Protein 3NDZ (pdb70)

Foldseek 3Di:
DQFFPAEDPDFVLVVQVQQLAAAEQACALQPPPHGCVRPDDQFDLLLLVLVVVLQGQEYEYEHAQVVQFDDPPQRHGHPVSLVSSVVVCVSNVVSVHAYEYEHEPHQVQQAQAPVNLVVSLSNLLNVLLVNLLVSQNTHQSYEYESYAAHAHDDVVCLPHLHDPSSQVSLLVSQLSNLCSQLVNDHNSVRHAYEYAFHGLALDCSGLVSHDDHVPDSSYAYEHADAPPCQCAANLPRDVAADDPVRLVVLLVSLVSVLVSAVVVSHHYENQEYAGAAQVRLVRLLNVLLSNQQSNVVSSYHYYYYANQAHDHSDGPNSHQAHSVVSHGNNSSNSNSNSVSSDDDD/DQKEKEWDWPADDQFKTKIKIKIWGAAQDKQQWKKKKFFADPQKDWPDWFQWDWDDDDRMIMITGPPVQRIQHYRTRMDMIMTMMGGHDDDDDTDWMAMPNRTHHYD/DQFFPAEDPDFLLVVQVQQLAAAEQACAQQPDPHRCPRPDDQFDLLLLVLRVVLPGQEYEYEHAQVVQFDDPDQRHGNVVSLVSSVVNVVSNVVSVGAYEYEHEPPQVQQAQAPVNLVVSLSNLLNVLLVNLLSSVRTHQSYEYESYAAAAHDDPVCLPPLHDPSSQVSLLVSQLSNLCSQLVNDHRSVRHAYEYAFHGLALDCSGLVSHDDHVVDSSYAYEHADQPPCQCAANLPHDVAADDPVRLVVLLVSLVSVLVSAVVVSHHYENAEYGHAAQVRLVRLLNVLLSNQQSNVVSSYHYYYYANQAHDHSDGPNSHFANRVVSHGPRSSNSNSNSVSSDDDD/DQKEKEWDWPADDQFKTKIKIKIWGAAQDKQAWKKKKFFFDPFKDWDDKPQWDWDDDPRIIIITGPVVQGIQHYRTRMDMIMTMMGGHDDPDGTPWMAMVRHTHHYD/DQFQPAADDDFLLVVQVQQLAAAEPACAQQPPPHGCPRPDDQFDLLLLVLRVVLPGQEYEYEHAQVVQFDDPDQRHGNPVSLVSSVVVVVSNVVSVHAYEYEHEPPQVQQAQAPVNLVVNLSNLLNVLLVNLVVRLNGYQSYEYESYAAHAHDDPVCLPPLHDPSSQVSLLVSQLSNLCSQCVNDHRSVRHAYEYAFHGLALDCSGLVSHDDHVVDSSYAYEHADQPPCQCAANLPRDVAADDPVRLVVLLVSLVSVLVSAVVVSHHYENAEYAGAAQVRLVRLLNVLLSNQQSNVVSSYHYYYYANQAHDHSDGPRRHQAHSVVGHGNNSSSSSSNSVSSDDDD/DQKEKEWDWPAADQQKTKIKIKIWGAAQDKQAWKKKKFFADPFKDWPDWPQWDWDDDPRMIMITGPVVQRIQHYRTGMDMIMTMMGGDDDDDDTDWMAMPRHTHHYD/DQFFPAEDPDFLLVVQVQQLAAAEQACALQPPPHRCVRPDDQDDLLLLLLRVVLPGQEYEYEHAQVVQFDDPDQRHGNVVSLVSSVVNVVSNVVSVHAYEYEHEPHAVQQAQAPVNLVVNLSVLLNVLLVSLLSSQSTHQSYEYESYAAHAHDDPVCLPPLHDPSSQVSLLVSQLSNLCSQLVNPHNSVRHAYEYAFHGLALDCSGLVSHDDRVVDSSYAYEHADQPPCQCAANLNHDVAADDPVRLVVLLVSLVSVLVSAVVVSHHYENEEYAGAAQVRLVRLLNVLLSNQQSNVVSSYHYYYYANQAHDHSDGPRRHQANRVVSHGPNSSNSNSNSVSSDDDD/DQKEKEWDWPADDQFKTKIKIKIWGAAQDKQAWKKKKFFADQQKDWDDWPQWDWDCDRRIIMITGPVVQGIQDYRTGMDMIMTMMGGHDDDDGTQWMDMVRHTHHYD

Structure (mmCIF, N/CA/C/O backbo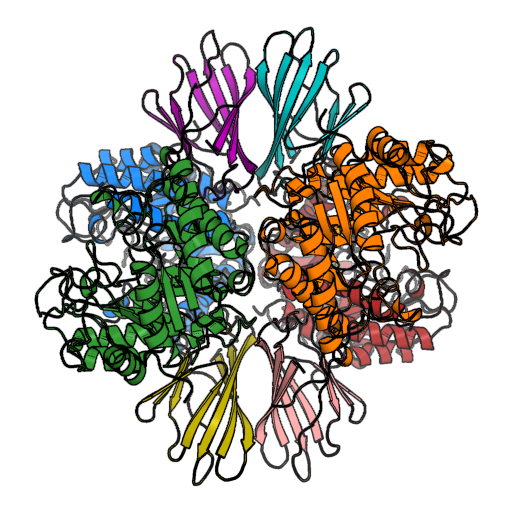ne):
data_3NDZ
#
_entry.id   3NDZ
#
_cell.length_a   85.297
_cell.length_b   119.050
_cell.length_c   198.487
_cell.angle_alpha   90.00
_cell.angle_beta   90.00
_cell.angle_gamma   90.00
#
_symmetry.space_group_name_H-M   'P 21 21 21'
#
loop_
_entity.id
_entity.type
_entity.pdbx_description
1 polymer 'Endoglucanase D'
2 polymer 'Endoglucanase D'
3 branched beta-D-glucopyranose-(1-4)-beta-D-glucopyranose-(1-4)-beta-D-glucopyranose
4 water water
#
loop_
_atom_site.group_PDB
_atom_site.id
_atom_site.type_symbol
_atom_site.label_atom_id
_atom_site.label_alt_id
_atom_site.label_comp_id
_atom_site.label_asym_id
_atom_site.label_entity_id
_atom_site.label_seq_id
_atom_site.pdbx_PDB_ins_code
_atom_site.Cartn_x
_atom_site.Cartn_y
_atom_site.Cartn_z
_atom_site.occupancy
_atom_site.B_iso_or_equiv
_atom_site.auth_seq_id
_atom_site.auth_comp_id
_atom_site.auth_asym_id
_atom_site.auth_atom_id
_atom_site.pdbx_PDB_model_num
ATOM 1 N N . SER A 1 1 ? -23.593 -5.300 41.400 1.00 19.95 4 SER A N 1
ATOM 2 C CA . SER A 1 1 ? -23.199 -5.596 40.020 1.00 23.39 4 SER A CA 1
ATOM 3 C C . SER A 1 1 ? -21.963 -4.824 39.553 1.00 23.74 4 SER A C 1
ATOM 4 O O . SER A 1 1 ? -21.781 -3.660 39.892 1.00 16.25 4 SER A O 1
ATOM 7 N N . THR A 1 2 ? -21.130 -5.475 38.744 1.00 17.60 5 THR A N 1
ATOM 8 C CA . THR A 1 2 ? -19.978 -4.820 38.149 1.00 16.82 5 THR A CA 1
ATOM 9 C C . THR A 1 2 ? -20.270 -4.362 36.714 1.00 14.58 5 THR A C 1
ATOM 10 O O . THR A 1 2 ? -19.363 -3.977 35.976 1.00 22.25 5 THR A O 1
ATOM 14 N N . ALA A 1 3 ? -21.537 -4.399 36.320 1.00 13.51 6 ALA A N 1
ATOM 15 C CA . ALA A 1 3 ? -21.913 -4.042 34.951 1.00 14.34 6 ALA A CA 1
ATOM 16 C C . ALA A 1 3 ? -21.539 -2.606 34.618 1.00 16.82 6 ALA A C 1
ATOM 17 O O . ALA A 1 3 ? -20.976 -2.335 33.552 1.00 10.34 6 ALA A O 1
ATOM 19 N N . PHE A 1 4 ? -21.861 -1.686 35.527 1.00 13.29 7 PHE A N 1
ATOM 20 C CA . PHE A 1 4 ? -21.767 -0.256 35.220 1.00 16.60 7 PHE A CA 1
ATOM 21 C C . PHE A 1 4 ? -20.906 0.492 36.227 1.00 22.91 7 PHE A C 1
ATOM 22 O O . PHE A 1 4 ? -21.364 1.458 36.847 1.00 19.03 7 PHE A O 1
ATOM 30 N N . THR A 1 5 ? -19.659 0.056 36.381 1.00 17.83 8 THR A N 1
ATOM 31 C CA . THR A 1 5 ? -18.752 0.668 37.352 1.00 25.07 8 THR A CA 1
ATOM 32 C C . THR A 1 5 ? -17.852 1.754 36.759 1.00 19.04 8 THR A C 1
ATOM 33 O O . THR A 1 5 ? -16.912 2.199 37.411 1.00 25.85 8 THR A O 1
ATOM 37 N N . GLY A 1 6 ? -18.125 2.178 35.531 1.00 19.38 9 GLY A N 1
ATOM 38 C CA . GLY A 1 6 ? -17.263 3.152 34.873 1.00 21.33 9 GLY A CA 1
ATOM 39 C C . GLY A 1 6 ? -15.938 2.555 34.412 1.00 20.15 9 GLY A C 1
ATOM 40 O O . GLY A 1 6 ? -15.672 1.371 34.638 1.00 16.84 9 GLY A O 1
ATOM 41 N N . VAL A 1 7 ? -15.102 3.370 33.768 1.00 15.61 10 VAL A N 1
ATOM 42 C CA . VAL A 1 7 ? -13.829 2.885 33.223 1.00 17.31 10 VAL A CA 1
ATOM 43 C C . VAL A 1 7 ? -12.613 3.592 33.795 1.00 17.23 10 VAL A C 1
ATOM 44 O O . VAL A 1 7 ? -12.467 4.808 33.659 1.00 18.44 10 VAL A O 1
ATOM 48 N N . ARG A 1 8 ? -11.737 2.800 34.405 1.00 13.18 11 ARG A N 1
ATOM 49 C CA . ARG A 1 8 ? -10.510 3.279 35.019 1.00 11.64 11 ARG A CA 1
ATOM 50 C C . ARG A 1 8 ? -9.425 3.582 34.004 1.00 17.95 11 ARG A C 1
ATOM 51 O O . ARG A 1 8 ? -9.552 3.259 32.825 1.00 17.90 11 ARG A O 1
ATOM 59 N N . ASP A 1 9 ? -8.349 4.209 34.468 1.00 17.75 12 ASP A N 1
ATOM 60 C CA . ASP A 1 9 ? -7.210 4.475 33.610 1.00 19.99 12 ASP A CA 1
ATOM 61 C C . ASP A 1 9 ? -5.977 3.756 34.122 1.00 25.28 12 ASP A C 1
ATOM 62 O O . ASP A 1 9 ? -4.848 4.153 33.818 1.00 26.63 12 ASP A O 1
ATOM 67 N N . VAL A 1 10 ? -6.197 2.685 34.882 1.00 19.23 13 VAL A N 1
ATOM 68 C CA . VAL A 1 10 ? -5.088 1.892 35.405 1.00 21.08 13 VAL A CA 1
ATOM 69 C C . VAL A 1 10 ? -4.409 1.100 34.287 1.00 20.06 13 VAL A C 1
ATOM 70 O O . VAL A 1 10 ? -4.985 0.911 33.204 1.00 21.65 13 VAL A O 1
ATOM 74 N N . PRO A 1 11 ? -3.178 0.636 34.537 1.00 20.38 14 PRO A N 1
ATOM 75 C CA . PRO A 1 11 ? -2.480 -0.194 33.548 1.00 14.91 14 PRO A CA 1
ATOM 76 C C . PRO A 1 11 ? -3.194 -1.535 33.375 1.00 13.12 14 PRO A C 1
ATOM 77 O O . PRO A 1 11 ? -3.784 -2.073 34.322 1.00 10.58 14 PRO A O 1
ATOM 81 N N . ALA A 1 12 ? -3.158 -2.058 32.157 1.00 9.71 15 ALA A N 1
ATOM 82 C CA . ALA A 1 12 ? -3.913 -3.258 31.835 1.00 13.94 15 ALA A CA 1
ATOM 83 C C . ALA A 1 12 ? -3.501 -4.447 32.726 1.00 10.45 15 ALA A C 1
ATOM 84 O O . ALA A 1 12 ? -4.303 -5.331 33.029 1.00 9.22 15 ALA A O 1
ATOM 86 N N . GLN A 1 13 ? -2.246 -4.460 33.147 1.00 9.01 16 GLN A N 1
ATOM 87 C CA . GLN A 1 13 ? -1.763 -5.516 34.013 1.00 9.78 16 GLN A CA 1
ATOM 88 C C . GLN A 1 13 ? -2.615 -5.579 35.289 1.00 8.05 16 GLN A C 1
ATOM 89 O O . GLN A 1 13 ? -2.903 -6.655 35.807 1.00 9.53 16 GLN A O 1
ATOM 95 N N . GLN A 1 14 ? -3.040 -4.423 35.779 1.00 8.81 17 GLN A N 1
ATOM 96 C CA . GLN A 1 14 ? -3.884 -4.390 36.971 1.00 10.04 17 GLN A CA 1
ATOM 97 C C . GLN A 1 14 ? -5.256 -5.028 36.727 1.00 11.84 17 GLN A C 1
ATOM 98 O O . GLN A 1 14 ? -5.750 -5.805 37.552 1.00 11.79 17 GLN A O 1
ATOM 104 N N . ILE A 1 15 ? -5.858 -4.702 35.588 1.00 9.11 18 ILE A N 1
ATOM 105 C CA . ILE A 1 15 ? -7.066 -5.376 35.126 1.00 7.40 18 ILE A CA 1
ATOM 106 C C . ILE A 1 15 ? -6.865 -6.875 34.991 1.00 10.20 18 ILE A C 1
ATOM 107 O O . ILE A 1 15 ? -7.715 -7.660 35.410 1.00 7.60 18 ILE A O 1
ATOM 112 N N . VAL A 1 16 ? -5.759 -7.281 34.372 1.00 7.92 19 VAL A N 1
ATOM 113 C CA . VAL A 1 16 ? -5.517 -8.699 34.174 1.00 6.09 19 VAL A CA 1
ATOM 114 C C . VAL A 1 16 ? -5.380 -9.383 35.543 1.00 7.40 19 VAL A C 1
ATOM 115 O O . VAL A 1 16 ? -5.896 -10.478 35.750 1.00 7.90 19 VAL A O 1
ATOM 119 N N . ASN A 1 17 ? -4.721 -8.717 36.484 1.00 7.19 20 ASN A N 1
ATOM 120 C CA . ASN A 1 17 ? -4.606 -9.248 37.842 1.00 10.78 20 ASN A CA 1
ATOM 121 C C . ASN A 1 17 ? -5.964 -9.457 38.505 1.00 10.07 20 ASN A C 1
ATOM 122 O O . ASN A 1 17 ? -6.190 -10.470 39.165 1.00 9.79 20 ASN A O 1
ATOM 127 N N . GLU A 1 18 ? -6.865 -8.494 38.340 1.00 8.75 21 GLU A N 1
ATOM 128 C CA . GLU A 1 18 ? -8.177 -8.588 38.963 1.00 9.60 21 GLU A CA 1
ATOM 129 C C . GLU A 1 18 ? -9.031 -9.652 38.283 1.00 12.22 21 GLU A C 1
ATOM 130 O O . GLU A 1 18 ? -9.851 -10.307 38.928 1.00 8.58 21 GLU A O 1
ATOM 136 N N . MET A 1 19 ? -8.846 -9.804 36.974 1.00 6.19 22 MET A N 1
ATOM 137 C CA . MET A 1 19 ? -9.521 -10.856 36.234 1.00 8.35 22 MET A CA 1
ATOM 138 C C . MET A 1 19 ? -9.207 -12.197 36.877 1.00 7.60 22 MET A C 1
ATOM 139 O O . MET A 1 19 ? -10.094 -13.040 37.025 1.00 8.28 22 MET A O 1
ATOM 144 N N . LYS A 1 20 ? -7.936 -12.374 37.241 1.00 8.94 23 LYS A N 1
ATOM 145 C CA . LYS A 1 20 ? -7.469 -13.429 38.154 1.00 6.96 23 LYS A CA 1
ATOM 146 C C . LYS A 1 20 ? -7.411 -14.847 37.574 1.00 7.18 23 LYS A C 1
ATOM 147 O O . LYS A 1 20 ? -6.336 -15.423 37.430 1.00 5.59 23 LYS A O 1
ATOM 153 N N . VAL A 1 21 ? -8.580 -15.404 37.288 1.00 6.80 24 VAL A N 1
ATOM 154 C CA . VAL A 1 21 ? -8.711 -16.719 36.684 1.00 6.16 24 VAL A CA 1
ATOM 155 C C . VAL A 1 21 ? -10.123 -16.817 36.115 1.00 8.18 24 VAL A C 1
ATOM 156 O O . VAL A 1 21 ? -11.082 -16.355 36.737 1.00 7.17 24 VAL A O 1
ATOM 160 N N . GLY A 1 22 ? -10.257 -17.395 34.926 1.00 6.47 25 GLY A N 1
ATOM 161 C CA . GLY A 1 22 ? -11.533 -17.360 34.242 1.00 6.12 25 GLY A CA 1
ATOM 162 C C . GLY A 1 22 ? -12.043 -18.724 33.813 1.00 9.86 25 GLY A C 1
ATOM 163 O O . GLY A 1 22 ? -11.343 -19.733 33.921 1.00 7.94 25 GLY A O 1
ATOM 164 N N . TRP A 1 23 ? -13.270 -18.734 33.308 1.00 6.72 26 TRP A N 1
ATOM 165 C CA . TRP A 1 23 ? -13.925 -19.943 32.838 1.00 6.33 26 TRP A CA 1
ATOM 166 C C . TRP A 1 23 ? -14.665 -19.583 31.555 1.00 7.15 26 TRP A C 1
ATOM 167 O O . TRP A 1 23 ? -15.358 -18.559 31.523 1.00 7.88 26 TRP A O 1
ATOM 178 N N . ASN A 1 24 ? -14.500 -20.396 30.500 1.00 6.02 27 ASN A N 1
ATOM 179 C CA . ASN A 1 24 ? -15.257 -20.238 29.246 1.00 8.02 27 ASN A CA 1
ATOM 180 C C . ASN A 1 24 ? -16.616 -20.952 29.225 1.00 9.68 27 ASN A C 1
ATOM 181 O O . ASN A 1 24 ? -16.707 -22.144 29.503 1.00 8.89 27 ASN A O 1
ATOM 186 N N . LEU A 1 25 ? -17.651 -20.218 28.838 1.00 6.69 28 LEU A N 1
ATOM 187 C CA . LEU A 1 25 ? -18.918 -20.814 28.452 1.00 9.05 28 LEU A CA 1
ATOM 188 C C . LEU A 1 25 ? -18.778 -21.340 27.014 1.00 9.06 28 LEU A C 1
ATOM 189 O O . LEU A 1 25 ? -19.311 -20.750 26.064 1.00 8.78 28 LEU A O 1
ATOM 194 N N . GLY A 1 26 ? -18.047 -22.438 26.855 1.00 6.50 29 GLY A N 1
ATOM 195 C CA . GLY A 1 26 ? -17.741 -22.956 25.536 1.00 5.83 29 GLY A CA 1
ATOM 196 C C . GLY A 1 26 ? -18.883 -23.729 24.893 1.00 10.11 29 GLY A C 1
ATOM 197 O O . GLY A 1 26 ? -19.763 -24.257 25.581 1.00 9.68 29 GLY A O 1
ATOM 198 N N . ASN A 1 27 ? -18.848 -23.809 23.568 1.00 9.15 30 ASN A N 1
ATOM 199 C CA . ASN A 1 27 ? -19.828 -24.564 22.789 1.00 10.79 30 ASN A CA 1
ATOM 200 C C . ASN A 1 27 ? -21.233 -24.121 23.096 1.00 9.84 30 ASN A C 1
ATOM 201 O O . ASN A 1 27 ? -22.148 -24.937 23.186 1.00 12.86 30 ASN A O 1
ATOM 206 N N . THR A 1 28 ? -21.389 -22.812 23.251 1.00 9.75 31 THR A N 1
ATOM 207 C CA . THR A 1 28 ? -22.654 -22.230 23.655 1.00 9.49 31 THR A CA 1
ATOM 208 C C . THR A 1 28 ? -23.029 -21.124 22.682 1.00 10.68 31 THR A C 1
ATOM 209 O O . THR A 1 28 ? -23.583 -21.411 21.618 1.00 12.76 31 THR A O 1
ATOM 213 N N . MET A 1 29 ? -22.712 -19.872 23.011 1.00 8.26 32 MET A N 1
ATOM 214 C CA . MET A 1 29 ? -23.044 -18.774 22.110 1.00 7.90 32 MET A CA 1
ATOM 215 C C . MET A 1 29 ? -22.085 -18.802 20.912 1.00 11.17 32 MET A C 1
ATOM 216 O O . MET A 1 29 ? -22.326 -18.155 19.894 1.00 8.10 32 MET A O 1
ATOM 221 N N . ASP A 1 30 ? -21.019 -19.583 21.047 1.00 6.31 33 ASP A N 1
ATOM 222 C CA . ASP A 1 30 ? -20.092 -19.844 19.953 1.00 8.55 33 ASP A CA 1
ATOM 223 C C . ASP A 1 30 ? -20.524 -21.011 19.049 1.00 10.50 33 ASP A C 1
ATOM 224 O O . ASP A 1 30 ? -19.954 -21.211 17.976 1.00 8.84 33 ASP A O 1
ATOM 229 N N . ALA A 1 31 ? -21.517 -21.788 19.478 1.00 9.60 34 ALA A N 1
ATOM 230 C CA . ALA A 1 31 ? -21.953 -22.952 18.701 1.00 9.01 34 ALA A CA 1
ATOM 231 C C . ALA A 1 31 ? -22.590 -22.527 17.381 1.00 17.96 34 ALA A C 1
ATOM 232 O O . ALA A 1 31 ? -23.441 -21.632 17.354 1.00 14.52 34 ALA A O 1
ATOM 234 N N . ILE A 1 32 ? -22.168 -23.152 16.284 1.00 16.79 35 ILE A N 1
ATOM 235 C CA . ILE A 1 32 ? -22.770 -22.868 14.989 1.00 15.98 35 ILE A CA 1
ATOM 236 C C . ILE A 1 32 ? -24.216 -23.328 15.050 1.00 20.44 35 ILE A C 1
ATOM 237 O O . ILE A 1 32 ? -24.485 -24.464 15.408 1.00 19.76 35 ILE A O 1
ATOM 242 N N . GLY A 1 33 ? -25.149 -22.445 14.715 1.00 19.04 36 GLY A N 1
ATOM 243 C CA . GLY A 1 33 ? -26.553 -22.803 14.750 1.00 18.43 36 GLY A CA 1
ATOM 244 C C . GLY A 1 33 ? -27.303 -22.395 16.011 1.00 29.77 36 GLY A C 1
ATOM 245 O O . GLY A 1 33 ? -28.497 -22.648 16.123 1.00 28.93 36 GLY A O 1
ATOM 246 N N . GLY A 1 34 ? -26.625 -21.778 16.974 1.00 23.79 37 GLY A N 1
ATOM 247 C CA . GLY A 1 34 ? -27.324 -21.306 18.159 1.00 17.59 37 GLY A CA 1
ATOM 248 C C . GLY A 1 34 ? -26.901 -21.900 19.489 1.00 18.52 37 GLY A C 1
ATOM 249 O O . GLY A 1 34 ? -26.188 -22.901 19.548 1.00 17.01 37 GLY A O 1
ATOM 250 N N . GLU A 1 35 ? -27.376 -21.279 20.565 1.00 13.78 38 GLU A N 1
ATOM 251 C CA . GLU A 1 35 ? -26.921 -21.552 21.925 1.00 15.20 38 GLU A CA 1
ATOM 252 C C . GLU A 1 35 ? -26.956 -23.027 22.352 1.00 17.76 38 GLU A C 1
ATOM 253 O O . GLU A 1 35 ? -26.079 -23.493 23.078 1.00 13.79 38 GLU A O 1
ATOM 259 N N . THR A 1 36 ? -27.966 -23.762 21.912 1.00 11.89 39 THR A N 1
ATOM 260 C CA . THR A 1 36 ? -28.154 -25.115 22.401 1.00 16.33 39 THR A CA 1
ATOM 261 C C . THR A 1 36 ? -27.864 -26.141 21.321 1.00 16.87 39 THR A C 1
ATOM 262 O O . THR A 1 36 ? -28.101 -27.338 21.509 1.00 23.44 39 THR A O 1
ATOM 266 N N . ASN A 1 37 ? -27.345 -25.674 20.194 1.00 16.92 40 ASN A N 1
ATOM 267 C CA . ASN A 1 37 ? -27.150 -26.536 19.047 1.00 18.57 40 ASN A CA 1
ATOM 268 C C . ASN A 1 37 ? -26.028 -27.556 19.193 1.00 22.12 40 ASN A C 1
ATOM 269 O O . ASN A 1 37 ? -25.978 -28.528 18.443 1.00 21.08 40 ASN A O 1
ATOM 274 N N . TRP A 1 38 ? -25.127 -27.339 20.145 1.00 18.47 41 TRP A N 1
ATOM 275 C CA . TRP A 1 38 ? -24.016 -28.262 20.341 1.00 14.47 41 TRP A CA 1
ATOM 276 C C . TRP A 1 38 ? -24.111 -29.005 21.669 1.00 20.89 41 TRP A C 1
ATOM 277 O O . TRP A 1 38 ? -23.095 -29.376 22.262 1.00 24.94 41 TRP A O 1
ATOM 288 N N . GLY A 1 39 ? -25.337 -29.212 22.140 1.00 14.11 42 GLY A N 1
ATOM 289 C CA . GLY A 1 39 ? -25.565 -30.061 23.293 1.00 17.68 42 GLY A CA 1
ATOM 290 C C . GLY A 1 39 ? -25.503 -29.449 24.684 1.00 18.41 42 GLY A C 1
ATOM 291 O O . GLY A 1 39 ? -25.617 -30.161 25.684 1.00 24.06 42 GLY A O 1
ATOM 292 N N . ASN A 1 40 ? -25.320 -28.142 24.779 1.00 15.63 43 ASN A N 1
ATOM 293 C CA . ASN A 1 40 ? -25.400 -27.517 26.091 1.00 17.74 43 ASN A CA 1
ATOM 294 C C . ASN A 1 40 ? -26.822 -27.039 26.374 1.00 13.33 43 ASN A C 1
ATOM 295 O O . ASN A 1 40 ? -27.557 -26.705 25.450 1.00 17.45 43 ASN A O 1
ATOM 300 N N . PRO A 1 41 ? -27.220 -27.024 27.654 1.00 16.57 44 PRO A N 1
ATOM 301 C CA . PRO A 1 41 ? -28.552 -26.509 27.964 1.00 19.56 44 PRO A CA 1
ATOM 302 C C . PRO A 1 41 ? -28.548 -25.000 27.817 1.00 19.74 44 PRO A C 1
ATOM 303 O O . PRO A 1 41 ? -27.490 -24.378 27.775 1.00 16.40 44 PRO A O 1
ATOM 307 N N . MET A 1 42 ? -29.730 -24.412 27.756 1.00 18.60 45 MET A N 1
ATOM 308 C CA . MET A 1 42 ? -29.842 -22.971 27.790 1.00 16.75 45 MET A CA 1
ATOM 309 C C . MET A 1 42 ? -29.155 -22.475 29.072 1.00 18.35 45 MET A C 1
ATOM 310 O O . MET A 1 42 ? -29.379 -23.016 30.160 1.00 17.46 45 MET A O 1
ATOM 315 N N . THR A 1 43 ? -28.302 -21.466 28.941 1.00 17.43 46 THR A N 1
ATOM 316 C CA . THR A 1 43 ? -27.523 -20.959 30.075 1.00 12.54 46 THR A CA 1
ATOM 317 C C . THR A 1 43 ? -28.404 -20.242 31.107 1.00 9.85 46 THR A C 1
ATOM 318 O O . THR A 1 43 ? -29.275 -19.472 30.738 1.00 8.18 46 THR A O 1
ATOM 322 N N . THR A 1 44 ? -28.176 -20.496 32.393 1.00 8.28 47 THR A N 1
ATOM 323 C CA . THR A 1 44 ? -28.947 -19.839 33.447 1.00 12.34 47 THR A CA 1
ATOM 324 C C . THR A 1 44 ? -28.057 -19.020 34.394 1.00 14.03 47 THR A C 1
ATOM 325 O O . THR A 1 44 ? -26.855 -19.268 34.518 1.00 11.16 47 THR A O 1
ATOM 329 N N . HIS A 1 45 ? -28.662 -18.049 35.065 1.00 10.90 48 HIS A N 1
ATOM 330 C CA . HIS A 1 45 ? -28.001 -17.322 36.148 1.00 13.79 48 HIS A CA 1
ATOM 331 C C . HIS A 1 45 ? -27.416 -18.265 37.213 1.00 14.55 48 HIS A C 1
ATOM 332 O O . HIS A 1 45 ? -26.334 -18.020 37.760 1.00 15.51 48 HIS A O 1
ATOM 339 N N . ALA A 1 46 ? -28.138 -19.337 37.525 1.00 15.46 49 ALA A N 1
ATOM 340 C CA . ALA A 1 46 ? -27.689 -20.269 38.554 1.00 12.63 49 ALA A CA 1
ATOM 341 C C . ALA A 1 46 ? -26.360 -20.940 38.178 1.00 10.30 49 ALA A C 1
ATOM 342 O O . ALA A 1 46 ? -25.487 -21.091 39.015 1.00 11.64 49 ALA A O 1
ATOM 344 N N . MET A 1 47 ? -26.210 -21.326 36.916 1.00 9.96 50 MET A N 1
ATOM 345 C CA . MET A 1 47 ? -24.925 -21.837 36.408 1.00 12.67 50 MET A CA 1
ATOM 346 C C . MET A 1 47 ? -23.747 -20.906 36.705 1.00 10.75 50 MET A C 1
ATOM 347 O O . MET A 1 47 ? -22.742 -21.315 37.298 1.00 12.58 50 MET A O 1
ATOM 352 N N . ILE A 1 48 ? -23.876 -19.654 36.279 1.00 12.95 51 ILE A N 1
ATOM 353 C CA . ILE A 1 48 ? -22.834 -18.656 36.485 1.00 9.91 51 ILE A CA 1
ATOM 354 C C . ILE A 1 48 ? -22.564 -18.385 37.968 1.00 13.17 51 ILE A C 1
ATOM 355 O O . ILE A 1 48 ? -21.415 -18.174 38.353 1.00 11.24 51 ILE A O 1
ATOM 360 N N . ASN A 1 49 ? -23.610 -18.387 38.798 1.00 11.82 52 ASN A N 1
ATOM 361 C CA . ASN A 1 49 ? -23.420 -18.319 40.247 1.00 11.35 52 ASN A CA 1
ATOM 362 C C . ASN A 1 49 ? -22.413 -19.357 40.740 1.00 10.93 52 ASN A C 1
ATOM 363 O O . ASN A 1 49 ? -21.546 -19.054 41.555 1.00 12.57 52 ASN A O 1
ATOM 368 N N . LYS A 1 50 ? -22.560 -20.591 40.267 1.00 11.99 53 LYS A N 1
ATOM 369 C CA . LYS A 1 50 ? -21.654 -21.678 40.632 1.00 10.55 53 LYS A CA 1
ATOM 370 C C . LYS A 1 50 ? -20.229 -21.399 40.168 1.00 12.83 53 LYS A C 1
ATOM 371 O O . LYS A 1 50 ? -19.262 -21.707 40.866 1.00 11.60 53 LYS A O 1
ATOM 377 N N . ILE A 1 51 ? -20.091 -20.836 38.972 1.00 14.88 54 ILE A N 1
ATOM 378 C CA . ILE A 1 51 ? -18.760 -20.500 38.472 1.00 11.37 54 ILE A CA 1
ATOM 379 C C . ILE A 1 51 ? -18.080 -19.502 39.408 1.00 7.17 54 ILE A C 1
ATOM 380 O O . ILE A 1 51 ? -16.935 -19.695 39.802 1.00 7.79 54 ILE A O 1
ATOM 385 N N . LYS A 1 52 ? -18.792 -18.451 39.800 1.00 10.76 55 LYS A N 1
ATOM 386 C CA . LYS A 1 52 ? -18.238 -17.512 40.779 1.00 13.28 55 LYS A CA 1
ATOM 387 C C . LYS A 1 52 ? -17.921 -18.160 42.139 1.00 11.92 55 LYS A C 1
ATOM 388 O O . LYS A 1 52 ? -16.882 -17.890 42.744 1.00 9.30 55 LYS A O 1
ATOM 394 N N . GLU A 1 53 ? -18.826 -19.000 42.627 1.00 12.80 56 GLU A N 1
ATOM 395 C CA . GLU A 1 53 ? -18.629 -19.625 43.932 1.00 13.50 56 GLU A CA 1
ATOM 396 C C . GLU A 1 53 ? -17.377 -20.504 43.977 1.00 12.09 56 GLU A C 1
ATOM 397 O O . GLU A 1 53 ? -16.727 -20.625 45.021 1.00 11.41 56 GLU A O 1
ATOM 403 N N . ALA A 1 54 ? -17.043 -21.114 42.844 1.00 10.59 57 ALA A N 1
ATOM 404 C CA . ALA A 1 54 ? -15.850 -21.957 42.744 1.00 11.06 57 ALA A CA 1
ATOM 405 C C . ALA A 1 54 ? -14.530 -21.175 42.863 1.00 12.23 57 ALA A C 1
ATOM 406 O O . ALA A 1 54 ? -13.495 -21.751 43.203 1.00 15.02 57 ALA A O 1
ATOM 408 N N . GLY A 1 55 ? -14.557 -19.872 42.588 1.00 11.33 58 GLY A N 1
ATOM 409 C CA . GLY A 1 55 ? -13.346 -19.060 42.686 1.00 10.53 58 GLY A CA 1
ATOM 410 C C . GLY A 1 55 ? -12.946 -18.359 41.392 1.00 14.09 58 GLY A C 1
ATOM 411 O O . GLY A 1 55 ? -11.931 -17.650 41.335 1.00 11.80 58 GLY A O 1
ATOM 412 N N . PHE A 1 56 ? -13.726 -18.566 40.338 1.00 11.45 59 PHE A N 1
ATOM 413 C CA . PHE A 1 56 ? -13.466 -17.887 39.067 1.00 12.78 59 PHE A CA 1
ATOM 414 C C . PHE A 1 56 ? -13.956 -16.444 39.131 1.00 10.49 59 PHE A C 1
ATOM 415 O O . PHE A 1 56 ? -15.036 -16.173 39.664 1.00 12.24 59 PHE A O 1
ATOM 423 N N . ASN A 1 57 ? -13.177 -15.514 38.591 1.00 9.59 60 ASN A N 1
ATOM 424 C CA . ASN A 1 57 ? -13.622 -14.123 38.587 1.00 8.42 60 ASN A CA 1
ATOM 425 C C . ASN A 1 57 ? -13.892 -13.540 37.205 1.00 9.62 60 ASN A C 1
ATOM 426 O O . ASN A 1 57 ? -14.317 -12.385 37.083 1.00 10.94 60 ASN A O 1
ATOM 431 N N . THR A 1 58 ? -13.629 -14.331 36.170 1.00 6.27 61 THR A N 1
ATOM 432 C CA . THR A 1 58 ? -13.875 -13.912 34.801 1.00 4.70 61 THR A CA 1
ATOM 433 C C . THR A 1 58 ? -14.684 -14.966 34.076 1.00 6.82 61 THR A C 1
ATOM 434 O O . THR A 1 58 ? -14.394 -16.165 34.176 1.00 8.58 61 THR A O 1
ATOM 438 N N . LEU A 1 59 ? -15.721 -14.517 33.374 1.00 7.35 62 LEU A N 1
ATOM 439 C CA . LEU A 1 59 ? -16.448 -15.370 32.459 1.00 8.01 62 LEU A CA 1
ATOM 440 C C . LEU A 1 59 ? -16.065 -14.940 31.056 1.00 7.79 62 LEU A C 1
ATOM 441 O O . LEU A 1 59 ? -16.370 -13.819 30.660 1.00 8.61 62 LEU A O 1
ATOM 446 N N . ARG A 1 60 ? -15.382 -15.802 30.312 1.00 7.92 63 ARG A N 1
ATOM 447 C CA . ARG A 1 60 ? -15.215 -15.542 28.891 1.00 9.99 63 ARG A CA 1
ATOM 448 C C . ARG A 1 60 ? -16.440 -16.079 28.188 1.00 8.22 63 ARG A C 1
ATOM 449 O O . ARG A 1 60 ? -16.850 -17.218 28.411 1.00 6.38 63 ARG A O 1
ATOM 457 N N . LEU A 1 61 ? -17.003 -15.234 27.336 1.00 5.65 64 LEU A N 1
ATOM 458 C CA . LEU A 1 61 ? -18.276 -15.474 26.694 1.00 11.17 64 LEU A CA 1
ATOM 459 C C . LEU A 1 61 ? -18.072 -15.455 25.187 1.00 7.58 64 LEU A C 1
ATOM 460 O O . LEU A 1 61 ? -18.341 -14.451 24.528 1.00 8.98 64 LEU A O 1
ATOM 465 N N . PRO A 1 62 ? -17.588 -16.571 24.631 1.00 9.83 65 PRO A N 1
ATOM 466 C CA . PRO A 1 62 ? -17.313 -16.622 23.189 1.00 5.99 65 PRO A CA 1
ATOM 467 C C . PRO A 1 62 ? -18.608 -16.607 22.367 1.00 9.50 65 PRO A C 1
ATOM 468 O O . PRO A 1 62 ? -19.550 -17.345 22.677 1.00 6.69 65 PRO A O 1
ATOM 472 N N . VAL A 1 63 ? -18.662 -15.759 21.339 1.00 5.81 66 VAL A N 1
ATOM 473 C CA . VAL A 1 63 ? -19.880 -15.632 20.540 1.00 7.60 66 VAL A CA 1
ATOM 474 C C . VAL A 1 63 ? -19.582 -15.787 19.051 1.00 7.63 66 VAL A C 1
ATOM 475 O O . VAL A 1 63 ? -18.733 -15.084 18.495 1.00 7.54 66 VAL A O 1
ATOM 479 N N . THR A 1 64 ? -20.298 -16.689 18.403 1.00 7.59 67 THR A N 1
ATOM 480 C CA . THR A 1 64 ? -20.210 -16.782 16.955 1.00 9.27 67 THR A CA 1
ATOM 481 C C . THR A 1 64 ? -21.344 -15.966 16.348 1.00 11.23 67 THR A C 1
ATOM 482 O O . THR A 1 64 ? -22.519 -16.268 16.565 1.00 13.26 67 THR A O 1
ATOM 486 N N . TRP A 1 65 ? -20.990 -14.917 15.610 1.00 9.53 68 TRP A N 1
ATOM 487 C CA . TRP A 1 65 ? -21.981 -14.007 15.045 1.00 7.78 68 TRP A CA 1
ATOM 488 C C . TRP A 1 65 ? -22.416 -14.442 13.642 1.00 12.41 68 TRP A C 1
ATOM 489 O O . TRP A 1 65 ? -23.554 -14.212 13.234 1.00 10.84 68 TRP A O 1
ATOM 500 N N . ASP A 1 66 ? -21.518 -15.095 12.916 1.00 12.58 69 ASP A N 1
ATOM 501 C CA . ASP A 1 66 ? -21.870 -15.637 11.607 1.00 9.71 69 ASP A CA 1
ATOM 502 C C . ASP A 1 66 ? -23.085 -16.534 11.799 1.00 12.92 69 ASP A C 1
ATOM 503 O O . ASP A 1 66 ? -23.133 -17.337 12.734 1.00 11.14 69 ASP A O 1
ATOM 508 N N . GLY A 1 67 ? -24.079 -16.384 10.935 1.00 11.44 70 GLY A N 1
ATOM 509 C CA . GLY A 1 67 ? -25.337 -17.095 11.110 1.00 11.08 70 GLY A CA 1
ATOM 510 C C . GLY A 1 67 ? -26.410 -16.249 11.789 1.00 17.35 70 GLY A C 1
ATOM 511 O O . GLY A 1 67 ? -27.583 -16.613 11.792 1.00 17.83 70 GLY A O 1
ATOM 512 N N . HIS A 1 68 ? -26.011 -15.119 12.368 1.00 11.74 71 HIS A N 1
ATOM 513 C CA . HIS A 1 68 ? -26.956 -14.227 13.032 1.00 15.05 71 HIS A CA 1
ATOM 514 C C . HIS A 1 68 ? -26.961 -12.835 12.427 1.00 12.86 71 HIS A C 1
ATOM 515 O O . HIS A 1 68 ? -27.467 -11.903 13.037 1.00 15.30 71 HIS A O 1
ATOM 522 N N . MET A 1 69 ? -26.394 -12.679 11.238 1.00 12.88 72 MET A N 1
ATOM 523 C CA . MET A 1 69 ? -26.356 -11.359 10.636 1.00 14.47 72 MET A CA 1
ATOM 524 C C . MET A 1 69 ? -26.762 -11.368 9.173 1.00 17.36 72 MET A C 1
ATOM 525 O O . MET A 1 69 ? -26.612 -12.369 8.475 1.00 20.04 72 MET A O 1
ATOM 530 N N . GLY A 1 70 ? -27.288 -10.240 8.720 1.00 15.88 73 GLY A N 1
ATOM 531 C CA . GLY A 1 70 ? -27.714 -10.099 7.343 1.00 17.25 73 GLY A CA 1
ATOM 532 C C . GLY A 1 70 ? -26.556 -9.799 6.416 1.00 18.04 73 GLY A C 1
ATOM 533 O O . GLY A 1 70 ? -25.388 -9.890 6.804 1.00 15.10 73 GLY A O 1
ATOM 534 N N . ALA A 1 71 ? -26.878 -9.412 5.185 1.00 23.16 74 ALA A N 1
ATOM 535 C CA . ALA A 1 71 ? -25.859 -9.243 4.154 1.00 16.82 74 ALA A CA 1
ATOM 536 C C . ALA A 1 71 ? -25.276 -7.831 4.132 1.00 16.23 74 ALA A C 1
ATOM 537 O O . ALA A 1 71 ? -25.758 -6.933 4.833 1.00 17.93 74 ALA A O 1
ATOM 539 N N . ALA A 1 72 ? -24.222 -7.651 3.338 1.00 16.62 75 ALA A N 1
ATOM 540 C CA . ALA A 1 72 ? -23.672 -6.328 3.077 1.00 19.89 75 ALA A CA 1
ATOM 541 C C . ALA A 1 72 ? -24.807 -5.454 2.571 1.00 18.37 75 ALA A C 1
ATOM 542 O O . ALA A 1 72 ? -25.751 -5.962 1.971 1.00 18.53 75 ALA A O 1
ATOM 544 N N . PRO A 1 73 ? -24.718 -4.139 2.805 1.00 20.27 76 PRO A N 1
ATOM 545 C CA . PRO A 1 73 ? -23.587 -3.466 3.450 1.00 21.77 76 PRO A CA 1
ATOM 546 C C . PRO A 1 73 ? -23.704 -3.391 4.969 1.00 19.53 76 PRO A C 1
ATOM 547 O O . PRO A 1 73 ? -22.717 -3.101 5.625 1.00 18.00 76 PRO A O 1
ATOM 551 N N . GLU A 1 74 ? -24.887 -3.620 5.522 1.00 17.00 77 GLU A N 1
ATOM 552 C CA . GLU A 1 74 ? -25.094 -3.338 6.940 1.00 15.68 77 GLU A CA 1
ATOM 553 C C . GLU A 1 74 ? -24.733 -4.482 7.879 1.00 11.33 77 GLU A C 1
ATOM 554 O O . GLU A 1 74 ? -24.398 -4.243 9.037 1.00 12.95 77 GLU A O 1
ATOM 560 N N . TYR A 1 75 ? -24.829 -5.712 7.383 1.00 11.95 78 TYR A N 1
ATOM 561 C CA . TYR A 1 75 ? -24.558 -6.914 8.169 1.00 10.48 78 TYR A CA 1
ATOM 562 C C . TYR A 1 75 ? -25.308 -6.866 9.490 1.00 14.07 78 TYR A C 1
ATOM 563 O O . TYR A 1 75 ? -24.744 -7.100 10.560 1.00 11.37 78 TYR A O 1
ATOM 572 N N . THR A 1 76 ? -26.592 -6.565 9.411 1.00 12.45 79 THR A N 1
ATOM 573 C CA . THR A 1 76 ? -27.374 -6.344 10.615 1.00 10.05 79 THR A CA 1
ATOM 574 C C . THR A 1 76 ? -27.452 -7.603 11.453 1.00 15.07 79 THR A C 1
ATOM 575 O O . THR A 1 76 ? -27.833 -8.671 10.961 1.00 14.58 79 THR A O 1
ATOM 579 N N . ILE A 1 77 ? -27.041 -7.476 12.710 1.00 10.32 80 ILE A N 1
ATOM 580 C CA . ILE A 1 77 ? -27.034 -8.594 13.636 1.00 11.39 80 ILE A CA 1
ATOM 581 C C . ILE A 1 77 ? -28.427 -8.760 14.236 1.00 12.73 80 ILE A C 1
ATOM 582 O O . ILE A 1 77 ? -29.062 -7.783 14.623 1.00 12.88 80 ILE A O 1
ATOM 587 N N . ASP A 1 78 ? -28.906 -9.994 14.305 1.00 12.36 81 ASP A N 1
ATOM 588 C CA . ASP A 1 78 ? -30.215 -10.248 14.888 1.00 14.75 81 ASP A CA 1
ATOM 589 C C . ASP A 1 78 ? -30.308 -9.701 16.326 1.00 15.95 81 ASP A C 1
ATOM 590 O O . ASP A 1 78 ? -29.459 -9.985 17.174 1.00 10.11 81 ASP A O 1
ATOM 595 N N . GLN A 1 79 ? -31.358 -8.928 16.583 1.00 12.25 82 GLN A N 1
ATOM 596 C CA . GLN A 1 79 ? -31.515 -8.224 17.855 1.00 19.29 82 GLN A CA 1
ATOM 597 C C . GLN A 1 79 ? -31.714 -9.170 19.049 1.00 18.01 82 GLN A C 1
ATOM 598 O O . GLN A 1 79 ? -31.186 -8.918 20.133 1.00 16.20 82 GLN A O 1
ATOM 604 N N . THR A 1 80 ? -32.456 -10.255 18.848 1.00 13.36 83 THR A N 1
ATOM 605 C CA . THR A 1 80 ? -32.661 -11.244 19.907 1.00 11.67 83 THR A CA 1
ATOM 606 C C . THR A 1 80 ? -31.341 -11.890 20.305 1.00 10.62 83 THR A C 1
ATOM 607 O O . THR A 1 80 ? -31.053 -12.054 21.480 1.00 10.17 83 THR A O 1
ATOM 611 N N . TRP A 1 81 ? -30.540 -12.252 19.314 1.00 9.93 84 TRP A N 1
ATOM 612 C CA . TRP A 1 81 ? -29.195 -12.763 19.565 1.00 10.16 84 TRP A CA 1
ATOM 613 C C . TRP A 1 81 ? -28.351 -11.783 20.385 1.00 8.65 84 TRP A C 1
ATOM 614 O O . TRP A 1 81 ? -27.777 -12.143 21.412 1.00 11.46 84 TRP A O 1
ATOM 625 N N . MET A 1 82 ? -28.291 -10.536 19.934 1.00 11.89 85 MET A N 1
ATOM 626 C CA . MET A 1 82 ? -27.539 -9.503 20.633 1.00 7.60 85 MET A CA 1
ATOM 627 C C . MET A 1 82 ? -27.984 -9.392 22.103 1.00 14.04 85 MET A C 1
ATOM 628 O O . MET A 1 82 ? -27.154 -9.416 23.022 1.00 13.18 85 MET A O 1
ATOM 633 N N . LYS A 1 83 ? -29.291 -9.295 22.336 1.00 6.60 86 LYS A N 1
ATOM 634 C CA . LYS A 1 83 ? -29.791 -9.140 23.705 1.00 9.44 86 LYS A CA 1
ATOM 635 C C . LYS A 1 83 ? -29.611 -10.398 24.570 1.00 9.22 86 LYS A C 1
ATOM 636 O O . LYS A 1 83 ? -29.552 -10.315 25.797 1.00 10.76 86 LYS A O 1
ATOM 642 N N . ARG A 1 84 ? -29.520 -11.564 23.936 1.00 8.63 87 ARG A N 1
ATOM 643 C CA . ARG A 1 84 ? -29.264 -12.794 24.675 1.00 8.89 87 ARG A CA 1
ATOM 644 C C . ARG A 1 84 ? -27.813 -12.851 25.176 1.00 10.07 87 ARG A C 1
ATOM 645 O O . ARG A 1 84 ? -27.545 -13.278 26.305 1.00 7.59 87 ARG A O 1
ATOM 653 N N . VAL A 1 85 ? -26.872 -12.437 24.329 1.00 9.49 88 VAL A N 1
ATOM 654 C CA . VAL A 1 85 ? -25.480 -12.307 24.765 1.00 9.25 88 VAL A CA 1
ATOM 655 C C . VAL A 1 85 ? -25.414 -11.374 25.975 1.00 7.77 88 VAL A C 1
ATOM 656 O O . VAL A 1 85 ? -24.715 -11.650 26.951 1.00 9.83 88 VAL A O 1
ATOM 660 N N . GLU A 1 86 ? -26.149 -10.267 25.900 1.00 7.69 89 GLU A N 1
ATOM 661 C CA . GLU A 1 86 ? -26.152 -9.276 26.978 1.00 12.11 89 GLU A CA 1
ATOM 662 C C . GLU A 1 86 ? -26.741 -9.840 28.272 1.00 11.14 89 GLU A C 1
ATOM 663 O O . GLU A 1 86 ? -26.221 -9.607 29.358 1.00 9.69 89 GLU A O 1
ATOM 669 N N . GLU A 1 87 ? -27.826 -10.595 28.141 1.00 10.17 90 GLU A N 1
ATOM 670 C CA . GLU A 1 87 ? -28.450 -11.263 29.282 1.00 10.62 90 GLU A CA 1
ATOM 671 C C . GLU A 1 87 ? -27.449 -12.172 30.005 1.00 12.00 90 GLU A C 1
ATOM 672 O O . GLU A 1 87 ? -27.305 -12.126 31.233 1.00 9.70 90 GLU A O 1
ATOM 678 N N . ILE A 1 88 ? -26.753 -13.010 29.243 1.00 9.59 91 ILE A N 1
ATOM 679 C CA . ILE A 1 88 ? -25.773 -13.910 29.839 1.00 8.29 91 ILE A CA 1
ATOM 680 C C . ILE A 1 88 ? -24.633 -13.120 30.500 1.00 9.06 91 ILE A C 1
ATOM 681 O O . ILE A 1 88 ? -24.192 -13.454 31.614 1.00 8.76 91 ILE A O 1
ATOM 686 N N . ALA A 1 89 ? -24.163 -12.064 29.840 1.00 8.15 92 ALA A N 1
ATOM 687 C CA . ALA A 1 89 ? -23.102 -11.235 30.441 1.00 8.48 92 ALA A CA 1
ATOM 688 C C . ALA A 1 89 ? -23.526 -10.728 31.832 1.00 8.53 92 ALA A C 1
ATOM 689 O O . ALA A 1 89 ? -22.741 -10.700 32.785 1.00 8.80 92 ALA A O 1
ATOM 691 N N . ASN A 1 90 ? -24.777 -10.313 31.943 1.00 8.98 93 ASN A N 1
ATOM 692 C CA . ASN A 1 90 ? -25.272 -9.811 33.213 1.00 9.85 93 ASN A CA 1
ATOM 693 C C . ASN A 1 90 ? -25.381 -10.874 34.308 1.00 11.42 93 ASN A C 1
ATOM 694 O O . ASN A 1 90 ? -25.344 -10.536 35.485 1.00 12.18 93 ASN A O 1
ATOM 699 N N . TYR A 1 91 ? -25.523 -12.144 33.928 1.00 10.99 94 TYR A N 1
ATOM 700 C CA . TYR A 1 91 ? -25.453 -13.226 34.906 1.00 11.38 94 TYR A CA 1
ATOM 701 C C . TYR A 1 91 ? -24.131 -13.093 35.644 1.00 11.34 94 TYR A C 1
ATOM 702 O O . TYR A 1 91 ? -24.055 -13.258 36.866 1.00 10.02 94 TYR A O 1
ATOM 711 N N . ALA A 1 92 ? -23.078 -12.799 34.882 1.00 10.37 95 ALA A N 1
ATOM 712 C CA . ALA A 1 92 ? -21.735 -12.701 35.430 1.00 7.43 95 ALA A CA 1
ATOM 713 C C . ALA A 1 92 ? -21.526 -11.394 36.191 1.00 7.58 95 ALA A C 1
ATOM 714 O O . ALA A 1 92 ? -20.936 -11.397 37.272 1.00 9.25 95 ALA A O 1
ATOM 716 N N . PHE A 1 93 ? -22.013 -10.283 35.632 1.00 8.62 96 PHE A N 1
ATOM 717 C CA . PHE A 1 93 ? -21.870 -8.981 36.286 1.00 10.78 96 PHE A CA 1
ATOM 718 C C . PHE A 1 93 ? -22.591 -8.975 37.643 1.00 10.17 96 PHE A C 1
ATOM 719 O O . PHE A 1 93 ? -22.120 -8.351 38.598 1.00 11.98 96 PHE A O 1
ATOM 727 N N . ASP A 1 94 ? -23.723 -9.673 37.725 1.00 9.82 97 ASP A N 1
ATOM 728 C CA . ASP A 1 94 ? -24.452 -9.818 38.989 1.00 11.81 97 ASP A CA 1
ATOM 729 C C . ASP A 1 94 ? -23.556 -10.474 40.041 1.00 13.10 97 ASP A C 1
ATOM 730 O O . ASP A 1 94 ? -23.744 -10.287 41.243 1.00 15.32 97 ASP A O 1
ATOM 735 N N . ASN A 1 95 ? -22.581 -11.248 39.578 1.00 12.61 98 ASN A N 1
ATOM 736 C CA . ASN A 1 95 ? -21.635 -11.923 40.461 1.00 10.52 98 ASN A CA 1
ATOM 737 C C . ASN A 1 95 ? -20.333 -11.159 40.629 1.00 10.46 98 ASN A C 1
ATOM 738 O O . ASN A 1 95 ? -19.345 -11.701 41.120 1.00 15.27 98 ASN A O 1
ATOM 743 N N . ASP A 1 96 ? -20.326 -9.908 40.181 1.00 11.49 99 ASP A N 1
ATOM 744 C CA . ASP A 1 96 ? -19.145 -9.051 40.308 1.00 13.93 99 ASP A CA 1
ATOM 745 C C . ASP A 1 96 ? -17.937 -9.571 39.537 1.00 12.23 99 ASP A C 1
ATOM 746 O O . ASP A 1 96 ? -16.791 -9.430 39.981 1.00 14.59 99 ASP A O 1
ATOM 751 N N . MET A 1 97 ? -18.201 -10.160 38.377 1.00 10.66 100 MET A N 1
ATOM 752 C CA . MET A 1 97 ? -17.155 -10.745 37.561 1.00 10.05 100 MET A CA 1
ATOM 753 C C . MET A 1 97 ? -16.732 -9.833 36.418 1.00 11.74 100 MET A C 1
ATOM 754 O O . MET A 1 97 ? -17.389 -8.842 36.120 1.00 9.01 100 MET A O 1
ATOM 759 N N . TYR A 1 98 ? -15.619 -10.187 35.785 1.00 11.79 101 TYR A N 1
ATOM 760 C CA . TYR A 1 98 ? -15.279 -9.665 34.468 1.00 11.54 101 TYR A CA 1
ATOM 761 C C . TYR A 1 98 ? -15.917 -10.553 33.415 1.00 7.13 101 TYR A C 1
ATOM 762 O O . TYR A 1 98 ? -16.113 -11.744 33.642 1.00 11.27 101 TYR A O 1
ATOM 771 N N . VAL A 1 99 ? -16.240 -9.970 32.269 1.00 7.09 102 VAL A N 1
ATOM 772 C CA . VAL A 1 99 ? -16.778 -10.718 31.144 1.00 6.27 102 VAL A CA 1
ATOM 773 C C . VAL A 1 99 ? -15.981 -10.333 29.917 1.00 8.41 102 VAL A C 1
ATOM 774 O O . VAL A 1 99 ? -15.703 -9.156 29.705 1.00 7.20 102 VAL A O 1
ATOM 778 N N . ILE A 1 100 ? -15.596 -11.333 29.127 1.00 9.52 103 ILE A N 1
ATOM 779 C CA . ILE A 1 100 ? -14.977 -11.106 27.829 1.00 4.94 103 ILE A CA 1
ATOM 780 C C . ILE A 1 100 ? -15.934 -11.558 26.737 1.00 6.60 103 ILE A C 1
ATOM 781 O O . ILE A 1 100 ? -16.446 -12.682 26.763 1.00 9.14 103 ILE A O 1
ATOM 786 N N . ILE A 1 101 ? -16.188 -10.677 25.781 1.00 5.90 104 ILE A N 1
ATOM 787 C CA . ILE A 1 101 ? -17.034 -11.012 24.648 1.00 8.15 104 ILE A CA 1
ATOM 788 C C . ILE A 1 101 ? -16.191 -10.903 23.388 1.00 8.17 104 ILE A C 1
ATOM 789 O O . ILE A 1 101 ? -15.497 -9.905 23.193 1.00 9.06 104 ILE A O 1
ATOM 794 N N . ASN A 1 102 ? -16.217 -11.927 22.544 1.00 9.04 105 ASN A N 1
ATOM 795 C CA . ASN A 1 102 ? -15.400 -11.913 21.324 1.00 7.05 105 ASN A CA 1
ATOM 796 C C . ASN A 1 102 ? -16.219 -12.111 20.051 1.00 9.30 105 ASN A C 1
ATOM 797 O O . ASN A 1 102 ? -17.443 -12.070 20.091 1.00 8.85 105 ASN A O 1
ATOM 802 N N . LEU A 1 103 ? -15.521 -12.276 18.923 1.00 9.68 106 LEU A N 1
ATOM 803 C CA . LEU A 1 103 ? -16.074 -12.906 17.723 1.00 9.11 106 LEU A CA 1
ATOM 804 C C . LEU A 1 103 ? -15.389 -14.271 17.662 1.00 9.29 106 LEU A C 1
ATOM 805 O O . LEU A 1 103 ? -14.166 -14.357 17.795 1.00 8.82 106 LEU A O 1
ATOM 810 N N . HIS A 1 104 ? -16.147 -15.344 17.476 1.00 7.50 107 HIS A N 1
ATOM 811 C CA . HIS A 1 104 ? -15.542 -16.668 17.622 1.00 8.82 107 HIS A CA 1
ATOM 812 C C . HIS A 1 104 ? -15.327 -17.445 16.315 1.00 11.32 107 HIS A C 1
ATOM 813 O O . HIS A 1 104 ? -14.315 -17.247 15.635 1.00 10.98 107 HIS A O 1
ATOM 820 N N . HIS A 1 105 ? -16.264 -18.323 15.968 1.00 8.17 108 HIS A N 1
ATOM 821 C CA . HIS A 1 105 ? -16.127 -19.145 14.766 1.00 8.48 108 HIS A CA 1
ATOM 822 C C . HIS A 1 105 ? -16.555 -18.414 13.491 1.00 9.58 108 HIS A C 1
ATOM 823 O O . HIS A 1 105 ? -17.532 -18.791 12.841 1.00 9.34 108 HIS A O 1
ATOM 830 N N . GLU A 1 106 ? -15.797 -17.390 13.119 1.00 9.17 109 GLU A N 1
ATOM 831 C CA . GLU A 1 106 ? -16.164 -16.498 12.023 1.00 10.59 109 GLU A CA 1
ATOM 832 C C . GLU A 1 106 ? -15.395 -16.801 10.746 1.00 11.67 109 GLU A C 1
ATOM 833 O O . GLU A 1 106 ? -15.285 -15.937 9.869 1.00 12.51 109 GLU A O 1
ATOM 839 N N . ASN A 1 107 ? -14.854 -18.014 10.643 1.00 11.80 110 ASN A N 1
ATOM 840 C CA . ASN A 1 107 ? -13.970 -18.363 9.523 1.00 19.23 110 ASN A CA 1
ATOM 841 C C . ASN A 1 107 ? -14.595 -18.318 8.129 1.00 18.10 110 ASN A C 1
ATOM 842 O O . ASN A 1 107 ? -13.880 -18.191 7.141 1.00 18.41 110 ASN A O 1
ATOM 847 N N . GLU A 1 108 ? -15.918 -18.430 8.044 1.00 16.50 111 GLU A N 1
ATOM 848 C CA . GLU A 1 108 ? -16.592 -18.358 6.752 1.00 21.33 111 GLU A CA 1
ATOM 849 C C . GLU A 1 108 ? -16.514 -16.958 6.146 1.00 18.08 111 GLU A C 1
ATOM 850 O O . GLU A 1 108 ? -16.779 -16.787 4.961 1.00 16.80 111 GLU A O 1
ATOM 856 N N . TRP A 1 109 ? -16.176 -15.951 6.954 1.00 13.78 112 TRP A N 1
ATOM 857 C CA . TRP A 1 109 ? -16.057 -14.592 6.422 1.00 12.15 112 TRP A CA 1
ATOM 858 C C . TRP A 1 109 ? -14.766 -13.861 6.802 1.00 14.02 112 TRP A C 1
ATOM 859 O O . TRP A 1 109 ? -14.284 -13.014 6.053 1.00 11.57 112 TRP A O 1
ATOM 870 N N . LEU A 1 110 ? -14.214 -14.176 7.967 1.00 11.83 113 LEU A N 1
ATOM 871 C CA A LEU A 1 110 ? -13.029 -13.486 8.450 0.58 11.56 113 LEU A CA 1
ATOM 872 C CA B LEU A 1 110 ? -13.028 -13.484 8.449 0.42 11.36 113 LEU A CA 1
ATOM 873 C C . LEU A 1 110 ? -11.774 -14.184 7.934 1.00 14.66 113 LEU A C 1
ATOM 874 O O . LEU A 1 110 ? -11.265 -15.106 8.564 1.00 18.70 113 LEU A O 1
ATOM 883 N N . LYS A 1 111 ? -11.288 -13.736 6.777 1.00 12.75 114 LYS A N 1
ATOM 884 C CA . LYS A 1 111 ? -10.211 -14.416 6.051 1.00 10.00 114 LYS A CA 1
ATOM 885 C C . LYS A 1 111 ? -8.986 -13.512 5.899 1.00 7.94 114 LYS A C 1
ATOM 886 O O . LYS A 1 111 ? -9.040 -12.504 5.215 1.00 9.13 114 LYS A O 1
ATOM 892 N N . PRO A 1 112 ? -7.875 -13.872 6.544 1.00 8.37 115 PRO A N 1
ATOM 893 C CA . PRO A 1 112 ? -6.704 -12.988 6.562 1.00 8.64 115 PRO A CA 1
ATOM 894 C C . PRO A 1 112 ? -5.838 -13.096 5.295 1.00 10.33 115 PRO A C 1
ATOM 895 O O . PRO A 1 112 ? -4.707 -13.610 5.352 1.00 10.13 115 PRO A O 1
ATOM 899 N N . PHE A 1 113 ? -6.375 -12.612 4.174 1.00 10.87 116 PHE A N 1
ATOM 900 C CA . PHE A 1 113 ? -5.652 -12.526 2.906 1.00 6.84 116 PHE A CA 1
ATOM 901 C C . PHE A 1 113 ? -5.842 -11.161 2.257 1.00 10.41 116 PHE A C 1
ATOM 902 O O . PHE A 1 113 ? -6.904 -10.541 2.403 1.00 8.79 116 PHE A O 1
ATOM 910 N N . TYR A 1 114 ? -4.816 -10.702 1.534 1.00 6.66 117 TYR A N 1
ATOM 911 C CA . TYR A 1 114 ? -4.862 -9.406 0.868 1.00 11.48 117 TYR A CA 1
ATOM 912 C C . TYR A 1 114 ? -6.104 -9.287 0.000 1.00 9.48 117 TYR A C 1
ATOM 913 O O . TYR A 1 114 ? -6.746 -8.239 -0.032 1.00 10.88 117 TYR A O 1
ATOM 922 N N . ALA A 1 115 ? -6.452 -10.368 -0.686 1.00 8.10 118 ALA A N 1
ATOM 923 C CA . ALA A 1 115 ? -7.580 -10.335 -1.615 1.00 12.96 118 ALA A CA 1
ATOM 924 C C . ALA A 1 115 ? -8.945 -10.178 -0.935 1.00 13.09 118 ALA A C 1
ATOM 925 O O . ALA A 1 115 ? -9.879 -9.678 -1.548 1.00 12.98 118 ALA A O 1
ATOM 927 N N . ASN A 1 116 ? -9.064 -10.613 0.321 1.00 12.24 119 ASN A N 1
ATOM 928 C CA . ASN A 1 116 ? -10.327 -10.488 1.058 1.00 9.85 119 ASN A CA 1
ATOM 929 C C . ASN A 1 116 ? -10.374 -9.254 1.933 1.00 12.16 119 ASN A C 1
ATOM 930 O O . ASN A 1 116 ? -11.429 -8.911 2.477 1.00 10.40 119 ASN A O 1
ATOM 935 N N . GLU A 1 117 ? -9.229 -8.597 2.087 1.00 11.63 120 GLU A N 1
ATOM 936 C CA . GLU A 1 117 ? -9.074 -7.551 3.103 1.00 11.17 120 GLU A CA 1
ATOM 937 C C . GLU A 1 117 ? -10.129 -6.437 3.073 1.00 13.12 120 GLU A C 1
ATOM 938 O O . GLU A 1 117 ? -10.735 -6.118 4.094 1.00 11.99 120 GLU A O 1
ATOM 944 N N . ALA A 1 118 ? -10.327 -5.829 1.914 1.00 10.57 121 ALA A N 1
ATOM 945 C CA . ALA A 1 118 ? -11.259 -4.716 1.811 1.00 11.03 121 ALA A CA 1
ATOM 946 C C . ALA A 1 118 ? -12.657 -5.091 2.299 1.00 12.18 121 ALA A C 1
ATOM 947 O O . ALA A 1 118 ? -13.231 -4.395 3.130 1.00 13.22 121 ALA A O 1
ATOM 949 N N . GLN A 1 119 ? -13.200 -6.200 1.800 1.00 14.43 122 GLN A N 1
ATOM 950 C CA . GLN A 1 119 ? -14.553 -6.614 2.180 1.00 11.47 122 GLN A CA 1
ATOM 951 C C . GLN A 1 119 ? -14.650 -7.070 3.636 1.00 13.93 122 GLN A C 1
ATOM 952 O O . GLN A 1 119 ? -15.630 -6.767 4.325 1.00 13.01 122 GLN A O 1
ATOM 958 N N . VAL A 1 120 ? -13.643 -7.804 4.101 1.00 13.42 123 VAL A N 1
ATOM 959 C CA . VAL A 1 120 ? -13.624 -8.268 5.487 1.00 10.66 123 VAL A CA 1
ATOM 960 C C . VAL A 1 120 ? -13.604 -7.077 6.452 1.00 12.82 123 VAL A C 1
ATOM 961 O O . VAL A 1 120 ? -14.349 -7.050 7.433 1.00 12.13 123 VAL A O 1
ATOM 965 N N . LYS A 1 121 ? -12.751 -6.095 6.165 1.00 8.33 124 LYS A N 1
ATOM 966 C CA . LYS A 1 121 ? -12.717 -4.871 6.955 1.00 11.20 124 LYS A CA 1
ATOM 967 C C . LYS A 1 121 ? -14.101 -4.219 7.057 1.00 10.87 124 LYS A C 1
ATOM 968 O O . LYS A 1 121 ? -14.535 -3.839 8.136 1.00 11.01 124 LYS A O 1
ATOM 974 N N . ALA A 1 122 ? -14.785 -4.089 5.927 1.00 12.75 125 ALA A N 1
ATOM 975 C CA . ALA A 1 122 ? -16.127 -3.523 5.918 1.00 11.33 125 ALA A CA 1
ATOM 976 C C . ALA A 1 122 ? -17.061 -4.306 6.845 1.00 11.76 125 ALA A C 1
ATOM 977 O O . ALA A 1 122 ? -17.799 -3.720 7.643 1.00 14.93 125 ALA A O 1
ATOM 979 N N . GLN A 1 123 ? -17.022 -5.630 6.765 1.00 8.70 126 GLN A N 1
ATOM 980 C CA . GLN A 1 123 ? -17.873 -6.437 7.624 1.00 10.72 126 GLN A CA 1
ATOM 981 C C . GLN A 1 123 ? -17.455 -6.330 9.100 1.00 10.97 126 GLN A C 1
ATOM 982 O O . GLN A 1 123 ? -18.303 -6.227 9.981 1.00 11.26 126 GLN A O 1
ATOM 988 N N . LEU A 1 124 ? -16.153 -6.359 9.361 1.00 10.14 127 LEU A N 1
ATOM 989 C CA . LEU A 1 124 ? -15.636 -6.268 10.728 1.00 13.72 127 LEU A CA 1
ATOM 990 C C . LEU A 1 124 ? -16.082 -4.980 11.379 1.00 8.00 127 LEU A C 1
ATOM 991 O O . LEU A 1 124 ? -16.422 -4.955 12.559 1.00 8.67 127 LEU A O 1
ATOM 996 N N . THR A 1 125 ? -16.038 -3.905 10.603 1.00 7.68 128 THR A N 1
ATOM 997 C CA . THR A 1 125 ? -16.430 -2.586 11.089 1.00 11.92 128 THR A CA 1
ATOM 998 C C . THR A 1 125 ? -17.906 -2.578 11.490 1.00 9.70 128 THR A C 1
ATOM 999 O O . THR A 1 125 ? -18.250 -2.165 12.589 1.00 10.30 128 THR A O 1
ATOM 1003 N N . LYS A 1 126 ? -18.767 -3.076 10.608 1.00 10.36 129 LYS A N 1
ATOM 1004 C CA . LYS A 1 126 ? -20.202 -3.139 10.886 1.00 8.18 129 LYS A CA 1
ATOM 1005 C C . LYS A 1 126 ? -20.506 -4.050 12.061 1.00 7.84 129 LYS A C 1
ATOM 1006 O O . LYS A 1 126 ? -21.323 -3.724 12.904 1.00 11.06 129 LYS A O 1
ATOM 1012 N N . VAL A 1 127 ? -19.842 -5.195 12.122 1.00 7.69 130 VAL A N 1
ATOM 1013 C CA . VAL A 1 127 ? -20.069 -6.119 13.215 1.00 6.65 130 VAL A CA 1
ATOM 1014 C C . VAL A 1 127 ? -19.670 -5.520 14.568 1.00 10.02 130 VAL A C 1
ATOM 1015 O O . VAL A 1 127 ? -20.451 -5.555 15.538 1.00 9.79 130 VAL A O 1
ATOM 1019 N N . TRP A 1 128 ? -18.463 -4.973 14.650 1.00 8.37 131 TRP A N 1
ATOM 1020 C CA . TRP A 1 128 ? -18.009 -4.402 15.925 1.00 6.81 131 TRP A CA 1
ATOM 1021 C C . TRP A 1 128 ? -18.750 -3.120 16.300 1.00 7.31 131 TRP A C 1
ATOM 1022 O O . TRP A 1 128 ? -18.982 -2.848 17.474 1.00 7.72 131 TRP A O 1
ATOM 1033 N N . THR A 1 129 ? -19.127 -2.341 15.295 1.00 5.58 132 THR A N 1
ATOM 1034 C CA . THR A 1 129 ? -19.913 -1.152 15.538 1.00 9.45 132 THR A CA 1
ATOM 1035 C C . THR A 1 129 ? -21.197 -1.544 16.283 1.00 7.83 132 THR A C 1
ATOM 1036 O O . THR A 1 129 ? -21.537 -0.935 17.294 1.00 8.50 132 THR A O 1
ATOM 1040 N N . GLN A 1 130 ? -21.890 -2.578 15.801 1.00 9.13 133 GLN A N 1
ATOM 1041 C CA . GLN A 1 130 ? -23.146 -3.005 16.429 1.00 9.35 133 GLN A CA 1
ATOM 1042 C C . GLN A 1 130 ? -22.952 -3.583 17.818 1.00 7.31 133 GLN A C 1
ATOM 1043 O O . GLN A 1 130 ? -23.717 -3.279 18.735 1.00 10.01 133 GLN A O 1
ATOM 1049 N N . ILE A 1 131 ? -21.927 -4.409 17.991 1.00 8.09 134 ILE A N 1
ATOM 1050 C CA . ILE A 1 131 ? -21.686 -4.998 19.301 1.00 9.50 134 ILE A CA 1
ATOM 1051 C C . ILE A 1 131 ? -21.331 -3.923 20.318 1.00 11.17 134 ILE A C 1
ATOM 1052 O O . ILE A 1 131 ? -21.883 -3.881 21.433 1.00 9.22 134 ILE A O 1
ATOM 1057 N N . ALA A 1 132 ? -20.413 -3.046 19.926 1.00 8.69 135 ALA A N 1
ATOM 1058 C CA . ALA A 1 132 ? -19.952 -1.979 20.814 1.00 10.89 135 ALA A CA 1
ATOM 1059 C C . ALA A 1 132 ? -21.106 -1.058 21.174 1.00 10.07 135 ALA A C 1
ATOM 1060 O O . ALA A 1 132 ? -21.261 -0.660 22.337 1.00 9.78 135 ALA A O 1
ATOM 1062 N N . ASN A 1 133 ? -21.911 -0.711 20.175 1.00 11.16 136 ASN A N 1
ATOM 1063 C CA . ASN A 1 133 ? -23.085 0.115 20.430 1.00 12.13 136 ASN A CA 1
ATOM 1064 C C . ASN A 1 133 ? -24.032 -0.499 21.449 1.00 13.57 136 ASN A C 1
ATOM 1065 O O . ASN A 1 133 ? -24.540 0.197 22.329 1.00 14.75 136 ASN A O 1
ATOM 1070 N N . ASN A 1 134 ? -24.266 -1.800 21.344 1.00 10.46 137 ASN A N 1
ATOM 1071 C CA . ASN A 1 134 ? -25.164 -2.442 22.301 1.00 15.91 137 ASN A CA 1
ATOM 1072 C C . ASN A 1 134 ? -24.643 -2.409 23.741 1.00 12.39 137 ASN A C 1
ATOM 1073 O O . ASN A 1 134 ? -25.424 -2.348 24.691 1.00 10.95 137 ASN A O 1
ATOM 1078 N N . PHE A 1 135 ? -23.325 -2.451 23.903 1.00 13.07 138 PHE A N 1
ATOM 1079 C CA . PHE A 1 135 ? -22.735 -2.594 25.231 1.00 9.91 138 PHE A CA 1
ATOM 1080 C C . PHE A 1 135 ? -22.097 -1.302 25.728 1.00 11.89 138 PHE A C 1
ATOM 1081 O O . PHE A 1 135 ? -21.314 -1.308 26.670 1.00 11.85 138 PHE A O 1
ATOM 1089 N N . LYS A 1 136 ? -22.460 -0.193 25.099 1.00 11.32 139 LYS A N 1
ATOM 1090 C CA . LYS A 1 136 ? -21.792 1.074 25.339 1.00 10.94 139 LYS A CA 1
ATOM 1091 C C . LYS A 1 136 ? -21.767 1.491 26.816 1.00 14.56 139 LYS A C 1
ATOM 1092 O O . LYS A 1 136 ? -20.774 2.036 27.291 1.00 12.80 139 LYS A O 1
ATOM 1098 N N . LYS A 1 137 ? -22.846 1.236 27.545 1.00 13.04 140 LYS A N 1
ATOM 1099 C CA . LYS A 1 137 ? -22.938 1.722 28.917 1.00 15.76 140 LYS A CA 1
ATOM 1100 C C . LYS A 1 137 ? -22.104 0.933 29.918 1.00 12.72 140 LYS A C 1
ATOM 1101 O O . LYS A 1 137 ? -21.801 1.424 31.012 1.00 12.61 140 LYS A O 1
ATOM 1107 N N . TYR A 1 138 ? -21.726 -0.283 29.546 1.00 10.41 141 TYR A N 1
ATOM 1108 C CA . TYR A 1 138 ? -21.011 -1.147 30.477 1.00 10.11 141 TYR A CA 1
ATOM 1109 C C . TYR A 1 138 ? -19.616 -0.628 30.796 1.00 9.84 141 TYR A C 1
ATOM 1110 O O . TYR A 1 138 ? -18.927 -0.094 29.927 1.00 8.84 141 TYR A O 1
ATOM 1119 N N . GLY A 1 139 ? -19.207 -0.781 32.050 1.00 9.21 142 GLY A N 1
ATOM 1120 C CA . GLY A 1 139 ? -17.917 -0.281 32.494 1.00 8.01 142 GLY A CA 1
ATOM 1121 C C . GLY A 1 139 ? -16.743 -1.181 32.165 1.00 10.51 142 GLY A C 1
ATOM 1122 O O . GLY A 1 139 ? -16.826 -2.064 31.296 1.00 11.87 142 GLY A O 1
ATOM 1123 N N . ASP A 1 140 ? -15.631 -0.978 32.866 1.00 12.34 143 ASP A N 1
ATOM 1124 C CA . ASP A 1 140 ? -14.408 -1.676 32.490 1.00 11.08 143 ASP A CA 1
ATOM 1125 C C . ASP A 1 140 ? -14.370 -3.162 32.855 1.00 9.94 143 ASP A C 1
ATOM 1126 O O . ASP A 1 140 ? -13.398 -3.840 32.544 1.00 10.39 143 ASP A O 1
ATOM 1131 N N . HIS A 1 141 ? -15.415 -3.670 33.507 1.00 8.60 144 HIS A N 1
ATOM 1132 C CA . HIS A 1 141 ? -15.505 -5.109 33.738 1.00 9.03 144 HIS A CA 1
ATOM 1133 C C . HIS A 1 141 ? -15.960 -5.865 32.486 1.00 7.99 144 HIS A C 1
ATOM 1134 O O . HIS A 1 141 ? -15.904 -7.092 32.444 1.00 10.83 144 HIS A O 1
ATOM 1141 N N . LEU A 1 142 ? -16.383 -5.126 31.464 1.00 8.82 145 LEU A N 1
ATOM 1142 C CA . LEU A 1 142 ? -16.628 -5.711 30.142 1.00 8.71 145 LEU A CA 1
ATOM 1143 C C . LEU A 1 142 ? -15.414 -5.502 29.261 1.00 9.28 145 LEU A C 1
ATOM 1144 O O . LEU A 1 142 ? -14.994 -4.368 29.011 1.00 7.49 145 LEU A O 1
ATOM 1149 N N . ILE A 1 143 ? -14.850 -6.607 28.790 1.00 6.90 146 ILE A N 1
ATOM 1150 C CA . ILE A 1 143 ? -13.697 -6.557 27.908 1.00 8.70 146 ILE A CA 1
ATOM 1151 C C . ILE A 1 143 ? -14.113 -7.144 26.562 1.00 10.06 146 ILE A C 1
ATOM 1152 O O . ILE A 1 143 ? -14.765 -8.187 26.526 1.00 11.21 146 ILE A O 1
ATOM 1157 N N . PHE A 1 144 ? -13.775 -6.464 25.470 1.00 6.16 147 PHE A N 1
ATOM 1158 C CA . PHE A 1 144 ? -14.016 -7.004 24.137 1.00 9.59 147 PHE A CA 1
ATOM 1159 C C . PHE A 1 144 ? -12.748 -7.675 23.638 1.00 11.07 147 PHE A C 1
ATOM 1160 O O . PHE A 1 144 ? -11.651 -7.158 23.840 1.00 7.58 147 PHE A O 1
ATOM 1168 N N . GLU A 1 145 ? -12.906 -8.806 22.956 1.00 11.12 148 GLU A N 1
ATOM 1169 C CA . GLU A 1 145 ? -11.782 -9.477 22.320 1.00 8.72 148 GLU A CA 1
ATOM 1170 C C . GLU A 1 145 ? -12.073 -9.438 20.822 1.00 10.04 148 GLU A C 1
ATOM 1171 O O . GLU A 1 145 ? -13.104 -9.936 20.377 1.00 7.59 148 GLU A O 1
ATOM 1177 N N . THR A 1 146 ? -11.187 -8.812 20.054 1.00 7.90 149 THR A N 1
ATOM 1178 C CA . THR A 1 146 ? -11.513 -8.429 18.676 1.00 10.12 149 THR A CA 1
ATOM 1179 C C . THR A 1 146 ? -11.834 -9.605 17.755 1.00 12.64 149 THR A C 1
ATOM 1180 O O . THR A 1 146 ? -12.689 -9.487 16.876 1.00 10.21 149 THR A O 1
ATOM 1184 N N . MET A 1 147 ? -11.119 -10.716 17.937 1.00 9.44 150 MET A N 1
ATOM 1185 C CA . MET A 1 147 ? -11.317 -11.932 17.152 1.00 13.83 150 MET A CA 1
ATOM 1186 C C . MET A 1 147 ? -10.798 -13.083 17.985 1.00 10.00 150 MET A C 1
ATOM 1187 O O . MET A 1 147 ? -10.164 -12.869 19.013 1.00 8.57 150 MET A O 1
ATOM 1192 N N . ASN A 1 148 ? -11.050 -14.303 17.523 1.00 9.48 151 ASN A N 1
ATOM 1193 C CA . ASN A 1 148 ? -10.701 -15.503 18.262 1.00 8.17 151 ASN A CA 1
ATOM 1194 C C . ASN A 1 148 ? -9.362 -16.065 17.791 1.00 11.36 151 ASN A C 1
ATOM 1195 O O . ASN A 1 148 ? -8.319 -15.806 18.394 1.00 8.58 151 ASN A O 1
ATOM 1200 N N . GLU A 1 149 ? -9.394 -16.830 16.704 1.00 8.67 152 GLU A N 1
ATOM 1201 C CA . GLU A 1 149 ? -8.177 -17.427 16.160 1.00 10.21 152 GLU A CA 1
ATOM 1202 C C . GLU A 1 149 ? -8.078 -17.239 14.643 1.00 11.90 152 GLU A C 1
ATOM 1203 O O . GLU A 1 149 ? -8.093 -18.213 13.884 1.00 11.20 152 GLU A O 1
ATOM 1209 N N . PRO A 1 150 ? -7.957 -15.978 14.200 1.00 9.19 153 PRO A N 1
ATOM 1210 C CA . PRO A 1 150 ? -7.920 -15.691 12.761 1.00 9.65 153 PRO A CA 1
ATOM 1211 C C . PRO A 1 150 ? -6.699 -16.375 12.165 1.00 12.67 153 PRO A C 1
ATOM 1212 O O . PRO A 1 150 ? -5.610 -16.286 12.737 1.00 12.91 153 PRO A O 1
ATOM 1216 N N . ARG A 1 151 ? -6.882 -17.069 11.048 1.00 12.13 154 ARG A N 1
ATOM 1217 C CA . ARG A 1 151 ? -5.831 -17.912 10.494 1.00 10.86 154 ARG A CA 1
ATOM 1218 C C . ARG A 1 151 ? -6.226 -18.364 9.092 1.00 15.25 154 ARG A C 1
ATOM 1219 O O . ARG A 1 151 ? -7.412 -18.345 8.751 1.00 7.43 154 ARG A O 1
ATOM 1227 N N . PRO A 1 152 ? -5.239 -18.797 8.279 1.00 7.92 155 PRO A N 1
ATOM 1228 C CA . PRO A 1 152 ? -5.578 -19.508 7.042 1.00 14.31 155 PRO A CA 1
ATOM 1229 C C . PRO A 1 152 ? -6.173 -20.860 7.426 1.00 14.47 155 PRO A C 1
ATOM 1230 O O . PRO A 1 152 ? -5.673 -21.502 8.346 1.00 18.14 155 PRO A O 1
ATOM 1234 N N . VAL A 1 153 ? -7.246 -21.272 6.773 1.00 13.51 156 VAL A N 1
ATOM 1235 C CA . VAL A 1 153 ? -7.821 -22.573 7.064 1.00 18.79 156 VAL A CA 1
ATOM 1236 C C . VAL A 1 153 ? -7.049 -23.528 6.177 1.00 25.52 156 VAL A C 1
ATOM 1237 O O . VAL A 1 153 ? -6.235 -23.094 5.369 1.00 30.11 156 VAL A O 1
ATOM 1241 N N . GLY A 1 154 ? -7.279 -24.821 6.314 1.00 24.01 157 GLY A N 1
ATOM 1242 C CA . GLY A 1 154 ? -6.506 -25.760 5.520 1.00 23.50 157 GLY A CA 1
ATOM 1243 C C . GLY A 1 154 ? -5.703 -26.606 6.472 1.00 23.66 157 GLY A C 1
ATOM 1244 O O . GLY A 1 154 ? -4.888 -26.088 7.241 1.00 21.81 157 GLY A O 1
ATOM 1245 N N . ALA A 1 155 ? -5.944 -27.909 6.431 1.00 18.39 158 ALA A N 1
ATOM 1246 C CA . ALA A 1 155 ? -5.446 -28.799 7.462 1.00 23.10 158 ALA A CA 1
ATOM 1247 C C . ALA A 1 155 ? -3.941 -28.650 7.700 1.00 18.89 158 ALA A C 1
ATOM 1248 O O . ALA A 1 155 ? -3.495 -28.572 8.849 1.00 19.54 158 ALA A O 1
ATOM 1250 N N . SER A 1 156 ? -3.160 -28.591 6.627 1.00 16.99 159 SER A N 1
ATOM 1251 C CA . SER A 1 156 ? -1.707 -28.614 6.782 1.00 22.30 159 SER A CA 1
ATOM 1252 C C . SER A 1 156 ? -1.182 -27.357 7.483 1.00 19.02 159 SER A C 1
ATOM 1253 O O . SER A 1 156 ? -0.046 -27.332 7.963 1.00 17.61 159 SER A O 1
ATOM 1256 N N . LEU A 1 157 ? -2.023 -26.327 7.559 1.00 14.27 160 LEU A N 1
ATOM 1257 C CA . LEU A 1 157 ? -1.624 -25.051 8.151 1.00 15.95 160 LEU A CA 1
ATOM 1258 C C . LEU A 1 157 ? -2.092 -24.881 9.604 1.00 16.74 160 LEU A C 1
ATOM 1259 O O . LEU A 1 157 ? -1.795 -23.881 10.240 1.00 15.34 160 LEU A O 1
ATOM 1264 N N . GLN A 1 158 ? -2.806 -25.865 10.132 1.00 17.45 161 GLN A N 1
ATOM 1265 C CA . GLN A 1 158 ? -3.477 -25.701 11.424 1.00 22.09 161 GLN A CA 1
ATOM 1266 C C . GLN A 1 158 ? -2.567 -25.265 12.589 1.00 27.17 161 GLN A C 1
ATOM 1267 O O . GLN A 1 158 ? -2.944 -24.401 13.392 1.00 24.33 161 GLN A O 1
ATOM 1273 N N . TRP A 1 159 ? -1.379 -25.848 12.692 1.00 12.18 162 TRP A N 1
ATOM 1274 C CA . TRP A 1 159 ? -0.485 -25.478 13.795 1.00 19.03 162 TRP A CA 1
ATOM 1275 C C . TRP A 1 159 ? 0.713 -24.664 13.306 1.00 15.75 162 TRP A C 1
ATOM 1276 O O . TRP A 1 159 ? 1.797 -24.743 13.868 1.00 16.01 162 TRP A O 1
ATOM 1287 N N . THR A 1 160 ? 0.517 -23.882 12.250 1.00 11.13 163 THR A N 1
ATOM 1288 C CA . THR A 1 160 ? 1.598 -23.059 11.737 1.00 12.02 163 THR A CA 1
ATOM 1289 C C . THR A 1 160 ? 1.400 -21.593 12.104 1.00 13.68 163 THR A C 1
ATOM 1290 O O . THR A 1 160 ? 0.339 -21.199 12.589 1.00 11.31 163 THR A O 1
ATOM 1294 N N . GLY A 1 161 ? 2.424 -20.787 11.855 1.00 10.88 164 GLY A N 1
ATOM 1295 C CA . GLY A 1 161 ? 2.317 -19.352 12.029 1.00 12.71 164 GLY A CA 1
ATOM 1296 C C . GLY A 1 161 ? 1.751 -18.646 10.810 1.00 13.70 164 GLY A C 1
ATOM 1297 O O . GLY A 1 161 ? 1.780 -17.423 10.740 1.00 11.31 164 GLY A O 1
ATOM 1298 N N . GLY A 1 162 ? 1.226 -19.411 9.853 1.00 10.58 165 GLY A N 1
ATOM 1299 C CA . GLY A 1 162 ? 0.717 -18.840 8.609 1.00 11.13 165 GLY A CA 1
ATOM 1300 C C . GLY A 1 162 ? 1.800 -18.150 7.789 1.00 12.84 165 GLY A C 1
ATOM 1301 O O . GLY A 1 162 ? 2.985 -18.363 8.026 1.00 10.73 165 GLY A O 1
ATOM 1302 N N . SER A 1 163 ? 1.404 -17.324 6.820 1.00 11.15 166 SER A N 1
ATOM 1303 C CA . SER A 1 163 ? 2.379 -16.553 6.033 1.00 10.49 166 SER A CA 1
ATOM 1304 C C . SER A 1 163 ? 2.538 -15.137 6.591 1.00 11.47 166 SER A C 1
ATOM 1305 O O . SER A 1 163 ? 1.716 -14.674 7.396 1.00 8.26 166 SER A O 1
ATOM 1308 N N . TYR A 1 164 ? 3.588 -14.450 6.150 1.00 6.26 167 TYR A N 1
ATOM 1309 C CA . TYR A 1 164 ? 3.737 -13.043 6.465 1.00 8.15 167 TYR A CA 1
ATOM 1310 C C . TYR A 1 164 ? 2.450 -12.315 6.045 1.00 9.12 167 TYR A C 1
ATOM 1311 O O . TYR A 1 164 ? 1.941 -11.469 6.769 1.00 6.34 167 TYR A O 1
ATOM 1320 N N . GLU A 1 165 ? 1.921 -12.672 4.875 1.00 9.42 168 GLU A N 1
ATOM 1321 C CA . GLU A 1 165 ? 0.634 -12.150 4.440 1.00 9.43 168 GLU A CA 1
ATOM 1322 C C . GLU A 1 165 ? -0.451 -12.294 5.507 1.00 8.13 168 GLU A C 1
ATOM 1323 O O . GLU A 1 165 ? -1.130 -11.317 5.855 1.00 7.51 168 GLU A O 1
ATOM 1329 N N . ASN A 1 166 ? -0.647 -13.511 5.997 1.00 6.72 169 ASN A N 1
ATOM 1330 C CA . ASN A 1 166 ? -1.686 -13.733 6.996 1.00 8.59 169 ASN A CA 1
ATOM 1331 C C . ASN A 1 166 ? -1.451 -12.892 8.258 1.00 6.41 169 ASN A C 1
ATOM 1332 O O . ASN A 1 166 ? -2.377 -12.286 8.792 1.00 8.16 169 ASN A O 1
ATOM 1337 N N . ARG A 1 167 ? -0.217 -12.871 8.743 1.00 8.27 170 ARG A N 1
ATOM 1338 C CA . ARG A 1 167 ? 0.081 -12.171 9.992 1.00 7.42 170 ARG A CA 1
ATOM 1339 C C . ARG A 1 167 ? -0.115 -10.672 9.820 1.00 8.51 170 ARG A C 1
ATOM 1340 O O . ARG A 1 167 ? -0.641 -10.013 10.720 1.00 7.01 170 ARG A O 1
ATOM 1348 N N . GLU A 1 168 ? 0.305 -10.144 8.663 1.00 7.21 171 GLU A N 1
ATOM 1349 C CA . GLU A 1 168 ? 0.094 -8.734 8.336 1.00 6.89 171 GLU A CA 1
ATOM 1350 C C . GLU A 1 168 ? -1.394 -8.400 8.304 1.00 8.17 171 GLU A C 1
ATOM 1351 O O . GLU A 1 168 ? -1.835 -7.396 8.885 1.00 8.06 171 GLU A O 1
ATOM 1357 N N . VAL A 1 169 ? -2.179 -9.228 7.627 1.00 6.36 172 VAL A N 1
ATOM 1358 C CA . VAL A 1 169 ? -3.595 -8.922 7.516 1.00 6.77 172 VAL A CA 1
ATOM 1359 C C . VAL A 1 169 ? -4.291 -9.056 8.873 1.00 5.49 172 VAL A C 1
ATOM 1360 O O . VAL A 1 169 ? -5.216 -8.313 9.161 1.00 10.38 172 VAL A O 1
ATOM 1364 N N . VAL A 1 170 ? -3.833 -9.974 9.718 1.00 5.04 173 VAL A N 1
ATOM 1365 C CA . VAL A 1 170 ? -4.430 -10.095 11.044 1.00 6.28 173 VAL A CA 1
ATOM 1366 C C . VAL A 1 170 ? -4.191 -8.811 11.841 1.00 9.40 173 VAL A C 1
ATOM 1367 O O . VAL A 1 170 ? -5.098 -8.312 12.524 1.00 6.88 173 VAL A O 1
ATOM 1371 N N . ASN A 1 171 ? -2.980 -8.266 11.737 1.00 5.65 174 ASN A N 1
ATOM 1372 C CA . ASN A 1 171 ? -2.680 -7.004 12.402 1.00 6.63 174 ASN A CA 1
ATOM 1373 C C . ASN A 1 171 ? -3.600 -5.897 11.888 1.00 7.67 174 ASN A C 1
ATOM 1374 O O . ASN A 1 171 ? -4.085 -5.090 12.666 1.00 6.24 174 ASN A O 1
ATOM 1379 N N . ARG A 1 172 ? -3.851 -5.872 10.581 1.00 6.47 175 ARG A N 1
ATOM 1380 C CA . ARG A 1 172 ? -4.741 -4.858 10.008 1.00 7.46 175 ARG A CA 1
ATOM 1381 C C . ARG A 1 172 ? -6.172 -5.035 10.530 1.00 9.62 175 ARG A C 1
ATOM 1382 O O . ARG A 1 172 ? -6.842 -4.050 10.842 1.00 10.12 175 ARG A O 1
ATOM 1390 N N . TYR A 1 173 ? -6.634 -6.283 10.634 1.00 7.68 176 TYR A N 1
ATOM 1391 C CA . TYR A 1 173 ? -7.976 -6.565 11.184 1.00 8.53 176 TYR A CA 1
ATOM 1392 C C . TYR A 1 173 ? -8.116 -6.109 12.642 1.00 8.50 176 TYR A C 1
ATOM 1393 O O . TYR A 1 173 ? -9.124 -5.509 13.010 1.00 6.90 176 TYR A O 1
ATOM 1402 N N . ASN A 1 174 ? -7.116 -6.400 13.469 1.00 6.41 177 ASN A N 1
ATOM 1403 C CA . ASN A 1 174 ? -7.143 -5.938 14.855 1.00 7.73 177 ASN A CA 1
ATOM 1404 C C . ASN A 1 174 ? -7.262 -4.411 14.942 1.00 10.82 177 ASN A C 1
ATOM 1405 O O . ASN A 1 174 ? -8.000 -3.883 15.774 1.00 10.22 177 ASN A O 1
ATOM 1410 N N . LEU A 1 175 ? -6.541 -3.700 14.083 1.00 5.51 178 LEU A N 1
ATOM 1411 C CA . LEU A 1 175 ? -6.662 -2.246 14.058 1.00 9.03 178 LEU A CA 1
ATOM 1412 C C . LEU A 1 175 ? -8.083 -1.804 13.662 1.00 8.06 178 LEU A C 1
ATOM 1413 O O . LEU A 1 175 ? -8.674 -0.932 14.309 1.00 6.47 178 LEU A O 1
ATOM 1418 N N . THR A 1 176 ? -8.610 -2.401 12.597 1.00 5.78 179 THR A N 1
ATOM 1419 C CA . THR A 1 176 ? -9.968 -2.124 12.127 1.00 7.81 179 THR A CA 1
ATOM 1420 C C . THR A 1 176 ? -10.995 -2.385 13.228 1.00 8.38 179 THR A C 1
ATOM 1421 O O . THR A 1 176 ? -11.888 -1.576 13.459 1.00 10.08 179 THR A O 1
ATOM 1425 N N . ALA A 1 177 ? -10.857 -3.519 13.906 1.00 9.11 180 ALA A N 1
ATOM 1426 C CA . ALA A 1 177 ? -11.757 -3.881 14.997 1.00 9.53 180 ALA A CA 1
ATOM 1427 C C . ALA A 1 177 ? -11.661 -2.887 16.167 1.00 9.67 180 ALA A C 1
ATOM 1428 O O . ALA A 1 177 ? -12.670 -2.388 16.648 1.00 7.46 180 ALA A O 1
ATOM 1430 N N . VAL A 1 178 ? -10.446 -2.584 16.608 1.00 6.84 181 VAL A N 1
ATOM 1431 C CA . VAL A 1 178 ? -10.267 -1.621 17.692 1.00 7.44 181 VAL A CA 1
ATOM 1432 C C . VAL A 1 178 ? -10.821 -0.234 17.335 1.00 8.43 181 VAL A C 1
ATOM 1433 O O . VAL A 1 178 ? -11.504 0.398 18.144 1.00 10.59 181 VAL A O 1
ATOM 1437 N N . ASN A 1 179 ? -10.527 0.254 16.133 1.00 6.55 182 ASN A N 1
ATOM 1438 C CA . ASN A 1 179 ? -11.043 1.559 15.739 1.00 7.75 182 ASN A CA 1
ATOM 1439 C C . ASN A 1 179 ? -12.572 1.573 15.686 1.00 10.62 182 ASN A C 1
ATOM 1440 O O . ASN A 1 179 ? -13.196 2.548 16.098 1.00 12.38 182 ASN A O 1
ATOM 1445 N N . ALA A 1 180 ? -13.168 0.497 15.179 1.00 7.31 183 ALA A N 1
ATOM 1446 C CA . ALA A 1 180 ? -14.628 0.389 15.124 1.00 8.02 183 ALA A CA 1
ATOM 1447 C C . ALA A 1 180 ? -15.223 0.460 16.531 1.00 10.25 183 ALA A C 1
ATOM 1448 O O . ALA A 1 180 ? -16.201 1.180 16.771 1.00 9.71 183 ALA A O 1
ATOM 1450 N N . ILE A 1 181 ? -14.618 -0.273 17.463 1.00 5.44 184 ILE A N 1
ATOM 1451 C CA . ILE A 1 181 ? -15.073 -0.246 18.844 1.00 7.59 184 ILE A CA 1
ATOM 1452 C C . ILE A 1 181 ? -14.968 1.169 19.410 1.00 9.53 184 ILE A C 1
ATOM 1453 O O . ILE A 1 181 ? -15.929 1.704 19.979 1.00 10.91 184 ILE A O 1
ATOM 1458 N N . ARG A 1 182 ? -13.799 1.782 19.248 1.00 8.53 185 ARG A N 1
ATOM 1459 C CA . ARG A 1 182 ? -13.533 3.091 19.847 1.00 10.27 185 ARG A CA 1
ATOM 1460 C C . ARG A 1 182 ? -14.390 4.193 19.223 1.00 10.23 185 ARG A C 1
ATOM 1461 O O . ARG A 1 182 ? -14.792 5.130 19.899 1.00 9.10 185 ARG A O 1
ATOM 1469 N N . ALA A 1 183 ? -14.663 4.073 17.928 1.00 7.30 186 ALA A N 1
ATOM 1470 C CA . ALA A 1 183 ? -15.456 5.073 17.230 1.00 9.78 186 ALA A CA 1
ATOM 1471 C C . ALA A 1 183 ? -16.906 5.195 17.725 1.00 10.14 186 ALA A C 1
ATOM 1472 O O . ALA A 1 183 ? -17.559 6.209 17.471 1.00 9.11 186 ALA A O 1
ATOM 1474 N N . THR A 1 184 ? -17.417 4.186 18.427 1.00 8.76 187 THR A N 1
ATOM 1475 C CA . THR A 1 184 ? -18.774 4.304 18.963 1.00 8.51 187 THR A CA 1
ATOM 1476 C C . THR A 1 184 ? -18.813 5.235 20.178 1.00 9.78 187 THR A C 1
ATOM 1477 O O . THR A 1 184 ? -19.887 5.662 20.600 1.00 11.30 187 THR A O 1
ATOM 1481 N N . GLY A 1 185 ? -17.643 5.527 20.745 1.00 9.75 188 GLY A N 1
ATOM 1482 C CA . GLY A 1 185 ? -17.524 6.520 21.804 1.00 6.18 188 GLY A CA 1
ATOM 1483 C C . GLY A 1 185 ? -17.912 6.031 23.175 1.00 8.97 188 GLY A C 1
ATOM 1484 O O . GLY A 1 185 ? -18.050 4.831 23.400 1.00 12.14 188 GLY A O 1
ATOM 1485 N N . GLY A 1 186 ? -18.089 6.964 24.104 1.00 11.13 189 GLY A N 1
ATOM 1486 C CA . GLY A 1 186 ? -18.448 6.629 25.470 1.00 9.52 189 GLY A CA 1
ATOM 1487 C C . GLY A 1 186 ? -17.410 5.720 26.092 1.00 11.62 189 GLY A C 1
ATOM 1488 O O . GLY A 1 186 ? -16.221 5.838 25.798 1.00 9.28 189 GLY A O 1
ATOM 1489 N N . ASN A 1 187 ? -17.864 4.799 26.939 1.00 13.59 190 ASN A N 1
ATOM 1490 C CA . ASN A 1 187 ? -16.981 3.836 27.587 1.00 9.27 190 ASN A CA 1
ATOM 1491 C C . ASN A 1 187 ? -16.201 2.963 26.599 1.00 10.91 190 ASN A C 1
ATOM 1492 O O . ASN A 1 187 ? -15.144 2.434 26.935 1.00 10.60 190 ASN A O 1
ATOM 1497 N N . ASN A 1 188 ? -16.718 2.808 25.386 1.00 10.94 191 ASN A N 1
ATOM 1498 C CA . ASN A 1 188 ? -15.992 2.053 24.369 1.00 7.83 191 ASN A CA 1
ATOM 1499 C C . ASN A 1 188 ? -14.692 2.726 23.921 1.00 12.16 191 ASN A C 1
ATOM 1500 O O . ASN A 1 188 ? -13.777 2.053 23.449 1.00 9.66 191 ASN A O 1
ATOM 1505 N N . ALA A 1 189 ? -14.606 4.046 24.065 1.00 10.75 192 ALA A N 1
ATOM 1506 C CA . ALA A 1 189 ? -13.371 4.761 23.726 1.00 10.58 192 ALA A CA 1
ATOM 1507 C C . ALA A 1 189 ? -12.261 4.482 24.727 1.00 12.85 192 ALA A C 1
ATOM 1508 O O . ALA A 1 189 ? -11.088 4.726 24.444 1.00 12.39 192 ALA A O 1
ATOM 1510 N N . THR A 1 190 ? -12.621 3.990 25.909 1.00 10.22 193 THR A N 1
ATOM 1511 C CA . THR A 1 190 ? -11.623 3.821 26.958 1.00 9.68 193 THR A CA 1
ATOM 1512 C C . THR A 1 190 ? -11.577 2.427 27.572 1.00 11.34 193 THR A C 1
ATOM 1513 O O . THR A 1 190 ? -10.716 2.157 28.390 1.00 12.70 193 THR A O 1
ATOM 1517 N N . ARG A 1 191 ? -12.486 1.537 27.197 1.00 9.06 194 ARG A N 1
ATOM 1518 C CA . ARG A 1 191 ? -12.451 0.207 27.793 1.00 7.60 194 ARG A CA 1
ATOM 1519 C C . ARG A 1 191 ? -11.219 -0.607 27.367 1.00 8.99 194 ARG A C 1
ATOM 1520 O O . ARG A 1 191 ? -10.543 -0.283 26.377 1.00 6.15 194 ARG A O 1
ATOM 1528 N N . TYR A 1 192 ? -10.934 -1.654 28.133 1.00 6.76 195 TYR A N 1
ATOM 1529 C CA . TYR A 1 192 ? -9.834 -2.563 27.836 1.00 7.25 195 TYR A CA 1
ATOM 1530 C C . TYR A 1 192 ? -10.257 -3.510 26.727 1.00 6.96 195 TYR A C 1
ATOM 1531 O O . TYR A 1 192 ? -11.417 -3.909 26.657 1.00 6.71 195 TYR A O 1
ATOM 1540 N N . ILE A 1 193 ? -9.329 -3.806 25.824 1.00 7.58 196 ILE A N 1
ATOM 1541 C CA . ILE A 1 193 ? -9.611 -4.630 24.653 1.00 7.61 196 ILE A CA 1
ATOM 1542 C C . ILE A 1 193 ? -8.514 -5.682 24.483 1.00 10.10 196 ILE A C 1
ATOM 1543 O O . ILE A 1 193 ? -7.325 -5.375 24.606 1.00 8.18 196 ILE A O 1
ATOM 1548 N N . MET A 1 194 ? -8.919 -6.920 24.210 1.00 8.50 197 MET A N 1
ATOM 1549 C CA . MET A 1 194 ? -7.987 -8.003 23.919 1.00 8.84 197 MET A CA 1
ATOM 1550 C C . MET A 1 194 ? -7.844 -8.204 22.415 1.00 6.91 197 MET A C 1
ATOM 1551 O O . MET A 1 194 ? -8.831 -8.157 21.689 1.00 6.50 197 MET A O 1
ATOM 1556 N N . VAL A 1 195 ? -6.619 -8.419 21.943 1.00 5.54 198 VAL A N 1
ATOM 1557 C CA . VAL A 1 195 ? -6.407 -8.751 20.537 1.00 5.33 198 VAL A CA 1
ATOM 1558 C C . VAL A 1 195 ? -5.506 -9.973 20.423 1.00 8.02 198 VAL A C 1
ATOM 1559 O O . VAL A 1 195 ? -4.521 -10.103 21.163 1.00 6.18 198 VAL A O 1
ATOM 1563 N N . PRO A 1 196 ? -5.843 -10.880 19.491 1.00 6.91 199 PRO A N 1
ATOM 1564 C CA . PRO A 1 196 ? -5.045 -12.092 19.329 1.00 4.30 199 PRO A CA 1
ATOM 1565 C C . PRO A 1 196 ? -3.902 -11.921 18.321 1.00 7.35 199 PRO A C 1
ATOM 1566 O O . PRO A 1 196 ? -3.949 -11.044 17.453 1.00 6.15 199 PRO A O 1
ATOM 1570 N N . THR A 1 197 ? -2.882 -12.764 18.469 1.00 6.47 200 THR A N 1
ATOM 1571 C CA . THR A 1 197 ? -1.925 -13.053 17.420 1.00 6.41 200 THR A CA 1
ATOM 1572 C C . THR A 1 197 ? -2.629 -13.929 16.388 1.00 10.19 200 THR A C 1
ATOM 1573 O O . THR A 1 197 ? -3.769 -14.361 16.603 1.00 6.93 200 THR A O 1
ATOM 1577 N N . LEU A 1 198 ? -1.957 -14.220 15.277 1.00 7.55 201 LEU A N 1
ATOM 1578 C CA . LEU A 1 198 ? -2.499 -15.174 14.320 1.00 9.63 201 LEU A CA 1
ATOM 1579 C C . LEU A 1 198 ? -2.762 -16.491 15.059 1.00 10.01 201 LEU A C 1
ATOM 1580 O O . LEU A 1 198 ? -1.892 -16.977 15.782 1.00 7.58 201 LEU A O 1
ATOM 1585 N N . ALA A 1 199 ? -3.976 -17.026 14.899 1.00 5.84 202 ALA A N 1
ATOM 1586 C CA . ALA A 1 199 ? -4.419 -18.247 15.564 1.00 8.97 202 ALA A CA 1
ATOM 1587 C C . ALA A 1 199 ? -4.373 -18.159 17.104 1.00 7.11 202 ALA A C 1
ATOM 1588 O O . ALA A 1 199 ? -4.469 -19.167 17.784 1.00 5.75 202 ALA A O 1
ATOM 1590 N N . ALA A 1 200 ? -4.228 -16.952 17.643 1.00 7.43 203 ALA A N 1
ATOM 1591 C CA . ALA A 1 200 ? -3.986 -16.771 19.083 1.00 7.57 203 ALA A CA 1
ATOM 1592 C C . ALA A 1 200 ? -2.821 -17.627 19.567 1.00 8.52 203 ALA A C 1
ATOM 1593 O O . ALA A 1 200 ? -2.778 -18.045 20.738 1.00 7.81 203 ALA A O 1
ATOM 1595 N N . SER A 1 201 ? -1.878 -17.887 18.667 1.00 5.01 204 SER A N 1
ATOM 1596 C CA . SER A 1 201 ? -0.734 -18.723 18.990 1.00 5.81 204 SER A CA 1
ATOM 1597 C C . SER A 1 201 ? 0.300 -17.931 19.748 1.00 7.34 204 SER A C 1
ATOM 1598 O O . SER A 1 201 ? 0.570 -16.768 19.424 1.00 7.07 204 SER A O 1
ATOM 1601 N N . ALA A 1 202 ? 0.911 -18.586 20.731 1.00 7.13 205 ALA A N 1
ATOM 1602 C CA . ALA A 1 202 ? 2.017 -18.006 21.475 1.00 7.09 205 ALA A CA 1
ATOM 1603 C C . ALA A 1 202 ? 3.377 -18.374 20.869 1.00 9.76 205 ALA A C 1
ATOM 1604 O O . ALA A 1 202 ? 4.413 -18.087 21.464 1.00 10.33 205 ALA A O 1
ATOM 1606 N N . MET A 1 203 ? 3.391 -19.015 19.705 1.00 6.92 206 MET A N 1
ATOM 1607 C CA . MET A 1 203 ? 4.667 -19.399 19.111 1.00 10.91 206 MET A CA 1
ATOM 1608 C C . MET A 1 203 ? 5.467 -18.143 18.740 1.00 9.42 206 MET A C 1
ATOM 1609 O O . MET A 1 203 ? 4.884 -17.088 18.502 1.00 7.30 206 MET A O 1
ATOM 1614 N N . SER A 1 204 ? 6.791 -18.253 18.683 1.00 5.61 207 SER A N 1
ATOM 1615 C CA . SER A 1 204 ? 7.630 -17.080 18.432 1.00 7.10 207 SER A CA 1
ATOM 1616 C C . SER A 1 204 ? 7.210 -16.312 17.184 1.00 6.54 207 SER A C 1
ATOM 1617 O O . SER A 1 204 ? 7.169 -15.084 17.187 1.00 5.25 207 SER A O 1
ATOM 1620 N N . THR A 1 205 ? 6.904 -17.039 16.118 1.00 7.01 208 THR A N 1
ATOM 1621 C CA . THR A 1 205 ? 6.610 -16.402 14.839 1.00 7.98 208 THR A CA 1
ATOM 1622 C C . THR A 1 205 ? 5.460 -15.414 14.969 1.00 7.07 208 THR A C 1
ATOM 1623 O O . THR A 1 205 ? 5.515 -14.294 14.440 1.00 8.71 208 THR A O 1
ATOM 1627 N N . THR A 1 206 ? 4.417 -15.830 15.677 1.00 5.18 209 THR A N 1
ATOM 1628 C CA . THR A 1 206 ? 3.204 -15.027 15.773 1.00 4.37 209 THR A CA 1
ATOM 1629 C C . THR A 1 206 ? 3.289 -13.948 16.862 1.00 7.95 209 THR A C 1
ATOM 1630 O O . THR A 1 206 ? 2.799 -12.833 16.670 1.00 6.33 209 THR A O 1
ATOM 1634 N N . ILE A 1 207 ? 3.898 -14.253 18.004 1.00 4.09 210 ILE A N 1
ATOM 1635 C CA . ILE A 1 207 ? 4.033 -13.204 19.016 1.00 6.50 210 ILE A CA 1
ATOM 1636 C C . ILE A 1 207 ? 5.041 -12.128 18.597 1.00 7.65 210 ILE A C 1
ATOM 1637 O O . ILE A 1 207 ? 4.871 -10.955 18.922 1.00 10.55 210 ILE A O 1
ATOM 1642 N N . ASN A 1 208 ? 6.085 -12.525 17.878 1.00 6.70 211 ASN A N 1
ATOM 1643 C CA . ASN A 1 208 ? 7.049 -11.563 17.332 1.00 8.45 211 ASN A CA 1
ATOM 1644 C C . ASN A 1 208 ? 6.449 -10.646 16.273 1.00 10.63 211 ASN A C 1
ATOM 1645 O O . ASN A 1 208 ? 6.976 -9.564 16.038 1.00 11.28 211 ASN A O 1
ATOM 1650 N N . ASP A 1 209 ? 5.375 -11.076 15.612 1.00 6.39 212 ASP A N 1
ATOM 1651 C CA . ASP A 1 209 ? 4.803 -10.270 14.531 1.00 10.08 212 ASP A CA 1
ATOM 1652 C C . ASP A 1 209 ? 3.549 -9.507 14.938 1.00 10.13 212 ASP A C 1
ATOM 1653 O O . ASP A 1 209 ? 2.969 -8.787 14.127 1.00 7.36 212 ASP A O 1
ATOM 1658 N N . LEU A 1 210 ? 3.123 -9.672 16.184 1.00 8.27 213 LEU A N 1
ATOM 1659 C CA . LEU A 1 210 ? 1.980 -8.921 16.669 1.00 10.14 213 LEU A CA 1
ATOM 1660 C C . LEU A 1 210 ? 2.251 -7.410 16.692 1.00 11.93 213 LEU A C 1
ATOM 1661 O O . LEU A 1 210 ? 3.268 -6.957 17.222 1.00 11.19 213 LEU A O 1
ATOM 1666 N N . VAL A 1 211 ? 1.334 -6.633 16.117 1.00 9.61 214 VAL A N 1
ATOM 1667 C CA . VAL A 1 211 ? 1.382 -5.181 16.232 1.00 8.01 214 VAL A CA 1
ATOM 1668 C C . VAL A 1 211 ? 0.153 -4.688 16.986 1.00 9.54 214 VAL A C 1
ATOM 1669 O O . VAL A 1 211 ? -0.978 -4.955 16.579 1.00 9.63 214 VAL A O 1
ATOM 1673 N N . ILE A 1 212 ? 0.382 -3.983 18.091 1.00 8.24 215 ILE A N 1
ATOM 1674 C CA . ILE A 1 212 ? -0.706 -3.448 18.905 1.00 9.10 215 ILE A CA 1
ATOM 1675 C C . ILE A 1 212 ? -1.357 -2.244 18.224 1.00 9.62 215 ILE A C 1
ATOM 1676 O O . ILE A 1 212 ? -0.682 -1.246 17.946 1.00 10.70 215 ILE A O 1
ATOM 1681 N N . PRO A 1 213 ? -2.668 -2.334 17.940 1.00 9.90 216 PRO A N 1
ATOM 1682 C CA . PRO A 1 213 ? -3.393 -1.212 17.326 1.00 11.25 216 PRO A CA 1
ATOM 1683 C C . PRO A 1 213 ? -3.141 0.092 18.084 1.00 12.91 216 PRO A C 1
ATOM 1684 O O . PRO A 1 213 ? -3.379 0.159 19.286 1.00 9.77 216 PRO A O 1
ATOM 1688 N N . ASN A 1 214 ? -2.614 1.091 17.385 1.00 11.17 217 ASN A N 1
ATOM 1689 C CA . ASN A 1 214 ? -2.363 2.407 17.952 1.00 11.98 217 ASN A CA 1
ATOM 1690 C C . ASN A 1 214 ? -1.402 2.399 19.135 1.00 13.67 217 ASN A C 1
ATOM 1691 O O . ASN A 1 214 ? -1.281 3.402 19.839 1.00 14.17 217 ASN A O 1
ATOM 1696 N N . ASN A 1 215 ? -0.718 1.279 19.356 1.00 10.94 218 ASN A N 1
ATOM 1697 C CA . ASN A 1 215 ? 0.150 1.163 20.517 1.00 10.52 218 ASN A CA 1
ATOM 1698 C C . ASN A 1 215 ? -0.604 1.390 21.817 1.00 9.92 218 ASN A C 1
ATOM 1699 O O . ASN A 1 215 ? -0.013 1.734 22.834 1.00 12.29 218 ASN A O 1
ATOM 1704 N N . ASP A 1 216 ? -1.914 1.208 21.755 1.00 7.17 219 ASP A N 1
ATOM 1705 C CA . ASP A 1 216 ? -2.842 1.508 22.838 1.00 12.00 219 ASP A CA 1
ATOM 1706 C C . ASP A 1 216 ? -2.507 0.719 24.118 1.00 10.48 219 ASP A C 1
ATOM 1707 O O . ASP A 1 216 ? -2.492 -0.507 24.112 1.00 12.63 219 ASP A O 1
ATOM 1712 N N . SER A 1 217 ? -2.240 1.426 25.210 1.00 9.07 220 SER A N 1
ATOM 1713 C CA . SER A 1 217 ? -1.920 0.779 26.480 1.00 15.73 220 SER A CA 1
ATOM 1714 C C . SER A 1 217 ? -3.137 0.059 27.090 1.00 12.89 220 SER A C 1
ATOM 1715 O O . SER A 1 217 ? -2.988 -0.767 27.987 1.00 12.01 220 SER A O 1
ATOM 1718 N N . LYS A 1 218 ? -4.337 0.370 26.610 1.00 10.99 221 LYS A N 1
ATOM 1719 C CA . LYS A 1 218 ? -5.532 -0.361 27.050 1.00 11.13 221 LYS A CA 1
ATOM 1720 C C . LYS A 1 218 ? -5.662 -1.719 26.341 1.00 10.99 221 LYS A C 1
ATOM 1721 O O . LYS A 1 218 ? -6.582 -2.478 26.621 1.00 12.88 221 LYS A O 1
ATOM 1727 N N . VAL A 1 219 ? -4.748 -2.035 25.433 1.00 6.86 222 VAL A N 1
ATOM 1728 C CA . VAL A 1 219 ? -4.851 -3.302 24.719 1.00 7.23 222 VAL A CA 1
ATOM 1729 C C . VAL A 1 219 ? -4.145 -4.437 25.459 1.00 10.39 222 VAL A C 1
ATOM 1730 O O . VAL A 1 219 ? -3.033 -4.271 25.966 1.00 9.63 222 VAL A O 1
ATOM 1734 N N . ILE A 1 220 ? -4.819 -5.583 25.534 1.00 7.12 223 ILE A N 1
ATOM 1735 C CA . ILE A 1 220 ? -4.294 -6.769 26.194 1.00 6.35 223 ILE A CA 1
ATOM 1736 C C . ILE A 1 220 ? -4.124 -7.848 25.134 1.00 9.93 223 ILE A C 1
ATOM 1737 O O . ILE A 1 220 ? -4.953 -7.965 24.231 1.00 8.35 223 ILE A O 1
ATOM 1742 N N . VAL A 1 221 ? -3.054 -8.631 25.228 1.00 6.60 224 VAL A N 1
ATOM 1743 C CA . VAL A 1 221 ? -2.823 -9.682 24.244 1.00 6.49 224 VAL A CA 1
ATOM 1744 C C . VAL A 1 221 ? -3.590 -10.940 24.622 1.00 7.40 224 VAL A C 1
ATOM 1745 O O . VAL A 1 221 ? -3.635 -11.332 25.791 1.00 5.53 224 VAL A O 1
ATOM 1749 N N . SER A 1 222 ? -4.204 -11.558 23.614 1.00 7.77 225 SER A N 1
ATOM 1750 C CA . SER A 1 222 ? -4.977 -12.766 23.795 1.00 6.66 225 SER A CA 1
ATOM 1751 C C . SER A 1 222 ? -4.226 -13.948 23.206 1.00 10.50 225 SER A C 1
ATOM 1752 O O . SER A 1 222 ? -3.941 -13.962 21.995 1.00 7.51 225 SER A O 1
ATOM 1755 N N . LEU A 1 223 ? -3.910 -14.933 24.050 1.00 3.81 226 LEU A N 1
ATOM 1756 C CA . LEU A 1 223 ? -3.251 -16.162 23.603 1.00 6.32 226 LEU A CA 1
ATOM 1757 C C . LEU A 1 223 ? -4.034 -17.385 24.040 1.00 11.25 226 LEU A C 1
ATOM 1758 O O . LEU A 1 223 ? -4.657 -17.397 25.099 1.00 7.81 226 LEU A O 1
ATOM 1763 N N . HIS A 1 224 ? -4.013 -18.420 23.211 1.00 7.12 227 HIS A N 1
ATOM 1764 C CA . HIS A 1 224 ? -4.593 -19.686 23.609 1.00 8.50 227 HIS A CA 1
ATOM 1765 C C . HIS A 1 224 ? -3.464 -20.676 23.747 1.00 9.86 227 HIS A C 1
ATOM 1766 O O . HIS A 1 224 ? -2.716 -20.901 22.794 1.00 11.10 227 HIS A O 1
ATOM 1773 N N . MET A 1 225 ? -3.317 -21.253 24.936 1.00 7.71 228 MET A N 1
ATOM 1774 C CA . MET A 1 225 ? -2.181 -22.131 25.189 1.00 9.18 228 MET A CA 1
ATOM 1775 C C . MET A 1 225 ? -2.587 -23.440 25.846 1.00 12.70 228 MET A C 1
ATOM 1776 O O . MET A 1 225 ? -2.465 -23.606 27.064 1.00 9.27 228 MET A O 1
ATOM 1781 N N . TYR A 1 226 ? -3.047 -24.382 25.029 1.00 11.37 229 TYR A N 1
ATOM 1782 C CA . TYR A 1 226 ? -3.369 -25.719 25.524 1.00 17.16 229 TYR A CA 1
ATOM 1783 C C . TYR A 1 226 ? -2.094 -26.558 25.631 1.00 12.63 229 TYR A C 1
ATOM 1784 O O . TYR A 1 226 ? -1.875 -27.452 24.821 1.00 13.78 229 TYR A O 1
ATOM 1793 N N . SER A 1 227 ? -1.259 -26.272 26.627 1.00 11.89 230 SER A N 1
ATOM 1794 C CA . SER A 1 227 ? 0.058 -26.898 26.712 1.00 15.13 230 SER A CA 1
ATOM 1795 C C . SER A 1 227 ? 0.146 -27.851 27.883 1.00 13.20 230 SER A C 1
ATOM 1796 O O . SER A 1 227 ? -0.491 -27.625 28.904 1.00 17.51 230 SER A O 1
ATOM 1799 N N . PRO A 1 228 ? 0.922 -28.934 27.731 1.00 12.54 231 PRO A N 1
ATOM 1800 C CA . PRO A 1 228 ? 1.577 -29.320 26.475 1.00 15.28 231 PRO A CA 1
ATOM 1801 C C . PRO A 1 228 ? 0.581 -30.014 25.564 1.00 13.63 231 PRO A C 1
ATOM 1802 O O . PRO A 1 228 ? -0.349 -30.641 26.057 1.00 10.36 231 PRO A O 1
ATOM 1806 N N . TYR A 1 229 ? 0.794 -29.937 24.255 1.00 11.13 232 TYR A N 1
ATOM 1807 C CA . TYR A 1 229 ? -0.193 -30.409 23.302 1.00 10.80 232 TYR A CA 1
ATOM 1808 C C . TYR A 1 229 ? -0.628 -31.856 23.492 1.00 17.03 232 TYR A C 1
ATOM 1809 O O . TYR A 1 229 ? -1.827 -32.156 23.526 1.00 14.94 232 TYR A O 1
ATOM 1818 N N . PHE A 1 230 ? 0.336 -32.763 23.572 1.00 13.14 233 PHE A N 1
ATOM 1819 C CA . PHE A 1 230 ? -0.023 -34.170 23.578 1.00 21.74 233 PHE A CA 1
ATOM 1820 C C . PHE A 1 230 ? -0.793 -34.552 24.842 1.00 17.79 233 PHE A C 1
ATOM 1821 O O . PHE A 1 230 ? -1.730 -35.340 24.777 1.00 16.54 233 PHE A O 1
ATOM 1829 N N . PHE A 1 231 ? -0.408 -33.988 25.980 1.00 12.09 234 PHE A N 1
ATOM 1830 C CA . PHE A 1 231 ? -1.146 -34.254 27.204 1.00 13.12 234 PHE A CA 1
ATOM 1831 C C . PHE A 1 231 ? -2.523 -33.602 27.188 1.00 11.94 234 PHE A C 1
ATOM 1832 O O . PHE A 1 231 ? -3.521 -34.248 27.460 1.00 12.89 234 PHE A O 1
ATOM 1840 N N . ALA A 1 232 ? -2.572 -32.321 26.860 1.00 12.29 235 ALA A N 1
ATOM 1841 C CA . ALA A 1 232 ? -3.781 -31.540 27.089 1.00 11.05 235 ALA A CA 1
ATOM 1842 C C . ALA A 1 232 ? -4.845 -31.760 26.037 1.00 13.89 235 ALA A C 1
ATOM 1843 O O . ALA A 1 232 ? -6.041 -31.688 26.331 1.00 13.24 235 ALA A O 1
ATOM 1845 N N . MET A 1 233 ? -4.416 -32.026 24.807 1.00 11.76 236 MET A N 1
ATOM 1846 C CA . MET A 1 233 ? -5.336 -31.979 23.677 1.00 12.70 236 MET A CA 1
ATOM 1847 C C . MET A 1 233 ? -5.501 -33.281 22.897 1.00 12.78 236 MET A C 1
ATOM 1848 O O . MET A 1 233 ? -6.566 -33.536 22.334 1.00 16.26 236 MET A O 1
ATOM 1853 N N . ASP A 1 234 ? -4.444 -34.086 22.829 1.00 18.63 237 ASP A N 1
ATOM 1854 C CA . ASP A 1 234 ? -4.433 -35.240 21.928 1.00 14.64 237 ASP A CA 1
ATOM 1855 C C . ASP A 1 234 ? -5.002 -36.489 22.584 1.00 16.42 237 ASP A C 1
ATOM 1856 O O . ASP A 1 234 ? -4.417 -37.027 23.534 1.00 15.90 237 ASP A O 1
ATOM 1861 N N . ILE A 1 235 ? -6.140 -36.953 22.076 1.00 14.07 238 ILE A N 1
ATOM 1862 C CA . ILE A 1 235 ? -6.778 -38.144 22.625 1.00 13.68 238 ILE A CA 1
ATOM 1863 C C . ILE A 1 235 ? -5.830 -39.345 22.595 1.00 24.31 238 ILE A C 1
ATOM 1864 O O . ILE A 1 235 ? -5.997 -40.286 23.366 1.00 23.38 238 ILE A O 1
ATOM 1869 N N . ASN A 1 236 ? -4.829 -39.302 21.714 1.00 21.22 239 ASN A N 1
ATOM 1870 C CA . ASN A 1 236 ? -3.853 -40.386 21.601 1.00 22.85 239 ASN A CA 1
ATOM 1871 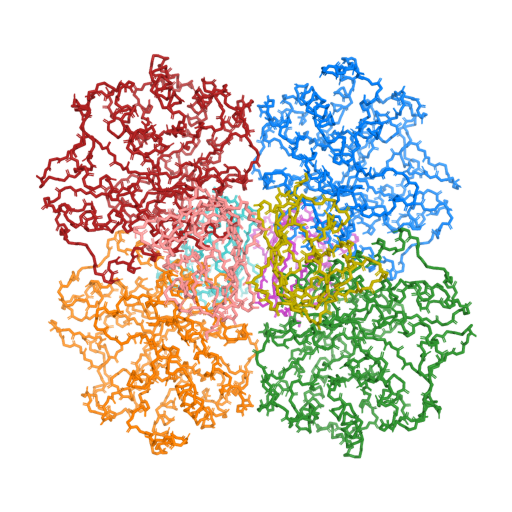C C . ASN A 1 236 ? -2.500 -40.057 22.230 1.00 20.44 239 ASN A C 1
ATOM 1872 O O . ASN A 1 236 ? -1.584 -40.870 22.193 1.00 20.96 239 ASN A O 1
ATOM 1877 N N . GLY A 1 237 ? -2.371 -38.859 22.792 1.00 16.05 240 GLY A N 1
ATOM 1878 C CA . GLY A 1 237 ? -1.145 -38.472 23.457 1.00 14.59 240 GLY A CA 1
ATOM 1879 C C . GLY A 1 237 ? -1.119 -38.954 24.896 1.00 13.83 240 GLY A C 1
ATOM 1880 O O . GLY A 1 237 ? -2.133 -39.402 25.431 1.00 16.23 240 GLY A O 1
ATOM 1881 N N . THR A 1 238 ? 0.041 -38.844 25.528 1.00 11.86 241 THR A N 1
ATOM 1882 C CA . THR A 1 238 ? 0.242 -39.345 26.890 1.00 14.90 241 THR A CA 1
ATOM 1883 C C . THR A 1 238 ? -0.843 -38.911 27.878 1.00 16.28 241 THR A C 1
ATOM 1884 O O . THR A 1 238 ? -1.425 -37.838 27.740 1.00 15.80 241 THR A O 1
ATOM 1888 N N . SER A 1 239 ? -1.105 -39.750 28.875 1.00 11.32 242 SER A N 1
ATOM 1889 C CA A SER A 1 239 ? -2.065 -39.437 29.927 0.39 15.28 242 SER A CA 1
ATOM 1890 C CA B SER A 1 239 ? -2.065 -39.403 29.914 0.61 15.28 242 SER A CA 1
ATOM 1891 C C . SER A 1 239 ? -1.341 -39.017 31.202 1.00 17.14 242 SER A C 1
ATOM 1892 O O . SER A 1 239 ? -1.970 -38.794 32.239 1.00 15.20 242 SER A O 1
ATOM 1897 N N . SER A 1 240 ? -0.016 -38.923 31.127 1.00 12.46 243 SER A N 1
ATOM 1898 C CA . SER A 1 240 ? 0.783 -38.583 32.299 1.00 20.63 243 SER A CA 1
ATOM 1899 C C . SER A 1 240 ? 1.363 -37.177 32.181 1.00 15.81 243 SER A C 1
ATOM 1900 O O . SER A 1 240 ? 1.667 -36.719 31.077 1.00 15.04 243 SER A O 1
ATOM 1903 N N . TRP A 1 241 ? 1.507 -36.499 33.320 1.00 12.02 244 TRP A N 1
ATOM 1904 C CA . TRP A 1 241 ? 2.133 -35.190 33.347 1.00 12.56 244 TRP A CA 1
ATOM 1905 C C . TRP A 1 241 ? 2.690 -34.938 34.731 1.00 16.12 244 TRP A C 1
ATOM 1906 O O . TRP A 1 241 ? 2.049 -35.260 35.723 1.00 16.10 244 TRP A O 1
ATOM 1917 N N . GLY A 1 242 ? 3.889 -34.368 34.806 1.00 17.07 245 GLY A N 1
ATOM 1918 C CA . GLY A 1 242 ? 4.419 -33.946 36.091 1.00 15.39 245 GLY A CA 1
ATOM 1919 C C . GLY A 1 242 ? 5.909 -34.121 36.318 1.00 13.97 245 GLY A C 1
ATOM 1920 O O . GLY A 1 242 ? 6.406 -33.807 37.398 1.00 15.52 245 GLY A O 1
ATOM 1921 N N . SER A 1 243 ? 6.625 -34.609 35.311 1.00 13.99 246 SER A N 1
ATOM 1922 C CA . SER A 1 243 ? 8.076 -34.768 35.425 1.00 14.98 246 SER A CA 1
ATOM 1923 C C . SER A 1 243 ? 8.760 -33.409 35.472 1.00 17.99 246 SER A C 1
ATOM 1924 O O . SER A 1 243 ? 8.152 -32.384 35.168 1.00 15.86 246 SER A O 1
ATOM 1927 N N . ASP A 1 244 ? 10.031 -33.407 35.851 1.00 15.59 247 ASP A N 1
ATOM 1928 C CA . ASP A 1 244 ? 10.813 -32.182 35.855 1.00 15.66 247 ASP A CA 1
ATOM 1929 C C . ASP A 1 244 ? 10.815 -31.579 34.459 1.00 15.16 247 ASP A C 1
ATOM 1930 O O . ASP A 1 244 ? 10.705 -30.365 34.297 1.00 14.84 247 ASP A O 1
ATOM 1935 N N . TYR A 1 245 ? 10.928 -32.438 33.453 1.00 14.77 248 TYR A N 1
ATOM 1936 C CA . TYR A 1 245 ? 10.913 -31.993 32.063 1.00 11.94 248 TYR A CA 1
ATOM 1937 C C . TYR A 1 245 ? 9.587 -31.326 31.695 1.00 13.72 248 TYR A C 1
ATOM 1938 O O . TYR A 1 245 ? 9.568 -30.306 31.000 1.00 13.03 248 TYR A O 1
ATOM 1947 N N . ASP A 1 246 ? 8.481 -31.920 32.141 1.00 12.19 249 ASP A N 1
ATOM 1948 C CA . ASP A 1 246 ? 7.150 -31.372 31.888 1.00 9.67 249 ASP A CA 1
ATOM 1949 C C . ASP A 1 246 ? 7.035 -29.971 32.465 1.00 9.67 249 ASP A C 1
ATOM 1950 O O . ASP A 1 246 ? 6.559 -29.045 31.808 1.00 10.82 249 ASP A O 1
ATOM 1955 N N . LYS A 1 247 ? 7.463 -29.822 33.710 1.00 10.18 250 LYS A N 1
ATOM 1956 C CA . LYS A 1 247 ? 7.351 -28.546 34.387 1.00 10.16 250 LYS A CA 1
ATOM 1957 C C . LYS A 1 247 ? 8.207 -27.494 33.690 1.00 11.12 250 LYS A C 1
ATOM 1958 O O . LYS A 1 247 ? 7.768 -26.363 33.431 1.00 10.77 250 LYS A O 1
ATOM 1964 N N . SER A 1 248 ? 9.453 -27.863 33.429 1.00 8.63 251 SER A N 1
ATOM 1965 C CA . SER A 1 248 ? 10.397 -26.949 32.810 1.00 14.23 251 SER A CA 1
ATOM 1966 C C . SER A 1 248 ? 9.888 -26.505 31.438 1.00 10.20 251 SER A C 1
ATOM 1967 O O . SER A 1 248 ? 10.009 -25.330 31.076 1.00 11.26 251 SER A O 1
ATOM 1970 N N . SER A 1 249 ? 9.309 -27.438 30.689 1.00 8.80 252 SER A N 1
ATOM 1971 C CA . SER A 1 249 ? 8.809 -27.138 29.350 1.00 8.69 252 SER A CA 1
ATOM 1972 C C . SER A 1 249 ? 7.652 -26.163 29.436 1.00 9.73 252 SER A C 1
ATOM 1973 O O . SER A 1 249 ? 7.562 -25.235 28.646 1.00 8.40 252 SER A O 1
ATOM 1976 N N . LEU A 1 250 ? 6.752 -26.375 30.391 1.00 7.83 253 LEU A N 1
ATOM 1977 C CA . LEU A 1 250 ? 5.611 -25.475 30.518 1.00 9.90 253 LEU A CA 1
ATOM 1978 C C . LEU A 1 250 ? 6.085 -24.085 30.965 1.00 7.62 253 LEU A C 1
ATOM 1979 O O . LEU A 1 250 ? 5.663 -23.065 30.417 1.00 11.30 253 LEU A O 1
ATOM 1984 N N . ASP A 1 251 ? 6.976 -24.043 31.946 1.00 7.66 254 ASP A N 1
ATOM 1985 C CA . ASP A 1 251 ? 7.573 -22.781 32.374 1.00 7.53 254 ASP A CA 1
ATOM 1986 C C . ASP A 1 251 ? 8.129 -22.007 31.175 1.00 11.16 254 ASP A C 1
ATOM 1987 O O . ASP A 1 251 ? 7.941 -20.793 31.051 1.00 7.58 254 ASP A O 1
ATOM 1992 N N . SER A 1 252 ? 8.850 -22.718 30.313 1.00 6.73 255 SER A N 1
ATOM 1993 C CA . SER A 1 252 ? 9.541 -22.072 29.212 1.00 8.09 255 SER A CA 1
ATOM 1994 C C . SER A 1 252 ? 8.550 -21.426 28.251 1.00 9.60 255 SER A C 1
ATOM 1995 O O . SER A 1 252 ? 8.777 -20.310 27.793 1.00 9.40 255 SER A O 1
ATOM 1998 N N . GLU A 1 253 ? 7.441 -22.111 27.964 1.00 9.44 256 GLU A N 1
ATOM 1999 C CA . GLU A 1 253 ? 6.409 -21.519 27.113 1.00 9.87 256 GLU A CA 1
ATOM 2000 C C . GLU A 1 253 ? 5.938 -20.188 27.692 1.00 8.62 256 GLU A C 1
ATOM 2001 O O . GLU A 1 253 ? 5.808 -19.203 26.967 1.00 8.91 256 GLU A O 1
ATOM 2007 N N . PHE A 1 254 ? 5.680 -20.156 28.998 1.00 5.75 257 PHE A N 1
ATOM 2008 C CA . PHE A 1 254 ? 5.233 -18.930 29.654 1.00 7.62 257 PHE A CA 1
ATOM 2009 C C . PHE A 1 254 ? 6.329 -17.856 29.671 1.00 7.91 257 PHE A C 1
ATOM 2010 O O . PHE A 1 254 ? 6.036 -16.662 29.562 1.00 6.06 257 PHE A O 1
ATOM 2018 N N . ASP A 1 255 ? 7.576 -18.282 29.861 1.00 6.60 258 ASP A N 1
ATOM 2019 C CA . ASP A 1 255 ? 8.715 -17.358 29.866 1.00 6.53 258 ASP A CA 1
ATOM 2020 C C . ASP A 1 255 ? 8.816 -16.600 28.546 1.00 6.35 258 ASP A C 1
ATOM 2021 O O . ASP A 1 255 ? 9.222 -15.444 28.533 1.00 7.30 258 ASP A O 1
ATOM 2026 N N . ALA A 1 256 ? 8.483 -17.264 27.435 1.00 6.50 259 ALA A N 1
ATOM 2027 C CA . ALA A 1 256 ? 8.489 -16.601 26.128 1.00 7.20 259 ALA A CA 1
ATOM 2028 C C . ALA A 1 256 ? 7.480 -15.457 26.118 1.00 7.53 259 ALA A C 1
ATOM 2029 O O . ALA A 1 256 ? 7.737 -14.370 25.577 1.00 6.49 259 ALA A O 1
ATOM 2031 N N . VAL A 1 257 ? 6.326 -15.696 26.726 1.00 4.21 260 VAL A N 1
ATOM 2032 C CA . VAL A 1 257 ? 5.279 -14.682 26.768 1.00 4.40 260 VAL A CA 1
ATOM 2033 C C . VAL A 1 257 ? 5.632 -13.583 27.773 1.00 5.77 260 VAL A C 1
ATOM 2034 O O . VAL A 1 257 ? 5.396 -12.400 27.531 1.00 5.46 260 VAL A O 1
ATOM 2038 N N . TYR A 1 258 ? 6.192 -13.979 28.911 1.00 6.29 261 TYR A N 1
ATOM 2039 C CA . TYR A 1 258 ? 6.627 -13.003 29.908 1.00 7.12 261 TYR A CA 1
ATOM 2040 C C . TYR A 1 258 ? 7.653 -12.047 29.289 1.00 9.75 261 TYR A C 1
ATOM 2041 O O . TYR A 1 258 ? 7.544 -10.829 29.406 1.00 7.72 261 TYR A O 1
ATOM 2050 N N . ASN A 1 259 ? 8.649 -12.607 28.622 1.00 8.58 262 ASN A N 1
ATOM 2051 C CA . ASN A 1 259 ? 9.729 -11.791 28.099 1.00 11.68 262 ASN A CA 1
ATOM 2052 C C . ASN A 1 259 ? 9.321 -10.894 26.943 1.00 9.85 262 ASN A C 1
ATOM 2053 O O . ASN A 1 259 ? 9.805 -9.775 26.825 1.00 7.91 262 ASN A O 1
ATOM 2058 N N . LYS A 1 260 ? 8.430 -11.389 26.096 1.00 7.09 263 LYS A N 1
ATOM 2059 C CA . LYS A 1 260 ? 7.952 -10.615 24.952 1.00 7.44 263 LYS A CA 1
ATOM 2060 C C . LYS A 1 260 ? 7.021 -9.475 25.364 1.00 8.12 263 LYS A C 1
ATOM 2061 O O . LYS A 1 260 ? 7.170 -8.345 24.897 1.00 13.33 263 LYS A O 1
ATOM 2067 N N . PHE A 1 261 ? 6.085 -9.770 26.262 1.00 8.43 264 PHE A N 1
ATOM 2068 C CA . PHE A 1 261 ? 5.013 -8.841 26.604 1.00 7.26 264 PHE A CA 1
ATOM 2069 C C . PHE A 1 261 ? 5.013 -8.353 28.064 1.00 7.61 264 PHE A C 1
ATOM 2070 O O . PHE A 1 261 ? 5.168 -7.159 28.333 1.00 6.44 264 PHE A O 1
ATOM 2078 N N . VAL A 1 262 ? 4.816 -9.276 28.999 1.00 6.85 265 VAL A N 1
ATOM 2079 C CA . VAL A 1 262 ? 4.495 -8.895 30.378 1.00 7.21 265 VAL A CA 1
ATOM 2080 C C . VAL A 1 262 ? 5.556 -7.998 30.991 1.00 9.32 265 VAL A C 1
ATOM 2081 O O . VAL A 1 262 ? 5.235 -6.963 31.572 1.00 11.66 265 VAL A O 1
ATOM 2085 N N . LYS A 1 263 ? 6.823 -8.373 30.862 1.00 7.94 266 LYS A N 1
ATOM 2086 C CA . LYS A 1 263 ? 7.859 -7.607 31.546 1.00 12.35 266 LYS A CA 1
ATOM 2087 C C . LYS A 1 263 ? 8.083 -6.241 30.908 1.00 14.34 266 LYS A C 1
ATOM 2088 O O . LYS A 1 263 ? 8.745 -5.388 31.493 1.00 12.35 266 LYS A O 1
ATOM 2094 N N . ASN A 1 264 ? 7.537 -6.035 29.712 1.00 10.20 267 ASN A N 1
ATOM 2095 C CA . ASN A 1 264 ? 7.588 -4.719 29.074 1.00 13.39 267 ASN A CA 1
ATOM 2096 C C . ASN A 1 264 ? 6.327 -3.891 29.318 1.00 14.47 267 ASN A C 1
ATOM 2097 O O . ASN A 1 264 ? 6.134 -2.850 28.698 1.00 18.63 267 ASN A O 1
ATOM 2102 N N . GLY A 1 265 ? 5.461 -4.364 30.203 1.00 7.93 268 GLY A N 1
ATOM 2103 C CA . GLY A 1 265 ? 4.234 -3.650 30.509 1.00 8.63 268 GLY A CA 1
ATOM 2104 C C . GLY A 1 265 ? 3.020 -3.993 29.660 1.00 13.27 268 GLY A C 1
ATOM 2105 O O . GLY A 1 265 ? 1.968 -3.386 29.828 1.00 12.86 268 GLY A O 1
ATOM 2106 N N . ARG A 1 266 ? 3.152 -4.956 28.749 1.00 8.50 269 ARG A N 1
ATOM 2107 C CA . ARG A 1 266 ? 2.024 -5.365 27.913 1.00 9.95 269 ARG A CA 1
ATOM 2108 C C . ARG A 1 266 ? 1.347 -6.562 28.544 1.00 8.12 269 ARG A C 1
ATOM 2109 O O . ARG A 1 266 ? 1.926 -7.646 28.590 1.00 7.85 269 ARG A O 1
ATOM 2117 N N . ALA A 1 267 ? 0.119 -6.374 29.024 1.00 7.59 270 ALA A N 1
ATOM 2118 C CA . ALA A 1 267 ? -0.584 -7.424 29.753 1.00 7.76 270 ALA A CA 1
ATOM 2119 C C . ALA A 1 267 ? -1.087 -8.516 28.816 1.00 7.17 270 ALA A C 1
ATOM 2120 O O . ALA A 1 267 ? -1.338 -8.259 27.634 1.00 7.48 270 ALA A O 1
ATOM 2122 N N . VAL A 1 268 ? -1.218 -9.732 29.347 1.00 6.76 271 VAL A N 1
ATOM 2123 C CA . VAL A 1 268 ? -1.603 -10.898 28.556 1.00 6.09 271 VAL A CA 1
ATOM 2124 C C . VAL A 1 268 ? -2.606 -11.787 29.284 1.00 7.31 271 VAL A C 1
ATOM 2125 O O . VAL A 1 268 ? -2.409 -12.148 30.449 1.00 7.39 271 VAL A O 1
ATOM 2129 N N . VAL A 1 269 ? -3.654 -12.175 28.569 1.00 5.39 272 VAL A N 1
ATOM 2130 C CA . VAL A 1 269 ? -4.617 -13.149 29.048 1.00 4.88 272 VAL A CA 1
ATOM 2131 C C . VAL A 1 269 ? -4.534 -14.423 28.198 1.00 8.18 272 VAL A C 1
ATOM 2132 O O . VAL A 1 269 ? -4.571 -14.367 26.955 1.00 9.34 272 VAL A O 1
ATOM 2136 N N . ILE A 1 270 ? -4.399 -15.565 28.863 1.00 6.88 273 ILE A N 1
ATOM 2137 C CA . ILE A 1 270 ? -4.551 -16.860 28.206 1.00 5.59 273 ILE A CA 1
ATOM 2138 C C . ILE A 1 270 ? -6.039 -17.190 28.210 1.00 7.55 273 ILE A C 1
ATOM 2139 O O . ILE A 1 270 ? -6.570 -17.730 29.189 1.00 9.02 273 ILE A O 1
ATOM 2144 N N . GLY A 1 271 ? -6.717 -16.841 27.124 1.00 6.93 274 GLY A N 1
ATOM 2145 C CA . GLY A 1 271 ? -8.169 -16.890 27.093 1.00 7.02 274 GLY A CA 1
ATOM 2146 C C . GLY A 1 271 ? -8.725 -18.294 26.973 1.00 6.27 274 GLY A C 1
ATOM 2147 O O . GLY A 1 271 ? -9.913 -18.512 27.209 1.00 5.63 274 GLY A O 1
ATOM 2148 N N . GLU A 1 272 ? -7.874 -19.237 26.571 1.00 7.77 275 GLU A N 1
ATOM 2149 C CA . GLU A 1 272 ? -8.261 -20.636 26.518 1.00 8.46 275 GLU A CA 1
ATOM 2150 C C . GLU A 1 272 ? -7.093 -21.518 26.876 1.00 9.36 275 GLU A C 1
ATOM 2151 O O . GLU A 1 272 ? -5.973 -21.307 26.424 1.00 10.29 275 GLU A O 1
ATOM 2157 N N . MET A 1 273 ? -7.369 -22.529 27.686 1.00 9.22 276 MET A N 1
ATOM 2158 C CA . MET A 1 273 ? -6.401 -23.573 27.986 1.00 7.98 276 MET A CA 1
ATOM 2159 C C . MET A 1 273 ? -7.205 -24.676 28.657 1.00 7.43 276 MET A C 1
ATOM 2160 O O . MET A 1 273 ? -8.429 -24.568 28.762 1.00 6.81 276 MET A O 1
ATOM 2165 N N . GLY A 1 274 ? -6.539 -25.741 29.076 1.00 5.38 277 GLY A N 1
ATOM 2166 C CA . GLY A 1 274 ? -7.228 -26.824 29.744 1.00 7.20 277 GLY A CA 1
ATOM 2167 C C . GLY A 1 274 ? -6.720 -28.159 29.265 1.00 8.94 277 GLY A C 1
ATOM 2168 O O . GLY A 1 274 ? -5.844 -28.235 28.400 1.00 5.54 277 GLY A O 1
ATOM 2169 N N . SER A 1 275 ? -7.259 -29.225 29.844 1.00 8.40 278 SER A N 1
ATOM 2170 C CA . SER A 1 275 ? -6.914 -30.581 29.406 1.00 8.67 278 SER A CA 1
ATOM 2171 C C . SER A 1 275 ? -8.172 -31.396 29.156 1.00 11.10 278 SER A C 1
ATOM 2172 O O . SER A 1 275 ? -9.215 -31.149 29.780 1.00 6.50 278 SER A O 1
ATOM 2175 N N . ILE A 1 276 ? -8.079 -32.367 28.249 1.00 7.34 279 ILE A N 1
ATOM 2176 C CA . ILE A 1 276 ? -9.196 -33.265 28.011 1.00 7.88 279 ILE A CA 1
ATOM 2177 C C . ILE A 1 276 ? -9.172 -34.411 29.020 1.00 11.00 279 ILE A C 1
ATOM 2178 O O . ILE A 1 276 ? -8.199 -34.598 29.744 1.00 8.15 279 ILE A O 1
ATOM 2183 N N . ASN A 1 277 ? -10.253 -35.173 29.067 1.00 9.58 280 ASN A N 1
ATOM 2184 C CA . ASN A 1 277 ? -10.391 -36.216 30.075 1.00 10.42 280 ASN A CA 1
ATOM 2185 C C . ASN A 1 277 ? -9.937 -37.573 29.543 1.00 9.24 280 ASN A C 1
ATOM 2186 O O . ASN A 1 277 ? -10.674 -38.251 28.831 1.00 13.90 280 ASN A O 1
ATOM 2191 N N . LYS A 1 278 ? -8.706 -37.949 29.864 1.00 9.81 281 LYS A N 1
ATOM 2192 C CA . LYS A 1 278 ? -8.209 -39.275 29.535 1.00 11.83 281 LYS A CA 1
ATOM 2193 C C . LYS A 1 278 ? -8.368 -40.220 30.727 1.00 13.31 281 LYS A C 1
ATOM 2194 O O . LYS A 1 278 ? -7.579 -41.152 30.905 1.00 11.28 281 LYS A O 1
ATOM 2200 N N . ASN A 1 279 ? -9.398 -39.979 31.533 1.00 11.64 282 ASN A N 1
ATOM 2201 C CA . ASN A 1 279 ? -9.636 -40.812 32.703 1.00 14.76 282 ASN A CA 1
ATOM 2202 C C . ASN A 1 279 ? -8.396 -40.788 33.586 1.00 14.31 282 ASN A C 1
ATOM 2203 O O . ASN A 1 279 ? -8.073 -41.770 34.245 1.00 16.30 282 ASN A O 1
ATOM 2208 N N . ASN A 1 280 ? -7.711 -39.646 33.590 1.00 15.03 283 ASN A N 1
ATOM 2209 C CA . ASN A 1 280 ? -6.444 -39.484 34.291 1.00 11.38 283 ASN A CA 1
ATOM 2210 C C . ASN A 1 280 ? -6.485 -38.329 35.279 1.00 16.62 283 ASN A C 1
ATOM 2211 O O . ASN A 1 280 ? -5.749 -37.343 35.136 1.00 13.27 283 ASN A O 1
ATOM 2216 N N . THR A 1 281 ? -7.324 -38.454 36.301 1.00 14.11 284 THR A N 1
ATOM 2217 C CA . THR A 1 281 ? -7.570 -37.331 37.196 1.00 12.07 284 THR A CA 1
ATOM 2218 C C . THR A 1 281 ? -6.318 -36.818 37.922 1.00 13.44 284 THR A C 1
ATOM 2219 O O . THR A 1 281 ? -6.087 -35.611 37.990 1.00 11.96 284 THR A O 1
ATOM 2223 N N . ALA A 1 282 ? -5.503 -37.724 38.445 1.00 9.58 285 ALA A N 1
ATOM 2224 C CA . ALA A 1 282 ? -4.340 -37.298 39.216 1.00 12.36 285 ALA A CA 1
ATOM 2225 C C . ALA A 1 282 ? -3.360 -36.490 38.373 1.00 11.85 285 ALA A C 1
ATOM 2226 O O . ALA A 1 282 ? -2.761 -35.536 38.862 1.00 16.12 285 ALA A O 1
ATOM 2228 N N . ALA A 1 283 ? -3.203 -36.872 37.108 1.00 11.98 286 ALA A N 1
ATOM 2229 C CA . ALA A 1 283 ? -2.327 -36.149 36.193 1.00 10.34 286 ALA A CA 1
ATOM 2230 C C . ALA A 1 283 ? -2.912 -34.793 35.837 1.00 9.77 286 ALA A C 1
ATOM 2231 O O . ALA A 1 283 ? -2.197 -33.794 35.828 1.00 11.19 286 ALA A O 1
ATOM 2233 N N . ARG A 1 284 ? -4.212 -34.755 35.555 1.00 8.54 287 ARG A N 1
ATOM 2234 C CA . ARG A 1 284 ? -4.884 -33.496 35.253 1.00 8.20 287 ARG A CA 1
ATOM 2235 C C . ARG A 1 284 ? -4.871 -32.530 36.447 1.00 12.26 287 ARG A C 1
ATOM 2236 O O . ARG A 1 284 ? -4.800 -31.309 36.268 1.00 8.08 287 ARG A O 1
ATOM 2244 N N . VAL A 1 285 ? -4.952 -33.081 37.659 1.00 11.71 288 VAL A N 1
ATOM 2245 C CA . VAL A 1 285 ? -4.799 -32.287 38.878 1.00 7.56 288 VAL A CA 1
ATOM 2246 C C . VAL A 1 285 ? -3.394 -31.675 38.987 1.00 10.98 288 VAL A C 1
ATOM 2247 O O . VAL A 1 285 ? -3.246 -30.475 39.218 1.00 9.77 288 VAL A O 1
ATOM 2251 N N . THR A 1 286 ? -2.366 -32.502 38.829 1.00 9.58 289 THR A N 1
ATOM 2252 C CA . THR A 1 286 ? -0.982 -32.024 38.894 1.00 12.34 289 THR A CA 1
ATOM 2253 C C . THR A 1 286 ? -0.738 -30.927 37.848 1.00 13.19 289 THR A C 1
ATOM 2254 O O . THR A 1 286 ? -0.157 -29.888 38.135 1.00 11.56 289 THR A O 1
ATOM 2258 N N . HIS A 1 287 ? -1.189 -31.183 36.628 1.00 10.93 290 HIS A N 1
ATOM 2259 C CA . HIS A 1 287 ? -1.041 -30.249 35.527 1.00 10.10 290 HIS A CA 1
ATOM 2260 C C . HIS A 1 287 ? -1.798 -28.944 35.770 1.00 11.74 290 HIS A C 1
ATOM 2261 O O . HIS A 1 287 ? -1.231 -27.862 35.612 1.00 7.57 290 HIS A O 1
ATOM 2268 N N . ALA A 1 288 ? -3.068 -29.038 36.162 1.00 6.98 291 ALA A N 1
ATOM 2269 C CA . ALA A 1 288 ? -3.871 -27.832 36.351 1.00 6.02 291 ALA A CA 1
ATOM 2270 C C . ALA A 1 288 ? -3.287 -26.926 37.436 1.00 9.85 291 ALA A C 1
ATOM 2271 O O . ALA A 1 288 ? -3.247 -25.707 37.274 1.00 12.14 291 ALA A O 1
ATOM 2273 N N . GLU A 1 289 ? -2.855 -27.510 38.553 1.00 9.22 292 GLU A N 1
ATOM 2274 C CA . GLU A 1 289 ? -2.345 -26.693 39.649 1.00 8.31 292 GLU A CA 1
ATOM 2275 C C . GLU A 1 289 ? -1.036 -26.030 39.255 1.00 10.12 292 GLU A C 1
ATOM 2276 O O . GLU A 1 289 ? -0.815 -24.850 39.536 1.00 9.57 292 GLU A O 1
ATOM 2282 N N . TYR A 1 290 ? -0.169 -26.789 38.591 1.00 12.69 293 TYR A N 1
ATOM 2283 C CA . TYR A 1 290 ? 1.117 -26.242 38.160 1.00 8.68 293 TYR A CA 1
ATOM 2284 C C . TYR A 1 290 ? 0.962 -25.181 37.058 1.00 9.19 293 TYR A C 1
ATOM 2285 O O . TYR A 1 290 ? 1.637 -24.154 37.073 1.00 7.84 293 TYR A O 1
ATOM 2294 N N . TYR A 1 291 ? 0.069 -25.438 36.112 1.00 8.99 294 TYR A N 1
ATOM 2295 C CA . TYR A 1 291 ? -0.214 -24.483 35.048 1.00 8.58 294 TYR A CA 1
ATOM 2296 C C . TYR A 1 291 ? -0.605 -23.163 35.709 1.00 10.19 294 TYR A C 1
ATOM 2297 O O . TYR A 1 291 ? -0.042 -22.105 35.411 1.00 6.94 294 TYR A O 1
ATOM 2306 N N . ALA A 1 292 ? -1.561 -23.229 36.632 1.00 8.57 295 ALA A N 1
ATOM 2307 C CA . ALA A 1 292 ? -2.058 -22.020 37.277 1.00 9.54 295 ALA A CA 1
ATOM 2308 C C . ALA A 1 292 ? -0.962 -21.236 38.001 1.00 10.12 295 ALA A C 1
ATOM 2309 O O . ALA A 1 292 ? -0.850 -20.029 37.828 1.00 10.72 295 ALA A O 1
ATOM 2311 N N . LYS A 1 293 ? -0.155 -21.900 38.818 1.00 8.01 296 LYS A N 1
ATOM 2312 C CA . LYS A 1 293 ? 0.844 -21.157 39.575 1.00 10.93 296 LYS A CA 1
ATOM 2313 C C . LYS A 1 293 ? 2.013 -20.693 38.711 1.00 9.47 296 LYS A C 1
ATOM 2314 O O . LYS A 1 293 ? 2.569 -19.619 38.936 1.00 8.87 296 LYS A O 1
ATOM 2320 N N . SER A 1 294 ? 2.359 -21.482 37.702 1.00 7.78 297 SER A N 1
ATOM 2321 C CA . SER A 1 294 ? 3.430 -21.123 36.785 1.00 9.48 297 SER A CA 1
ATOM 2322 C C . SER A 1 294 ? 3.003 -19.923 35.920 1.00 9.79 297 SER A C 1
ATOM 2323 O O . SER A 1 294 ? 3.765 -18.977 35.725 1.00 9.80 297 SER A O 1
ATOM 2326 N N . ALA A 1 295 ? 1.777 -19.957 35.410 1.00 7.40 298 ALA A N 1
ATOM 2327 C CA . ALA A 1 295 ? 1.274 -18.852 34.603 1.00 9.21 298 ALA A CA 1
ATOM 2328 C C . ALA A 1 295 ? 1.141 -17.582 35.446 1.00 9.52 298 ALA A C 1
ATOM 2329 O O . ALA A 1 295 ? 1.528 -16.500 35.020 1.00 7.56 298 ALA A O 1
ATOM 2331 N N . LYS A 1 296 ? 0.591 -17.722 36.647 1.00 8.76 299 LYS A N 1
ATOM 2332 C CA . LYS A 1 296 ? 0.411 -16.572 37.519 1.00 9.15 299 LYS A CA 1
ATOM 2333 C C . LYS A 1 296 ? 1.762 -15.931 37.840 1.00 8.49 299 LYS A C 1
ATOM 2334 O O . LYS A 1 296 ? 1.873 -14.709 37.908 1.00 12.97 299 LYS A O 1
ATOM 2340 N N . ALA A 1 297 ? 2.795 -16.753 37.997 1.00 9.05 300 ALA A N 1
ATOM 2341 C CA . ALA A 1 297 ? 4.136 -16.241 38.296 1.00 11.90 300 ALA A CA 1
ATOM 2342 C C . ALA A 1 297 ? 4.734 -15.434 37.131 1.00 11.19 300 ALA A C 1
ATOM 2343 O O . ALA A 1 297 ? 5.721 -14.729 37.305 1.00 7.45 300 ALA A O 1
ATOM 2345 N N . ARG A 1 298 ? 4.133 -15.542 35.951 1.00 8.46 301 ARG A N 1
ATOM 2346 C CA . ARG A 1 298 ? 4.532 -14.707 34.815 1.00 8.42 301 ARG A CA 1
ATOM 2347 C C . ARG A 1 298 ? 3.500 -13.608 34.528 1.00 9.11 301 ARG A C 1
ATOM 2348 O O . ARG A 1 298 ? 3.464 -13.053 33.432 1.00 10.89 301 ARG A O 1
ATOM 2356 N N . GLY A 1 299 ? 2.648 -13.313 35.504 1.00 5.99 302 GLY A N 1
ATOM 2357 C CA . GLY A 1 299 ? 1.655 -12.257 35.356 1.00 7.15 302 GLY A CA 1
ATOM 2358 C C . GLY A 1 299 ? 0.457 -12.595 34.476 1.00 9.70 302 GLY A C 1
ATOM 2359 O O . GLY A 1 299 ? -0.320 -11.719 34.110 1.00 9.12 302 GLY A O 1
ATOM 2360 N N . LEU A 1 300 ? 0.291 -13.872 34.158 1.00 7.59 303 LEU A N 1
ATOM 2361 C CA . LEU A 1 300 ? -0.733 -14.297 33.206 1.00 8.14 303 LEU A CA 1
ATOM 2362 C C . LEU A 1 300 ? -2.005 -14.736 33.922 1.00 14.51 303 LEU A C 1
ATOM 2363 O O . LEU A 1 300 ? -1.956 -15.375 34.989 1.00 10.16 303 LEU A O 1
ATOM 2368 N N . THR A 1 301 ? -3.142 -14.395 33.334 1.00 7.81 304 THR A N 1
ATOM 2369 C CA . THR A 1 301 ? -4.421 -14.898 33.813 1.00 7.90 304 THR A CA 1
ATOM 2370 C C . THR A 1 301 ? -4.952 -15.947 32.842 1.00 6.17 304 THR A C 1
ATOM 2371 O O . THR A 1 301 ? -5.228 -15.646 31.683 1.00 6.73 304 THR A O 1
ATOM 2375 N N . PRO A 1 302 ? -5.061 -17.198 33.306 1.00 6.71 305 PRO A N 1
ATOM 2376 C CA . PRO A 1 302 ? -5.518 -18.313 32.477 1.00 7.72 305 PRO A CA 1
ATOM 2377 C C . PRO A 1 302 ? -7.027 -18.513 32.568 1.00 9.01 305 PRO A C 1
ATOM 2378 O O . PRO A 1 302 ? -7.633 -18.340 33.642 1.00 8.53 305 PRO A O 1
ATOM 2382 N N . ILE A 1 303 ? -7.625 -18.909 31.451 1.00 4.26 306 ILE A N 1
ATOM 2383 C CA . ILE A 1 303 ? -9.070 -19.113 31.389 1.00 7.45 306 ILE A CA 1
ATOM 2384 C C . ILE A 1 303 ? -9.353 -20.499 30.824 1.00 7.03 306 ILE A C 1
ATOM 2385 O O . ILE A 1 303 ? -8.962 -20.809 29.696 1.00 5.94 306 ILE A O 1
ATOM 2390 N N . TRP A 1 304 ? -10.020 -21.331 31.624 1.00 6.76 307 TRP A N 1
ATOM 2391 C CA . TRP A 1 304 ? -10.259 -22.723 31.277 1.00 5.33 307 TRP A CA 1
ATOM 2392 C C . TRP A 1 304 ? -11.291 -22.822 30.180 1.00 8.74 307 TRP A C 1
ATOM 2393 O O . TRP A 1 304 ? -12.317 -22.153 30.247 1.00 9.77 307 TRP A O 1
ATOM 2404 N N . TRP A 1 305 ? -11.030 -23.666 29.180 1.00 6.49 308 TRP A N 1
ATOM 2405 C CA . TRP A 1 305 ? -12.000 -23.926 28.120 1.00 7.27 308 TRP A CA 1
ATOM 2406 C C . TRP A 1 305 ? -12.966 -25.011 28.577 1.00 12.41 308 TRP A C 1
ATOM 2407 O O . TRP A 1 305 ? -12.574 -26.156 28.772 1.00 10.68 308 TRP A O 1
ATOM 2418 N N . ASP A 1 306 ? -14.226 -24.651 28.772 1.00 11.35 309 ASP A N 1
ATOM 2419 C CA . ASP A 1 306 ? -15.197 -25.630 29.211 1.00 7.63 309 ASP A CA 1
ATOM 2420 C C . ASP A 1 306 ? -16.313 -25.719 28.192 1.00 10.07 309 ASP A C 1
ATOM 2421 O O . ASP A 1 306 ? -17.131 -24.799 28.072 1.00 12.29 309 ASP A O 1
ATOM 2426 N N . ASN A 1 307 ? -16.339 -26.815 27.437 1.00 9.25 310 ASN A N 1
ATOM 2427 C CA . ASN A 1 307 ? -17.321 -26.957 26.364 1.00 9.80 310 ASN A CA 1
ATOM 2428 C C . ASN A 1 307 ? -18.535 -27.807 26.768 1.00 9.25 310 ASN A C 1
ATOM 2429 O O . ASN A 1 307 ? -19.397 -28.116 25.940 1.00 12.29 310 ASN A O 1
ATOM 2434 N N . GLY A 1 308 ? -18.600 -28.173 28.046 1.00 13.04 311 GLY A N 1
ATOM 2435 C CA . GLY A 1 308 ? -19.738 -28.905 28.575 1.00 15.00 311 GLY A CA 1
ATOM 2436 C C . GLY A 1 308 ? -19.709 -30.395 28.282 1.00 16.98 311 GLY A C 1
ATOM 2437 O O . GLY A 1 308 ? -20.711 -31.090 28.451 1.00 16.50 311 GLY A O 1
ATOM 2438 N N . TYR A 1 309 ? -18.554 -30.892 27.854 1.00 13.07 312 TYR A N 1
ATOM 2439 C CA . TYR A 1 309 ? -18.421 -32.291 27.474 1.00 15.01 312 TYR A CA 1
ATOM 2440 C C . TYR A 1 309 ? -17.289 -32.900 28.292 1.00 14.53 312 TYR A C 1
ATOM 2441 O O . TYR A 1 309 ? -16.137 -32.503 28.139 1.00 11.92 312 TYR A O 1
ATOM 2450 N N . SER A 1 310 ? -17.602 -33.851 29.171 1.00 10.96 313 SER A N 1
ATOM 2451 C CA . SER A 1 310 ? -16.597 -34.292 30.145 1.00 15.75 313 SER A CA 1
ATOM 2452 C C . SER A 1 310 ? -16.377 -35.797 30.197 1.00 13.91 313 SER A C 1
ATOM 2453 O O . SER A 1 310 ? -15.729 -36.292 31.109 1.00 17.40 313 SER A O 1
ATOM 2456 N N . VAL A 1 311 ? -16.912 -36.513 29.219 1.00 14.06 314 VAL A N 1
ATOM 2457 C CA . VAL A 1 311 ? -16.863 -37.972 29.199 1.00 18.12 314 VAL A CA 1
ATOM 2458 C C . VAL A 1 311 ? -15.437 -38.521 29.101 1.00 16.05 314 VAL A C 1
ATOM 2459 O O . VAL A 1 311 ? -14.732 -38.258 28.134 1.00 16.85 314 VAL A O 1
ATOM 2463 N N . ALA A 1 312 ? -15.026 -39.305 30.093 1.00 13.21 315 ALA A N 1
ATOM 2464 C CA . ALA A 1 312 ? -13.698 -39.898 30.095 1.00 13.86 315 ALA A CA 1
ATOM 2465 C C . ALA A 1 312 ? -13.450 -40.745 28.851 1.00 13.54 315 ALA A C 1
ATOM 2466 O O . ALA A 1 312 ? -14.297 -41.533 28.453 1.00 14.37 315 ALA A O 1
ATOM 2468 N N . GLY A 1 313 ? -12.279 -40.576 28.250 1.00 14.20 316 GLY A N 1
ATOM 2469 C CA . GLY A 1 313 ? -11.872 -41.388 27.122 1.00 12.68 316 GLY A CA 1
ATOM 2470 C C . GLY A 1 313 ? -12.240 -40.850 25.746 1.00 15.55 316 GLY A C 1
ATOM 2471 O O . GLY A 1 313 ? -11.893 -41.462 24.746 1.00 17.78 316 GLY A O 1
ATOM 2472 N N . LYS A 1 314 ? -12.938 -39.722 25.674 1.00 13.59 317 LYS A N 1
ATOM 2473 C CA . LYS A 1 314 ? -13.282 -39.144 24.369 1.00 16.74 317 LYS A CA 1
ATOM 2474 C C . LYS A 1 314 ? -12.493 -37.876 24.099 1.00 14.71 317 LYS A C 1
ATOM 2475 O O . LYS A 1 314 ? -12.110 -37.161 25.031 1.00 13.95 317 LYS A O 1
ATOM 2481 N N . ALA A 1 315 ? -12.262 -37.592 22.819 1.00 12.75 318 ALA A N 1
ATOM 2482 C CA . ALA A 1 315 ? -11.606 -36.352 22.402 1.00 11.99 318 ALA A CA 1
ATOM 2483 C C . ALA A 1 315 ? -12.417 -35.123 22.793 1.00 9.61 318 ALA A C 1
ATOM 2484 O O . ALA A 1 315 ? -13.624 -35.204 22.992 1.00 10.56 318 ALA A O 1
ATOM 2486 N N . GLU A 1 316 ? -11.743 -33.979 22.883 1.00 11.25 319 GLU A N 1
ATOM 2487 C CA . GLU A 1 316 ? -12.415 -32.709 23.135 1.00 9.80 319 GLU A CA 1
ATOM 2488 C C . GLU A 1 316 ? -13.225 -32.684 24.429 1.00 10.42 319 GLU A C 1
ATOM 2489 O O . GLU A 1 316 ? -14.164 -31.909 24.548 1.00 13.82 319 GLU A O 1
ATOM 2495 N N . THR A 1 317 ? -12.865 -33.509 25.405 1.00 11.63 320 THR A N 1
ATOM 2496 C CA . THR A 1 317 ? -13.631 -33.537 26.654 1.00 15.40 320 THR A CA 1
ATOM 2497 C C . THR A 1 317 ? -13.040 -32.571 27.674 1.00 12.07 320 THR A C 1
ATOM 2498 O O . THR A 1 317 ? -12.523 -32.973 28.735 1.00 8.54 320 THR A O 1
ATOM 2502 N N . PHE A 1 318 ? -13.129 -31.289 27.339 1.00 12.07 321 PHE A N 1
ATOM 2503 C CA . PHE A 1 318 ? -12.562 -30.229 28.169 1.00 12.50 321 PHE A CA 1
ATOM 2504 C C . PHE A 1 318 ? -13.493 -29.790 29.299 1.00 12.85 321 PHE A C 1
ATOM 2505 O O . PHE A 1 318 ? -13.103 -28.988 30.143 1.00 13.38 321 PHE A O 1
ATOM 2513 N N . GLY A 1 319 ? -14.725 -30.286 29.300 1.00 17.58 322 GLY A N 1
ATOM 2514 C CA . GLY A 1 319 ? -15.720 -29.856 30.273 1.00 11.31 322 GLY A CA 1
ATOM 2515 C C . GLY A 1 319 ? -15.409 -30.309 31.684 1.00 13.63 322 GLY A C 1
ATOM 2516 O O . GLY A 1 319 ? -15.039 -31.458 31.908 1.00 14.04 322 GLY A O 1
ATOM 2517 N N . ILE A 1 320 ? -15.560 -29.400 32.642 1.00 11.78 323 ILE A N 1
ATOM 2518 C CA . ILE A 1 320 ? -15.329 -29.715 34.047 1.00 13.08 323 ILE A CA 1
ATOM 2519 C C . ILE A 1 320 ? -16.547 -29.377 34.915 1.00 11.84 323 ILE A C 1
ATOM 2520 O O . ILE A 1 320 ? -16.681 -29.884 36.021 1.00 12.17 323 ILE A O 1
ATOM 2525 N N . PHE A 1 321 ? -17.436 -28.533 34.397 1.00 14.75 324 PHE A N 1
ATOM 2526 C CA . PHE A 1 321 ? -18.647 -28.140 35.118 1.00 10.65 324 PHE A CA 1
ATOM 2527 C C . PHE A 1 321 ? -19.866 -28.846 34.544 1.00 14.27 324 PHE A C 1
ATOM 2528 O O . PHE A 1 321 ? -20.018 -28.950 33.332 1.00 15.32 324 PHE A O 1
ATOM 2536 N N . ASN A 1 322 ? -20.734 -29.338 35.421 1.00 14.09 325 ASN A N 1
ATOM 2537 C CA . ASN A 1 322 ? -21.970 -29.972 34.988 1.00 13.52 325 ASN A CA 1
ATOM 2538 C C . ASN A 1 322 ? -23.113 -28.973 35.075 1.00 15.41 325 ASN A C 1
ATOM 2539 O O . ASN A 1 322 ? -23.618 -28.669 36.162 1.00 15.55 325 ASN A O 1
ATOM 2544 N N . ARG A 1 323 ? -23.512 -28.469 33.919 1.00 12.30 326 ARG A N 1
ATOM 2545 C CA . ARG A 1 323 ? -24.473 -27.376 33.845 1.00 18.43 326 ARG A CA 1
ATOM 2546 C C . ARG A 1 323 ? -25.892 -27.815 34.208 1.00 22.69 326 ARG A C 1
ATOM 2547 O O . ARG A 1 323 ? -26.639 -27.057 34.822 1.00 27.28 326 ARG A O 1
ATOM 2555 N N . SER A 1 324 ? -26.249 -29.041 33.847 1.00 19.70 327 SER A N 1
ATOM 2556 C CA . SER A 1 324 ? -27.557 -29.589 34.205 1.00 23.32 327 SER A CA 1
ATOM 2557 C C . SER A 1 324 ? -27.709 -29.881 35.704 1.00 24.07 327 SER A C 1
ATOM 2558 O O . SER A 1 324 ? -28.796 -29.735 36.246 1.00 28.78 327 SER A O 1
ATOM 2561 N N . ASN A 1 325 ? -26.621 -30.283 36.362 1.00 17.98 328 ASN A N 1
ATOM 2562 C CA . ASN A 1 325 ? -26.630 -30.622 37.790 1.00 21.72 328 ASN A CA 1
ATOM 2563 C C . ASN A 1 325 ? -26.234 -29.472 38.688 1.00 18.29 328 ASN A C 1
ATOM 2564 O O . ASN A 1 325 ? -26.446 -29.527 39.898 1.00 20.73 328 ASN A O 1
ATOM 2569 N N . LEU A 1 326 ? -25.592 -28.465 38.112 1.00 14.72 329 LEU A N 1
ATOM 2570 C CA . LEU A 1 326 ? -24.993 -27.403 38.905 1.00 14.66 329 LEU A CA 1
ATOM 2571 C C . LEU A 1 326 ? -23.960 -27.987 39.879 1.00 15.39 329 LEU A C 1
ATOM 2572 O O . LEU A 1 326 ? -23.803 -27.504 41.000 1.00 20.47 329 LEU A O 1
ATOM 2577 N N . THR A 1 327 ? -23.268 -29.037 39.446 1.00 13.62 330 THR A N 1
ATOM 2578 C CA . THR A 1 327 ? -22.159 -29.616 40.213 1.00 13.81 330 THR A CA 1
ATOM 2579 C C . THR A 1 327 ? -20.928 -29.690 39.306 1.00 16.22 330 THR A C 1
ATOM 2580 O O . THR A 1 327 ? -21.019 -29.428 38.114 1.00 17.28 330 THR A O 1
ATOM 2584 N N . TRP A 1 328 ? -19.786 -30.062 39.863 1.00 13.89 331 TRP A N 1
ATOM 2585 C CA . TRP A 1 328 ? -18.563 -30.180 39.076 1.00 17.37 331 TRP A CA 1
ATOM 2586 C C . TRP A 1 328 ? -18.308 -31.622 38.651 1.00 16.78 331 TRP A C 1
ATOM 2587 O O . TRP A 1 328 ? -18.206 -32.511 39.490 1.00 17.87 331 TRP A O 1
ATOM 2598 N N . ASP A 1 329 ? -18.245 -31.847 37.337 1.00 16.74 332 ASP A N 1
ATOM 2599 C CA . ASP A 1 329 ? -17.897 -33.158 36.787 1.00 15.26 332 ASP A CA 1
ATOM 2600 C C . ASP A 1 329 ? -16.443 -33.526 37.078 1.00 15.72 332 ASP A C 1
ATOM 2601 O O . ASP A 1 329 ? -16.095 -34.698 37.160 1.00 17.53 332 ASP A O 1
ATOM 2606 N N . ALA A 1 330 ? -15.593 -32.516 37.212 1.00 13.08 333 ALA A N 1
ATOM 2607 C CA . ALA A 1 330 ? -14.190 -32.731 37.554 1.00 13.81 333 ALA A CA 1
ATOM 2608 C C . ALA A 1 330 ? -13.835 -31.863 38.746 1.00 14.16 333 ALA A C 1
ATOM 2609 O O . ALA A 1 330 ? -13.094 -30.898 38.598 1.00 11.14 333 ALA A O 1
ATOM 2611 N N . PRO A 1 331 ? -14.360 -32.202 39.937 1.00 15.85 334 PRO A N 1
ATOM 2612 C CA . PRO A 1 331 ? -14.170 -31.357 41.123 1.00 16.36 334 PRO A CA 1
ATOM 2613 C C . PRO A 1 331 ? -12.701 -31.195 41.488 1.00 13.74 334 PRO A C 1
ATOM 2614 O O . PRO A 1 331 ? -12.291 -30.098 41.862 1.00 14.04 334 PRO A O 1
ATOM 2618 N N . GLU A 1 332 ? -11.923 -32.271 41.411 1.00 13.34 335 GLU A N 1
ATOM 2619 C CA . GLU A 1 332 ? -10.529 -32.203 41.837 1.00 11.74 335 GLU A CA 1
ATOM 2620 C C . GLU A 1 332 ? -9.724 -31.283 40.913 1.00 13.43 335 GLU A C 1
ATOM 2621 O O . GLU A 1 332 ? -8.918 -30.467 41.371 1.00 11.89 335 GLU A O 1
ATOM 2627 N N . VAL A 1 333 ? -9.938 -31.430 39.608 1.00 12.51 336 VAL A N 1
ATOM 2628 C CA . VAL A 1 333 ? -9.229 -30.619 38.626 1.00 11.69 336 VAL A CA 1
ATOM 2629 C C . VAL A 1 333 ? -9.556 -29.146 38.847 1.00 12.08 336 VAL A C 1
ATOM 2630 O O . VAL A 1 333 ? -8.660 -28.309 38.939 1.00 12.78 336 VAL A O 1
ATOM 2634 N N . MET A 1 334 ? -10.847 -28.834 38.944 1.00 11.82 337 MET A N 1
ATOM 2635 C CA . MET A 1 334 ? -11.278 -27.463 39.176 1.00 11.64 337 MET A CA 1
ATOM 2636 C C . MET A 1 334 ? -10.641 -26.899 40.428 1.00 12.34 337 MET A C 1
ATOM 2637 O O . MET A 1 334 ? -10.127 -25.785 40.424 1.00 14.14 337 MET A O 1
ATOM 2642 N N . LYS A 1 335 ? -10.679 -27.661 41.512 1.00 12.38 338 LYS A N 1
ATOM 2643 C CA . LYS A 1 335 ? -10.170 -27.156 42.771 1.00 9.17 338 LYS A CA 1
ATOM 2644 C C . LYS A 1 335 ? -8.674 -26.930 42.684 1.00 12.74 338 LYS A C 1
ATOM 2645 O O . LYS A 1 335 ? -8.151 -25.941 43.212 1.00 13.34 338 LYS A O 1
ATOM 2651 N N . ALA A 1 336 ? -7.981 -27.845 42.017 1.00 10.19 339 ALA A N 1
ATOM 2652 C CA . ALA A 1 336 ? -6.541 -27.732 41.891 1.00 12.60 339 ALA A CA 1
ATOM 2653 C C . ALA A 1 336 ? -6.160 -26.469 41.102 1.00 11.42 339 ALA A C 1
ATOM 2654 O O . ALA A 1 336 ? -5.241 -25.754 41.487 1.00 12.11 339 ALA A O 1
ATOM 2656 N N . PHE A 1 337 ? -6.880 -26.211 40.009 1.00 10.09 340 PHE A N 1
ATOM 2657 C CA . PHE A 1 337 ? -6.654 -25.040 39.158 1.00 10.42 340 PHE A CA 1
ATOM 2658 C C . PHE A 1 337 ? -6.784 -23.759 39.979 1.00 10.16 340 PHE A C 1
ATOM 2659 O O . PHE A 1 337 ? -5.877 -22.919 40.008 1.00 7.42 340 PHE A O 1
ATOM 2667 N N . ILE A 1 338 ? -7.928 -23.618 40.640 1.00 9.45 341 ILE A N 1
ATOM 2668 C CA . ILE A 1 338 ? -8.190 -22.504 41.549 1.00 11.51 341 ILE A CA 1
ATOM 2669 C C . ILE A 1 338 ? -7.148 -22.395 42.672 1.00 14.43 341 ILE A C 1
ATOM 2670 O O . ILE A 1 338 ? -6.715 -21.293 43.025 1.00 12.40 341 ILE A O 1
ATOM 2675 N N . LYS A 1 339 ? -6.754 -23.531 43.244 1.00 15.12 342 LYS A N 1
ATOM 2676 C CA . LYS A 1 339 ? -5.767 -23.528 44.326 1.00 14.58 342 LYS A CA 1
ATOM 2677 C C . LYS A 1 339 ? -4.436 -22.974 43.836 1.00 12.06 342 LYS A C 1
ATOM 2678 O O . LYS A 1 339 ? -3.780 -22.211 44.535 1.00 13.91 342 LYS A O 1
ATOM 2684 N N . GLY A 1 340 ? -4.045 -23.369 42.626 1.00 12.05 343 GLY A N 1
ATOM 2685 C CA . GLY A 1 340 ? -2.820 -22.885 42.017 1.00 10.76 343 GLY A CA 1
ATOM 2686 C C . GLY A 1 340 ? -2.802 -21.382 41.793 1.00 13.72 343 GLY A C 1
ATOM 2687 O O . GLY A 1 340 ? -1.754 -20.754 41.854 1.00 13.84 343 GLY A O 1
ATOM 2688 N N . ILE A 1 341 ? -3.964 -20.804 41.518 1.00 9.29 344 ILE A N 1
ATOM 2689 C CA . ILE A 1 341 ? -4.061 -19.374 41.294 1.00 11.25 344 ILE A CA 1
ATOM 2690 C C . ILE A 1 341 ? -3.722 -18.559 42.552 1.00 16.92 344 ILE A C 1
ATOM 2691 O O . ILE A 1 341 ? -3.148 -17.471 42.464 1.00 16.41 344 ILE A O 1
ATOM 2696 N N . GLY A 1 342 ? -4.068 -19.085 43.720 1.00 13.31 345 GLY A N 1
ATOM 2697 C CA . GLY A 1 342 ? -3.794 -18.386 44.959 1.00 11.02 345 GLY A CA 1
ATOM 2698 C C . GLY A 1 342 ? -4.726 -17.198 45.107 1.00 19.00 345 GLY A C 1
ATOM 2699 O O . GLY A 1 342 ? -5.787 -17.149 44.476 1.00 18.13 345 GLY A O 1
ATOM 2700 N N . GLY A 1 343 ? -4.336 -16.229 45.927 1.00 13.90 346 GLY A N 1
ATOM 2701 C CA . GLY A 1 343 ? -5.209 -15.102 46.210 1.00 15.46 346 GLY A CA 1
ATOM 2702 C C . GLY A 1 343 ? -4.591 -14.069 47.129 1.00 17.55 346 GLY A C 1
ATOM 2703 O O . GLY A 1 343 ? -3.455 -14.216 47.572 1.00 15.05 346 GLY A O 1
ATOM 2704 N N . SER A 1 344 ? -5.345 -13.017 47.420 1.00 22.49 347 SER A N 1
ATOM 2705 C CA . SER A 1 344 ? -4.821 -11.911 48.204 1.00 22.76 347 SER A CA 1
ATOM 2706 C C . SER A 1 344 ? -5.361 -11.894 49.633 1.00 26.74 347 SER A C 1
ATOM 2707 O O . SER A 1 344 ? -5.083 -10.965 50.395 1.00 24.37 347 SER A O 1
ATOM 2710 N N . SER A 1 345 ? -6.115 -12.928 49.994 1.00 27.45 348 SER A N 1
ATOM 2711 C CA . SER A 1 345 ? -6.650 -13.069 51.348 1.00 30.89 348 SER A CA 1
ATOM 2712 C C . SER A 1 345 ? -7.225 -14.462 51.564 1.00 40.69 348 SER A C 1
ATOM 2713 O O . SER A 1 345 ? -6.573 -15.464 51.262 1.00 43.90 348 SER A O 1
ATOM 2716 N N . SER B 2 1 ? 24.557 -16.175 49.830 1.00 53.50 381 SER E N 1
ATOM 2717 C CA . SER B 2 1 ? 23.641 -16.010 48.701 1.00 42.32 381 SER E CA 1
ATOM 2718 C C . SER B 2 1 ? 23.707 -14.604 48.132 1.00 29.67 381 SER E C 1
ATOM 2719 O O . SER B 2 1 ? 24.083 -13.662 48.834 1.00 36.41 381 SER E O 1
ATOM 2722 N N . ALA B 2 2 ? 23.312 -14.461 46.868 1.00 25.95 382 ALA E N 1
ATOM 2723 C CA . ALA B 2 2 ? 23.244 -13.146 46.246 1.00 18.89 382 ALA E CA 1
ATOM 2724 C C . ALA B 2 2 ? 21.837 -12.555 46.301 1.00 19.12 382 ALA E C 1
ATOM 2725 O O . ALA B 2 2 ? 21.628 -11.440 45.842 1.00 15.36 382 ALA E O 1
ATOM 2727 N N . VAL B 2 3 ? 20.878 -13.287 46.871 1.00 18.33 383 VAL E N 1
ATOM 2728 C CA . VAL B 2 3 ? 19.524 -12.745 47.058 1.00 13.95 383 VAL E CA 1
ATOM 2729 C C . VAL B 2 3 ? 19.249 -12.514 48.544 1.00 20.12 383 VAL E C 1
ATOM 2730 O O . VAL B 2 3 ? 19.453 -13.410 49.365 1.00 20.03 383 VAL E O 1
ATOM 2734 N N . GLU B 2 4 ? 18.809 -11.304 48.890 1.00 21.27 384 GLU E N 1
ATOM 2735 C CA . GLU B 2 4 ? 18.555 -10.933 50.287 1.00 21.85 384 GLU E CA 1
ATOM 2736 C C . GLU B 2 4 ? 17.081 -10.617 50.509 1.00 21.18 384 GLU E C 1
ATOM 2737 O O . GLU B 2 4 ? 16.450 -9.938 49.697 1.00 19.62 384 GLU E O 1
ATOM 2743 N N . VAL B 2 5 ? 16.526 -11.111 51.608 1.00 15.53 385 VAL E N 1
ATOM 2744 C CA . VAL B 2 5 ? 15.138 -10.823 51.925 1.00 15.30 385 VAL E CA 1
ATOM 2745 C C . VAL B 2 5 ? 15.087 -9.993 53.196 1.00 22.49 385 VAL E C 1
ATOM 2746 O O . VAL B 2 5 ? 15.661 -10.379 54.213 1.00 14.13 385 VAL E O 1
ATOM 2750 N N . THR B 2 6 ? 14.415 -8.845 53.123 1.00 18.22 386 THR E N 1
ATOM 2751 C CA . THR B 2 6 ? 14.204 -7.994 54.286 1.00 13.51 386 THR E CA 1
ATOM 2752 C C . THR B 2 6 ? 12.747 -8.069 54.718 1.00 18.54 386 THR E C 1
ATOM 2753 O O . THR B 2 6 ? 11.852 -7.677 53.973 1.00 13.63 386 THR E O 1
ATOM 2757 N N . TYR B 2 7 ? 12.521 -8.584 55.922 1.00 13.68 387 TYR E N 1
ATOM 2758 C CA . TYR B 2 7 ? 11.179 -8.792 56.455 1.00 15.78 387 TYR E CA 1
ATOM 2759 C C . TYR B 2 7 ? 11.009 -7.807 57.613 1.00 19.32 387 TYR E C 1
ATOM 2760 O O . TYR B 2 7 ? 11.671 -7.937 58.641 1.00 18.21 387 TYR E O 1
ATOM 2769 N N . ALA B 2 8 ? 10.138 -6.818 57.444 1.00 17.55 388 ALA E N 1
ATOM 2770 C CA . ALA B 2 8 ? 10.050 -5.716 58.403 1.00 13.43 388 ALA E CA 1
ATOM 2771 C C . ALA B 2 8 ? 8.628 -5.423 58.845 1.00 18.20 388 ALA E C 1
ATOM 2772 O O . ALA B 2 8 ? 7.675 -5.611 58.093 1.00 14.59 388 ALA E O 1
ATOM 2774 N N . ILE B 2 9 ? 8.498 -4.946 60.076 1.00 14.41 389 ILE E N 1
ATOM 2775 C CA . ILE B 2 9 ? 7.191 -4.678 60.645 1.00 15.61 389 ILE E CA 1
ATOM 2776 C C . ILE B 2 9 ? 6.832 -3.210 60.512 1.00 16.26 389 ILE E C 1
ATOM 2777 O O . ILE B 2 9 ? 7.475 -2.336 61.096 1.00 15.95 389 ILE E O 1
ATOM 2782 N N . THR B 2 10 ? 5.800 -2.945 59.730 1.00 16.35 390 THR E N 1
ATOM 2783 C CA . THR B 2 10 ? 5.352 -1.583 59.497 1.00 17.65 390 THR E CA 1
ATOM 2784 C C . THR B 2 10 ? 4.582 -1.044 60.708 1.00 24.31 390 THR E C 1
ATOM 2785 O O . THR B 2 10 ? 4.748 0.108 61.108 1.00 20.88 390 THR E O 1
ATOM 2789 N N . ASN B 2 11 ? 3.758 -1.900 61.299 1.00 23.55 391 ASN E N 1
ATOM 2790 C CA . ASN B 2 11 ? 2.829 -1.488 62.335 1.00 25.22 391 ASN E CA 1
ATOM 2791 C C . ASN B 2 11 ? 2.317 -2.750 63.013 1.00 29.36 391 ASN E C 1
ATOM 2792 O O . ASN B 2 11 ? 2.256 -3.803 62.384 1.00 26.80 391 ASN E O 1
ATOM 2797 N N . SER B 2 12 ? 1.994 -2.664 64.302 1.00 29.20 392 SER E N 1
ATOM 2798 C CA . SER B 2 12 ? 1.331 -3.773 64.984 1.00 29.43 392 SER E CA 1
ATOM 2799 C C . SER B 2 12 ? 0.357 -3.290 66.052 1.00 36.69 392 SER E C 1
ATOM 2800 O O . SER B 2 12 ? 0.503 -2.200 66.601 1.00 31.22 392 SER E O 1
ATOM 2803 N N . TRP B 2 13 ? -0.647 -4.110 66.335 1.00 37.10 393 TRP E N 1
ATOM 2804 C CA . TRP B 2 13 ? -1.709 -3.721 67.248 1.00 39.90 393 TRP E CA 1
ATOM 2805 C C . TRP B 2 13 ? -2.083 -4.872 68.168 1.00 38.87 393 TRP E C 1
ATOM 2806 O O . TRP B 2 13 ? -3.257 -5.086 68.464 1.00 45.95 393 TRP E O 1
ATOM 2817 N N . GLY B 2 14 ? -1.071 -5.617 68.603 1.00 39.98 394 GLY E N 1
ATOM 2818 C CA . GLY B 2 14 ? -1.248 -6.662 69.596 1.00 42.81 394 GLY E CA 1
ATOM 2819 C C . GLY B 2 14 ? -1.835 -7.956 69.072 1.00 34.85 394 GLY E C 1
ATOM 2820 O O . GLY B 2 14 ? -1.292 -9.036 69.305 1.00 41.47 394 GLY E O 1
ATOM 2821 N N . SER B 2 15 ? -2.954 -7.846 68.370 1.00 33.05 395 SER E N 1
ATOM 2822 C CA . SER B 2 15 ? -3.632 -9.005 67.804 1.00 42.22 395 SER E CA 1
ATOM 2823 C C . SER B 2 15 ? -3.309 -9.174 66.316 1.00 44.33 395 SER E C 1
ATOM 2824 O O . SER B 2 15 ? -3.529 -10.239 65.741 1.00 42.20 395 SER E O 1
ATOM 2827 N N . GLY B 2 16 ? -2.796 -8.116 65.696 1.00 37.47 396 GLY E N 1
ATOM 2828 C CA . GLY B 2 16 ? -2.382 -8.174 64.305 1.00 39.59 396 GLY E CA 1
ATOM 2829 C C . GLY B 2 16 ? -1.188 -7.283 64.005 1.00 38.12 396 GLY E C 1
ATOM 2830 O O . GLY B 2 16 ? -0.751 -6.502 64.853 1.00 27.82 396 GLY E O 1
ATOM 2831 N N . ALA B 2 17 ? -0.652 -7.403 62.794 1.00 29.40 397 ALA E N 1
ATOM 2832 C CA . ALA B 2 17 ? 0.460 -6.559 62.365 1.00 25.17 397 ALA E CA 1
ATOM 2833 C C . ALA B 2 17 ? 0.492 -6.427 60.848 1.00 23.38 397 ALA E C 1
ATOM 2834 O O . ALA B 2 17 ? -0.142 -7.195 60.124 1.00 21.80 397 ALA E O 1
ATOM 2836 N N . SER B 2 18 ? 1.225 -5.432 60.377 1.00 21.58 398 SER E N 1
ATOM 2837 C CA . SER B 2 18 ? 1.376 -5.198 58.961 1.00 18.72 398 SER E CA 1
ATOM 2838 C C . SER B 2 18 ? 2.846 -5.355 58.596 1.00 22.67 398 SER E C 1
ATOM 2839 O O . SER B 2 18 ? 3.724 -4.775 59.248 1.00 20.86 398 SER E O 1
ATOM 2842 N N . VAL B 2 19 ? 3.110 -6.159 57.568 1.00 17.72 399 VAL E N 1
ATOM 2843 C CA . VAL B 2 19 ? 4.477 -6.513 57.195 1.00 17.53 399 VAL E CA 1
ATOM 2844 C C . VAL B 2 19 ? 4.811 -5.965 55.817 1.00 16.27 399 VAL E C 1
ATOM 2845 O O . VAL B 2 19 ? 3.956 -5.898 54.940 1.00 12.58 399 VAL E O 1
ATOM 2849 N N . ASN B 2 20 ? 6.053 -5.534 55.660 1.00 13.91 400 ASN E N 1
ATOM 2850 C CA . ASN B 2 20 ? 6.579 -5.157 54.368 1.00 15.66 400 ASN E CA 1
ATOM 2851 C C . ASN B 2 20 ? 7.785 -6.035 54.090 1.00 15.53 400 ASN E C 1
ATOM 2852 O O . ASN B 2 20 ? 8.685 -6.171 54.938 1.00 15.59 400 ASN E O 1
ATOM 2857 N N . VAL B 2 21 ? 7.793 -6.655 52.917 1.00 11.01 401 VAL E N 1
ATOM 2858 C CA . VAL B 2 21 ? 8.920 -7.496 52.499 1.00 12.34 401 VAL E CA 1
ATOM 2859 C C . VAL B 2 21 ? 9.610 -6.900 51.272 1.00 14.91 401 VAL E C 1
ATOM 2860 O O . VAL B 2 21 ? 8.956 -6.510 50.304 1.00 9.10 401 VAL E O 1
ATOM 2864 N N . THR B 2 22 ? 10.932 -6.831 51.323 1.00 12.39 402 THR E N 1
ATOM 2865 C CA . THR B 2 22 ? 11.721 -6.369 50.195 1.00 10.24 402 THR E CA 1
ATOM 2866 C C . THR B 2 22 ? 12.714 -7.450 49.802 1.00 14.23 402 THR E C 1
ATOM 2867 O O . THR B 2 22 ? 13.498 -7.929 50.632 1.00 13.99 402 THR E O 1
ATOM 2871 N N . ILE B 2 23 ? 12.659 -7.851 48.537 1.00 11.48 403 ILE E N 1
ATOM 2872 C CA . ILE B 2 23 ? 13.599 -8.823 48.008 1.00 11.41 403 ILE E CA 1
ATOM 2873 C C . ILE B 2 23 ? 14.630 -8.091 47.169 1.00 13.21 403 ILE E C 1
ATOM 2874 O O . ILE B 2 23 ? 14.279 -7.346 46.245 1.00 6.61 403 ILE E O 1
ATOM 2879 N N . LYS B 2 24 ? 15.901 -8.308 47.491 1.00 11.70 404 LYS E N 1
ATOM 2880 C CA . LYS B 2 24 ? 16.986 -7.668 46.771 1.00 12.49 404 LYS E CA 1
ATOM 2881 C C . LYS B 2 24 ? 17.840 -8.672 46.011 1.00 12.75 404 LYS E C 1
ATOM 2882 O O . LYS B 2 24 ? 18.350 -9.629 46.583 1.00 10.07 404 LYS E O 1
ATOM 2888 N N . ASN B 2 25 ? 18.006 -8.423 44.717 1.00 10.27 405 ASN E N 1
ATOM 2889 C CA . ASN B 2 25 ? 18.825 -9.282 43.865 1.00 13.61 405 ASN E CA 1
ATOM 2890 C C . ASN B 2 25 ? 20.210 -8.690 43.629 1.00 12.33 405 ASN E C 1
ATOM 2891 O O . ASN B 2 25 ? 20.363 -7.769 42.831 1.00 11.10 405 ASN E O 1
ATOM 2896 N N . ASN B 2 26 ? 21.219 -9.216 44.324 1.00 10.46 406 ASN E N 1
ATOM 2897 C CA . ASN B 2 26 ? 22.602 -8.764 44.130 1.00 15.75 406 ASN E CA 1
ATOM 2898 C C . ASN B 2 26 ? 23.403 -9.596 43.125 1.00 17.20 406 ASN E C 1
ATOM 2899 O O . ASN B 2 26 ? 24.596 -9.369 42.946 1.00 18.39 406 ASN E O 1
ATOM 2904 N N . GLY B 2 27 ? 22.771 -10.583 42.503 1.00 15.05 407 GLY E N 1
ATOM 2905 C CA . GLY B 2 27 ? 23.475 -11.422 41.550 1.00 11.06 407 GLY E CA 1
ATOM 2906 C C . GLY B 2 27 ? 23.557 -10.755 40.182 1.00 12.53 407 GLY E C 1
ATOM 2907 O O . GLY B 2 27 ? 23.192 -9.584 40.029 1.00 11.16 407 GLY E O 1
ATOM 2908 N N . THR B 2 28 ? 24.006 -11.502 39.177 1.00 10.48 408 THR E N 1
ATOM 2909 C CA . THR B 2 28 ? 24.206 -10.917 37.850 1.00 10.49 408 THR E CA 1
ATOM 2910 C C . THR B 2 28 ? 23.005 -11.104 36.915 1.00 10.73 408 THR E C 1
ATOM 2911 O O . THR B 2 28 ? 22.881 -10.398 35.913 1.00 10.99 408 THR E O 1
ATOM 2915 N N . THR B 2 29 ? 22.120 -12.043 37.257 1.00 9.31 409 THR E N 1
ATOM 2916 C CA . THR B 2 29 ? 20.987 -12.406 36.403 1.00 9.18 409 THR E CA 1
ATOM 2917 C C . THR B 2 29 ? 19.662 -11.861 36.939 1.00 7.92 409 THR E C 1
ATOM 2918 O O . THR B 2 29 ? 19.323 -12.093 38.091 1.00 8.96 409 THR E O 1
ATOM 2922 N N . PRO B 2 30 ? 18.898 -11.151 36.102 1.00 10.20 410 PRO E N 1
ATOM 2923 C CA . PRO B 2 30 ? 17.579 -10.725 36.586 1.00 12.60 410 PRO E CA 1
ATOM 2924 C C . PRO B 2 30 ? 16.683 -11.924 36.924 1.00 12.75 410 PRO E C 1
ATOM 2925 O O . PRO B 2 30 ? 16.775 -12.993 36.303 1.00 10.32 410 PRO E O 1
ATOM 2929 N N . ILE B 2 31 ? 15.844 -11.755 37.938 1.00 10.09 411 ILE E N 1
ATOM 2930 C CA . ILE B 2 31 ? 14.877 -12.781 38.285 1.00 10.23 411 ILE E CA 1
ATOM 2931 C C . ILE B 2 31 ? 13.571 -12.412 37.579 1.00 13.01 411 ILE E C 1
ATOM 2932 O O . ILE B 2 31 ? 12.895 -11.451 37.960 1.00 10.97 411 ILE E O 1
ATOM 2937 N N . ASN B 2 32 ? 13.248 -13.145 36.516 1.00 11.86 412 ASN E N 1
ATOM 2938 C CA . ASN B 2 32 ? 12.095 -12.819 35.678 1.00 11.33 412 ASN E CA 1
ATOM 2939 C C . ASN B 2 32 ? 10.830 -13.533 36.099 1.00 14.06 412 ASN E C 1
ATOM 2940 O O . ASN B 2 32 ? 10.481 -14.564 35.530 1.00 17.13 412 ASN E O 1
ATOM 2945 N N . GLY B 2 33 ? 10.132 -12.968 37.078 1.00 11.41 413 GLY E N 1
ATOM 2946 C CA . GLY B 2 33 ? 8.915 -13.570 37.600 1.00 14.83 413 GLY E CA 1
ATOM 2947 C C . GLY B 2 33 ? 9.197 -14.206 38.948 1.00 12.29 413 GLY E C 1
ATOM 2948 O O . GLY B 2 33 ? 9.169 -15.422 39.098 1.00 15.15 413 GLY E O 1
ATOM 2949 N N . TRP B 2 34 ? 9.471 -13.370 39.937 1.00 9.94 414 TRP E N 1
ATOM 2950 C CA . TRP B 2 34 ? 9.883 -13.866 41.239 1.00 10.40 414 TRP E CA 1
ATOM 2951 C C . TRP B 2 34 ? 8.761 -14.564 41.992 1.00 12.72 414 TRP E C 1
ATOM 2952 O O . TRP B 2 34 ? 7.579 -14.225 41.853 1.00 10.61 414 TRP E O 1
ATOM 2963 N N . THR B 2 35 ? 9.156 -15.558 42.776 1.00 12.29 415 THR E N 1
ATOM 2964 C CA . THR B 2 35 ? 8.284 -16.202 43.743 1.00 14.39 415 THR E CA 1
ATOM 2965 C C . THR B 2 35 ? 9.094 -16.292 45.025 1.00 16.00 415 THR E C 1
ATOM 2966 O O . THR B 2 35 ? 10.318 -16.409 44.977 1.00 15.74 415 THR E O 1
ATOM 2970 N N . LEU B 2 36 ? 8.413 -16.232 46.162 1.00 13.21 416 LEU E N 1
ATOM 2971 C CA . LEU B 2 36 ? 9.064 -16.244 47.464 1.00 15.81 416 LEU E CA 1
ATOM 2972 C C . LEU B 2 36 ? 8.343 -17.227 48.398 1.00 19.15 416 LEU E C 1
ATOM 2973 O O . LEU B 2 36 ? 7.119 -17.181 48.549 1.00 15.77 416 LEU E O 1
ATOM 2978 N N . LYS B 2 37 ? 9.102 -18.121 49.019 1.00 17.38 417 LYS E N 1
ATOM 2979 C CA . LYS B 2 37 ? 8.518 -19.150 49.865 1.00 19.84 417 LYS E CA 1
ATOM 2980 C C . LYS B 2 37 ? 9.136 -19.107 51.259 1.00 21.30 417 LYS E C 1
ATOM 2981 O O . LYS B 2 37 ? 10.337 -18.897 51.395 1.00 17.50 417 LYS E O 1
ATOM 2987 N N . TRP B 2 38 ? 8.314 -19.296 52.291 1.00 15.84 418 TRP E N 1
ATOM 2988 C CA . TRP B 2 38 ? 8.835 -19.481 53.637 1.00 13.30 418 TRP E CA 1
ATOM 2989 C C . TRP B 2 38 ? 7.911 -20.338 54.495 1.00 22.52 418 TRP E C 1
ATOM 2990 O O . TRP B 2 38 ? 6.802 -20.682 54.080 1.00 23.32 418 TRP E O 1
ATOM 3001 N N . THR B 2 39 ? 8.381 -20.695 55.683 1.00 19.11 419 THR E N 1
ATOM 3002 C CA . THR B 2 39 ? 7.574 -21.461 56.629 1.00 23.27 419 THR E CA 1
ATOM 3003 C C . THR B 2 39 ? 6.856 -20.501 57.557 1.00 22.11 419 THR E C 1
ATOM 3004 O O . THR B 2 39 ? 7.495 -19.755 58.301 1.00 20.74 419 THR E O 1
ATOM 3008 N N . MET B 2 40 ? 5.528 -20.503 57.501 1.00 24.47 420 MET E N 1
ATOM 3009 C CA . MET B 2 40 ? 4.737 -19.616 58.345 1.00 33.00 420 MET E CA 1
ATOM 3010 C C . MET B 2 40 ? 4.902 -19.981 59.814 1.00 39.19 420 MET E C 1
ATOM 3011 O O . MET B 2 40 ? 4.680 -21.132 60.204 1.00 33.51 420 MET E O 1
ATOM 3016 N N . PRO B 2 41 ? 5.303 -18.997 60.630 1.00 36.39 421 PRO E N 1
ATOM 3017 C CA . PRO B 2 41 ? 5.429 -19.202 62.071 1.00 48.08 421 PRO E CA 1
ATOM 3018 C C . PRO B 2 41 ? 4.081 -19.621 62.640 1.00 44.50 421 PRO E C 1
ATOM 3019 O O . PRO B 2 41 ? 3.033 -19.225 62.124 1.00 41.50 421 PRO E O 1
ATOM 3023 N N . ILE B 2 42 ? 4.110 -20.436 63.683 1.00 53.80 422 ILE E N 1
ATOM 3024 C CA . ILE B 2 42 ? 2.885 -20.877 64.329 1.00 60.64 422 ILE E CA 1
ATOM 3025 C C . ILE B 2 42 ? 2.126 -19.685 64.922 1.00 56.98 422 ILE E C 1
ATOM 3026 O O . ILE B 2 42 ? 2.736 -18.713 65.379 1.00 58.26 422 ILE E O 1
ATOM 3031 N N . ASN B 2 43 ? 0.798 -19.760 64.892 1.00 48.92 423 ASN E N 1
ATOM 3032 C CA . ASN B 2 43 ? -0.051 -18.727 65.483 1.00 55.22 423 ASN E CA 1
ATOM 3033 C C . ASN B 2 43 ? -0.137 -17.463 64.635 1.00 51.11 423 ASN E C 1
ATOM 3034 O O . ASN B 2 43 ? -0.504 -16.400 65.135 1.00 43.56 423 ASN E O 1
ATOM 3039 N N . GLN B 2 44 ? 0.206 -17.587 63.354 1.00 43.25 424 GLN E N 1
ATOM 3040 C CA . GLN B 2 44 ? 0.175 -16.460 62.430 1.00 39.79 424 GLN E CA 1
ATOM 3041 C C . GLN B 2 44 ? -0.695 -16.786 61.231 1.00 39.06 424 GLN E C 1
ATOM 3042 O O . GLN B 2 44 ? -0.610 -17.879 60.680 1.00 37.07 424 GLN E O 1
ATOM 3048 N N . THR B 2 45 ? -1.513 -15.825 60.814 1.00 38.62 425 THR E N 1
ATOM 3049 C CA . THR B 2 45 ? -2.361 -16.001 59.647 1.00 33.55 425 THR E CA 1
ATOM 3050 C C . THR B 2 45 ? -2.374 -14.736 58.806 1.00 32.94 425 THR E C 1
ATOM 3051 O O . THR B 2 45 ? -2.626 -13.649 59.320 1.00 28.28 425 THR E O 1
ATOM 3055 N N . ILE B 2 46 ? -2.091 -14.875 57.513 1.00 25.18 426 ILE E N 1
ATOM 3056 C CA . ILE B 2 46 ? -2.149 -13.734 56.611 1.00 21.56 426 ILE E CA 1
ATOM 3057 C C . ILE B 2 46 ? -3.605 -13.388 56.328 1.00 26.44 426 ILE E C 1
ATOM 3058 O O . ILE B 2 46 ? -4.376 -14.248 55.908 1.00 29.64 426 ILE E O 1
ATOM 3063 N N . THR B 2 47 ? -3.988 -12.135 56.557 1.00 21.72 427 THR E N 1
ATOM 3064 C CA . THR B 2 47 ? -5.384 -11.752 56.380 1.00 28.13 427 THR E CA 1
ATOM 3065 C C . THR B 2 47 ? -5.610 -11.144 55.010 1.00 32.12 427 THR E C 1
ATOM 3066 O O . THR B 2 47 ? -6.606 -11.441 54.351 1.00 35.10 427 THR E O 1
ATOM 3070 N N . ASN B 2 48 ? -4.694 -10.284 54.582 1.00 28.89 428 ASN E N 1
ATOM 3071 C CA . ASN B 2 48 ? -4.692 -9.847 53.191 1.00 26.19 428 ASN E CA 1
ATOM 3072 C C . ASN B 2 48 ? -3.336 -9.304 52.725 1.00 25.74 428 ASN E C 1
ATOM 3073 O O . ASN B 2 48 ? -2.493 -8.930 53.539 1.00 21.10 428 ASN E O 1
ATOM 3078 N N . MET B 2 49 ? -3.130 -9.289 51.413 1.00 18.12 429 MET E N 1
ATOM 3079 C CA . MET B 2 49 ? -1.822 -8.998 50.845 1.00 20.21 429 MET E CA 1
ATOM 3080 C C . MET B 2 49 ? -1.975 -8.032 49.675 1.00 18.40 429 MET E C 1
ATOM 3081 O O . MET B 2 49 ? -3.008 -8.022 49.010 1.00 21.99 429 MET E O 1
ATOM 3086 N N . TRP B 2 50 ? -0.956 -7.211 49.425 1.00 18.03 430 TRP E N 1
ATOM 3087 C CA . TRP B 2 50 ? -0.973 -6.317 48.264 1.00 18.02 430 TRP E CA 1
ATOM 3088 C C . TRP B 2 50 ? 0.345 -6.375 47.469 1.00 15.80 430 TRP E C 1
ATOM 3089 O O . TRP B 2 50 ? 1.391 -6.696 48.026 1.00 13.57 430 TRP E O 1
ATOM 3100 N N . SER B 2 51 ? 0.279 -6.068 46.170 1.00 13.48 431 SER E N 1
ATOM 3101 C CA . SER B 2 51 ? 1.451 -6.098 45.292 1.00 14.61 431 SER E CA 1
ATOM 3102 C C . SER B 2 51 ? 1.993 -7.510 45.125 1.00 13.57 431 SER E C 1
ATOM 3103 O O . SER B 2 51 ? 3.135 -7.706 44.690 1.00 12.32 431 SER E O 1
ATOM 3106 N N . ALA B 2 52 ? 1.168 -8.485 45.490 1.00 11.01 432 ALA E N 1
ATOM 3107 C CA . ALA B 2 52 ? 1.501 -9.893 45.367 1.00 13.27 432 ALA E CA 1
ATOM 3108 C C . ALA B 2 52 ? 0.288 -10.713 45.772 1.00 16.44 432 ALA E C 1
ATOM 3109 O O . ALA B 2 52 ? -0.685 -10.179 46.310 1.00 15.09 432 ALA E O 1
ATOM 3111 N N . SER B 2 53 ? 0.361 -12.013 45.522 1.00 11.86 433 SER E N 1
ATOM 3112 C CA . SER B 2 53 ? -0.690 -12.942 45.936 1.00 14.75 433 SER E CA 1
ATOM 3113 C C . SER B 2 53 ? -0.019 -14.143 46.588 1.00 15.05 433 SER E C 1
ATOM 3114 O O . SER B 2 53 ? 1.198 -14.329 46.459 1.00 14.16 433 SER E O 1
ATOM 3117 N N . PHE B 2 54 ? -0.780 -14.955 47.308 1.00 10.14 434 PHE E N 1
ATOM 3118 C CA . PHE B 2 54 ? -0.150 -16.071 47.994 1.00 11.61 434 PHE E CA 1
ATOM 3119 C C . PHE B 2 54 ? -0.997 -17.323 47.996 1.00 13.94 434 PHE E C 1
ATOM 3120 O O . PHE B 2 54 ? -2.204 -17.288 47.719 1.00 10.73 434 PHE E O 1
ATOM 3128 N N . VAL B 2 55 ? -0.331 -18.429 48.300 1.00 14.09 435 VAL E N 1
ATOM 3129 C CA . VAL B 2 55 ? -0.978 -19.693 48.574 1.00 13.12 435 VAL E CA 1
ATOM 3130 C C . VAL B 2 55 ? -0.408 -20.199 49.883 1.00 19.43 435 VAL E C 1
ATOM 3131 O O . VAL B 2 55 ? 0.802 -20.367 50.017 1.00 17.88 435 VAL E O 1
ATOM 3135 N N . ALA B 2 56 ? -1.279 -20.400 50.864 1.00 22.54 436 ALA E N 1
ATOM 3136 C CA . ALA B 2 56 ? -0.868 -20.967 52.141 1.00 21.72 436 ALA E CA 1
ATOM 3137 C C . ALA B 2 56 ? -1.197 -22.446 52.127 1.00 29.17 436 ALA E C 1
ATOM 3138 O O . ALA B 2 56 ? -2.361 -22.828 51.976 1.00 30.57 436 ALA E O 1
ATOM 3140 N N . SER B 2 57 ? -0.173 -23.279 52.259 1.00 27.20 437 SER E N 1
ATOM 3141 C CA . SER B 2 57 ? -0.389 -24.719 52.288 1.00 41.26 437 SER E CA 1
ATOM 3142 C C . SER B 2 57 ? 0.374 -25.346 53.448 1.00 36.96 437 SER E C 1
ATOM 3143 O O . SER B 2 57 ? 1.597 -25.459 53.407 1.00 34.53 437 SER E O 1
ATOM 3146 N N . GLY B 2 58 ? -0.362 -25.749 54.481 1.00 35.54 438 GLY E N 1
ATOM 3147 C CA . GLY B 2 58 ? 0.241 -26.240 55.704 1.00 35.53 438 GLY E CA 1
ATOM 3148 C C . GLY B 2 58 ? 0.938 -25.096 56.410 1.00 34.74 438 GLY E C 1
ATOM 3149 O O . GLY B 2 58 ? 0.347 -24.038 56.637 1.00 38.05 438 GLY E O 1
ATOM 3150 N N . THR B 2 59 ? 2.204 -25.300 56.750 1.00 29.49 439 THR E N 1
ATOM 3151 C CA . THR B 2 59 ? 3.014 -24.230 57.320 1.00 34.98 439 THR E CA 1
ATOM 3152 C C . THR B 2 59 ? 3.781 -23.509 56.212 1.00 30.37 439 THR E C 1
ATOM 3153 O O . THR B 2 59 ? 4.601 -22.633 56.477 1.00 27.85 439 THR E O 1
ATOM 3157 N N . THR B 2 60 ? 3.517 -23.894 54.969 1.00 25.31 440 THR E N 1
ATOM 3158 C CA . THR B 2 60 ? 4.194 -23.289 53.832 1.00 28.19 440 THR E CA 1
ATOM 3159 C C . THR B 2 60 ? 3.435 -22.091 53.299 1.00 21.55 440 THR E C 1
ATOM 3160 O O . THR B 2 60 ? 2.230 -22.152 53.041 1.00 24.29 440 THR E O 1
ATOM 3164 N N . LEU B 2 61 ? 4.146 -20.988 53.150 1.00 16.86 441 LEU E N 1
ATOM 3165 C CA . LEU B 2 61 ? 3.574 -19.830 52.498 1.00 23.52 441 LEU E CA 1
ATOM 3166 C C . LEU B 2 61 ? 4.317 -19.547 51.192 1.00 18.48 441 LEU E C 1
ATOM 3167 O O . LEU B 2 61 ? 5.526 -19.329 51.194 1.00 13.73 441 LEU E O 1
ATOM 3172 N N . SER B 2 62 ? 3.587 -19.569 50.084 1.00 14.19 442 SER E N 1
ATOM 3173 C CA . SER B 2 62 ? 4.165 -19.275 48.779 1.00 16.63 442 SER E CA 1
ATOM 3174 C C . SER B 2 62 ? 3.598 -17.981 48.216 1.00 12.40 442 SER E C 1
ATOM 3175 O O . SER B 2 62 ? 2.397 -17.848 48.033 1.00 13.29 442 SER E O 1
ATOM 3178 N N . VAL B 2 63 ? 4.480 -17.028 47.953 1.00 11.14 443 VAL E N 1
ATOM 3179 C CA . VAL B 2 63 ? 4.085 -15.728 47.447 1.00 10.24 443 VAL E CA 1
ATOM 3180 C C . VAL B 2 63 ? 4.518 -15.562 45.991 1.00 14.37 443 VAL E C 1
ATOM 3181 O O . VAL B 2 63 ? 5.628 -15.945 45.613 1.00 10.66 443 VAL E O 1
ATOM 3185 N N . THR B 2 64 ? 3.628 -14.996 45.183 1.00 9.48 444 THR E N 1
ATOM 3186 C CA . THR B 2 64 ? 3.909 -14.732 43.777 1.00 9.88 444 THR E CA 1
ATOM 3187 C C . THR B 2 64 ? 3.776 -13.240 43.459 1.00 10.40 444 THR E C 1
ATOM 3188 O O . THR B 2 64 ? 2.871 -12.565 43.954 1.00 11.25 444 THR E O 1
ATOM 3192 N N . ASN B 2 65 ? 4.692 -12.735 42.638 1.00 12.60 445 ASN E N 1
ATOM 3193 C CA . ASN B 2 65 ? 4.646 -11.352 42.163 1.00 11.83 445 ASN E CA 1
ATOM 3194 C C . ASN B 2 65 ? 3.314 -11.017 41.498 1.00 13.62 445 ASN E C 1
ATOM 3195 O O . ASN B 2 65 ? 2.538 -11.913 41.150 1.00 9.15 445 ASN E O 1
ATOM 3200 N N . ALA B 2 66 ? 3.067 -9.723 41.307 1.00 12.39 446 ALA E N 1
ATOM 3201 C CA . ALA B 2 66 ? 1.820 -9.238 40.712 1.00 10.70 446 ALA E CA 1
ATOM 3202 C C . ALA B 2 66 ? 2.002 -8.797 39.260 1.00 11.11 446 ALA E C 1
ATOM 3203 O O . ALA B 2 66 ? 1.212 -8.007 38.739 1.00 11.04 446 ALA E O 1
ATOM 3205 N N . GLY B 2 67 ? 3.046 -9.290 38.603 1.00 11.17 447 GLY E N 1
ATOM 3206 C CA . GLY B 2 67 ? 3.210 -9.037 37.180 1.00 8.98 447 GLY E CA 1
ATOM 3207 C C . GLY B 2 67 ? 3.964 -7.765 36.842 1.00 9.00 447 GLY E C 1
ATOM 3208 O O . GLY B 2 67 ? 5.016 -7.804 36.206 1.00 8.11 447 GLY E O 1
ATOM 3209 N N . TYR B 2 68 ? 3.443 -6.628 37.281 1.00 9.93 448 TYR E N 1
ATOM 3210 C CA . TYR B 2 68 ? 4.092 -5.368 36.971 1.00 9.98 448 TYR E CA 1
ATOM 3211 C C . TYR B 2 68 ? 5.384 -5.259 37.775 1.00 12.68 448 TYR E C 1
ATOM 3212 O O . TYR B 2 68 ? 6.298 -4.534 37.402 1.00 12.26 448 TYR E O 1
ATOM 3221 N N . ASN B 2 69 ? 5.460 -5.989 38.885 1.00 8.75 449 ASN E N 1
ATOM 3222 C CA . ASN B 2 69 ? 6.678 -6.016 39.678 1.00 7.90 449 ASN E CA 1
ATOM 3223 C C . ASN B 2 69 ? 7.376 -7.382 39.618 1.00 11.99 449 ASN E C 1
ATOM 3224 O O . ASN B 2 69 ? 8.085 -7.748 40.546 1.00 8.68 449 ASN E O 1
ATOM 3229 N N . GLY B 2 70 ? 7.187 -8.122 38.520 1.00 11.03 450 GLY E N 1
ATOM 3230 C CA . GLY B 2 70 ? 7.685 -9.487 38.432 1.00 8.67 450 GLY E CA 1
ATOM 3231 C C . GLY B 2 70 ? 9.193 -9.663 38.251 1.00 12.46 450 GLY E C 1
ATOM 3232 O O . GLY B 2 70 ? 9.748 -10.701 38.619 1.00 9.78 450 GLY E O 1
ATOM 3233 N N . THR B 2 71 ? 9.861 -8.655 37.695 1.00 7.55 451 THR E N 1
ATOM 3234 C CA . THR B 2 71 ? 11.300 -8.746 37.439 1.00 9.50 451 THR E CA 1
ATOM 3235 C C . THR B 2 71 ? 12.149 -8.054 38.502 1.00 9.26 451 THR E C 1
ATOM 3236 O O . THR B 2 71 ? 12.047 -6.844 38.701 1.00 10.13 451 THR E O 1
ATOM 3240 N N . ILE B 2 72 ? 12.991 -8.822 39.184 1.00 5.47 452 ILE E N 1
ATOM 3241 C CA . ILE B 2 72 ? 13.911 -8.225 40.136 1.00 8.98 452 ILE E CA 1
ATOM 3242 C C . ILE B 2 72 ? 15.250 -8.061 39.444 1.00 10.76 452 ILE E C 1
ATOM 3243 O O . ILE B 2 72 ? 15.955 -9.044 39.172 1.00 10.86 452 ILE E O 1
ATOM 3248 N N . ALA B 2 73 ? 15.584 -6.815 39.142 1.00 12.45 453 ALA E N 1
ATOM 3249 C CA . ALA B 2 73 ? 16.767 -6.507 38.345 1.00 11.17 453 ALA E CA 1
ATOM 3250 C C . ALA B 2 73 ? 18.040 -6.959 39.051 1.00 14.07 453 ALA E C 1
ATOM 3251 O O . ALA B 2 73 ? 18.092 -7.058 40.290 1.00 10.83 453 ALA E O 1
ATOM 3253 N N . ALA B 2 74 ? 19.061 -7.251 38.255 1.00 10.50 454 ALA E N 1
ATOM 3254 C CA . ALA B 2 74 ? 20.333 -7.709 38.793 1.00 15.58 454 ALA E CA 1
ATOM 3255 C C . ALA B 2 74 ? 21.093 -6.547 39.430 1.00 16.77 454 ALA E C 1
ATOM 3256 O O . ALA B 2 74 ? 20.710 -5.392 39.283 1.00 11.83 454 ALA E O 1
ATOM 3258 N N . ASN B 2 75 ? 22.171 -6.865 40.140 1.00 16.79 455 ASN E N 1
ATOM 3259 C CA . ASN B 2 75 ? 23.082 -5.846 40.640 1.00 16.38 455 ASN E CA 1
ATOM 3260 C C . ASN B 2 75 ? 22.387 -4.858 41.571 1.00 17.57 455 ASN E C 1
ATOM 3261 O O . ASN B 2 75 ? 22.651 -3.658 41.530 1.00 19.02 455 ASN E O 1
ATOM 3266 N N . GLY B 2 76 ? 21.484 -5.374 42.398 1.00 19.05 456 GLY E N 1
ATOM 3267 C CA . GLY B 2 76 ? 20.925 -4.605 43.490 1.00 16.64 456 GLY E CA 1
ATOM 3268 C C . GLY B 2 76 ? 19.480 -4.188 43.328 1.00 16.95 456 GLY E C 1
ATOM 3269 O O . GLY B 2 76 ? 18.968 -3.433 44.155 1.00 19.95 456 GLY E O 1
ATOM 3270 N N . GLY B 2 77 ? 18.813 -4.664 42.280 1.00 12.54 457 GLY E N 1
ATOM 3271 C CA . GLY B 2 77 ? 17.403 -4.349 42.103 1.00 9.24 457 GLY E CA 1
ATOM 3272 C C . GLY B 2 77 ? 16.570 -4.913 43.243 1.00 9.37 457 GLY E C 1
ATOM 3273 O O . GLY B 2 77 ? 16.965 -5.887 43.876 1.00 8.87 457 GLY E O 1
ATOM 3274 N N . THR B 2 78 ? 15.422 -4.297 43.508 1.00 7.66 458 THR E N 1
ATOM 3275 C CA . THR B 2 78 ? 14.505 -4.778 44.527 1.00 9.69 458 THR E CA 1
ATOM 3276 C C . THR B 2 78 ? 13.081 -4.813 43.997 1.00 12.05 458 THR E C 1
ATOM 3277 O O . THR B 2 78 ? 12.750 -4.137 43.025 1.00 12.18 458 THR E O 1
ATOM 3281 N N . GLN B 2 79 ? 12.245 -5.617 44.640 1.00 9.02 459 GLN E N 1
ATOM 3282 C CA . GLN B 2 79 ? 10.804 -5.492 44.501 1.00 8.81 459 GLN E CA 1
ATOM 3283 C C . GLN B 2 79 ? 10.276 -5.727 45.899 1.00 11.15 459 GLN E C 1
ATOM 3284 O O . GLN B 2 79 ? 10.941 -6.373 46.701 1.00 8.46 459 GLN E O 1
ATOM 3290 N N . SER B 2 80 ? 9.086 -5.211 46.189 1.00 10.50 460 SER E N 1
ATOM 3291 C CA . SER B 2 80 ? 8.529 -5.297 47.531 1.00 14.38 460 SER E CA 1
ATOM 3292 C C . SER B 2 80 ? 7.038 -5.565 47.461 1.00 16.11 460 SER E C 1
ATOM 3293 O O . SER B 2 80 ? 6.399 -5.313 46.444 1.00 14.32 460 SER E O 1
ATOM 3296 N N . PHE B 2 81 ? 6.492 -6.080 48.551 1.00 9.30 461 PHE E N 1
ATOM 3297 C CA . PHE B 2 81 ? 5.064 -6.310 48.666 1.00 13.14 461 PHE E CA 1
ATOM 3298 C C . PHE B 2 81 ? 4.775 -6.251 50.160 1.00 15.09 461 PHE E C 1
ATOM 3299 O O . PHE B 2 81 ? 5.700 -6.166 50.960 1.00 13.00 461 PHE E O 1
ATOM 3307 N N . GLY B 2 82 ? 3.511 -6.279 50.552 1.00 16.65 462 GLY E N 1
ATOM 3308 C CA . GLY B 2 82 ? 3.198 -6.217 51.973 1.00 17.05 462 GLY E CA 1
ATOM 3309 C C . GLY B 2 82 ? 1.958 -7.019 52.274 1.00 17.35 462 GLY E C 1
ATOM 3310 O O . GLY B 2 82 ? 1.266 -7.434 51.350 1.00 14.10 462 GLY E O 1
ATOM 3311 N N . PHE B 2 83 ? 1.683 -7.242 53.559 1.00 19.63 463 PHE E N 1
ATOM 3312 C CA . PHE B 2 83 ? 0.478 -7.948 53.978 1.00 16.12 463 PHE E CA 1
ATOM 3313 C C . PHE B 2 83 ? 0.169 -7.699 55.451 1.00 20.89 463 PHE E C 1
ATOM 3314 O O . PHE B 2 83 ? 1.054 -7.313 56.218 1.00 21.18 463 PHE E O 1
ATOM 3322 N N . ASN B 2 84 ? -1.085 -7.929 55.837 1.00 24.66 464 ASN E N 1
ATOM 3323 C CA . ASN B 2 84 ? -1.474 -7.970 57.251 1.00 22.24 464 ASN E CA 1
ATOM 3324 C C . ASN B 2 84 ? -1.563 -9.395 57.757 1.00 23.16 464 ASN E C 1
ATOM 3325 O O . ASN B 2 84 ? -1.901 -10.304 57.001 1.00 21.33 464 ASN E O 1
ATOM 3330 N N . ILE B 2 85 ? -1.241 -9.586 59.034 1.00 21.84 465 ILE E N 1
ATOM 3331 C CA . ILE B 2 85 ? -1.385 -10.878 59.693 1.00 21.91 465 ILE E CA 1
ATOM 3332 C C . ILE B 2 85 ? -2.168 -10.731 60.991 1.00 33.30 465 ILE E C 1
ATOM 3333 O O . ILE B 2 85 ? -2.236 -9.650 61.568 1.00 30.97 465 ILE E O 1
ATOM 3338 N N . ASN B 2 86 ? -2.756 -11.830 61.447 1.00 37.12 466 ASN E N 1
ATOM 3339 C CA . ASN B 2 86 ? -3.197 -11.934 62.830 1.00 36.37 466 ASN E CA 1
ATOM 3340 C C . ASN B 2 86 ? -2.224 -12.847 63.553 1.00 35.66 466 ASN E C 1
ATOM 3341 O O . ASN B 2 86 ? -1.775 -13.847 62.990 1.00 33.50 466 ASN E O 1
ATOM 3346 N N . TYR B 2 87 ? -1.879 -12.496 64.787 1.00 40.23 467 TYR E N 1
ATOM 3347 C CA . TYR B 2 87 ? -0.972 -13.318 65.580 1.00 39.28 467 TYR E CA 1
ATOM 3348 C C . TYR B 2 87 ? -1.336 -13.278 67.060 1.00 48.43 467 TYR E C 1
ATOM 3349 O O . TYR B 2 87 ? -2.078 -12.400 67.511 1.00 40.95 467 TYR E O 1
ATOM 3358 N N . SER B 2 88 ? -0.800 -14.239 67.804 1.00 50.74 468 SER E N 1
ATOM 3359 C CA . SER B 2 88 ? -1.034 -14.331 69.237 1.00 61.11 468 SER E CA 1
ATOM 3360 C C . SER B 2 88 ? 0.276 -14.231 70.009 1.00 58.18 468 SER E C 1
ATOM 3361 O O . SER B 2 88 ? 1.141 -15.101 69.900 1.00 67.87 468 SER E O 1
ATOM 3364 N N . GLY B 2 89 ? 0.424 -13.159 70.778 1.00 53.36 469 GLY E N 1
ATOM 3365 C CA . GLY B 2 89 ? 1.583 -12.996 71.636 1.00 55.30 469 GLY E CA 1
ATOM 3366 C C . GLY B 2 89 ? 2.849 -12.548 70.932 1.00 55.06 469 GLY E C 1
ATOM 3367 O O . GLY B 2 89 ? 2.922 -11.432 70.417 1.00 55.70 469 GLY E O 1
ATOM 3368 N N . VAL B 2 90 ? 3.854 -13.419 70.916 1.00 56.98 470 VAL E N 1
ATOM 3369 C CA . VAL B 2 90 ? 5.165 -13.066 70.377 1.00 61.66 470 VAL E CA 1
ATOM 3370 C C . VAL B 2 90 ? 5.180 -13.040 68.849 1.00 56.54 470 VAL E C 1
ATOM 3371 O O . VAL B 2 90 ? 5.029 -14.078 68.203 1.00 56.55 470 VAL E O 1
ATOM 3375 N N . LEU B 2 91 ? 5.373 -11.851 68.283 1.00 43.09 471 LEU E N 1
ATOM 3376 C CA . LEU B 2 91 ? 5.442 -11.684 66.832 1.00 48.37 471 LEU E CA 1
ATOM 3377 C C . LEU B 2 91 ? 6.745 -12.238 66.248 1.00 48.42 471 LEU E C 1
ATOM 3378 O O . LEU B 2 91 ? 7.737 -11.517 66.128 1.00 50.05 471 LEU E O 1
ATOM 3383 N N . SER B 2 92 ? 6.731 -13.520 65.885 1.00 43.68 472 SER E N 1
ATOM 3384 C CA . SER B 2 92 ? 7.896 -14.174 65.295 1.00 44.47 472 SER E CA 1
ATOM 3385 C C . SER B 2 92 ? 8.055 -13.840 63.815 1.00 38.37 472 SER E C 1
ATOM 3386 O O . SER B 2 92 ? 7.096 -13.454 63.145 1.00 35.09 472 SER E O 1
ATOM 3389 N N . LYS B 2 93 ? 9.272 -13.998 63.312 1.00 32.40 473 LYS E N 1
ATOM 3390 C CA . LYS B 2 93 ? 9.553 -13.760 61.900 1.00 38.27 473 LYS E CA 1
ATOM 3391 C C . LYS B 2 93 ? 10.125 -15.012 61.274 1.00 34.67 473 LYS E C 1
ATOM 3392 O O . LYS B 2 93 ? 10.964 -15.676 61.881 1.00 35.33 473 LYS E O 1
ATOM 3398 N N . PRO B 2 94 ? 9.670 -15.348 60.058 1.00 29.62 474 PRO E N 1
ATOM 3399 C CA . PRO B 2 94 ? 10.268 -16.475 59.339 1.00 32.47 474 PRO E CA 1
ATOM 3400 C C . PRO B 2 94 ? 11.791 -16.428 59.441 1.00 31.20 474 PRO E C 1
ATOM 3401 O O . PRO B 2 94 ? 12.377 -15.346 59.538 1.00 32.29 474 PRO E O 1
ATOM 3405 N N . THR B 2 95 ? 12.422 -17.598 59.433 1.00 38.17 475 THR E N 1
ATOM 3406 C CA . THR B 2 95 ? 13.866 -17.707 59.649 1.00 45.23 475 THR E CA 1
ATOM 3407 C C . THR B 2 95 ? 14.637 -17.953 58.342 1.00 42.85 475 THR E C 1
ATOM 3408 O O . THR B 2 95 ? 15.860 -17.772 58.276 1.00 40.33 475 THR E O 1
ATOM 3412 N N . GLY B 2 96 ? 13.916 -18.378 57.311 1.00 30.39 476 GLY E N 1
ATOM 3413 C CA . GLY B 2 96 ? 14.518 -18.631 56.015 1.00 29.03 476 GLY E CA 1
ATOM 3414 C C . GLY B 2 96 ? 13.555 -18.315 54.888 1.00 21.93 476 GLY E C 1
ATOM 3415 O O . GLY B 2 96 ? 12.335 -18.352 55.063 1.00 21.35 476 GLY E O 1
ATOM 3416 N N . PHE B 2 97 ? 14.104 -17.984 53.728 1.00 15.84 477 PHE E N 1
ATOM 3417 C CA . PHE B 2 97 ? 13.274 -17.676 52.585 1.00 17.55 477 PHE E CA 1
ATOM 3418 C C . PHE B 2 97 ? 13.896 -18.305 51.362 1.00 22.08 477 PHE E C 1
ATOM 3419 O O . PHE B 2 97 ? 15.119 -18.381 51.252 1.00 23.86 477 PHE E O 1
ATOM 3427 N N . THR B 2 98 ? 13.049 -18.775 50.458 1.00 16.05 478 THR E N 1
ATOM 3428 C CA . THR B 2 98 ? 13.508 -19.219 49.150 1.00 19.18 478 THR E CA 1
ATOM 3429 C C . THR B 2 98 ? 12.895 -18.344 48.042 1.00 14.15 478 THR E C 1
ATOM 3430 O O . THR B 2 98 ? 11.687 -18.101 48.033 1.00 11.39 478 THR E O 1
ATOM 3434 N N . VAL B 2 99 ? 13.742 -17.853 47.139 1.00 13.01 479 VAL E N 1
ATOM 3435 C CA . VAL B 2 99 ? 13.297 -17.087 45.976 1.00 16.49 479 VAL E CA 1
ATOM 3436 C C . VAL B 2 99 ? 13.648 -17.870 44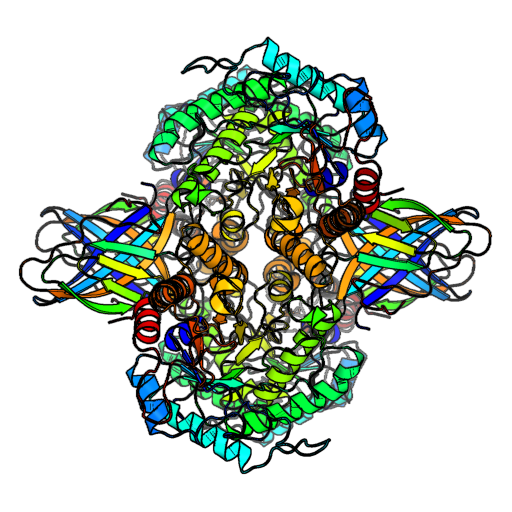.721 1.00 15.38 479 VAL E C 1
ATOM 3437 O O . VAL B 2 99 ? 14.830 -18.062 44.420 1.00 13.29 479 VAL E O 1
ATOM 3441 N N . ASN B 2 100 ? 12.627 -18.307 43.991 1.00 12.42 480 ASN E N 1
ATOM 3442 C CA . ASN B 2 100 ? 12.815 -19.176 42.834 1.00 14.73 480 ASN E CA 1
ATOM 3443 C C . ASN B 2 100 ? 13.814 -20.302 43.091 1.00 14.75 480 ASN E C 1
ATOM 3444 O O . ASN B 2 100 ? 14.699 -20.561 42.268 1.00 14.84 480 ASN E O 1
ATOM 3449 N N . GLY B 2 101 ? 13.663 -20.970 44.234 1.00 14.61 481 GLY E N 1
ATOM 3450 C CA . GLY B 2 101 ? 14.498 -22.110 44.581 1.00 13.55 481 GLY E CA 1
ATOM 3451 C C . GLY B 2 101 ? 15.820 -21.720 45.225 1.00 15.85 481 GLY E C 1
ATOM 3452 O O . GLY B 2 101 ? 16.528 -22.566 45.778 1.00 15.27 481 GLY E O 1
ATOM 3453 N N . THR B 2 102 ? 16.160 -20.437 45.153 1.00 15.32 482 THR E N 1
ATOM 3454 C CA . THR B 2 102 ? 17.417 -19.943 45.711 1.00 18.11 482 THR E CA 1
ATOM 3455 C C . THR B 2 102 ? 17.265 -19.498 47.175 1.00 21.64 482 THR E C 1
ATOM 3456 O O . THR B 2 102 ? 16.403 -18.672 47.503 1.00 17.35 482 THR E O 1
ATOM 3460 N N . GLU B 2 103 ? 18.093 -20.069 48.049 1.00 20.69 483 GLU E N 1
ATOM 3461 C CA . GLU B 2 103 ? 18.051 -19.774 49.482 1.00 23.56 483 GLU E CA 1
ATOM 3462 C C . GLU B 2 103 ? 18.600 -18.386 49.732 1.00 20.61 483 GLU E C 1
ATOM 3463 O O . GLU B 2 103 ? 19.692 -18.058 49.276 1.00 17.07 483 GLU E O 1
ATOM 3469 N N . CYS B 2 104 ? 17.860 -17.582 50.484 1.00 22.77 484 CYS E N 1
ATOM 3470 C CA . CYS B 2 104 ? 18.220 -16.182 50.690 1.00 24.37 484 CYS E CA 1
ATOM 3471 C C . CYS B 2 104 ? 18.971 -15.908 51.980 1.00 28.26 484 CYS E C 1
ATOM 3472 O O . CYS B 2 104 ? 18.926 -16.689 52.930 1.00 36.87 484 CYS E O 1
ATOM 3475 N N . THR B 2 105 ? 19.645 -14.767 51.992 1.00 27.09 485 THR E N 1
ATOM 3476 C CA . THR B 2 105 ? 20.151 -14.148 53.207 1.00 31.22 485 THR E CA 1
ATOM 3477 C C . THR B 2 105 ? 19.038 -13.294 53.805 1.00 39.14 485 THR E C 1
ATOM 3478 O O . THR B 2 105 ? 18.399 -12.515 53.092 1.00 27.96 485 THR E O 1
ATOM 3482 N N . VAL B 2 106 ? 18.787 -13.432 55.104 1.00 43.22 486 VAL E N 1
ATOM 3483 C CA . VAL B 2 106 ? 17.819 -12.550 55.750 1.00 40.43 486 VAL E CA 1
ATOM 3484 C C . VAL B 2 106 ? 18.553 -11.333 56.330 1.00 47.15 486 VAL E C 1
ATOM 3485 O O . VAL B 2 106 ? 19.490 -11.477 57.119 1.00 49.40 486 VAL E O 1
ATOM 3489 N N . LYS B 2 107 ? 18.151 -10.139 55.897 1.00 39.02 487 LYS E N 1
ATOM 3490 C CA . LYS B 2 107 ? 18.776 -8.903 56.365 1.00 43.57 487 LYS E CA 1
ATOM 3491 C C . LYS B 2 107 ? 17.918 -8.197 57.408 1.00 48.97 487 LYS E C 1
ATOM 3492 O O . LYS B 2 107 ? 17.758 -8.691 58.524 1.00 49.26 487 LYS E O 1
ATOM 3498 N N . SER C 1 1 ? 46.553 1.757 52.211 1.00 33.54 4 SER B N 1
ATOM 3499 C CA . SER C 1 1 ? 46.533 2.332 50.866 1.00 28.14 4 SER B CA 1
ATOM 3500 C C . SER C 1 1 ? 45.558 1.611 49.939 1.00 25.74 4 SER B C 1
ATOM 3501 O O . SER C 1 1 ? 45.368 0.400 50.042 1.00 26.35 4 SER B O 1
ATOM 3504 N N . THR C 1 2 ? 44.953 2.362 49.025 1.00 21.52 5 THR B N 1
ATOM 3505 C CA . THR C 1 2 ? 44.053 1.780 48.030 1.00 21.50 5 THR B CA 1
ATOM 3506 C C . THR C 1 2 ? 44.763 1.557 46.697 1.00 24.10 5 THR B C 1
ATOM 3507 O O . THR C 1 2 ? 44.118 1.335 45.671 1.00 18.96 5 THR B O 1
ATOM 3511 N N . ALA C 1 3 ? 46.092 1.618 46.709 1.00 25.83 6 ALA B N 1
ATOM 3512 C CA . ALA C 1 3 ? 46.857 1.486 45.474 1.00 19.86 6 ALA B CA 1
ATOM 3513 C C . ALA C 1 3 ? 46.678 0.120 44.823 1.00 21.99 6 ALA B C 1
ATOM 3514 O O . ALA C 1 3 ? 46.415 0.021 43.620 1.00 21.64 6 ALA B O 1
ATOM 3516 N N . PHE C 1 4 ? 46.813 -0.932 45.623 1.00 28.05 7 PHE B N 1
ATOM 3517 C CA . PHE C 1 4 ? 46.898 -2.286 45.091 1.00 23.58 7 PHE B CA 1
ATOM 3518 C C . PHE C 1 4 ? 45.814 -3.209 45.641 1.00 31.08 7 PHE B C 1
ATOM 3519 O O . PHE C 1 4 ? 46.098 -4.298 46.134 1.00 25.44 7 PHE B O 1
ATOM 3527 N N . THR C 1 5 ? 44.564 -2.773 45.529 1.00 29.19 8 THR B N 1
ATOM 3528 C CA . THR C 1 5 ? 43.443 -3.512 46.088 1.00 25.19 8 THR B CA 1
ATOM 3529 C C . THR C 1 5 ? 42.760 -4.427 45.070 1.00 26.25 8 THR B C 1
ATOM 3530 O O . THR C 1 5 ? 41.693 -4.979 45.352 1.00 32.96 8 THR B O 1
ATOM 3534 N N . GLY C 1 6 ? 43.363 -4.589 43.891 1.00 25.00 9 GLY B N 1
ATOM 3535 C CA . GLY C 1 6 ? 42.782 -5.436 42.855 1.00 24.79 9 GLY B CA 1
ATOM 3536 C C . GLY C 1 6 ? 41.558 -4.808 42.200 1.00 18.69 9 GLY B C 1
ATOM 3537 O O . GLY C 1 6 ? 41.228 -3.659 42.481 1.00 18.98 9 GLY B O 1
ATOM 3538 N N . VAL C 1 7 ? 40.875 -5.564 41.344 1.00 19.30 10 VAL B N 1
ATOM 3539 C CA . VAL C 1 7 ? 39.763 -5.023 40.565 1.00 17.74 10 VAL B CA 1
ATOM 3540 C C . VAL C 1 7 ? 38.448 -5.803 40.698 1.00 20.50 10 VAL B C 1
ATOM 3541 O O . VAL C 1 7 ? 38.365 -6.972 40.323 1.00 28.68 10 VAL B O 1
ATOM 3545 N N . ARG C 1 8 ? 37.416 -5.134 41.202 1.00 25.44 11 ARG B N 1
ATOM 3546 C CA . ARG C 1 8 ? 36.092 -5.737 41.374 1.00 23.64 11 ARG B CA 1
ATOM 3547 C C . ARG C 1 8 ? 35.318 -5.806 40.059 1.00 26.58 11 ARG B C 1
ATOM 3548 O O . ARG C 1 8 ? 35.681 -5.140 39.090 1.00 25.14 11 ARG B O 1
ATOM 3556 N N . ASP C 1 9 ? 34.272 -6.630 40.017 1.00 15.30 12 ASP B N 1
ATOM 3557 C CA . ASP C 1 9 ? 33.406 -6.710 38.842 1.00 22.11 12 ASP B CA 1
ATOM 3558 C C . ASP C 1 9 ? 32.081 -6.001 39.071 1.00 36.21 12 ASP B C 1
ATOM 3559 O O . ASP C 1 9 ? 31.095 -6.298 38.389 1.00 38.69 12 ASP B O 1
ATOM 3564 N N . VAL C 1 10 ? 32.056 -5.068 40.021 1.00 20.12 13 VAL B N 1
ATOM 3565 C CA . VAL C 1 10 ? 30.830 -4.326 40.336 1.00 28.12 13 VAL B CA 1
ATOM 3566 C C . VAL C 1 10 ? 30.408 -3.341 39.231 1.00 25.15 13 VAL B C 1
ATOM 3567 O O . VAL C 1 10 ? 31.219 -2.963 38.376 1.00 18.26 13 VAL B O 1
ATOM 3571 N N . PRO C 1 11 ? 29.131 -2.921 39.250 1.00 27.12 14 PRO B N 1
ATOM 3572 C CA . PRO C 1 11 ? 28.614 -1.991 38.239 1.00 19.38 14 PRO B CA 1
ATOM 3573 C C . PRO C 1 11 ? 29.301 -0.638 38.343 1.00 12.36 14 PRO B C 1
ATOM 3574 O O . PRO C 1 11 ? 29.587 -0.183 39.447 1.00 11.59 14 PRO B O 1
ATOM 3578 N N . ALA C 1 12 ? 29.548 0.011 37.211 1.00 8.60 15 ALA B N 1
ATOM 3579 C CA . ALA C 1 12 ? 30.300 1.258 37.230 1.00 10.60 15 ALA B CA 1
ATOM 3580 C C . ALA C 1 12 ? 29.643 2.323 38.110 1.00 10.57 15 ALA B C 1
ATOM 3581 O O . ALA C 1 12 ? 30.331 3.195 38.636 1.00 11.99 15 ALA B O 1
ATOM 3583 N N . GLN C 1 13 ? 28.320 2.262 38.261 1.00 8.99 16 GLN B N 1
ATOM 3584 C CA . GLN C 1 13 ? 27.617 3.251 39.072 1.00 10.40 16 GLN B CA 1
ATOM 3585 C C . GLN C 1 13 ? 28.064 3.147 40.531 1.00 12.25 16 GLN B C 1
ATOM 3586 O O . GLN C 1 13 ? 28.122 4.146 41.242 1.00 8.52 16 GLN B O 1
ATOM 3592 N N . GLN C 1 14 ? 28.374 1.933 40.975 1.00 11.48 17 GLN B N 1
ATOM 3593 C CA . GLN C 1 14 ? 28.865 1.754 42.343 1.00 14.84 17 GLN B CA 1
ATOM 3594 C C . GLN C 1 14 ? 30.236 2.407 42.507 1.00 13.80 17 GLN B C 1
ATOM 3595 O O . GLN C 1 14 ? 30.519 3.061 43.512 1.00 14.16 17 GLN B O 1
ATOM 3601 N N . ILE C 1 15 ? 31.089 2.236 41.503 1.00 15.87 18 ILE B N 1
ATOM 3602 C CA . ILE C 1 15 ? 32.393 2.886 41.495 1.00 15.06 18 ILE B CA 1
ATOM 3603 C C . ILE C 1 15 ? 32.234 4.402 41.606 1.00 11.93 18 ILE B C 1
ATOM 3604 O O . ILE C 1 15 ? 32.886 5.058 42.427 1.00 12.45 18 ILE B O 1
ATOM 3609 N N . VAL C 1 16 ? 31.368 4.960 40.773 1.00 7.73 19 VAL B N 1
ATOM 3610 C CA . VAL C 1 16 ? 31.129 6.402 40.792 1.00 9.07 19 VAL B CA 1
ATOM 3611 C C . VAL C 1 16 ? 30.559 6.861 42.150 1.00 11.81 19 VAL B C 1
ATOM 3612 O O . VAL C 1 16 ? 30.901 7.938 42.642 1.00 8.54 19 VAL B O 1
ATOM 3616 N N . ASN C 1 17 ? 29.694 6.046 42.757 1.00 9.66 20 ASN B N 1
ATOM 3617 C CA . ASN C 1 17 ? 29.165 6.385 44.074 1.00 12.51 20 ASN B CA 1
ATOM 3618 C C . ASN C 1 17 ? 30.282 6.480 45.110 1.00 16.53 20 ASN B C 1
ATOM 3619 O O . ASN C 1 17 ? 30.290 7.384 45.948 1.00 16.58 20 ASN B O 1
ATOM 3624 N N . GLU C 1 18 ? 31.221 5.540 45.042 1.00 11.28 21 GLU B N 1
ATOM 3625 C CA . GLU C 1 18 ? 32.355 5.510 45.960 1.00 14.38 21 GLU B CA 1
ATOM 3626 C C . GLU C 1 18 ? 33.339 6.659 45.727 1.00 14.87 21 GLU B C 1
ATOM 3627 O O . GLU C 1 18 ? 33.893 7.200 46.675 1.00 15.23 21 GLU B O 1
ATOM 3633 N N . MET C 1 19 ? 33.547 7.041 44.473 1.00 12.66 22 MET B N 1
ATOM 3634 C CA . MET C 1 19 ? 34.361 8.206 44.173 1.00 12.97 22 MET B CA 1
ATOM 3635 C C . MET C 1 19 ? 33.776 9.416 44.893 1.00 11.81 22 MET B C 1
ATOM 3636 O O . MET C 1 19 ? 34.521 10.248 45.433 1.00 15.62 22 MET B O 1
ATOM 3641 N N . LYS C 1 20 ? 32.443 9.504 44.871 1.00 12.60 23 LYS B N 1
ATOM 3642 C CA . LYS C 1 20 ? 31.669 10.377 45.756 1.00 12.63 23 LYS B CA 1
ATOM 3643 C C . LYS C 1 20 ? 31.744 11.859 45.393 1.00 12.90 23 LYS B C 1
ATOM 3644 O O . LYS C 1 20 ? 30.746 12.479 45.013 1.00 12.00 23 LYS B O 1
ATOM 3650 N N . VAL C 1 21 ? 32.931 12.429 45.530 1.00 10.01 24 VAL B N 1
ATOM 3651 C CA . VAL C 1 21 ? 33.146 13.831 45.206 1.00 9.02 24 VAL B CA 1
ATOM 3652 C C . VAL C 1 21 ? 34.649 14.060 45.070 1.00 12.96 24 VAL B C 1
ATOM 3653 O O . VAL C 1 21 ? 35.442 13.452 45.790 1.00 12.93 24 VAL B O 1
ATOM 3657 N N . GLY C 1 22 ? 35.055 14.921 44.141 1.00 9.13 25 GLY B N 1
ATOM 3658 C CA . GLY C 1 22 ? 36.464 15.017 43.827 1.00 9.57 25 GLY B CA 1
ATOM 3659 C C . GLY C 1 22 ? 37.049 16.404 43.680 1.00 11.46 25 GLY B C 1
ATOM 3660 O O . GLY C 1 22 ? 36.343 17.405 43.603 1.00 14.21 25 GLY B O 1
ATOM 3661 N N . TRP C 1 23 ? 38.368 16.449 43.612 1.00 11.99 26 TRP B N 1
ATOM 3662 C CA . TRP C 1 23 ? 39.089 17.704 43.525 1.00 15.54 26 TRP B CA 1
ATOM 3663 C C . TRP C 1 23 ? 40.175 17.551 42.466 1.00 12.09 26 TRP B C 1
ATOM 3664 O O . TRP C 1 23 ? 40.869 16.545 42.442 1.00 14.29 26 TRP B O 1
ATOM 3675 N N . ASN C 1 24 ? 40.317 18.541 41.590 1.00 16.05 27 ASN B N 1
ATOM 3676 C CA . ASN C 1 24 ? 41.333 18.506 40.540 1.00 14.66 27 ASN B CA 1
ATOM 3677 C C . ASN C 1 24 ? 42.638 19.142 40.994 1.00 19.20 27 ASN B C 1
ATOM 3678 O O . ASN C 1 24 ? 42.638 20.250 41.540 1.00 15.08 27 ASN B O 1
ATOM 3683 N N . LEU C 1 25 ? 43.747 18.447 40.759 1.00 12.48 28 LEU B N 1
ATOM 3684 C CA . LEU C 1 25 ? 45.062 19.053 40.882 1.00 14.09 28 LEU B CA 1
ATOM 3685 C C . LEU C 1 25 ? 45.325 19.837 39.596 1.00 15.15 28 LEU B C 1
ATOM 3686 O O . LEU C 1 25 ? 46.117 19.419 38.749 1.00 15.27 28 LEU B O 1
ATOM 3691 N N . GLY C 1 26 ? 44.643 20.973 39.446 1.00 13.42 29 GLY B N 1
ATOM 3692 C CA . GLY C 1 26 ? 44.675 21.717 38.199 1.00 13.77 29 GLY B CA 1
ATOM 3693 C C . GLY C 1 26 ? 45.905 22.591 37.992 1.00 20.15 29 GLY B C 1
ATOM 3694 O O . GLY C 1 26 ? 46.572 22.979 38.951 1.00 20.51 29 GLY B O 1
ATOM 3695 N N . ASN C 1 27 ? 46.195 22.905 36.732 1.00 16.73 30 ASN B N 1
ATOM 3696 C CA . ASN C 1 27 ? 47.333 23.753 36.376 1.00 20.58 30 ASN B CA 1
ATOM 3697 C C . ASN C 1 27 ? 48.622 23.275 37.031 1.00 25.63 30 ASN B C 1
ATOM 3698 O O . ASN C 1 27 ? 49.420 24.079 37.524 1.00 20.27 30 ASN B O 1
ATOM 3703 N N . THR C 1 28 ? 48.804 21.957 37.031 1.00 16.40 31 THR B N 1
ATOM 3704 C CA . THR C 1 28 ? 49.965 21.320 37.643 1.00 20.15 31 THR B CA 1
ATOM 3705 C C . THR C 1 28 ? 50.651 20.379 36.633 1.00 17.87 31 THR B C 1
ATOM 3706 O O . THR C 1 28 ? 51.438 20.838 35.799 1.00 18.24 31 THR B O 1
ATOM 3710 N N . MET C 1 29 ? 50.344 19.085 36.675 1.00 15.72 32 MET B N 1
ATOM 3711 C CA . MET C 1 29 ? 50.919 18.153 35.698 1.00 14.18 32 MET B CA 1
ATOM 3712 C C . MET C 1 29 ? 50.335 18.371 34.307 1.00 15.10 32 MET B C 1
ATOM 3713 O O . MET C 1 29 ? 50.873 17.891 33.303 1.00 12.89 32 MET B O 1
ATOM 3718 N N . ASP C 1 30 ? 49.234 19.110 34.256 1.00 16.65 33 ASP B N 1
ATOM 3719 C CA . ASP C 1 30 ? 48.633 19.528 32.991 1.00 16.70 33 ASP B CA 1
ATOM 3720 C C . ASP C 1 30 ? 49.282 20.798 32.444 1.00 14.68 33 ASP B C 1
ATOM 3721 O O . ASP C 1 30 ? 49.086 21.156 31.279 1.00 16.44 33 ASP B O 1
ATOM 3726 N N . ALA C 1 31 ? 50.049 21.485 33.283 1.00 14.79 34 ALA B N 1
ATOM 3727 C CA . ALA C 1 31 ? 50.678 22.746 32.883 1.00 17.48 34 ALA B CA 1
ATOM 3728 C C . ALA C 1 31 ? 51.715 22.572 31.773 1.00 25.58 34 ALA B C 1
ATOM 3729 O O . ALA C 1 31 ? 52.589 21.711 31.856 1.00 25.28 34 ALA B O 1
ATOM 3731 N N . ILE C 1 32 ? 51.619 23.403 30.741 1.00 24.85 35 ILE B N 1
ATOM 3732 C CA . ILE C 1 32 ? 52.615 23.423 29.673 1.00 28.73 35 ILE B CA 1
ATOM 3733 C C . ILE C 1 32 ? 53.943 23.990 30.175 1.00 29.31 35 ILE B C 1
ATOM 3734 O O . ILE C 1 32 ? 54.019 25.157 30.547 1.00 27.56 35 ILE B O 1
ATOM 3739 N N . GLY C 1 33 ? 54.990 23.178 30.177 1.00 31.57 36 GLY B N 1
ATOM 3740 C CA . GLY C 1 33 ? 56.296 23.654 30.595 1.00 24.82 36 GLY B CA 1
ATOM 3741 C C . GLY C 1 33 ? 56.746 23.157 31.958 1.00 34.32 36 GLY B C 1
ATOM 3742 O O . GLY C 1 33 ? 57.794 23.566 32.456 1.00 36.18 36 GLY B O 1
ATOM 3743 N N . GLY C 1 34 ? 55.964 22.279 32.573 1.00 27.22 37 GLY B N 1
ATOM 3744 C CA . GLY C 1 34 ? 56.372 21.691 33.835 1.00 30.55 37 GLY B CA 1
ATOM 3745 C C . GLY C 1 34 ? 55.444 21.953 35.006 1.00 20.61 37 GLY B C 1
ATOM 3746 O O . GLY C 1 34 ? 54.672 22.903 34.996 1.00 25.01 37 GLY B O 1
ATOM 3747 N N . GLU C 1 35 ? 55.561 21.109 36.026 1.00 18.75 38 GLU B N 1
ATOM 3748 C CA . GLU C 1 35 ? 54.652 21.083 37.163 1.00 25.06 38 GLU B CA 1
ATOM 3749 C C . GLU C 1 35 ? 54.422 22.455 37.791 1.00 31.36 38 GLU B C 1
ATOM 3750 O O . GLU C 1 35 ? 53.292 22.794 38.153 1.00 26.27 38 GLU B O 1
ATOM 3756 N N . THR C 1 36 ? 55.485 23.244 37.912 1.00 25.28 39 THR B N 1
ATOM 3757 C CA . THR C 1 36 ? 55.391 24.527 38.602 1.00 27.00 39 THR B CA 1
ATOM 3758 C C . THR C 1 36 ? 55.353 25.708 37.645 1.00 23.67 39 THR B C 1
ATOM 3759 O O . THR C 1 36 ? 55.346 26.859 38.075 1.00 27.73 39 THR B O 1
ATOM 3763 N N . ASN C 1 37 ? 55.317 25.432 36.348 1.00 24.85 40 ASN B N 1
ATOM 3764 C CA . ASN C 1 37 ? 55.437 26.504 35.371 1.00 25.94 40 ASN B CA 1
ATOM 3765 C C . ASN C 1 37 ? 54.207 27.395 35.256 1.00 31.97 40 ASN B C 1
ATOM 3766 O O . ASN C 1 37 ? 54.257 28.437 34.596 1.00 24.23 40 ASN B O 1
ATOM 3771 N N . TRP C 1 38 ? 53.102 26.989 35.877 1.00 25.79 41 TRP B N 1
ATOM 3772 C CA . TRP C 1 38 ? 51.903 27.816 35.855 1.00 24.96 41 TRP B CA 1
ATOM 3773 C C . TRP C 1 38 ? 51.521 28.306 37.252 1.00 27.86 41 TRP B C 1
ATOM 3774 O O . TRP C 1 38 ? 50.348 28.505 37.545 1.00 35.80 41 TRP B O 1
ATOM 3785 N N . GLY C 1 39 ? 52.511 28.482 38.118 1.00 27.51 42 GLY B N 1
ATOM 3786 C CA . GLY C 1 39 ? 52.283 29.171 39.377 1.00 25.57 42 GLY B CA 1
ATOM 3787 C C . GLY C 1 39 ? 51.993 28.313 40.591 1.00 31.74 42 GLY B C 1
ATOM 3788 O O . GLY C 1 39 ? 51.931 28.822 41.707 1.00 34.23 42 GLY B O 1
ATOM 3789 N N . ASN C 1 40 ? 51.802 27.015 40.402 1.00 24.55 43 ASN B N 1
ATOM 3790 C CA . ASN C 1 40 ? 51.603 26.162 41.561 1.00 25.78 43 ASN B CA 1
ATOM 3791 C C . ASN C 1 40 ? 52.921 25.657 42.106 1.00 24.24 43 ASN B C 1
ATOM 3792 O O . ASN C 1 40 ? 53.884 25.538 41.363 1.00 24.34 43 ASN B O 1
ATOM 3797 N N . PRO C 1 41 ? 52.963 25.365 43.412 1.00 26.14 44 PRO B N 1
ATOM 3798 C CA . PRO C 1 41 ? 54.176 24.823 44.023 1.00 29.70 44 PRO B CA 1
ATOM 3799 C C . PRO C 1 41 ? 54.283 23.349 43.695 1.00 31.79 44 PRO B C 1
ATOM 3800 O O . PRO C 1 41 ? 53.318 22.763 43.198 1.00 28.25 44 PRO B O 1
ATOM 3804 N N . MET C 1 42 ? 55.442 22.767 43.979 1.00 20.02 45 MET B N 1
ATOM 3805 C CA . MET C 1 42 ? 55.656 21.338 43.843 1.00 25.91 45 MET B CA 1
ATOM 3806 C C . MET C 1 42 ? 54.663 20.641 44.754 1.00 25.15 45 MET B C 1
ATOM 3807 O O . MET C 1 42 ? 54.522 21.025 45.909 1.00 26.00 45 MET B O 1
ATOM 3812 N N . THR C 1 43 ? 53.975 19.626 44.238 1.00 19.37 46 THR B N 1
ATOM 3813 C CA . THR C 1 43 ? 52.929 18.942 44.990 1.00 15.97 46 THR B CA 1
ATOM 3814 C C . THR C 1 43 ? 53.500 18.081 46.104 1.00 20.48 46 THR B C 1
ATOM 3815 O O . THR C 1 43 ? 54.497 17.391 45.915 1.00 20.08 46 THR B O 1
ATOM 3819 N N . THR C 1 44 ? 52.857 18.104 47.264 1.00 14.49 47 THR B N 1
ATOM 3820 C CA . THR C 1 44 ? 53.334 17.325 48.393 1.00 17.13 47 THR B CA 1
ATOM 3821 C C . THR C 1 44 ? 52.242 16.428 48.915 1.00 15.66 47 THR B C 1
ATOM 3822 O O . THR C 1 44 ? 51.056 16.698 48.717 1.00 20.65 47 THR B O 1
ATOM 3826 N N . HIS C 1 45 ? 52.657 15.366 49.587 1.00 11.94 48 HIS B N 1
ATOM 3827 C CA . HIS C 1 45 ? 51.750 14.454 50.255 1.00 17.87 48 HIS B CA 1
ATOM 3828 C C . HIS C 1 45 ? 50.867 15.227 51.235 1.00 21.82 48 HIS B C 1
ATOM 3829 O O . HIS C 1 45 ? 49.688 14.922 51.400 1.00 18.70 48 HIS B O 1
ATOM 3836 N N . ALA C 1 46 ? 51.444 16.236 51.882 1.00 26.60 49 ALA B N 1
ATOM 3837 C CA . ALA C 1 46 ? 50.715 17.021 52.875 1.00 25.97 49 ALA B CA 1
ATOM 3838 C C . ALA C 1 46 ? 49.495 17.694 52.265 1.00 18.75 49 ALA B C 1
ATOM 3839 O O . ALA C 1 46 ? 48.432 17.730 52.874 1.00 21.33 49 ALA B O 1
ATOM 3841 N N . MET C 1 47 ? 49.659 18.251 51.071 1.00 19.35 50 MET B N 1
ATOM 3842 C CA . MET C 1 47 ? 48.540 18.879 50.391 1.00 21.02 50 MET B CA 1
ATOM 3843 C C . MET C 1 47 ? 47.440 17.847 50.177 1.00 21.68 50 MET B C 1
ATOM 3844 O O . MET C 1 47 ? 46.293 18.043 50.583 1.00 22.16 50 MET B O 1
ATOM 3849 N N . ILE C 1 48 ? 47.795 16.731 49.556 1.00 23.13 51 ILE B N 1
ATOM 3850 C CA . ILE C 1 48 ? 46.801 15.702 49.301 1.00 21.73 51 ILE B CA 1
ATOM 3851 C C . ILE C 1 48 ? 46.101 15.257 50.583 1.00 18.97 51 ILE B C 1
ATOM 3852 O O . ILE C 1 48 ? 44.894 15.034 50.569 1.00 19.69 51 ILE B O 1
ATOM 3857 N N . ASN C 1 49 ? 46.837 15.152 51.690 1.00 17.82 52 ASN B N 1
ATOM 3858 C CA . ASN C 1 49 ? 46.218 14.806 52.974 1.00 24.39 52 ASN B CA 1
ATOM 3859 C C . ASN C 1 49 ? 45.076 15.748 53.347 1.00 21.69 52 ASN B C 1
ATOM 3860 O O . ASN C 1 49 ? 44.043 15.313 53.854 1.00 19.65 52 ASN B O 1
ATOM 3865 N N . LYS C 1 50 ? 45.284 17.040 53.114 1.00 18.64 53 LYS B N 1
ATOM 3866 C CA . LYS C 1 50 ? 44.259 18.040 53.381 1.00 24.14 53 LYS B CA 1
ATOM 3867 C C . LYS C 1 50 ? 43.045 17.862 52.465 1.00 22.42 53 LYS B C 1
ATOM 3868 O O . LYS C 1 50 ? 41.910 18.081 52.889 1.00 23.47 53 LYS B O 1
ATOM 3874 N N . ILE C 1 51 ? 43.282 17.474 51.213 1.00 17.86 54 ILE B N 1
ATOM 3875 C CA . ILE C 1 51 ? 42.179 17.237 50.290 1.00 16.12 54 ILE B CA 1
ATOM 3876 C C . ILE C 1 51 ? 41.280 16.144 50.845 1.00 15.99 54 ILE B C 1
ATOM 3877 O O . ILE C 1 51 ? 40.078 16.337 50.971 1.00 19.19 54 ILE B O 1
ATOM 3882 N N . LYS C 1 52 ? 41.862 15.002 51.202 1.00 17.49 55 LYS B N 1
ATOM 3883 C CA . LYS C 1 52 ? 41.087 13.932 51.835 1.00 14.04 55 LYS B CA 1
ATOM 3884 C C . LYS C 1 52 ? 40.355 14.384 53.101 1.00 23.21 55 LYS B C 1
ATOM 3885 O O . LYS C 1 52 ? 39.169 14.102 53.272 1.00 21.43 55 LYS B O 1
ATOM 3891 N N . GLU C 1 53 ? 41.071 15.060 53.996 1.00 21.18 56 GLU B N 1
ATOM 3892 C CA . GLU C 1 53 ? 40.510 15.485 55.282 1.00 26.38 56 GLU B CA 1
ATOM 3893 C C . GLU C 1 53 ? 39.245 16.318 55.116 1.00 22.11 56 GLU B C 1
ATOM 3894 O O . GLU C 1 53 ? 38.324 16.226 55.928 1.00 20.37 56 GLU B O 1
ATOM 3900 N N . ALA C 1 54 ? 39.210 17.127 54.062 1.00 24.86 57 ALA B N 1
ATOM 3901 C CA . ALA C 1 54 ? 38.076 18.005 53.794 1.00 19.36 57 ALA B CA 1
ATOM 3902 C C . ALA C 1 54 ? 36.830 17.246 53.341 1.00 23.25 57 ALA B C 1
ATOM 3903 O O . ALA C 1 54 ? 35.726 17.779 53.384 1.00 21.69 57 ALA B O 1
ATOM 3905 N N . GLY C 1 55 ? 37.000 16.006 52.898 1.00 15.66 58 GLY B N 1
ATOM 3906 C CA . GLY C 1 55 ? 35.854 15.198 52.528 1.00 16.37 58 GLY B CA 1
ATOM 3907 C C . GLY C 1 55 ? 35.847 14.702 51.094 1.00 20.20 58 GLY B C 1
ATOM 3908 O O . GLY C 1 55 ? 34.943 13.971 50.696 1.00 19.21 58 GLY B O 1
ATOM 3909 N N . PHE C 1 56 ? 36.854 15.089 50.321 1.00 19.06 59 PHE B N 1
ATOM 3910 C CA . PHE C 1 56 ? 36.978 14.608 48.950 1.00 18.96 59 PHE B CA 1
ATOM 3911 C C . PHE C 1 56 ? 37.495 13.174 48.928 1.00 16.94 59 PHE B C 1
ATOM 3912 O O . PHE C 1 56 ? 38.405 12.820 49.675 1.00 19.20 59 PHE B O 1
ATOM 3920 N N . ASN C 1 57 ? 36.915 12.337 48.081 1.00 14.90 60 ASN B N 1
ATOM 3921 C CA . ASN C 1 57 ? 37.408 10.967 47.999 1.00 13.53 60 ASN B CA 1
ATOM 3922 C C . ASN C 1 57 ? 38.070 10.652 46.663 1.00 12.84 60 ASN B C 1
ATOM 3923 O O . ASN C 1 57 ? 38.581 9.555 46.450 1.00 12.40 60 ASN B O 1
ATOM 3928 N N . THR C 1 58 ? 38.073 11.623 45.764 1.00 12.69 61 THR B N 1
ATOM 3929 C CA . THR C 1 58 ? 38.698 11.419 44.469 1.00 10.51 61 THR B CA 1
ATOM 3930 C C . THR C 1 58 ? 39.625 12.561 44.128 1.00 13.50 61 THR B C 1
ATOM 3931 O O . THR C 1 58 ? 39.242 13.727 44.218 1.00 12.45 61 THR B O 1
ATOM 3935 N N . LEU C 1 59 ? 40.852 12.218 43.743 1.00 11.15 62 LEU B N 1
ATOM 3936 C CA . LEU C 1 59 ? 41.755 13.187 43.155 1.00 12.49 62 LEU B CA 1
ATOM 3937 C C . LEU C 1 59 ? 41.804 12.991 41.647 1.00 12.33 62 LEU B C 1
ATOM 3938 O O . LEU C 1 59 ? 42.182 11.927 41.176 1.00 13.91 62 LEU B O 1
ATOM 3943 N N . ARG C 1 60 ? 41.440 14.010 40.883 1.00 10.72 63 ARG B N 1
ATOM 3944 C CA . ARG C 1 60 ? 41.666 13.936 39.450 1.00 11.29 63 ARG B CA 1
ATOM 3945 C C . ARG C 1 60 ? 43.006 14.581 39.177 1.00 14.53 63 ARG B C 1
ATOM 3946 O O . ARG C 1 60 ? 43.287 15.689 39.629 1.00 15.48 63 ARG B O 1
ATOM 3954 N N . LEU C 1 61 ? 43.832 13.871 38.426 1.00 18.25 64 LEU B N 1
ATOM 3955 C CA . LEU C 1 61 ? 45.210 14.250 38.224 1.00 11.20 64 LEU B CA 1
ATOM 3956 C C . LEU C 1 61 ? 45.403 14.480 36.728 1.00 13.46 64 LEU B C 1
ATOM 3957 O O . LEU C 1 61 ? 45.811 13.583 36.000 1.00 12.56 64 LEU B O 1
ATOM 3962 N N . PRO C 1 62 ? 45.071 15.685 36.256 1.00 11.45 65 PRO B N 1
ATOM 3963 C CA . PRO C 1 62 ? 45.225 15.971 34.824 1.00 13.32 65 PRO B CA 1
ATOM 3964 C C . PRO C 1 62 ? 46.706 16.039 34.430 1.00 17.40 65 PRO B C 1
ATOM 3965 O O . PRO C 1 62 ? 47.522 16.635 35.133 1.00 16.42 65 PRO B O 1
ATOM 3969 N N . VAL C 1 63 ? 47.055 15.432 33.305 1.00 15.14 66 VAL B N 1
ATOM 3970 C CA . VAL C 1 63 ? 48.453 15.415 32.888 1.00 15.11 66 VAL B CA 1
ATOM 3971 C C . VAL C 1 63 ? 48.551 15.750 31.425 1.00 13.02 66 VAL B C 1
ATOM 3972 O O . VAL C 1 63 ? 47.904 15.112 30.595 1.00 10.80 66 VAL B O 1
ATOM 3976 N N . THR C 1 64 ? 49.350 16.760 31.103 1.00 13.25 67 THR B N 1
ATOM 3977 C CA . THR C 1 64 ? 49.696 17.000 29.716 1.00 12.33 67 THR B CA 1
ATOM 3978 C C . THR C 1 64 ? 50.947 16.203 29.351 1.00 17.46 67 THR B C 1
ATOM 3979 O O . THR C 1 64 ? 52.010 16.371 29.950 1.00 18.15 67 THR B O 1
ATOM 3983 N N . TRP C 1 65 ? 50.820 15.321 28.369 1.00 14.13 68 TRP B N 1
ATOM 3984 C CA . TRP C 1 65 ? 51.937 14.477 27.988 1.00 14.63 68 TRP B CA 1
ATOM 3985 C C . TRP C 1 65 ? 52.723 15.089 26.829 1.00 18.22 68 TRP B C 1
ATOM 3986 O O . TRP C 1 65 ? 53.934 14.874 26.719 1.00 17.68 68 TRP B O 1
ATOM 3997 N N . ASP C 1 66 ? 52.044 15.853 25.971 1.00 14.53 69 ASP B N 1
ATOM 3998 C CA . ASP C 1 66 ? 52.749 16.634 24.963 1.00 15.48 69 ASP B CA 1
ATOM 3999 C C . ASP C 1 66 ? 53.787 17.481 25.698 1.00 21.78 69 ASP B C 1
ATOM 4000 O O . ASP C 1 66 ? 53.494 18.072 26.738 1.00 19.74 69 ASP B O 1
ATOM 4005 N N . GLY C 1 67 ? 55.008 17.514 25.178 1.00 22.95 70 GLY B N 1
ATOM 4006 C CA . GLY C 1 67 ? 56.082 18.244 25.829 1.00 26.57 70 GLY B CA 1
ATOM 4007 C C . GLY C 1 67 ? 56.966 17.327 26.647 1.00 26.33 70 GLY B C 1
ATOM 4008 O O . GLY C 1 67 ? 58.044 17.722 27.093 1.00 27.28 70 GLY B O 1
ATOM 4009 N N . HIS C 1 68 ? 56.512 16.092 26.845 1.00 26.48 71 HIS B N 1
ATOM 4010 C CA . HIS C 1 68 ? 57.296 15.112 27.584 1.00 18.38 71 HIS B CA 1
ATOM 4011 C C . HIS C 1 68 ? 57.466 13.808 26.807 1.00 16.45 71 HIS B C 1
ATOM 4012 O O . HIS C 1 68 ? 57.764 12.774 27.397 1.00 22.75 71 HIS B O 1
ATOM 4019 N N . MET C 1 69 ? 57.272 13.850 25.493 1.00 19.81 72 MET B N 1
ATOM 4020 C CA . MET C 1 69 ? 57.427 12.651 24.679 1.00 19.44 72 MET B CA 1
ATOM 4021 C C . MET C 1 69 ? 58.162 12.884 23.360 1.00 24.98 72 MET B C 1
ATOM 4022 O O . MET C 1 69 ? 58.102 13.977 22.792 1.00 23.17 72 MET B O 1
ATOM 4027 N N . GLY C 1 70 ? 58.849 11.846 22.880 1.00 23.48 73 GLY B N 1
ATOM 4028 C CA . GLY C 1 70 ? 59.562 11.902 21.609 1.00 16.63 73 GLY B CA 1
ATOM 4029 C C . GLY C 1 70 ? 58.631 11.865 20.407 1.00 24.93 73 GLY B C 1
ATOM 4030 O O . GLY C 1 70 ? 57.412 11.953 20.559 1.00 25.25 73 GLY B O 1
ATOM 4031 N N . ALA C 1 71 ? 59.197 11.752 19.206 1.00 29.70 74 ALA B N 1
ATOM 4032 C CA . ALA C 1 71 ? 58.383 11.673 17.991 1.00 29.42 74 ALA B CA 1
ATOM 4033 C C . ALA C 1 71 ? 58.161 10.225 17.589 1.00 20.73 74 ALA B C 1
ATOM 4034 O O . ALA C 1 71 ? 58.690 9.310 18.223 1.00 21.30 74 ALA B O 1
ATOM 4036 N N . ALA C 1 72 ? 57.362 10.029 16.544 1.00 24.94 75 ALA B N 1
ATOM 4037 C CA . ALA C 1 72 ? 57.074 8.697 16.032 1.00 31.21 75 ALA B CA 1
ATOM 4038 C C . ALA C 1 72 ? 58.378 7.946 15.805 1.00 29.89 75 ALA B C 1
ATOM 4039 O O . ALA C 1 72 ? 59.431 8.563 15.680 1.00 29.72 75 ALA B O 1
ATOM 4041 N N . PRO C 1 73 ? 58.315 6.611 15.780 1.00 26.47 76 PRO B N 1
ATOM 4042 C CA . PRO C 1 73 ? 57.081 5.841 15.959 1.00 27.11 76 PRO B CA 1
ATOM 4043 C C . PRO C 1 73 ? 56.700 5.626 17.427 1.00 23.64 76 PRO B C 1
ATOM 4044 O O . PRO C 1 73 ? 55.558 5.271 17.712 1.00 21.47 76 PRO B O 1
ATOM 4048 N N . GLU C 1 74 ? 57.640 5.807 18.345 1.00 19.33 77 GLU B N 1
ATOM 4049 C CA . GLU C 1 74 ? 57.426 5.329 19.708 1.00 22.82 77 GLU B CA 1
ATOM 4050 C C . GLU C 1 74 ? 56.824 6.362 20.654 1.00 21.18 77 GLU B C 1
ATOM 4051 O O . GLU C 1 74 ? 56.268 6.004 21.699 1.00 16.49 77 GLU B O 1
ATOM 4057 N N . TYR C 1 75 ? 56.940 7.634 20.294 1.00 14.13 78 TYR B N 1
ATOM 4058 C CA . TYR C 1 75 ? 56.419 8.701 21.145 1.00 20.05 78 TYR B CA 1
ATOM 4059 C C . TYR C 1 75 ? 56.762 8.416 22.599 1.00 18.95 78 TYR B C 1
ATOM 4060 O O . TYR C 1 75 ? 55.898 8.462 23.483 1.00 17.75 78 TYR B O 1
ATOM 4069 N N . THR C 1 76 ? 58.027 8.101 22.846 1.00 15.81 79 THR B N 1
ATOM 4070 C CA . THR C 1 76 ? 58.454 7.675 24.168 1.00 16.26 79 THR B CA 1
ATOM 4071 C C . THR C 1 76 ? 58.256 8.767 25.209 1.00 19.07 79 THR B C 1
ATOM 4072 O O . THR C 1 76 ? 58.644 9.913 24.999 1.00 19.52 79 THR B O 1
ATOM 4076 N N . ILE C 1 77 ? 57.669 8.394 26.337 1.00 15.95 80 ILE B N 1
ATOM 4077 C CA . ILE C 1 77 ? 57.399 9.343 27.406 1.00 17.75 80 ILE B CA 1
ATOM 4078 C C . ILE C 1 77 ? 58.560 9.368 28.396 1.00 16.21 80 ILE B C 1
ATOM 4079 O O . ILE C 1 77 ? 59.037 8.321 28.822 1.00 18.74 80 ILE B O 1
ATOM 4084 N N . ASP C 1 78 ? 59.027 10.570 28.728 1.00 20.82 81 ASP B N 1
ATOM 4085 C CA . ASP C 1 78 ? 60.101 10.760 29.706 1.00 18.71 81 ASP B CA 1
ATOM 4086 C C . ASP C 1 78 ? 59.796 10.006 31.011 1.00 19.71 81 ASP B C 1
ATOM 4087 O O . ASP C 1 78 ? 58.778 10.252 31.657 1.00 20.48 81 ASP B O 1
ATOM 4092 N N . GLN C 1 79 ? 60.689 9.104 31.406 1.00 15.73 82 GLN B N 1
ATOM 4093 C CA . GLN C 1 79 ? 60.436 8.243 32.565 1.00 23.26 82 GLN B CA 1
ATOM 4094 C C . GLN C 1 79 ? 60.349 9.020 33.875 1.00 23.39 82 GLN B C 1
ATOM 4095 O O . GLN C 1 79 ? 59.583 8.658 34.768 1.00 22.91 82 GLN B O 1
ATOM 4101 N N . THR C 1 80 ? 61.142 10.079 33.990 1.00 16.91 83 THR B N 1
ATOM 4102 C CA . THR C 1 80 ? 61.082 10.954 35.155 1.00 23.79 83 THR B CA 1
ATOM 4103 C C . THR C 1 80 ? 59.683 11.578 35.309 1.00 18.75 83 THR B C 1
ATOM 4104 O O . THR C 1 80 ? 59.154 11.674 36.412 1.00 17.72 83 THR B O 1
ATOM 4108 N N . TRP C 1 81 ? 59.099 11.989 34.194 1.00 14.73 84 TRP B N 1
ATOM 4109 C CA . TRP C 1 81 ? 57.754 12.547 34.192 1.00 23.72 84 TRP B CA 1
ATOM 4110 C C . TRP C 1 81 ? 56.756 11.471 34.609 1.00 22.32 84 TRP B C 1
ATOM 4111 O O . TRP C 1 81 ? 55.905 11.699 35.471 1.00 20.35 84 TRP B O 1
ATOM 4122 N N . MET C 1 82 ? 56.884 10.289 34.010 1.00 16.13 85 MET B N 1
ATOM 4123 C CA . MET C 1 82 ? 56.004 9.175 34.335 1.00 15.91 85 MET B CA 1
ATOM 4124 C C . MET C 1 82 ? 56.030 8.864 35.838 1.00 18.75 85 MET B C 1
ATOM 4125 O O . MET C 1 82 ? 54.983 8.664 36.463 1.00 16.32 85 MET B O 1
ATOM 4130 N N . LYS C 1 83 ? 57.219 8.842 36.428 1.00 14.09 86 LYS B N 1
ATOM 4131 C CA . LYS C 1 83 ? 57.334 8.473 37.835 1.00 12.81 86 LYS B CA 1
ATOM 4132 C C . LYS C 1 83 ? 56.835 9.575 38.768 1.00 16.94 86 LYS B C 1
ATOM 4133 O O . LYS C 1 83 ? 56.402 9.305 39.891 1.00 16.38 86 LYS B O 1
ATOM 4139 N N . ARG C 1 84 ? 56.917 10.819 38.313 1.00 15.43 87 ARG B N 1
ATOM 4140 C CA . ARG C 1 84 ? 56.420 11.930 39.115 1.00 19.96 87 ARG B CA 1
ATOM 4141 C C . ARG C 1 84 ? 54.892 11.882 39.158 1.00 18.28 87 ARG B C 1
ATOM 4142 O O . ARG C 1 84 ? 54.286 12.081 40.213 1.00 17.98 87 ARG B O 1
ATOM 4150 N N . VAL C 1 85 ? 54.270 11.600 38.015 1.00 16.28 88 VAL B N 1
ATOM 4151 C CA . VAL C 1 85 ? 52.822 11.378 37.994 1.00 17.79 88 VAL B CA 1
ATOM 4152 C C . VAL C 1 85 ? 52.427 10.252 38.968 1.00 19.38 88 VAL B C 1
ATOM 4153 O O . VAL C 1 85 ? 51.484 10.393 39.757 1.00 17.08 88 VAL B O 1
ATOM 4157 N N . GLU C 1 86 ? 53.165 9.143 38.920 1.00 14.77 89 GLU B N 1
ATOM 4158 C CA . GLU C 1 86 ? 52.896 8.009 39.793 1.00 11.89 89 GLU B CA 1
ATOM 4159 C C . GLU C 1 86 ? 53.085 8.370 41.269 1.00 17.21 89 GLU B C 1
ATOM 4160 O O . GLU C 1 86 ? 52.308 7.965 42.136 1.00 11.76 89 GLU B O 1
ATOM 4166 N N . GLU C 1 87 ? 54.130 9.133 41.550 1.00 17.65 90 GLU B N 1
ATOM 4167 C CA . GLU C 1 87 ? 54.400 9.549 42.913 1.00 20.05 90 GLU B CA 1
ATOM 4168 C C . GLU C 1 87 ? 53.199 10.340 43.443 1.00 14.63 90 GLU B C 1
ATOM 4169 O O . GLU C 1 87 ? 52.699 10.071 44.531 1.00 17.70 90 GLU B O 1
ATOM 4175 N N . ILE C 1 88 ? 52.730 11.311 42.665 1.00 16.66 91 ILE B N 1
ATOM 4176 C CA . ILE C 1 88 ? 51.580 12.105 43.095 1.00 19.66 91 ILE B CA 1
ATOM 4177 C C . ILE C 1 88 ? 50.338 11.234 43.315 1.00 16.22 91 ILE B C 1
ATOM 4178 O O . ILE C 1 88 ? 49.678 11.330 44.345 1.00 14.31 91 ILE B O 1
ATOM 4183 N N . ALA C 1 89 ? 50.031 10.369 42.355 1.00 16.41 92 ALA B N 1
ATOM 4184 C CA . ALA C 1 89 ? 48.913 9.437 42.517 1.00 13.29 92 ALA B CA 1
ATOM 4185 C C . ALA C 1 89 ? 48.974 8.707 43.861 1.00 15.45 92 ALA B C 1
ATOM 4186 O O . ALA C 1 89 ? 47.947 8.473 44.503 1.00 14.62 92 ALA B O 1
ATOM 4188 N N . ASN C 1 90 ? 50.179 8.330 44.282 1.00 14.84 93 ASN B N 1
ATOM 4189 C CA . ASN C 1 90 ? 50.316 7.581 45.529 1.00 14.87 93 ASN B CA 1
ATOM 4190 C C . ASN C 1 90 ? 50.048 8.431 46.781 1.00 14.46 93 ASN B C 1
ATOM 4191 O O . ASN C 1 90 ? 49.641 7.900 47.819 1.00 20.10 93 ASN B O 1
ATOM 4196 N N . TYR C 1 91 ? 50.258 9.742 46.682 1.00 13.33 94 TYR B N 1
ATOM 4197 C CA . TYR C 1 91 ? 49.854 10.622 47.774 1.00 18.91 94 TYR B CA 1
ATOM 4198 C C . TYR C 1 91 ? 48.378 10.380 48.041 1.00 17.51 94 TYR B C 1
ATOM 4199 O O . TYR C 1 91 ? 47.940 10.410 49.184 1.00 16.95 94 TYR B O 1
ATOM 4208 N N . ALA C 1 92 ? 47.618 10.138 46.971 1.00 12.14 95 ALA B N 1
ATOM 4209 C CA . ALA C 1 92 ? 46.169 9.990 47.071 1.00 17.04 95 ALA B CA 1
ATOM 4210 C C . ALA C 1 92 ? 45.768 8.589 47.515 1.00 13.99 95 ALA B C 1
ATOM 4211 O O . ALA C 1 92 ? 44.883 8.437 48.358 1.00 16.96 95 ALA B O 1
ATOM 4213 N N . PHE C 1 93 ? 46.406 7.565 46.948 1.00 11.31 96 PHE B N 1
ATOM 4214 C CA . PHE C 1 93 ? 46.119 6.185 47.361 1.00 15.84 96 PHE B CA 1
ATOM 4215 C C . PHE C 1 93 ? 46.426 5.948 48.842 1.00 14.76 96 PHE B C 1
ATOM 4216 O O . PHE C 1 93 ? 45.750 5.153 49.507 1.00 14.00 96 PHE B O 1
ATOM 4224 N N . ASP C 1 94 ? 47.467 6.616 49.342 1.00 13.91 97 ASP B N 1
ATOM 4225 C CA . ASP C 1 94 ? 47.810 6.548 50.761 1.00 18.62 97 ASP B CA 1
ATOM 4226 C C . ASP C 1 94 ? 46.648 7.057 51.602 1.00 23.18 97 ASP B C 1
ATOM 4227 O O . ASP C 1 94 ? 46.477 6.638 52.744 1.00 19.62 97 ASP B O 1
ATOM 4232 N N . ASN C 1 95 ? 45.866 7.975 51.032 1.00 16.83 98 ASN B N 1
ATOM 4233 C CA . ASN C 1 95 ? 44.655 8.467 51.678 1.00 15.92 98 ASN B CA 1
ATOM 4234 C C . ASN C 1 95 ? 43.402 7.690 51.287 1.00 23.25 98 ASN B C 1
ATOM 4235 O O . ASN C 1 95 ? 42.285 8.175 51.464 1.00 23.25 98 ASN B O 1
ATOM 4240 N N . ASP C 1 96 ? 43.603 6.483 50.762 1.00 19.38 99 ASP B N 1
ATOM 4241 C CA . ASP C 1 96 ? 42.508 5.605 50.346 1.00 24.21 99 ASP B CA 1
ATOM 4242 C C . ASP C 1 96 ? 41.510 6.274 49.378 1.00 20.52 99 ASP B C 1
ATOM 4243 O O . ASP C 1 96 ? 40.316 5.982 49.400 1.00 20.05 99 ASP B O 1
ATOM 4248 N N . MET C 1 97 ? 42.017 7.152 48.521 1.00 14.98 100 MET B N 1
ATOM 4249 C CA . MET C 1 97 ? 41.181 7.865 47.556 1.00 14.20 100 MET B CA 1
ATOM 4250 C C . MET C 1 97 ? 41.180 7.181 46.186 1.00 15.17 100 MET B C 1
ATOM 4251 O O . MET C 1 97 ? 41.987 6.287 45.928 1.00 14.87 100 MET B O 1
ATOM 4256 N N . TYR C 1 98 ? 40.270 7.600 45.309 1.00 13.20 101 TYR B N 1
ATOM 4257 C CA . TYR C 1 98 ? 40.353 7.228 43.898 1.00 10.71 101 TYR B CA 1
ATOM 4258 C C . TYR C 1 98 ? 41.236 8.231 43.196 1.00 12.11 101 TYR B C 1
ATOM 4259 O O . TYR C 1 98 ? 41.333 9.381 43.631 1.00 12.14 101 TYR B O 1
ATOM 4268 N N . VAL C 1 99 ? 41.879 7.802 42.110 1.00 8.42 102 VAL B N 1
ATOM 4269 C CA . VAL C 1 99 ? 42.652 8.716 41.281 1.00 12.25 102 VAL B CA 1
ATOM 4270 C C . VAL C 1 99 ? 42.263 8.561 39.824 1.00 10.10 102 VAL B C 1
ATOM 4271 O O . VAL C 1 99 ? 42.135 7.447 39.334 1.00 8.95 102 VAL B O 1
ATOM 4275 N N . ILE C 1 100 ? 42.060 9.682 39.142 1.00 11.40 103 ILE B N 1
ATOM 4276 C CA . ILE C 1 100 ? 41.865 9.663 37.699 1.00 11.68 103 ILE B CA 1
ATOM 4277 C C . ILE C 1 100 ? 43.076 10.272 37.015 1.00 12.67 103 ILE B C 1
ATOM 4278 O O . ILE C 1 100 ? 43.472 11.395 37.325 1.00 11.25 103 ILE B O 1
ATOM 4283 N N . ILE C 1 101 ? 43.641 9.543 36.060 1.00 11.07 104 ILE B N 1
ATOM 4284 C CA . ILE C 1 101 ? 44.719 10.079 35.249 1.00 10.62 104 ILE B CA 1
ATOM 4285 C C . ILE C 1 101 ? 44.243 10.177 33.808 1.00 9.75 104 ILE B C 1
ATOM 4286 O O . ILE C 1 101 ? 43.697 9.213 33.267 1.00 9.45 104 ILE B O 1
ATOM 4291 N N . ASN C 1 102 ? 44.432 11.343 33.191 1.00 7.48 105 ASN B N 1
ATOM 4292 C CA . ASN C 1 102 ? 43.992 11.536 31.807 1.00 14.69 105 ASN B CA 1
ATOM 4293 C C . ASN C 1 102 ? 45.134 11.915 30.859 1.00 11.27 105 ASN B C 1
ATOM 4294 O O . ASN C 1 102 ? 46.292 11.899 31.251 1.00 12.22 105 ASN B O 1
ATOM 4299 N N . LEU C 1 103 ? 44.794 12.199 29.602 1.00 10.97 106 LEU B N 1
ATOM 4300 C CA . LEU C 1 103 ? 45.628 13.008 28.727 1.00 11.51 106 LEU B CA 1
ATOM 4301 C C . LEU C 1 103 ? 44.944 14.363 28.705 1.00 15.78 106 LEU B C 1
ATOM 4302 O O . LEU C 1 103 ? 43.732 14.433 28.507 1.00 14.22 106 LEU B O 1
ATOM 4307 N N . HIS C 1 104 ? 45.690 15.446 28.895 1.00 12.47 107 HIS B N 1
ATOM 4308 C CA . HIS C 1 104 ? 45.032 16.737 29.049 1.00 13.41 107 HIS B CA 1
ATOM 4309 C C . HIS C 1 104 ? 45.149 17.678 27.853 1.00 14.59 107 HIS B C 1
ATOM 4310 O O . HIS C 1 104 ? 44.357 17.593 26.909 1.00 14.43 107 HIS B O 1
ATOM 4317 N N . HIS C 1 105 ? 46.113 18.593 27.898 1.00 14.75 108 HIS B N 1
ATOM 4318 C CA . HIS C 1 105 ? 46.237 19.587 26.835 1.00 18.25 108 HIS B CA 1
ATOM 4319 C C . HIS C 1 105 ? 47.004 19.022 25.639 1.00 22.80 108 HIS B C 1
ATOM 4320 O O . HIS C 1 105 ? 48.133 19.437 25.367 1.00 15.88 108 HIS B O 1
ATOM 4327 N N . GLU C 1 106 ? 46.391 18.081 24.925 1.00 14.25 109 GLU B N 1
ATOM 4328 C CA . GLU C 1 106 ? 47.063 17.424 23.798 1.00 14.38 109 GLU B CA 1
ATOM 4329 C C . GLU C 1 106 ? 46.658 17.998 22.441 1.00 18.26 109 GLU B C 1
ATOM 4330 O O . GLU C 1 106 ? 46.953 17.410 21.401 1.00 18.36 109 GLU B O 1
ATOM 4336 N N . ASN C 1 107 ? 45.990 19.147 22.450 1.00 20.70 110 ASN B N 1
ATOM 4337 C CA . ASN C 1 107 ? 45.379 19.700 21.233 1.00 21.23 110 ASN B CA 1
ATOM 4338 C C . ASN C 1 107 ? 46.316 19.882 20.040 1.00 24.84 110 ASN B C 1
ATOM 4339 O O . ASN C 1 107 ? 45.868 19.901 18.895 1.00 22.80 110 ASN B O 1
ATOM 4344 N N . GLU C 1 108 ? 47.608 20.030 20.303 1.00 23.70 111 GLU B N 1
ATOM 4345 C CA . GLU C 1 108 ? 48.573 20.215 19.226 1.00 24.86 111 GLU B CA 1
ATOM 4346 C C . GLU C 1 108 ? 48.696 18.984 18.341 1.00 22.42 111 GLU B C 1
ATOM 4347 O O . GLU C 1 108 ? 48.998 19.097 17.156 1.00 27.85 111 GLU B O 1
ATOM 4353 N N . TRP C 1 109 ? 48.461 17.805 18.906 1.00 19.51 112 TRP B N 1
ATOM 4354 C CA . TRP C 1 109 ? 48.510 16.583 18.103 1.00 20.55 112 TRP B CA 1
ATOM 4355 C C . TRP C 1 109 ? 47.175 15.851 17.991 1.00 19.77 112 TRP B C 1
ATOM 4356 O O . TRP C 1 109 ? 46.947 15.134 17.027 1.00 16.35 112 TRP B O 1
ATOM 4367 N N . LEU C 1 110 ? 46.293 16.027 18.971 1.00 23.88 113 LEU B N 1
ATOM 4368 C CA . LEU C 1 110 ? 45.023 15.292 18.987 1.00 18.38 113 LEU B CA 1
ATOM 4369 C C . LEU C 1 110 ? 43.947 15.978 18.149 1.00 22.65 113 LEU B C 1
ATOM 4370 O O . LEU C 1 110 ? 43.118 16.705 18.681 1.00 21.83 113 LEU B O 1
ATOM 4375 N N . LYS C 1 111 ? 43.948 15.718 16.843 1.00 19.31 114 LYS B N 1
ATOM 4376 C CA . LYS C 1 111 ? 43.069 16.421 15.915 1.00 15.59 114 LYS B CA 1
ATOM 4377 C C . LYS C 1 111 ? 41.948 15.530 15.364 1.00 14.77 114 LYS B C 1
ATOM 4378 O O . LYS C 1 111 ? 42.208 14.584 14.618 1.00 11.58 114 LYS B O 1
ATOM 4384 N N . PRO C 1 112 ? 40.691 15.839 15.726 1.00 16.97 115 PRO B N 1
ATOM 4385 C CA . PRO C 1 112 ? 39.554 14.972 15.393 1.00 13.27 115 PRO B CA 1
ATOM 4386 C C . PRO C 1 112 ? 39.073 15.152 13.950 1.00 14.81 115 PRO B C 1
ATOM 4387 O O . PRO C 1 112 ? 37.931 15.578 13.754 1.00 11.73 115 PRO B O 1
ATOM 4391 N N . PHE C 1 113 ? 39.916 14.816 12.971 1.00 11.79 116 PHE B N 1
ATOM 4392 C CA . PHE C 1 113 ? 39.573 14.949 11.558 1.00 14.75 116 PHE B CA 1
ATOM 4393 C C . PHE C 1 113 ? 39.989 13.682 10.812 1.00 11.64 116 PHE B C 1
ATOM 4394 O O . PHE C 1 113 ? 40.987 13.070 11.162 1.00 12.69 116 PHE B O 1
ATOM 4402 N N . TYR C 1 114 ? 39.225 13.290 9.797 1.00 12.89 117 TYR B N 1
ATOM 4403 C CA . TYR C 1 114 ? 39.573 12.129 8.975 1.00 14.24 117 TYR B CA 1
ATOM 4404 C C . TYR C 1 114 ? 41.030 12.173 8.505 1.00 18.16 117 TYR B C 1
ATOM 4405 O O . TYR C 1 114 ? 41.735 11.156 8.527 1.00 13.26 117 TYR B O 1
ATOM 4414 N N . ALA C 1 115 ? 41.474 13.354 8.082 1.00 14.44 118 ALA B N 1
ATOM 4415 C CA . ALA C 1 115 ? 42.821 13.520 7.539 1.00 18.49 118 ALA B CA 1
ATOM 4416 C C . ALA C 1 115 ? 43.909 13.194 8.558 1.00 17.84 118 ALA B C 1
ATOM 4417 O O . ALA C 1 115 ? 44.986 12.750 8.183 1.00 19.04 118 ALA B O 1
ATOM 4419 N N . ASN C 1 116 ? 43.630 13.409 9.842 1.00 16.20 119 ASN B N 1
ATOM 4420 C CA . ASN C 1 116 ? 44.643 13.195 10.878 1.00 11.52 119 ASN B CA 1
ATOM 4421 C C . ASN C 1 116 ? 44.532 11.840 11.573 1.00 15.69 119 ASN B C 1
ATOM 4422 O O . ASN C 1 116 ? 45.428 11.437 12.322 1.00 15.81 119 ASN B O 1
ATOM 4427 N N . GLU C 1 117 ? 43.424 11.149 11.326 1.00 13.62 120 GLU B N 1
ATOM 4428 C CA . GLU C 1 117 ? 43.040 9.981 12.108 1.00 14.40 120 GLU B CA 1
ATOM 4429 C C . GLU C 1 117 ? 44.137 8.916 12.239 1.00 16.67 120 GLU B C 1
ATOM 4430 O O . GLU C 1 117 ? 44.482 8.506 13.348 1.00 14.28 120 GLU B O 1
ATOM 4436 N N . ALA C 1 118 ? 44.673 8.463 11.107 1.00 14.83 121 ALA B N 1
ATOM 4437 C CA . ALA C 1 118 ? 45.714 7.436 11.107 1.00 13.41 121 ALA B CA 1
ATOM 4438 C C . ALA C 1 118 ? 46.897 7.796 12.007 1.00 15.00 121 ALA B C 1
ATOM 4439 O O . ALA C 1 118 ? 47.317 6.996 12.847 1.00 15.04 121 ALA B O 1
ATOM 4441 N N . GLN C 1 119 ? 47.441 8.994 11.840 1.00 14.87 122 GLN B N 1
ATOM 4442 C CA . GLN C 1 119 ? 48.584 9.398 12.663 1.00 15.06 122 GLN B CA 1
ATOM 4443 C C . GLN C 1 119 ? 48.218 9.596 14.139 1.00 14.04 122 GLN B C 1
ATOM 4444 O O . GLN C 1 119 ? 48.975 9.227 15.030 1.00 15.31 122 GLN B O 1
ATOM 4450 N N . VAL C 1 120 ? 47.067 10.204 14.398 1.00 14.83 123 VAL B N 1
ATOM 4451 C CA . VAL C 1 120 ? 46.646 10.423 15.775 1.00 15.35 123 VAL B CA 1
ATOM 4452 C C . VAL C 1 120 ? 46.403 9.098 16.512 1.00 12.57 123 VAL B C 1
ATOM 4453 O O . VAL C 1 120 ? 46.834 8.936 17.650 1.00 12.15 123 VAL B O 1
ATOM 4457 N N . LYS C 1 121 ? 45.748 8.144 15.850 1.00 10.01 124 LYS B N 1
ATOM 4458 C CA . LYS C 1 121 ? 45.525 6.824 16.448 1.00 13.04 124 LYS B CA 1
ATOM 4459 C C . LYS C 1 121 ? 46.847 6.138 16.812 1.00 14.50 124 LYS B C 1
ATOM 4460 O O . LYS C 1 121 ? 46.964 5.515 17.867 1.00 14.84 124 LYS B O 1
ATOM 4466 N N . ALA C 1 122 ? 47.837 6.243 15.932 1.00 15.22 125 ALA B N 1
ATOM 4467 C CA . ALA C 1 122 ? 49.148 5.668 16.203 1.00 13.22 125 ALA B CA 1
ATOM 4468 C C . ALA C 1 122 ? 49.749 6.272 17.468 1.00 12.70 125 ALA B C 1
ATOM 4469 O O . ALA C 1 122 ? 50.262 5.554 18.331 1.00 12.16 125 ALA B O 1
ATOM 4471 N N . GLN C 1 123 ? 49.681 7.594 17.593 1.00 14.35 126 GLN B N 1
ATOM 4472 C CA . GLN C 1 123 ? 50.235 8.241 18.776 1.00 11.27 126 GLN B CA 1
ATOM 4473 C C . GLN C 1 123 ? 49.454 7.850 20.040 1.00 13.59 126 GLN B C 1
ATOM 4474 O O . GLN C 1 123 ? 50.044 7.430 21.041 1.00 14.72 126 GLN B O 1
ATOM 4480 N N . LEU C 1 124 ? 48.128 7.974 19.981 1.00 14.02 127 LEU B N 1
ATOM 4481 C CA . LEU C 1 124 ? 47.252 7.567 21.081 1.00 9.77 127 LEU B CA 1
ATOM 4482 C C . LEU C 1 124 ? 47.577 6.180 21.586 1.00 12.07 127 LEU B C 1
ATOM 4483 O O . LEU C 1 124 ? 47.647 5.953 22.782 1.00 10.54 127 LEU B O 1
ATOM 4488 N N . THR C 1 125 ? 47.733 5.243 20.655 1.00 11.36 128 THR B N 1
ATOM 4489 C CA . THR C 1 125 ? 48.058 3.870 20.995 1.00 10.73 128 THR B CA 1
ATOM 4490 C C . THR C 1 125 ? 49.377 3.818 21.761 1.00 13.24 128 THR B C 1
ATOM 4491 O O . THR C 1 125 ? 49.450 3.211 22.824 1.00 14.97 128 THR B O 1
ATOM 4495 N N . LYS C 1 126 ? 50.406 4.479 21.234 1.00 12.78 129 LYS B N 1
ATOM 4496 C CA . LYS C 1 126 ? 51.708 4.523 21.894 1.00 13.54 129 LYS B CA 1
ATOM 4497 C C . LYS C 1 126 ? 51.639 5.183 23.264 1.00 11.79 129 LYS B C 1
ATOM 4498 O O . LYS C 1 126 ? 52.190 4.663 24.243 1.00 11.23 129 LYS B O 1
ATOM 4504 N N . VAL C 1 127 ? 50.956 6.324 23.342 1.00 10.62 130 VAL B N 1
ATOM 4505 C CA . VAL C 1 127 ? 50.827 7.015 24.624 1.00 13.70 130 VAL B CA 1
ATOM 4506 C C . VAL C 1 127 ? 50.131 6.170 25.705 1.00 12.74 130 VAL B C 1
ATOM 4507 O O . VAL C 1 127 ? 50.637 6.044 26.831 1.00 10.40 130 VAL B O 1
ATOM 4511 N N . TRP C 1 128 ? 48.976 5.595 25.372 1.00 9.55 131 TRP B N 1
ATOM 4512 C CA . TRP C 1 128 ? 48.209 4.849 26.367 1.00 7.84 131 TRP B CA 1
ATOM 4513 C C . TRP C 1 128 ? 48.838 3.502 26.736 1.00 9.54 131 TRP B C 1
ATOM 4514 O O . TRP C 1 128 ? 48.726 3.047 27.876 1.00 10.75 131 TRP B O 1
ATOM 4525 N N . THR C 1 129 ? 49.509 2.871 25.779 1.00 8.13 132 THR B N 1
ATOM 4526 C CA . THR C 1 129 ? 50.249 1.647 26.071 1.00 13.90 132 THR B CA 1
ATOM 4527 C C . THR C 1 129 ? 51.286 1.913 27.165 1.00 8.85 132 THR B C 1
ATOM 4528 O O . THR C 1 129 ? 51.432 1.131 28.110 1.00 9.01 132 THR B O 1
ATOM 4532 N N . GLN C 1 130 ? 52.001 3.024 27.037 1.00 8.84 133 GLN B N 1
ATOM 4533 C CA . GLN C 1 130 ? 53.018 3.373 28.028 1.00 12.01 133 GLN B CA 1
ATOM 4534 C C . GLN C 1 130 ? 52.415 3.680 29.394 1.00 11.26 133 GLN B C 1
ATOM 4535 O O . GLN C 1 130 ? 52.880 3.169 30.420 1.00 11.14 133 GLN B O 1
ATOM 4541 N N . ILE C 1 131 ? 51.374 4.507 29.411 1.00 10.10 134 ILE B N 1
ATOM 4542 C CA . ILE C 1 131 ? 50.759 4.872 30.681 1.00 9.47 134 ILE B CA 1
ATOM 4543 C C . ILE C 1 131 ? 50.182 3.618 31.344 1.00 9.54 134 ILE B C 1
ATOM 4544 O O . ILE C 1 131 ? 50.456 3.324 32.512 1.00 9.78 134 ILE B O 1
ATOM 4549 N N . ALA C 1 132 ? 49.395 2.864 30.581 1.00 9.59 135 ALA B N 1
ATOM 4550 C CA . ALA C 1 132 ? 48.792 1.642 31.089 1.00 10.03 135 ALA B CA 1
ATOM 4551 C C . ALA C 1 132 ? 49.843 0.692 31.645 1.00 9.33 135 ALA B C 1
ATOM 4552 O O . ALA C 1 132 ? 49.684 0.144 32.740 1.00 8.66 135 ALA B O 1
ATOM 4554 N N . ASN C 1 133 ? 50.911 0.475 30.888 1.00 10.40 136 ASN B N 1
ATOM 4555 C CA . ASN C 1 133 ? 51.952 -0.443 31.356 1.00 13.97 136 ASN B CA 1
ATOM 4556 C C . ASN C 1 133 ? 52.562 0.013 32.686 1.00 12.46 136 ASN B C 1
ATOM 4557 O O . ASN C 1 133 ? 52.727 -0.778 33.617 1.00 10.09 136 ASN B O 1
ATOM 4562 N N . ASN C 1 134 ? 52.873 1.298 32.782 1.00 13.42 137 ASN B N 1
ATOM 4563 C CA . ASN C 1 134 ? 53.431 1.823 34.026 1.00 11.81 137 ASN B CA 1
ATOM 4564 C C . ASN C 1 134 ? 52.530 1.582 35.240 1.00 10.39 137 ASN B C 1
ATOM 4565 O O . ASN C 1 134 ? 53.022 1.332 36.336 1.00 13.89 137 ASN B O 1
ATOM 4570 N N . PHE C 1 135 ? 51.214 1.620 35.040 1.00 10.47 138 PHE B N 1
ATOM 4571 C CA . PHE C 1 135 ? 50.268 1.543 36.160 1.00 11.02 138 PHE B CA 1
ATOM 4572 C C . PHE C 1 135 ? 49.506 0.222 36.215 1.00 13.23 138 PHE B C 1
ATOM 4573 O O . PHE C 1 135 ? 48.476 0.116 36.874 1.00 11.95 138 PHE B O 1
ATOM 4581 N N . LYS C 1 136 ? 50.021 -0.784 35.524 1.00 12.52 139 LYS B N 1
ATOM 4582 C CA . LYS C 1 136 ? 49.306 -2.041 35.347 1.00 12.32 139 LYS B CA 1
ATOM 4583 C C . LYS C 1 136 ? 48.952 -2.726 36.667 1.00 16.72 139 LYS B C 1
ATOM 4584 O O . LYS C 1 136 ? 47.905 -3.358 36.777 1.00 11.84 139 LYS B O 1
ATOM 4590 N N . LYS C 1 137 ? 49.807 -2.594 37.678 1.00 13.26 140 LYS B N 1
ATOM 4591 C CA . LYS C 1 137 ? 49.553 -3.298 38.938 1.00 14.79 140 LYS B CA 1
ATOM 4592 C C . LYS C 1 137 ? 48.517 -2.634 39.853 1.00 16.07 140 LYS B C 1
ATOM 4593 O O . LYS C 1 137 ? 47.984 -3.278 40.761 1.00 13.99 140 LYS B O 1
ATOM 4599 N N . TYR C 1 138 ? 48.233 -1.355 39.629 1.00 12.89 141 TYR B N 1
ATOM 4600 C CA . TYR C 1 138 ? 47.258 -0.658 40.469 1.00 14.80 141 TYR B CA 1
ATOM 4601 C C . TYR C 1 138 ? 45.845 -1.253 40.324 1.00 13.91 141 TYR B C 1
ATOM 4602 O O . TYR C 1 138 ? 45.460 -1.687 39.237 1.00 11.45 141 TYR B O 1
ATOM 4611 N N . GLY C 1 139 ? 45.083 -1.290 41.421 1.00 9.99 142 GLY B N 1
ATOM 4612 C CA . GLY C 1 139 ? 43.722 -1.805 41.388 1.00 9.50 142 GLY B CA 1
ATOM 4613 C C . GLY C 1 139 ? 42.677 -0.824 40.864 1.00 12.97 142 GLY B C 1
ATOM 4614 O O . GLY C 1 139 ? 43.007 0.182 40.218 1.00 11.37 142 GLY B O 1
ATOM 4615 N N . ASP C 1 140 ? 41.406 -1.103 41.158 1.00 13.38 143 ASP B N 1
ATOM 4616 C CA . ASP C 1 140 ? 40.297 -0.332 40.576 1.00 13.60 143 ASP B CA 1
ATOM 4617 C C . ASP C 1 140 ? 40.096 1.072 41.151 1.00 10.86 143 ASP B C 1
ATOM 4618 O O . ASP C 1 140 ? 39.186 1.788 40.732 1.00 13.04 143 ASP B O 1
ATOM 4623 N N . HIS C 1 141 ? 40.938 1.467 42.099 1.00 11.73 144 HIS B N 1
ATOM 4624 C CA . HIS C 1 141 ? 40.927 2.850 42.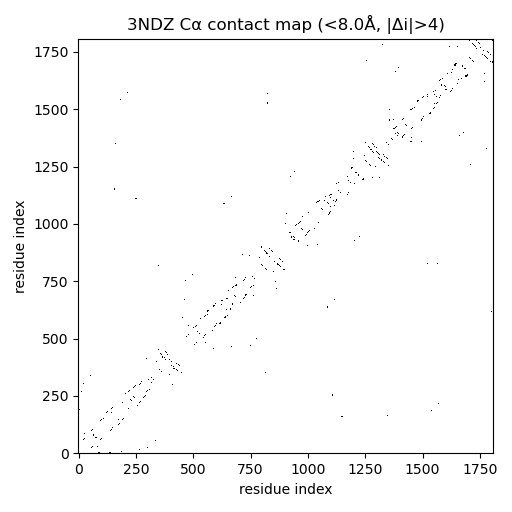576 1.00 10.49 144 HIS B CA 1
ATOM 4625 C C . HIS C 1 141 ? 41.714 3.766 41.641 1.00 12.31 144 HIS B C 1
ATOM 4626 O O . HIS C 1 141 ? 41.720 4.986 41.804 1.00 11.05 144 HIS B O 1
ATOM 4633 N N . LEU C 1 142 ? 42.370 3.176 40.647 1.00 9.72 145 LEU B N 1
ATOM 4634 C CA . LEU C 1 142 ? 42.963 3.977 39.589 1.00 11.61 145 LEU B CA 1
ATOM 4635 C C . LEU C 1 142 ? 42.091 3.897 38.345 1.00 9.45 145 LEU B C 1
ATOM 4636 O O . LEU C 1 142 ? 41.811 2.813 37.830 1.00 10.27 145 LEU B O 1
ATOM 4641 N N . ILE C 1 143 ? 41.676 5.060 37.861 1.00 10.12 146 ILE B N 1
ATOM 4642 C CA . ILE C 1 143 ? 40.819 5.150 36.688 1.00 5.82 146 ILE B CA 1
ATOM 4643 C C . ILE C 1 143 ? 41.553 5.946 35.624 1.00 9.72 146 ILE B C 1
ATOM 4644 O O . ILE C 1 143 ? 42.173 6.958 35.944 1.00 8.74 146 ILE B O 1
ATOM 4649 N N . PHE C 1 144 ? 41.525 5.480 34.371 1.00 8.71 147 PHE B N 1
ATOM 4650 C CA . PHE C 1 144 ? 42.107 6.247 33.269 1.00 8.06 147 PHE B CA 1
ATOM 4651 C C . PHE C 1 144 ? 41.007 6.989 32.550 1.00 11.50 147 PHE B C 1
ATOM 4652 O O . PHE C 1 144 ? 39.927 6.442 32.309 1.00 13.90 147 PHE B O 1
ATOM 4660 N N . GLU C 1 145 ? 41.283 8.238 32.207 1.00 10.08 148 GLU B N 1
ATOM 4661 C CA . GLU C 1 145 ? 40.379 9.034 31.383 1.00 9.49 148 GLU B CA 1
ATOM 4662 C C . GLU C 1 145 ? 41.061 9.223 30.020 1.00 10.55 148 GLU B C 1
ATOM 4663 O O . GLU C 1 145 ? 42.129 9.829 29.928 1.00 11.85 148 GLU B O 1
ATOM 4669 N N . THR C 1 146 ? 40.463 8.672 28.966 1.00 10.19 149 THR B N 1
ATOM 4670 C CA . THR C 1 146 ? 41.157 8.522 27.687 1.00 10.01 149 THR B CA 1
ATOM 4671 C C . THR C 1 146 ? 41.668 9.821 27.063 1.00 12.23 149 THR B C 1
ATOM 4672 O O . THR C 1 146 ? 42.728 9.842 26.451 1.00 12.36 149 THR B O 1
ATOM 4676 N N . MET C 1 147 ? 40.884 10.886 27.176 1.00 11.45 150 MET B N 1
ATOM 4677 C CA . MET C 1 147 ? 41.229 12.176 26.600 1.00 11.42 150 MET B CA 1
ATOM 4678 C C . MET C 1 147 ? 40.512 13.218 27.453 1.00 13.01 150 MET B C 1
ATOM 4679 O O . MET C 1 147 ? 39.626 12.878 28.222 1.00 12.55 150 MET B O 1
ATOM 4684 N N . ASN C 1 148 ? 40.876 14.483 27.306 1.00 13.61 151 ASN B N 1
ATOM 4685 C CA . ASN C 1 148 ? 40.266 15.542 28.100 1.00 15.25 151 ASN B CA 1
ATOM 4686 C C . ASN C 1 148 ? 39.079 16.174 27.361 1.00 11.61 151 ASN B C 1
ATOM 4687 O O . ASN C 1 148 ? 37.926 15.808 27.598 1.00 12.14 151 ASN B O 1
ATOM 4692 N N . GLU C 1 149 ? 39.356 17.105 26.459 1.00 10.84 152 GLU B N 1
ATOM 4693 C CA . GLU C 1 149 ? 38.288 17.747 25.702 1.00 10.53 152 GLU B CA 1
ATOM 4694 C C . GLU C 1 149 ? 38.606 17.775 24.208 1.00 13.09 152 GLU B C 1
ATOM 4695 O O . GLU C 1 149 ? 38.842 18.840 23.625 1.00 15.35 152 GLU B O 1
ATOM 4701 N N . PRO C 1 150 ? 38.591 16.597 23.572 1.00 11.12 153 PRO B N 1
ATOM 4702 C CA . PRO C 1 150 ? 38.964 16.526 22.151 1.00 9.77 153 PRO B CA 1
ATOM 4703 C C . PRO C 1 150 ? 37.936 17.279 21.325 1.00 14.30 153 PRO B C 1
ATOM 4704 O O . PRO C 1 150 ? 36.735 17.086 21.503 1.00 12.62 153 PRO B O 1
ATOM 4708 N N . ARG C 1 151 ? 38.407 18.159 20.453 1.00 11.32 154 ARG B N 1
ATOM 4709 C CA . ARG C 1 151 ? 37.518 19.039 19.710 1.00 15.45 154 ARG B CA 1
ATOM 4710 C C . ARG C 1 151 ? 38.281 19.686 18.555 1.00 12.47 154 ARG B C 1
ATOM 4711 O O . ARG C 1 151 ? 39.502 19.749 18.582 1.00 13.36 154 ARG B O 1
ATOM 4719 N N . PRO C 1 152 ? 37.561 20.156 17.530 1.00 13.22 155 PRO B N 1
ATOM 4720 C CA . PRO C 1 152 ? 38.242 20.849 16.431 1.00 11.43 155 PRO B CA 1
ATOM 4721 C C . PRO C 1 152 ? 38.822 22.151 16.959 1.00 19.68 155 PRO B C 1
ATOM 4722 O O . PRO C 1 152 ? 38.175 22.826 17.762 1.00 16.96 155 PRO B O 1
ATOM 4726 N N . VAL C 1 153 ? 40.035 22.486 16.540 1.00 18.35 156 VAL B N 1
ATOM 4727 C CA . VAL C 1 153 ? 40.701 23.682 17.041 1.00 22.26 156 VAL B CA 1
ATOM 4728 C C . VAL C 1 153 ? 40.014 24.947 16.509 1.00 24.02 156 VAL B C 1
ATOM 4729 O O . VAL C 1 153 ? 39.444 24.945 15.419 1.00 22.04 156 VAL B O 1
ATOM 4733 N N . GLY C 1 154 ? 40.064 26.028 17.278 1.00 27.17 157 GLY B N 1
ATOM 4734 C CA . GLY C 1 154 ? 39.450 27.270 16.840 1.00 33.28 157 GLY B CA 1
ATOM 4735 C C . GLY C 1 154 ? 38.601 27.911 17.920 1.00 41.15 157 GLY B C 1
ATOM 4736 O O . GLY C 1 154 ? 37.762 27.258 18.550 1.00 36.23 157 GLY B O 1
ATOM 4737 N N . ALA C 1 155 ? 38.831 29.199 18.138 1.00 38.57 158 ALA B N 1
ATOM 4738 C CA . ALA C 1 155 ? 38.095 29.951 19.142 1.00 40.22 158 ALA B CA 1
ATOM 4739 C C . ALA C 1 155 ? 36.595 29.951 18.856 1.00 31.46 158 ALA B C 1
ATOM 4740 O O . ALA C 1 155 ? 35.780 29.852 19.774 1.00 32.46 158 ALA B O 1
ATOM 4742 N N . SER C 1 156 ? 36.240 30.065 17.579 1.00 32.88 159 SER B N 1
ATOM 4743 C CA . SER C 1 156 ? 34.844 30.188 17.186 1.00 28.43 159 SER B CA 1
ATOM 4744 C C . SER C 1 156 ? 34.091 28.870 17.372 1.00 34.33 159 SER B C 1
ATOM 4745 O O . SER C 1 156 ? 32.858 28.843 17.379 1.00 28.40 159 SER B O 1
ATOM 4748 N N . LEU C 1 157 ? 34.838 27.781 17.533 1.00 24.30 160 LEU B N 1
ATOM 4749 C CA . LEU C 1 157 ? 34.236 26.464 17.650 1.00 25.86 160 LEU B CA 1
ATOM 4750 C C . LEU C 1 157 ? 34.225 26.000 19.099 1.00 23.26 160 LEU B C 1
ATOM 4751 O O . LEU C 1 157 ? 33.694 24.942 19.414 1.00 22.74 160 LEU B O 1
ATOM 4756 N N . GLN C 1 158 ? 34.806 26.809 19.975 1.00 23.45 161 GLN B N 1
ATOM 4757 C CA . GLN C 1 158 ? 34.971 26.467 21.388 1.00 29.60 161 GLN B CA 1
ATOM 4758 C C . GLN C 1 158 ? 33.742 25.833 22.061 1.00 27.07 161 GLN B C 1
ATOM 4759 O O . GLN C 1 158 ? 33.845 24.797 22.729 1.00 27.33 161 GLN B O 1
ATOM 4765 N N . TRP C 1 159 ? 32.586 26.462 21.896 1.00 21.54 162 TRP B N 1
ATOM 4766 C CA . TRP C 1 159 ? 31.375 25.996 22.560 1.00 21.61 162 TRP B CA 1
ATOM 4767 C C . TRP C 1 159 ? 30.406 25.333 21.594 1.00 21.11 162 TRP B C 1
ATOM 4768 O O . TRP C 1 159 ? 29.195 25.433 21.761 1.00 22.75 162 TRP B O 1
ATOM 4779 N N . THR C 1 160 ? 30.938 24.672 20.574 1.00 20.86 163 THR B N 1
ATOM 4780 C CA . THR C 1 160 ? 30.090 23.971 19.618 1.00 17.42 163 THR B CA 1
ATOM 4781 C C . THR C 1 160 ? 30.194 22.463 19.799 1.00 16.20 163 THR B C 1
ATOM 4782 O O . THR C 1 160 ? 31.033 21.980 20.555 1.00 13.84 163 THR B O 1
ATOM 4786 N N . GLY C 1 161 ? 29.336 21.721 19.108 1.00 13.28 164 GLY B N 1
ATOM 4787 C CA . GLY C 1 161 ? 29.436 20.274 19.100 1.00 15.01 164 GLY B CA 1
ATOM 4788 C C . GLY C 1 161 ? 30.244 19.746 17.924 1.00 13.16 164 GLY B C 1
ATOM 4789 O O . GLY C 1 161 ? 30.146 18.575 17.576 1.00 11.87 164 GLY B O 1
ATOM 4790 N N . GLY C 1 162 ? 31.046 20.607 17.310 1.00 13.29 165 GLY B N 1
ATOM 4791 C CA . GLY C 1 162 ? 31.836 20.214 16.152 1.00 14.07 165 GLY B CA 1
ATOM 4792 C C . GLY C 1 162 ? 30.976 19.718 15.005 1.00 12.51 165 GLY B C 1
ATOM 4793 O O . GLY C 1 162 ? 29.768 19.912 15.009 1.00 13.07 165 GLY B O 1
ATOM 4794 N N . SER C 1 163 ? 31.595 19.084 14.014 1.00 13.68 166 SER B N 1
ATOM 4795 C CA . SER C 1 163 ? 30.857 18.500 12.894 1.00 13.25 166 SER B CA 1
ATOM 4796 C C . SER C 1 163 ? 30.613 17.015 13.164 1.00 8.83 166 SER B C 1
ATOM 4797 O O . SER C 1 163 ? 31.180 16.460 14.096 1.00 11.47 166 SER B O 1
ATOM 4800 N N . TYR C 1 164 ? 29.788 16.367 12.347 1.00 10.37 167 TYR B N 1
ATOM 4801 C CA . TYR C 1 164 ? 29.659 14.916 12.441 1.00 12.61 167 TYR B CA 1
ATOM 4802 C C . TYR C 1 164 ? 31.043 14.252 12.317 1.00 11.32 167 TYR B C 1
ATOM 4803 O O . TYR C 1 164 ? 31.397 13.372 13.095 1.00 11.09 167 TYR B O 1
ATOM 4812 N N . GLU C 1 165 ? 31.834 14.700 11.349 1.00 11.80 168 GLU B N 1
ATOM 4813 C CA . GLU C 1 165 ? 33.203 14.214 11.212 1.00 10.18 168 GLU B CA 1
ATOM 4814 C C . GLU C 1 165 ? 33.952 14.250 12.537 1.00 9.63 168 GLU B C 1
ATOM 4815 O O . GLU C 1 165 ? 34.591 13.277 12.919 1.00 11.26 168 GLU B O 1
ATOM 4821 N N . ASN C 1 166 ? 33.888 15.377 13.233 1.00 11.42 169 ASN B N 1
ATOM 4822 C CA . ASN C 1 166 ? 34.630 15.516 14.476 1.00 10.40 169 ASN B CA 1
ATOM 4823 C C . ASN C 1 166 ? 34.148 14.518 15.514 1.00 10.99 169 ASN B C 1
ATOM 4824 O O . ASN C 1 166 ? 34.952 13.886 16.195 1.00 9.91 169 ASN B O 1
ATOM 4829 N N . ARG C 1 167 ? 32.830 14.383 15.639 1.00 8.51 170 ARG B N 1
ATOM 4830 C CA . ARG C 1 167 ? 32.259 13.498 16.655 1.00 11.85 170 ARG B CA 1
ATOM 4831 C C . ARG C 1 167 ? 32.518 12.030 16.318 1.00 10.61 170 ARG B C 1
ATOM 4832 O O . ARG C 1 167 ? 32.789 11.227 17.210 1.00 7.88 170 ARG B O 1
ATOM 4840 N N . GLU C 1 168 ? 32.433 11.681 15.035 1.00 10.31 171 GLU B N 1
ATOM 4841 C CA . GLU C 1 168 ? 32.757 10.325 14.612 1.00 10.22 171 GLU B CA 1
ATOM 4842 C C . GLU C 1 168 ? 34.207 9.988 14.995 1.00 10.80 171 GLU B C 1
ATOM 4843 O O . GLU C 1 168 ? 34.495 8.935 15.577 1.00 11.44 171 GLU B O 1
ATOM 4849 N N . VAL C 1 169 ? 35.120 10.898 14.675 1.00 9.71 172 VAL B N 1
ATOM 4850 C CA . VAL C 1 169 ? 36.536 10.664 14.925 1.00 9.24 172 VAL B CA 1
ATOM 4851 C C . VAL C 1 169 ? 36.860 10.642 16.426 1.00 9.50 172 VAL B C 1
ATOM 4852 O O . VAL C 1 169 ? 37.658 9.818 16.877 1.00 10.46 172 VAL B O 1
ATOM 4856 N N . VAL C 1 170 ? 36.222 11.508 17.213 1.00 9.55 173 VAL B N 1
ATOM 4857 C CA . VAL C 1 170 ? 36.379 11.402 18.667 1.00 8.50 173 VAL B CA 1
ATOM 4858 C C . VAL C 1 170 ? 35.980 10.004 19.166 1.00 11.55 173 VAL B C 1
ATOM 4859 O O . VAL C 1 170 ? 36.669 9.417 20.011 1.00 8.43 173 VAL B O 1
ATOM 4863 N N . ASN C 1 171 ? 34.873 9.466 18.647 1.00 8.77 174 ASN B N 1
ATOM 4864 C CA . ASN C 1 171 ? 34.458 8.113 19.031 1.00 8.89 174 ASN B CA 1
ATOM 4865 C C . ASN C 1 171 ? 35.498 7.065 18.607 1.00 10.00 174 ASN B C 1
ATOM 4866 O O . ASN C 1 171 ? 35.740 6.104 19.328 1.00 7.67 174 ASN B O 1
ATOM 4871 N N . ARG C 1 172 ? 36.096 7.245 17.429 1.00 9.10 175 ARG B N 1
ATOM 4872 C CA . ARG C 1 172 ? 37.159 6.351 16.979 1.00 10.44 175 ARG B CA 1
ATOM 4873 C C . ARG C 1 172 ? 38.376 6.433 17.906 1.00 9.73 175 ARG B C 1
ATOM 4874 O O . ARG C 1 172 ? 38.976 5.407 18.233 1.00 10.47 175 ARG B O 1
ATOM 4882 N N . TYR C 1 173 ? 38.724 7.642 18.347 1.00 6.98 176 TYR B N 1
ATOM 4883 C CA . TYR C 1 173 ? 39.859 7.814 19.247 1.00 7.80 176 TYR B CA 1
ATOM 4884 C C . TYR C 1 173 ? 39.605 7.144 20.603 1.00 9.85 176 TYR B C 1
ATOM 4885 O O . TYR C 1 173 ? 40.503 6.511 21.159 1.00 9.74 176 TYR B O 1
ATOM 4894 N N . ASN C 1 174 ? 38.392 7.283 21.139 1.00 8.43 177 ASN B N 1
ATOM 4895 C CA . ASN C 1 174 ? 38.069 6.641 22.417 1.00 9.24 177 ASN B CA 1
ATOM 4896 C C . ASN C 1 174 ? 38.244 5.125 22.359 1.00 7.92 177 ASN B C 1
ATOM 4897 O O . ASN C 1 174 ? 38.738 4.519 23.285 1.00 9.13 177 ASN B O 1
ATOM 4902 N N . LEU C 1 175 ? 37.834 4.521 21.254 1.00 8.65 178 LEU B N 1
ATOM 4903 C CA . LEU C 1 175 ? 37.973 3.084 21.077 1.00 9.21 178 LEU B CA 1
ATOM 4904 C C . LEU C 1 175 ? 39.453 2.719 20.963 1.00 10.72 178 LEU B C 1
ATOM 4905 O O . LEU C 1 175 ? 39.917 1.733 21.553 1.00 7.92 178 LEU B O 1
ATOM 4910 N N . THR C 1 176 ? 40.196 3.518 20.205 1.00 9.37 179 THR B N 1
ATOM 4911 C CA . THR C 1 176 ? 41.642 3.313 20.090 1.00 9.31 179 THR B CA 1
ATOM 4912 C C . THR C 1 176 ? 42.314 3.346 21.464 1.00 7.71 179 THR B C 1
ATOM 4913 O O . THR C 1 176 ? 43.108 2.471 21.794 1.00 10.40 179 THR B O 1
ATOM 4917 N N . ALA C 1 177 ? 41.975 4.345 22.271 1.00 10.91 180 ALA B N 1
ATOM 4918 C CA . ALA C 1 177 ? 42.558 4.493 23.608 1.00 6.27 180 ALA B CA 1
ATOM 4919 C C . ALA C 1 177 ? 42.193 3.332 24.525 1.00 9.99 180 ALA B C 1
ATOM 4920 O O . ALA C 1 177 ? 43.056 2.761 25.202 1.00 8.35 180 ALA B O 1
ATOM 4922 N N . VAL C 1 178 ? 40.902 2.996 24.564 1.00 9.59 181 VAL B N 1
ATOM 4923 C CA . VAL C 1 178 ? 40.426 1.875 25.374 1.00 7.68 181 VAL B CA 1
ATOM 4924 C C . VAL C 1 178 ? 41.075 0.555 24.964 1.00 10.91 181 VAL B C 1
ATOM 4925 O O . VAL C 1 178 ? 41.519 -0.211 25.828 1.00 7.64 181 VAL B O 1
ATOM 4929 N N . ASN C 1 179 ? 41.137 0.289 23.655 1.00 7.50 182 ASN B N 1
ATOM 4930 C CA . ASN C 1 179 ? 41.784 -0.923 23.172 1.00 8.59 182 ASN B CA 1
ATOM 4931 C C . ASN C 1 179 ? 43.261 -0.966 23.571 1.00 8.36 182 ASN B C 1
ATOM 4932 O O . ASN C 1 179 ? 43.777 -2.012 23.971 1.00 12.77 182 ASN B O 1
ATOM 4937 N N . ALA C 1 180 ? 43.940 0.173 23.483 1.00 9.35 183 ALA B N 1
ATOM 4938 C CA . ALA C 1 180 ? 45.350 0.224 23.875 1.00 7.98 183 ALA B CA 1
ATOM 4939 C C . ALA C 1 180 ? 45.514 -0.149 25.351 1.00 11.38 183 ALA B C 1
ATOM 4940 O O . ALA C 1 180 ? 46.358 -0.985 25.713 1.00 9.94 183 ALA B O 1
ATOM 4942 N N . ILE C 1 181 ? 44.697 0.464 26.200 1.00 7.31 184 ILE B N 1
ATOM 4943 C CA . ILE C 1 181 ? 44.712 0.167 27.624 1.00 6.36 184 ILE B CA 1
ATOM 4944 C C . ILE C 1 181 ? 44.462 -1.316 27.868 1.00 6.88 184 ILE B C 1
ATOM 4945 O O . ILE C 1 181 ? 45.257 -1.979 28.535 1.00 9.18 184 ILE B O 1
ATOM 4950 N N . ARG C 1 182 ? 43.380 -1.843 27.301 1.00 7.48 185 ARG B N 1
ATOM 4951 C CA . ARG C 1 182 ? 42.981 -3.235 27.526 1.00 10.62 185 ARG B CA 1
ATOM 4952 C C . ARG C 1 182 ? 44.010 -4.246 27.007 1.00 10.20 185 ARG B C 1
ATOM 4953 O O . ARG C 1 182 ? 44.215 -5.309 27.599 1.00 8.09 185 ARG B O 1
ATOM 4961 N N . ALA C 1 183 ? 44.653 -3.917 25.898 1.00 8.05 186 ALA B N 1
ATOM 4962 C CA . ALA C 1 183 ? 45.618 -4.834 25.298 1.00 10.31 186 ALA B CA 1
ATOM 4963 C C . ALA C 1 183 ? 46.823 -5.126 26.186 1.00 9.62 186 ALA B C 1
ATOM 4964 O O . ALA C 1 183 ? 47.508 -6.128 25.972 1.00 10.96 186 ALA B O 1
ATOM 4966 N N . THR C 1 184 ? 47.098 -4.263 27.166 1.00 8.10 187 THR B N 1
ATOM 4967 C CA . THR C 1 184 ? 48.231 -4.494 28.069 1.00 9.47 187 THR B CA 1
ATOM 4968 C C . THR C 1 184 ? 47.915 -5.568 29.109 1.00 10.67 187 THR B C 1
ATOM 4969 O O . THR C 1 184 ? 48.816 -6.075 29.777 1.00 8.52 187 THR B O 1
ATOM 4973 N N . GLY C 1 185 ? 46.637 -5.917 29.238 1.00 10.82 188 GLY B N 1
ATOM 4974 C CA . GLY C 1 185 ? 46.244 -7.065 30.042 1.00 9.98 188 GLY B CA 1
ATOM 4975 C C . GLY C 1 185 ? 46.246 -6.818 31.543 1.00 7.91 188 GLY B C 1
ATOM 4976 O O . GLY C 1 185 ? 46.355 -5.679 31.994 1.00 10.34 188 GLY B O 1
ATOM 4977 N N . GLY C 1 186 ? 46.122 -7.889 32.321 1.00 10.61 189 GLY B N 1
ATOM 4978 C CA . GLY C 1 186 ? 46.073 -7.782 33.773 1.00 9.84 189 GLY B CA 1
ATOM 4979 C C . GLY C 1 186 ? 44.972 -6.862 34.239 1.00 11.74 189 GLY B C 1
ATOM 4980 O O . GLY C 1 186 ? 43.881 -6.877 33.666 1.00 13.85 189 GLY B O 1
ATOM 4981 N N . ASN C 1 187 ? 45.242 -6.062 35.273 1.00 11.39 190 ASN B N 1
ATOM 4982 C CA . ASN C 1 187 ? 44.245 -5.118 35.798 1.00 13.23 190 ASN B CA 1
ATOM 4983 C C . ASN C 1 187 ? 43.765 -4.120 34.747 1.00 12.46 190 ASN B C 1
ATOM 4984 O O . ASN C 1 187 ? 42.646 -3.620 34.819 1.00 12.40 190 ASN B O 1
ATOM 4989 N N . ASN C 1 188 ? 44.615 -3.824 33.774 1.00 7.47 191 ASN B N 1
ATOM 4990 C CA . ASN C 1 188 ? 44.206 -2.940 32.690 1.00 11.34 191 ASN B CA 1
ATOM 4991 C C . ASN C 1 188 ? 43.045 -3.502 31.844 1.00 11.09 191 ASN B C 1
ATOM 4992 O O . ASN C 1 188 ? 42.272 -2.749 31.242 1.00 10.34 191 ASN B O 1
ATOM 4997 N N . ALA C 1 189 ? 42.911 -4.821 31.811 1.00 11.55 192 ALA B N 1
ATOM 4998 C CA . ALA C 1 189 ? 41.815 -5.429 31.054 1.00 13.34 192 ALA B CA 1
ATOM 4999 C C . ALA C 1 189 ? 40.449 -5.259 31.739 1.00 13.13 192 ALA B C 1
ATOM 5000 O O . ALA C 1 189 ? 39.424 -5.366 31.087 1.00 14.73 192 ALA B O 1
ATOM 5002 N N . THR C 1 190 ? 40.443 -4.955 33.037 1.00 14.40 193 THR B N 1
ATOM 5003 C CA . THR C 1 190 ? 39.203 -4.912 33.808 1.00 15.29 193 THR B CA 1
ATOM 5004 C C . THR C 1 190 ? 38.977 -3.616 34.588 1.00 15.78 193 THR B C 1
ATOM 5005 O O . THR C 1 190 ? 37.913 -3.440 35.170 1.00 15.43 193 THR B O 1
ATOM 5009 N N . ARG C 1 191 ? 39.955 -2.713 34.632 1.00 13.65 194 ARG B N 1
ATOM 5010 C CA . ARG C 1 191 ? 39.736 -1.473 35.376 1.00 11.34 194 ARG B CA 1
ATOM 5011 C C . ARG C 1 191 ? 38.670 -0.583 34.701 1.00 12.79 194 ARG B C 1
ATOM 5012 O O . ARG C 1 191 ? 38.326 -0.769 33.523 1.00 9.36 194 ARG B O 1
ATOM 5020 N N . TYR C 1 192 ? 38.145 0.371 35.466 1.00 8.17 195 TYR B N 1
ATOM 5021 C CA . TYR C 1 192 ? 37.150 1.318 34.968 1.00 11.47 195 TYR B CA 1
ATOM 5022 C C . TYR C 1 192 ? 37.828 2.435 34.201 1.00 9.74 195 TYR B C 1
ATOM 5023 O O . TYR C 1 192 ? 38.881 2.939 34.602 1.00 8.93 195 TYR B O 1
ATOM 5032 N N . ILE C 1 193 ? 37.241 2.791 33.068 1.00 11.48 196 ILE B N 1
ATOM 5033 C CA . ILE C 1 193 ? 37.819 3.805 32.200 1.00 6.72 196 ILE B CA 1
ATOM 5034 C C . ILE C 1 193 ? 36.810 4.885 31.877 1.00 8.82 196 ILE B C 1
ATOM 5035 O O . ILE C 1 193 ? 35.659 4.586 31.560 1.00 9.89 196 ILE B O 1
ATOM 5040 N N . MET C 1 194 ? 37.237 6.141 31.961 1.00 7.83 197 MET B N 1
ATOM 5041 C CA . MET C 1 194 ? 36.374 7.263 31.591 1.00 8.92 197 MET B CA 1
ATOM 5042 C C . MET C 1 194 ? 36.639 7.702 30.154 1.00 8.39 197 MET B C 1
ATOM 5043 O O . MET C 1 194 ? 37.789 7.762 29.725 1.00 5.98 197 MET B O 1
ATOM 5048 N N . VAL C 1 195 ? 35.575 7.979 29.406 1.00 8.78 198 VAL B N 1
ATOM 5049 C CA . VAL C 1 195 ? 35.713 8.546 28.063 1.00 11.30 198 VAL B CA 1
ATOM 5050 C C . VAL C 1 195 ? 34.814 9.772 27.920 1.00 9.28 198 VAL B C 1
ATOM 5051 O O . VAL C 1 195 ? 33.667 9.766 28.376 1.00 7.64 198 VAL B O 1
ATOM 5055 N N . PRO C 1 196 ? 35.335 10.821 27.274 1.00 10.77 199 PRO B N 1
ATOM 5056 C CA . PRO C 1 196 ? 34.635 12.086 27.020 1.00 9.43 199 PRO B CA 1
ATOM 5057 C C . PRO C 1 196 ? 33.853 12.082 25.723 1.00 9.83 199 PRO B C 1
ATOM 5058 O O . PRO C 1 196 ? 34.240 11.436 24.754 1.00 7.51 199 PRO B O 1
ATOM 5062 N N . THR C 1 197 ? 32.761 12.832 25.721 1.00 8.33 200 THR B N 1
ATOM 5063 C CA . THR C 1 197 ? 32.124 13.286 24.504 1.00 7.18 200 THR B CA 1
ATOM 5064 C C . THR C 1 197 ? 33.050 14.293 23.850 1.00 9.35 200 THR B C 1
ATOM 5065 O O . THR C 1 197 ? 34.051 14.703 24.443 1.00 7.52 200 THR B O 1
ATOM 5069 N N . LEU C 1 198 ? 32.721 14.709 22.629 1.00 8.84 201 LEU B N 1
ATOM 5070 C CA . LEU C 1 198 ? 33.473 15.779 22.004 1.00 8.14 201 LEU B CA 1
ATOM 5071 C C . LEU C 1 198 ? 33.450 16.971 22.960 1.00 11.20 201 LEU B C 1
ATOM 5072 O O . LEU C 1 198 ? 32.390 17.338 23.477 1.00 12.05 201 LEU B O 1
ATOM 5077 N N . ALA C 1 199 ? 34.624 17.541 23.227 1.00 10.10 202 ALA B N 1
ATOM 5078 C CA . ALA C 1 199 ? 34.762 18.688 24.130 1.00 10.91 202 ALA B CA 1
ATOM 5079 C C . ALA C 1 199 ? 34.353 18.399 25.573 1.00 12.21 202 ALA B C 1
ATOM 5080 O O . ALA C 1 199 ? 34.257 19.317 26.378 1.00 15.29 202 ALA B O 1
ATOM 5082 N N . ALA C 1 200 ? 34.138 17.128 25.900 1.00 9.97 203 ALA B N 1
ATOM 5083 C CA . ALA C 1 200 ? 33.575 16.749 27.194 1.00 12.47 203 ALA B CA 1
ATOM 5084 C C . ALA C 1 200 ? 32.277 17.521 27.449 1.00 11.99 203 ALA B C 1
ATOM 5085 O O . ALA C 1 200 ? 31.915 17.792 28.598 1.00 8.62 203 ALA B O 1
ATOM 5087 N N . SER C 1 201 ? 31.579 17.864 26.367 1.00 9.09 204 SER B N 1
ATOM 5088 C CA . SER C 1 201 ? 30.349 18.644 26.472 1.00 10.70 204 SER B CA 1
ATOM 5089 C C . SER C 1 201 ? 29.144 17.782 26.802 1.00 10.13 204 SER B C 1
ATOM 5090 O O . SER C 1 201 ? 28.995 16.676 26.278 1.00 9.72 204 SER B O 1
ATOM 5093 N N . ALA C 1 202 ? 28.269 18.305 27.653 1.00 11.85 205 ALA B N 1
ATOM 5094 C CA . ALA C 1 202 ? 27.031 17.612 27.998 1.00 8.44 205 ALA B CA 1
ATOM 5095 C C . ALA C 1 202 ? 25.868 18.028 27.092 1.00 12.05 205 ALA B C 1
ATOM 5096 O O . ALA C 1 202 ? 24.744 17.597 27.305 1.00 11.67 205 ALA B O 1
ATOM 5098 N N . MET C 1 203 ? 26.134 18.863 26.090 1.00 8.95 206 MET B N 1
ATOM 5099 C CA . MET C 1 203 ? 25.068 19.331 25.199 1.00 12.92 206 MET B CA 1
ATOM 5100 C C . MET C 1 203 ? 24.473 18.152 24.407 1.00 12.17 206 MET B C 1
ATOM 5101 O O . MET C 1 203 ? 25.155 17.135 24.193 1.00 9.01 206 MET B O 1
ATOM 5106 N N . SER C 1 204 ? 23.215 18.290 23.967 1.00 10.15 207 SER B N 1
ATOM 5107 C CA . SER C 1 204 ? 22.487 17.187 23.322 1.00 10.89 207 SER B CA 1
ATOM 5108 C C . SER C 1 204 ? 23.244 16.604 22.154 1.00 9.65 207 SER B C 1
ATOM 5109 O O . SER C 1 204 ? 23.298 15.391 22.010 1.00 9.70 207 SER B O 1
ATOM 5112 N N . THR C 1 205 ? 23.797 17.472 21.306 1.00 8.88 208 THR B N 1
ATOM 5113 C CA . THR C 1 205 ? 24.487 17.018 20.104 1.00 13.26 208 THR B CA 1
ATOM 5114 C C . THR C 1 205 ? 25.569 15.994 20.447 1.00 11.96 208 THR B C 1
ATOM 5115 O O . THR C 1 205 ? 25.681 14.953 19.801 1.00 11.11 208 THR B O 1
ATOM 5119 N N . THR C 1 206 ? 26.365 16.303 21.464 1.00 9.49 209 THR B N 1
ATOM 5120 C CA . THR C 1 206 ? 27.540 15.495 21.780 1.00 8.95 209 THR B CA 1
ATOM 5121 C C . THR C 1 206 ? 27.232 14.256 22.629 1.00 10.63 209 THR B C 1
ATOM 5122 O O . THR C 1 206 ? 27.801 13.184 22.407 1.00 10.89 209 THR B O 1
ATOM 5126 N N . ILE C 1 207 ? 26.343 14.389 23.604 1.00 6.93 210 ILE B N 1
ATOM 5127 C CA . ILE C 1 207 ? 25.944 13.210 24.369 1.00 8.36 210 ILE B CA 1
ATOM 5128 C C . ILE C 1 207 ? 25.144 12.208 23.515 1.00 9.49 210 ILE B C 1
ATOM 5129 O O . ILE C 1 207 ? 25.287 11.003 23.689 1.00 11.45 210 ILE B O 1
ATOM 5134 N N . ASN C 1 208 ? 24.326 12.706 22.588 1.00 8.00 211 ASN B N 1
ATOM 5135 C CA . ASN C 1 208 ? 23.598 11.839 21.669 1.00 9.29 211 ASN B CA 1
ATOM 5136 C C . ASN C 1 208 ? 24.493 11.074 20.708 1.00 13.16 211 ASN B C 1
ATOM 5137 O O . ASN C 1 208 ? 24.125 9.992 20.269 1.00 14.96 211 ASN B O 1
ATOM 5142 N N . ASP C 1 209 ? 25.655 11.630 20.368 1.00 8.76 212 ASP B N 1
ATOM 5143 C CA . ASP C 1 209 ? 26.522 10.974 19.386 1.00 10.70 212 ASP B CA 1
ATOM 5144 C C . ASP C 1 209 ? 27.660 10.175 20.012 1.00 10.92 212 ASP B C 1
ATOM 5145 O O . ASP C 1 209 ? 28.471 9.594 19.304 1.00 12.69 212 ASP B O 1
ATOM 5150 N N . LEU C 1 210 ? 27.716 10.140 21.335 1.00 8.26 213 LEU B N 1
ATOM 5151 C CA . LEU C 1 210 ? 28.745 9.365 22.011 1.00 9.51 213 LEU B CA 1
ATOM 5152 C C . LEU C 1 210 ? 28.514 7.889 21.739 1.00 13.58 213 LEU B C 1
ATOM 5153 O O . LEU C 1 210 ? 27.388 7.407 21.826 1.00 7.58 213 LEU B O 1
ATOM 5158 N N . VAL C 1 211 ? 29.585 7.181 21.397 1.00 8.14 214 VAL B N 1
ATOM 5159 C CA . VAL C 1 211 ? 29.528 5.738 21.227 1.00 9.71 214 VAL B CA 1
ATOM 5160 C C . VAL C 1 211 ? 30.481 5.111 22.233 1.00 10.21 214 VAL B C 1
ATOM 5161 O O . VAL C 1 211 ? 31.669 5.440 22.257 1.00 10.82 214 VAL B O 1
ATOM 5165 N N . ILE C 1 212 ? 29.967 4.227 23.078 1.00 9.36 215 ILE B N 1
ATOM 5166 C CA . ILE C 1 212 ? 30.801 3.579 24.093 1.00 8.65 215 ILE B CA 1
ATOM 5167 C C . ILE C 1 212 ? 31.661 2.503 23.452 1.00 9.85 215 ILE B C 1
ATOM 5168 O O . ILE C 1 212 ? 31.129 1.564 22.857 1.00 12.51 215 ILE B O 1
ATOM 5173 N N . PRO C 1 213 ? 32.997 2.628 23.560 1.00 10.45 216 PRO B N 1
ATOM 5174 C CA . PRO C 1 213 ? 33.891 1.622 22.958 1.00 11.18 216 PRO B CA 1
ATOM 5175 C C . PRO C 1 213 ? 33.532 0.170 23.321 1.00 11.94 216 PRO B C 1
ATOM 5176 O O . PRO C 1 213 ? 33.498 -0.189 24.500 1.00 9.74 216 PRO B O 1
ATOM 5180 N N . ASN C 1 214 ? 33.262 -0.656 22.313 1.00 7.98 217 ASN B N 1
ATOM 5181 C CA . ASN C 1 214 ? 32.897 -2.058 22.550 1.00 8.86 217 ASN B CA 1
ATOM 5182 C C . ASN C 1 214 ? 31.675 -2.246 23.457 1.00 10.72 217 ASN B C 1
ATOM 5183 O O . ASN C 1 214 ? 31.452 -3.334 23.983 1.00 9.83 217 ASN B O 1
ATOM 5188 N N . ASN C 1 215 ? 30.894 -1.189 23.651 1.00 8.60 218 ASN B N 1
ATOM 5189 C CA . ASN C 1 2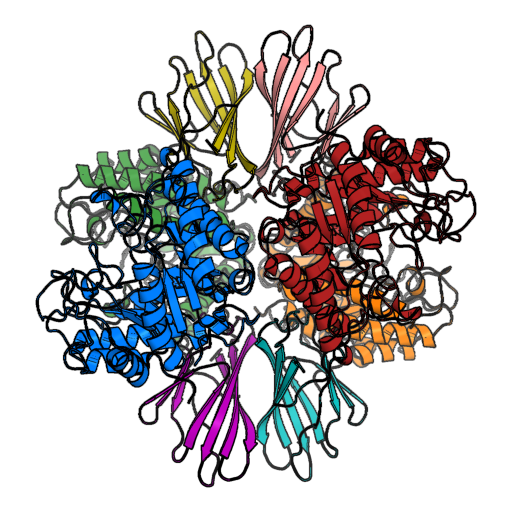15 ? 29.770 -1.262 24.563 1.00 12.91 218 ASN B CA 1
ATOM 5190 C C . ASN C 1 215 ? 30.217 -1.662 25.981 1.00 16.04 218 ASN B C 1
ATOM 5191 O O . ASN C 1 215 ? 29.421 -2.119 26.787 1.00 15.76 218 ASN B O 1
ATOM 5196 N N . ASP C 1 216 ? 31.500 -1.481 26.263 1.00 11.07 219 ASP B N 1
ATOM 5197 C CA . ASP C 1 216 ? 32.133 -1.929 27.502 1.00 12.05 219 ASP B CA 1
ATOM 5198 C C . ASP C 1 216 ? 31.410 -1.395 28.750 1.00 15.66 219 ASP B C 1
ATOM 5199 O O . ASP C 1 216 ? 31.247 -0.174 28.921 1.00 9.10 219 ASP B O 1
ATOM 5204 N N . SER C 1 217 ? 30.999 -2.299 29.633 1.00 9.75 220 SER B N 1
ATOM 5205 C CA . SER C 1 217 ? 30.205 -1.893 30.790 1.00 16.21 220 SER B CA 1
ATOM 5206 C C . SER C 1 217 ? 31.057 -1.218 31.858 1.00 13.29 220 SER B C 1
ATOM 5207 O O . SER C 1 217 ? 30.528 -0.625 32.789 1.00 12.26 220 SER B O 1
ATOM 5210 N N . LYS C 1 218 ? 32.373 -1.306 31.720 1.00 10.19 221 LYS B N 1
ATOM 5211 C CA . LYS C 1 218 ? 33.277 -0.704 32.701 1.00 13.15 221 LYS B CA 1
ATOM 5212 C C . LYS C 1 218 ? 33.679 0.678 32.245 1.00 11.68 221 LYS B C 1
ATOM 5213 O O . LYS C 1 218 ? 34.612 1.269 32.787 1.00 13.97 221 LYS B O 1
ATOM 5219 N N . VAL C 1 219 ? 32.995 1.191 31.228 1.00 8.21 222 VAL B N 1
ATOM 5220 C CA . VAL C 1 219 ? 33.282 2.545 30.766 1.00 7.50 222 VAL B CA 1
ATOM 5221 C C . VAL C 1 219 ? 32.351 3.584 31.415 1.00 9.60 222 VAL B C 1
ATOM 5222 O O . VAL C 1 219 ? 31.143 3.382 31.546 1.00 10.66 222 VAL B O 1
ATOM 5226 N N . ILE C 1 220 ? 32.943 4.684 31.854 1.00 12.04 223 ILE B N 1
ATOM 5227 C CA . ILE C 1 220 ? 32.223 5.752 32.528 1.00 10.37 223 ILE B CA 1
ATOM 5228 C C . ILE C 1 220 ? 32.300 6.976 31.629 1.00 10.06 223 ILE B C 1
ATOM 5229 O O . ILE C 1 220 ? 33.356 7.268 31.058 1.00 9.57 223 ILE B O 1
ATOM 5234 N N . VAL C 1 221 ? 31.189 7.683 31.467 1.00 10.93 224 VAL B N 1
ATOM 5235 C CA . VAL C 1 221 ? 31.218 8.888 30.644 1.00 8.20 224 VAL B CA 1
ATOM 5236 C C . VAL C 1 221 ? 31.812 10.038 31.430 1.00 10.45 224 VAL B C 1
ATOM 5237 O O . VAL C 1 221 ? 31.497 10.231 32.604 1.00 8.78 224 VAL B O 1
ATOM 5241 N N . SER C 1 222 ? 32.688 10.787 30.775 1.00 9.63 225 SER B N 1
ATOM 5242 C CA . SER C 1 222 ? 33.306 11.952 31.372 1.00 11.14 225 SER B CA 1
ATOM 5243 C C . SER C 1 222 ? 32.713 13.213 30.771 1.00 11.60 225 SER B C 1
ATOM 5244 O O . SER C 1 222 ? 32.779 13.409 29.563 1.00 8.61 225 SER B O 1
ATOM 5247 N N . LEU C 1 223 ? 32.144 14.061 31.623 1.00 7.89 226 LEU B N 1
ATOM 5248 C CA . LEU C 1 223 ? 31.602 15.346 31.213 1.00 7.47 226 LEU B CA 1
ATOM 5249 C C . LEU C 1 223 ? 32.140 16.483 32.072 1.00 10.64 226 LEU B C 1
ATOM 5250 O O . LEU C 1 223 ? 32.315 16.335 33.283 1.00 12.49 226 LEU B O 1
ATOM 5255 N N . HIS C 1 224 ? 32.359 17.634 31.448 1.00 8.55 227 HIS B N 1
ATOM 5256 C CA . HIS C 1 224 ? 32.734 18.838 32.174 1.00 11.89 227 HIS B CA 1
ATOM 5257 C C . HIS C 1 224 ? 31.571 19.802 32.103 1.00 13.21 227 HIS B C 1
ATOM 5258 O O . HIS C 1 224 ? 31.083 20.108 31.013 1.00 11.69 227 HIS B O 1
ATOM 5265 N N . MET C 1 225 ? 31.101 20.262 33.259 1.00 11.34 228 MET B N 1
ATOM 5266 C CA . MET C 1 225 ? 29.910 21.111 33.288 1.00 10.27 228 MET B CA 1
ATOM 5267 C C . MET C 1 225 ? 30.063 22.294 34.234 1.00 16.51 228 MET B C 1
ATOM 5268 O O . MET C 1 225 ? 29.625 22.252 35.391 1.00 10.83 228 MET B O 1
ATOM 5273 N N . TYR C 1 226 ? 30.697 23.350 33.741 1.00 14.30 229 TYR B N 1
ATOM 5274 C CA . TYR C 1 226 ? 30.808 24.581 34.508 1.00 20.08 229 TYR B CA 1
ATOM 5275 C C . TYR C 1 226 ? 29.527 25.392 34.317 1.00 16.58 229 TYR B C 1
ATOM 5276 O O . TYR C 1 226 ? 29.520 26.384 33.599 1.00 21.13 229 TYR B O 1
ATOM 5285 N N . SER C 1 227 ? 28.449 24.965 34.966 1.00 16.88 230 SER B N 1
ATOM 5286 C CA . SER C 1 227 ? 27.135 25.559 34.748 1.00 17.56 230 SER B CA 1
ATOM 5287 C C . SER C 1 227 ? 26.681 26.304 35.982 1.00 14.58 230 SER B C 1
ATOM 5288 O O . SER C 1 227 ? 27.019 25.907 37.090 1.00 17.51 230 SER B O 1
ATOM 5291 N N . PRO C 1 228 ? 25.929 27.401 35.796 1.00 15.35 231 PRO B N 1
ATOM 5292 C CA . PRO C 1 228 ? 25.642 27.963 34.477 1.00 15.44 231 PRO B CA 1
ATOM 5293 C C . PRO C 1 228 ? 26.824 28.811 34.024 1.00 20.51 231 PRO B C 1
ATOM 5294 O O . PRO C 1 228 ? 27.533 29.385 34.864 1.00 17.45 231 PRO B O 1
ATOM 5298 N N . TYR C 1 229 ? 27.035 28.890 32.715 1.00 20.99 232 TYR B N 1
ATOM 5299 C CA . TYR C 1 229 ? 28.225 29.548 32.170 1.00 22.25 232 TYR B CA 1
ATOM 5300 C C . TYR C 1 229 ? 28.496 30.950 32.734 1.00 27.94 232 TYR B C 1
ATOM 5301 O O . TYR C 1 229 ? 29.591 31.229 33.224 1.00 23.17 232 TYR B O 1
ATOM 5310 N N . PHE C 1 230 ? 27.499 31.826 32.660 1.00 25.08 233 PHE B N 1
ATOM 5311 C CA . PHE C 1 230 ? 27.692 33.230 33.015 1.00 28.75 233 PHE B CA 1
ATOM 5312 C C . PHE C 1 230 ? 28.092 33.430 34.467 1.00 23.84 233 PHE B C 1
ATOM 5313 O O . PHE C 1 230 ? 28.978 34.230 34.769 1.00 29.36 233 PHE B O 1
ATOM 5321 N N . PHE C 1 231 ? 27.445 32.698 35.365 1.00 20.92 234 PHE B N 1
ATOM 5322 C CA . PHE C 1 231 ? 27.807 32.768 36.768 1.00 22.82 234 PHE B CA 1
ATOM 5323 C C . PHE C 1 231 ? 29.142 32.080 37.033 1.00 22.68 234 PHE B C 1
ATOM 5324 O O . PHE C 1 231 ? 30.046 32.665 37.622 1.00 23.45 234 PHE B O 1
ATOM 5332 N N . ALA C 1 232 ? 29.261 30.831 36.604 1.00 23.25 235 ALA B N 1
ATOM 5333 C CA . ALA C 1 232 ? 30.401 30.013 37.003 1.00 20.66 235 ALA B CA 1
ATOM 5334 C C . ALA C 1 232 ? 31.716 30.470 36.366 1.00 19.34 235 ALA B C 1
ATOM 5335 O O . ALA C 1 232 ? 32.775 30.410 36.985 1.00 18.82 235 ALA B O 1
ATOM 5337 N N . MET C 1 233 ? 31.639 30.947 35.133 1.00 20.87 236 MET B N 1
ATOM 5338 C CA . MET C 1 233 ? 32.822 31.007 34.305 1.00 24.49 236 MET B CA 1
ATOM 5339 C C . MET C 1 233 ? 33.105 32.391 33.726 1.00 29.73 236 MET B C 1
ATOM 5340 O O . MET C 1 233 ? 34.263 32.776 33.579 1.00 26.98 236 MET B O 1
ATOM 5345 N N . ASP C 1 234 ? 32.057 33.140 33.400 1.00 32.81 237 ASP B N 1
ATOM 5346 C CA . ASP C 1 234 ? 32.233 34.429 32.726 1.00 33.93 237 ASP B CA 1
ATOM 5347 C C . ASP C 1 234 ? 32.539 35.568 33.698 1.00 31.66 237 ASP B C 1
ATOM 5348 O O . ASP C 1 234 ? 31.697 35.939 34.518 1.00 33.03 237 ASP B O 1
ATOM 5353 N N . ILE C 1 235 ? 33.742 36.130 33.590 1.00 32.65 238 ILE B N 1
ATOM 5354 C CA . ILE C 1 235 ? 34.166 37.202 34.483 1.00 35.39 238 ILE B CA 1
ATOM 5355 C C . ILE C 1 235 ? 33.269 38.430 34.315 1.00 32.89 238 ILE B C 1
ATOM 5356 O O . ILE C 1 235 ? 33.125 39.238 35.234 1.00 33.39 238 ILE B O 1
ATOM 5361 N N . ASN C 1 236 ? 32.658 38.557 33.142 1.00 27.25 239 ASN B N 1
ATOM 5362 C CA . ASN C 1 236 ? 31.752 39.663 32.868 1.00 26.48 239 ASN B CA 1
ATOM 5363 C C . ASN C 1 236 ? 30.296 39.250 32.998 1.00 34.41 239 ASN B C 1
ATOM 5364 O O . ASN C 1 236 ? 29.411 39.904 32.454 1.00 43.83 239 ASN B O 1
ATOM 5369 N N . GLY C 1 237 ? 30.049 38.163 33.717 1.00 31.22 240 GLY B N 1
ATOM 5370 C CA . GLY C 1 237 ? 28.695 37.670 33.892 1.00 31.33 240 GLY B CA 1
ATOM 5371 C C . GLY C 1 237 ? 28.192 37.857 35.308 1.00 26.41 240 GLY B C 1
ATOM 5372 O O . GLY C 1 237 ? 28.945 38.252 36.195 1.00 27.20 240 GLY B O 1
ATOM 5373 N N . THR C 1 238 ? 26.916 37.559 35.525 1.00 25.38 241 THR B N 1
ATOM 5374 C CA . THR C 1 238 ? 26.299 37.782 36.827 1.00 24.28 241 THR B CA 1
ATOM 5375 C C . THR C 1 238 ? 27.131 37.220 37.978 1.00 30.24 241 THR B C 1
ATOM 5376 O O . THR C 1 238 ? 27.845 36.229 37.813 1.00 27.62 241 THR B O 1
ATOM 5380 N N . SER C 1 239 ? 27.026 37.865 39.139 1.00 25.10 242 SER B N 1
ATOM 5381 C CA . SER C 1 239 ? 27.703 37.429 40.355 1.00 20.07 242 SER B CA 1
ATOM 5382 C C . SER C 1 239 ? 26.725 36.760 41.296 1.00 22.27 242 SER B C 1
ATOM 5383 O O . SER C 1 239 ? 27.108 36.263 42.356 1.00 26.36 242 SER B O 1
ATOM 5386 N N . SER C 1 240 ? 25.455 36.762 40.912 1.00 21.03 243 SER B N 1
ATOM 5387 C CA . SER C 1 240 ? 24.404 36.193 41.744 1.00 20.20 243 SER B CA 1
ATOM 5388 C C . SER C 1 240 ? 23.928 34.823 41.257 1.00 18.84 243 SER B C 1
ATOM 5389 O O . SER C 1 240 ? 23.891 34.549 40.056 1.00 21.37 243 SER B O 1
ATOM 5392 N N . TRP C 1 241 ? 23.538 33.978 42.201 1.00 20.48 244 TRP B N 1
ATOM 5393 C CA . TRP C 1 241 ? 22.985 32.678 41.873 1.00 21.22 244 TRP B CA 1
ATOM 5394 C C . TRP C 1 241 ? 22.062 32.256 42.988 1.00 20.02 244 TRP B C 1
ATOM 5395 O O . TRP C 1 241 ? 22.405 32.386 44.166 1.00 18.40 244 TRP B O 1
ATOM 5406 N N . GLY C 1 242 ? 20.887 31.747 42.631 1.00 15.65 245 GLY B N 1
ATOM 5407 C CA . GLY C 1 242 ? 20.020 31.180 43.643 1.00 20.64 245 GLY B CA 1
ATOM 5408 C C . GLY C 1 242 ? 18.523 31.277 43.432 1.00 21.41 245 GLY B C 1
ATOM 5409 O O . GLY C 1 242 ? 17.770 30.794 44.267 1.00 18.69 245 GLY B O 1
ATOM 5410 N N . SER C 1 243 ? 18.085 31.885 42.333 1.00 14.98 246 SER B N 1
ATOM 5411 C CA . SER C 1 243 ? 16.651 32.006 42.064 1.00 20.24 246 SER B CA 1
ATOM 5412 C C . SER C 1 243 ? 16.000 30.668 41.688 1.00 24.60 246 SER B C 1
ATOM 5413 O O . SER C 1 243 ? 16.685 29.664 41.468 1.00 23.15 246 SER B O 1
ATOM 5416 N N . ASP C 1 244 ? 14.673 30.653 41.608 1.00 22.60 247 ASP B N 1
ATOM 5417 C CA . ASP C 1 244 ? 13.962 29.447 41.193 1.00 20.89 247 ASP B CA 1
ATOM 5418 C C . ASP C 1 244 ? 14.385 29.070 39.789 1.00 18.51 247 ASP B C 1
ATOM 5419 O O . ASP C 1 244 ? 14.470 27.890 39.457 1.00 18.30 247 ASP B O 1
ATOM 5424 N N . TYR C 1 245 ? 14.632 30.078 38.960 1.00 13.23 248 TYR B N 1
ATOM 5425 C CA . TYR C 1 245 ? 15.077 29.836 37.592 1.00 19.52 248 TYR B CA 1
ATOM 5426 C C . TYR C 1 245 ? 16.480 29.233 37.523 1.00 20.42 248 TYR B C 1
ATOM 5427 O O . TYR C 1 245 ? 16.739 28.362 36.685 1.00 16.34 248 TYR B O 1
ATOM 5436 N N . ASP C 1 246 ? 17.380 29.707 38.386 1.00 16.37 249 ASP B N 1
ATOM 5437 C CA . ASP C 1 246 ? 18.758 29.216 38.407 1.00 15.42 249 ASP B CA 1
ATOM 5438 C C . ASP C 1 246 ? 18.755 27.741 38.759 1.00 14.61 249 ASP B C 1
ATOM 5439 O O . ASP C 1 246 ? 19.443 26.931 38.128 1.00 13.91 249 ASP B O 1
ATOM 5444 N N . LYS C 1 247 ? 17.971 27.395 39.775 1.00 14.44 250 LYS B N 1
ATOM 5445 C CA . LYS C 1 247 ? 17.917 26.025 40.262 1.00 14.56 250 LYS B CA 1
ATOM 5446 C C . LYS C 1 247 ? 17.304 25.094 39.225 1.00 14.96 250 LYS B C 1
ATOM 5447 O O . LYS C 1 247 ? 17.836 24.015 38.952 1.00 14.86 250 LYS B O 1
ATOM 5453 N N . SER C 1 248 ? 16.181 25.510 38.658 1.00 15.20 251 SER B N 1
ATOM 5454 C CA . SER C 1 248 ? 15.521 24.732 37.618 1.00 17.16 251 SER B CA 1
ATOM 5455 C C . SER C 1 248 ? 16.439 24.513 36.407 1.00 14.19 251 SER B C 1
ATOM 5456 O O . SER C 1 248 ? 16.456 23.426 35.833 1.00 13.93 251 SER B O 1
ATOM 5459 N N . SER C 1 249 ? 17.205 25.536 36.030 1.00 15.34 252 SER B N 1
ATOM 5460 C CA . SER C 1 249 ? 18.087 25.438 34.862 1.00 16.26 252 SER B CA 1
ATOM 5461 C C . SER C 1 249 ? 19.211 24.439 35.109 1.00 16.66 252 SER B C 1
ATOM 5462 O O . SER C 1 249 ? 19.550 23.638 34.237 1.00 14.90 252 SER B O 1
ATOM 5465 N N . LEU C 1 250 ? 19.786 24.490 36.305 1.00 13.49 253 LEU B N 1
ATOM 5466 C CA . LEU C 1 250 ? 20.812 23.533 36.681 1.00 10.29 253 LEU B CA 1
ATOM 5467 C C . LEU C 1 250 ? 20.235 22.115 36.726 1.00 10.37 253 LEU B C 1
ATOM 5468 O O . LEU C 1 250 ? 20.785 21.203 36.110 1.00 10.10 253 LEU B O 1
ATOM 5473 N N . ASP C 1 251 ? 19.130 21.929 37.450 1.00 8.50 254 ASP B N 1
ATOM 5474 C CA . ASP C 1 251 ? 18.441 20.642 37.474 1.00 8.28 254 ASP B CA 1
ATOM 5475 C C . ASP C 1 251 ? 18.321 20.090 36.051 1.00 12.65 254 ASP B C 1
ATOM 5476 O O . ASP C 1 251 ? 18.598 18.914 35.808 1.00 11.52 254 ASP B O 1
ATOM 5481 N N . SER C 1 252 ? 17.912 20.944 35.111 1.00 9.53 255 SER B N 1
ATOM 5482 C CA . SER C 1 252 ? 17.596 20.479 33.762 1.00 9.88 255 SER B CA 1
ATOM 5483 C C . SER C 1 252 ? 18.829 19.981 33.012 1.00 13.40 255 SER B C 1
ATOM 5484 O O . SER C 1 252 ? 18.748 19.012 32.260 1.00 11.13 255 SER B O 1
ATOM 5487 N N . GLU C 1 253 ? 19.966 20.648 33.207 1.00 10.43 256 GLU B N 1
ATOM 5488 C CA . GLU C 1 253 ? 21.220 20.185 32.606 1.00 13.64 256 GLU B CA 1
ATOM 5489 C C . GLU C 1 253 ? 21.566 18.789 33.114 1.00 11.63 256 GLU B C 1
ATOM 5490 O O . GLU C 1 253 ? 21.947 17.907 32.339 1.00 12.55 256 GLU B O 1
ATOM 5496 N N . PHE C 1 254 ? 21.426 18.583 34.421 1.00 7.58 257 PHE B N 1
ATOM 5497 C CA . PHE C 1 254 ? 21.685 17.274 34.995 1.00 10.80 257 PHE B CA 1
ATOM 5498 C C . PHE C 1 254 ? 20.641 16.257 34.517 1.00 11.11 257 PHE B C 1
ATOM 5499 O O . PHE C 1 254 ? 20.967 15.095 34.317 1.00 7.77 257 PHE B O 1
ATOM 5507 N N . ASP C 1 255 ? 19.395 16.697 34.333 1.00 10.63 258 ASP B N 1
ATOM 5508 C CA . ASP C 1 255 ? 18.334 15.809 33.855 1.00 11.21 258 ASP B CA 1
ATOM 5509 C C . ASP C 1 255 ? 18.627 15.222 32.468 1.00 8.18 258 ASP B C 1
ATOM 5510 O O . ASP C 1 255 ? 18.254 14.087 32.183 1.00 10.30 258 ASP B O 1
ATOM 5515 N N . ALA C 1 256 ? 19.278 15.989 31.603 1.00 8.60 259 ALA B N 1
ATOM 5516 C CA . ALA C 1 256 ? 19.620 15.488 30.269 1.00 10.03 259 ALA B CA 1
ATOM 5517 C C . ALA C 1 256 ? 20.611 14.334 30.389 1.00 11.41 259 ALA B C 1
ATOM 5518 O O . ALA C 1 256 ? 20.556 13.338 29.648 1.00 6.78 259 ALA B O 1
ATOM 5520 N N . VAL C 1 257 ? 21.534 14.482 31.327 1.00 7.69 260 VAL B N 1
ATOM 5521 C CA . VAL C 1 257 ? 22.563 13.475 31.547 1.00 7.49 260 VAL B CA 1
ATOM 5522 C C . VAL C 1 257 ? 21.970 12.247 32.225 1.00 9.57 260 VAL B C 1
ATOM 5523 O O . VAL C 1 257 ? 22.324 11.110 31.909 1.00 7.06 260 VAL B O 1
ATOM 5527 N N . TYR C 1 258 ? 21.073 12.491 33.174 1.00 7.56 261 TYR B N 1
ATOM 5528 C CA . TYR C 1 258 ? 20.432 11.417 33.905 1.00 6.99 261 TYR B CA 1
ATOM 5529 C C . TYR C 1 258 ? 19.661 10.561 32.923 1.00 10.10 261 TYR B C 1
ATOM 5530 O O . TYR C 1 258 ? 19.725 9.334 32.960 1.00 7.51 261 TYR B O 1
ATOM 5539 N N . ASN C 1 259 ? 18.910 11.222 32.050 1.00 7.25 262 ASN B N 1
ATOM 5540 C CA . ASN C 1 259 ? 18.036 10.506 31.141 1.00 11.94 262 ASN B CA 1
ATOM 5541 C C . ASN C 1 259 ? 18.789 9.799 30.014 1.00 11.94 262 ASN B C 1
ATOM 5542 O O . ASN C 1 259 ? 18.440 8.691 29.652 1.00 8.09 262 ASN B O 1
ATOM 5547 N N . LYS C 1 260 ? 19.830 10.435 29.485 1.00 8.83 263 LYS B N 1
ATOM 5548 C CA . LYS C 1 260 ? 20.641 9.815 28.445 1.00 10.27 263 LYS B CA 1
ATOM 5549 C C . LYS C 1 260 ? 21.455 8.634 28.984 1.00 10.02 263 LYS B C 1
ATOM 5550 O O . LYS C 1 260 ? 21.459 7.566 28.387 1.00 11.94 263 LYS B O 1
ATOM 5556 N N . PHE C 1 261 ? 22.104 8.810 30.135 1.00 8.15 264 PHE B N 1
ATOM 5557 C CA . PHE C 1 261 ? 23.078 7.834 30.608 1.00 9.03 264 PHE B CA 1
ATOM 5558 C C . PHE C 1 261 ? 22.703 7.110 31.898 1.00 10.07 264 PHE B C 1
ATOM 5559 O O . PHE C 1 261 ? 22.489 5.897 31.912 1.00 8.25 264 PHE B O 1
ATOM 5567 N N . VAL C 1 262 ? 22.658 7.865 32.989 1.00 8.28 265 VAL B N 1
ATOM 5568 C CA . VAL C 1 262 ? 22.577 7.278 34.317 1.00 8.04 265 VAL B CA 1
ATOM 5569 C C . VAL C 1 262 ? 21.417 6.289 34.489 1.00 10.34 265 VAL B C 1
ATOM 5570 O O . VAL C 1 262 ? 21.620 5.195 35.008 1.00 9.70 265 VAL B O 1
ATOM 5574 N N . LYS C 1 263 ? 20.219 6.656 34.040 1.00 6.46 266 LYS B N 1
ATOM 5575 C CA . LYS C 1 263 ? 19.046 5.806 34.255 1.00 9.72 266 LYS B CA 1
ATOM 5576 C C . LYS C 1 263 ? 19.076 4.547 33.405 1.00 12.04 266 LYS B C 1
ATOM 5577 O O . LYS C 1 263 ? 18.330 3.600 33.663 1.00 10.81 266 LYS B O 1
ATOM 5583 N N . ASN C 1 264 ? 19.926 4.542 32.379 1.00 7.97 267 ASN B N 1
ATOM 5584 C CA . ASN C 1 264 ? 20.120 3.353 31.560 1.00 12.49 267 ASN B CA 1
ATOM 5585 C C . ASN C 1 264 ? 21.291 2.506 32.056 1.00 12.99 267 ASN B C 1
ATOM 5586 O O . ASN C 1 264 ? 21.673 1.540 31.407 1.00 14.34 267 ASN B O 1
ATOM 5591 N N . GLY C 1 265 ? 21.854 2.871 33.207 1.00 10.37 268 GLY B N 1
ATOM 5592 C CA . GLY C 1 265 ? 22.942 2.103 33.801 1.00 9.04 268 GLY B CA 1
ATOM 5593 C C . GLY C 1 265 ? 24.335 2.500 33.341 1.00 12.81 268 GLY B C 1
ATOM 5594 O O . GLY C 1 265 ? 25.325 1.862 33.713 1.00 15.48 268 GLY B O 1
ATOM 5595 N N . ARG C 1 266 ? 24.420 3.547 32.523 1.00 10.43 269 ARG B N 1
ATOM 5596 C CA . ARG C 1 266 ? 25.710 4.095 32.111 1.00 10.08 269 ARG B CA 1
ATOM 5597 C C . ARG C 1 266 ? 26.118 5.207 33.073 1.00 7.29 269 ARG B C 1
ATOM 5598 O O . ARG C 1 266 ? 25.457 6.240 33.143 1.00 8.96 269 ARG B O 1
ATOM 5606 N N . ALA C 1 267 ? 27.199 4.992 33.813 1.00 8.43 270 ALA B N 1
ATOM 5607 C CA . ALA C 1 267 ? 27.618 5.917 34.879 1.00 7.03 270 ALA B CA 1
ATOM 5608 C C . ALA C 1 267 ? 28.364 7.144 34.337 1.00 8.46 270 ALA B C 1
ATOM 5609 O O . ALA C 1 267 ? 28.942 7.104 33.253 1.00 7.39 270 ALA B O 1
ATOM 5611 N N . VAL C 1 268 ? 28.342 8.234 35.093 1.00 6.60 271 VAL B N 1
ATOM 5612 C CA . VAL C 1 268 ? 28.839 9.515 34.603 1.00 7.79 271 VAL B CA 1
ATOM 5613 C C . VAL C 1 268 ? 29.552 10.260 35.715 1.00 13.49 271 VAL B C 1
ATOM 5614 O O . VAL C 1 268 ? 29.036 10.372 36.828 1.00 8.98 271 VAL B O 1
ATOM 5618 N N . VAL C 1 269 ? 30.734 10.773 35.398 1.00 7.83 272 VAL B N 1
ATOM 5619 C CA . VAL C 1 269 ? 31.485 11.621 36.310 1.00 8.48 272 VAL B CA 1
ATOM 5620 C C . VAL C 1 269 ? 31.592 13.003 35.685 1.00 8.70 272 VAL B C 1
ATOM 5621 O O . VAL C 1 269 ? 31.977 13.132 34.525 1.00 9.39 272 VAL B O 1
ATOM 5625 N N . ILE C 1 270 ? 31.202 14.030 36.433 1.00 6.29 273 ILE B N 1
ATOM 5626 C CA . ILE C 1 270 ? 31.481 15.392 36.027 1.00 7.97 273 ILE B CA 1
ATOM 5627 C C . ILE C 1 270 ? 32.903 15.701 36.510 1.00 13.15 273 ILE B C 1
ATOM 5628 O O . ILE C 1 270 ? 33.124 16.040 37.678 1.00 11.50 273 ILE B O 1
ATOM 5633 N N . GLY C 1 271 ? 33.862 15.543 35.605 1.00 11.28 274 GLY B N 1
ATOM 5634 C CA . GLY C 1 271 ? 35.272 15.605 35.942 1.00 9.95 274 GLY B CA 1
ATOM 5635 C C . GLY C 1 271 ? 35.788 16.996 36.213 1.00 13.33 274 GLY B C 1
ATOM 5636 O O . GLY C 1 271 ? 36.824 17.159 36.849 1.00 13.92 274 GLY B O 1
ATOM 5637 N N . GLU C 1 272 ? 35.076 17.997 35.709 1.00 11.58 275 GLU B N 1
ATOM 5638 C CA . GLU C 1 272 ? 35.405 19.388 35.985 1.00 13.72 275 GLU B CA 1
ATOM 5639 C C . GLU C 1 272 ? 34.125 20.211 36.142 1.00 15.90 275 GLU B C 1
ATOM 5640 O O . GLU C 1 272 ? 33.170 20.042 35.386 1.00 11.94 275 GLU B O 1
ATOM 5646 N N . MET C 1 273 ? 34.119 21.090 37.137 1.00 13.67 276 MET B N 1
ATOM 5647 C CA . MET C 1 273 ? 33.082 22.109 37.294 1.00 13.37 276 MET B CA 1
ATOM 5648 C C . MET C 1 273 ? 33.601 23.100 38.341 1.00 19.04 276 MET B C 1
ATOM 5649 O O . MET C 1 273 ? 34.721 22.950 38.832 1.00 14.55 276 MET B O 1
ATOM 5654 N N . GLY C 1 274 ? 32.807 24.112 38.671 1.00 16.87 277 GLY B N 1
ATOM 5655 C CA . GLY C 1 274 ? 33.210 25.083 39.675 1.00 13.60 277 GLY B CA 1
ATOM 5656 C C . GLY C 1 274 ? 32.833 26.501 39.292 1.00 19.43 277 GLY B C 1
ATOM 5657 O O . GLY C 1 274 ? 32.206 26.724 38.254 1.00 13.69 277 GLY B O 1
ATOM 5658 N N . SER C 1 275 ? 33.210 27.461 40.135 1.00 14.37 278 SER B N 1
ATOM 5659 C CA . SER C 1 275 ? 32.914 28.868 39.879 1.00 18.46 278 SER B CA 1
ATOM 5660 C C . SER C 1 275 ? 34.137 29.709 40.187 1.00 18.65 278 SER B C 1
ATOM 5661 O O . SER C 1 275 ? 34.934 29.357 41.054 1.00 19.62 278 SER B O 1
ATOM 5664 N N . ILE C 1 276 ? 34.293 30.804 39.455 1.00 14.56 279 ILE B N 1
ATOM 5665 C CA . ILE C 1 276 ? 35.405 31.704 39.682 1.00 20.76 279 ILE B CA 1
ATOM 5666 C C . ILE C 1 276 ? 35.057 32.653 40.830 1.00 24.57 279 ILE B C 1
ATOM 5667 O O . ILE C 1 276 ? 33.915 32.709 41.290 1.00 19.22 279 ILE B O 1
ATOM 5672 N N . ASN C 1 277 ? 36.054 33.397 41.284 1.00 25.25 280 ASN B N 1
ATOM 5673 C CA . ASN C 1 277 ? 35.880 34.320 42.399 1.00 26.07 280 ASN B CA 1
ATOM 5674 C C . ASN C 1 277 ? 35.484 35.717 41.915 1.00 26.55 280 ASN B C 1
ATOM 5675 O O . ASN C 1 277 ? 36.323 36.463 41.420 1.00 28.62 280 ASN B O 1
ATOM 5680 N N . LYS C 1 278 ? 34.200 36.052 42.030 1.00 24.65 281 LYS B N 1
ATOM 5681 C CA . LYS C 1 278 ? 33.723 37.403 41.729 1.00 31.34 281 LYS B CA 1
ATOM 5682 C C . LYS C 1 278 ? 33.398 38.139 43.020 1.00 29.28 281 LYS B C 1
ATOM 5683 O O . LYS C 1 278 ? 32.465 38.938 43.069 1.00 32.67 281 LYS B O 1
ATOM 5689 N N . ASN C 1 279 ? 34.166 37.848 44.063 1.00 28.33 282 ASN B N 1
ATOM 5690 C CA . ASN C 1 279 ? 33.947 38.439 45.373 1.00 35.53 282 ASN B CA 1
ATOM 5691 C C . ASN C 1 279 ? 32.505 38.250 45.797 1.00 37.77 282 ASN B C 1
ATOM 5692 O O . ASN C 1 279 ? 31.860 39.179 46.291 1.00 33.03 282 ASN B O 1
ATOM 5697 N N . ASN C 1 280 ? 32.016 37.031 45.597 1.00 29.69 283 ASN B N 1
ATOM 5698 C CA . ASN C 1 280 ? 30.624 36.696 45.813 1.00 23.46 283 ASN B CA 1
ATOM 5699 C C . ASN C 1 280 ? 30.491 35.397 46.573 1.00 26.41 283 ASN B C 1
ATOM 5700 O O . ASN C 1 280 ? 29.835 34.467 46.112 1.00 24.01 283 ASN B O 1
ATOM 5705 N N . THR C 1 281 ? 31.106 35.338 47.748 1.00 22.88 284 THR B N 1
ATOM 5706 C CA . THR C 1 281 ? 31.168 34.094 48.514 1.00 26.73 284 THR B CA 1
ATOM 5707 C C . THR C 1 281 ? 29.792 33.502 48.812 1.00 25.25 284 THR B C 1
ATOM 5708 O O . THR C 1 281 ? 29.599 32.289 48.694 1.00 24.50 284 THR B O 1
ATOM 5712 N N . ALA C 1 282 ? 28.840 34.345 49.205 1.00 21.21 285 ALA B N 1
ATOM 5713 C CA . ALA C 1 282 ? 27.512 33.844 49.570 1.00 24.82 285 ALA B CA 1
ATOM 5714 C C . ALA C 1 282 ? 26.855 33.139 48.380 1.00 20.39 285 ALA B C 1
ATOM 5715 O O . ALA C 1 282 ? 26.299 32.046 48.510 1.00 18.42 285 ALA B O 1
ATOM 5717 N N . ALA C 1 283 ? 26.923 33.782 47.224 1.00 17.14 286 ALA B N 1
ATOM 5718 C CA . ALA C 1 283 ? 26.374 33.217 46.000 1.00 22.85 286 ALA B CA 1
ATOM 5719 C C . ALA C 1 283 ? 27.062 31.891 45.647 1.00 20.73 286 ALA B C 1
ATOM 5720 O O . ALA C 1 283 ? 26.399 30.899 45.369 1.00 18.65 286 ALA B O 1
ATOM 5722 N N . ARG C 1 284 ? 28.392 31.882 45.678 1.00 22.14 287 ARG B N 1
ATOM 5723 C CA . ARG C 1 284 ? 29.155 30.687 45.333 1.00 17.19 287 ARG B CA 1
ATOM 5724 C C . ARG C 1 284 ? 28.876 29.553 46.307 1.00 23.75 287 ARG B C 1
ATOM 5725 O O . ARG C 1 284 ? 28.906 28.380 45.926 1.00 20.07 287 ARG B O 1
ATOM 5733 N N . VAL C 1 285 ? 28.594 29.903 47.560 1.00 15.61 288 VAL B N 1
ATOM 5734 C CA . VAL C 1 285 ? 28.234 28.909 48.557 1.00 16.06 288 VAL B CA 1
ATOM 5735 C C . VAL C 1 285 ? 26.863 28.322 48.249 1.00 17.74 288 VAL B C 1
ATOM 5736 O O . VAL C 1 285 ? 26.640 27.119 48.382 1.00 15.27 288 VAL B O 1
ATOM 5740 N N . THR C 1 286 ? 25.946 29.174 47.819 1.00 18.91 289 THR B N 1
ATOM 5741 C CA . THR C 1 286 ? 24.606 28.718 47.478 1.00 22.30 289 THR B CA 1
ATOM 5742 C C . THR C 1 286 ? 24.681 27.817 46.244 1.00 15.34 289 THR B C 1
ATOM 5743 O O . THR C 1 286 ? 24.098 26.738 46.212 1.00 16.13 289 THR B O 1
ATOM 5747 N N . HIS C 1 287 ? 25.434 28.265 45.251 1.00 12.71 290 HIS B N 1
ATOM 5748 C CA . HIS C 1 287 ? 25.630 27.514 44.020 1.00 15.68 290 HIS B CA 1
ATOM 5749 C C . HIS C 1 287 ? 26.345 26.188 44.277 1.00 17.07 290 HIS B C 1
ATOM 5750 O O . HIS C 1 287 ? 25.905 25.143 43.814 1.00 15.00 290 HIS B O 1
ATOM 5757 N N . ALA C 1 288 ? 27.435 26.222 45.033 1.00 16.71 291 ALA B N 1
ATOM 5758 C CA . ALA C 1 288 ? 28.233 25.016 45.233 1.00 13.47 291 ALA B CA 1
ATOM 5759 C C . ALA C 1 288 ? 27.433 23.930 45.931 1.00 19.75 291 ALA B C 1
ATOM 5760 O O . ALA C 1 288 ? 27.524 22.755 45.569 1.00 14.87 291 ALA B O 1
ATOM 5762 N N . GLU C 1 289 ? 26.640 24.317 46.925 1.00 13.54 292 GLU B N 1
ATOM 5763 C CA . GLU C 1 289 ? 25.892 23.334 47.693 1.00 14.18 292 GLU B CA 1
ATOM 5764 C C . GLU C 1 289 ? 24.731 22.742 46.910 1.00 16.96 292 GLU B C 1
ATOM 5765 O O . GLU C 1 289 ? 24.439 21.537 47.015 1.00 15.55 292 GLU B O 1
ATOM 5771 N N . TYR C 1 290 ? 24.049 23.589 46.150 1.00 14.69 293 TYR B N 1
ATOM 5772 C CA . TYR C 1 290 ? 22.957 23.115 45.306 1.00 18.00 293 TYR B CA 1
ATOM 5773 C C . TYR C 1 290 ? 23.482 22.251 44.145 1.00 12.50 293 TYR B C 1
ATOM 5774 O O . TYR C 1 290 ? 22.883 21.231 43.796 1.00 15.34 293 TYR B O 1
ATOM 5783 N N . TYR C 1 291 ? 24.595 22.670 43.552 1.00 13.15 294 TYR B N 1
ATOM 5784 C CA . TYR C 1 291 ? 25.218 21.915 42.467 1.00 13.59 294 TYR B CA 1
ATOM 5785 C C . TYR C 1 291 ? 25.490 20.490 42.941 1.00 15.27 294 TYR B C 1
ATOM 5786 O O . TYR C 1 291 ? 25.084 19.525 42.296 1.00 9.09 294 TYR B O 1
ATOM 5795 N N . ALA C 1 292 ? 26.162 20.370 44.083 1.00 11.66 295 ALA B N 1
ATOM 5796 C CA . ALA C 1 292 ? 26.470 19.079 44.673 1.00 9.89 295 ALA B CA 1
ATOM 5797 C C . ALA C 1 292 ? 25.229 18.221 44.894 1.00 15.63 295 ALA B C 1
ATOM 5798 O O . ALA C 1 292 ? 25.202 17.042 44.535 1.00 11.60 295 ALA B O 1
ATOM 5800 N N . LYS C 1 293 ? 24.199 18.781 45.517 1.00 13.47 296 LYS B N 1
ATOM 5801 C CA . LYS C 1 293 ? 23.083 17.927 45.880 1.00 10.13 296 LYS B CA 1
ATOM 5802 C C . LYS C 1 293 ? 22.203 17.592 44.674 1.00 13.00 296 LYS B C 1
ATOM 5803 O O . LYS C 1 293 ? 21.638 16.510 44.594 1.00 12.44 296 LYS B O 1
ATOM 5809 N N . SER C 1 294 ? 22.123 18.506 43.719 1.00 9.58 297 SER B N 1
ATOM 5810 C CA . SER C 1 294 ? 21.326 18.262 42.527 1.00 13.59 297 SER B CA 1
ATOM 5811 C C . SER C 1 294 ? 22.031 17.219 41.657 1.00 12.08 297 SER B C 1
ATOM 5812 O O . SER C 1 294 ? 21.408 16.274 41.155 1.00 11.37 297 SER B O 1
ATOM 5815 N N . ALA C 1 295 ? 23.341 17.389 41.502 1.00 12.19 298 ALA B N 1
ATOM 5816 C CA . ALA C 1 295 ? 24.157 16.456 40.737 1.00 9.40 298 ALA B CA 1
ATOM 5817 C C . ALA C 1 295 ? 24.051 15.062 41.330 1.00 13.48 298 ALA B C 1
ATOM 5818 O O . ALA C 1 295 ? 23.842 14.081 40.613 1.00 12.16 298 ALA B O 1
ATOM 5820 N N . LYS C 1 296 ? 24.184 14.983 42.651 1.00 10.06 299 LYS B N 1
ATOM 5821 C CA . LYS C 1 296 ? 24.171 13.706 43.352 1.00 10.12 299 LYS B CA 1
ATOM 5822 C C . LYS C 1 296 ? 22.795 13.040 43.249 1.00 12.86 299 LYS B C 1
ATOM 5823 O O . LYS C 1 296 ? 22.695 11.814 43.178 1.00 12.48 299 LYS B O 1
ATOM 5829 N N . ALA C 1 297 ? 21.739 13.852 43.231 1.00 10.11 300 ALA B N 1
ATOM 5830 C CA . ALA C 1 297 ? 20.382 13.340 43.097 1.00 13.51 300 ALA B CA 1
ATOM 5831 C C . ALA C 1 297 ? 20.158 12.673 41.742 1.00 13.76 300 ALA B C 1
ATOM 5832 O O . ALA C 1 297 ? 19.184 11.941 41.552 1.00 11.12 300 ALA B O 1
ATOM 5834 N N . ARG C 1 298 ? 21.057 12.941 40.799 1.00 14.16 301 ARG B N 1
ATOM 5835 C CA . ARG C 1 298 ? 20.999 12.304 39.492 1.00 11.18 301 ARG B CA 1
ATOM 5836 C C . ARG C 1 298 ? 22.146 11.299 39.292 1.00 11.45 301 ARG B C 1
ATOM 5837 O O . ARG C 1 298 ? 22.489 10.952 38.167 1.00 11.77 301 ARG B O 1
ATOM 5845 N N . GLY C 1 299 ? 22.728 10.841 40.397 1.00 11.96 302 GLY B N 1
ATOM 5846 C CA . GLY C 1 299 ? 23.767 9.818 40.380 1.00 9.98 302 GLY B CA 1
ATOM 5847 C C . GLY C 1 299 ? 25.140 10.289 39.928 1.00 10.19 302 GLY B C 1
ATOM 5848 O O . GLY C 1 299 ? 26.022 9.474 39.679 1.00 12.95 302 GLY B O 1
ATOM 5849 N N . LEU C 1 300 ? 25.322 11.602 39.824 1.00 10.95 303 LEU B N 1
ATOM 5850 C CA . LEU C 1 300 ? 26.544 12.170 39.268 1.00 11.02 303 LEU B CA 1
ATOM 5851 C C . LEU C 1 300 ? 27.542 12.483 40.365 1.00 15.27 303 LEU B C 1
ATOM 5852 O O . LEU C 1 300 ? 27.173 13.004 41.415 1.00 16.08 303 LEU B O 1
ATOM 5857 N N . THR C 1 301 ? 28.805 12.153 40.124 1.00 16.56 304 THR B N 1
ATOM 5858 C CA . THR C 1 301 ? 29.887 12.548 41.025 1.00 11.29 304 THR B CA 1
ATOM 5859 C C . THR C 1 301 ? 30.628 13.751 40.417 1.00 11.58 304 THR B C 1
ATOM 5860 O O . THR C 1 301 ? 31.209 13.650 39.340 1.00 9.01 304 THR B O 1
ATOM 5864 N N . PRO C 1 302 ? 30.574 14.910 41.092 1.00 10.95 305 PRO B N 1
ATOM 5865 C CA . PRO C 1 302 ? 31.212 16.114 40.555 1.00 10.69 305 PRO B CA 1
ATOM 5866 C C . PRO C 1 302 ? 32.615 16.297 41.123 1.00 9.36 305 PRO B C 1
ATOM 5867 O O . PRO C 1 302 ? 32.899 15.881 42.256 1.00 7.61 305 PRO B O 1
ATOM 5871 N N . ILE C 1 303 ? 33.488 16.909 40.333 1.00 10.85 306 ILE B N 1
ATOM 5872 C CA . ILE C 1 303 ? 34.884 17.108 40.733 1.00 11.47 306 ILE B CA 1
ATOM 5873 C C . ILE C 1 303 ? 35.267 18.553 40.481 1.00 14.75 306 ILE B C 1
ATOM 5874 O O . ILE C 1 303 ? 35.193 19.046 39.345 1.00 11.14 306 ILE B O 1
ATOM 5879 N N . TRP C 1 304 ? 35.665 19.236 41.547 1.00 11.18 307 TRP B N 1
ATOM 5880 C CA . TRP C 1 304 ? 35.929 20.672 41.479 1.00 13.96 307 TRP B CA 1
ATOM 5881 C C . TRP C 1 304 ? 37.219 20.955 40.711 1.00 12.77 307 TRP B C 1
ATOM 5882 O O . TRP C 1 304 ? 38.230 20.298 40.944 1.00 15.68 307 TRP B O 1
ATOM 5893 N N . TRP C 1 305 ? 37.191 21.926 39.800 1.00 12.38 308 TRP B N 1
ATOM 5894 C CA . TRP C 1 305 ? 38.405 22.331 39.099 1.00 12.96 308 TRP B CA 1
ATOM 5895 C C . TRP C 1 305 ? 39.163 23.395 39.892 1.00 18.97 308 TRP B C 1
ATOM 5896 O O . TRP C 1 305 ? 38.747 24.547 39.949 1.00 16.89 308 TRP B O 1
ATOM 5907 N N . ASP C 1 306 ? 40.274 22.998 40.502 1.00 16.10 309 ASP B N 1
ATOM 5908 C CA . ASP C 1 306 ? 41.076 23.907 41.312 1.00 15.42 309 ASP B CA 1
ATOM 5909 C C . ASP C 1 306 ? 42.434 24.115 40.653 1.00 16.59 309 ASP B C 1
ATOM 5910 O O . ASP C 1 306 ? 43.299 23.241 40.722 1.00 17.19 309 ASP B O 1
ATOM 5915 N N . ASN C 1 307 ? 42.612 25.262 40.001 1.00 15.53 310 ASN B N 1
ATOM 5916 C CA . ASN C 1 307 ? 43.880 25.578 39.353 1.00 16.63 310 ASN B CA 1
ATOM 5917 C C . ASN C 1 307 ? 44.829 26.352 40.260 1.00 18.75 310 ASN B C 1
ATOM 5918 O O . ASN C 1 307 ? 45.821 26.911 39.787 1.00 18.43 310 ASN B O 1
ATOM 5923 N N . GLY C 1 308 ? 44.510 26.399 41.550 1.00 17.44 311 GLY B N 1
ATOM 5924 C CA . GLY C 1 308 ? 45.352 27.073 42.527 1.00 24.42 311 GLY B CA 1
ATOM 5925 C C . GLY C 1 308 ? 45.355 28.592 42.433 1.00 28.45 311 GLY B C 1
ATOM 5926 O O . GLY C 1 308 ? 46.203 29.257 43.022 1.00 35.34 311 GLY B O 1
ATOM 5927 N N . TYR C 1 309 ? 44.396 29.143 41.701 1.00 24.30 312 TYR B N 1
ATOM 5928 C CA . TYR C 1 309 ? 44.312 30.582 41.486 1.00 28.85 312 TYR B CA 1
ATOM 5929 C C . TYR C 1 309 ? 42.968 31.105 41.997 1.00 33.10 312 TYR B C 1
ATOM 5930 O O . TYR C 1 309 ? 41.926 30.876 41.371 1.00 23.67 312 TYR B O 1
ATOM 5939 N N . SER C 1 310 ? 42.999 31.815 43.123 1.00 24.11 313 SER B N 1
ATOM 5940 C CA . SER C 1 310 ? 41.771 32.189 43.824 1.00 31.52 313 SER B CA 1
ATOM 5941 C C . SER C 1 310 ? 41.538 33.695 43.987 1.00 33.44 313 SER B C 1
ATOM 5942 O O . SER C 1 310 ? 40.708 34.105 44.797 1.00 33.67 313 SER B O 1
ATOM 5945 N N . VAL C 1 311 ? 42.253 34.510 43.219 1.00 32.64 314 VAL B N 1
ATOM 5946 C CA . VAL C 1 311 ? 42.193 35.968 43.371 1.00 34.94 314 VAL B CA 1
ATOM 5947 C C . VAL C 1 311 ? 40.835 36.572 42.981 1.00 33.71 314 VAL B C 1
ATOM 5948 O O . VAL C 1 311 ? 40.368 36.409 41.854 1.00 34.81 314 VAL B O 1
ATOM 5952 N N . ALA C 1 312 ? 40.212 37.290 43.909 1.00 37.11 315 ALA B N 1
ATOM 5953 C CA . ALA C 1 312 ? 38.893 37.871 43.662 1.00 33.33 315 ALA B CA 1
ATOM 5954 C C . ALA C 1 312 ? 38.918 38.899 42.532 1.00 33.82 315 ALA B C 1
ATOM 5955 O O . ALA C 1 312 ? 39.859 39.677 42.412 1.00 42.52 315 ALA B O 1
ATOM 5957 N N . GLY C 1 313 ? 37.883 38.885 41.700 1.00 27.73 316 GLY B N 1
ATOM 5958 C CA . GLY C 1 313 ? 37.730 39.868 40.643 1.00 25.94 316 GLY B CA 1
ATOM 5959 C C . GLY C 1 313 ? 38.436 39.507 39.351 1.00 35.21 316 GLY B C 1
ATOM 5960 O O . GLY C 1 313 ? 38.403 40.268 38.381 1.00 39.63 316 GLY B O 1
ATOM 5961 N N . LYS C 1 314 ? 39.070 38.339 39.330 1.00 34.91 317 LYS B N 1
ATOM 5962 C CA . LYS C 1 314 ? 39.875 37.932 38.183 1.00 37.31 317 LYS B CA 1
ATOM 5963 C C . LYS C 1 314 ? 39.302 36.692 37.501 1.00 31.75 317 LYS B C 1
ATOM 5964 O O . LYS C 1 314 ? 38.767 35.800 38.166 1.00 34.28 317 LYS B O 1
ATOM 5970 N N . ALA C 1 315 ? 39.446 36.632 36.178 1.00 33.13 318 ALA B N 1
ATOM 5971 C CA . ALA C 1 315 ? 39.054 35.452 35.408 1.00 35.39 318 ALA B CA 1
ATOM 5972 C C . ALA C 1 315 ? 39.815 34.196 35.836 1.00 31.15 318 ALA B C 1
ATOM 5973 O O . ALA C 1 315 ? 40.910 34.278 36.392 1.00 29.82 318 ALA B O 1
ATOM 5975 N N . GLU C 1 316 ? 39.216 33.035 35.579 1.00 36.17 319 GLU B N 1
ATOM 5976 C CA . GLU C 1 316 ? 39.867 31.743 35.817 1.00 27.39 319 GLU B CA 1
ATOM 5977 C C . GLU C 1 316 ? 40.254 31.515 37.268 1.00 28.87 319 GLU B C 1
ATOM 5978 O O . GLU C 1 316 ? 41.125 30.694 37.567 1.00 22.51 319 GLU B O 1
ATOM 5984 N N . THR C 1 317 ? 39.602 32.223 38.179 1.00 24.67 320 THR B N 1
ATOM 5985 C CA . THR C 1 317 ? 39.912 32.040 39.589 1.00 24.60 320 THR B CA 1
ATOM 5986 C C . THR C 1 317 ? 39.125 30.909 40.255 1.00 23.28 320 THR B C 1
ATOM 5987 O O . THR C 1 317 ? 38.342 31.143 41.183 1.00 26.17 320 THR B O 1
ATOM 5991 N N . PHE C 1 318 ? 39.374 29.679 39.808 1.00 22.69 321 PHE B N 1
ATOM 5992 C CA . PHE C 1 318 ? 38.681 28.505 40.342 1.00 20.09 321 PHE B CA 1
ATOM 5993 C C . PHE C 1 318 ? 39.302 27.958 41.633 1.00 20.62 321 PHE B C 1
ATOM 5994 O O . PHE C 1 318 ? 38.712 27.117 42.301 1.00 20.92 321 PHE B O 1
ATOM 6002 N N . GLY C 1 319 ? 40.492 28.426 41.985 1.00 26.14 322 GLY B N 1
ATOM 6003 C CA . GLY C 1 319 ? 41.193 27.877 43.134 1.00 21.39 322 GLY B CA 1
ATOM 6004 C C . GLY C 1 319 ? 40.452 28.041 44.444 1.00 21.48 322 GLY B C 1
ATOM 6005 O O . GLY C 1 319 ? 39.933 29.108 44.743 1.00 26.78 322 GLY B O 1
ATOM 6006 N N . ILE C 1 320 ? 40.402 26.979 45.234 1.00 18.71 323 ILE B N 1
ATOM 6007 C CA . ILE C 1 320 ? 39.774 27.049 46.544 1.00 18.63 323 ILE B CA 1
ATOM 6008 C C . ILE C 1 320 ? 40.686 26.490 47.646 1.00 29.37 323 ILE B C 1
ATOM 6009 O O . ILE C 1 320 ? 40.465 26.739 48.837 1.00 24.20 323 ILE B O 1
ATOM 6014 N N . PHE C 1 321 ? 41.703 25.728 47.253 1.00 18.21 324 PHE B N 1
ATOM 6015 C CA . PHE C 1 321 ? 42.676 25.216 48.223 1.00 24.11 324 PHE B CA 1
ATOM 6016 C C . PHE C 1 321 ? 43.970 26.017 48.136 1.00 20.95 324 PHE B C 1
ATOM 6017 O O . PHE C 1 321 ? 44.478 26.264 47.047 1.00 23.39 324 PHE B O 1
ATOM 6025 N N . ASN C 1 322 ? 44.488 26.442 49.282 1.00 26.50 325 ASN B N 1
ATOM 6026 C CA . ASN C 1 322 ? 45.776 27.137 49.321 1.00 26.70 325 ASN B CA 1
ATOM 6027 C C . ASN C 1 322 ? 46.880 26.124 49.565 1.00 25.85 325 ASN B C 1
ATOM 6028 O O . ASN C 1 322 ? 47.087 25.674 50.695 1.00 27.70 325 ASN B O 1
ATOM 6033 N N . ARG C 1 323 ? 47.577 25.754 48.499 1.00 25.37 326 ARG B N 1
ATOM 6034 C CA . ARG C 1 323 ? 48.541 24.666 48.570 1.00 27.98 326 ARG B CA 1
ATOM 6035 C C . ARG C 1 323 ? 49.755 25.028 49.433 1.00 23.70 326 ARG B C 1
ATOM 6036 O O . ARG C 1 323 ? 50.219 24.217 50.238 1.00 23.65 326 ARG B O 1
ATOM 6044 N N . SER C 1 324 ? 50.249 26.251 49.278 1.00 23.35 327 SER B N 1
ATOM 6045 C CA . SER C 1 324 ? 51.423 26.705 50.025 1.00 36.98 327 SER B CA 1
ATOM 6046 C C . SER C 1 324 ? 51.183 26.731 51.532 1.00 27.43 327 SER B C 1
ATOM 6047 O O . SER C 1 324 ? 52.119 26.591 52.317 1.00 31.97 327 SER B O 1
ATOM 6050 N N . ASN C 1 325 ? 49.926 26.891 51.929 1.00 28.53 328 ASN B N 1
ATOM 6051 C CA . ASN C 1 325 ? 49.586 27.048 53.341 1.00 28.65 328 ASN B CA 1
ATOM 6052 C C . ASN C 1 325 ? 48.913 25.854 53.990 1.00 30.46 328 ASN B C 1
ATOM 6053 O O . ASN C 1 325 ? 48.799 25.793 55.221 1.00 24.49 328 ASN B O 1
ATOM 6058 N N . LEU C 1 326 ? 48.445 24.917 53.176 1.00 21.69 329 LEU B N 1
ATOM 6059 C CA . LEU C 1 326 ? 47.678 23.802 53.716 1.00 25.21 329 LEU B CA 1
ATOM 6060 C C . LEU C 1 326 ? 46.416 24.317 54.417 1.00 21.82 329 LEU B C 1
ATOM 6061 O O . LEU C 1 326 ? 45.984 23.781 55.441 1.00 26.57 329 LEU B O 1
ATOM 6066 N N . THR C 1 327 ? 45.834 25.369 53.855 1.00 20.70 330 THR B N 1
ATOM 6067 C CA . THR C 1 327 ? 44.526 25.852 54.291 1.00 28.42 330 THR B CA 1
ATOM 6068 C C . THR C 1 327 ? 43.652 26.077 53.062 1.00 23.68 330 THR B C 1
ATOM 6069 O O . THR C 1 327 ? 44.111 25.936 51.930 1.00 20.41 330 THR B O 1
ATOM 6073 N N . TRP C 1 328 ? 42.398 26.448 53.284 1.00 26.46 331 TRP B N 1
ATOM 6074 C CA . TRP C 1 328 ? 41.509 26.746 52.171 1.00 26.51 331 TRP B CA 1
ATOM 6075 C C . TRP C 1 328 ? 41.363 28.246 51.931 1.00 25.97 331 TRP B C 1
ATOM 6076 O O . TRP C 1 328 ? 41.047 28.999 52.846 1.00 29.13 331 TRP B O 1
ATOM 6087 N N . ASP C 1 329 ? 41.639 28.670 50.700 1.00 19.88 332 ASP B N 1
ATOM 6088 C CA . ASP C 1 329 ? 41.374 30.038 50.262 1.00 29.95 332 ASP B CA 1
ATOM 6089 C C . ASP C 1 329 ? 39.873 30.346 50.238 1.00 31.39 332 ASP B C 1
ATOM 6090 O O . ASP C 1 329 ? 39.462 31.504 50.351 1.00 32.13 332 ASP B O 1
ATOM 6095 N N . ALA C 1 330 ? 39.057 29.312 50.067 1.00 22.27 333 ALA B N 1
ATOM 6096 C CA . ALA C 1 330 ? 37.606 29.493 50.005 1.00 26.71 333 ALA B CA 1
ATOM 6097 C C . ALA C 1 330 ? 36.916 28.440 50.856 1.00 29.86 333 ALA B C 1
ATOM 6098 O O . ALA C 1 330 ? 36.229 27.556 50.335 1.00 25.01 333 ALA B O 1
ATOM 6100 N N . PRO C 1 331 ? 37.098 28.536 52.181 1.00 26.47 334 PRO B N 1
ATOM 6101 C CA . PRO C 1 331 ? 36.664 27.508 53.135 1.00 24.46 334 PRO B CA 1
ATOM 6102 C C . PRO C 1 331 ? 35.165 27.277 53.061 1.00 22.60 334 PRO B C 1
ATOM 6103 O O . PRO C 1 331 ? 34.697 26.141 53.202 1.00 23.62 334 PRO B O 1
ATOM 6107 N N . GLU C 1 332 ? 34.418 28.353 52.847 1.00 21.18 335 GLU B N 1
ATOM 6108 C CA . GLU C 1 332 ? 32.962 28.280 52.885 1.00 25.32 335 GLU B CA 1
ATOM 6109 C C . GLU C 1 332 ? 32.409 27.607 51.622 1.00 21.20 335 GLU B C 1
ATOM 6110 O O . GLU C 1 332 ? 31.483 26.792 51.694 1.00 20.31 335 GLU B O 1
ATOM 6116 N N . VAL C 1 333 ? 32.986 27.947 50.473 1.00 23.03 336 VAL B N 1
ATOM 6117 C CA . VAL C 1 333 ? 32.624 27.303 49.209 1.00 21.12 336 VAL B CA 1
ATOM 6118 C C . VAL C 1 333 ? 32.933 25.806 49.288 1.00 19.03 336 VAL B C 1
ATOM 6119 O O . VAL C 1 333 ? 32.073 24.967 49.025 1.00 23.43 336 VAL B O 1
ATOM 6123 N N . MET C 1 334 ? 34.160 25.478 49.679 1.00 19.55 337 MET B N 1
ATOM 6124 C CA . MET C 1 334 ? 34.563 24.088 49.857 1.00 19.07 337 MET B CA 1
ATOM 6125 C C . MET C 1 334 ? 33.626 23.320 50.785 1.00 19.09 337 MET B C 1
ATOM 6126 O O . MET C 1 334 ? 33.220 22.190 50.486 1.00 19.62 337 MET B O 1
ATOM 6131 N N . LYS C 1 335 ? 33.288 23.917 51.922 1.00 20.99 338 LYS B N 1
ATOM 6132 C CA . LYS C 1 335 ? 32.456 23.223 52.909 1.00 20.06 338 LYS B CA 1
ATOM 6133 C C . LYS C 1 335 ? 31.027 23.000 52.425 1.00 16.35 338 LYS B C 1
ATOM 6134 O O . LYS C 1 335 ? 30.436 21.955 52.683 1.00 20.92 338 LYS B O 1
ATOM 6140 N N . ALA C 1 336 ? 30.476 23.989 51.734 1.00 16.66 339 ALA B N 1
ATOM 6141 C CA . ALA C 1 336 ? 29.137 23.868 51.167 1.00 21.25 339 ALA B CA 1
ATOM 6142 C C . ALA C 1 336 ? 29.092 22.765 50.093 1.00 15.31 339 ALA B C 1
ATOM 6143 O O . ALA C 1 336 ? 28.147 21.977 50.037 1.00 17.07 339 ALA B O 1
ATOM 6145 N N . PHE C 1 337 ? 30.126 22.719 49.257 1.00 17.65 340 PHE B N 1
ATOM 6146 C CA . PHE C 1 337 ? 30.224 21.723 48.191 1.00 14.08 340 PHE B CA 1
ATOM 6147 C C . PHE C 1 337 ? 30.180 20.344 48.829 1.00 18.96 340 PHE B C 1
ATOM 6148 O O . PHE C 1 337 ? 29.361 19.507 48.463 1.00 15.35 340 PHE B O 1
ATOM 6156 N N . ILE C 1 338 ? 31.048 20.121 49.812 1.00 17.48 341 ILE B N 1
ATOM 6157 C CA . ILE C 1 338 ? 31.080 18.848 50.531 1.00 15.42 341 ILE B CA 1
ATOM 6158 C C . ILE C 1 338 ? 29.773 18.565 51.270 1.00 19.65 341 ILE B C 1
ATOM 6159 O O . ILE C 1 338 ? 29.328 17.415 51.341 1.00 17.55 341 ILE B O 1
ATOM 6164 N N . LYS C 1 339 ? 29.157 19.607 51.827 1.00 19.65 342 LYS B N 1
ATOM 6165 C CA . LYS C 1 339 ? 27.928 19.408 52.590 1.00 22.01 342 LYS B CA 1
ATOM 6166 C C . LYS C 1 339 ? 26.809 18.988 51.651 1.00 20.65 342 LYS B C 1
ATOM 6167 O O . LYS C 1 339 ? 25.996 18.125 51.980 1.00 19.96 342 LYS B O 1
ATOM 6173 N N . GLY C 1 340 ? 26.785 19.585 50.465 1.00 20.90 343 GLY B N 1
ATOM 6174 C CA . GLY C 1 340 ? 25.811 19.199 49.457 1.00 21.67 343 GLY B CA 1
ATOM 6175 C C . GLY C 1 340 ? 25.861 17.721 49.097 1.00 23.00 343 GLY B C 1
ATOM 6176 O O . GLY C 1 340 ? 24.843 17.114 48.758 1.00 16.49 343 GLY B O 1
ATOM 6177 N N . ILE C 1 341 ? 27.051 17.137 49.175 1.00 16.30 344 ILE B N 1
ATOM 6178 C CA . ILE C 1 341 ? 27.257 15.765 48.727 1.00 17.55 344 ILE B CA 1
ATOM 6179 C C . ILE C 1 341 ? 26.626 14.735 49.673 1.00 20.55 344 ILE B C 1
ATOM 6180 O O . ILE C 1 341 ? 26.217 13.664 49.235 1.00 16.38 344 ILE B O 1
ATOM 6185 N N . GLY C 1 342 ? 26.545 15.063 50.964 1.00 16.33 345 GLY B N 1
ATOM 6186 C CA . GLY C 1 342 ? 26.025 14.140 51.957 1.00 16.85 345 GLY B CA 1
ATOM 6187 C C . GLY C 1 342 ? 26.916 12.929 52.188 1.00 17.12 345 GLY B C 1
ATOM 6188 O O . GLY C 1 342 ? 28.083 12.933 51.816 1.00 23.43 345 GLY B O 1
ATOM 6189 N N . GLY C 1 343 ? 26.365 11.882 52.790 1.00 15.65 346 GLY B N 1
ATOM 6190 C CA . GLY C 1 343 ? 27.155 10.715 53.143 1.00 19.36 346 GLY B CA 1
ATOM 6191 C C . GLY C 1 343 ? 26.325 9.524 53.587 1.00 26.17 346 GLY B C 1
ATOM 6192 O O . GLY C 1 343 ? 25.105 9.611 53.680 1.00 17.24 346 GLY B O 1
ATOM 6193 N N . SER C 1 344 ? 26.993 8.406 53.866 1.00 26.78 347 SER B N 1
ATOM 6194 C CA . SER C 1 344 ? 26.312 7.179 54.272 1.00 27.84 347 SER B CA 1
ATOM 6195 C C . SER C 1 344 ? 26.327 6.988 55.784 1.00 26.97 347 SER B C 1
ATOM 6196 O O . SER C 1 344 ? 25.833 5.979 56.283 1.00 23.79 347 SER B O 1
ATOM 6199 N N . SER C 1 345 ? 26.910 7.952 56.497 1.00 34.22 348 SER B N 1
ATOM 6200 C CA . SER C 1 345 ? 26.949 7.934 57.961 1.00 39.75 348 SER B CA 1
ATOM 6201 C C . SER C 1 345 ? 27.390 9.286 58.517 1.00 43.51 348 SER B C 1
ATOM 6202 O O . SER C 1 345 ? 26.929 9.711 59.581 1.00 53.63 348 SER B O 1
ATOM 6205 N N . SER D 2 1 ? -2.384 10.955 48.473 1.00 35.82 381 SER F N 1
ATOM 6206 C CA . SER D 2 1 ? -1.263 11.102 47.547 1.00 31.36 381 SER F CA 1
ATOM 6207 C C . SER D 2 1 ? -1.151 9.899 46.637 1.00 27.59 381 SER F C 1
ATOM 6208 O O . SER D 2 1 ? -1.569 8.790 47.002 1.00 33.74 381 SER F O 1
ATOM 6211 N N . ALA D 2 2 ? -0.556 10.107 45.467 1.00 19.85 382 ALA F N 1
ATOM 6212 C CA . ALA D 2 2 ? -0.234 9.001 44.584 1.00 15.57 382 ALA F CA 1
ATOM 6213 C C . ALA D 2 2 ? 1.145 8.416 44.903 1.00 17.61 382 ALA F C 1
ATOM 6214 O O . ALA D 2 2 ? 1.585 7.474 44.257 1.00 13.75 382 ALA F O 1
ATOM 6216 N N . VAL D 2 3 ? 1.825 8.975 45.899 1.00 12.00 383 VAL F N 1
ATOM 6217 C CA . VAL D 2 3 ? 3.078 8.396 46.376 1.00 12.72 383 VAL F CA 1
ATOM 6218 C C . VAL D 2 3 ? 2.948 7.904 47.824 1.00 18.25 383 VAL F C 1
ATOM 6219 O O . VAL D 2 3 ? 2.567 8.661 48.713 1.00 15.44 383 VAL F O 1
ATOM 6223 N N . GLU D 2 4 ? 3.257 6.630 48.042 1.00 13.46 384 GLU F N 1
ATOM 6224 C CA . GLU D 2 4 ? 3.130 6.000 49.351 1.00 16.21 384 GLU F CA 1
ATOM 6225 C C . GLU D 2 4 ? 4.504 5.657 49.899 1.00 19.98 384 GLU F C 1
ATOM 6226 O O . GLU D 2 4 ? 5.370 5.163 49.175 1.00 14.81 384 GLU F O 1
ATOM 6232 N N . VAL D 2 5 ? 4.704 5.920 51.180 1.00 9.44 385 VAL F N 1
ATOM 6233 C CA . VAL D 2 5 ? 5.948 5.549 51.832 1.00 11.92 385 VAL F CA 1
ATOM 6234 C C . VAL D 2 5 ? 5.668 4.537 52.936 1.00 17.30 385 VAL F C 1
ATOM 6235 O O . VAL D 2 5 ? 4.813 4.759 53.801 1.00 18.73 385 VAL F O 1
ATOM 6239 N N . THR D 2 6 ? 6.375 3.415 52.878 1.00 12.85 386 THR F N 1
ATOM 6240 C CA . THR D 2 6 ? 6.314 2.404 53.920 1.00 14.44 386 THR F CA 1
ATOM 6241 C C . THR D 2 6 ? 7.600 2.417 54.740 1.00 14.42 386 THR F C 1
ATOM 6242 O O . THR D 2 6 ? 8.697 2.171 54.228 1.00 12.31 386 THR F O 1
ATOM 6246 N N . TYR D 2 7 ? 7.446 2.721 56.019 1.00 14.00 387 TYR F N 1
ATOM 6247 C CA . TYR D 2 7 ? 8.555 2.847 56.949 1.00 13.08 387 TYR F CA 1
ATOM 6248 C C . TYR D 2 7 ? 8.408 1.705 57.943 1.00 12.60 387 TYR F C 1
ATOM 6249 O O . TYR D 2 7 ? 7.466 1.685 58.729 1.00 15.04 387 TYR F O 1
ATOM 6258 N N . ALA D 2 8 ? 9.327 0.750 57.902 1.00 10.48 388 ALA F N 1
ATOM 6259 C CA . ALA D 2 8 ? 9.149 -0.498 58.638 1.00 14.03 388 ALA F CA 1
ATOM 6260 C C . ALA D 2 8 ? 10.363 -0.857 59.491 1.00 11.45 388 ALA F C 1
ATOM 6261 O O . ALA D 2 8 ? 11.489 -0.522 59.141 1.00 13.82 388 ALA F O 1
ATOM 6263 N N . ILE D 2 9 ? 10.130 -1.559 60.594 1.00 12.71 389 ILE F N 1
ATOM 6264 C CA . ILE D 2 9 ? 11.222 -1.975 61.471 1.00 15.89 389 ILE F CA 1
ATOM 6265 C C . ILE D 2 9 ? 11.674 -3.408 61.188 1.00 15.94 389 ILE F C 1
ATOM 6266 O O . ILE D 2 9 ? 10.942 -4.375 61.414 1.00 13.23 389 ILE F O 1
ATOM 6271 N N . THR D 2 10 ? 12.890 -3.536 60.683 1.00 13.56 390 THR F N 1
ATOM 6272 C CA . THR D 2 10 ? 13.424 -4.842 60.352 1.00 19.66 390 THR F CA 1
ATOM 6273 C C . THR D 2 10 ? 13.789 -5.589 61.630 1.00 23.95 390 THR F C 1
ATOM 6274 O O . THR D 2 10 ? 13.546 -6.791 61.760 1.00 23.63 390 THR F O 1
ATOM 6278 N N . ASN D 2 11 ? 14.338 -4.854 62.588 1.00 17.30 391 ASN F N 1
ATOM 6279 C CA . ASN D 2 11 ? 14.862 -5.451 63.798 1.00 19.15 391 ASN F CA 1
ATOM 6280 C C . ASN D 2 11 ? 15.149 -4.323 64.776 1.00 20.72 391 ASN F C 1
ATOM 6281 O O . ASN D 2 11 ? 15.495 -3.222 64.360 1.00 23.90 391 ASN F O 1
ATOM 6286 N N . SER D 2 12 ? 14.981 -4.569 66.069 1.00 16.68 392 SER F N 1
ATOM 6287 C CA . SER D 2 12 ? 15.371 -3.575 67.059 1.00 23.16 392 SER F CA 1
ATOM 6288 C C . SER D 2 12 ? 15.939 -4.244 68.298 1.00 29.90 392 SER F C 1
ATOM 6289 O O . SER D 2 12 ? 15.673 -5.414 68.558 1.00 30.60 392 SER F O 1
ATOM 6292 N N . TRP D 2 13 ? 16.727 -3.496 69.060 1.00 26.27 393 TRP F N 1
ATOM 6293 C CA . TRP D 2 13 ? 17.425 -4.069 70.199 1.00 27.86 393 TRP F CA 1
ATOM 6294 C C . TRP D 2 13 ? 17.455 -3.110 71.381 1.00 31.46 393 TRP F C 1
ATOM 6295 O O . TRP D 2 13 ? 18.428 -3.074 72.134 1.00 24.75 393 TRP F O 1
ATOM 6306 N N . GLY D 2 14 ? 16.389 -2.328 71.526 1.00 22.80 394 GLY F N 1
ATOM 6307 C CA . GLY D 2 14 ? 16.215 -1.499 72.701 1.00 28.40 394 GLY F CA 1
ATOM 6308 C C . GLY D 2 14 ? 16.867 -0.138 72.609 1.00 20.03 394 GLY F C 1
ATOM 6309 O O . GLY D 2 14 ? 16.224 0.880 72.859 1.00 25.71 394 GLY F O 1
ATOM 6310 N N . SER D 2 15 ? 18.146 -0.114 72.259 1.00 20.01 395 SER F N 1
ATOM 6311 C CA . SER D 2 15 ? 18.873 1.142 72.112 1.00 24.36 395 SER F CA 1
ATOM 6312 C C . SER D 2 15 ? 19.206 1.458 70.643 1.00 19.66 395 SER F C 1
ATOM 6313 O O . SER D 2 15 ? 19.835 2.471 70.331 1.00 19.43 395 SER F O 1
ATOM 6316 N N . GLY D 2 16 ? 18.795 0.575 69.743 1.00 22.21 396 GLY F N 1
ATOM 6317 C CA . GLY D 2 16 ? 19.073 0.758 68.328 1.00 20.90 396 GLY F CA 1
ATOM 6318 C C . GLY D 2 16 ? 18.080 -0.032 67.505 1.00 19.60 396 GLY F C 1
ATOM 6319 O O . GLY D 2 16 ? 17.385 -0.898 68.033 1.00 16.81 396 GLY F O 1
ATOM 6320 N N . ALA D 2 17 ? 17.992 0.264 66.213 1.00 13.64 397 ALA F N 1
ATOM 6321 C CA . ALA D 2 17 ? 17.098 -0.502 65.363 1.00 13.37 397 ALA F CA 1
ATOM 6322 C C . ALA D 2 17 ? 17.531 -0.455 63.911 1.00 17.24 397 ALA F C 1
ATOM 6323 O O . ALA D 2 17 ? 18.332 0.383 63.510 1.00 13.13 397 ALA F O 1
ATOM 6325 N N . SER D 2 18 ? 16.997 -1.381 63.130 1.00 18.11 398 SER F N 1
ATOM 6326 C CA . SER D 2 18 ? 17.251 -1.404 61.709 1.00 17.63 398 SER F CA 1
ATOM 6327 C C . SER D 2 18 ? 15.941 -1.102 60.991 1.00 13.07 398 SER F C 1
ATOM 6328 O O . SER D 2 18 ? 14.918 -1.713 61.281 1.00 14.28 398 SER F O 1
ATOM 6331 N N . VAL D 2 19 ? 15.985 -0.160 60.057 1.00 9.52 399 VAL F N 1
ATOM 6332 C CA . VAL D 2 19 ? 14.781 0.317 59.386 1.00 12.44 399 VAL F CA 1
ATOM 6333 C C . VAL D 2 19 ? 14.819 -0.008 57.897 1.00 11.44 399 VAL F C 1
ATOM 6334 O O . VAL D 2 19 ? 15.859 0.091 57.266 1.00 8.40 399 VAL F O 1
ATOM 6338 N N . ASN D 2 20 ? 13.679 -0.388 57.336 1.00 14.39 400 ASN F N 1
ATOM 6339 C CA . ASN D 2 20 ? 13.564 -0.496 55.891 1.00 13.43 400 ASN F CA 1
ATOM 6340 C C . ASN D 2 20 ? 12.513 0.479 55.374 1.00 13.00 400 ASN F C 1
ATOM 6341 O O . ASN D 2 20 ? 11.388 0.494 55.875 1.00 14.23 400 ASN F O 1
ATOM 6346 N N . VAL D 2 21 ? 12.873 1.284 54.377 1.00 8.16 401 VAL F N 1
ATOM 6347 C CA . VAL D 2 21 ? 11.937 2.244 53.779 1.00 10.53 401 VAL F CA 1
ATOM 6348 C C . VAL D 2 21 ? 11.676 1.936 52.301 1.00 13.03 401 VAL F C 1
ATOM 6349 O O . VAL D 2 21 ? 12.611 1.810 51.524 1.00 9.59 401 VAL F O 1
ATOM 6353 N N . THR D 2 22 ? 10.405 1.822 51.928 1.00 11.51 402 THR F N 1
ATOM 6354 C CA . THR D 2 22 ? 10.011 1.541 50.544 1.00 12.88 402 THR F CA 1
ATOM 6355 C C . THR D 2 22 ? 9.148 2.682 50.041 1.00 14.24 402 THR F C 1
ATOM 6356 O O . THR D 2 22 ? 8.168 3.056 50.684 1.00 11.68 402 THR F O 1
ATOM 6360 N N . ILE D 2 23 ? 9.526 3.251 48.906 1.00 9.42 403 ILE F N 1
ATOM 6361 C CA . ILE D 2 23 ? 8.737 4.305 48.292 1.00 11.90 403 ILE F CA 1
ATOM 6362 C C . ILE D 2 23 ? 7.995 3.711 47.113 1.00 13.61 403 ILE F C 1
ATOM 6363 O O . ILE D 2 23 ? 8.600 3.060 46.272 1.00 11.70 403 ILE F O 1
ATOM 6368 N N . LYS D 2 24 ? 6.685 3.935 47.045 1.00 11.56 404 LYS F N 1
ATOM 6369 C CA . LYS D 2 24 ? 5.883 3.393 45.958 1.00 11.43 404 LYS F CA 1
ATOM 6370 C C . LYS D 2 24 ? 5.215 4.511 45.161 1.00 15.20 404 LYS F C 1
ATOM 6371 O O . LYS D 2 24 ? 4.496 5.353 45.723 1.00 15.36 404 LYS F O 1
ATOM 6377 N N . ASN D 2 25 ? 5.464 4.516 43.855 1.00 10.08 405 ASN F N 1
ATOM 6378 C CA . ASN D 2 25 ? 4.922 5.537 42.956 1.00 11.22 405 ASN F CA 1
ATOM 6379 C C . ASN D 2 25 ? 3.687 5.074 42.200 1.00 12.16 405 ASN F C 1
ATOM 6380 O O . ASN D 2 25 ? 3.805 4.365 41.208 1.00 13.39 405 ASN F O 1
ATOM 6385 N N . ASN D 2 26 ? 2.508 5.500 42.641 1.00 12.77 406 ASN F N 1
ATOM 6386 C CA . ASN D 2 26 ? 1.258 5.104 41.993 1.00 12.20 406 ASN F CA 1
ATOM 6387 C C . ASN D 2 26 ? 0.726 6.118 40.987 1.00 14.62 406 ASN F C 1
ATOM 6388 O O . ASN D 2 26 ? -0.394 5.988 40.509 1.00 13.68 406 ASN F O 1
ATOM 6393 N N . GLY D 2 27 ? 1.518 7.139 40.686 1.00 11.97 407 GLY F N 1
ATOM 6394 C CA . GLY D 2 27 ? 1.119 8.141 39.718 1.00 11.09 407 GLY F CA 1
ATOM 6395 C C . GLY D 2 27 ? 1.440 7.692 38.303 1.00 14.37 407 GLY F C 1
ATOM 6396 O O . GLY D 2 27 ? 1.834 6.544 38.081 1.00 12.67 407 GLY F O 1
ATOM 6397 N N . THR D 2 28 ? 1.273 8.598 37.343 1.00 11.23 408 THR F N 1
ATOM 6398 C CA . THR D 2 28 ? 1.478 8.256 35.939 1.00 12.57 408 THR F CA 1
ATOM 6399 C C . THR D 2 28 ? 2.892 8.592 35.464 1.00 11.92 408 THR F C 1
ATOM 6400 O O . THR D 2 28 ? 3.384 8.039 34.478 1.00 11.39 408 THR F O 1
ATOM 6404 N N . THR D 2 29 ? 3.551 9.485 36.188 1.00 9.33 409 THR F N 1
ATOM 6405 C CA . THR D 2 29 ? 4.871 9.972 35.802 1.00 11.04 409 THR F CA 1
ATOM 6406 C C . THR D 2 29 ? 5.979 9.326 36.634 1.00 12.25 409 THR F C 1
ATOM 6407 O O . THR D 2 29 ? 5.919 9.332 37.861 1.00 11.16 409 THR F O 1
ATOM 6411 N N . PRO D 2 30 ? 7.005 8.773 35.968 1.00 13.17 410 PRO F N 1
ATOM 6412 C CA . PRO D 2 30 ? 8.145 8.235 36.718 1.00 11.81 410 PRO F CA 1
ATOM 6413 C C . PRO D 2 30 ? 8.825 9.330 37.515 1.00 12.09 410 PRO F C 1
ATOM 6414 O O . PRO D 2 30 ? 8.829 10.486 37.089 1.00 14.35 410 PRO F O 1
ATOM 6418 N N . ILE D 2 31 ? 9.385 8.964 38.664 1.00 13.99 411 ILE F N 1
ATOM 6419 C CA . ILE D 2 31 ? 10.156 9.891 39.480 1.00 11.61 411 ILE F CA 1
ATOM 6420 C C . ILE D 2 31 ? 11.624 9.671 39.163 1.00 11.72 411 ILE F C 1
ATOM 6421 O O . ILE D 2 31 ? 12.232 8.712 39.641 1.00 11.47 411 ILE F O 1
ATOM 6426 N N . ASN D 2 32 ? 12.180 10.561 38.348 1.00 12.85 412 ASN F N 1
ATOM 6427 C CA . ASN D 2 32 ? 13.543 10.428 37.842 1.00 11.87 412 ASN F CA 1
ATOM 6428 C C . ASN D 2 32 ? 14.594 11.081 38.719 1.00 14.42 412 ASN F C 1
ATOM 6429 O O . ASN D 2 32 ? 15.015 12.214 38.466 1.00 18.80 412 ASN F O 1
ATOM 6434 N N . GLY D 2 33 ? 15.041 10.354 39.737 1.00 12.77 413 GLY F N 1
ATOM 6435 C CA . GLY D 2 33 ? 16.084 10.848 40.616 1.00 9.91 413 GLY F CA 1
ATOM 6436 C C . GLY D 2 33 ? 15.444 11.227 41.936 1.00 13.99 413 GLY F C 1
ATOM 6437 O O . GLY D 2 33 ? 15.296 12.400 42.268 1.00 15.09 413 GLY F O 1
ATOM 6438 N N . TRP D 2 34 ? 15.028 10.218 42.684 1.00 11.95 414 TRP F N 1
ATOM 6439 C CA . TRP D 2 34 ? 14.212 10.476 43.861 1.00 12.17 414 TRP F CA 1
ATOM 6440 C C . TRP D 2 34 ? 15.008 11.040 45.037 1.00 13.50 414 TRP F C 1
ATOM 6441 O O . TRP D 2 34 ? 16.183 10.722 45.228 1.00 10.19 414 TRP F O 1
ATOM 6452 N N . THR D 2 35 ? 14.362 11.929 45.782 1.00 14.29 415 THR F N 1
ATOM 6453 C CA . THR D 2 35 ? 14.866 12.390 47.060 1.00 12.54 415 THR F CA 1
ATOM 6454 C C . THR D 2 35 ? 13.703 12.339 48.042 1.00 17.45 415 THR F C 1
ATOM 6455 O O . THR D 2 35 ? 12.558 12.653 47.690 1.00 14.01 415 THR F O 1
ATOM 6459 N N . LEU D 2 36 ? 13.996 11.923 49.267 1.00 10.31 416 LEU F N 1
ATOM 6460 C CA . LEU D 2 36 ? 12.963 11.738 50.265 1.00 12.40 416 LEU F CA 1
ATOM 6461 C C . LEU D 2 36 ? 13.332 12.552 51.501 1.00 14.93 416 LEU F C 1
ATOM 6462 O O . LEU D 2 36 ? 14.456 12.458 51.999 1.00 13.73 416 LEU F O 1
ATOM 6467 N N . LYS D 2 37 ? 12.392 13.354 51.991 1.00 12.46 417 LYS F N 1
ATOM 6468 C CA . LYS D 2 37 ? 12.662 14.223 53.133 1.00 16.07 417 LYS F CA 1
ATOM 6469 C C . LYS D 2 37 ? 11.635 14.008 54.244 1.00 19.13 417 LYS F C 1
ATOM 6470 O O . LYS D 2 37 ? 10.441 13.858 53.980 1.00 14.37 417 LYS F O 1
ATOM 6476 N N . TRP D 2 38 ? 12.106 13.982 55.484 1.00 13.46 418 TRP F N 1
ATOM 6477 C CA . TRP D 2 38 ? 11.213 13.880 56.631 1.00 12.42 418 TRP F CA 1
ATOM 6478 C C . TRP D 2 38 ? 11.850 14.371 57.933 1.00 11.71 418 TRP F C 1
ATOM 6479 O O . TRP D 2 38 ? 13.028 14.719 57.978 1.00 11.85 418 TRP F O 1
ATOM 6490 N N . THR D 2 39 ? 11.047 14.385 58.988 1.00 12.56 419 THR F N 1
ATOM 6491 C CA . THR D 2 39 ? 11.510 14.777 60.307 1.00 11.51 419 THR F CA 1
ATOM 6492 C C . THR D 2 39 ? 11.660 13.524 61.136 1.00 12.22 419 THR F C 1
ATOM 6493 O O . THR D 2 39 ? 10.706 12.779 61.312 1.00 11.99 419 THR F O 1
ATOM 6497 N N . MET D 2 40 ? 12.865 13.269 61.625 1.00 14.51 420 MET F N 1
ATOM 6498 C CA . MET D 2 40 ? 13.075 12.134 62.519 1.00 15.14 420 MET F CA 1
ATOM 6499 C C . MET D 2 40 ? 12.444 12.420 63.866 1.00 12.51 420 MET F C 1
ATOM 6500 O O . MET D 2 40 ? 12.450 13.556 64.310 1.00 14.45 420 MET F O 1
ATOM 6505 N N . PRO D 2 41 ? 11.903 11.387 64.524 1.00 16.81 421 PRO F N 1
ATOM 6506 C CA . PRO D 2 41 ? 11.448 11.585 65.903 1.00 14.97 421 PRO F CA 1
ATOM 6507 C C . PRO D 2 41 ? 12.640 11.981 66.767 1.00 16.17 421 PRO F C 1
ATOM 6508 O O . PRO D 2 41 ? 13.775 11.693 66.401 1.00 13.78 421 PRO F O 1
ATOM 6512 N N . ILE D 2 42 ? 12.394 12.657 67.882 1.00 13.46 422 ILE F N 1
ATOM 6513 C CA . ILE D 2 42 ? 13.490 13.041 68.759 1.00 13.85 422 ILE F CA 1
ATOM 6514 C C . ILE D 2 42 ? 14.156 11.811 69.387 1.00 15.17 422 ILE F C 1
ATOM 6515 O O . ILE D 2 42 ? 13.549 10.740 69.486 1.00 17.66 422 ILE F O 1
ATOM 6520 N N . ASN D 2 43 ? 15.405 11.969 69.807 1.00 17.37 423 ASN F N 1
ATOM 6521 C CA . ASN D 2 43 ? 16.138 10.888 70.464 1.00 21.16 423 ASN F CA 1
ATOM 6522 C C . ASN D 2 43 ? 16.461 9.726 69.533 1.00 21.72 423 ASN F C 1
ATOM 6523 O O . ASN D 2 43 ? 16.572 8.580 69.976 1.00 21.04 423 ASN F O 1
ATOM 6528 N N . GLN D 2 44 ? 16.604 10.033 68.247 1.00 18.30 424 GLN F N 1
ATOM 6529 C CA . GLN D 2 44 ? 17.009 9.043 67.254 1.00 17.80 424 GLN F CA 1
ATOM 6530 C C . GLN D 2 44 ? 18.150 9.585 66.416 1.00 19.62 424 GLN F C 1
ATOM 6531 O O . GLN D 2 44 ? 18.110 10.733 65.966 1.00 23.92 424 GLN F O 1
ATOM 6537 N N . THR D 2 45 ? 19.172 8.766 66.210 1.00 14.50 425 THR F N 1
ATOM 6538 C CA . THR D 2 45 ? 20.296 9.170 65.374 1.00 24.44 425 THR F CA 1
ATOM 6539 C C . THR D 2 45 ? 20.560 8.101 64.326 1.00 18.94 425 THR F C 1
ATOM 6540 O O . THR D 2 45 ? 20.584 6.922 64.657 1.00 17.57 425 THR F O 1
ATOM 6544 N N . ILE D 2 46 ? 20.770 8.508 63.075 1.00 14.99 426 ILE F N 1
ATOM 6545 C CA . ILE D 2 46 ? 21.149 7.559 62.031 1.00 16.54 426 ILE F CA 1
ATOM 6546 C C . ILE D 2 46 ? 22.638 7.215 62.118 1.00 20.01 426 ILE F C 1
ATOM 6547 O O . ILE D 2 46 ? 23.489 8.102 62.131 1.00 20.66 426 ILE F O 1
ATOM 6552 N N . THR D 2 47 ? 22.948 5.925 62.180 1.00 16.26 427 THR F N 1
ATOM 6553 C CA . THR D 2 47 ? 24.336 5.503 62.309 1.00 21.51 427 THR F CA 1
ATOM 6554 C C . THR D 2 47 ? 24.942 5.202 60.945 1.00 22.94 427 THR F C 1
ATOM 6555 O O . THR D 2 47 ? 26.026 5.683 60.633 1.00 24.84 427 THR F O 1
ATOM 6559 N N . ASN D 2 48 ? 24.252 4.408 60.135 1.00 16.66 428 ASN F N 1
ATOM 6560 C CA . ASN D 2 48 ? 24.659 4.244 58.742 1.00 21.72 428 ASN F CA 1
ATOM 6561 C C . ASN D 2 48 ? 23.488 3.887 57.843 1.00 17.00 428 ASN F C 1
ATOM 6562 O O . ASN D 2 48 ? 22.449 3.443 58.316 1.00 15.34 428 ASN F O 1
ATOM 6567 N N . MET D 2 49 ? 23.666 4.096 56.546 1.00 13.48 429 MET F N 1
ATOM 6568 C CA . MET D 2 49 ? 22.585 3.912 55.586 1.00 14.07 429 MET F CA 1
ATOM 6569 C C . MET D 2 49 ? 23.123 3.216 54.339 1.00 15.93 429 MET F C 1
ATOM 6570 O O . MET D 2 49 ? 24.294 3.383 53.981 1.00 14.71 429 MET F O 1
ATOM 6575 N N . TRP D 2 50 ? 22.268 2.437 53.683 1.00 12.35 430 TRP F N 1
ATOM 6576 C CA . TRP D 2 50 ? 22.659 1.746 52.469 1.00 15.28 430 TRP F CA 1
ATOM 6577 C C . TRP D 2 50 ? 21.601 1.928 51.387 1.00 12.20 430 TRP F C 1
ATOM 6578 O O . TRP D 2 50 ? 20.416 2.120 51.684 1.00 10.08 430 TRP F O 1
ATOM 6589 N N . SER D 2 51 ? 22.050 1.872 50.135 1.00 10.38 431 SER F N 1
ATOM 6590 C CA . SER D 2 51 ? 21.195 2.058 48.964 1.00 14.73 431 SER F CA 1
ATOM 6591 C C . SER D 2 51 ? 20.706 3.494 48.843 1.00 13.08 431 SER F C 1
ATOM 6592 O O . SER D 2 51 ? 19.768 3.782 48.103 1.00 13.82 431 SER F O 1
ATOM 6595 N N . ALA D 2 52 ? 21.355 4.395 49.565 1.00 8.82 432 ALA F N 1
ATOM 6596 C CA . ALA D 2 52 ? 21.011 5.800 49.503 1.00 10.63 432 ALA F CA 1
ATOM 6597 C C . ALA D 2 52 ? 21.980 6.549 50.402 1.00 10.58 432 ALA F C 1
ATOM 6598 O O . ALA D 2 52 ? 22.723 5.938 51.150 1.00 12.48 432 ALA F O 1
ATOM 6600 N N . SER D 2 53 ? 21.997 7.871 50.311 1.00 12.80 433 SER F N 1
ATOM 6601 C CA . SER D 2 53 ? 22.846 8.663 51.191 1.00 13.70 433 SER F CA 1
ATOM 6602 C C . SER D 2 53 ? 21.970 9.715 51.841 1.00 14.36 433 SER F C 1
ATOM 6603 O O . SER D 2 53 ? 20.842 9.941 51.397 1.00 12.35 433 SER F O 1
ATOM 6606 N N . PHE D 2 54 ? 22.462 10.363 52.887 1.00 11.59 434 PHE F N 1
ATOM 6607 C CA . PHE D 2 54 ? 21.650 11.374 53.550 1.00 13.19 434 PHE F CA 1
ATOM 6608 C C . PHE D 2 54 ? 22.437 12.590 54.031 1.00 19.31 434 PHE F C 1
ATOM 6609 O O . PHE D 2 54 ? 23.665 12.557 54.153 1.00 13.93 434 PHE F O 1
ATOM 6617 N N . VAL D 2 55 ? 21.693 13.662 54.287 1.00 18.13 435 VAL F N 1
ATOM 6618 C CA . VAL D 2 55 ? 22.176 14.840 54.992 1.00 16.46 435 VAL F CA 1
ATOM 6619 C C . VAL D 2 55 ? 21.227 15.074 56.167 1.00 21.05 435 VAL F C 1
ATOM 6620 O O . VAL D 2 55 ? 20.010 15.151 55.987 1.00 20.17 435 VAL F O 1
ATOM 6624 N N . ALA D 2 56 ? 21.780 15.160 57.368 1.00 17.62 436 ALA F N 1
ATOM 6625 C CA . ALA D 2 56 ? 20.979 15.372 58.563 1.00 22.58 436 ALA F CA 1
ATOM 6626 C C . ALA D 2 56 ? 21.219 16.772 59.101 1.00 32.04 436 ALA F C 1
ATOM 6627 O O . ALA D 2 56 ? 22.362 17.216 59.245 1.00 27.52 436 ALA F O 1
ATOM 6629 N N . SER D 2 57 ? 20.133 17.480 59.370 1.00 25.49 437 SER F N 1
ATOM 6630 C CA . SER D 2 57 ? 20.226 18.798 59.966 1.00 28.72 437 SER F CA 1
ATOM 6631 C C . SER D 2 57 ? 19.205 18.874 61.106 1.00 31.04 437 SER F C 1
ATOM 6632 O O . SER D 2 57 ? 18.011 19.090 60.880 1.00 25.09 437 SER F O 1
ATOM 6635 N N . GLY D 2 58 ? 19.686 18.677 62.330 1.00 26.45 438 GLY F N 1
ATOM 6636 C CA . GLY D 2 58 ? 18.809 18.466 63.466 1.00 28.10 438 GLY F CA 1
ATOM 6637 C C . GLY D 2 58 ? 18.040 17.172 63.260 1.00 28.48 438 GLY F C 1
ATOM 6638 O O . GLY D 2 58 ? 18.624 16.131 62.946 1.00 20.91 438 GLY F O 1
ATOM 6639 N N . THR D 2 59 ? 16.723 17.232 63.418 1.00 20.01 439 THR F N 1
ATOM 6640 C CA . THR D 2 59 ? 15.890 16.077 63.140 1.00 15.97 439 THR F CA 1
ATOM 6641 C C . THR D 2 59 ? 15.437 16.072 61.686 1.00 14.89 439 THR F C 1
ATOM 6642 O O . THR D 2 59 ? 14.697 15.192 61.271 1.00 14.01 439 THR F O 1
ATOM 6646 N N . THR D 2 60 ? 15.863 17.063 60.915 1.00 16.53 440 THR F N 1
ATOM 6647 C CA . THR D 2 60 ? 15.495 17.095 59.503 1.00 21.34 440 THR F CA 1
ATOM 6648 C C . THR D 2 60 ? 16.396 16.149 58.746 1.00 22.04 440 THR F C 1
ATOM 6649 O O . THR D 2 60 ? 17.615 16.259 58.819 1.00 22.79 440 THR F O 1
ATOM 6653 N N . LEU D 2 61 ? 15.797 15.205 58.035 1.00 19.33 441 LEU F N 1
ATOM 6654 C CA . LEU D 2 61 ? 16.573 14.253 57.266 1.00 17.76 441 LEU F CA 1
ATOM 6655 C C . LEU D 2 61 ? 16.259 14.390 55.776 1.00 20.36 441 LEU F C 1
ATOM 6656 O O . LEU D 2 61 ? 15.098 14.487 55.392 1.00 17.82 441 LEU F O 1
ATOM 6661 N N . SER D 2 62 ? 17.300 14.424 54.949 1.00 15.10 442 SER F N 1
ATOM 6662 C CA . SER D 2 62 ? 17.135 14.448 53.500 1.00 16.54 442 SER F CA 1
ATOM 6663 C C . SER D 2 62 ? 17.926 13.294 52.928 1.00 17.05 442 SER F C 1
ATOM 6664 O O . SER D 2 62 ? 19.149 13.239 53.085 1.00 14.89 442 SER F O 1
ATOM 6667 N N . VAL D 2 63 ? 17.218 12.361 52.298 1.00 12.08 443 VAL F N 1
ATOM 6668 C CA . VAL D 2 63 ? 17.821 11.155 51.737 1.00 15.28 443 VAL F CA 1
ATOM 6669 C C . VAL D 2 63 ? 17.834 11.230 50.202 1.00 17.37 443 VAL F C 1
ATOM 6670 O O . VAL D 2 63 ? 16.879 11.706 49.585 1.00 14.21 443 VAL F O 1
ATOM 6674 N N . THR D 2 64 ? 18.922 10.772 49.593 1.00 12.91 444 THR F N 1
ATOM 6675 C CA . THR D 2 64 ? 19.060 10.803 48.134 1.00 14.35 444 THR F CA 1
ATOM 6676 C C . THR D 2 64 ? 19.293 9.394 47.605 1.00 14.04 444 THR F C 1
ATOM 6677 O O . THR D 2 64 ? 19.944 8.580 48.267 1.00 13.54 444 THR F O 1
ATOM 6681 N N . ASN D 2 65 ? 18.755 9.106 46.423 1.00 11.19 445 ASN F N 1
ATOM 6682 C CA . ASN D 2 65 ? 18.941 7.804 45.787 1.00 12.26 445 ASN F CA 1
ATOM 6683 C C . ASN D 2 65 ? 20.415 7.510 45.535 1.00 13.54 445 ASN F C 1
ATOM 6684 O O . ASN D 2 65 ? 21.254 8.420 45.569 1.00 10.88 445 ASN F O 1
ATOM 6689 N N . ALA D 2 66 ? 20.731 6.240 45.276 1.00 6.63 446 ALA F N 1
ATOM 6690 C CA . ALA D 2 66 ? 22.116 5.849 44.987 1.00 13.59 446 ALA F CA 1
ATOM 6691 C C . ALA D 2 66 ? 22.396 5.680 43.486 1.00 12.72 446 ALA F C 1
ATOM 6692 O O . ALA D 2 66 ? 23.244 4.878 43.102 1.00 14.07 446 ALA F O 1
ATOM 6694 N N . GLY D 2 67 ? 21.671 6.418 42.644 1.00 11.63 447 GLY F N 1
ATOM 6695 C CA . GLY D 2 67 ? 21.935 6.426 41.210 1.00 10.03 447 GLY F CA 1
ATOM 6696 C C . GLY D 2 67 ? 21.351 5.248 40.458 1.00 10.92 447 GLY F C 1
ATOM 6697 O O . GLY D 2 67 ? 20.472 5.419 39.605 1.00 13.39 447 GLY F O 1
ATOM 6698 N N . TYR D 2 68 ? 21.827 4.047 40.773 1.00 12.36 448 TYR F N 1
ATOM 6699 C CA . TYR D 2 68 ? 21.292 2.835 40.153 1.00 9.99 448 TYR F CA 1
ATOM 6700 C C . TYR D 2 68 ? 19.833 2.573 40.517 1.00 13.24 448 TYR F C 1
ATOM 6701 O O . TYR D 2 68 ? 19.150 1.848 39.808 1.00 12.48 448 TYR F O 1
ATOM 6710 N N . ASN D 2 69 ? 19.359 3.152 41.623 1.00 13.40 449 ASN F N 1
ATOM 6711 C CA . ASN D 2 69 ? 17.954 3.013 42.020 1.00 9.67 449 ASN F CA 1
ATOM 6712 C C . ASN D 2 69 ? 17.207 4.354 41.979 1.00 12.37 449 ASN F C 1
ATOM 6713 O O . ASN D 2 69 ? 16.228 4.555 42.696 1.00 8.97 449 ASN F O 1
ATOM 6718 N N . GLY D 2 70 ? 17.662 5.247 41.099 1.00 10.08 450 GLY F N 1
ATOM 6719 C CA . GLY D 2 70 ? 17.175 6.612 41.042 1.00 13.03 450 GLY F CA 1
ATOM 6720 C C . GLY D 2 70 ? 15.765 6.825 40.503 1.00 11.90 450 GLY F C 1
ATOM 6721 O O . GLY D 2 70 ? 15.111 7.799 40.857 1.00 9.96 450 GLY F O 1
ATOM 6722 N N . THR D 2 71 ? 15.293 5.926 39.649 1.00 9.15 451 THR F N 1
ATOM 6723 C CA . THR D 2 71 ? 13.972 6.085 39.072 1.00 10.60 451 THR F CA 1
ATOM 6724 C C . THR D 2 71 ? 12.961 5.178 39.757 1.00 10.62 451 THR F C 1
ATOM 6725 O O . THR D 2 71 ? 13.151 3.966 39.830 1.00 8.49 451 THR F O 1
ATOM 6729 N N . ILE D 2 72 ? 11.896 5.782 40.270 1.00 7.60 452 ILE F N 1
ATOM 6730 C CA . ILE D 2 72 ? 10.777 5.024 40.804 1.00 10.18 452 ILE F CA 1
ATOM 6731 C C . ILE D 2 72 ? 9.723 5.018 39.710 1.00 11.81 452 ILE F C 1
ATOM 6732 O O . ILE D 2 72 ? 9.119 6.049 39.414 1.00 11.49 452 ILE F O 1
ATOM 6737 N N . ALA D 2 73 ? 9.537 3.865 39.082 1.00 10.28 453 ALA F N 1
ATOM 6738 C CA . ALA D 2 73 ? 8.669 3.771 37.921 1.00 13.65 453 ALA F CA 1
ATOM 6739 C C . ALA D 2 73 ? 7.227 4.069 38.307 1.00 18.11 453 ALA F C 1
ATOM 6740 O O . ALA D 2 73 ? 6.819 3.849 39.455 1.00 9.19 453 ALA F O 1
ATOM 6742 N N . ALA D 2 74 ? 6.469 4.582 37.341 1.00 9.28 454 ALA F N 1
ATOM 6743 C CA . ALA D 2 74 ? 5.079 4.939 37.560 1.00 13.89 454 ALA F CA 1
ATOM 6744 C C . ALA D 2 74 ? 4.213 3.688 37.691 1.00 14.53 454 ALA F C 1
ATOM 6745 O O . ALA D 2 74 ? 4.681 2.572 37.456 1.00 13.36 454 ALA F O 1
ATOM 6747 N N . ASN D 2 75 ? 2.953 3.889 38.071 1.00 10.36 455 ASN F N 1
ATOM 6748 C CA . ASN D 2 75 ? 1.958 2.823 38.088 1.00 14.64 455 ASN F CA 1
ATOM 6749 C C . ASN D 2 75 ? 2.351 1.669 38.987 1.00 20.62 455 ASN F C 1
ATOM 6750 O O . ASN D 2 75 ? 2.182 0.507 38.615 1.00 16.89 455 ASN F O 1
ATOM 6755 N N . GLY D 2 76 ? 2.905 1.994 40.152 1.00 17.76 456 GLY F N 1
ATOM 6756 C CA . GLY D 2 76 ? 3.223 0.990 41.155 1.00 19.03 456 GLY F CA 1
ATOM 6757 C C . GLY D 2 76 ? 4.680 0.614 41.345 1.00 17.15 456 GLY F C 1
ATOM 6758 O O . GLY D 2 76 ? 4.980 -0.312 42.097 1.00 18.50 456 GLY F O 1
ATOM 6759 N N . GLY D 2 77 ? 5.593 1.320 40.681 1.00 12.39 457 GLY F N 1
ATOM 6760 C CA . GLY D 2 77 ? 7.005 1.045 40.852 1.00 9.72 457 GLY F CA 1
ATOM 6761 C C . GLY D 2 77 ? 7.446 1.376 42.272 1.00 13.42 457 GLY F C 1
ATOM 6762 O O . GLY D 2 77 ? 6.821 2.198 42.934 1.00 14.73 457 GLY F O 1
ATOM 6763 N N . THR D 2 78 ? 8.508 0.726 42.737 1.00 9.47 458 THR F N 1
ATOM 6764 C CA . THR D 2 78 ? 9.073 1.001 44.054 1.00 8.80 458 THR F CA 1
ATOM 6765 C C . THR D 2 78 ? 10.587 1.135 44.011 1.00 12.12 458 THR F C 1
ATOM 6766 O O . THR D 2 78 ? 11.248 0.659 43.078 1.00 11.16 458 THR F O 1
ATOM 6770 N N . GLN D 2 79 ? 11.135 1.805 45.017 1.00 11.63 459 GLN F N 1
ATOM 6771 C CA . GLN D 2 79 ? 12.554 1.683 45.341 1.00 10.16 459 GLN F CA 1
ATOM 6772 C C . GLN D 2 79 ? 12.621 1.615 46.863 1.00 13.50 459 GLN F C 1
ATOM 6773 O O . GLN D 2 79 ? 11.698 2.056 47.548 1.00 9.41 459 GLN F O 1
ATOM 6779 N N . SER D 2 80 ? 13.701 1.052 47.381 1.00 11.15 460 SER F N 1
ATOM 6780 C CA . SER D 2 80 ? 13.836 0.822 48.813 1.00 11.78 460 SER F CA 1
ATOM 6781 C C . SER D 2 80 ? 15.244 1.144 49.266 1.00 11.37 460 SER F C 1
ATOM 6782 O O . SER D 2 80 ? 16.195 1.059 48.491 1.00 11.81 460 SER F O 1
ATOM 6785 N N . PHE D 2 81 ? 15.369 1.525 50.527 1.00 8.82 461 PHE F N 1
ATOM 6786 C CA . PHE D 2 81 ? 16.667 1.658 51.157 1.00 6.76 461 PHE F CA 1
ATOM 6787 C C . PHE D 2 81 ? 16.490 1.324 52.633 1.00 11.65 461 PHE F C 1
ATOM 6788 O O . PHE D 2 81 ? 15.366 1.115 53.095 1.00 10.95 461 PHE F O 1
ATOM 6796 N N . GLY D 2 82 ? 17.595 1.267 53.365 1.00 13.67 462 GLY F N 1
ATOM 6797 C CA . GLY D 2 82 ? 17.550 0.942 54.777 1.00 13.68 462 GLY F CA 1
ATOM 6798 C C . GLY D 2 82 ? 18.653 1.659 55.525 1.00 14.69 462 GLY F C 1
ATOM 6799 O O . GLY D 2 82 ? 19.575 2.215 54.917 1.00 10.57 462 GLY F O 1
ATOM 6800 N N . PHE D 2 83 ? 18.553 1.656 56.849 1.00 11.84 463 PHE F N 1
ATOM 6801 C CA . PHE D 2 83 ? 19.548 2.310 57.681 1.00 11.98 463 PHE F CA 1
ATOM 6802 C C . PHE D 2 83 ? 19.399 1.843 59.125 1.00 14.34 463 PHE F C 1
ATOM 6803 O O . PHE D 2 83 ? 18.354 1.306 59.501 1.00 12.40 463 PHE F O 1
ATOM 6811 N N . ASN D 2 84 ? 20.452 2.028 59.921 1.00 10.85 464 ASN F N 1
ATOM 6812 C CA . ASN D 2 84 ? 20.394 1.747 61.346 1.00 12.88 464 ASN F CA 1
ATOM 6813 C C . ASN D 2 84 ? 20.271 3.053 62.120 1.00 13.40 464 ASN F C 1
ATOM 6814 O O . ASN D 2 84 ? 20.807 4.088 61.702 1.00 12.51 464 ASN F O 1
ATOM 6819 N N . ILE D 2 85 ? 19.587 3.004 63.258 1.00 10.21 465 ILE F N 1
ATOM 6820 C CA . ILE D 2 85 ? 19.572 4.148 64.173 1.00 11.88 465 ILE F CA 1
ATOM 6821 C C . ILE D 2 85 ? 19.916 3.701 65.578 1.00 16.66 465 ILE F C 1
ATOM 6822 O O . ILE D 2 85 ? 19.742 2.529 65.916 1.00 16.33 465 ILE F O 1
ATOM 6827 N N . ASN D 2 86 ? 20.415 4.632 66.387 1.00 16.85 466 ASN F N 1
ATOM 6828 C CA . ASN D 2 86 ? 20.371 4.483 67.838 1.00 20.24 466 ASN F CA 1
ATOM 6829 C C . ASN D 2 86 ? 19.205 5.325 68.320 1.00 22.00 466 ASN F C 1
ATOM 6830 O O . ASN D 2 86 ? 18.914 6.377 67.744 1.00 17.99 466 ASN F O 1
ATOM 6835 N N . TYR D 2 87 ? 18.521 4.871 69.360 1.00 17.14 467 TYR F N 1
ATOM 6836 C CA . TYR D 2 87 ? 17.406 5.644 69.889 1.00 18.05 467 TYR F CA 1
ATOM 6837 C C . TYR D 2 87 ? 17.223 5.421 71.386 1.00 22.31 467 TYR F C 1
ATOM 6838 O O . TYR D 2 87 ? 17.770 4.487 71.956 1.00 19.59 467 TYR F O 1
ATOM 6847 N N . SER D 2 88 ? 16.455 6.306 72.007 1.00 22.36 468 SER F N 1
ATOM 6848 C CA . SER D 2 88 ? 16.003 6.113 73.374 1.00 31.21 468 SER F CA 1
ATOM 6849 C C . SER D 2 88 ? 14.497 6.381 73.410 1.00 23.89 468 SER F C 1
ATOM 6850 O O . SER D 2 88 ? 13.936 6.974 72.482 1.00 28.63 468 SER F O 1
ATOM 6853 N N . GLY D 2 89 ? 13.844 5.932 74.469 1.00 24.73 469 GLY F N 1
ATOM 6854 C CA . GLY D 2 89 ? 12.404 6.041 74.565 1.00 28.38 469 GLY F CA 1
ATOM 6855 C C . GLY D 2 89 ? 11.708 5.017 73.689 1.00 26.23 469 GLY F C 1
ATOM 6856 O O . GLY D 2 89 ? 12.263 3.969 73.363 1.00 24.89 469 GLY F O 1
ATOM 6857 N N . VAL D 2 90 ? 10.474 5.329 73.318 1.00 36.06 470 VAL F N 1
ATOM 6858 C CA . VAL D 2 90 ? 9.672 4.475 72.455 1.00 30.99 470 VAL F CA 1
ATOM 6859 C C . VAL D 2 90 ? 10.205 4.558 71.028 1.00 21.55 470 VAL F C 1
ATOM 6860 O O . VAL D 2 90 ? 10.685 5.605 70.599 1.00 24.40 470 VAL F O 1
ATOM 6864 N N . LEU D 2 91 ? 10.141 3.454 70.296 1.00 25.68 471 LEU F N 1
ATOM 6865 C CA . LEU D 2 91 ? 10.611 3.448 68.918 1.00 20.35 471 LEU F CA 1
ATOM 6866 C C . LEU D 2 91 ? 9.534 4.039 68.011 1.00 24.99 471 LEU F C 1
ATOM 6867 O O . LEU D 2 91 ? 8.745 3.310 67.419 1.00 32.52 471 LEU F O 1
ATOM 6872 N N . SER D 2 92 ? 9.499 5.365 67.910 1.00 24.77 472 SER F N 1
ATOM 6873 C CA . SER D 2 92 ? 8.489 6.055 67.107 1.00 22.20 472 SER F CA 1
ATOM 6874 C C . SER D 2 92 ? 8.905 6.134 65.638 1.00 18.99 472 SER F C 1
ATOM 6875 O O . SER D 2 92 ? 10.086 6.026 65.317 1.00 15.30 472 SER F O 1
ATOM 6878 N N . LYS D 2 93 ? 7.940 6.347 64.750 1.00 16.96 473 LYS F N 1
ATOM 6879 C CA . LYS D 2 93 ? 8.276 6.583 63.349 1.00 19.91 473 LYS F CA 1
ATOM 6880 C C . LYS D 2 93 ? 7.827 7.965 62.904 1.00 19.96 473 LYS F C 1
ATOM 6881 O O . LYS D 2 93 ? 6.959 8.568 63.534 1.00 17.75 473 LYS F O 1
ATOM 6887 N N . PRO D 2 94 ? 8.427 8.469 61.815 1.00 14.35 474 PRO F N 1
ATOM 6888 C CA . PRO D 2 94 ? 8.017 9.753 61.236 1.00 15.01 474 PRO F CA 1
ATOM 6889 C C . PRO D 2 94 ? 6.538 9.715 60.867 1.00 17.06 474 PRO F C 1
ATOM 6890 O O . PRO D 2 94 ? 5.983 8.644 60.613 1.00 17.18 474 PRO F O 1
ATOM 6894 N N . THR D 2 95 ? 5.910 10.882 60.833 1.00 19.00 475 THR F N 1
ATOM 6895 C CA . THR D 2 95 ? 4.472 10.974 60.618 1.00 26.52 475 THR F CA 1
ATOM 6896 C C . THR D 2 95 ? 4.132 11.411 59.192 1.00 25.59 475 THR F C 1
ATOM 6897 O O . THR D 2 95 ? 2.977 11.341 58.766 1.00 26.57 475 THR F O 1
ATOM 6901 N N . GLY D 2 96 ? 5.140 11.855 58.449 1.00 18.69 476 GLY F N 1
ATOM 6902 C CA . GLY D 2 96 ? 4.928 12.184 57.052 1.00 14.50 476 GLY F CA 1
ATOM 6903 C C . GLY D 2 96 ? 6.238 12.256 56.299 1.00 18.44 476 GLY F C 1
ATOM 6904 O O . GLY D 2 96 ? 7.301 12.320 56.910 1.00 14.49 476 GLY F O 1
ATOM 6905 N N . PHE D 2 97 ? 6.157 12.256 54.971 1.00 14.51 477 PHE F N 1
ATOM 6906 C CA . PHE D 2 97 ? 7.339 12.273 54.106 1.00 15.96 477 PHE F CA 1
ATOM 6907 C C . PHE D 2 97 ? 7.078 13.117 52.858 1.00 18.45 477 PHE F C 1
ATOM 6908 O O . PHE D 2 97 ? 5.945 13.241 52.392 1.00 18.49 477 PHE F O 1
ATOM 6916 N N . THR D 2 98 ? 8.139 13.672 52.299 1.00 12.38 478 THR F N 1
ATOM 6917 C CA . THR D 2 98 ? 8.031 14.379 51.033 1.00 17.28 478 THR F CA 1
ATOM 6918 C C . THR D 2 98 ? 8.992 13.763 50.007 1.00 12.82 478 THR F C 1
ATOM 6919 O O . THR D 2 98 ? 10.174 13.562 50.301 1.00 14.34 478 THR F O 1
ATOM 6923 N N . VAL D 2 99 ? 8.475 13.407 48.830 1.00 11.56 479 VAL F N 1
ATOM 6924 C CA . VAL D 2 99 ? 9.321 12.905 47.746 1.00 14.31 479 VAL F CA 1
ATOM 6925 C C . VAL D 2 99 ? 9.390 13.922 46.619 1.00 15.39 479 VAL F C 1
ATOM 6926 O O . VAL D 2 99 ? 8.365 14.268 46.024 1.00 13.92 479 VAL F O 1
ATOM 6930 N N . ASN D 2 100 ? 10.592 14.393 46.316 1.00 9.85 480 ASN F N 1
ATOM 6931 C CA . ASN D 2 100 ? 10.744 15.445 45.316 1.00 14.29 480 ASN F CA 1
ATOM 6932 C C . ASN D 2 100 ? 9.645 16.512 45.434 1.00 16.62 480 ASN F C 1
ATOM 6933 O O . ASN D 2 100 ? 9.083 16.948 44.426 1.00 13.94 480 ASN F O 1
ATOM 6938 N N . GLY D 2 101 ? 9.330 16.920 46.664 1.00 13.41 481 GLY F N 1
ATOM 6939 C CA . GLY D 2 101 ? 8.368 17.987 46.897 1.00 13.33 481 GLY F CA 1
ATOM 6940 C C . GLY D 2 101 ? 6.932 17.521 47.090 1.00 13.66 481 GLY F C 1
ATOM 6941 O O . GLY D 2 101 ? 6.072 18.276 47.541 1.00 13.00 481 GLY F O 1
ATOM 6942 N N . THR D 2 102 ? 6.663 16.266 46.764 1.00 14.63 482 THR F N 1
ATOM 6943 C CA . THR D 2 102 ? 5.305 15.746 46.850 1.00 11.33 482 THR F CA 1
ATOM 6944 C C . THR D 2 102 ? 5.025 15.041 48.177 1.00 15.57 482 THR F C 1
ATOM 6945 O O . THR D 2 102 ? 5.756 14.134 48.568 1.00 14.28 482 THR F O 1
ATOM 6949 N N . GLU D 2 103 ? 3.954 15.441 48.855 1.00 13.11 483 GLU F N 1
ATOM 6950 C CA . GLU D 2 103 ? 3.580 14.826 50.133 1.00 17.25 483 GLU F CA 1
ATOM 6951 C C . GLU D 2 103 ? 3.170 13.373 49.943 1.00 19.46 483 GLU F C 1
ATOM 6952 O O . GLU D 2 103 ? 2.379 13.057 49.063 1.00 17.44 483 GLU F O 1
ATOM 6958 N N . CYS D 2 104 ? 3.703 12.487 50.772 1.00 18.33 484 CYS F N 1
ATOM 6959 C CA . CYS D 2 104 ? 3.404 11.065 50.640 1.00 17.43 484 CYS F CA 1
ATOM 6960 C C . CYS D 2 104 ? 2.338 10.605 51.610 1.00 25.35 484 CYS F C 1
ATOM 6961 O O . CYS D 2 104 ? 2.165 11.175 52.688 1.00 24.30 484 CYS F O 1
ATOM 6964 N N . THR D 2 105 ? 1.627 9.558 51.216 1.00 17.76 485 THR F N 1
ATOM 6965 C CA . THR D 2 105 ? 0.752 8.849 52.132 1.00 25.38 485 THR F CA 1
ATOM 6966 C C . THR D 2 105 ? 1.629 7.902 52.945 1.00 28.00 485 THR F C 1
ATOM 6967 O O . THR D 2 105 ? 2.470 7.203 52.381 1.00 21.81 485 THR F O 1
ATOM 6971 N N . VAL D 2 106 ? 1.454 7.886 54.264 1.00 28.96 486 VAL F N 1
ATOM 6972 C CA . VAL D 2 106 ? 2.216 6.972 55.112 1.00 27.54 486 VAL F CA 1
ATOM 6973 C C . VAL D 2 106 ? 1.452 5.652 55.243 1.00 36.53 486 VAL F C 1
ATOM 6974 O O . VAL D 2 106 ? 0.393 5.599 55.872 1.00 36.71 486 VAL F O 1
ATOM 6978 N N . LYS D 2 107 ? 1.976 4.600 54.614 1.00 33.14 487 LYS F N 1
ATOM 6979 C CA . LYS D 2 107 ? 1.340 3.283 54.646 1.00 37.02 487 LYS F CA 1
ATOM 6980 C C . LYS D 2 107 ? 2.072 2.316 55.565 1.00 41.36 487 LYS F C 1
ATOM 6981 O O . LYS D 2 107 ? 1.980 2.426 56.787 1.00 34.09 487 LYS F O 1
ATOM 6987 N N . SER E 1 1 ? 46.856 -18.095 4.737 1.00 56.63 4 SER C N 1
ATOM 6988 C CA . SER E 1 1 ? 46.601 -18.625 6.076 1.00 56.75 4 SER C CA 1
ATOM 6989 C C . SER E 1 1 ? 45.954 -17.580 6.987 1.00 58.30 4 SER C C 1
ATOM 6990 O O . SER E 1 1 ? 46.473 -16.465 7.139 1.00 59.22 4 SER C O 1
ATOM 6993 N N . THR E 1 2 ? 44.822 -17.943 7.590 1.00 46.73 5 THR C N 1
ATOM 6994 C CA . THR E 1 2 ? 44.163 -17.070 8.565 1.00 47.41 5 THR C CA 1
ATOM 6995 C C . THR E 1 2 ? 44.746 -17.260 9.960 1.00 52.88 5 THR C C 1
ATOM 6996 O O . THR E 1 2 ? 44.053 -17.116 10.979 1.00 48.41 5 THR C O 1
ATOM 7000 N N . ALA E 1 3 ? 46.033 -17.589 9.991 1.00 56.90 6 ALA C N 1
ATOM 7001 C CA . ALA E 1 3 ? 46.750 -17.721 11.245 1.00 52.75 6 ALA C CA 1
ATOM 7002 C C . ALA E 1 3 ? 46.869 -16.353 11.924 1.00 50.63 6 ALA C C 1
ATOM 7003 O O . ALA E 1 3 ? 46.086 -16.032 12.823 1.00 27.77 6 ALA C O 1
ATOM 7005 N N . PHE E 1 4 ? 47.825 -15.545 11.465 1.00 56.10 7 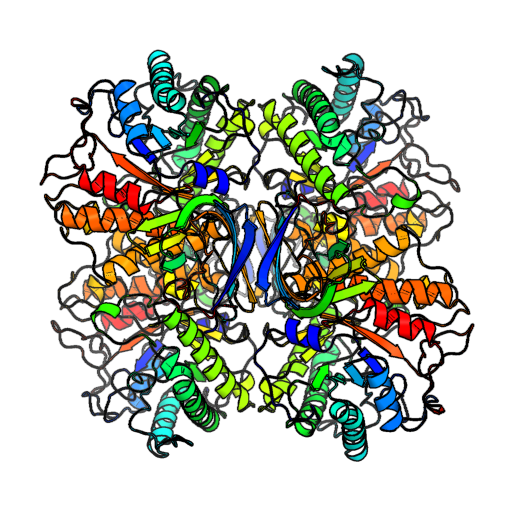PHE C N 1
ATOM 7006 C CA . PHE E 1 4 ? 48.192 -14.302 12.148 1.00 62.34 7 PHE C CA 1
ATOM 7007 C C . PHE E 1 4 ? 47.815 -13.057 11.345 1.00 62.42 7 PHE C C 1
ATOM 7008 O O . PHE E 1 4 ? 48.650 -12.180 11.113 1.00 63.11 7 PHE C O 1
ATOM 7016 N N . THR E 1 5 ? 46.556 -12.978 10.933 1.00 50.98 8 THR C N 1
ATOM 7017 C CA . THR E 1 5 ? 46.114 -11.883 10.078 1.00 58.27 8 THR C CA 1
ATOM 7018 C C . THR E 1 5 ? 45.686 -10.651 10.886 1.00 53.59 8 THR C C 1
ATOM 7019 O O . THR E 1 5 ? 45.211 -9.660 10.321 1.00 59.19 8 THR C O 1
ATOM 7023 N N . GLY E 1 6 ? 45.876 -10.710 12.204 1.00 37.91 9 GLY C N 1
ATOM 7024 C CA . GLY E 1 6 ? 45.445 -9.636 13.083 1.00 31.87 9 GLY C CA 1
ATOM 7025 C C . GLY E 1 6 ? 43.980 -9.787 13.461 1.00 21.64 9 GLY C C 1
ATOM 7026 O O . GLY E 1 6 ? 43.298 -10.703 12.992 1.00 17.98 9 GLY C O 1
ATOM 7027 N N . VAL E 1 7 ? 43.497 -8.884 14.306 1.00 15.14 10 VAL C N 1
ATOM 7028 C CA . VAL E 1 7 ? 42.124 -8.938 14.779 1.00 14.49 10 VAL C CA 1
ATOM 7029 C C . VAL E 1 7 ? 41.367 -7.691 14.350 1.00 21.88 10 VAL C C 1
ATOM 7030 O O . VAL E 1 7 ? 41.608 -6.593 14.867 1.00 19.79 10 VAL C O 1
ATOM 7034 N N . ARG E 1 8 ? 40.456 -7.861 13.399 1.00 14.77 11 ARG C N 1
ATOM 7035 C CA . ARG E 1 8 ? 39.670 -6.740 12.901 1.00 14.18 11 ARG C CA 1
ATOM 7036 C C . ARG E 1 8 ? 38.706 -6.255 13.949 1.00 20.82 11 ARG C C 1
ATOM 7037 O O . ARG E 1 8 ? 38.375 -6.960 14.896 1.00 20.43 11 ARG C O 1
ATOM 7045 N N . ASP E 1 9 ? 38.253 -5.028 13.775 1.00 17.44 12 ASP C N 1
ATOM 7046 C CA . ASP E 1 9 ? 37.155 -4.552 14.561 1.00 19.37 12 ASP C CA 1
ATOM 7047 C C . ASP E 1 9 ? 35.950 -4.359 13.654 1.00 24.62 12 ASP C C 1
ATOM 7048 O O . ASP E 1 9 ? 35.749 -3.282 13.098 1.00 31.40 12 ASP C O 1
ATOM 7053 N N . VAL E 1 10 ? 35.155 -5.406 13.500 1.00 21.53 13 VAL C N 1
ATOM 7054 C CA . VAL E 1 10 ? 33.928 -5.316 12.726 1.00 17.66 13 VAL C CA 1
ATOM 7055 C C . VAL E 1 10 ? 32.794 -5.812 13.608 1.00 22.14 13 VAL C C 1
ATOM 7056 O O . VAL E 1 10 ? 33.047 -6.380 14.671 1.00 16.23 13 VAL C O 1
ATOM 7060 N N . PRO E 1 11 ? 31.539 -5.585 13.189 1.00 24.49 14 PRO C N 1
ATOM 7061 C CA . PRO E 1 11 ? 30.431 -6.078 14.018 1.00 21.92 14 PRO C CA 1
ATOM 7062 C C . PRO E 1 11 ? 30.500 -7.597 14.125 1.00 11.76 14 PRO C C 1
ATOM 7063 O O . PRO E 1 11 ? 30.838 -8.262 13.147 1.00 11.11 14 PRO C O 1
ATOM 7067 N N . ALA E 1 12 ? 30.208 -8.140 15.300 1.00 10.74 15 ALA C N 1
ATOM 7068 C CA . ALA E 1 12 ? 30.243 -9.583 15.471 1.00 8.40 15 ALA C CA 1
ATOM 7069 C C . ALA E 1 12 ? 29.363 -10.284 14.427 1.00 7.84 15 ALA C C 1
ATOM 7070 O O . ALA E 1 12 ? 29.676 -11.392 14.000 1.00 8.52 15 ALA C O 1
ATOM 7072 N N . GLN E 1 13 ? 28.277 -9.641 13.998 1.00 9.51 16 GLN C N 1
ATOM 7073 C CA . GLN E 1 13 ? 27.430 -10.236 12.956 1.00 7.28 16 GLN C CA 1
ATOM 7074 C C . GLN E 1 13 ? 28.217 -10.466 11.661 1.00 9.76 16 GLN C C 1
ATOM 7075 O O . GLN E 1 13 ? 27.960 -11.432 10.931 1.00 8.30 16 GLN C O 1
ATOM 7081 N N . GLN E 1 14 ? 29.173 -9.585 11.370 1.00 8.75 17 GLN C N 1
ATOM 7082 C CA . GLN E 1 14 ? 29.967 -9.744 10.149 1.00 11.98 17 GLN C CA 1
ATOM 7083 C C . GLN E 1 14 ? 30.879 -10.967 10.272 1.00 9.18 17 GLN C C 1
ATOM 7084 O O . GLN E 1 14 ? 31.063 -11.722 9.315 1.00 8.89 17 GLN C O 1
ATOM 7090 N N . ILE E 1 15 ? 31.459 -11.155 11.453 1.00 7.40 18 ILE C N 1
ATOM 7091 C CA . ILE E 1 15 ? 32.248 -12.349 11.708 1.00 7.22 18 ILE C CA 1
ATOM 7092 C C . ILE E 1 15 ? 31.392 -13.597 11.484 1.00 7.35 18 ILE C C 1
ATOM 7093 O O . ILE E 1 15 ? 31.806 -14.552 10.823 1.00 8.79 18 ILE C O 1
ATOM 7098 N N . VAL E 1 16 ? 30.192 -13.595 12.048 1.00 6.75 19 VAL C N 1
ATOM 7099 C CA . VAL E 1 16 ? 29.331 -14.759 11.942 1.00 6.67 19 VAL C CA 1
ATOM 7100 C C . VAL E 1 16 ? 28.964 -15.030 10.477 1.00 5.72 19 VAL C C 1
ATOM 7101 O O . VAL E 1 16 ? 28.934 -16.185 10.036 1.00 6.22 19 VAL C O 1
ATOM 7105 N N . ASN E 1 17 ? 28.703 -13.967 9.726 1.00 3.35 20 ASN C N 1
ATOM 7106 C CA . ASN E 1 17 ? 28.432 -14.101 8.293 1.00 8.77 20 ASN C CA 1
ATOM 7107 C C . ASN E 1 17 ? 29.593 -14.738 7.552 1.00 8.08 20 ASN C C 1
ATOM 7108 O O . ASN E 1 17 ? 29.392 -15.579 6.685 1.00 7.46 20 ASN C O 1
ATOM 7113 N N . GLU E 1 18 ? 30.808 -14.337 7.905 1.00 7.02 21 GLU C N 1
ATOM 7114 C CA . GLU E 1 18 ? 32.005 -14.892 7.279 1.00 9.92 21 GLU C CA 1
ATOM 7115 C C . GLU E 1 18 ? 32.253 -16.351 7.664 1.00 8.35 21 GLU C C 1
ATOM 7116 O O . GLU E 1 18 ? 32.699 -17.145 6.841 1.00 7.96 21 GLU C O 1
ATOM 7122 N N . MET E 1 19 ? 31.977 -16.695 8.920 1.00 7.42 22 MET C N 1
ATOM 7123 C CA . MET E 1 19 ? 32.086 -18.074 9.368 1.00 6.60 22 MET C CA 1
ATOM 7124 C C . MET E 1 19 ? 31.208 -18.945 8.482 1.00 6.08 22 MET C C 1
ATOM 7125 O O . MET E 1 19 ? 31.564 -20.076 8.169 1.00 7.85 22 MET C O 1
ATOM 7130 N N . LYS E 1 20 ? 30.038 -18.412 8.135 1.00 7.73 23 LYS C N 1
ATOM 7131 C CA . LYS E 1 20 ? 29.183 -18.914 7.045 1.00 7.30 23 LYS C CA 1
ATOM 7132 C C . LYS E 1 20 ? 28.430 -20.214 7.329 1.00 9.11 23 LYS C C 1
ATOM 7133 O O . LYS E 1 20 ? 27.204 -20.234 7.412 1.00 9.42 23 LYS C O 1
ATOM 7139 N N . VAL E 1 21 ? 29.177 -21.299 7.446 1.00 5.99 24 VAL C N 1
ATOM 7140 C CA . VAL E 1 21 ? 28.626 -22.588 7.785 1.00 4.74 24 VAL C CA 1
ATOM 7141 C C . VAL E 1 21 ? 29.816 -23.424 8.231 1.00 11.66 24 VAL C C 1
ATOM 7142 O O . VAL E 1 21 ? 30.918 -23.277 7.685 1.00 8.40 24 VAL C O 1
ATOM 7146 N N . GLY E 1 22 ? 29.608 -24.287 9.222 1.00 7.08 25 GLY C N 1
ATOM 7147 C CA . GLY E 1 22 ? 30.713 -25.036 9.797 1.00 7.38 25 GLY C CA 1
ATOM 7148 C C . GLY E 1 22 ? 30.498 -26.535 9.941 1.00 8.44 25 GLY C C 1
ATOM 7149 O O . GLY E 1 22 ? 29.383 -27.045 9.760 1.00 9.11 25 GLY C O 1
ATOM 7150 N N . TRP E 1 23 ? 31.582 -27.219 10.304 1.00 6.85 26 TRP C N 1
ATOM 7151 C CA . TRP E 1 23 ? 31.629 -28.657 10.510 1.00 8.27 26 TRP C CA 1
ATOM 7152 C C . TRP E 1 23 ? 32.375 -28.908 11.830 1.00 7.23 26 TRP C C 1
ATOM 7153 O O . TRP E 1 23 ? 33.418 -28.298 12.069 1.00 7.42 26 TRP C O 1
ATOM 7164 N N . ASN E 1 24 ? 31.833 -29.777 12.692 1.00 7.57 27 ASN C N 1
ATOM 7165 C CA . ASN E 1 24 ? 32.505 -30.174 13.945 1.00 10.89 27 ASN C CA 1
ATOM 7166 C C . ASN E 1 24 ? 33.429 -31.371 13.777 1.00 7.66 27 ASN C C 1
ATOM 7167 O O . ASN E 1 24 ? 33.022 -32.408 13.252 1.00 7.64 27 ASN C O 1
ATOM 7172 N N . LEU E 1 25 ? 34.650 -31.243 14.276 1.00 8.12 28 LEU C N 1
ATOM 7173 C CA . LEU E 1 25 ? 35.503 -32.408 14.496 1.00 7.62 28 LEU C CA 1
ATOM 7174 C C . LEU E 1 25 ? 35.055 -33.099 15.783 1.00 7.65 28 LEU C C 1
ATOM 7175 O O . LEU E 1 25 ? 35.742 -33.035 16.807 1.00 11.80 28 LEU C O 1
ATOM 7180 N N . GLY E 1 26 ? 33.903 -33.756 15.745 1.00 10.49 29 GLY C N 1
ATOM 7181 C CA . GLY E 1 26 ? 33.340 -34.323 16.961 1.00 9.05 29 GLY C CA 1
ATOM 7182 C C . GLY E 1 26 ? 33.911 -35.670 17.356 1.00 11.11 29 GLY C C 1
ATOM 7183 O O . GLY E 1 26 ? 34.465 -36.391 16.521 1.00 10.43 29 GLY C O 1
ATOM 7184 N N . ASN E 1 27 ? 33.762 -36.006 18.635 1.00 10.32 30 ASN C N 1
ATOM 7185 C CA . ASN E 1 27 ? 34.295 -37.251 19.190 1.00 10.44 30 ASN C CA 1
ATOM 7186 C C . ASN E 1 27 ? 35.775 -37.444 18.864 1.00 12.91 30 ASN C C 1
ATOM 7187 O O . ASN E 1 27 ? 36.212 -38.550 18.563 1.00 10.13 30 ASN C O 1
ATOM 7192 N N . THR E 1 28 ? 36.543 -36.365 18.944 1.00 12.20 31 THR C N 1
ATOM 7193 C CA . THR E 1 28 ? 37.957 -36.425 18.610 1.00 10.79 31 THR C CA 1
ATOM 7194 C C . THR E 1 28 ? 38.752 -35.841 19.774 1.00 10.84 31 THR C C 1
ATOM 7195 O O . THR E 1 28 ? 39.073 -36.561 20.729 1.00 13.28 31 THR C O 1
ATOM 7199 N N . MET E 1 29 ? 39.039 -34.544 19.730 1.00 9.00 32 MET C N 1
ATOM 7200 C CA . MET E 1 29 ? 39.747 -33.909 20.839 1.00 11.25 32 MET C CA 1
ATOM 7201 C C . MET E 1 29 ? 38.836 -33.745 22.067 1.00 11.48 32 MET C C 1
ATOM 7202 O O . MET E 1 29 ? 39.302 -33.471 23.180 1.00 8.82 32 MET C O 1
ATOM 7207 N N . ASP E 1 30 ? 37.541 -33.944 21.850 1.00 8.79 33 ASP C N 1
ATOM 7208 C CA . ASP E 1 30 ? 36.561 -33.946 22.927 1.00 11.00 33 ASP C CA 1
ATOM 7209 C C . ASP E 1 30 ? 36.388 -35.338 23.550 1.00 12.64 33 ASP C C 1
ATOM 7210 O O . ASP E 1 30 ? 35.819 -35.461 24.618 1.00 11.34 33 ASP C O 1
ATOM 7215 N N . ALA E 1 31 ? 36.887 -36.377 22.880 1.00 12.81 34 ALA C N 1
ATOM 7216 C CA . ALA E 1 31 ? 36.701 -37.758 23.341 1.00 11.85 34 ALA C CA 1
ATOM 7217 C C . ALA E 1 31 ? 37.419 -38.052 24.658 1.00 18.39 34 ALA C C 1
ATOM 7218 O O . ALA E 1 31 ? 38.606 -37.758 24.815 1.00 16.07 34 ALA C O 1
ATOM 7220 N N . ILE E 1 32 ? 36.706 -38.648 25.606 1.00 20.06 35 ILE C N 1
ATOM 7221 C CA . ILE E 1 32 ? 37.333 -38.992 26.880 1.00 19.87 35 ILE C CA 1
ATOM 7222 C C . ILE E 1 32 ? 38.406 -40.043 26.647 1.00 21.75 35 ILE C C 1
ATOM 7223 O O . ILE E 1 32 ? 38.117 -41.115 26.123 1.00 25.97 35 ILE C O 1
ATOM 7228 N N . GLY E 1 33 ? 39.644 -39.738 27.031 1.00 20.62 36 GLY C N 1
ATOM 7229 C CA . GLY E 1 33 ? 40.723 -40.694 26.880 1.00 28.77 36 GLY C CA 1
ATOM 7230 C C . GLY E 1 33 ? 41.569 -40.487 25.635 1.00 30.35 36 GLY C C 1
ATOM 7231 O O . GLY E 1 33 ? 42.420 -41.312 25.310 1.00 34.86 36 GLY C O 1
ATOM 7232 N N . GLY E 1 34 ? 41.331 -39.395 24.921 1.00 29.13 37 GLY C N 1
ATOM 7233 C CA . GLY E 1 34 ? 42.231 -39.006 23.856 1.00 22.36 37 GLY C CA 1
ATOM 7234 C C . GLY E 1 34 ? 41.669 -39.114 22.460 1.00 21.87 37 GLY C C 1
ATOM 7235 O O . GLY E 1 34 ? 40.604 -39.702 22.243 1.00 21.58 37 GLY C O 1
ATOM 7236 N N . GLU E 1 35 ? 42.430 -38.571 21.512 1.00 18.07 38 GLU C N 1
ATOM 7237 C CA . GLU E 1 35 ? 41.964 -38.279 20.150 1.00 15.60 38 GLU C CA 1
ATOM 7238 C C . GLU E 1 35 ? 41.331 -39.442 19.396 1.00 19.05 38 GLU C C 1
ATOM 7239 O O . GLU E 1 35 ? 40.360 -39.249 18.666 1.00 16.02 38 GLU C O 1
ATOM 7245 N N . THR E 1 36 ? 41.871 -40.645 19.567 1.00 17.63 39 THR C N 1
ATOM 7246 C CA . THR E 1 36 ? 41.390 -41.808 18.812 1.00 17.74 39 THR C CA 1
ATOM 7247 C C . THR E 1 36 ? 40.568 -42.779 19.660 1.00 19.75 39 THR C C 1
ATOM 7248 O O . THR E 1 36 ? 40.197 -43.855 19.191 1.00 16.99 39 THR C O 1
ATOM 7252 N N . ASN E 1 37 ? 40.285 -42.399 20.903 1.00 18.01 40 ASN C N 1
ATOM 7253 C CA . ASN E 1 37 ? 39.640 -43.304 21.852 1.00 18.54 40 ASN C CA 1
ATOM 7254 C C . ASN E 1 37 ? 38.152 -43.569 21.600 1.00 17.02 40 ASN C C 1
ATOM 7255 O O . ASN E 1 37 ? 37.586 -44.513 22.146 1.00 20.04 40 ASN C O 1
ATOM 7260 N N . TRP E 1 38 ? 37.511 -42.732 20.792 1.00 16.28 41 TRP C N 1
ATOM 7261 C CA . TRP E 1 38 ? 36.107 -42.959 20.448 1.00 18.25 41 TRP C CA 1
ATOM 7262 C C . TRP E 1 38 ? 35.935 -43.293 18.970 1.00 12.95 41 TRP C C 1
ATOM 7263 O O . TRP E 1 38 ? 34.928 -42.957 18.366 1.00 17.95 41 TRP C O 1
ATOM 7274 N N . GLY E 1 39 ? 36.942 -43.935 18.391 1.00 17.16 42 GLY C N 1
ATOM 7275 C CA . GLY E 1 39 ? 36.801 -44.546 17.084 1.00 19.43 42 GLY C CA 1
ATOM 7276 C C . GLY E 1 39 ? 37.117 -43.685 15.879 1.00 19.79 42 GLY C C 1
ATOM 7277 O O . GLY E 1 39 ? 36.852 -44.079 14.747 1.00 23.55 42 GLY C O 1
ATOM 7278 N N . ASN E 1 40 ? 37.670 -42.505 16.096 1.00 15.20 43 ASN C N 1
ATOM 7279 C CA . ASN E 1 40 ? 38.115 -41.712 14.965 1.00 14.65 43 ASN C CA 1
ATOM 7280 C C . ASN E 1 40 ? 39.614 -41.851 14.770 1.00 13.68 43 ASN C C 1
ATOM 7281 O O . ASN E 1 40 ? 40.341 -42.029 15.739 1.00 16.87 43 ASN C O 1
ATOM 7286 N N . PRO E 1 41 ? 40.070 -41.778 13.515 1.00 15.38 44 PRO C N 1
ATOM 7287 C CA . PRO E 1 41 ? 41.495 -41.826 13.169 1.00 15.05 44 PRO C CA 1
ATOM 7288 C C . PRO E 1 41 ? 42.163 -40.551 13.625 1.00 18.41 44 PRO C C 1
ATOM 7289 O O . PRO E 1 41 ? 41.458 -39.588 13.919 1.00 16.79 44 PRO C O 1
ATOM 7293 N N . MET E 1 42 ? 43.491 -40.530 13.670 1.00 17.71 45 MET C N 1
ATOM 7294 C CA . MET E 1 42 ? 44.207 -39.300 13.956 1.00 13.28 45 MET C CA 1
ATOM 7295 C C . MET E 1 42 ? 43.856 -38.301 12.870 1.00 14.76 45 MET C C 1
ATOM 7296 O O . MET E 1 42 ? 43.893 -38.634 11.702 1.00 11.45 45 MET C O 1
ATOM 7301 N N . THR E 1 43 ? 43.503 -37.081 13.271 1.00 10.23 46 THR C N 1
ATOM 7302 C CA . THR E 1 43 ? 43.113 -36.037 12.336 1.00 9.12 46 THR C CA 1
ATOM 7303 C C . THR E 1 43 ? 44.292 -35.660 11.444 1.00 12.01 46 THR C C 1
ATOM 7304 O O . THR E 1 43 ? 45.435 -35.622 11.899 1.00 14.71 46 THR C O 1
ATOM 7308 N N . THR E 1 44 ? 44.031 -35.379 10.176 1.00 8.04 47 THR C N 1
ATOM 7309 C CA . THR E 1 44 ? 45.114 -34.975 9.285 1.00 12.17 47 THR C CA 1
ATOM 7310 C C . THR E 1 44 ? 44.764 -33.717 8.523 1.00 12.57 47 THR C C 1
ATOM 7311 O O . THR E 1 44 ? 43.594 -33.364 8.387 1.00 10.79 47 THR C O 1
ATOM 7315 N N . HIS E 1 45 ? 45.794 -33.069 7.997 1.00 12.35 48 HIS C N 1
ATOM 7316 C CA . HIS E 1 45 ? 45.632 -31.892 7.164 1.00 13.40 48 HIS C CA 1
ATOM 7317 C C . HIS E 1 45 ? 44.748 -32.203 5.955 1.00 12.24 48 HIS C C 1
ATOM 7318 O O . HIS E 1 45 ? 43.932 -31.382 5.546 1.00 12.31 48 HIS C O 1
ATOM 7325 N N . ALA E 1 46 ? 44.890 -33.401 5.399 1.00 14.54 49 ALA C N 1
ATOM 7326 C CA . ALA E 1 46 ? 44.120 -33.770 4.212 1.00 13.58 49 ALA C CA 1
ATOM 7327 C C . ALA E 1 46 ? 42.624 -33.770 4.499 1.00 13.85 49 ALA C C 1
ATOM 7328 O O . ALA E 1 46 ? 41.841 -33.290 3.687 1.00 12.93 49 ALA C O 1
ATOM 7330 N N . MET E 1 47 ? 42.234 -34.306 5.651 1.00 9.60 50 MET C N 1
ATOM 7331 C CA . MET E 1 47 ? 40.828 -34.296 6.055 1.00 12.66 50 MET C CA 1
ATOM 7332 C C . MET E 1 47 ? 40.261 -32.887 6.029 1.00 10.12 50 MET C C 1
ATOM 7333 O O . MET E 1 47 ? 39.255 -32.629 5.373 1.00 12.33 50 MET C O 1
ATOM 7338 N N . ILE E 1 48 ? 40.903 -31.975 6.747 1.00 10.84 51 ILE C N 1
ATOM 7339 C CA . ILE E 1 48 ? 40.411 -30.594 6.803 1.00 8.89 51 ILE C CA 1
ATOM 7340 C C . ILE E 1 48 ? 40.373 -29.933 5.423 1.00 11.20 51 ILE C C 1
ATOM 7341 O O . ILE E 1 48 ? 39.457 -29.155 5.126 1.00 10.98 51 ILE C O 1
ATOM 7346 N N . ASN E 1 49 ? 41.347 -30.253 4.568 1.00 8.59 52 ASN C N 1
ATOM 7347 C CA . ASN E 1 49 ? 41.311 -29.757 3.192 1.00 11.47 52 ASN C CA 1
ATOM 7348 C C . ASN E 1 49 ? 40.003 -30.122 2.520 1.00 11.84 52 ASN C C 1
ATOM 7349 O O . ASN E 1 49 ? 39.450 -29.329 1.764 1.00 10.12 52 ASN C O 1
ATOM 7354 N N . LYS E 1 50 ? 39.511 -31.330 2.789 1.00 9.76 53 LYS C N 1
ATOM 7355 C CA . LYS E 1 50 ? 38.270 -31.784 2.163 1.00 12.47 53 LYS C CA 1
ATOM 7356 C C . LYS E 1 50 ? 37.080 -31.021 2.731 1.00 14.32 53 LYS C C 1
ATOM 7357 O O . LYS E 1 50 ? 36.108 -30.742 2.023 1.00 12.24 53 LYS C O 1
ATOM 7363 N N . ILE E 1 51 ? 37.156 -30.687 4.017 1.00 9.20 54 ILE C N 1
ATOM 7364 C CA . ILE E 1 51 ? 36.058 -29.986 4.672 1.00 8.45 54 ILE C CA 1
ATOM 7365 C C . ILE E 1 51 ? 35.876 -28.642 3.983 1.00 9.35 54 ILE C C 1
ATOM 7366 O O . ILE E 1 51 ? 34.777 -28.268 3.598 1.00 10.31 54 ILE C O 1
ATOM 7371 N N . LYS E 1 52 ? 36.981 -27.930 3.810 1.00 8.18 55 LYS C N 1
ATOM 7372 C CA . LYS E 1 52 ? 36.981 -26.648 3.126 1.00 9.34 55 LYS C CA 1
ATOM 7373 C C . LYS E 1 52 ? 36.429 -26.783 1.712 1.00 14.70 55 LYS C C 1
ATOM 7374 O O . LYS E 1 52 ? 35.583 -25.994 1.279 1.00 15.71 55 LYS C O 1
ATOM 7380 N N . GLU E 1 53 ? 36.915 -27.791 0.995 1.00 10.02 56 GLU C N 1
ATOM 7381 C CA . GLU E 1 53 ? 36.531 -27.994 -0.402 1.00 11.50 56 GLU C CA 1
ATOM 7382 C C . GLU E 1 53 ? 35.028 -28.171 -0.576 1.00 12.20 56 GLU C C 1
ATOM 7383 O O . GLU E 1 53 ? 34.454 -27.723 -1.571 1.00 12.26 56 GLU C O 1
ATOM 7389 N N . ALA E 1 54 ? 34.394 -28.826 0.396 1.00 13.42 57 ALA C N 1
ATOM 7390 C CA . ALA E 1 54 ? 32.955 -29.078 0.338 1.00 13.45 57 ALA C CA 1
ATOM 7391 C C . ALA E 1 54 ? 32.145 -27.787 0.511 1.00 12.31 57 ALA C C 1
ATOM 7392 O O . ALA E 1 54 ? 30.964 -27.727 0.171 1.00 10.57 57 ALA C O 1
ATOM 7394 N N . GLY E 1 55 ? 32.784 -26.750 1.043 1.00 12.54 58 GLY C N 1
ATOM 7395 C CA . GLY E 1 55 ? 32.122 -25.464 1.185 1.00 12.76 58 GLY C CA 1
ATOM 7396 C C . GLY E 1 55 ? 32.013 -24.954 2.616 1.00 12.98 58 GLY C C 1
ATOM 7397 O O . GLY E 1 55 ? 31.434 -23.894 2.864 1.00 12.33 58 GLY C O 1
ATOM 7398 N N . PHE E 1 56 ? 32.568 -25.695 3.564 1.00 9.20 59 PHE C N 1
ATOM 7399 C CA . PHE E 1 56 ? 32.561 -25.239 4.949 1.00 10.78 59 PHE C CA 1
ATOM 7400 C C . PHE E 1 56 ? 33.641 -24.181 5.158 1.00 12.25 59 PHE C C 1
ATOM 7401 O O . PHE E 1 56 ? 34.769 -24.334 4.694 1.00 11.26 59 PHE C O 1
ATOM 7409 N N . ASN E 1 57 ? 33.311 -23.106 5.858 1.00 8.74 60 ASN C N 1
ATOM 7410 C CA . ASN E 1 57 ? 34.330 -22.107 6.159 1.00 8.29 60 ASN C CA 1
ATOM 7411 C C . ASN E 1 57 ? 34.686 -22.044 7.647 1.00 7.84 60 ASN C C 1
ATOM 7412 O O . ASN E 1 57 ? 35.519 -21.237 8.062 1.00 6.01 60 ASN C O 1
ATOM 7417 N N . THR E 1 58 ? 34.041 -22.880 8.453 1.00 8.05 61 THR C N 1
ATOM 7418 C CA . THR E 1 58 ? 34.351 -22.925 9.885 1.00 6.24 61 THR C CA 1
ATOM 7419 C C . THR E 1 58 ? 34.591 -24.336 10.381 1.00 5.76 61 THR C C 1
ATOM 7420 O O . THR E 1 58 ? 33.798 -25.227 10.126 1.00 6.02 61 THR C O 1
ATOM 7424 N N . LEU E 1 59 ? 35.691 -24.528 11.100 1.00 5.28 62 LEU C N 1
ATOM 7425 C CA . LEU E 1 59 ? 35.931 -25.769 11.800 1.00 6.19 62 LEU C CA 1
ATOM 7426 C C . LEU E 1 59 ? 35.690 -25.508 13.270 1.00 8.35 62 LEU C C 1
ATOM 7427 O O . LEU E 1 59 ? 36.400 -24.692 13.871 1.00 8.10 62 LEU C O 1
ATOM 7432 N N . ARG E 1 60 ? 34.704 -26.182 13.861 1.00 8.62 63 ARG C N 1
ATOM 7433 C CA . ARG E 1 60 ? 34.602 -26.167 15.316 1.00 7.54 63 ARG C CA 1
ATOM 7434 C C . ARG E 1 60 ? 35.439 -27.309 15.820 1.00 6.93 63 ARG C C 1
ATOM 7435 O O . ARG E 1 60 ? 35.285 -28.441 15.372 1.00 6.00 63 ARG C O 1
ATOM 7443 N N . LEU E 1 61 ? 36.312 -27.000 16.769 1.00 6.49 64 LEU C N 1
ATOM 7444 C CA . LEU E 1 61 ? 37.276 -27.950 17.291 1.00 7.48 64 LEU C CA 1
ATOM 7445 C C . LEU E 1 61 ? 36.997 -28.176 18.774 1.00 5.92 64 LEU C C 1
ATOM 7446 O O . LEU E 1 61 ? 37.639 -27.565 19.626 1.00 7.67 64 LEU C O 1
ATOM 7451 N N . PRO E 1 62 ? 36.031 -29.054 19.096 1.00 7.58 65 PRO C N 1
ATOM 7452 C CA . PRO E 1 62 ? 35.731 -29.253 20.520 1.00 7.21 65 PRO C CA 1
ATOM 7453 C C . PRO E 1 62 ? 36.891 -29.949 21.221 1.00 7.84 65 PRO C C 1
ATOM 7454 O O . PRO E 1 62 ? 37.441 -30.892 20.672 1.00 11.03 65 PRO C O 1
ATOM 7458 N N . VAL E 1 63 ? 37.252 -29.486 22.412 1.00 9.46 66 VAL C N 1
ATOM 7459 C CA . VAL E 1 63 ? 38.328 -30.101 23.172 1.00 7.89 66 VAL C CA 1
ATOM 7460 C C . VAL E 1 63 ? 37.912 -30.385 24.609 1.00 7.80 66 VAL C C 1
ATOM 7461 O O . VAL E 1 63 ? 37.441 -29.496 25.308 1.00 6.59 66 VAL C O 1
ATOM 7465 N N . THR E 1 64 ? 38.102 -31.622 25.052 1.00 9.38 67 THR C N 1
ATOM 7466 C CA . THR E 1 64 ? 37.944 -31.939 26.471 1.00 8.98 67 THR C CA 1
ATOM 7467 C C . THR E 1 64 ? 39.315 -31.849 27.128 1.00 9.41 67 THR C C 1
ATOM 7468 O O . THR E 1 64 ? 40.224 -32.575 26.769 1.00 10.75 67 THR C O 1
ATOM 7472 N N . TRP E 1 65 ? 39.462 -30.937 28.077 1.00 8.04 68 TRP C N 1
ATOM 7473 C CA . TRP E 1 65 ? 40.740 -30.710 28.737 1.00 8.77 68 TRP C CA 1
ATOM 7474 C C . TRP E 1 65 ? 40.889 -31.526 30.021 1.00 13.73 68 TRP C C 1
ATOM 7475 O O . TRP E 1 65 ? 42.001 -31.847 30.441 1.00 8.35 68 TRP C O 1
ATOM 7486 N N . ASP E 1 66 ? 39.764 -31.853 30.648 1.00 13.01 69 ASP C N 1
ATOM 7487 C CA . ASP E 1 66 ? 39.763 -32.749 31.799 1.00 15.08 69 ASP C CA 1
ATOM 7488 C C . ASP E 1 66 ? 40.455 -34.055 31.392 1.00 20.09 69 ASP C C 1
ATOM 7489 O O . ASP E 1 66 ? 40.147 -34.632 30.346 1.00 20.03 69 ASP C O 1
ATOM 7494 N N . GLY E 1 67 ? 41.403 -34.512 32.203 1.00 20.79 70 GLY C N 1
ATOM 7495 C CA . GLY E 1 67 ? 42.201 -35.669 31.833 1.00 16.84 70 GLY C CA 1
ATOM 7496 C C . GLY E 1 67 ? 43.545 -35.275 31.227 1.00 21.87 70 GLY C C 1
ATOM 7497 O O . GLY E 1 67 ? 44.413 -36.125 31.005 1.00 17.45 70 GLY C O 1
ATOM 7498 N N . HIS E 1 68 ? 43.731 -33.985 30.959 1.00 14.53 71 HIS C N 1
ATOM 7499 C CA . HIS E 1 68 ? 44.989 -33.523 30.384 1.00 14.34 71 HIS C CA 1
ATOM 7500 C C . HIS E 1 68 ? 45.581 -32.403 31.198 1.00 16.62 71 HIS C C 1
ATOM 7501 O O . HIS E 1 68 ? 46.450 -31.678 30.709 1.00 17.11 71 HIS C O 1
ATOM 7508 N N . MET E 1 69 ? 45.110 -32.235 32.430 1.00 13.86 72 MET C N 1
ATOM 7509 C CA . MET E 1 69 ? 45.644 -31.163 33.257 1.00 17.86 72 MET C CA 1
ATOM 7510 C C . MET E 1 69 ? 45.982 -31.598 34.678 1.00 19.95 72 MET C C 1
ATOM 7511 O O . MET E 1 69 ? 45.390 -32.535 35.209 1.00 16.43 72 MET C O 1
ATOM 7516 N N . GLY E 1 70 ? 46.955 -30.916 35.275 1.00 18.48 73 GLY C N 1
ATOM 7517 C CA . GLY E 1 70 ? 47.405 -31.233 36.620 1.00 17.89 73 GLY C CA 1
ATOM 7518 C C . GLY E 1 70 ? 46.461 -30.745 37.704 1.00 17.13 73 GLY C C 1
ATOM 7519 O O . GLY E 1 70 ? 45.336 -30.339 37.422 1.00 19.02 73 GLY C O 1
ATOM 7520 N N . ALA E 1 71 ? 46.933 -30.765 38.947 1.00 17.83 74 ALA C N 1
ATOM 7521 C CA . ALA E 1 71 ? 46.106 -30.432 40.100 1.00 20.47 74 ALA C CA 1
ATOM 7522 C C . ALA E 1 71 ? 46.117 -28.935 40.365 1.00 17.69 74 ALA C C 1
ATOM 7523 O O . ALA E 1 71 ? 46.890 -28.195 39.761 1.00 18.32 74 ALA C O 1
ATOM 7525 N N . ALA E 1 72 ? 45.253 -28.490 41.269 1.00 19.41 75 ALA C N 1
ATOM 7526 C CA . ALA E 1 72 ? 45.302 -27.113 41.746 1.00 20.60 75 ALA C CA 1
ATOM 7527 C C . ALA E 1 72 ? 46.649 -26.911 42.426 1.00 19.31 75 ALA C C 1
ATOM 7528 O O . ALA E 1 72 ? 47.222 -27.861 42.948 1.00 23.06 75 ALA C O 1
ATOM 7530 N N . PRO E 1 73 ? 47.149 -25.670 42.452 1.00 15.59 76 PRO C N 1
ATOM 7531 C CA . PRO E 1 73 ? 46.428 -24.467 42.033 1.00 19.30 76 PRO C CA 1
ATOM 7532 C C . PRO E 1 73 ? 46.640 -24.075 40.567 1.00 16.65 76 PRO C C 1
ATOM 7533 O O . PRO E 1 73 ? 45.933 -23.188 40.106 1.00 17.12 76 PRO C O 1
ATOM 7537 N N . GLU E 1 74 ? 47.580 -24.698 39.859 1.00 17.56 77 GLU C N 1
ATOM 7538 C CA . GLU E 1 74 ? 47.948 -24.218 38.522 1.00 15.92 77 GLU C CA 1
ATOM 7539 C C . GLU E 1 74 ? 47.174 -24.917 37.400 1.00 11.51 77 GLU C C 1
ATOM 7540 O O . GLU E 1 74 ? 47.011 -24.359 36.333 1.00 12.52 77 GLU C O 1
ATOM 7546 N N . TYR E 1 75 ? 46.693 -26.130 37.658 1.00 11.61 78 TYR C N 1
ATOM 7547 C CA . TYR E 1 75 ? 45.937 -26.891 36.674 1.00 12.28 78 TYR C CA 1
ATOM 7548 C C . TYR E 1 75 ? 46.657 -26.925 35.335 1.00 14.18 78 TYR C C 1
ATOM 7549 O O . TYR E 1 75 ? 46.059 -26.715 34.283 1.00 14.08 78 TYR C O 1
ATOM 7558 N N . THR E 1 76 ? 47.947 -27.210 35.384 1.00 10.11 79 THR C N 1
ATOM 7559 C CA . THR E 1 76 ? 48.779 -27.146 34.201 1.00 11.83 79 THR C CA 1
ATOM 7560 C C . THR E 1 76 ? 48.324 -28.146 33.130 1.00 10.65 79 THR C C 1
ATOM 7561 O O . THR E 1 76 ? 48.174 -29.339 33.393 1.00 14.00 79 THR C O 1
ATOM 7565 N N . ILE E 1 77 ? 48.070 -27.638 31.931 1.00 10.99 80 ILE C N 1
ATOM 7566 C CA . ILE E 1 77 ? 47.632 -28.468 30.815 1.00 11.87 80 ILE C CA 1
ATOM 7567 C C . ILE E 1 77 ? 48.851 -29.147 30.184 1.00 13.32 80 ILE C C 1
ATOM 7568 O O . ILE E 1 77 ? 49.877 -28.498 29.968 1.00 13.89 80 ILE C O 1
ATOM 7573 N N . ASP E 1 78 ? 48.767 -30.451 29.933 1.00 12.97 81 ASP C N 1
ATOM 7574 C CA A ASP E 1 78 ? 49.875 -31.181 29.300 0.53 13.19 81 ASP C CA 1
ATOM 7575 C CA B ASP E 1 78 ? 49.878 -31.174 29.317 0.47 13.21 81 ASP C CA 1
ATOM 7576 C C . ASP E 1 78 ? 50.305 -30.458 28.032 1.00 18.54 81 ASP C C 1
ATOM 7577 O O . ASP E 1 78 ? 49.469 -30.149 27.169 1.00 13.64 81 ASP C O 1
ATOM 7586 N N . GLN E 1 79 ? 51.601 -30.191 27.912 1.00 14.78 82 GLN C N 1
ATOM 7587 C CA A GLN E 1 79 ? 52.096 -29.410 26.791 0.43 16.83 82 GLN C CA 1
ATOM 7588 C CA B GLN E 1 79 ? 52.158 -29.440 26.789 0.57 16.83 82 GLN C CA 1
ATOM 7589 C C . GLN E 1 79 ? 51.891 -30.129 25.458 1.00 11.77 82 GLN C C 1
ATOM 7590 O O . GLN E 1 79 ? 51.633 -29.486 24.443 1.00 16.38 82 GLN C O 1
ATOM 7601 N N . THR E 1 80 ? 51.976 -31.453 25.469 1.00 11.48 83 THR C N 1
ATOM 7602 C CA . THR E 1 80 ? 51.794 -32.251 24.260 1.00 15.61 83 THR C CA 1
ATOM 7603 C C . THR E 1 80 ? 50.345 -32.178 23.766 1.00 15.97 83 THR C C 1
ATOM 7604 O O . THR E 1 80 ? 50.079 -32.103 22.570 1.00 14.52 83 THR C O 1
ATOM 7608 N N . TRP E 1 81 ? 49.407 -32.185 24.701 1.00 12.70 84 TRP C N 1
ATOM 7609 C CA . TRP E 1 81 ? 47.998 -32.034 24.353 1.00 15.77 84 TRP C CA 1
ATOM 7610 C C . TRP E 1 81 ? 47.748 -30.673 23.706 1.00 10.83 84 TRP C C 1
ATOM 7611 O O . TRP E 1 81 ? 47.126 -30.577 22.649 1.00 11.62 84 TRP C O 1
ATOM 7622 N N . MET E 1 82 ? 48.241 -29.620 24.352 1.00 8.58 85 MET C N 1
ATOM 7623 C CA . MET E 1 82 ? 48.021 -28.268 23.878 1.00 8.95 85 MET C CA 1
ATOM 7624 C C . MET E 1 82 ? 48.555 -28.124 22.463 1.00 11.88 85 MET C C 1
ATOM 7625 O O . MET E 1 82 ? 47.917 -27.531 21.582 1.00 11.37 85 MET C O 1
ATOM 7630 N N . LYS E 1 83 ? 49.748 -28.667 22.262 1.00 13.24 86 LYS C N 1
ATOM 7631 C CA . LYS E 1 83 ? 50.447 -28.574 20.994 1.00 11.87 86 LYS C CA 1
ATOM 7632 C C . LYS E 1 83 ? 49.648 -29.309 19.908 1.00 11.02 86 LYS C C 1
ATOM 7633 O O . LYS E 1 83 ? 49.619 -28.888 18.752 1.00 10.68 86 LYS C O 1
ATOM 7639 N N . ARG E 1 84 ? 48.972 -30.391 20.279 1.00 11.36 87 ARG C N 1
ATOM 7640 C CA . ARG E 1 84 ? 48.193 -31.143 19.288 1.00 10.78 87 ARG C CA 1
ATOM 7641 C C . ARG E 1 84 ? 46.944 -30.363 18.867 1.00 9.71 87 ARG C C 1
ATOM 7642 O O . ARG E 1 84 ? 46.614 -30.290 17.683 1.00 11.72 87 ARG C O 1
ATOM 7650 N N . VAL E 1 85 ? 46.248 -29.772 19.836 1.00 10.62 88 VAL C N 1
ATOM 7651 C CA . VAL E 1 85 ? 45.112 -28.914 19.516 1.00 9.52 88 VAL C CA 1
ATOM 7652 C C . VAL E 1 85 ? 45.537 -27.817 18.519 1.00 9.18 88 VAL C C 1
ATOM 7653 O O . VAL E 1 85 ? 44.856 -27.577 17.514 1.00 9.61 88 VAL C O 1
ATOM 7657 N N . GLU E 1 86 ? 46.657 -27.154 18.802 1.00 8.70 89 GLU C N 1
ATOM 7658 C CA . GLU E 1 86 ? 47.160 -26.087 17.929 1.00 9.75 89 GLU C CA 1
ATOM 7659 C C . GLU E 1 86 ? 47.498 -26.592 16.525 1.00 11.34 89 GLU C C 1
ATOM 7660 O O . GLU E 1 86 ? 47.221 -25.924 15.521 1.00 10.33 89 GLU C O 1
ATOM 7666 N N . GLU E 1 87 ? 48.128 -27.760 16.458 1.00 10.78 90 GLU C N 1
ATOM 7667 C CA . GLU E 1 87 ? 48.469 -28.364 15.179 1.00 12.52 90 GLU C CA 1
ATOM 7668 C C . GLU E 1 87 ? 47.213 -28.549 14.313 1.00 14.53 90 GLU C C 1
ATOM 7669 O O . GLU E 1 87 ? 47.201 -28.192 13.127 1.00 10.60 90 GLU C O 1
ATOM 7675 N N . ILE E 1 88 ? 46.149 -29.089 14.911 1.00 10.27 91 ILE C N 1
ATOM 7676 C CA . ILE E 1 88 ? 44.874 -29.247 14.191 1.00 8.80 91 ILE C CA 1
ATOM 7677 C C . ILE E 1 88 ? 44.249 -27.911 13.794 1.00 9.46 91 ILE C C 1
ATOM 7678 O O . ILE E 1 88 ? 43.777 -27.746 12.669 1.00 9.72 91 ILE C O 1
ATOM 7683 N N . ALA E 1 89 ? 44.249 -26.945 14.708 1.00 9.11 92 ALA C N 1
ATOM 7684 C CA . ALA E 1 89 ? 43.732 -25.627 14.357 1.00 11.09 92 ALA C CA 1
ATOM 7685 C C . ALA E 1 89 ? 44.412 -25.111 13.085 1.00 9.58 92 ALA C C 1
ATOM 7686 O O . ALA E 1 89 ? 43.772 -24.554 12.208 1.00 7.34 92 ALA C O 1
ATOM 7688 N N . ASN E 1 90 ? 45.727 -25.277 13.012 1.00 9.48 93 ASN C N 1
ATOM 7689 C CA . ASN E 1 90 ? 46.483 -24.814 11.848 1.00 10.36 93 ASN C CA 1
ATOM 7690 C C . ASN E 1 90 ? 46.147 -25.518 10.512 1.00 9.37 93 ASN C C 1
ATOM 7691 O O . ASN E 1 90 ? 46.353 -24.948 9.443 1.00 13.33 93 ASN C O 1
ATOM 7696 N N . TYR E 1 91 ? 45.636 -26.748 10.563 1.00 12.30 94 TYR C N 1
ATOM 7697 C CA . TYR E 1 91 ? 45.147 -27.384 9.338 1.00 10.57 94 TYR C CA 1
ATOM 7698 C C . TYR E 1 91 ? 44.055 -26.519 8.751 1.00 10.52 94 TYR C C 1
ATOM 7699 O O . TYR E 1 91 ? 43.921 -26.415 7.533 1.00 9.55 94 TYR C O 1
ATOM 7708 N N . ALA E 1 92 ? 43.248 -25.919 9.626 1.00 9.42 95 ALA C N 1
ATOM 7709 C CA . ALA E 1 92 ? 42.128 -25.093 9.182 1.00 10.18 95 ALA C CA 1
ATOM 7710 C C . ALA E 1 92 ? 42.598 -23.702 8.771 1.00 8.92 95 ALA C C 1
ATOM 7711 O O . ALA E 1 92 ? 42.142 -23.155 7.766 1.00 10.62 95 ALA C O 1
ATOM 7713 N N . PHE E 1 93 ? 43.522 -23.133 9.542 1.00 11.03 96 PHE C N 1
ATOM 7714 C CA . PHE E 1 93 ? 44.068 -21.814 9.211 1.00 12.31 96 PHE C CA 1
ATOM 7715 C C . PHE E 1 93 ? 44.705 -21.828 7.818 1.00 11.98 96 PHE C C 1
ATOM 7716 O O . PHE E 1 93 ? 44.531 -20.890 7.046 1.00 15.66 96 PHE C O 1
ATOM 7724 N N . ASP E 1 94 ? 45.429 -22.900 7.504 1.00 13.33 97 ASP C N 1
ATOM 7725 C CA . ASP E 1 94 ? 46.019 -23.074 6.170 1.00 14.31 97 ASP C CA 1
ATOM 7726 C C . ASP E 1 94 ? 44.956 -22.998 5.086 1.00 18.51 97 ASP C C 1
ATOM 7727 O O . ASP E 1 94 ? 45.241 -22.617 3.952 1.00 14.16 97 ASP C O 1
ATOM 7732 N N . ASN E 1 95 ? 43.732 -23.393 5.428 1.00 19.25 98 ASN C N 1
ATOM 7733 C CA . ASN E 1 95 ? 42.623 -23.337 4.480 1.00 11.30 98 ASN C CA 1
ATOM 7734 C C . ASN E 1 95 ? 41.833 -22.025 4.566 1.00 14.38 98 ASN C C 1
ATOM 7735 O O . ASN E 1 95 ? 40.772 -21.899 3.959 1.00 12.53 98 ASN C O 1
ATOM 7740 N N . ASP E 1 96 ? 42.340 -21.061 5.337 1.00 14.11 99 ASP C N 1
ATOM 7741 C CA A ASP E 1 96 ? 41.700 -19.755 5.498 0.50 16.60 99 ASP C CA 1
ATOM 7742 C CA B ASP E 1 96 ? 41.686 -19.760 5.446 0.50 16.60 99 ASP C CA 1
ATOM 7743 C C . ASP E 1 96 ? 40.334 -19.860 6.174 1.00 17.73 99 ASP C C 1
ATOM 7744 O O . ASP E 1 96 ? 39.433 -19.054 5.935 1.00 15.12 99 ASP C O 1
ATOM 7753 N N . MET E 1 97 ? 40.191 -20.849 7.054 1.00 15.47 100 MET C N 1
ATOM 7754 C CA . MET E 1 97 ? 38.927 -21.067 7.755 1.00 12.93 100 MET C CA 1
ATOM 7755 C C . MET E 1 97 ? 38.897 -20.423 9.139 1.00 9.81 100 MET C C 1
ATOM 7756 O O . MET E 1 97 ? 39.937 -20.141 9.722 1.00 8.84 100 MET C O 1
ATOM 7761 N N . TYR E 1 98 ? 37.691 -20.214 9.663 1.00 9.15 101 TYR C N 1
ATOM 7762 C CA . TYR E 1 98 ? 37.521 -19.873 11.070 1.00 9.61 101 TYR C CA 1
ATOM 7763 C C . TYR E 1 98 ? 37.663 -21.141 11.885 1.00 8.44 101 TYR C C 1
ATOM 7764 O O . TYR E 1 98 ? 37.336 -22.225 11.402 1.00 8.56 101 TYR C O 1
ATOM 7773 N N . VAL E 1 99 ? 38.152 -21.001 13.114 1.00 8.13 102 VAL C N 1
ATOM 7774 C CA . VAL E 1 99 ? 38.273 -22.123 14.032 1.00 7.88 102 VAL C CA 1
ATOM 7775 C C . VAL E 1 99 ? 37.705 -21.722 15.378 1.00 9.80 102 VAL C C 1
ATOM 7776 O O . VAL E 1 99 ? 38.031 -20.649 15.887 1.00 9.97 102 VAL C O 1
ATOM 7780 N N . ILE E 1 100 ? 36.843 -22.576 15.934 1.00 7.35 103 ILE C N 1
ATOM 7781 C CA . ILE E 1 100 ? 36.337 -22.404 17.289 1.00 6.77 103 ILE C CA 1
ATOM 7782 C C . ILE E 1 100 ? 36.955 -23.457 18.196 1.00 7.48 103 ILE C C 1
ATOM 7783 O O . ILE E 1 100 ? 36.849 -24.657 17.937 1.00 6.35 103 ILE C O 1
ATOM 7788 N N . ILE E 1 101 ? 37.598 -23.007 19.261 1.00 5.86 104 ILE C N 1
ATOM 7789 C CA . ILE E 1 101 ? 38.107 -23.914 20.283 1.00 6.01 104 ILE C CA 1
ATOM 7790 C C . ILE E 1 101 ? 37.341 -23.686 21.576 1.00 8.07 104 ILE C C 1
ATOM 7791 O O . ILE E 1 101 ? 37.205 -22.548 22.011 1.00 6.19 104 ILE C O 1
ATOM 7796 N N . ASN E 1 102 ? 36.837 -24.764 22.184 1.00 8.48 105 ASN C N 1
ATOM 7797 C CA . ASN E 1 102 ? 36.078 -24.649 23.421 1.00 7.58 105 ASN C CA 1
ATOM 7798 C C . ASN E 1 102 ? 36.678 -25.447 24.595 1.00 9.28 105 ASN C C 1
ATOM 7799 O O . ASN E 1 102 ? 37.786 -25.991 24.486 1.00 9.55 105 ASN C O 1
ATOM 7804 N N . LEU E 1 103 ? 35.951 -25.480 25.716 1.00 4.73 106 LEU C N 1
ATOM 7805 C CA . LEU E 1 103 ? 36.086 -26.548 26.704 1.00 7.55 106 LEU C CA 1
ATOM 7806 C C . LEU E 1 103 ? 34.850 -27.403 26.493 1.00 9.07 106 LEU C C 1
ATOM 7807 O O . LEU E 1 103 ? 33.740 -26.872 26.340 1.00 10.84 106 LEU C O 1
ATOM 7812 N N . HIS E 1 104 ? 35.019 -28.718 26.462 1.00 7.60 107 HIS C N 1
ATOM 7813 C CA . HIS E 1 104 ? 33.913 -29.564 26.050 1.00 7.12 107 HIS C CA 1
ATOM 7814 C C . HIS E 1 104 ? 33.318 -30.406 27.187 1.00 13.20 107 HIS C C 1
ATOM 7815 O O . HIS E 1 104 ? 32.505 -29.896 27.958 1.00 14.32 107 HIS C O 1
ATOM 7822 N N . HIS E 1 105 ? 33.704 -31.673 27.305 1.00 11.67 108 HIS C N 1
ATOM 7823 C CA . HIS E 1 105 ? 33.114 -32.519 28.353 1.00 12.76 108 HIS C CA 1
ATOM 7824 C C . HIS E 1 105 ? 33.774 -32.306 29.704 1.00 11.16 108 HIS C C 1
ATOM 7825 O O . HIS E 1 105 ? 34.503 -33.167 30.180 1.00 10.37 108 HIS C O 1
ATOM 7832 N N . GLU E 1 106 ? 33.520 -31.163 30.328 1.00 9.95 109 GLU C N 1
ATOM 7833 C CA . GLU E 1 106 ? 34.194 -30.847 31.583 1.00 10.58 109 GLU C CA 1
ATOM 7834 C C . GLU E 1 106 ? 33.266 -31.065 32.782 1.00 13.84 109 GLU C C 1
ATOM 7835 O O . GLU E 1 106 ? 33.480 -30.517 33.859 1.00 11.24 109 GLU C O 1
ATOM 7841 N N . ASN E 1 107 ? 32.233 -31.866 32.587 1.00 12.04 110 ASN C N 1
ATOM 7842 C CA . ASN E 1 107 ? 31.179 -31.982 33.595 1.00 17.93 110 ASN C CA 1
ATOM 7843 C C . ASN E 1 107 ? 31.643 -32.463 34.967 1.00 19.12 110 ASN C C 1
ATOM 7844 O O . ASN E 1 107 ? 31.025 -32.140 35.975 1.00 18.79 110 ASN C O 1
ATOM 7849 N N . GLU E 1 108 ? 32.732 -33.220 35.010 1.00 18.59 111 GLU C N 1
ATOM 7850 C CA . GLU E 1 108 ? 33.229 -33.731 36.280 1.00 22.50 111 GLU C CA 1
ATOM 7851 C C . GLU E 1 108 ? 33.714 -32.628 37.223 1.00 26.44 111 GLU C C 1
ATOM 7852 O O . GLU E 1 108 ? 33.736 -32.816 38.440 1.00 27.30 111 GLU C O 1
ATOM 7858 N N . TRP E 1 109 ? 34.109 -31.485 36.672 1.00 15.74 112 TRP C N 1
ATOM 7859 C CA . TRP E 1 109 ? 34.592 -30.386 37.512 1.00 16.05 112 TRP C CA 1
ATOM 7860 C C . TRP E 1 109 ? 33.799 -29.087 37.343 1.00 16.87 112 TRP C C 1
ATOM 7861 O O . TRP E 1 109 ? 33.782 -28.241 38.231 1.00 17.86 112 TRP C O 1
ATOM 7872 N N . LEU E 1 110 ? 33.143 -28.929 36.201 1.00 14.45 113 LEU C N 1
ATOM 7873 C CA . LEU E 1 110 ? 32.469 -27.678 35.914 1.00 17.66 113 LEU C CA 1
ATOM 7874 C C . LEU E 1 110 ? 31.007 -27.822 36.304 1.00 16.12 113 LEU C C 1
ATOM 7875 O O . LEU E 1 110 ? 30.202 -28.295 35.515 1.00 20.66 113 LEU C O 1
ATOM 7880 N N . LYS E 1 111 ? 30.676 -27.426 37.530 1.00 15.55 114 LYS C N 1
ATOM 7881 C CA . LYS E 1 111 ? 29.334 -27.645 38.083 1.00 13.85 114 LYS C CA 1
ATOM 7882 C C . LYS E 1 111 ? 28.679 -26.323 38.435 1.00 16.44 114 LYS C C 1
ATOM 7883 O O . LYS E 1 111 ? 29.238 -25.535 39.203 1.00 14.06 114 LYS C O 1
ATOM 7889 N N . PRO E 1 112 ? 27.483 -26.079 37.880 1.00 13.86 115 PRO C N 1
ATOM 7890 C CA . PRO E 1 112 ? 26.794 -24.787 38.002 1.00 12.82 115 PRO C CA 1
ATOM 7891 C C . PRO E 1 112 ? 25.979 -24.610 39.298 1.00 13.11 115 PRO C C 1
ATOM 7892 O O . PRO E 1 112 ? 24.787 -24.293 39.210 1.00 10.54 115 PRO C O 1
ATOM 7896 N N . PHE E 1 113 ? 26.608 -24.781 40.462 1.00 13.31 116 PHE C N 1
ATOM 7897 C CA . PHE E 1 113 ? 25.931 -24.582 41.753 1.00 14.38 116 PHE C CA 1
ATOM 7898 C C . PHE E 1 113 ? 26.712 -23.599 42.622 1.00 15.66 116 PHE C C 1
ATOM 7899 O O . PHE E 1 113 ? 27.937 -23.526 42.526 1.00 12.72 116 PHE C O 1
ATOM 7907 N N . TYR E 1 114 ? 26.020 -22.859 43.484 1.00 10.84 117 TYR C N 1
ATOM 7908 C CA . TYR E 1 114 ? 26.707 -21.918 44.364 1.00 15.12 117 TYR C CA 1
ATOM 7909 C C . TYR E 1 114 ? 27.816 -22.615 45.151 1.00 16.71 117 TYR C C 1
ATOM 7910 O O . TYR E 1 114 ? 28.869 -22.024 45.428 1.00 12.33 117 TYR C O 1
ATOM 7919 N N . ALA E 1 115 ? 27.569 -23.866 45.512 1.00 10.37 118 ALA C N 1
ATOM 7920 C CA . ALA E 1 115 ? 28.488 -24.591 46.386 1.00 22.97 118 ALA C CA 1
ATOM 7921 C C . ALA E 1 115 ? 29.839 -24.831 45.734 1.00 17.71 118 ALA C C 1
ATOM 7922 O O . ALA E 1 115 ? 30.841 -24.946 46.424 1.00 17.65 118 ALA C O 1
ATOM 7924 N N . ASN E 1 116 ? 29.851 -24.922 44.407 1.00 18.55 119 ASN C N 1
ATOM 7925 C CA . ASN E 1 116 ? 31.059 -25.251 43.654 1.00 14.62 119 ASN C CA 1
ATOM 7926 C C . ASN E 1 116 ? 31.737 -24.039 43.042 1.00 18.48 119 ASN C C 1
ATOM 7927 O O . ASN E 1 116 ? 32.876 -24.128 42.581 1.00 13.58 119 ASN C O 1
ATOM 7932 N N . GLU E 1 117 ? 31.026 -22.913 43.035 1.00 12.80 120 GLU C N 1
ATOM 7933 C CA . GLU E 1 117 ? 31.428 -21.746 42.262 1.00 14.48 120 GLU C CA 1
ATOM 7934 C C . GLU E 1 117 ? 32.865 -21.310 42.496 1.00 13.06 120 GLU C C 1
ATOM 7935 O O . GLU E 1 117 ? 33.581 -20.999 41.552 1.00 10.79 120 GLU C O 1
ATOM 7941 N N . ALA E 1 118 ? 33.294 -21.285 43.752 1.00 13.78 121 ALA C N 1
ATOM 7942 C CA . ALA E 1 118 ? 34.643 -20.819 44.063 1.00 16.07 121 ALA C CA 1
ATOM 7943 C C . ALA E 1 118 ? 35.736 -21.712 43.449 1.00 15.59 121 ALA C C 1
ATOM 7944 O O . ALA E 1 118 ? 36.643 -21.203 42.777 1.00 17.28 121 ALA C O 1
ATOM 7946 N N . GLN E 1 119 ? 35.654 -23.027 43.679 1.00 15.45 122 GLN C N 1
ATOM 7947 C CA . GLN E 1 119 ? 36.560 -23.999 43.040 1.00 19.49 122 GLN C CA 1
ATOM 7948 C C . GLN E 1 119 ? 36.508 -23.888 41.520 1.00 17.59 122 GLN C C 1
ATOM 7949 O O . GLN E 1 119 ? 37.540 -23.786 40.862 1.00 18.63 122 GLN C O 1
ATOM 7955 N N . VAL E 1 120 ? 35.304 -23.918 40.961 1.00 12.83 123 VAL C N 1
ATOM 7956 C CA . VAL E 1 120 ? 35.166 -23.945 39.509 1.00 15.83 123 VAL C CA 1
ATOM 7957 C C . VAL E 1 120 ? 35.758 -22.704 38.867 1.00 13.83 123 VAL C C 1
ATOM 7958 O O . VAL E 1 120 ? 36.435 -22.794 37.842 1.00 13.11 123 VAL C O 1
ATOM 7962 N N . LYS E 1 121 ? 35.512 -21.547 39.473 1.00 10.88 124 LYS C N 1
ATOM 7963 C CA . LYS E 1 121 ? 36.068 -20.302 38.961 1.00 11.89 124 LYS C CA 1
ATOM 7964 C C . LYS E 1 121 ? 37.592 -20.286 38.968 1.00 14.75 124 LYS C C 1
ATOM 7965 O O . LYS E 1 121 ? 38.214 -19.790 38.021 1.00 10.83 124 LYS C O 1
ATOM 7971 N N . ALA E 1 122 ? 38.197 -20.808 40.032 1.00 12.26 125 ALA C N 1
ATOM 7972 C CA . ALA E 1 122 ? 39.652 -20.841 40.102 1.00 13.47 125 ALA C CA 1
ATOM 7973 C C . ALA E 1 122 ? 40.221 -21.686 38.971 1.00 9.98 125 ALA C C 1
ATOM 7974 O O . ALA E 1 122 ? 41.154 -21.277 38.284 1.00 15.78 125 ALA C O 1
ATOM 7976 N N . GLN E 1 123 ? 39.655 -22.867 38.778 1.00 14.65 126 GLN C N 1
ATOM 7977 C CA . GLN E 1 123 ? 40.085 -23.731 37.691 1.00 17.29 126 GLN C CA 1
ATOM 7978 C C . GLN E 1 123 ? 39.797 -23.124 36.309 1.00 11.51 126 GLN C C 1
ATOM 7979 O O . GLN E 1 123 ? 40.648 -23.175 35.415 1.00 12.83 126 GLN C O 1
ATOM 7985 N N . LEU E 1 124 ? 38.611 -22.551 36.133 1.00 10.29 127 LEU C N 1
ATOM 7986 C CA . LEU E 1 124 ? 38.220 -21.980 34.838 1.00 11.14 127 LEU C CA 1
ATOM 7987 C C . LEU E 1 124 ? 39.208 -20.899 34.459 1.00 10.88 127 LEU C C 1
ATOM 7988 O O . LEU E 1 124 ? 39.612 -20.774 33.300 1.00 8.51 127 LEU C O 1
ATOM 7993 N N . THR E 1 125 ? 39.591 -20.116 35.461 1.00 8.46 128 THR C N 1
ATOM 7994 C CA . THR E 1 125 ? 40.525 -19.026 35.258 1.00 9.54 128 THR C CA 1
ATOM 7995 C C . THR E 1 125 ? 41.893 -19.526 34.788 1.00 9.18 128 THR C C 1
ATOM 7996 O O . THR E 1 125 ? 42.460 -18.993 33.820 1.00 10.71 128 THR C O 1
ATOM 8000 N N . LYS E 1 126 ? 42.406 -20.557 35.453 1.00 10.31 129 LYS C N 1
ATOM 8001 C CA . LYS E 1 126 ? 43.701 -21.138 35.099 1.00 11.86 129 LYS C CA 1
ATOM 8002 C C . LYS E 1 126 ? 43.679 -21.811 33.730 1.00 9.46 129 LYS C C 1
ATOM 8003 O O . LYS E 1 126 ? 44.643 -21.724 32.970 1.00 10.04 129 LYS C O 1
ATOM 8009 N N . VAL E 1 127 ? 42.588 -22.505 33.429 1.00 10.82 130 VAL C N 1
ATOM 8010 C CA . VAL E 1 127 ? 42.466 -23.200 32.154 1.00 11.25 130 VAL C CA 1
ATOM 8011 C C . VAL E 1 127 ? 42.411 -22.209 30.992 1.00 9.06 130 VAL C C 1
ATOM 8012 O O . VAL E 1 127 ? 43.119 -22.363 29.998 1.00 10.05 130 VAL C O 1
ATOM 8016 N N . TRP E 1 128 ? 41.577 -21.183 31.106 1.00 9.10 131 TRP C N 1
ATOM 8017 C CA . TRP E 1 128 ? 41.481 -20.228 30.004 1.00 9.51 131 TRP C CA 1
ATOM 8018 C C . TRP E 1 128 ? 42.719 -19.343 29.867 1.00 7.06 131 TRP C C 1
ATOM 8019 O O . TRP E 1 128 ? 43.048 -18.887 28.772 1.00 6.97 131 TRP C O 1
ATOM 8030 N N . THR E 1 129 ? 43.408 -19.107 30.978 1.00 5.82 132 THR C N 1
ATOM 8031 C CA . THR E 1 129 ? 44.625 -18.310 30.925 1.00 9.50 132 THR C CA 1
ATOM 8032 C C . THR E 1 129 ? 45.636 -19.035 30.037 1.00 7.02 132 THR C C 1
ATOM 8033 O O . THR E 1 129 ? 46.208 -18.436 29.135 1.00 8.61 132 THR C O 1
ATOM 8037 N N . GLN E 1 130 ? 45.799 -20.333 30.273 1.00 7.24 133 GLN C N 1
ATOM 8038 C CA . GLN E 1 130 ? 46.731 -21.158 29.513 1.00 9.82 133 GLN C CA 1
ATOM 8039 C C . GLN E 1 130 ? 46.320 -21.300 28.044 1.00 10.07 133 GLN C C 1
ATOM 8040 O O . GLN E 1 130 ? 47.166 -21.282 27.143 1.00 7.13 133 GLN C O 1
ATOM 8046 N N . ILE E 1 131 ? 45.031 -21.483 27.791 1.00 5.48 134 ILE C N 1
ATOM 8047 C CA . ILE E 1 131 ? 44.629 -21.692 26.416 1.00 5.34 134 ILE C CA 1
ATOM 8048 C C . ILE E 1 131 ? 44.811 -20.376 25.686 1.00 8.11 134 ILE C C 1
ATOM 8049 O O . ILE E 1 131 ? 45.378 -20.336 24.595 1.00 8.82 134 ILE C O 1
ATOM 8054 N N . ALA E 1 132 ? 44.360 -19.292 26.311 1.00 6.88 135 ALA C N 1
ATOM 8055 C CA . ALA E 1 132 ? 44.479 -17.968 25.703 1.00 10.28 135 ALA C CA 1
ATOM 8056 C C . ALA E 1 132 ? 45.941 -17.606 25.412 1.00 8.40 135 ALA C C 1
ATOM 8057 O O . ALA E 1 132 ? 46.262 -17.111 24.332 1.00 8.78 135 ALA C O 1
ATOM 8059 N N . ASN E 1 133 ? 46.825 -17.863 26.366 1.00 8.62 136 ASN C N 1
ATOM 8060 C CA . ASN E 1 133 ? 48.249 -17.583 26.161 1.00 10.11 136 ASN C CA 1
ATOM 8061 C C . ASN E 1 133 ? 48.882 -18.376 25.034 1.00 10.72 136 ASN C C 1
ATOM 8062 O O . ASN E 1 133 ? 49.687 -17.846 24.272 1.00 11.26 136 ASN C O 1
ATOM 8067 N N . ASN E 1 134 ? 48.516 -19.648 24.923 1.00 11.69 137 ASN C N 1
ATOM 8068 C CA . ASN E 1 134 ? 49.041 -20.477 23.857 1.00 11.07 137 ASN C CA 1
ATOM 8069 C C . ASN E 1 134 ? 48.580 -20.013 22.476 1.00 10.62 137 ASN C C 1
ATOM 8070 O O . ASN E 1 134 ? 49.353 -20.037 21.525 1.00 10.50 137 ASN C O 1
ATOM 8075 N N . PHE E 1 135 ? 47.329 -19.574 22.380 1.00 7.84 138 PHE C N 1
ATOM 8076 C CA . PHE E 1 135 ? 46.743 -19.208 21.090 1.00 7.89 138 PHE C CA 1
ATOM 8077 C C . PHE E 1 135 ? 46.699 -17.696 20.823 1.00 9.02 138 PHE C C 1
ATOM 8078 O O . PHE E 1 135 ? 46.110 -17.242 19.833 1.00 7.70 138 PHE C O 1
ATOM 8086 N N . LYS E 1 136 ? 47.342 -16.920 21.688 1.00 8.52 139 LYS C N 1
ATOM 8087 C CA . LYS E 1 136 ? 47.297 -15.458 21.583 1.00 11.09 139 LYS C CA 1
ATOM 8088 C C . LYS E 1 136 ? 47.691 -14.958 20.190 1.00 9.09 139 LYS C C 1
ATOM 8089 O O . LYS E 1 136 ? 47.131 -13.986 19.689 1.00 6.87 139 LYS C O 1
ATOM 8095 N N . LYS E 1 137 ? 48.639 -15.641 19.563 1.00 9.09 140 LYS C N 1
ATOM 8096 C CA . LYS E 1 137 ? 49.240 -15.153 18.322 1.00 10.26 140 LYS C CA 1
ATOM 8097 C C . LYS E 1 137 ? 48.258 -15.141 17.150 1.00 11.44 140 LYS C C 1
ATOM 8098 O O . LYS E 1 137 ? 48.472 -14.443 16.160 1.00 12.04 140 LYS C O 1
ATOM 8104 N N . TYR E 1 138 ? 47.190 -15.924 17.246 1.00 9.67 141 TYR C N 1
ATOM 8105 C CA . TYR E 1 138 ? 46.268 -16.059 16.114 1.00 11.20 141 TYR C CA 1
ATOM 8106 C C . TYR E 1 138 ? 45.260 -14.916 16.028 1.00 11.18 141 TYR C C 1
ATOM 8107 O O . TYR E 1 138 ? 44.823 -14.387 17.053 1.00 11.10 141 TYR C O 1
ATOM 8116 N N . GLY E 1 139 ? 44.911 -14.536 14.799 1.00 13.45 142 GLY C N 1
ATOM 8117 C CA . GLY E 1 139 ? 44.032 -13.402 14.547 1.00 13.45 142 GLY C CA 1
ATOM 8118 C C . GLY E 1 139 ? 42.561 -13.735 14.739 1.00 10.17 142 GLY C C 1
ATOM 8119 O O . GLY E 1 139 ? 42.233 -14.737 15.366 1.00 5.92 142 GLY C O 1
ATOM 8120 N N . ASP E 1 140 ? 41.677 -12.907 14.178 1.00 10.26 143 ASP C N 1
ATOM 8121 C CA . ASP E 1 140 ? 40.241 -13.024 14.445 1.00 11.43 143 ASP C CA 1
ATOM 8122 C C . ASP E 1 140 ? 39.557 -14.234 13.823 1.00 10.86 143 ASP C C 1
ATOM 8123 O O . ASP E 1 140 ? 38.374 -14.469 14.076 1.00 8.04 143 ASP C O 1
ATOM 8128 N N . HIS E 1 141 ? 40.291 -15.009 13.023 1.00 6.43 144 HIS C N 1
ATOM 8129 C CA . HIS E 1 141 ? 39.744 -16.270 12.561 1.00 7.36 144 HIS C CA 1
ATOM 8130 C C . HIS E 1 141 ? 39.780 -17.348 13.638 1.00 9.95 144 HIS C C 1
ATOM 8131 O O . HIS E 1 141 ? 39.180 -18.402 13.463 1.00 10.59 144 HIS C O 1
ATOM 8138 N N . LEU E 1 142 ? 40.470 -17.089 14.750 1.00 6.06 145 LEU C N 1
ATOM 8139 C CA . LEU E 1 142 ? 40.361 -17.980 15.901 1.00 6.74 145 LEU C CA 1
ATOM 8140 C C . LEU E 1 142 ? 39.379 -17.425 16.915 1.00 5.17 145 LEU C C 1
ATOM 8141 O O . LEU E 1 142 ? 39.580 -16.337 17.446 1.00 6.48 145 LEU C O 1
ATOM 8146 N N . ILE E 1 143 ? 38.327 -18.196 17.188 1.00 6.69 146 ILE C N 1
ATOM 8147 C CA . ILE E 1 143 ? 37.292 -17.833 18.161 1.00 5.72 146 ILE C CA 1
ATOM 8148 C C . ILE E 1 143 ? 37.321 -18.780 19.364 1.00 6.05 146 ILE C C 1
ATOM 8149 O O . ILE E 1 143 ? 37.433 -19.985 19.196 1.00 11.10 146 ILE C O 1
ATOM 8154 N N . PHE E 1 144 ? 37.253 -18.230 20.574 1.00 5.96 147 PHE C N 1
ATOM 8155 C CA . PHE E 1 144 ? 37.156 -19.031 21.789 1.00 7.30 147 PHE C CA 1
ATOM 8156 C C . PHE E 1 144 ? 35.688 -19.167 22.206 1.00 6.86 147 PHE C C 1
ATOM 8157 O O . PHE E 1 144 ? 34.939 -18.176 22.228 1.00 8.36 147 PHE C O 1
ATOM 8165 N N . GLU E 1 145 ? 35.296 -20.383 22.560 1.00 6.07 148 GLU C N 1
ATOM 8166 C CA . GLU E 1 145 ? 33.962 -20.660 23.082 1.00 7.18 148 GLU C CA 1
ATOM 8167 C C . GLU E 1 145 ? 34.156 -21.112 24.525 1.00 7.05 148 GLU C C 1
ATOM 8168 O O . GLU E 1 145 ? 34.799 -22.124 24.774 1.00 7.55 148 GLU C O 1
ATOM 8174 N N . THR E 1 146 ? 33.616 -20.346 25.468 1.00 7.21 149 THR C N 1
ATOM 8175 C CA . THR E 1 146 ? 34.013 -20.442 26.877 1.00 8.76 149 THR C CA 1
ATOM 8176 C C . THR E 1 146 ? 33.698 -21.782 27.525 1.00 8.97 149 THR C C 1
ATOM 8177 O O . THR E 1 146 ? 34.467 -22.270 28.345 1.00 5.34 149 THR C O 1
ATOM 8181 N N . MET E 1 147 ? 32.551 -22.359 27.163 1.00 9.42 150 MET C N 1
ATOM 8182 C CA . MET E 1 147 ? 32.101 -23.638 27.705 1.00 12.44 150 MET C CA 1
ATOM 8183 C C . MET E 1 147 ? 31.189 -24.295 26.680 1.00 8.89 150 MET C C 1
ATOM 8184 O O . MET E 1 147 ? 30.717 -23.639 25.753 1.00 10.49 150 MET C O 1
ATOM 8189 N N . ASN E 1 148 ? 30.924 -25.586 26.858 1.00 8.34 151 ASN C N 1
ATOM 8190 C CA . ASN E 1 148 ? 30.107 -26.319 25.901 1.00 7.81 151 ASN C CA 1
ATOM 8191 C C . ASN E 1 148 ? 28.632 -26.282 26.284 1.00 9.34 151 ASN C C 1
ATOM 8192 O O . ASN E 1 148 ? 27.894 -25.416 25.827 1.00 10.09 151 ASN C O 1
ATOM 8197 N N . GLU E 1 149 ? 28.215 -27.214 27.136 1.00 8.85 152 GLU C N 1
ATOM 8198 C CA . GLU E 1 149 ? 26.829 -27.291 27.586 1.00 11.06 152 GLU C CA 1
ATOM 8199 C C . GLU E 1 149 ? 26.738 -27.371 29.112 1.00 13.83 152 GLU C C 1
ATOM 8200 O O . GLU E 1 149 ? 26.306 -28.385 29.659 1.00 15.68 152 GLU C O 1
ATOM 8206 N N . PRO E 1 150 ? 27.152 -26.296 29.801 1.00 10.82 153 PRO C N 1
ATOM 8207 C CA . PRO E 1 150 ? 27.149 -26.273 31.266 1.00 10.80 153 PRO C CA 1
ATOM 8208 C C . PRO E 1 150 ? 25.724 -26.474 31.769 1.00 12.81 153 PRO C C 1
ATOM 8209 O O . PRO E 1 150 ? 24.833 -25.745 31.353 1.00 11.82 153 PRO C O 1
ATOM 8213 N N . ARG E 1 151 ? 25.513 -27.460 32.631 1.00 15.10 154 ARG C N 1
ATOM 8214 C CA . ARG E 1 151 ? 24.180 -27.746 33.147 1.00 14.39 154 ARG C CA 1
ATOM 8215 C C . ARG E 1 151 ? 24.272 -28.596 34.405 1.00 13.73 154 ARG C C 1
ATOM 8216 O O . ARG E 1 151 ? 25.298 -29.227 34.650 1.00 14.33 154 ARG C O 1
ATOM 8224 N N . PRO E 1 152 ? 23.196 -28.624 35.205 1.00 13.26 155 PRO C N 1
ATOM 8225 C CA . PRO E 1 152 ? 23.195 -29.517 36.367 1.00 15.49 155 PRO C CA 1
ATOM 8226 C C . PRO E 1 152 ? 23.173 -30.951 35.854 1.00 17.47 155 PRO C C 1
ATOM 8227 O O . PRO E 1 152 ? 22.533 -31.214 34.840 1.00 16.32 155 PRO C O 1
ATOM 8231 N N . VAL E 1 153 ? 23.870 -31.862 36.521 1.00 17.49 156 VAL C N 1
ATOM 8232 C CA . VAL E 1 153 ? 23.913 -33.253 36.078 1.00 15.82 156 VAL C CA 1
ATOM 8233 C C . VAL E 1 153 ? 22.614 -33.985 36.431 1.00 17.36 156 VAL C C 1
ATOM 8234 O O . VAL E 1 153 ? 21.876 -33.562 37.320 1.00 22.62 156 VAL C O 1
ATOM 8238 N N . GLY E 1 154 ? 22.342 -35.087 35.744 1.00 24.38 157 GLY C N 1
ATOM 8239 C CA . GLY E 1 154 ? 21.135 -35.853 35.997 1.00 32.21 157 GLY C CA 1
ATOM 8240 C C . GLY E 1 154 ? 20.308 -35.981 34.736 1.00 36.72 157 GLY C C 1
ATOM 8241 O O . GLY E 1 154 ? 19.940 -34.976 34.124 1.00 35.49 157 GLY C O 1
ATOM 8242 N N . ALA E 1 155 ? 20.021 -37.218 34.342 1.00 36.08 158 ALA C N 1
ATOM 8243 C CA . ALA E 1 155 ? 19.316 -37.478 33.092 1.00 43.73 158 ALA C CA 1
ATOM 8244 C C . ALA E 1 155 ? 17.948 -36.812 33.063 1.00 34.28 158 ALA C C 1
ATOM 8245 O O . ALA E 1 155 ? 17.498 -36.351 32.013 1.00 38.12 158 ALA C O 1
ATOM 8247 N N . SER E 1 156 ? 17.293 -36.760 34.220 1.00 30.77 159 SER C N 1
ATOM 8248 C CA . SER E 1 156 ? 15.965 -36.162 34.322 1.00 37.25 159 SER C CA 1
ATOM 8249 C C . SER E 1 156 ? 15.992 -34.650 34.067 1.00 35.39 159 SER C C 1
ATOM 8250 O O . SER E 1 156 ? 14.958 -34.039 33.802 1.00 25.70 159 SER C O 1
ATOM 8253 N N . LEU E 1 157 ? 17.181 -34.058 34.148 1.00 31.76 160 LEU C N 1
ATOM 8254 C CA . LEU E 1 157 ? 17.336 -32.616 33.995 1.00 22.85 160 LEU C CA 1
ATOM 8255 C C . LEU E 1 157 ? 17.854 -32.238 32.604 1.00 25.19 160 LEU C C 1
ATOM 8256 O O . LEU E 1 157 ? 17.938 -31.058 32.267 1.00 21.54 160 LEU C O 1
ATOM 8261 N N . GLN E 1 158 ? 18.187 -33.242 31.797 1.00 20.96 161 GLN C N 1
ATOM 8262 C CA . GLN E 1 158 ? 18.906 -33.018 30.545 1.00 24.86 161 GLN C CA 1
ATOM 8263 C C . GLN E 1 158 ? 18.259 -32.001 29.590 1.00 28.24 161 GLN C C 1
ATOM 8264 O O . GLN E 1 158 ? 18.958 -31.173 28.998 1.00 24.85 161 GLN C O 1
ATOM 8270 N N . TRP E 1 159 ? 16.938 -32.069 29.439 1.00 16.13 162 TRP C N 1
ATOM 8271 C CA . TRP E 1 159 ? 16.217 -31.180 28.525 1.00 22.07 162 TRP C CA 1
ATOM 8272 C C . TRP E 1 159 ? 15.446 -30.072 29.247 1.00 22.45 162 TRP C C 1
ATOM 8273 O O . TRP E 1 159 ? 14.436 -29.575 28.741 1.00 19.20 162 TRP C O 1
ATOM 8284 N N . THR E 1 160 ? 15.927 -29.692 30.425 1.00 12.36 163 THR C N 1
ATOM 8285 C CA . THR E 1 160 ? 15.331 -28.592 31.175 1.00 17.42 163 THR C CA 1
ATOM 8286 C C . THR E 1 160 ? 16.237 -27.365 31.150 1.00 19.71 163 THR C C 1
ATOM 8287 O O . THR E 1 160 ? 17.405 -27.441 30.764 1.00 14.53 163 THR C O 1
ATOM 8291 N N . GLY E 1 161 ? 15.705 -26.237 31.598 1.00 11.38 164 GLY C N 1
ATOM 8292 C CA . GLY E 1 161 ? 16.491 -25.024 31.681 1.00 13.55 164 GLY C CA 1
ATOM 8293 C C . GLY E 1 161 ? 17.139 -24.833 33.041 1.00 12.85 164 GLY C C 1
ATOM 8294 O O . GLY E 1 161 ? 17.559 -23.736 33.375 1.00 11.71 164 GLY C O 1
ATOM 8295 N N . GLY E 1 162 ? 17.234 -25.906 33.820 1.00 13.51 165 GLY C N 1
ATOM 8296 C CA . GLY E 1 162 ? 17.864 -25.834 35.127 1.00 13.64 165 GLY C CA 1
ATOM 8297 C C . GLY E 1 162 ? 17.088 -24.981 36.123 1.00 13.80 165 GLY C C 1
ATOM 8298 O O . GLY E 1 162 ? 15.957 -24.568 35.870 1.00 13.74 165 GLY C O 1
ATOM 8299 N N . SER E 1 163 ? 17.698 -24.714 37.267 1.00 9.81 166 SER C N 1
ATOM 8300 C CA . SER E 1 163 ? 17.105 -23.812 38.240 1.00 12.32 166 SER C CA 1
ATOM 8301 C C . SER E 1 163 ? 17.678 -22.412 38.020 1.00 11.08 166 SER C C 1
ATOM 8302 O O . SER E 1 163 ? 18.622 -22.237 37.234 1.00 9.83 166 SER C O 1
ATOM 8305 N N . TYR E 1 164 ? 17.114 -21.423 38.712 1.00 9.87 167 TYR C N 1
ATOM 8306 C CA . TYR E 1 164 ? 17.629 -20.060 38.641 1.00 11.56 167 TYR C CA 1
ATOM 8307 C C . TYR E 1 164 ? 19.081 -20.076 39.087 1.00 10.23 167 TYR C C 1
ATOM 8308 O O . TYR E 1 164 ? 19.944 -19.461 38.465 1.00 10.33 167 TYR C O 1
ATOM 8317 N N . GLU E 1 165 ? 19.348 -20.798 40.168 1.00 10.31 168 GLU C N 1
ATOM 8318 C CA . GLU E 1 165 ? 20.712 -20.957 40.646 1.00 12.85 168 GLU C CA 1
ATOM 8319 C C . GLU E 1 165 ? 21.663 -21.408 39.528 1.00 7.76 168 GLU C C 1
ATOM 8320 O O . GLU E 1 165 ? 22.707 -20.799 39.327 1.00 9.64 168 GLU C O 1
ATOM 8326 N N . ASN E 1 166 ? 21.304 -22.473 38.813 1.00 8.65 169 ASN C N 1
ATOM 8327 C CA . ASN E 1 166 ? 22.142 -22.975 37.724 1.00 11.02 169 ASN C CA 1
ATOM 8328 C C . ASN E 1 166 ? 22.390 -21.912 36.650 1.00 7.46 169 ASN C C 1
ATOM 8329 O O . ASN E 1 166 ? 23.504 -21.781 36.155 1.00 10.07 169 ASN C O 1
ATOM 8334 N N . ARG E 1 167 ? 21.355 -21.165 36.279 1.00 7.45 170 ARG C N 1
ATOM 8335 C CA . ARG E 1 167 ? 21.522 -20.195 35.203 1.00 8.94 170 ARG C CA 1
ATOM 8336 C C . ARG E 1 167 ? 22.345 -18.999 35.680 1.00 9.38 170 ARG C C 1
ATOM 8337 O O . ARG E 1 167 ? 23.115 -18.430 34.914 1.00 6.72 170 ARG C O 1
ATOM 8345 N N . GLU E 1 168 ? 22.189 -18.632 36.950 1.00 7.89 171 GLU C N 1
ATOM 8346 C CA . GLU E 1 168 ? 22.979 -17.551 37.529 1.00 8.36 171 GLU C CA 1
ATOM 8347 C C . GLU E 1 168 ? 24.455 -17.938 37.513 1.00 8.79 171 GLU C C 1
ATOM 8348 O O . GLU E 1 168 ? 25.317 -17.166 37.079 1.00 7.07 171 GLU C O 1
ATOM 8354 N N . VAL E 1 169 ? 24.742 -19.147 37.970 1.00 7.04 172 VAL C N 1
ATOM 8355 C CA . VAL E 1 169 ? 26.129 -19.572 38.070 1.00 7.25 172 VAL C CA 1
ATOM 8356 C C . VAL E 1 169 ? 26.779 -19.734 36.687 1.00 8.60 172 VAL C C 1
ATOM 8357 O O . VAL E 1 169 ? 27.946 -19.392 36.502 1.00 7.66 172 VAL C O 1
ATOM 8361 N N . VAL E 1 170 ? 26.022 -20.228 35.712 1.00 6.54 173 VAL C N 1
ATOM 8362 C CA . VAL E 1 170 ? 26.532 -20.275 34.344 1.00 7.66 173 VAL C CA 1
ATOM 8363 C C . VAL E 1 170 ? 26.909 -18.873 33.852 1.00 8.88 173 VAL C C 1
ATOM 8364 O O . VAL E 1 170 ? 27.953 -18.689 33.218 1.00 7.88 173 VAL C O 1
ATOM 8368 N N . ASN E 1 171 ? 26.072 -17.881 34.142 1.00 7.26 174 ASN C N 1
ATOM 8369 C CA . ASN E 1 171 ? 26.410 -16.512 33.761 1.00 9.23 174 ASN C CA 1
ATOM 8370 C C . ASN E 1 171 ? 27.682 -16.062 34.459 1.00 9.73 174 ASN C C 1
ATOM 8371 O O . ASN E 1 171 ? 28.495 -15.357 33.867 1.00 8.94 174 ASN C O 1
ATOM 8376 N N . ARG E 1 172 ? 27.846 -16.478 35.717 1.00 7.70 175 ARG C N 1
ATOM 8377 C CA . ARG E 1 172 ? 29.052 -16.144 36.468 1.00 10.45 175 ARG C CA 1
ATOM 8378 C C . ARG E 1 172 ? 30.286 -16.802 35.847 1.00 5.28 175 ARG C C 1
ATOM 8379 O O . ARG E 1 172 ? 31.342 -16.185 35.760 1.00 9.27 175 ARG C O 1
ATOM 8387 N N . TYR E 1 173 ? 30.155 -18.053 35.424 1.00 6.85 176 TYR C N 1
ATOM 8388 C CA . TYR E 1 173 ? 31.287 -18.765 34.826 1.00 9.70 176 TYR C CA 1
ATOM 8389 C C . TYR E 1 173 ? 31.704 -18.139 33.497 1.00 9.33 176 TYR C C 1
ATOM 8390 O O . TYR E 1 173 ? 32.894 -18.062 33.195 1.00 9.18 176 TYR C O 1
ATOM 8399 N N . ASN E 1 174 ? 30.724 -17.722 32.690 1.00 6.58 177 ASN C N 1
ATOM 8400 C CA . ASN E 1 174 ? 31.024 -17.054 31.425 1.00 7.21 177 ASN C CA 1
ATOM 8401 C C . ASN E 1 174 ? 31.812 -15.766 31.638 1.00 9.34 177 ASN C C 1
ATOM 8402 O O . ASN E 1 174 ? 32.720 -15.443 30.867 1.00 11.27 177 ASN C O 1
ATOM 8407 N N . LEU E 1 175 ? 31.451 -15.023 32.679 1.00 7.35 178 LEU C N 1
ATOM 8408 C CA . LEU E 1 175 ? 32.151 -13.791 33.011 1.00 8.37 178 LEU C CA 1
ATOM 8409 C C . LEU E 1 175 ? 33.578 -14.135 33.394 1.00 9.13 178 LEU C C 1
ATOM 8410 O O . LEU E 1 175 ? 34.538 -13.545 32.885 1.00 11.58 178 LEU C O 1
ATOM 8415 N N . THR E 1 176 ? 33.714 -15.113 34.281 1.00 8.50 179 THR C N 1
ATOM 8416 C CA . THR E 1 176 ? 35.033 -15.567 34.718 1.00 10.43 179 THR C CA 1
ATOM 8417 C C . THR E 1 176 ? 35.932 -15.972 33.538 1.00 9.39 179 THR C C 1
ATOM 8418 O O . THR E 1 176 ? 37.105 -15.610 33.491 1.00 9.88 179 THR C O 1
ATOM 8422 N N . ALA E 1 177 ? 35.375 -16.730 32.603 1.00 6.91 180 ALA C N 1
ATOM 8423 C CA . ALA E 1 177 ? 36.109 -17.213 31.424 1.00 7.20 180 ALA C CA 1
ATOM 8424 C C . ALA E 1 177 ? 36.521 -16.080 30.476 1.00 6.94 180 ALA C C 1
ATOM 8425 O O . ALA E 1 177 ? 37.666 -16.014 30.014 1.00 7.52 180 ALA C O 1
ATOM 8427 N N . VAL E 1 178 ? 35.571 -15.200 30.169 1.00 8.60 181 VAL C N 1
ATOM 8428 C CA . VAL E 1 178 ? 35.847 -14.050 29.319 1.00 8.49 181 VAL C CA 1
ATOM 8429 C C . VAL E 1 178 ? 36.932 -13.164 29.939 1.00 8.80 181 VAL C C 1
ATOM 8430 O O . VAL E 1 178 ? 37.879 -12.765 29.253 1.00 9.89 181 VAL C O 1
ATOM 8434 N N . ASN E 1 179 ? 36.796 -12.858 31.228 1.00 7.05 182 ASN C N 1
ATOM 8435 C CA . ASN E 1 179 ? 37.784 -12.030 31.911 1.00 7.92 182 ASN C CA 1
ATOM 8436 C C . ASN E 1 179 ? 39.172 -12.673 31.879 1.00 9.85 182 ASN C C 1
ATOM 8437 O O . ASN E 1 179 ? 40.181 -11.987 31.714 1.00 11.12 182 ASN C O 1
ATOM 8442 N N . ALA E 1 180 ? 39.216 -13.989 32.066 1.00 7.29 183 ALA C N 1
ATOM 8443 C CA . ALA E 1 180 ? 40.482 -14.729 32.047 1.00 11.75 183 ALA C CA 1
ATOM 8444 C C . ALA E 1 180 ? 41.171 -14.622 30.674 1.00 9.11 183 ALA C C 1
ATOM 8445 O O . ALA E 1 180 ? 42.380 -14.411 30.582 1.00 5.48 183 ALA C O 1
ATOM 8447 N N . ILE E 1 181 ? 40.383 -14.761 29.613 1.00 7.92 184 ILE C N 1
ATOM 8448 C CA . ILE E 1 181 ? 40.882 -14.582 28.242 1.00 6.15 184 ILE C CA 1
ATOM 8449 C C . ILE E 1 181 ? 41.335 -13.152 27.976 1.00 7.30 184 ILE C C 1
ATOM 8450 O O . ILE E 1 181 ? 42.427 -12.930 27.474 1.00 11.02 184 ILE C O 1
ATOM 8455 N N . ARG E 1 182 ? 40.495 -12.182 28.320 1.00 6.86 185 ARG C N 1
ATOM 8456 C CA . ARG E 1 182 ? 40.814 -10.781 28.068 1.00 9.15 185 ARG C CA 1
ATOM 8457 C C . ARG E 1 182 ? 42.070 -10.340 28.814 1.00 10.27 185 ARG C C 1
ATOM 8458 O O . ARG E 1 182 ? 42.869 -9.545 28.303 1.00 7.32 185 ARG C O 1
ATOM 8466 N N . ALA E 1 183 ? 42.238 -10.864 30.025 1.00 8.40 186 ALA C N 1
ATOM 8467 C CA . ALA E 1 183 ? 43.340 -10.467 30.885 1.00 10.97 186 ALA C CA 1
ATOM 8468 C C . ALA E 1 183 ? 44.725 -10.813 30.335 1.00 9.22 186 ALA C C 1
ATOM 8469 O O . ALA E 1 183 ? 45.720 -10.221 30.745 1.00 7.46 186 ALA C O 1
ATOM 8471 N N . THR E 1 184 ? 44.793 -11.764 29.414 1.00 8.28 187 THR C N 1
ATOM 8472 C CA . THR E 1 184 ? 46.069 -12.088 28.781 1.00 9.61 187 THR C CA 1
ATOM 8473 C C . THR E 1 184 ? 46.502 -11.012 27.779 1.00 10.61 187 THR C C 1
ATOM 8474 O O . THR E 1 184 ? 47.647 -10.983 27.364 1.00 13.25 187 THR C O 1
ATOM 8478 N N . GLY E 1 185 ? 45.589 -10.125 27.393 1.00 8.62 188 GLY C N 1
ATOM 8479 C CA . GLY E 1 185 ? 45.971 -8.987 26.577 1.00 8.42 188 GLY C CA 1
ATOM 8480 C C . GLY E 1 185 ? 46.294 -9.332 25.132 1.00 7.45 188 GLY C C 1
ATOM 8481 O O . GLY E 1 185 ? 45.981 -10.420 24.662 1.00 6.76 188 GLY C O 1
ATOM 8482 N N . GLY E 1 186 ? 46.921 -8.397 24.427 1.00 7.25 189 GLY C N 1
ATOM 8483 C CA . GLY E 1 186 ? 47.252 -8.592 23.018 1.00 9.14 189 GLY C CA 1
ATOM 8484 C C . GLY E 1 186 ? 46.020 -8.884 22.180 1.00 9.11 189 GLY C C 1
ATOM 8485 O O . GLY E 1 186 ? 44.972 -8.263 22.390 1.00 8.05 189 GLY C O 1
ATOM 8486 N N . ASN E 1 187 ? 46.125 -9.829 21.245 1.00 7.90 190 ASN C N 1
ATOM 8487 C CA . ASN E 1 187 ? 44.973 -10.207 20.422 1.00 8.02 190 ASN C CA 1
ATOM 8488 C C . ASN E 1 187 ? 43.793 -10.699 21.266 1.00 10.66 190 ASN C C 1
ATOM 8489 O O . ASN E 1 187 ? 42.639 -10.565 20.867 1.00 12.74 190 ASN C O 1
ATOM 8494 N N . ASN E 1 188 ? 44.080 -11.281 22.426 1.00 7.71 191 ASN C N 1
ATOM 8495 C CA . ASN E 1 188 ? 43.006 -11.802 23.281 1.00 8.43 191 ASN C CA 1
ATOM 8496 C C . ASN E 1 188 ? 42.142 -10.701 23.893 1.00 8.81 191 ASN C C 1
ATOM 8497 O O . ASN E 1 188 ? 41.073 -10.977 24.431 1.00 11.14 191 ASN C O 1
ATOM 8502 N N . ALA E 1 189 ? 42.590 -9.455 23.786 1.00 8.31 192 ALA C N 1
ATOM 8503 C CA . ALA E 1 189 ? 41.813 -8.339 24.310 1.00 10.53 192 ALA C CA 1
ATOM 8504 C C . ALA E 1 189 ? 40.665 -7.994 23.375 1.00 11.73 192 ALA C C 1
ATOM 8505 O O . ALA E 1 189 ? 39.674 -7.415 23.797 1.00 11.73 192 ALA C O 1
ATOM 8507 N N . THR E 1 190 ? 40.808 -8.342 22.100 1.00 11.83 193 THR C N 1
ATOM 8508 C CA . THR E 1 190 ? 39.842 -7.935 21.092 1.00 15.50 193 THR C CA 1
ATOM 8509 C C . THR E 1 190 ? 39.295 -9.117 20.301 1.00 11.42 193 THR C C 1
ATOM 8510 O O . THR E 1 190 ? 38.469 -8.934 19.413 1.00 11.76 193 THR C O 1
ATOM 8514 N N . ARG E 1 191 ? 39.752 -10.321 20.627 1.00 11.47 194 ARG C N 1
ATOM 8515 C CA . ARG E 1 191 ? 39.270 -11.542 19.975 1.00 9.32 194 ARG C CA 1
ATOM 8516 C C . ARG E 1 191 ? 37.757 -11.702 20.168 1.00 13.30 194 ARG C C 1
ATOM 8517 O O . ARG E 1 191 ? 37.206 -11.254 21.173 1.00 7.94 194 ARG C O 1
ATOM 8525 N N . TYR E 1 192 ? 37.099 -12.349 19.206 1.00 6.17 195 TYR C N 1
ATOM 8526 C CA . TYR E 1 192 ? 35.693 -12.702 19.338 1.00 6.92 195 TYR C CA 1
ATOM 8527 C C . TYR E 1 192 ? 35.537 -13.982 20.153 1.00 7.87 195 TYR C C 1
ATOM 8528 O O . TYR E 1 192 ? 36.319 -14.921 20.015 1.00 6.24 195 TYR C O 1
ATOM 8537 N N . ILE E 1 193 ? 34.533 -13.985 21.019 1.00 6.94 196 ILE C N 1
ATOM 8538 C CA . ILE E 1 193 ? 34.318 -15.054 21.987 1.00 6.18 196 ILE C CA 1
ATOM 8539 C C . ILE E 1 193 ? 32.854 -15.505 21.986 1.00 7.56 196 ILE C C 1
ATOM 8540 O O . ILE E 1 193 ? 31.939 -14.683 22.023 1.00 8.08 196 ILE C O 1
ATOM 8545 N N . MET E 1 194 ? 32.641 -16.814 21.929 1.00 5.57 197 MET C N 1
ATOM 8546 C CA . MET E 1 194 ? 31.311 -17.388 22.030 1.00 7.88 197 MET C CA 1
ATOM 8547 C C . MET E 1 194 ? 30.993 -17.786 23.473 1.00 7.30 197 MET C C 1
ATOM 8548 O O . MET E 1 194 ? 31.827 -18.385 24.153 1.00 6.03 197 MET C O 1
ATOM 8553 N N . VAL E 1 195 ? 29.798 -17.456 23.953 1.00 6.03 198 VAL C N 1
ATOM 8554 C CA . VAL E 1 195 ? 29.392 -17.945 25.277 1.00 9.35 198 VAL C CA 1
ATOM 8555 C C . VAL E 1 195 ? 28.078 -18.694 25.164 1.00 5.29 198 VAL C C 1
ATOM 8556 O O . VAL E 1 195 ? 27.206 -18.292 24.402 1.00 7.21 198 VAL C O 1
ATOM 8560 N N . PRO E 1 196 ? 27.928 -19.797 25.913 1.00 6.94 199 PRO C N 1
ATOM 8561 C CA . PRO E 1 196 ? 26.650 -20.513 25.822 1.00 7.27 199 PRO C CA 1
ATOM 8562 C C . PRO E 1 196 ? 25.636 -20.108 26.886 1.00 7.88 199 PRO C C 1
ATOM 8563 O O . PRO E 1 196 ? 25.979 -19.564 27.944 1.00 7.64 199 PRO C O 1
ATOM 8567 N N . THR E 1 197 ? 24.374 -20.385 26.589 1.00 6.14 200 THR C N 1
ATOM 8568 C CA . THR E 1 197 ? 23.337 -20.367 27.598 1.00 7.55 200 THR C CA 1
ATOM 8569 C C . THR E 1 197 ? 23.505 -21.645 28.408 1.00 9.85 200 THR C C 1
ATOM 8570 O O . THR E 1 197 ? 24.314 -22.514 28.059 1.00 6.75 200 THR C O 1
ATOM 8574 N N . LEU E 1 198 ? 22.746 -21.782 29.485 1.00 5.80 201 LEU C N 1
ATOM 8575 C CA . LEU E 1 198 ? 22.732 -23.054 30.184 1.00 7.23 201 LEU C CA 1
ATOM 8576 C C . LEU E 1 198 ? 22.376 -24.184 29.191 1.00 9.18 201 LEU C C 1
ATOM 8577 O O . LEU E 1 198 ? 21.422 -24.061 28.423 1.00 8.64 201 LEU C O 1
ATOM 8582 N N . ALA E 1 199 ? 23.177 -25.250 29.198 1.00 5.85 202 ALA C N 1
ATOM 8583 C CA . ALA E 1 199 ? 23.040 -26.382 28.282 1.00 8.36 202 ALA C CA 1
ATOM 8584 C C . ALA E 1 199 ? 23.156 -25.997 26.809 1.00 12.47 202 ALA C C 1
ATOM 8585 O O . ALA E 1 199 ? 22.817 -26.801 25.938 1.00 10.21 202 ALA C O 1
ATOM 8587 N N . ALA E 1 200 ? 23.624 -24.779 26.532 1.00 7.21 203 ALA C N 1
ATOM 8588 C CA . ALA E 1 200 ? 23.556 -24.220 25.184 1.00 7.70 203 ALA C CA 1
ATOM 8589 C C . ALA E 1 200 ? 22.150 -24.354 24.601 1.00 10.59 203 ALA C C 1
ATOM 8590 O O . ALA E 1 200 ? 21.985 -24.451 23.388 1.00 9.52 203 ALA C O 1
ATOM 8592 N N . SER E 1 201 ? 21.134 -24.353 25.459 1.00 7.54 204 SER C N 1
ATOM 8593 C CA . SER E 1 201 ? 19.766 -24.481 24.973 1.00 7.86 204 SER C CA 1
ATOM 8594 C C . SER E 1 201 ? 19.220 -23.178 24.418 1.00 6.96 204 SER C C 1
ATOM 8595 O O . SER E 1 201 ? 19.535 -22.095 24.923 1.00 7.86 204 SER C O 1
ATOM 8598 N N . ALA E 1 202 ? 18.372 -23.302 23.400 1.00 8.37 205 ALA C N 1
ATOM 8599 C CA . ALA E 1 202 ? 17.710 -22.160 22.785 1.00 6.18 205 ALA C CA 1
ATOM 8600 C C . ALA E 1 202 ? 16.348 -21.872 23.408 1.00 9.89 205 ALA C C 1
ATOM 8601 O O . ALA E 1 202 ? 15.677 -20.917 23.022 1.00 9.15 205 ALA C O 1
ATOM 8603 N N . MET E 1 203 ? 15.939 -22.680 24.380 1.00 7.79 206 MET C N 1
ATOM 8604 C CA . MET E 1 203 ? 14.613 -22.513 24.976 1.00 12.46 206 MET C CA 1
ATOM 8605 C C . MET E 1 203 ? 14.489 -21.126 25.615 1.00 9.54 206 MET C C 1
ATOM 8606 O O . MET E 1 203 ? 15.491 -20.533 26.013 1.00 8.56 206 MET C O 1
ATOM 8611 N N . SER E 1 204 ? 13.263 -20.610 25.721 1.00 10.95 207 SER C N 1
ATOM 8612 C CA . SER E 1 204 ? 13.065 -19.261 26.241 1.00 7.36 207 SER C CA 1
ATOM 8613 C C . SER E 1 204 ? 13.699 -19.070 27.613 1.00 10.72 207 SER C C 1
ATOM 8614 O O . SER E 1 204 ? 14.313 -18.036 27.887 1.00 12.05 207 SER C O 1
ATOM 8617 N N . THR E 1 205 ? 13.534 -20.057 28.485 1.00 9.33 208 THR C N 1
ATOM 8618 C CA . THR E 1 205 ? 14.005 -19.923 29.853 1.00 8.31 208 THR C CA 1
ATOM 8619 C C . THR E 1 205 ? 15.481 -19.571 29.871 1.00 8.81 208 THR C C 1
ATOM 8620 O O . THR E 1 205 ? 15.912 -18.702 30.621 1.00 7.90 208 THR C O 1
ATOM 8624 N N . THR E 1 206 ? 16.260 -20.257 29.046 1.00 7.67 209 THR C N 1
ATOM 8625 C CA . THR E 1 206 ? 17.700 -20.087 29.085 1.00 5.67 209 THR C CA 1
ATOM 8626 C C . THR E 1 206 ? 18.183 -18.875 28.285 1.00 10.68 209 THR C C 1
ATOM 8627 O O . THR E 1 206 ? 19.036 -18.135 28.774 1.00 6.63 209 THR C O 1
ATOM 8631 N N . ILE E 1 207 ? 17.657 -18.663 27.069 1.00 6.01 210 ILE C N 1
ATOM 8632 C CA . ILE E 1 207 ? 18.050 -17.473 26.308 1.00 6.71 210 ILE C CA 1
ATOM 8633 C C . ILE E 1 207 ? 17.619 -16.182 27.025 1.00 8.85 210 ILE C C 1
ATOM 8634 O O . ILE E 1 207 ? 18.334 -15.191 26.985 1.00 7.32 210 ILE C O 1
ATOM 8639 N N . ASN E 1 208 ? 16.467 -16.197 27.697 1.00 8.43 211 ASN C N 1
ATOM 8640 C CA . ASN E 1 208 ? 16.020 -15.004 28.425 1.00 7.96 211 ASN C CA 1
ATOM 8641 C C . ASN E 1 208 ? 16.878 -14.688 29.653 1.00 11.68 211 ASN C C 1
ATOM 8642 O O . ASN E 1 208 ? 16.944 -13.533 30.076 1.00 12.76 211 ASN C O 1
ATOM 8647 N N . ASP E 1 209 ? 17.530 -15.703 30.221 1.00 10.28 212 ASP C N 1
ATOM 8648 C CA . ASP E 1 209 ? 18.381 -15.494 31.402 1.00 10.17 212 ASP C CA 1
ATOM 8649 C C . ASP E 1 209 ? 19.874 -15.320 31.099 1.00 9.11 212 ASP C C 1
ATOM 8650 O O . ASP E 1 209 ? 20.661 -15.059 32.010 1.00 10.44 212 ASP C O 1
ATOM 8655 N N . LEU E 1 210 ? 20.274 -15.463 29.839 1.00 8.24 213 LEU C N 1
ATOM 8656 C CA . LEU E 1 210 ? 21.670 -15.215 29.463 1.00 7.95 213 LEU C CA 1
ATOM 8657 C C . LEU E 1 210 ? 22.093 -13.769 29.745 1.00 11.67 213 LEU C C 1
ATOM 8658 O O . LEU E 1 210 ? 21.406 -12.829 29.361 1.00 11.09 213 LEU C O 1
ATOM 8663 N N . VAL E 1 211 ? 23.235 -13.598 30.401 1.00 7.37 214 VAL C N 1
ATOM 8664 C CA . VAL E 1 211 ? 23.817 -12.275 30.602 1.00 6.90 214 VAL C CA 1
ATOM 8665 C C . VAL E 1 211 ? 25.177 -12.207 29.914 1.00 8.20 214 VAL C C 1
ATOM 8666 O O . VAL E 1 211 ? 26.080 -12.985 30.231 1.00 11.61 214 VAL C O 1
ATOM 8670 N N . ILE E 1 212 ? 25.319 -11.291 28.962 1.00 11.00 215 ILE C N 1
ATOM 8671 C CA . ILE E 1 212 ? 26.583 -11.106 28.241 1.00 12.58 215 ILE C CA 1
ATOM 8672 C C . ILE E 1 212 ? 27.646 -10.491 29.164 1.00 10.16 215 ILE C C 1
ATOM 8673 O O . ILE E 1 212 ? 27.442 -9.392 29.685 1.00 12.72 215 ILE C O 1
ATOM 8678 N N . PRO E 1 213 ? 28.776 -11.201 29.386 1.00 9.83 216 PRO C N 1
ATOM 8679 C CA . PRO E 1 213 ? 29.857 -10.648 30.221 1.00 9.89 216 PRO C CA 1
ATOM 8680 C C . PRO E 1 213 ? 30.265 -9.244 29.818 1.00 13.29 216 PRO C C 1
ATOM 8681 O O . PRO E 1 213 ? 30.659 -9.027 28.669 1.00 9.58 216 PRO C O 1
ATOM 8685 N N . ASN E 1 214 ? 30.174 -8.306 30.759 1.00 9.70 217 ASN C N 1
ATOM 8686 C CA . ASN E 1 214 ? 30.547 -6.908 30.524 1.00 10.77 217 ASN C CA 1
ATOM 8687 C C . ASN E 1 214 ? 29.836 -6.222 29.358 1.00 11.35 217 ASN C C 1
ATOM 8688 O O . ASN E 1 214 ? 30.246 -5.141 28.933 1.00 12.01 217 ASN C O 1
ATOM 8693 N N . ASN E 1 215 ? 28.766 -6.838 28.866 1.00 9.51 218 ASN C N 1
ATOM 8694 C CA . ASN E 1 215 ? 28.069 -6.356 27.676 1.00 12.80 218 ASN C CA 1
ATOM 8695 C C . ASN E 1 215 ? 28.973 -6.248 26.451 1.00 13.23 218 ASN C C 1
ATOM 8696 O O . ASN E 1 215 ? 28.665 -5.551 25.490 1.00 14.36 218 ASN C O 1
ATOM 8701 N N . ASP E 1 216 ? 30.080 -6.975 26.506 1.00 8.68 219 ASP C N 1
ATOM 8702 C CA . ASP E 1 216 ? 31.126 -6.963 25.499 1.00 9.79 219 ASP C CA 1
ATOM 8703 C C . ASP E 1 216 ? 30.546 -7.152 24.091 1.00 9.06 219 ASP C C 1
ATOM 8704 O O . ASP E 1 216 ? 29.921 -8.166 23.804 1.00 8.55 219 ASP C O 1
ATOM 8709 N N . SER E 1 217 ? 30.751 -6.184 23.204 1.00 10.03 220 SER C N 1
ATOM 8710 C CA . SER E 1 217 ? 30.198 -6.299 21.859 1.00 13.12 220 SER C CA 1
ATOM 8711 C C . SER E 1 217 ? 30.913 -7.366 20.998 1.00 13.43 220 SER C C 1
ATOM 8712 O O . SER E 1 217 ? 30.429 -7.731 19.930 1.00 12.88 220 SER C O 1
ATOM 8715 N N . LYS E 1 218 ? 32.057 -7.859 21.461 1.00 9.25 221 LYS C N 1
ATOM 8716 C CA . LYS E 1 218 ? 32.782 -8.911 20.746 1.00 13.23 221 LYS C CA 1
ATOM 8717 C C . LYS E 1 218 ? 32.304 -10.320 21.140 1.00 13.07 221 LYS C C 1
ATOM 8718 O O . LYS E 1 218 ? 32.871 -11.322 20.700 1.00 10.96 221 LYS C O 1
ATOM 8724 N N . VAL E 1 219 ? 31.259 -10.387 21.964 1.00 8.97 222 VAL C N 1
ATOM 8725 C CA . VAL E 1 219 ? 30.694 -11.663 22.377 1.00 6.08 222 VAL C CA 1
ATOM 8726 C C . VAL E 1 219 ? 29.563 -12.173 21.454 1.00 6.49 222 VAL C C 1
ATOM 8727 O O . VAL E 1 219 ? 28.629 -11.439 21.090 1.00 9.25 222 VAL C O 1
ATOM 8731 N N . ILE E 1 220 ? 29.678 -13.445 21.087 1.00 4.25 223 ILE C N 1
ATOM 8732 C CA . ILE E 1 220 ? 28.725 -14.143 20.222 1.00 4.90 223 ILE C CA 1
ATOM 8733 C C . ILE E 1 220 ? 28.027 -15.214 21.058 1.00 5.49 223 ILE C C 1
ATOM 8734 O O . ILE E 1 220 ? 28.672 -15.894 21.868 1.00 4.75 223 ILE C O 1
ATOM 8739 N N . VAL E 1 221 ? 26.714 -15.353 20.896 1.00 5.09 224 VAL C N 1
ATOM 8740 C CA . VAL E 1 221 ? 25.995 -16.396 21.622 1.00 5.75 224 VAL C CA 1
ATOM 8741 C C . VAL E 1 221 ? 26.155 -17.770 20.971 1.00 10.69 224 VAL C C 1
ATOM 8742 O O . VAL E 1 221 ? 26.110 -17.917 19.740 1.00 8.12 224 VAL C O 1
ATOM 8746 N N . SER E 1 222 ? 26.377 -18.775 21.809 1.00 7.12 225 SER C N 1
ATOM 8747 C CA . SER E 1 222 ? 26.500 -20.144 21.340 1.00 7.01 225 SER C CA 1
ATOM 8748 C C . SER E 1 222 ? 25.275 -20.979 21.721 1.00 7.04 225 SER C C 1
ATOM 8749 O O . SER E 1 222 ? 25.038 -21.221 22.908 1.00 9.15 225 SER C O 1
ATOM 8752 N N . LEU E 1 223 ? 24.512 -21.421 20.714 1.00 6.05 226 LEU C N 1
ATOM 8753 C CA . LEU E 1 223 ? 23.366 -22.317 20.922 1.00 7.09 226 LEU C CA 1
ATOM 8754 C C . LEU E 1 223 ? 23.536 -23.647 20.181 1.00 8.29 226 LEU C C 1
ATOM 8755 O O . LEU E 1 223 ? 24.106 -23.695 19.093 1.00 9.72 226 LEU C O 1
ATOM 8760 N N . HIS E 1 224 ? 23.043 -24.730 20.769 1.00 9.20 227 HIS C N 1
ATOM 8761 C CA . HIS E 1 224 ? 22.971 -26.006 20.064 1.00 8.62 227 HIS C CA 1
ATOM 8762 C C . HIS E 1 224 ? 21.515 -26.326 19.758 1.00 13.71 227 HIS C C 1
ATOM 8763 O O . HIS E 1 224 ? 20.671 -26.308 20.651 1.00 6.75 227 HIS C O 1
ATOM 8770 N N . MET E 1 225 ? 21.203 -26.578 18.491 1.00 11.59 228 MET C N 1
ATOM 8771 C CA . MET E 1 225 ? 19.805 -26.740 18.107 1.00 7.74 228 MET C CA 1
ATOM 8772 C C . MET E 1 225 ? 19.618 -27.924 17.160 1.00 10.79 228 MET C C 1
ATOM 8773 O O . MET E 1 225 ? 19.550 -27.765 15.935 1.00 9.36 228 MET C O 1
ATOM 8778 N N . TYR E 1 226 ? 19.541 -29.115 17.738 1.00 9.58 229 TYR C N 1
ATOM 8779 C CA . TYR E 1 226 ? 19.282 -30.315 16.963 1.00 12.34 229 TYR C CA 1
ATOM 8780 C C . TYR E 1 226 ? 17.781 -30.422 16.719 1.00 11.15 229 TYR C C 1
ATOM 8781 O O . TYR E 1 226 ? 17.129 -31.289 17.283 1.00 17.12 229 TYR C O 1
ATOM 8790 N N . SER E 1 227 ? 17.231 -29.547 15.880 1.00 9.07 230 SER C N 1
ATOM 8791 C CA . SER E 1 227 ? 15.782 -29.478 15.700 1.00 9.79 230 SER C CA 1
ATOM 8792 C C . SER E 1 227 ? 15.345 -29.993 14.337 1.00 11.84 230 SER C C 1
ATOM 8793 O O . SER E 1 227 ? 16.060 -29.804 13.358 1.00 11.07 230 SER C O 1
ATOM 8796 N N . PRO E 1 228 ? 14.161 -30.634 14.271 1.00 12.84 231 PRO C N 1
ATOM 8797 C CA . PRO E 1 228 ? 13.318 -30.980 15.430 1.00 12.62 231 PRO C CA 1
ATOM 8798 C C . PRO E 1 228 ? 13.806 -32.247 16.136 1.00 13.95 231 PRO C C 1
ATOM 8799 O O . PRO E 1 228 ? 14.347 -33.139 15.486 1.00 14.60 231 PRO C O 1
ATOM 8803 N N . TYR E 1 229 ? 13.589 -32.334 17.445 1.00 14.24 232 TYR C N 1
ATOM 8804 C CA . TYR E 1 229 ? 14.132 -33.425 18.249 1.00 12.84 232 TYR C CA 1
ATOM 8805 C C . TYR E 1 229 ? 13.826 -34.834 17.733 1.00 18.88 232 TYR C C 1
ATOM 8806 O O . TYR E 1 229 ? 14.730 -35.641 17.542 1.00 15.13 232 TYR C O 1
ATOM 8815 N N . PHE E 1 230 ? 12.550 -35.141 17.539 1.00 16.24 233 PHE C N 1
ATOM 8816 C CA . PHE E 1 230 ? 12.162 -36.485 17.135 1.00 16.42 233 PHE C CA 1
ATOM 8817 C C . PHE E 1 230 ? 12.796 -36.900 15.807 1.00 17.94 233 PHE C C 1
ATOM 8818 O O . PHE E 1 230 ? 13.246 -38.027 15.668 1.00 19.17 233 PHE C O 1
ATOM 8826 N N . PHE E 1 231 ? 12.833 -35.999 14.833 1.00 13.91 234 PHE C N 1
ATOM 8827 C CA . PHE E 1 231 ? 13.392 -36.358 13.532 1.00 16.74 234 PHE C CA 1
ATOM 8828 C C . PHE E 1 231 ? 14.917 -36.443 13.583 1.00 17.23 234 PHE C C 1
ATOM 8829 O O . PHE E 1 231 ? 15.508 -37.424 13.129 1.00 13.15 234 PHE C O 1
ATOM 8837 N N . ALA E 1 232 ? 15.539 -35.414 14.155 1.00 12.73 235 ALA C N 1
ATOM 8838 C CA . ALA E 1 232 ? 16.990 -35.232 14.070 1.00 17.30 235 ALA C CA 1
ATOM 8839 C C . ALA E 1 232 ? 17.794 -36.110 15.019 1.00 16.04 235 ALA C C 1
ATOM 8840 O O . ALA E 1 232 ? 18.906 -36.522 14.697 1.00 14.05 235 ALA C O 1
ATOM 8842 N N . MET E 1 233 ? 17.235 -36.411 16.184 1.00 12.26 236 MET C N 1
ATOM 8843 C CA . MET E 1 233 ? 18.040 -36.979 17.251 1.00 16.09 236 MET C CA 1
ATOM 8844 C C . MET E 1 233 ? 17.546 -38.322 17.788 1.00 20.38 236 MET C C 1
ATOM 8845 O O . MET E 1 233 ? 18.342 -39.159 18.225 1.00 19.25 236 MET C O 1
ATOM 8850 N N . ASP E 1 234 ? 16.234 -38.521 17.758 1.00 18.13 237 ASP C N 1
ATOM 8851 C CA . ASP E 1 234 ? 15.615 -39.667 18.416 1.00 17.03 237 ASP C CA 1
ATOM 8852 C C . ASP E 1 234 ? 15.566 -40.884 17.505 1.00 16.90 237 ASP C C 1
ATOM 8853 O O . ASP E 1 234 ? 14.849 -40.894 16.503 1.00 16.76 237 ASP C O 1
ATOM 8858 N N . ILE E 1 235 ? 16.325 -41.918 17.850 1.00 12.37 238 ILE C N 1
ATOM 8859 C CA . ILE E 1 235 ? 16.369 -43.104 17.009 1.00 18.76 238 ILE C CA 1
ATOM 8860 C C . ILE E 1 235 ? 14.968 -43.701 16.822 1.00 25.42 238 ILE C C 1
ATOM 8861 O O . ILE E 1 235 ? 14.711 -44.371 15.821 1.00 23.20 238 ILE C O 1
ATOM 8866 N N . ASN E 1 236 ? 14.066 -43.442 17.773 1.00 20.49 239 ASN C N 1
ATOM 8867 C CA . ASN E 1 236 ? 12.692 -43.950 17.691 1.00 31.66 239 ASN C CA 1
ATOM 8868 C C . ASN E 1 236 ? 11.685 -42.927 17.176 1.00 27.56 239 ASN C C 1
ATOM 8869 O O . ASN E 1 236 ? 10.492 -43.207 17.090 1.00 24.41 239 ASN C O 1
ATOM 8874 N N . GLY E 1 237 ? 12.169 -41.737 16.852 1.00 22.52 240 GLY C N 1
ATOM 8875 C CA . GLY E 1 237 ? 11.316 -40.700 16.311 1.00 21.34 240 GLY C CA 1
ATOM 8876 C C . GLY E 1 237 ? 11.085 -40.891 14.828 1.00 19.15 240 GLY C C 1
ATOM 8877 O O . GLY E 1 237 ? 11.694 -41.753 14.197 1.00 19.61 240 GLY C O 1
ATOM 8878 N N . THR E 1 238 ? 10.202 -40.073 14.277 1.00 18.19 241 THR C N 1
ATOM 8879 C CA . THR E 1 238 ? 9.836 -40.155 12.872 1.00 15.18 241 THR C CA 1
ATOM 8880 C C . THR E 1 238 ? 11.061 -40.074 11.976 1.00 19.04 241 THR C C 1
ATOM 8881 O O . THR E 1 238 ? 12.093 -39.524 12.361 1.00 17.53 241 THR C O 1
ATOM 8885 N N . SER E 1 239 ? 10.923 -40.617 10.771 1.00 14.19 242 SER C N 1
ATOM 8886 C CA . SER E 1 239 ? 11.978 -40.629 9.776 1.00 14.77 242 SER C CA 1
ATOM 8887 C C . SER E 1 239 ? 11.665 -39.616 8.687 1.00 16.23 242 SER C C 1
ATOM 8888 O O . SER E 1 239 ? 12.449 -39.433 7.755 1.00 13.35 242 SER C O 1
ATOM 8891 N N . SER E 1 240 ? 10.505 -38.974 8.796 1.00 11.18 243 SER C N 1
ATOM 8892 C CA . SER E 1 240 ? 10.060 -38.049 7.760 1.00 18.70 243 SER C CA 1
ATOM 8893 C C . SER E 1 240 ? 10.186 -36.596 8.193 1.00 12.11 243 SER C C 1
ATOM 8894 O O . SER E 1 240 ? 10.026 -36.276 9.365 1.00 13.92 243 SER C O 1
ATOM 8897 N N . TRP E 1 241 ? 10.476 -35.718 7.240 1.00 13.60 244 TRP C N 1
ATOM 8898 C CA . TRP E 1 241 ? 10.488 -34.289 7.522 1.00 11.29 244 TRP C CA 1
ATOM 8899 C C . TRP E 1 241 ? 10.188 -33.501 6.261 1.00 13.70 244 TRP C C 1
ATOM 8900 O O . TRP E 1 241 ? 10.723 -33.801 5.189 1.00 15.85 244 TRP C O 1
ATOM 8911 N N . GLY E 1 242 ? 9.329 -32.495 6.375 1.00 14.31 245 GLY C N 1
ATOM 8912 C CA . GLY E 1 242 ? 9.131 -31.571 5.271 1.00 12.03 245 GLY C CA 1
ATOM 8913 C C . GLY E 1 242 ? 7.720 -31.074 5.061 1.00 7.92 245 GLY C C 1
ATOM 8914 O O . GLY E 1 242 ? 7.431 -30.459 4.045 1.00 14.56 245 GLY C O 1
ATOM 8915 N N . SER E 1 243 ? 6.831 -31.343 6.007 1.00 11.60 246 SER C N 1
ATOM 8916 C CA . SER E 1 243 ? 5.479 -30.795 5.929 1.00 10.41 246 SER C CA 1
ATOM 8917 C C . SER E 1 243 ? 5.499 -29.298 6.224 1.00 13.47 246 SER C C 1
ATOM 8918 O O . SER E 1 243 ? 6.502 -28.759 6.726 1.00 12.56 246 SER C O 1
ATOM 8921 N N . ASP E 1 244 ? 4.389 -28.629 5.912 1.00 11.72 247 ASP C N 1
ATOM 8922 C CA . ASP E 1 244 ? 4.212 -27.227 6.248 1.00 9.52 247 ASP C CA 1
ATOM 8923 C C . ASP E 1 244 ? 4.413 -27.000 7.744 1.00 11.18 247 ASP C C 1
ATOM 8924 O O . ASP E 1 244 ? 4.983 -25.988 8.145 1.00 9.86 247 ASP C O 1
ATOM 8929 N N . TYR E 1 245 ? 3.921 -27.934 8.554 1.00 11.95 248 TYR C N 1
ATOM 8930 C CA . TYR E 1 245 ? 4.088 -27.870 10.005 1.00 9.32 248 TYR C CA 1
ATOM 8931 C C . TYR E 1 245 ? 5.557 -27.991 10.384 1.00 11.41 248 TYR C C 1
ATOM 8932 O O . TYR E 1 245 ? 6.053 -27.252 11.225 1.00 10.99 248 TYR C O 1
ATOM 8941 N N . ASP E 1 246 ? 6.258 -28.922 9.755 1.00 8.36 249 ASP C N 1
ATOM 8942 C CA . ASP E 1 246 ? 7.688 -29.071 10.002 1.00 10.40 249 ASP C CA 1
ATOM 8943 C C . ASP E 1 246 ? 8.431 -27.763 9.727 1.00 10.17 249 ASP C C 1
ATOM 8944 O O . ASP E 1 246 ? 9.219 -27.302 10.552 1.00 9.84 249 ASP C O 1
ATOM 8949 N N . LYS E 1 247 ? 8.157 -27.163 8.574 1.00 9.53 250 LYS C N 1
ATOM 8950 C CA . LYS E 1 247 ? 8.863 -25.960 8.163 1.00 11.76 250 LYS C CA 1
ATOM 8951 C C . LYS E 1 247 ? 8.550 -24.816 9.115 1.00 11.70 250 LYS C C 1
ATOM 8952 O O . LYS E 1 247 ? 9.439 -24.101 9.555 1.00 10.46 250 LYS C O 1
ATOM 8958 N N . SER E 1 248 ? 7.270 -24.658 9.434 1.00 9.17 251 SER C N 1
ATOM 8959 C CA . SER E 1 248 ? 6.831 -23.607 10.327 1.00 9.94 251 SER C CA 1
ATOM 8960 C C . SER E 1 248 ? 7.426 -23.738 11.724 1.00 10.43 251 SER C C 1
ATOM 8961 O O . SER E 1 248 ? 7.825 -22.740 12.326 1.00 10.11 251 SER C O 1
ATOM 8964 N N . SER E 1 249 ? 7.476 -24.960 12.247 1.00 8.23 252 SER C N 1
ATOM 8965 C CA . SER E 1 249 ? 7.997 -25.174 13.599 1.00 9.96 252 SER C CA 1
ATOM 8966 C C . SER E 1 249 ? 9.473 -24.802 13.690 1.00 8.64 252 SER C C 1
ATOM 8967 O O . SER E 1 249 ? 9.911 -24.196 14.662 1.00 9.77 252 SER C O 1
ATOM 8970 N N . LEU E 1 250 ? 10.240 -25.190 12.681 1.00 9.28 253 LEU C N 1
ATOM 8971 C CA . LEU E 1 250 ? 11.663 -24.875 12.654 1.00 10.82 253 LEU C CA 1
ATOM 8972 C C . LEU E 1 250 ? 11.882 -23.365 12.516 1.00 9.35 253 LEU C C 1
ATOM 8973 O O . LEU E 1 250 ? 12.699 -22.783 13.236 1.00 8.09 253 LEU C O 1
ATOM 8978 N N . ASP E 1 251 ? 11.156 -22.739 11.589 1.00 8.62 254 ASP C N 1
ATOM 8979 C CA . ASP E 1 251 ? 11.206 -21.289 11.428 1.00 9.10 254 ASP C CA 1
ATOM 8980 C C . ASP E 1 251 ? 11.012 -20.600 12.770 1.00 9.29 254 ASP C C 1
ATOM 8981 O O . ASP E 1 251 ? 11.691 -19.627 13.071 1.00 8.19 254 ASP C O 1
ATOM 8986 N N . SER E 1 252 ? 10.043 -21.085 13.544 1.00 7.28 255 SER C N 1
ATOM 8987 C CA . SER E 1 252 ? 9.676 -20.447 14.810 1.00 9.84 255 SER C CA 1
ATOM 8988 C C . SER E 1 252 ? 10.781 -20.622 15.848 1.00 8.13 255 SER C C 1
ATOM 8989 O O . SER E 1 252 ? 11.029 -19.736 16.650 1.00 10.52 255 SER C O 1
ATOM 8992 N N . GLU E 1 253 ? 11.446 -21.770 15.832 1.00 9.21 256 GLU C N 1
ATOM 8993 C CA . GLU E 1 253 ? 12.615 -21.956 16.693 1.00 9.28 256 GLU C CA 1
ATOM 8994 C C . GLU E 1 253 ? 13.645 -20.877 16.404 1.00 9.32 256 GLU C C 1
ATOM 8995 O O . GLU E 1 253 ? 14.116 -20.205 17.313 1.00 8.13 256 GLU C O 1
ATOM 9001 N N . PHE E 1 254 ? 13.974 -20.688 15.131 1.00 6.78 257 PHE C N 1
ATOM 9002 C CA . PHE E 1 254 ? 14.931 -19.652 14.764 1.00 10.49 257 PHE C CA 1
ATOM 9003 C C . PHE E 1 254 ? 14.407 -18.238 15.038 1.00 8.64 257 PHE C C 1
ATOM 9004 O O . PHE E 1 254 ? 15.178 -17.367 15.423 1.00 6.84 257 PHE C O 1
ATOM 9012 N N . ASP E 1 255 ? 13.114 -18.002 14.817 1.00 7.10 258 ASP C N 1
ATOM 9013 C CA . ASP E 1 255 ? 12.519 -16.690 15.117 1.00 6.56 258 ASP C CA 1
ATOM 9014 C C . ASP E 1 255 ? 12.734 -16.271 16.575 1.00 7.88 258 ASP C C 1
ATOM 9015 O O . ASP E 1 255 ? 12.946 -15.088 16.864 1.00 8.72 258 ASP C O 1
ATOM 9020 N N . ALA E 1 256 ? 12.664 -17.226 17.497 1.00 4.72 259 ALA C N 1
ATOM 9021 C CA . ALA E 1 256 ? 12.886 -16.895 18.911 1.00 5.35 259 ALA C CA 1
ATOM 9022 C C . ALA E 1 256 ? 14.290 -16.336 19.106 1.00 7.90 259 ALA C C 1
ATOM 9023 O O . ALA E 1 256 ? 14.508 -15.394 19.883 1.00 8.12 259 ALA C O 1
ATOM 9025 N N . VAL E 1 257 ? 15.247 -16.923 18.391 1.00 7.02 260 VAL C N 1
ATOM 9026 C CA . VAL E 1 257 ? 16.648 -16.514 18.486 1.00 5.61 260 VAL C CA 1
ATOM 9027 C C . VAL E 1 257 ? 16.904 -15.185 17.776 1.00 6.75 260 VAL C C 1
ATOM 9028 O O . VAL E 1 257 ? 17.617 -14.328 18.300 1.00 5.28 260 VAL C O 1
ATOM 9032 N N . TYR E 1 258 ? 16.324 -15.026 16.586 1.00 6.19 261 TYR C N 1
ATOM 9033 C CA . TYR E 1 258 ? 16.371 -13.759 15.858 1.00 5.52 261 TYR C CA 1
ATOM 9034 C C . TYR E 1 258 ? 15.864 -12.605 16.737 1.00 9.09 261 TYR C C 1
ATOM 9035 O O . TYR E 1 258 ? 16.514 -11.574 16.857 1.00 6.84 261 TYR C O 1
ATOM 9044 N N . ASN E 1 259 ? 14.692 -12.781 17.340 1.00 5.60 262 ASN C N 1
ATOM 9045 C CA . ASN E 1 259 ? 14.077 -11.688 18.071 1.00 6.87 262 ASN C CA 1
ATOM 9046 C C . ASN E 1 259 ? 14.780 -11.345 19.377 1.00 10.18 262 ASN C C 1
ATOM 9047 O O . ASN E 1 259 ? 14.863 -10.181 19.753 1.00 9.00 262 ASN C O 1
ATOM 9052 N N . LYS E 1 260 ? 15.278 -12.360 20.070 1.00 8.64 263 LYS C N 1
ATOM 9053 C CA . LYS E 1 260 ? 15.999 -12.137 21.317 1.00 10.70 263 LYS C CA 1
ATOM 9054 C C . LYS E 1 260 ? 17.371 -11.520 21.069 1.00 11.35 263 LYS C C 1
ATOM 9055 O O . LYS E 1 260 ? 17.736 -10.532 21.711 1.00 10.57 263 LYS C O 1
ATOM 9061 N N . PHE E 1 261 ? 18.119 -12.081 20.120 1.00 9.68 264 PHE C N 1
ATOM 9062 C CA . PHE E 1 261 ? 19.516 -11.693 19.921 1.00 6.96 264 PHE C CA 1
ATOM 9063 C C . PHE E 1 261 ? 19.808 -10.953 18.613 1.00 8.58 264 PHE C C 1
ATOM 9064 O O . PHE E 1 261 ? 20.196 -9.784 18.629 1.00 6.61 264 PHE C O 1
ATOM 9072 N N . VAL E 1 262 ? 19.651 -11.644 17.486 1.00 6.78 265 VAL C N 1
ATOM 9073 C CA . VAL E 1 262 ? 20.180 -11.124 16.222 1.00 8.53 265 VAL C CA 1
ATOM 9074 C C . VAL E 1 262 ? 19.641 -9.743 15.856 1.00 9.55 265 VAL C C 1
ATOM 9075 O O . VAL E 1 262 ? 20.411 -8.867 15.448 1.00 9.01 265 VAL C O 1
ATOM 9079 N N . LYS E 1 263 ? 18.335 -9.527 16.005 1.00 7.17 266 LYS C N 1
ATOM 9080 C CA . LYS E 1 263 ? 17.774 -8.255 15.558 1.00 8.23 266 LYS C CA 1
ATOM 9081 C C . LYS E 1 263 ? 18.203 -7.119 16.473 1.00 10.56 266 LYS C C 1
ATOM 9082 O O . LYS E 1 263 ? 18.063 -5.958 16.113 1.00 10.81 266 LYS C O 1
ATOM 9088 N N . ASN E 1 264 ? 18.705 -7.461 17.659 1.00 8.19 267 ASN C N 1
ATOM 9089 C CA . ASN E 1 264 ? 19.250 -6.472 18.583 1.00 14.14 267 ASN C CA 1
ATOM 9090 C C . ASN E 1 264 ? 20.767 -6.305 18.457 1.00 11.50 267 ASN C C 1
ATOM 9091 O O . ASN E 1 264 ? 21.402 -5.710 19.313 1.00 12.93 267 ASN C O 1
ATOM 9096 N N . GLY E 1 265 ? 21.350 -6.842 17.394 1.00 12.47 268 GLY C N 1
ATOM 9097 C CA . GLY E 1 265 ? 22.779 -6.690 17.162 1.00 9.67 268 GLY C CA 1
ATOM 9098 C C . GLY E 1 265 ? 23.649 -7.710 17.880 1.00 8.92 268 GLY C C 1
ATOM 9099 O O . GLY E 1 265 ? 24.872 -7.651 17.804 1.00 8.50 268 GLY C O 1
ATOM 9100 N N . ARG E 1 266 ? 23.030 -8.651 18.583 1.00 9.21 269 ARG C N 1
ATOM 9101 C CA . ARG E 1 266 ? 23.793 -9.708 19.242 1.00 7.90 269 ARG C CA 1
ATOM 9102 C C . ARG E 1 266 ? 23.897 -10.933 18.321 1.00 6.80 269 ARG C C 1
ATOM 9103 O O . ARG E 1 266 ? 22.897 -11.607 18.070 1.00 6.34 269 ARG C O 1
ATOM 9111 N N . ALA E 1 267 ? 25.098 -11.209 17.806 1.00 5.39 270 ALA C N 1
ATOM 9112 C CA . ALA E 1 267 ? 25.278 -12.312 16.854 1.00 6.83 270 ALA C CA 1
ATOM 9113 C C . ALA E 1 267 ? 25.188 -13.680 17.527 1.00 9.70 270 ALA C C 1
ATOM 9114 O O . ALA E 1 267 ? 25.431 -13.815 18.745 1.00 7.17 270 ALA C O 1
ATOM 9116 N N . VAL E 1 268 ? 24.830 -14.684 16.724 1.00 5.45 271 VAL C N 1
ATOM 9117 C CA . VAL E 1 268 ? 24.541 -16.017 17.230 1.00 5.07 271 VAL C CA 1
ATOM 9118 C C . VAL E 1 268 ? 25.080 -17.103 16.307 1.00 7.94 271 VAL C C 1
ATOM 9119 O O . VAL E 1 268 ? 24.872 -17.072 15.086 1.00 5.54 271 VAL C O 1
ATOM 9123 N N . VAL E 1 269 ? 25.759 -18.077 16.898 1.00 4.62 272 VAL C N 1
ATOM 9124 C CA . VAL E 1 269 ? 26.210 -19.239 16.147 1.00 7.02 272 VAL C CA 1
ATOM 9125 C C . VAL E 1 269 ? 25.530 -20.505 16.676 1.00 7.98 272 VAL C C 1
ATOM 9126 O O . VAL E 1 269 ? 25.546 -20.768 17.870 1.00 6.46 272 VAL C O 1
ATOM 9130 N N . ILE E 1 270 ? 24.909 -21.275 15.786 1.00 8.41 273 ILE C N 1
ATOM 9131 C CA . ILE E 1 270 ? 24.404 -22.594 16.160 1.00 5.72 273 ILE C CA 1
ATOM 9132 C C . ILE E 1 270 ? 25.560 -23.589 16.053 1.00 8.55 273 ILE C C 1
ATOM 9133 O O . ILE E 1 270 ? 25.819 -24.159 14.987 1.00 9.69 273 ILE C O 1
ATOM 9138 N N . GLY E 1 271 ? 26.276 -23.764 17.157 1.00 7.47 274 GLY C N 1
ATOM 9139 C CA . GLY E 1 271 ? 27.524 -24.512 17.161 1.00 7.10 274 GLY C CA 1
ATOM 9140 C C . GLY E 1 271 ? 27.385 -25.997 16.901 1.00 6.53 274 GLY C C 1
ATOM 9141 O O . GLY E 1 271 ? 28.352 -26.649 16.518 1.00 7.48 274 GLY C O 1
ATOM 9142 N N . GLU E 1 272 ? 26.197 -26.542 17.140 1.00 8.41 275 GLU C N 1
ATOM 9143 C CA . GLU E 1 272 ? 25.935 -27.950 16.870 1.00 6.68 275 GLU C CA 1
ATOM 9144 C C . GLU E 1 272 ? 24.510 -28.103 16.398 1.00 10.56 275 GLU C C 1
ATOM 9145 O O . GLU E 1 272 ? 23.589 -27.508 16.964 1.00 9.19 275 GLU C O 1
ATOM 9151 N N . MET E 1 273 ? 24.340 -28.905 15.356 1.00 8.14 276 MET C N 1
ATOM 9152 C CA . MET E 1 273 ? 23.029 -29.314 14.880 1.00 9.04 276 MET C CA 1
ATOM 9153 C C . MET E 1 273 ? 23.258 -30.515 13.968 1.00 8.51 276 MET C C 1
ATOM 9154 O O . MET E 1 273 ? 24.392 -30.950 13.812 1.00 10.36 276 MET C O 1
ATOM 9159 N N . GLY E 1 274 ? 22.198 -31.054 13.379 1.00 7.18 277 GLY C N 1
ATOM 9160 C CA . GLY E 1 274 ? 22.333 -32.190 12.485 1.00 8.96 277 GLY C CA 1
ATOM 9161 C C . GLY E 1 274 ? 21.256 -33.239 12.678 1.00 11.06 277 GLY C C 1
ATOM 9162 O O . GLY E 1 274 ? 20.415 -33.147 13.581 1.00 11.15 277 GLY C O 1
ATOM 9163 N N . SER E 1 275 ? 21.275 -34.253 11.827 1.00 12.14 278 SER C N 1
ATOM 9164 C CA . SER E 1 275 ? 20.320 -35.354 11.951 1.00 10.77 278 SER C CA 1
ATOM 9165 C C . SER E 1 275 ? 21.053 -36.688 11.937 1.00 15.82 278 SER C C 1
ATOM 9166 O O . SER E 1 275 ? 22.097 -36.836 11.284 1.00 11.36 278 SER C O 1
ATOM 9169 N N . ILE E 1 276 ? 20.503 -37.671 12.637 1.00 10.68 279 ILE C N 1
ATOM 9170 C CA . ILE E 1 276 ? 21.088 -38.999 12.587 1.00 12.20 279 ILE C CA 1
ATOM 9171 C C . ILE E 1 276 ? 20.575 -39.774 11.376 1.00 10.64 279 ILE C C 1
ATOM 9172 O O . ILE E 1 276 ? 19.652 -39.338 10.692 1.00 10.88 279 ILE C O 1
ATOM 9177 N N . ASN E 1 277 ? 21.182 -40.924 11.115 1.00 12.78 280 ASN C N 1
ATOM 9178 C CA . ASN E 1 277 ? 20.874 -41.698 9.916 1.00 15.76 280 ASN C CA 1
ATOM 9179 C C . ASN E 1 277 ? 19.824 -42.776 10.195 1.00 17.15 280 ASN C C 1
ATOM 9180 O O . ASN E 1 277 ? 20.123 -43.801 10.815 1.00 15.79 280 ASN C O 1
ATOM 9185 N N . LYS E 1 278 ? 18.596 -42.532 9.748 1.00 15.20 281 LYS C N 1
ATOM 9186 C CA . LYS E 1 278 ? 17.529 -43.524 9.857 1.00 18.29 281 LYS C CA 1
ATOM 9187 C C . LYS E 1 278 ? 17.193 -44.086 8.486 1.00 22.51 281 LYS C C 1
ATOM 9188 O O . LYS E 1 278 ? 16.023 -44.303 8.171 1.00 22.80 281 LYS C O 1
ATOM 9194 N N . ASN E 1 279 ? 18.219 -44.313 7.673 1.00 18.51 282 ASN C N 1
ATOM 9195 C CA . ASN E 1 279 ? 18.011 -44.793 6.320 1.00 22.34 282 ASN C CA 1
ATOM 9196 C C . ASN E 1 279 ? 16.945 -43.951 5.642 1.00 23.64 282 ASN C C 1
ATOM 9197 O O . ASN E 1 279 ? 15.990 -44.474 5.065 1.00 20.92 282 ASN C O 1
ATOM 9202 N N . ASN E 1 280 ? 17.115 -42.637 5.734 1.00 20.39 283 ASN C N 1
ATOM 9203 C CA . ASN E 1 280 ? 16.105 -41.695 5.289 1.00 17.97 283 ASN C CA 1
ATOM 9204 C C . ASN E 1 280 ? 16.762 -40.519 4.601 1.00 18.72 283 ASN C C 1
ATOM 9205 O O . ASN E 1 280 ? 16.579 -39.360 4.984 1.00 19.88 283 ASN C O 1
ATOM 9210 N N . THR E 1 281 ? 17.534 -40.823 3.574 1.00 15.29 284 THR C N 1
ATOM 9211 C CA . THR E 1 281 ? 18.355 -39.811 2.930 1.00 15.56 284 THR C CA 1
ATOM 9212 C C . THR E 1 281 ? 17.534 -38.651 2.360 1.00 17.99 284 THR C C 1
ATOM 9213 O O . THR E 1 281 ? 17.854 -37.485 2.603 1.00 17.00 284 THR C O 1
ATOM 9217 N N . ALA E 1 282 ? 16.474 -38.962 1.623 1.00 12.28 285 ALA C N 1
ATOM 9218 C CA . ALA E 1 282 ? 15.653 -37.915 1.016 1.00 17.74 285 ALA C CA 1
ATOM 9219 C C . ALA E 1 282 ? 15.087 -36.954 2.065 1.00 14.87 285 ALA C C 1
ATOM 9220 O O . ALA E 1 282 ? 15.063 -35.742 1.851 1.00 13.67 285 ALA C O 1
ATOM 9222 N N . ALA E 1 283 ? 14.638 -37.485 3.199 1.00 14.48 286 ALA C N 1
ATOM 9223 C CA . ALA E 1 283 ? 14.107 -36.618 4.251 1.00 15.91 286 ALA C CA 1
ATOM 9224 C C . ALA E 1 283 ? 15.223 -35.765 4.847 1.00 15.02 286 ALA C C 1
ATOM 9225 O O . ALA E 1 283 ? 15.032 -34.584 5.120 1.00 10.51 286 ALA C O 1
ATOM 9227 N N . ARG E 1 284 ? 16.386 -36.377 5.054 1.00 12.38 287 ARG C N 1
ATOM 9228 C CA . ARG E 1 284 ? 17.517 -35.679 5.650 1.00 11.84 287 ARG C CA 1
ATOM 9229 C C . ARG E 1 284 ? 18.016 -34.581 4.729 1.00 11.51 287 ARG C C 1
ATOM 9230 O O . ARG E 1 284 ? 18.505 -33.556 5.198 1.00 8.27 287 ARG C O 1
ATOM 9238 N N . VAL E 1 285 ? 17.885 -34.808 3.422 1.00 10.23 288 VAL C N 1
ATOM 9239 C CA . VAL E 1 285 ? 18.266 -33.830 2.413 1.00 11.82 288 VAL C CA 1
ATOM 9240 C C . VAL E 1 285 ? 17.316 -32.646 2.464 1.00 12.61 288 VAL C C 1
ATOM 9241 O O . VAL E 1 285 ? 17.736 -31.496 2.433 1.00 8.80 288 VAL C O 1
ATOM 9245 N N . THR E 1 286 ? 16.024 -32.933 2.536 1.00 14.81 289 THR C N 1
ATOM 9246 C CA . THR E 1 286 ? 15.029 -31.875 2.618 1.00 12.17 289 THR C CA 1
ATOM 9247 C C . THR E 1 286 ? 15.255 -31.046 3.880 1.00 11.36 289 THR C C 1
ATOM 9248 O O . THR E 1 286 ? 15.248 -29.820 3.828 1.00 12.39 289 THR C O 1
ATOM 9252 N N . HIS E 1 287 ? 15.450 -31.730 5.005 1.00 6.74 290 HIS C N 1
ATOM 9253 C CA . HIS E 1 287 ? 15.672 -31.086 6.302 1.00 8.97 290 HIS C CA 1
ATOM 9254 C C . HIS E 1 287 ? 16.952 -30.230 6.328 1.00 10.52 290 HIS C C 1
ATOM 9255 O O . HIS E 1 287 ? 16.922 -29.070 6.735 1.00 9.52 290 HIS C O 1
ATOM 9262 N N . ALA E 1 288 ? 18.066 -30.799 5.874 1.00 6.87 291 ALA C N 1
ATOM 9263 C CA . ALA E 1 288 ? 19.345 -30.101 5.928 1.00 9.51 291 ALA C CA 1
ATOM 9264 C C . ALA E 1 288 ? 19.316 -28.816 5.105 1.00 9.99 291 ALA C C 1
ATOM 9265 O O . ALA E 1 288 ? 19.795 -27.770 5.551 1.00 10.42 291 ALA C O 1
ATOM 9267 N N . GLU E 1 289 ? 18.763 -28.892 3.898 1.00 7.91 292 GLU C N 1
ATOM 9268 C CA . GLU E 1 289 ? 18.713 -27.719 3.038 1.00 10.68 292 GLU C CA 1
ATOM 9269 C C . GLU E 1 289 ? 17.787 -26.647 3.608 1.00 8.85 292 GLU C C 1
ATOM 9270 O O . GLU E 1 289 ? 18.111 -25.461 3.569 1.00 9.70 292 GLU C O 1
ATOM 9276 N N . TYR E 1 290 ? 16.632 -27.065 4.122 1.00 9.09 293 TYR C N 1
ATOM 9277 C CA . TYR E 1 290 ? 15.691 -26.111 4.691 1.00 10.54 293 TYR C CA 1
ATOM 9278 C C . TYR E 1 290 ? 16.251 -25.497 5.980 1.00 9.49 293 TYR C C 1
ATOM 9279 O O . TYR E 1 290 ? 16.111 -24.301 6.211 1.00 7.35 293 TYR C O 1
ATOM 9288 N N . TYR E 1 291 ? 16.886 -26.320 6.811 1.00 8.89 294 TYR C N 1
ATOM 9289 C CA . TYR E 1 291 ? 17.500 -25.835 8.052 1.00 7.67 294 TYR C CA 1
ATOM 9290 C C . TYR E 1 291 ? 18.498 -24.731 7.733 1.00 8.77 294 TYR C C 1
ATOM 9291 O O . TYR E 1 291 ? 18.470 -23.653 8.332 1.00 10.04 294 TYR C O 1
ATOM 9300 N N . ALA E 1 292 ? 19.389 -25.015 6.793 1.00 7.71 295 ALA C N 1
ATOM 9301 C CA . ALA E 1 292 ? 20.433 -24.069 6.407 1.00 9.46 295 ALA C CA 1
ATOM 9302 C C . ALA E 1 292 ? 19.839 -22.739 5.945 1.00 7.78 295 ALA C C 1
ATOM 9303 O O . ALA E 1 292 ? 20.253 -21.679 6.387 1.00 6.85 295 ALA C O 1
ATOM 9305 N N . LYS E 1 293 ? 18.869 -22.779 5.042 1.00 8.42 296 LYS C N 1
ATOM 9306 C CA . LYS E 1 293 ? 18.375 -21.514 4.505 1.00 10.21 296 LYS C CA 1
ATOM 9307 C C . LYS E 1 293 ? 17.460 -20.779 5.493 1.00 8.95 296 LYS C C 1
ATOM 9308 O O . LYS E 1 293 ? 17.456 -19.550 5.547 1.00 6.73 296 LYS C O 1
ATOM 9314 N N . SER E 1 294 ? 16.725 -21.532 6.305 1.00 8.55 297 SER C N 1
ATOM 9315 C CA . SER E 1 294 ? 15.887 -20.933 7.344 1.00 13.36 297 SER C CA 1
ATOM 9316 C C . SER E 1 294 ? 16.747 -20.250 8.423 1.00 7.33 297 SER C C 1
ATOM 9317 O O . SER E 1 294 ? 16.498 -19.108 8.792 1.00 11.10 297 SER C O 1
ATOM 9320 N N . ALA E 1 295 ? 17.764 -20.948 8.909 1.00 7.51 298 ALA C N 1
ATOM 9321 C CA . ALA E 1 295 ? 18.698 -20.380 9.884 1.00 8.32 298 ALA C CA 1
ATOM 9322 C C . ALA E 1 295 ? 19.413 -19.137 9.332 1.00 11.21 298 ALA C C 1
ATOM 9323 O O . ALA E 1 295 ? 19.513 -18.104 9.992 1.00 9.33 298 ALA C O 1
ATOM 9325 N N . LYS E 1 296 ? 19.914 -19.251 8.113 1.00 7.41 299 LYS C N 1
ATOM 9326 C CA . LYS E 1 296 ? 20.634 -18.160 7.486 1.00 8.19 299 LYS C CA 1
ATOM 9327 C C . LYS E 1 296 ? 19.740 -16.927 7.294 1.00 6.00 299 LYS C C 1
ATOM 9328 O O . LYS E 1 296 ? 20.212 -15.800 7.360 1.00 7.53 299 LYS C O 1
ATOM 9334 N N . ALA E 1 297 ? 18.443 -17.133 7.104 1.00 7.02 300 ALA C N 1
ATOM 9335 C CA . ALA E 1 297 ? 17.523 -15.999 6.983 1.00 8.20 300 ALA C CA 1
ATOM 9336 C C . ALA E 1 297 ? 17.293 -15.253 8.303 1.00 9.78 300 ALA C C 1
ATOM 9337 O O . ALA E 1 297 ? 16.746 -14.146 8.313 1.00 7.84 300 ALA C O 1
ATOM 9339 N N . ARG E 1 298 ? 17.701 -15.867 9.412 1.00 8.36 301 ARG C N 1
ATOM 9340 C CA . ARG E 1 298 ? 17.687 -15.199 10.706 1.00 10.32 301 ARG C CA 1
ATOM 9341 C C . ARG E 1 298 ? 19.100 -14.839 11.139 1.00 10.29 301 ARG C C 1
ATOM 9342 O O . ARG E 1 298 ? 19.341 -14.612 12.318 1.00 11.64 301 ARG C O 1
ATOM 9350 N N . GLY E 1 299 ? 20.035 -14.823 10.188 1.00 8.47 302 GLY C N 1
ATOM 9351 C CA . GLY E 1 299 ? 21.392 -14.357 10.446 1.00 7.15 302 GLY C CA 1
ATOM 9352 C C . GLY E 1 299 ? 22.265 -15.345 11.188 1.00 9.42 302 GLY C C 1
ATOM 9353 O O . GLY E 1 299 ? 23.346 -15.000 11.666 1.00 8.59 302 GLY C O 1
ATOM 9354 N N . LEU E 1 300 ? 21.808 -16.589 11.263 1.00 7.17 303 LEU C N 1
ATOM 9355 C CA . LEU E 1 300 ? 22.500 -17.598 12.032 1.00 8.77 303 LEU C CA 1
ATOM 9356 C C . LEU E 1 300 ? 23.441 -18.428 11.155 1.00 10.50 303 LEU C C 1
ATOM 9357 O O . LEU E 1 300 ? 23.123 -18.726 10.003 1.00 11.04 303 LEU C O 1
ATOM 9362 N N . THR E 1 301 ? 24.585 -18.799 11.723 1.00 10.46 304 THR C N 1
ATOM 9363 C CA . THR E 1 301 ? 25.529 -19.715 11.081 1.00 8.06 304 THR C CA 1
ATOM 9364 C C . THR E 1 301 ? 25.470 -21.087 11.752 1.00 7.83 304 THR C C 1
ATOM 9365 O O . THR E 1 301 ? 25.792 -21.233 12.936 1.00 7.03 304 THR C O 1
ATOM 9369 N N . PRO E 1 302 ? 25.022 -22.098 11.002 1.00 7.77 305 PRO C N 1
ATOM 9370 C CA . PRO E 1 302 ? 24.873 -23.448 11.559 1.00 6.81 305 PRO C CA 1
ATOM 9371 C C . PRO E 1 302 ? 26.153 -24.246 11.417 1.00 7.13 305 PRO C C 1
ATOM 9372 O O . PRO E 1 302 ? 26.885 -24.083 10.440 1.00 6.73 305 PRO C O 1
ATOM 9376 N N . ILE E 1 303 ? 26.425 -25.096 12.395 1.00 6.00 306 ILE C N 1
ATOM 9377 C CA . ILE E 1 303 ? 27.604 -25.944 12.340 1.00 7.34 306 ILE C CA 1
ATOM 9378 C C . ILE E 1 303 ? 27.198 -27.387 12.576 1.00 7.98 306 ILE C C 1
ATOM 9379 O O . ILE E 1 303 ? 26.673 -27.725 13.634 1.00 8.11 306 ILE C O 1
ATOM 9384 N N . TRP E 1 304 ? 27.447 -28.230 11.583 1.00 9.69 307 TRP C N 1
ATOM 9385 C CA . TRP E 1 304 ? 27.077 -29.640 11.640 1.00 8.49 307 TRP C CA 1
ATOM 9386 C C . TRP E 1 304 ? 27.906 -30.407 12.670 1.00 7.46 307 TRP C C 1
ATOM 9387 O O . TRP E 1 304 ? 29.136 -30.258 12.729 1.00 7.34 307 TRP C O 1
ATOM 9398 N N . TRP E 1 305 ? 27.232 -31.218 13.486 1.00 7.39 308 TRP C N 1
ATOM 9399 C CA . TRP E 1 305 ? 27.929 -32.076 14.453 1.00 8.64 308 TRP C CA 1
ATOM 9400 C C . TRP E 1 305 ? 28.291 -33.385 13.780 1.00 7.06 308 TRP C C 1
ATOM 9401 O O . TRP E 1 305 ? 27.423 -34.195 13.470 1.00 9.58 308 TRP C O 1
ATOM 9412 N N . ASP E 1 306 ? 29.577 -33.580 13.533 1.00 8.24 309 ASP C N 1
ATOM 9413 C CA . ASP E 1 306 ? 30.043 -34.803 12.891 1.00 10.69 309 ASP C CA 1
ATOM 9414 C C . ASP E 1 306 ? 30.921 -35.591 13.853 1.00 8.66 309 ASP C C 1
ATOM 9415 O O . ASP E 1 306 ? 32.045 -35.185 14.177 1.00 10.06 309 ASP C O 1
ATOM 9420 N N . ASN E 1 307 ? 30.412 -36.726 14.306 1.00 9.66 310 ASN C N 1
ATOM 9421 C CA . ASN E 1 307 ? 31.148 -37.535 15.271 1.00 11.84 310 ASN C CA 1
ATOM 9422 C C . ASN E 1 307 ? 31.828 -38.743 14.630 1.00 11.37 310 ASN C C 1
ATOM 9423 O O . ASN E 1 307 ? 32.370 -39.603 15.322 1.00 12.87 310 ASN C O 1
ATOM 9428 N N . GLY E 1 308 ? 31.790 -38.803 13.304 1.00 9.82 311 GLY C N 1
ATOM 9429 C CA . GLY E 1 308 ? 32.461 -39.862 12.573 1.00 13.52 311 GLY C CA 1
ATOM 9430 C C . GLY E 1 308 ? 31.724 -41.185 12.578 1.00 15.99 311 GLY C C 1
ATOM 9431 O O . GLY E 1 308 ? 32.290 -42.215 12.212 1.00 18.90 311 GLY C O 1
ATOM 9432 N N . TYR E 1 309 ? 30.463 -41.163 12.996 1.00 13.64 312 TYR C N 1
ATOM 9433 C CA . TYR E 1 309 ? 29.671 -42.390 13.098 1.00 15.74 312 TYR C CA 1
ATOM 9434 C C . TYR E 1 309 ? 28.426 -42.268 12.227 1.00 17.23 312 TYR C C 1
ATOM 9435 O O . TYR E 1 309 ? 27.552 -41.442 12.497 1.00 18.63 312 TYR C O 1
ATOM 9444 N N . SER E 1 310 ? 28.343 -43.070 11.172 1.00 16.94 313 SER C N 1
ATOM 9445 C CA . SER E 1 310 ? 27.312 -42.839 10.160 1.00 15.12 313 SER C CA 1
ATOM 9446 C C . SER E 1 310 ? 26.436 -44.052 9.822 1.00 23.59 313 SER C C 1
ATOM 9447 O O . SER E 1 310 ? 25.640 -44.002 8.886 1.00 22.23 313 SER C O 1
ATOM 9450 N N . VAL E 1 311 ? 26.568 -45.126 10.592 1.00 20.24 314 VAL C N 1
ATOM 9451 C CA . VAL E 1 311 ? 25.827 -46.362 10.342 1.00 26.58 314 VAL C CA 1
ATOM 9452 C C . VAL E 1 311 ? 24.306 -46.185 10.353 1.00 24.61 314 VAL C C 1
ATOM 9453 O O . VAL E 1 311 ? 23.729 -45.774 11.355 1.00 23.41 314 VAL C O 1
ATOM 9457 N N . ALA E 1 312 ? 23.654 -46.516 9.246 1.00 18.89 315 ALA C N 1
ATOM 9458 C CA . ALA E 1 312 ? 22.199 -46.408 9.181 1.00 24.87 315 ALA C CA 1
ATOM 9459 C C . ALA E 1 312 ? 21.494 -47.222 10.279 1.00 24.33 315 ALA C C 1
ATOM 9460 O O . ALA E 1 312 ? 21.831 -48.384 10.531 1.00 26.94 315 ALA C O 1
ATOM 9462 N N . GLY E 1 313 ? 20.530 -46.595 10.947 1.00 21.80 316 GLY C N 1
ATOM 9463 C CA . GLY E 1 313 ? 19.663 -47.298 11.869 1.00 15.90 316 GLY C CA 1
ATOM 9464 C C . GLY E 1 313 ? 20.108 -47.294 13.317 1.00 27.31 316 GLY C C 1
ATOM 9465 O O . GLY E 1 313 ? 19.496 -47.946 14.161 1.00 30.51 316 GLY C O 1
ATOM 9466 N N . LYS E 1 314 ? 21.166 -46.557 13.623 1.00 29.91 317 LYS C N 1
ATOM 9467 C CA . LYS E 1 314 ? 21.656 -46.513 14.998 1.00 23.16 317 LYS C CA 1
ATOM 9468 C C . LYS E 1 314 ? 21.568 -45.103 15.563 1.00 23.32 317 LYS C C 1
ATOM 9469 O O . LYS E 1 314 ? 21.618 -44.118 14.821 1.00 19.44 317 LYS C O 1
ATOM 9475 N N . ALA E 1 315 ? 21.448 -45.007 16.879 1.00 17.18 318 ALA C N 1
ATOM 9476 C CA . ALA E 1 315 ? 21.472 -43.715 17.540 1.00 21.34 318 ALA C CA 1
ATOM 9477 C C . ALA E 1 315 ? 22.807 -42.989 17.320 1.00 21.33 318 ALA C C 1
ATOM 9478 O O . ALA E 1 315 ? 23.836 -43.606 17.027 1.00 16.80 318 ALA C O 1
ATOM 9480 N N . GLU E 1 316 ? 22.781 -41.670 17.461 1.00 23.05 319 GLU C N 1
ATOM 9481 C CA . GLU E 1 316 ? 24.009 -40.891 17.472 1.00 19.57 319 GLU C CA 1
ATOM 9482 C C . GLU E 1 316 ? 24.786 -41.000 16.174 1.00 15.30 319 GLU C C 1
ATOM 9483 O O . GLU E 1 316 ? 25.988 -40.779 16.166 1.00 16.28 319 GLU C O 1
ATOM 9489 N N . THR E 1 317 ? 24.116 -41.341 15.078 1.00 12.56 320 THR C N 1
ATOM 9490 C CA . THR E 1 317 ? 24.821 -41.445 13.805 1.00 11.39 320 THR C CA 1
ATOM 9491 C C . THR E 1 317 ? 24.821 -40.125 13.016 1.00 13.54 320 THR C C 1
ATOM 9492 O O . THR E 1 317 ? 24.267 -40.039 11.919 1.00 14.26 320 THR C O 1
ATOM 9496 N N . PHE E 1 318 ? 25.470 -39.106 13.578 1.00 13.62 321 PHE C N 1
ATOM 9497 C CA . PHE E 1 318 ? 25.543 -37.780 12.965 1.00 10.97 321 PHE C CA 1
ATOM 9498 C C . PHE E 1 318 ? 26.649 -37.631 11.913 1.00 13.02 321 PHE C C 1
ATOM 9499 O O . PHE E 1 318 ? 26.677 -36.644 11.181 1.00 13.90 321 PHE C O 1
ATOM 9507 N N . GLY E 1 319 ? 27.561 -38.595 11.844 1.00 14.40 322 GLY C N 1
ATOM 9508 C CA . GLY E 1 319 ? 28.705 -38.489 10.959 1.00 9.93 322 GLY C CA 1
ATOM 9509 C C . GLY E 1 319 ? 28.328 -38.428 9.487 1.00 13.53 322 GLY C C 1
ATOM 9510 O O . GLY E 1 319 ? 27.517 -39.218 9.020 1.00 13.83 322 GLY C O 1
ATOM 9511 N N . ILE E 1 320 ? 28.907 -37.482 8.751 1.00 10.85 323 ILE C N 1
ATOM 9512 C CA . ILE E 1 320 ? 28.635 -37.383 7.316 1.00 10.07 323 ILE C CA 1
ATOM 9513 C C . ILE E 1 320 ? 29.914 -37.437 6.473 1.00 13.72 323 ILE C C 1
ATOM 9514 O O . ILE E 1 320 ? 29.857 -37.643 5.257 1.00 13.49 323 ILE C O 1
ATOM 9519 N N . PHE E 1 321 ? 31.061 -37.239 7.115 1.00 9.91 324 PHE C N 1
ATOM 9520 C CA . PHE E 1 321 ? 32.341 -37.244 6.408 1.00 12.44 324 PHE C CA 1
ATOM 9521 C C . PHE E 1 321 ? 33.091 -38.530 6.714 1.00 11.74 324 PHE C C 1
ATOM 9522 O O . PHE E 1 321 ? 33.125 -38.981 7.860 1.00 10.74 324 PHE C O 1
ATOM 9530 N N . ASN E 1 322 ? 33.687 -39.129 5.689 1.00 12.64 325 ASN C N 1
ATOM 9531 C CA . ASN E 1 322 ? 34.458 -40.347 5.897 1.00 16.00 325 ASN C CA 1
ATOM 9532 C C . ASN E 1 322 ? 35.929 -40.025 6.053 1.00 12.86 325 ASN C C 1
ATOM 9533 O O . ASN E 1 322 ? 36.620 -39.715 5.080 1.00 14.72 325 ASN C O 1
ATOM 9538 N N . ARG E 1 323 ? 36.401 -40.085 7.290 1.00 14.60 326 ARG C N 1
ATOM 9539 C CA . ARG E 1 323 ? 37.742 -39.627 7.603 1.00 14.91 326 ARG C CA 1
ATOM 9540 C C . ARG E 1 323 ? 38.808 -40.622 7.145 1.00 16.21 326 ARG C C 1
ATOM 9541 O O . ARG E 1 323 ? 39.939 -40.242 6.890 1.00 16.64 326 ARG C O 1
ATOM 9549 N N . SER E 1 324 ? 38.431 -41.890 7.025 1.00 13.37 327 SER C N 1
ATOM 9550 C CA . SER E 1 324 ? 39.359 -42.920 6.581 1.00 17.89 327 SER C CA 1
ATOM 9551 C C . SER E 1 324 ? 39.725 -42.783 5.104 1.00 15.84 327 SER C C 1
ATOM 9552 O O . SER E 1 324 ? 40.881 -42.980 4.729 1.00 21.90 327 SER C O 1
ATOM 9555 N N . ASN E 1 325 ? 38.760 -42.462 4.251 1.00 13.21 328 ASN C N 1
ATOM 9556 C CA . ASN E 1 325 ? 39.102 -42.359 2.836 1.00 15.59 328 ASN C CA 1
ATOM 9557 C C . ASN E 1 325 ? 38.818 -41.004 2.190 1.00 11.31 328 ASN C C 1
ATOM 9558 O O . ASN E 1 325 ? 38.927 -40.860 0.969 1.00 9.15 328 ASN C O 1
ATOM 9563 N N . LEU E 1 326 ? 38.442 -40.022 3.009 1.00 12.70 329 LEU C N 1
ATOM 9564 C CA . LEU E 1 326 ? 38.334 -38.642 2.547 1.00 10.22 329 LEU C CA 1
ATOM 9565 C C . LEU E 1 326 ? 37.176 -38.424 1.569 1.00 16.48 329 LEU C C 1
ATOM 9566 O O . LEU E 1 326 ? 37.215 -37.506 0.752 1.00 25.57 329 LEU C O 1
ATOM 9571 N N . THR E 1 327 ? 36.155 -39.271 1.636 1.00 13.81 330 THR C N 1
ATOM 9572 C CA . THR E 1 327 ? 34.937 -39.061 0.855 1.00 11.51 330 THR C CA 1
ATOM 9573 C C . THR E 1 327 ? 33.817 -38.708 1.843 1.00 13.24 330 THR C C 1
ATOM 9574 O O . THR E 1 327 ? 34.029 -38.756 3.048 1.00 10.94 330 THR C O 1
ATOM 9578 N N . TRP E 1 328 ? 32.639 -38.349 1.338 1.00 10.94 331 TRP C N 1
ATOM 9579 C CA . TRP E 1 328 ? 31.481 -38.096 2.202 1.00 12.84 331 TRP C CA 1
ATOM 9580 C C . TRP E 1 328 ? 30.615 -39.343 2.353 1.00 14.51 331 TRP C C 1
ATOM 9581 O O . TRP E 1 328 ? 30.217 -39.953 1.367 1.00 13.60 331 TRP C O 1
ATOM 9592 N N . ASP E 1 329 ? 30.356 -39.750 3.592 1.00 14.83 332 ASP C N 1
ATOM 9593 C CA . ASP E 1 329 ? 29.462 -40.881 3.826 1.00 16.99 332 ASP C CA 1
ATOM 9594 C C . ASP E 1 329 ? 28.029 -40.527 3.470 1.00 18.85 332 ASP C C 1
ATOM 9595 O O . ASP E 1 329 ? 27.228 -41.400 3.103 1.00 13.85 332 ASP C O 1
ATOM 9600 N N . ALA E 1 330 ? 27.710 -39.242 3.592 1.00 10.88 333 ALA C N 1
ATOM 9601 C CA . ALA E 1 330 ? 26.389 -38.742 3.244 1.00 11.55 333 ALA C CA 1
ATOM 9602 C C . ALA E 1 330 ? 26.534 -37.559 2.295 1.00 13.67 333 ALA C C 1
ATOM 9603 O O . ALA E 1 330 ? 26.265 -36.421 2.675 1.00 13.65 333 ALA C O 1
ATOM 9605 N N . PRO E 1 331 ? 26.965 -37.828 1.049 1.00 13.80 334 PRO C N 1
ATOM 9606 C CA . PRO E 1 331 ? 27.281 -36.779 0.067 1.00 12.19 334 PRO C CA 1
ATOM 9607 C C . PRO E 1 331 ? 26.093 -35.859 -0.159 1.00 12.95 334 PRO C C 1
ATOM 9608 O O . PRO E 1 331 ? 26.242 -34.642 -0.251 1.00 12.90 334 PRO C O 1
ATOM 9612 N N . GLU E 1 332 ? 24.912 -36.454 -0.272 1.00 10.86 335 GLU C N 1
ATOM 9613 C CA . GLU E 1 332 ? 23.722 -35.703 -0.634 1.00 16.14 335 GLU C CA 1
ATOM 9614 C C . GLU E 1 332 ? 23.258 -34.811 0.508 1.00 12.44 335 GLU C C 1
ATOM 9615 O O . GLU E 1 332 ? 22.819 -33.688 0.291 1.00 11.22 335 GLU C O 1
ATOM 9621 N N . VAL E 1 333 ? 23.350 -35.317 1.729 1.00 11.06 336 VAL C N 1
ATOM 9622 C CA . VAL E 1 333 ? 22.970 -34.522 2.886 1.00 13.42 336 VAL C CA 1
ATOM 9623 C C . VAL E 1 333 ? 23.924 -33.336 2.999 1.00 10.79 336 VAL C C 1
ATOM 9624 O O . VAL E 1 333 ? 23.494 -32.199 3.140 1.00 12.22 336 VAL C O 1
ATOM 9628 N N . MET E 1 334 ? 25.220 -33.609 2.901 1.00 9.90 337 MET C N 1
ATOM 9629 C CA . MET E 1 334 ? 26.231 -32.563 2.935 1.00 10.62 337 MET C CA 1
ATOM 9630 C C . MET E 1 334 ? 25.979 -31.532 1.846 1.00 12.35 337 MET C C 1
ATOM 9631 O O . MET E 1 334 ? 25.993 -30.340 2.118 1.00 9.72 337 MET C O 1
ATOM 9636 N N . LYS E 1 335 ? 25.755 -31.977 0.612 1.00 11.44 338 LYS C N 1
ATOM 9637 C CA . LYS E 1 335 ? 25.602 -31.024 -0.493 1.00 11.55 338 LYS C CA 1
ATOM 9638 C C . LYS E 1 335 ? 24.354 -30.165 -0.332 1.00 12.41 338 LYS C C 1
ATOM 9639 O O . LYS E 1 335 ? 24.350 -28.992 -0.690 1.00 11.22 338 LYS C O 1
ATOM 9645 N N . ALA E 1 336 ? 23.289 -30.762 0.194 1.00 12.12 339 ALA C N 1
ATOM 9646 C CA . ALA E 1 336 ? 22.035 -30.039 0.407 1.00 11.88 339 ALA C CA 1
ATOM 9647 C C . ALA E 1 336 ? 22.204 -28.955 1.479 1.00 12.37 339 ALA C C 1
ATOM 9648 O O . ALA E 1 336 ? 21.723 -27.835 1.329 1.00 11.41 339 ALA C O 1
ATOM 9650 N N . PHE E 1 337 ? 22.893 -29.311 2.556 1.00 11.30 340 PHE C N 1
ATOM 9651 C CA . PHE E 1 337 ? 23.172 -28.397 3.661 1.00 10.86 340 PHE C CA 1
ATOM 9652 C C . PHE E 1 337 ? 23.934 -27.190 3.127 1.00 13.22 340 PHE C C 1
ATOM 9653 O O . PHE E 1 337 ? 23.556 -26.037 3.349 1.00 8.03 340 PHE C O 1
ATOM 9661 N N . ILE E 1 338 ? 25.020 -27.463 2.414 1.00 10.56 341 ILE C N 1
ATOM 9662 C CA . ILE E 1 338 ? 25.820 -26.393 1.840 1.00 9.94 341 ILE C CA 1
ATOM 9663 C C . ILE E 1 338 ? 24.995 -25.585 0.844 1.00 14.68 341 ILE C C 1
ATOM 9664 O O . ILE E 1 338 ? 25.072 -24.362 0.818 1.00 13.52 341 ILE C O 1
ATOM 9669 N N . LYS E 1 339 ? 24.211 -26.261 0.013 1.00 12.76 342 LYS C N 1
ATOM 9670 C CA . LYS E 1 339 ? 23.439 -25.546 -0.999 1.00 15.87 342 LYS C CA 1
ATOM 9671 C C . LYS E 1 339 ? 22.471 -24.549 -0.350 1.00 13.67 342 LYS C C 1
ATOM 9672 O O . LYS E 1 339 ? 22.260 -23.455 -0.862 1.00 17.30 342 LYS C O 1
ATOM 9678 N N . GLY E 1 340 ? 21.904 -24.924 0.787 1.00 12.50 343 GLY C N 1
ATOM 9679 C CA . GLY E 1 340 ? 20.922 -24.087 1.453 1.00 9.79 343 GLY C CA 1
ATOM 9680 C C . GLY E 1 340 ? 21.553 -22.840 2.032 1.00 12.53 343 GLY C C 1
ATOM 9681 O O . GLY E 1 340 ? 20.901 -21.817 2.189 1.00 12.04 343 GLY C O 1
ATOM 9682 N N . ILE E 1 341 ? 22.840 -22.929 2.344 1.00 8.90 344 ILE C N 1
ATOM 9683 C CA . ILE E 1 341 ? 23.559 -21.800 2.892 1.00 9.16 344 ILE C CA 1
ATOM 9684 C C . ILE E 1 341 ? 23.730 -20.694 1.856 1.00 12.82 344 ILE C C 1
ATOM 9685 O O . ILE E 1 341 ? 23.759 -19.513 2.194 1.00 14.86 344 ILE C O 1
ATOM 9690 N N . GLY E 1 342 ? 23.834 -21.069 0.588 1.00 10.41 345 GLY C N 1
ATOM 9691 C CA . GLY E 1 342 ? 24.044 -20.076 -0.450 1.00 12.12 345 GLY C CA 1
ATOM 9692 C C . GLY E 1 342 ? 25.398 -19.388 -0.397 1.00 15.45 345 GLY C C 1
ATOM 9693 O O . GLY E 1 342 ? 26.346 -19.888 0.206 1.00 9.74 345 GLY C O 1
ATOM 9694 N N . GLY E 1 343 ? 25.504 -18.233 -1.042 1.00 14.82 346 GLY C N 1
ATOM 9695 C CA . GLY E 1 343 ? 26.797 -17.586 -1.146 1.00 14.81 346 GLY C CA 1
ATOM 9696 C C . GLY E 1 343 ? 26.732 -16.213 -1.763 1.00 18.56 346 GLY C C 1
ATOM 9697 O O . GLY E 1 343 ? 25.659 -15.731 -2.123 1.00 15.39 346 GLY C O 1
ATOM 9698 N N . SER E 1 344 ? 27.892 -15.580 -1.879 1.00 25.63 347 SER C N 1
ATOM 9699 C CA . SER E 1 344 ? 27.965 -14.222 -2.398 1.00 28.74 347 SER C CA 1
ATOM 9700 C C . SER E 1 344 ? 28.422 -14.222 -3.853 1.00 24.65 347 SER C C 1
ATOM 9701 O O . SER E 1 344 ? 28.524 -13.169 -4.474 1.00 28.58 347 SER C O 1
ATOM 9704 N N . SER E 1 345 ? 28.697 -15.406 -4.388 1.00 30.05 348 SER C N 1
ATOM 9705 C CA . SER E 1 345 ? 28.973 -15.562 -5.817 1.00 36.69 348 SER C CA 1
ATOM 9706 C C . SER E 1 345 ? 28.559 -16.946 -6.312 1.00 37.76 348 SER C C 1
ATOM 9707 O O . SER E 1 345 ? 28.735 -17.271 -7.487 1.00 45.33 348 SER C O 1
ATOM 9710 N N . SER F 2 1 ? 0.076 -3.905 -3.480 1.00 40.82 381 SER G N 1
ATOM 9711 C CA . SER F 2 1 ? 0.913 -4.524 -2.451 1.00 41.52 381 SER G CA 1
ATOM 9712 C C . SER F 2 1 ? 1.587 -3.487 -1.569 1.00 33.93 381 SER G C 1
ATOM 9713 O O . SER F 2 1 ? 2.058 -2.448 -2.065 1.00 37.00 381 SER G O 1
ATOM 9716 N N . ALA F 2 2 ? 1.666 -3.780 -0.272 1.00 24.04 382 ALA G N 1
ATOM 9717 C CA . ALA F 2 2 ? 2.314 -2.861 0.661 1.00 17.67 382 ALA G CA 1
ATOM 9718 C C . ALA F 2 2 ? 3.847 -2.997 0.681 1.00 21.84 382 ALA G C 1
ATOM 9719 O O . ALA F 2 2 ? 4.536 -2.207 1.334 1.00 14.96 382 ALA G O 1
ATOM 9721 N N . VAL F 2 3 ? 4.374 -3.990 -0.034 1.00 14.73 383 VAL G N 1
ATOM 9722 C CA . VAL F 2 3 ? 5.821 -4.130 -0.185 1.00 13.23 383 VAL G CA 1
ATOM 9723 C C . VAL F 2 3 ? 6.275 -3.749 -1.605 1.00 15.41 383 VAL G C 1
ATOM 9724 O O . VAL F 2 3 ? 5.785 -4.307 -2.589 1.00 19.32 383 VAL G O 1
ATOM 9728 N N . GLU F 2 4 ? 7.195 -2.789 -1.708 1.00 12.86 384 GLU G N 1
ATOM 9729 C CA . GLU F 2 4 ? 7.737 -2.364 -3.000 1.00 16.62 384 GLU G CA 1
ATOM 9730 C C . GLU F 2 4 ? 9.196 -2.758 -3.150 1.00 19.88 384 GLU G C 1
ATOM 9731 O O . GLU F 2 4 ? 9.978 -2.678 -2.196 1.00 14.72 384 GLU G O 1
ATOM 9737 N N . VAL F 2 5 ? 9.561 -3.155 -4.363 1.00 15.65 385 VAL G N 1
ATOM 9738 C CA . VAL F 2 5 ? 10.951 -3.412 -4.705 1.00 14.25 385 VAL G CA 1
ATOM 9739 C C . VAL F 2 5 ? 11.413 -2.420 -5.776 1.00 17.20 385 VAL G C 1
ATOM 9740 O O . VAL F 2 5 ? 10.747 -2.220 -6.785 1.00 15.47 385 VAL G O 1
ATOM 9744 N N . THR F 2 6 ? 12.549 -1.785 -5.532 1.00 12.32 386 THR G N 1
ATOM 9745 C CA . THR F 2 6 ? 13.177 -0.939 -6.524 1.00 16.10 386 THR G CA 1
ATOM 9746 C C . THR F 2 6 ? 14.452 -1.640 -6.972 1.00 16.44 386 THR G C 1
ATOM 9747 O O . THR F 2 6 ? 15.358 -1.865 -6.168 1.00 14.75 386 THR G O 1
ATOM 9751 N N . TYR F 2 7 ? 14.489 -2.005 -8.251 1.00 14.30 387 TYR G N 1
ATOM 9752 C CA . TYR F 2 7 ? 15.627 -2.672 -8.878 1.00 13.63 387 TYR G CA 1
ATOM 9753 C C . TYR F 2 7 ? 16.248 -1.677 -9.851 1.00 17.55 387 TYR G C 1
ATOM 9754 O O . TYR F 2 7 ? 15.678 -1.403 -10.909 1.00 17.52 387 TYR G O 1
ATOM 9763 N N . ALA F 2 8 ? 17.406 -1.128 -9.490 1.00 17.78 388 ALA G N 1
ATOM 9764 C CA . ALA F 2 8 ? 17.994 -0.019 -10.243 1.00 15.63 388 ALA G CA 1
ATOM 9765 C C . ALA F 2 8 ? 19.435 -0.278 -10.631 1.00 17.65 388 ALA G C 1
ATOM 9766 O O . ALA F 2 8 ? 20.180 -0.955 -9.907 1.00 17.96 388 ALA G O 1
ATOM 9768 N N . ILE F 2 9 ? 19.833 0.282 -11.769 1.00 17.52 389 ILE G N 1
ATOM 9769 C CA . ILE F 2 9 ? 21.173 0.065 -12.305 1.00 16.89 389 ILE G CA 1
ATOM 9770 C C . ILE F 2 9 ? 22.086 1.212 -11.907 1.00 19.18 389 ILE G C 1
ATOM 9771 O O . ILE F 2 9 ? 21.846 2.370 -12.248 1.00 20.23 389 ILE G O 1
ATOM 9776 N N . THR F 2 10 ? 23.141 0.872 -11.185 1.00 18.46 390 THR G N 1
ATOM 9777 C CA . THR F 2 10 ? 24.040 1.856 -10.617 1.00 20.92 390 THR G CA 1
ATOM 9778 C C . THR F 2 10 ? 25.067 2.268 -11.651 1.00 19.86 390 THR G C 1
ATOM 9779 O O . THR F 2 10 ? 25.493 3.415 -11.704 1.00 21.68 390 THR G O 1
ATOM 9783 N N . ASN F 2 11 ? 25.448 1.312 -12.481 1.00 22.87 391 ASN G N 1
ATOM 9784 C CA . ASN F 2 11 ? 26.554 1.477 -13.395 1.00 25.59 391 ASN G CA 1
ATOM 9785 C C . ASN F 2 11 ? 26.568 0.262 -14.306 1.00 28.24 391 ASN G C 1
ATOM 9786 O O . ASN F 2 11 ? 26.199 -0.829 -13.882 1.00 20.60 391 ASN G O 1
ATOM 9791 N N . SER F 2 12 ? 26.964 0.444 -15.560 1.00 24.51 392 SER G N 1
ATOM 9792 C CA . SER F 2 12 ? 27.104 -0.685 -16.475 1.00 29.03 392 SER G CA 1
ATOM 9793 C C . SER F 2 12 ? 28.349 -0.517 -17.332 1.00 35.72 392 SER G C 1
ATOM 9794 O O . SER F 2 12 ? 28.850 0.599 -17.492 1.00 31.15 392 SER G O 1
ATOM 9797 N N . TRP F 2 13 ? 28.858 -1.628 -17.859 1.00 26.59 393 TRP G N 1
ATOM 9798 C CA . TRP F 2 13 ? 30.078 -1.603 -18.657 1.00 27.84 393 TRP G CA 1
ATOM 9799 C C . TRP F 2 13 ? 30.052 -2.555 -19.862 1.00 32.69 393 TRP G C 1
ATOM 9800 O O . TRP F 2 13 ? 31.041 -3.233 -20.160 1.00 31.67 393 TRP G O 1
ATOM 9811 N N . GLY F 2 14 ? 28.915 -2.600 -20.547 1.00 35.30 394 GLY G N 1
ATOM 9812 C CA . GLY F 2 14 ? 28.806 -3.333 -21.795 1.00 35.62 394 GLY G CA 1
ATOM 9813 C C . GLY F 2 14 ? 28.581 -4.824 -21.643 1.00 31.82 394 GLY G C 1
ATOM 9814 O O . GLY F 2 14 ? 27.633 -5.378 -22.206 1.00 34.77 394 GLY G O 1
ATOM 9815 N N . SER F 2 15 ? 29.465 -5.468 -20.888 1.00 25.92 395 SER G N 1
ATOM 9816 C CA . SER F 2 15 ? 29.393 -6.903 -20.635 1.00 29.97 395 SER G CA 1
ATOM 9817 C C . SER F 2 15 ? 28.863 -7.218 -19.226 1.00 29.04 395 SER G C 1
ATOM 9818 O O . SER F 2 15 ? 28.720 -8.378 -18.844 1.00 22.52 395 SER G O 1
ATOM 9821 N N . GLY F 2 16 ? 28.587 -6.179 -18.449 1.00 30.02 396 GLY G N 1
ATOM 9822 C CA . GLY F 2 16 ? 28.120 -6.371 -17.090 1.00 27.81 396 GLY G CA 1
ATOM 9823 C C . GLY F 2 16 ? 27.540 -5.106 -16.494 1.00 28.44 396 GLY G C 1
ATOM 9824 O O . GLY F 2 16 ? 27.609 -4.034 -17.098 1.00 23.34 396 GLY G O 1
ATOM 9825 N N . ALA F 2 17 ? 26.972 -5.227 -15.300 1.00 21.02 397 ALA G N 1
ATOM 9826 C CA . ALA F 2 17 ? 26.370 -4.082 -14.644 1.00 17.03 397 ALA G CA 1
ATOM 9827 C C . ALA F 2 17 ? 26.375 -4.240 -13.123 1.00 21.14 397 ALA G C 1
ATOM 9828 O O . ALA F 2 17 ? 26.544 -5.341 -12.590 1.00 18.29 397 ALA G O 1
ATOM 9830 N N . SER F 2 18 ? 26.211 -3.122 -12.433 1.00 16.27 398 SER G N 1
ATOM 9831 C CA . SER F 2 18 ? 26.090 -3.128 -10.990 1.00 16.21 398 SER G CA 1
ATOM 9832 C C . SER F 2 18 ? 24.657 -2.737 -10.650 1.00 18.19 398 SER G C 1
ATOM 9833 O O . SER F 2 18 ? 24.108 -1.780 -11.210 1.00 15.42 398 SER G O 1
ATOM 9836 N N . VAL F 2 19 ? 24.044 -3.492 -9.749 1.00 10.78 399 VAL G N 1
ATOM 9837 C CA . VAL F 2 19 ? 22.640 -3.290 -9.436 1.00 12.41 399 VAL G CA 1
ATOM 9838 C C . VAL F 2 19 ? 22.477 -2.909 -7.971 1.00 14.95 399 VAL G C 1
ATOM 9839 O O . VAL F 2 19 ? 23.192 -3.425 -7.111 1.00 14.70 399 VAL G O 1
ATOM 9843 N N . ASN F 2 20 ? 21.553 -1.994 -7.693 1.00 10.66 400 ASN G N 1
ATOM 9844 C CA . ASN F 2 20 ? 21.148 -1.746 -6.316 1.00 14.46 400 ASN G CA 1
ATOM 9845 C C . ASN F 2 20 ? 19.672 -2.087 -6.128 1.00 13.71 400 ASN G C 1
ATOM 9846 O O . ASN F 2 20 ? 18.816 -1.677 -6.916 1.00 13.04 400 ASN G O 1
ATOM 9851 N N . VAL F 2 21 ? 19.383 -2.869 -5.094 1.00 9.71 401 VAL G N 1
ATOM 9852 C CA . VAL F 2 21 ? 18.006 -3.224 -4.791 1.00 8.57 401 VAL G CA 1
ATOM 9853 C C . VAL F 2 21 ? 17.585 -2.641 -3.440 1.00 12.76 401 VAL G C 1
ATOM 9854 O O . VAL F 2 21 ? 18.266 -2.845 -2.424 1.00 10.36 401 VAL G O 1
ATOM 9858 N N . THR F 2 22 ? 16.469 -1.913 -3.436 1.00 11.53 402 THR G N 1
ATOM 9859 C CA . THR F 2 22 ? 15.883 -1.405 -2.195 1.00 10.82 402 THR G CA 1
ATOM 9860 C C . THR F 2 22 ? 14.510 -2.027 -1.982 1.00 13.15 402 THR G C 1
ATOM 9861 O O . THR F 2 22 ? 13.637 -1.938 -2.840 1.00 13.45 402 THR G O 1
ATOM 9865 N N . ILE F 2 23 ? 14.322 -2.675 -0.845 1.00 14.49 403 ILE G N 1
ATOM 9866 C CA . ILE F 2 23 ? 13.010 -3.208 -0.483 1.00 12.56 403 ILE G CA 1
ATOM 9867 C C . ILE F 2 23 ? 12.373 -2.263 0.520 1.00 12.64 403 ILE G C 1
ATOM 9868 O O . ILE F 2 23 ? 12.996 -1.891 1.527 1.00 10.05 403 ILE G O 1
ATOM 9873 N N . LYS F 2 24 ? 11.135 -1.869 0.246 1.00 9.28 404 LYS G N 1
ATOM 9874 C CA . LYS F 2 24 ? 10.441 -0.918 1.104 1.00 9.90 404 LYS G CA 1
ATOM 9875 C C . LYS F 2 24 ? 9.158 -1.530 1.642 1.00 12.82 404 LYS G C 1
ATOM 9876 O O . LYS F 2 24 ? 8.331 -2.018 0.870 1.00 11.41 404 LYS G O 1
ATOM 9882 N N . ASN F 2 25 ? 9.000 -1.494 2.964 1.00 7.63 405 ASN G N 1
ATOM 9883 C CA . ASN F 2 25 ? 7.845 -2.089 3.625 1.00 8.30 405 ASN G CA 1
ATOM 9884 C C . ASN F 2 25 ? 6.870 -0.998 4.056 1.00 11.23 405 ASN G C 1
ATOM 9885 O O . ASN F 2 25 ? 7.084 -0.306 5.049 1.00 8.71 405 ASN G O 1
ATOM 9890 N N . ASN F 2 26 ? 5.796 -0.851 3.298 1.00 8.62 406 ASN G N 1
ATOM 9891 C CA . ASN F 2 26 ? 4.773 0.123 3.619 1.00 12.19 406 ASN G CA 1
ATOM 9892 C C . ASN F 2 26 ? 3.647 -0.472 4.446 1.00 11.63 406 ASN G C 1
ATOM 9893 O O . ASN F 2 26 ? 2.606 0.152 4.605 1.00 13.70 406 ASN G O 1
ATOM 9898 N N . GLY F 2 27 ? 3.848 -1.670 4.979 1.00 7.45 407 GLY G N 1
ATOM 9899 C CA . GLY F 2 27 ? 2.806 -2.305 5.763 1.00 11.27 407 GLY G CA 1
ATOM 9900 C C . GLY F 2 27 ? 2.881 -1.971 7.243 1.00 13.30 407 GLY G C 1
ATOM 9901 O O . GLY F 2 27 ? 3.671 -1.120 7.655 1.00 11.65 407 GLY G O 1
ATOM 9902 N N . THR F 2 28 ? 2.075 -2.651 8.055 1.00 11.19 408 THR G N 1
ATOM 9903 C CA . THR F 2 28 ? 2.049 -2.355 9.487 1.00 10.76 408 THR G CA 1
ATOM 9904 C C . THR F 2 28 ? 2.963 -3.286 10.290 1.00 13.58 408 THR G C 1
ATOM 9905 O O . THR F 2 28 ? 3.301 -3.009 11.441 1.00 12.94 408 THR G O 1
ATOM 9909 N N . THR F 2 29 ? 3.368 -4.394 9.683 1.00 9.89 409 THR G N 1
ATOM 9910 C CA . THR F 2 29 ? 4.147 -5.398 10.397 1.00 10.71 409 THR G CA 1
ATOM 9911 C C . THR F 2 29 ? 5.584 -5.399 9.894 1.00 10.10 409 THR G C 1
ATOM 9912 O O . THR F 2 29 ? 5.810 -5.479 8.689 1.00 10.31 409 THR G O 1
ATOM 9916 N N . PRO F 2 30 ? 6.561 -5.303 10.805 1.00 9.18 410 PRO G N 1
ATOM 9917 C CA . PRO F 2 30 ? 7.954 -5.448 10.378 1.00 8.20 410 PRO G CA 1
ATOM 9918 C C . PRO F 2 30 ? 8.185 -6.789 9.704 1.00 10.39 410 PRO G C 1
ATOM 9919 O O . PRO F 2 30 ? 7.557 -7.788 10.069 1.00 8.47 410 PRO G O 1
ATOM 9923 N N . ILE F 2 31 ? 9.075 -6.805 8.717 1.00 8.06 411 ILE G N 1
ATOM 9924 C CA . ILE F 2 31 ? 9.478 -8.054 8.089 1.00 8.45 411 ILE G CA 1
ATOM 9925 C C . ILE F 2 31 ? 10.735 -8.533 8.794 1.00 9.81 411 ILE G C 1
ATOM 9926 O O . ILE F 2 31 ? 11.803 -7.935 8.650 1.00 10.34 411 ILE G O 1
ATOM 9931 N N . ASN F 2 32 ? 10.593 -9.577 9.608 1.00 9.78 412 ASN G N 1
ATOM 9932 C CA . ASN F 2 32 ? 11.691 -10.040 10.454 1.00 10.07 412 ASN G CA 1
ATOM 9933 C C . ASN F 2 32 ? 12.507 -11.143 9.795 1.00 18.24 412 ASN G C 1
ATOM 9934 O O . ASN F 2 32 ? 12.167 -12.320 9.907 1.00 29.27 412 ASN G O 1
ATOM 9939 N N . GLY F 2 33 ? 13.591 -10.750 9.125 1.00 13.68 413 GLY G N 1
ATOM 9940 C CA . GLY F 2 33 ? 14.435 -11.682 8.402 1.00 13.11 413 GLY G CA 1
ATOM 9941 C C . GLY F 2 33 ? 13.944 -11.778 6.972 1.00 10.68 413 GLY G C 1
ATOM 9942 O O . GLY F 2 33 ? 13.323 -12.768 6.593 1.00 13.74 413 GLY G O 1
ATOM 9943 N N . TRP F 2 34 ? 14.197 -10.740 6.182 1.00 6.70 414 TRP G N 1
ATOM 9944 C CA . TRP F 2 34 ? 13.663 -10.704 4.831 1.00 11.06 414 TRP G CA 1
ATOM 9945 C C . TRP F 2 34 ? 14.359 -11.698 3.899 1.00 9.81 414 TRP G C 1
ATOM 9946 O O . TRP F 2 34 ? 15.549 -12.002 4.063 1.00 7.34 414 TRP G O 1
ATOM 9957 N N . THR F 2 35 ? 13.592 -12.223 2.946 1.00 7.86 415 THR G N 1
ATOM 9958 C CA . THR F 2 35 ? 14.133 -12.981 1.816 1.00 10.32 415 THR G CA 1
ATOM 9959 C C . THR F 2 35 ? 13.454 -12.487 0.551 1.00 10.71 415 THR G C 1
ATOM 9960 O O . THR F 2 35 ? 12.267 -12.171 0.571 1.00 12.51 415 THR G O 1
ATOM 9964 N N . LEU F 2 36 ? 14.192 -12.421 -0.548 1.00 9.62 416 LEU G N 1
ATOM 9965 C CA . LEU F 2 36 ? 13.651 -11.859 -1.782 1.00 9.02 416 LEU G CA 1
ATOM 9966 C C . LEU F 2 36 ? 13.883 -12.812 -2.958 1.00 13.43 416 LEU G C 1
ATOM 9967 O O . LEU F 2 36 ? 14.993 -13.288 -3.192 1.00 13.04 416 LEU G O 1
ATOM 9972 N N . LYS F 2 37 ? 12.825 -13.092 -3.700 1.00 12.58 417 LYS G N 1
ATOM 9973 C CA . LYS F 2 37 ? 12.903 -14.081 -4.763 1.00 16.22 417 LYS G CA 1
ATOM 9974 C C . LYS F 2 37 ? 12.420 -13.461 -6.055 1.00 15.12 417 LYS G C 1
ATOM 9975 O O . LYS F 2 37 ? 11.492 -12.660 -6.047 1.00 13.32 417 LYS G O 1
ATOM 9981 N N . TRP F 2 38 ? 13.075 -13.819 -7.154 1.00 14.12 418 TRP G N 1
ATOM 9982 C CA . TRP F 2 38 ? 12.637 -13.423 -8.483 1.00 16.89 418 TRP G CA 1
ATOM 9983 C C . TRP F 2 38 ? 13.084 -14.435 -9.539 1.00 17.69 418 TRP G C 1
ATOM 9984 O O . TRP F 2 38 ? 13.863 -15.348 -9.251 1.00 15.51 418 TRP G O 1
ATOM 9995 N N . THR F 2 39 ? 12.574 -14.267 -10.756 1.00 19.95 419 THR G N 1
ATOM 9996 C CA . THR F 2 39 ? 12.985 -15.091 -11.891 1.00 24.26 419 THR G CA 1
ATOM 9997 C C . THR F 2 39 ? 14.084 -14.386 -12.675 1.00 18.45 419 THR G C 1
ATOM 9998 O O . THR F 2 39 ? 13.878 -13.291 -13.184 1.00 19.31 419 THR G O 1
ATOM 10002 N N . MET F 2 40 ? 15.257 -15.009 -12.737 1.00 21.11 420 MET G N 1
ATOM 10003 C CA . MET F 2 40 ? 16.425 -14.397 -13.362 1.00 34.55 420 MET G CA 1
ATOM 10004 C C . MET F 2 40 ? 16.317 -14.438 -14.874 1.00 29.63 420 MET G C 1
ATOM 10005 O O . MET F 2 40 ? 16.112 -15.499 -15.454 1.00 28.21 420 MET G O 1
ATOM 10010 N N . PRO F 2 41 ? 16.460 -13.279 -15.521 1.00 34.98 421 PRO G N 1
ATOM 10011 C CA . PRO F 2 41 ? 16.447 -13.286 -16.986 1.00 41.54 421 PRO G CA 1
ATOM 10012 C C . PRO F 2 41 ? 17.506 -14.249 -17.509 1.00 32.36 421 PRO G C 1
ATOM 10013 O O . PRO F 2 41 ? 18.479 -14.542 -16.809 1.00 32.28 421 PRO G O 1
ATOM 10017 N N . ILE F 2 42 ? 17.317 -14.748 -18.721 1.00 43.27 422 ILE G N 1
ATOM 10018 C CA . ILE F 2 42 ? 18.392 -15.461 -19.401 1.00 49.57 422 ILE G CA 1
ATOM 10019 C C . ILE F 2 42 ? 19.532 -14.493 -19.720 1.00 43.78 422 ILE G C 1
ATOM 10020 O O . ILE F 2 42 ? 19.321 -13.275 -19.839 1.00 42.27 422 ILE G O 1
ATOM 10025 N N . ASN F 2 43 ? 20.737 -15.037 -19.855 1.00 37.61 423 ASN G N 1
ATOM 10026 C CA . ASN F 2 43 ? 21.886 -14.255 -20.302 1.00 44.56 423 ASN G CA 1
ATOM 10027 C C . ASN F 2 43 ? 22.530 -13.444 -19.182 1.00 40.99 423 ASN G C 1
ATOM 10028 O O . ASN F 2 43 ? 23.462 -12.684 -19.432 1.00 37.11 423 ASN G O 1
ATOM 10033 N N . GLN F 2 44 ? 22.030 -13.594 -17.958 1.00 34.87 424 GLN G N 1
ATOM 10034 C CA . GLN F 2 44 ? 22.575 -12.859 -16.816 1.00 29.70 424 GLN G CA 1
ATOM 10035 C C . GLN F 2 44 ? 23.062 -13.788 -15.723 1.00 26.83 424 GLN G C 1
ATOM 10036 O O . GLN F 2 44 ? 22.456 -14.816 -15.446 1.00 35.56 424 GLN G O 1
ATOM 10042 N N . THR F 2 45 ? 24.150 -13.397 -15.082 1.00 26.66 425 THR G N 1
ATOM 10043 C CA . THR F 2 45 ? 24.718 -14.171 -13.999 1.00 23.31 425 THR G CA 1
ATOM 10044 C C . THR F 2 45 ? 25.225 -13.202 -12.951 1.00 27.23 425 THR G C 1
ATOM 10045 O O . THR F 2 45 ? 25.914 -12.234 -13.279 1.00 20.33 425 THR G O 1
ATOM 10049 N N . ILE F 2 46 ? 24.876 -13.453 -11.690 1.00 25.65 426 ILE G N 1
ATOM 10050 C CA . ILE F 2 46 ? 25.409 -12.658 -10.593 1.00 17.37 426 ILE G CA 1
ATOM 10051 C C . ILE F 2 46 ? 26.833 -13.102 -10.294 1.00 15.08 426 ILE G C 1
ATOM 10052 O O . ILE F 2 46 ? 27.083 -14.286 -10.080 1.00 24.35 426 ILE G O 1
ATOM 10057 N N . THR F 2 47 ? 27.769 -12.160 -10.289 1.00 14.77 427 THR G N 1
ATOM 10058 C CA . THR F 2 47 ? 29.170 -12.503 -10.102 1.00 13.57 427 THR G CA 1
ATOM 10059 C C . THR F 2 47 ? 29.603 -12.305 -8.647 1.00 25.19 427 THR G C 1
ATOM 10060 O O . THR F 2 47 ? 30.421 -13.055 -8.119 1.00 25.88 427 THR G O 1
ATOM 10064 N N . ASN F 2 48 ? 29.059 -11.288 -8.000 1.00 18.38 428 ASN G N 1
ATOM 10065 C CA . ASN F 2 48 ? 29.209 -11.180 -6.562 1.00 17.72 428 ASN G CA 1
ATOM 10066 C C . ASN F 2 48 ? 28.161 -10.251 -5.956 1.00 19.23 428 ASN G C 1
ATOM 10067 O O . ASN F 2 48 ? 27.612 -9.390 -6.642 1.00 16.01 428 ASN G O 1
ATOM 10072 N N . MET F 2 49 ? 27.883 -10.450 -4.671 1.00 17.57 429 MET G N 1
ATOM 10073 C CA . MET F 2 49 ? 26.794 -9.762 -3.991 1.00 15.57 429 MET G CA 1
ATOM 10074 C C . MET F 2 49 ? 27.282 -9.252 -2.634 1.00 15.20 429 MET G C 1
ATOM 10075 O O . MET F 2 49 ? 28.134 -9.878 -1.997 1.00 13.24 429 MET G O 1
ATOM 10080 N N . TRP F 2 50 ? 26.758 -8.111 -2.202 1.00 12.79 430 TRP G N 1
ATOM 10081 C CA . TRP F 2 50 ? 27.115 -7.564 -0.900 1.00 13.27 430 TRP G CA 1
ATOM 10082 C C . TRP F 2 50 ? 25.862 -7.185 -0.106 1.00 12.77 430 TRP G C 1
ATOM 10083 O O . TRP F 2 50 ? 24.851 -6.782 -0.699 1.00 13.06 430 TRP G O 1
ATOM 10094 N N . SER F 2 51 ? 25.934 -7.331 1.224 1.00 13.64 431 SER G N 1
ATOM 10095 C CA . SER F 2 51 ? 24.819 -7.011 2.135 1.00 12.28 431 SER G CA 1
ATOM 10096 C C . SER F 2 51 ? 23.681 -8.028 2.049 1.00 12.65 431 SER G C 1
ATOM 10097 O O . SER F 2 51 ? 22.563 -7.779 2.520 1.00 9.29 431 SER G O 1
ATOM 10100 N N . ALA F 2 52 ? 23.980 -9.172 1.449 1.00 9.99 432 ALA G N 1
ATOM 10101 C CA . ALA F 2 52 ? 22.995 -10.209 1.212 1.00 12.40 432 ALA G CA 1
ATOM 10102 C C . ALA F 2 52 ? 23.728 -11.380 0.578 1.00 10.57 432 ALA G C 1
ATOM 10103 O O . ALA F 2 52 ? 24.871 -11.247 0.159 1.00 10.26 432 ALA G O 1
ATOM 10105 N N . SER F 2 53 ? 23.073 -12.529 0.521 1.00 10.30 433 SER G N 1
ATOM 10106 C CA . SER F 2 53 ? 23.652 -13.694 -0.118 1.00 10.27 433 SER G CA 1
ATOM 10107 C C . SER F 2 53 ? 22.547 -14.293 -0.972 1.00 12.97 433 SER G C 1
ATOM 10108 O O . SER F 2 53 ? 21.375 -13.941 -0.800 1.00 10.72 433 SER G O 1
ATOM 10111 N N . PHE F 2 54 ? 22.892 -15.189 -1.888 1.00 10.16 434 PHE G N 1
ATOM 10112 C CA . PHE F 2 54 ? 21.870 -15.706 -2.784 1.00 14.39 434 PHE G CA 1
ATOM 10113 C C . PHE F 2 54 ? 22.052 -17.169 -3.129 1.00 12.08 434 PHE G C 1
ATOM 10114 O O . PHE F 2 54 ? 23.140 -17.723 -2.995 1.00 13.66 434 PHE G O 1
ATOM 10122 N N . VAL F 2 55 ? 20.960 -17.779 -3.569 1.00 16.51 435 VAL G N 1
ATOM 10123 C CA . VAL F 2 55 ? 20.973 -19.120 -4.130 1.00 20.45 435 VAL G CA 1
ATOM 10124 C C . VAL F 2 55 ? 20.334 -19.063 -5.513 1.00 20.06 435 VAL G C 1
ATOM 10125 O O . VAL F 2 55 ? 19.210 -18.586 -5.667 1.00 13.16 435 VAL G O 1
ATOM 10129 N N . ALA F 2 56 ? 21.069 -19.524 -6.518 1.00 17.65 436 ALA G N 1
ATOM 10130 C CA . ALA F 2 56 ? 20.553 -19.587 -7.873 1.00 26.44 436 ALA G CA 1
ATOM 10131 C C . ALA F 2 56 ? 20.054 -20.999 -8.106 1.00 29.75 436 ALA G C 1
ATOM 10132 O O . ALA F 2 56 ? 20.797 -21.958 -7.912 1.00 34.30 436 ALA G O 1
ATOM 10134 N N . SER F 2 57 ? 18.793 -21.132 -8.503 1.00 29.35 437 SER G N 1
ATOM 10135 C CA . SER F 2 57 ? 18.195 -22.456 -8.682 1.00 37.22 437 SER G CA 1
ATOM 10136 C C . SER F 2 57 ? 17.254 -22.510 -9.881 1.00 38.37 437 SER G C 1
ATOM 10137 O O . SER F 2 57 ? 16.067 -22.189 -9.772 1.00 37.24 437 SER G O 1
ATOM 10140 N N . GLY F 2 58 ? 17.788 -22.937 -11.022 1.00 39.84 438 GLY G N 1
ATOM 10141 C CA . GLY F 2 58 ? 17.043 -22.896 -12.265 1.00 34.48 438 GLY G CA 1
ATOM 10142 C C . GLY F 2 58 ? 16.975 -21.449 -12.699 1.00 38.29 438 GLY G C 1
ATOM 10143 O O . GLY F 2 58 ? 17.993 -20.757 -12.677 1.00 35.92 438 GLY G O 1
ATOM 10144 N N . THR F 2 59 ? 15.787 -20.985 -13.077 1.00 29.82 439 THR G N 1
ATOM 10145 C CA . THR F 2 59 ? 15.591 -19.563 -13.345 1.00 35.01 439 THR G CA 1
ATOM 10146 C C . THR F 2 59 ? 15.190 -18.786 -12.088 1.00 29.41 439 THR G C 1
ATOM 10147 O O . THR F 2 59 ? 14.873 -17.603 -12.168 1.00 30.41 439 THR G O 1
ATOM 10151 N N . THR F 2 60 ? 15.189 -19.443 -10.933 1.00 30.01 440 THR G N 1
ATOM 10152 C CA . THR F 2 60 ? 14.826 -18.756 -9.696 1.00 25.32 440 THR G CA 1
ATOM 10153 C C . THR F 2 60 ? 16.057 -18.236 -8.974 1.00 18.59 440 THR G C 1
ATOM 10154 O O . THR F 2 60 ? 17.056 -18.937 -8.853 1.00 20.23 440 THR G O 1
ATOM 10158 N N . LEU F 2 61 ? 15.974 -16.999 -8.501 1.00 19.17 441 LEU G N 1
ATOM 10159 C CA . LEU F 2 61 ? 17.060 -16.375 -7.751 1.00 17.40 441 LEU G CA 1
ATOM 10160 C C . LEU F 2 61 ? 16.511 -16.019 -6.369 1.00 18.71 441 LEU G C 1
ATOM 10161 O O . LEU F 2 61 ? 15.544 -15.265 -6.263 1.00 14.34 441 LEU G O 1
ATOM 10166 N N . SER F 2 62 ? 17.106 -16.576 -5.317 1.00 13.38 442 SER G N 1
ATOM 10167 C CA . SER F 2 62 ? 16.624 -16.330 -3.961 1.00 12.41 442 SER G CA 1
ATOM 10168 C C . SER F 2 62 ? 17.668 -15.594 -3.152 1.00 11.12 442 SER G C 1
ATOM 10169 O O . SER F 2 62 ? 18.765 -16.097 -2.937 1.00 9.38 442 SER G O 1
ATOM 10172 N N . VAL F 2 63 ? 17.320 -14.400 -2.692 1.00 11.58 443 VAL G N 1
ATOM 10173 C CA . VAL F 2 63 ? 18.261 -13.566 -1.966 1.00 9.24 443 VAL G CA 1
ATOM 10174 C C . VAL F 2 63 ? 17.900 -13.509 -0.480 1.00 11.19 443 VAL G C 1
ATOM 10175 O O . VAL F 2 63 ? 16.736 -13.406 -0.122 1.00 8.77 443 VAL G O 1
ATOM 10179 N N . THR F 2 64 ? 18.904 -13.566 0.384 1.00 9.25 444 THR G N 1
ATOM 10180 C CA . THR F 2 64 ? 18.652 -13.581 1.823 1.00 9.02 444 THR G CA 1
ATOM 10181 C C . THR F 2 64 ? 19.423 -12.448 2.494 1.00 7.91 444 THR G C 1
ATOM 10182 O O . THR F 2 64 ? 20.553 -12.161 2.115 1.00 8.21 444 THR G O 1
ATOM 10186 N N . ASN F 2 65 ? 18.807 -11.809 3.487 1.00 9.42 445 ASN G N 1
ATOM 10187 C CA . ASN F 2 65 ? 19.443 -10.721 4.220 1.00 7.02 445 ASN G CA 1
ATOM 10188 C C . ASN F 2 65 ? 20.746 -11.171 4.853 1.00 7.60 445 ASN G C 1
ATOM 10189 O O . ASN F 2 65 ? 21.002 -12.364 4.968 1.00 8.08 445 ASN G O 1
ATOM 10194 N N . ALA F 2 66 ? 21.560 -10.208 5.273 1.00 10.41 446 ALA G N 1
ATOM 10195 C CA . ALA F 2 66 ? 22.843 -10.502 5.905 1.00 9.06 446 ALA G CA 1
ATOM 10196 C C . ALA F 2 66 ? 22.798 -10.400 7.424 1.00 7.52 446 ALA G C 1
ATOM 10197 O O . ALA F 2 66 ? 23.826 -10.166 8.061 1.00 10.48 446 ALA G O 1
ATOM 10199 N N . GLY F 2 67 ? 21.619 -10.558 8.019 1.00 7.29 447 GLY G N 1
ATOM 10200 C CA . GLY F 2 67 ? 21.530 -10.545 9.474 1.00 8.02 447 GLY G CA 1
ATOM 10201 C C . GLY F 2 67 ? 21.401 -9.157 10.090 1.00 8.83 447 GLY G C 1
ATOM 10202 O O . GLY F 2 67 ? 20.368 -8.830 10.661 1.00 8.37 447 GLY G O 1
ATOM 10203 N N . TYR F 2 68 ? 22.439 -8.334 9.971 1.00 11.04 448 TYR G N 1
ATOM 10204 C CA . TYR F 2 68 ? 22.392 -6.986 10.536 1.00 10.40 448 TYR G CA 1
ATOM 10205 C C . TYR F 2 68 ? 21.332 -6.118 9.842 1.00 11.99 448 TYR G C 1
ATOM 10206 O O . TYR F 2 68 ? 20.853 -5.147 10.416 1.00 16.49 448 TYR G O 1
ATOM 10215 N N . ASN F 2 69 ? 20.951 -6.486 8.617 1.00 11.36 449 ASN G N 1
ATOM 10216 C CA . ASN F 2 69 ? 19.906 -5.770 7.880 1.00 9.64 449 ASN G CA 1
ATOM 10217 C C . ASN F 2 69 ? 18.641 -6.602 7.668 1.00 10.12 449 ASN G C 1
ATOM 10218 O O . ASN F 2 69 ? 17.880 -6.363 6.736 1.00 8.27 449 ASN G O 1
ATOM 10223 N N . GLY F 2 70 ? 18.412 -7.561 8.561 1.00 11.57 450 GLY G N 1
ATOM 10224 C CA . GLY F 2 70 ? 17.354 -8.539 8.401 1.00 6.52 450 GLY G CA 1
ATOM 10225 C C . GLY F 2 70 ? 15.926 -8.065 8.623 1.00 10.72 450 GLY G C 1
ATOM 10226 O O . GLY F 2 70 ? 14.988 -8.688 8.110 1.00 8.39 450 GLY G O 1
ATOM 10227 N N . THR F 2 71 ? 15.747 -6.981 9.379 1.00 6.46 451 THR G N 1
ATOM 10228 C CA . THR F 2 71 ? 14.400 -6.475 9.659 1.00 7.97 451 THR G CA 1
ATOM 10229 C C . THR F 2 71 ? 14.032 -5.278 8.802 1.00 8.73 451 THR G C 1
ATOM 10230 O O . THR F 2 71 ? 14.702 -4.247 8.841 1.00 7.14 451 THR G O 1
ATOM 10234 N N . ILE F 2 72 ? 12.968 -5.406 8.016 1.00 5.89 452 ILE G N 1
ATOM 10235 C CA . ILE F 2 72 ? 12.481 -4.242 7.295 1.00 12.36 452 ILE G CA 1
ATOM 10236 C C . ILE F 2 72 ? 11.347 -3.618 8.109 1.00 9.50 452 ILE G C 1
ATOM 10237 O O . ILE F 2 72 ? 10.267 -4.207 8.239 1.00 9.36 452 ILE G O 1
ATOM 10242 N N . ALA F 2 73 ? 11.605 -2.441 8.677 1.00 10.77 453 ALA G N 1
ATOM 10243 C CA . ALA F 2 73 ? 10.632 -1.804 9.566 1.00 10.34 453 ALA G CA 1
ATOM 10244 C C . ALA F 2 73 ? 9.347 -1.456 8.824 1.00 13.26 453 ALA G C 1
ATOM 10245 O O . ALA F 2 73 ? 9.347 -1.192 7.610 1.00 9.69 453 ALA G O 1
ATOM 10247 N N . ALA F 2 74 ? 8.242 -1.492 9.558 1.00 15.29 454 ALA G N 1
ATOM 10248 C CA . ALA F 2 74 ? 6.945 -1.163 9.008 1.00 15.95 454 ALA G CA 1
ATOM 10249 C C . ALA F 2 74 ? 6.841 0.335 8.668 1.00 13.10 454 ALA G C 1
ATOM 10250 O O . ALA F 2 74 ? 7.728 1.115 9.004 1.00 11.10 454 ALA G O 1
ATOM 10252 N N . ASN F 2 75 ? 5.755 0.711 7.996 1.00 9.11 455 ASN G N 1
ATOM 10253 C CA . ASN F 2 75 ? 5.431 2.105 7.717 1.00 9.43 455 ASN G CA 1
ATOM 10254 C C . ASN F 2 75 ? 6.558 2.877 7.015 1.00 16.53 455 ASN G C 1
ATOM 10255 O O . ASN F 2 75 ? 6.911 3.980 7.428 1.00 19.29 455 ASN G O 1
ATOM 10260 N N . GLY F 2 76 ? 7.142 2.292 5.974 1.00 15.02 456 GLY G N 1
ATOM 10261 C CA . GLY F 2 76 ? 8.131 3.005 5.178 1.00 13.06 456 GLY G CA 1
ATOM 10262 C C . GLY F 2 76 ? 9.575 2.566 5.328 1.00 17.84 456 GLY G C 1
ATOM 10263 O O . GLY F 2 76 ? 10.455 3.108 4.660 1.00 18.83 456 GLY G O 1
ATOM 10264 N N . GLY F 2 77 ? 9.835 1.597 6.196 1.00 8.60 457 GLY G N 1
ATOM 10265 C CA . GLY F 2 77 ? 11.198 1.127 6.386 1.00 13.97 457 GLY G CA 1
ATOM 10266 C C . GLY F 2 77 ? 11.784 0.505 5.127 1.00 10.61 457 GLY G C 1
ATOM 10267 O O . GLY F 2 77 ? 11.059 -0.048 4.294 1.00 11.27 457 GLY G O 1
ATOM 10268 N N . THR F 2 78 ? 13.102 0.599 4.977 1.00 11.23 458 THR G N 1
ATOM 10269 C CA . THR F 2 78 ? 13.773 -0.008 3.838 1.00 10.30 458 THR G CA 1
ATOM 10270 C C . THR F 2 78 ? 14.971 -0.827 4.282 1.00 13.80 458 THR G C 1
ATOM 10271 O O . THR F 2 78 ? 15.493 -0.659 5.393 1.00 10.15 458 THR G O 1
ATOM 10275 N N . GLN F 2 79 ? 15.378 -1.739 3.410 1.00 11.88 459 GLN G N 1
ATOM 10276 C CA . GLN F 2 79 ? 16.698 -2.351 3.490 1.00 12.93 459 GLN G CA 1
ATOM 10277 C C . GLN F 2 79 ? 17.194 -2.472 2.048 1.00 12.73 459 GLN G C 1
ATOM 10278 O O . GLN F 2 79 ? 16.383 -2.594 1.122 1.00 9.99 459 GLN G O 1
ATOM 10284 N N . SER F 2 80 ? 18.511 -2.405 1.859 1.00 10.99 460 SER G N 1
ATOM 10285 C CA . SER F 2 80 ? 19.097 -2.419 0.520 1.00 12.49 460 SER G CA 1
ATOM 10286 C C . SER F 2 80 ? 20.286 -3.367 0.402 1.00 12.89 460 SER G C 1
ATOM 10287 O O . SER F 2 80 ? 21.015 -3.585 1.358 1.00 13.48 460 SER G O 1
ATOM 10290 N N . PHE F 2 81 ? 20.480 -3.920 -0.787 1.00 9.69 461 PHE G N 1
ATOM 10291 C CA . PHE F 2 81 ? 21.682 -4.680 -1.073 1.00 11.33 461 PHE G CA 1
ATOM 10292 C C . PHE F 2 81 ? 22.030 -4.433 -2.538 1.00 12.73 461 PHE G C 1
ATOM 10293 O O . PHE F 2 81 ? 21.284 -3.780 -3.263 1.00 12.25 461 PHE G O 1
ATOM 10301 N N . GLY F 2 82 ? 23.175 -4.931 -2.972 1.00 14.08 462 GLY G N 1
ATOM 10302 C CA . GLY F 2 82 ? 23.588 -4.727 -4.345 1.00 10.94 462 GLY G CA 1
ATOM 10303 C C . GLY F 2 82 ? 24.376 -5.914 -4.835 1.00 14.30 462 GLY G C 1
ATOM 10304 O O . GLY F 2 82 ? 24.739 -6.796 -4.054 1.00 11.80 462 GLY G O 1
ATOM 10305 N N . PHE F 2 83 ? 24.632 -5.949 -6.135 1.00 12.30 463 PHE G N 1
ATOM 10306 C CA . PHE F 2 83 ? 25.420 -7.028 -6.715 1.00 12.09 463 PHE G CA 1
ATOM 10307 C C . PHE F 2 83 ? 25.863 -6.684 -8.133 1.00 11.52 463 PHE G C 1
ATOM 10308 O O . PHE F 2 83 ? 25.318 -5.789 -8.758 1.00 15.20 463 PHE G O 1
ATOM 10316 N N . ASN F 2 84 ? 26.862 -7.401 -8.628 1.00 12.57 464 ASN G N 1
ATOM 10317 C CA . ASN F 2 84 ? 27.308 -7.239 -10.003 1.00 17.02 464 ASN G CA 1
ATOM 10318 C C . ASN F 2 84 ? 26.819 -8.399 -10.845 1.00 17.79 464 ASN G C 1
ATOM 10319 O O . ASN F 2 84 ? 26.782 -9.538 -10.371 1.00 19.51 464 ASN G O 1
ATOM 10324 N N . ILE F 2 85 ? 26.425 -8.108 -12.082 1.00 18.05 465 ILE G N 1
ATOM 10325 C CA . ILE F 2 85 ? 26.057 -9.150 -13.033 1.00 16.53 465 ILE G CA 1
ATOM 10326 C C . ILE F 2 85 ? 26.961 -9.122 -14.258 1.00 25.62 465 ILE G C 1
ATOM 10327 O O . ILE F 2 85 ? 27.503 -8.076 -14.617 1.00 24.13 465 ILE G O 1
ATOM 10332 N N . ASN F 2 86 ? 27.144 -10.291 -14.869 1.00 26.03 466 ASN G N 1
ATOM 10333 C CA . ASN F 2 86 ? 27.597 -10.392 -16.251 1.00 25.14 466 ASN G CA 1
ATOM 10334 C C . ASN F 2 86 ? 26.382 -10.720 -17.081 1.00 26.29 466 ASN G C 1
ATOM 10335 O O . ASN F 2 86 ? 25.531 -11.509 -16.656 1.00 29.38 466 ASN G O 1
ATOM 10340 N N . TYR F 2 87 ? 26.289 -10.114 -18.257 1.00 27.71 467 TYR G N 1
ATOM 10341 C CA . TYR F 2 87 ? 25.141 -10.329 -19.126 1.00 28.86 467 TYR G CA 1
ATOM 10342 C C . TYR F 2 87 ? 25.542 -10.299 -20.592 1.00 28.85 467 TYR G C 1
ATOM 10343 O O . TYR F 2 87 ? 26.637 -9.849 -20.948 1.00 19.64 467 TYR G O 1
ATOM 10352 N N . SER F 2 88 ? 24.638 -10.777 -21.435 1.00 33.09 468 SER G N 1
ATOM 10353 C CA . SER F 2 88 ? 24.816 -10.723 -22.880 1.00 38.82 468 SER G CA 1
ATOM 10354 C C . SER F 2 88 ? 23.460 -10.427 -23.478 1.00 37.56 468 SER G C 1
ATOM 10355 O O . SER F 2 88 ? 22.439 -10.630 -22.824 1.00 41.86 468 SER G O 1
ATOM 10358 N N . GLY F 2 89 ? 23.442 -9.928 -24.708 1.00 38.85 469 GLY G N 1
ATOM 10359 C CA . GLY F 2 89 ? 22.201 -9.471 -25.301 1.00 33.86 469 GLY G CA 1
ATOM 10360 C C . GLY F 2 89 ? 21.689 -8.238 -24.581 1.00 37.64 469 GLY G C 1
ATOM 10361 O O . GLY F 2 89 ? 22.473 -7.403 -24.134 1.00 38.84 469 GLY G O 1
ATOM 10362 N N . VAL F 2 90 ? 20.373 -8.125 -24.457 1.00 34.57 470 VAL G N 1
ATOM 10363 C CA . VAL F 2 90 ? 19.766 -6.957 -23.829 1.00 38.20 470 VAL G CA 1
ATOM 10364 C C . VAL F 2 90 ? 19.725 -7.083 -22.307 1.00 37.81 470 VAL G C 1
ATOM 10365 O O . VAL F 2 90 ? 19.413 -8.142 -21.771 1.00 40.16 470 VAL G O 1
ATOM 10369 N N . LEU F 2 91 ? 20.032 -5.994 -21.614 1.00 37.88 471 LEU G N 1
ATOM 10370 C CA . LEU F 2 91 ? 20.014 -5.990 -20.155 1.00 40.29 471 LEU G CA 1
ATOM 10371 C C . LEU F 2 91 ? 18.596 -5.849 -19.595 1.00 46.69 471 LEU G C 1
ATOM 10372 O O . LEU F 2 91 ? 18.102 -4.738 -19.409 1.00 53.20 471 LEU G O 1
ATOM 10377 N N . SER F 2 92 ? 17.951 -6.981 -19.318 1.00 44.88 472 SER G N 1
ATOM 10378 C CA . SER F 2 92 ? 16.580 -6.995 -18.799 1.00 41.68 472 SER G CA 1
ATOM 10379 C C . SER F 2 92 ? 16.512 -6.933 -17.278 1.00 35.17 472 SER G C 1
ATOM 10380 O O . SER F 2 92 ? 17.426 -7.360 -16.580 1.00 31.86 472 SER G O 1
ATOM 10383 N N . LYS F 2 93 ? 15.407 -6.413 -16.767 1.00 33.58 473 LYS G N 1
ATOM 10384 C CA . LYS F 2 93 ? 15.164 -6.450 -15.338 1.00 34.65 473 LYS G CA 1
ATOM 10385 C C . LYS F 2 93 ? 14.222 -7.601 -15.033 1.00 32.16 473 LYS G C 1
ATOM 10386 O O . LYS F 2 93 ? 13.371 -7.939 -15.861 1.00 33.29 473 LYS G O 1
ATOM 10392 N N . PRO F 2 94 ? 14.388 -8.233 -13.857 1.00 32.32 474 PRO G N 1
ATOM 10393 C CA . PRO F 2 94 ? 13.446 -9.277 -13.445 1.00 29.16 474 PRO G CA 1
ATOM 10394 C C . PRO F 2 94 ? 12.041 -8.697 -13.446 1.00 29.38 474 PRO G C 1
ATOM 10395 O O . PRO F 2 94 ? 11.885 -7.485 -13.312 1.00 29.91 474 PRO G O 1
ATOM 10399 N N . THR F 2 95 ? 11.033 -9.545 -13.617 1.00 35.84 475 THR G N 1
ATOM 10400 C CA . THR F 2 95 ? 9.677 -9.056 -13.842 1.00 44.00 475 THR G CA 1
ATOM 10401 C C . THR F 2 95 ? 8.854 -9.079 -12.559 1.00 48.49 475 THR G C 1
ATOM 10402 O O . THR F 2 95 ? 8.049 -8.175 -12.299 1.00 43.76 475 THR G O 1
ATOM 10406 N N . GLY F 2 96 ? 9.059 -10.130 -11.770 1.00 39.06 476 GLY G N 1
ATOM 10407 C CA . GLY F 2 96 ? 8.326 -10.328 -10.536 1.00 36.63 476 GLY G CA 1
ATOM 10408 C C . GLY F 2 96 ? 9.287 -10.276 -9.370 1.00 32.50 476 GLY G C 1
ATOM 10409 O O . GLY F 2 96 ? 10.492 -10.417 -9.551 1.00 34.16 476 GLY G O 1
ATOM 10410 N N . PHE F 2 97 ? 8.757 -10.043 -8.180 1.00 16.57 477 PHE G N 1
ATOM 10411 C CA . PHE F 2 97 ? 9.538 -10.090 -6.959 1.00 17.47 477 PHE G CA 1
ATOM 10412 C C . PHE F 2 97 ? 8.586 -10.540 -5.861 1.00 18.20 477 PHE G C 1
ATOM 10413 O O . PHE F 2 97 ? 7.428 -10.105 -5.808 1.00 14.28 477 PHE G O 1
ATOM 10421 N N . THR F 2 98 ? 9.057 -11.432 -5.003 1.00 14.57 478 THR G N 1
ATOM 10422 C CA A THR F 2 98 ? 8.297 -11.868 -3.844 0.33 16.28 478 THR G CA 1
ATOM 10423 C CA B THR F 2 98 ? 8.284 -11.791 -3.821 0.67 16.27 478 THR G CA 1
ATOM 10424 C C . THR F 2 98 ? 9.173 -11.714 -2.604 1.00 12.24 478 THR G C 1
ATOM 10425 O O . THR F 2 98 ? 10.335 -12.106 -2.632 1.00 12.80 478 THR G O 1
ATOM 10432 N N . VAL F 2 99 ? 8.622 -11.163 -1.535 1.00 11.74 479 VAL G N 1
ATOM 10433 C CA . VAL F 2 99 ? 9.365 -11.003 -0.290 1.00 13.33 479 VAL G CA 1
ATOM 10434 C C . VAL F 2 99 ? 8.638 -11.777 0.792 1.00 12.54 479 VAL G C 1
ATOM 10435 O O . VAL F 2 99 ? 7.474 -11.513 1.080 1.00 10.77 479 VAL G O 1
ATOM 10439 N N . ASN F 2 100 ? 9.319 -12.749 1.372 1.00 9.58 480 ASN G N 1
ATOM 10440 C CA . ASN F 2 100 ? 8.691 -13.626 2.349 1.00 13.24 480 ASN G CA 1
ATOM 10441 C C . ASN F 2 100 ? 7.294 -14.042 1.898 1.00 15.99 480 ASN G C 1
ATOM 10442 O O . ASN F 2 100 ? 6.342 -13.983 2.670 1.00 14.38 480 ASN G O 1
ATOM 10447 N N . GLY F 2 101 ? 7.178 -14.452 0.634 1.00 17.53 481 GLY G N 1
ATOM 10448 C CA . GLY F 2 101 ? 5.931 -14.982 0.106 1.00 11.45 481 GLY G CA 1
ATOM 10449 C C . GLY F 2 101 ? 4.959 -13.945 -0.430 1.00 14.55 481 GLY G C 1
ATOM 10450 O O . GLY F 2 101 ? 3.988 -14.280 -1.093 1.00 14.90 481 GLY G O 1
ATOM 10451 N N . THR F 2 102 ? 5.208 -12.677 -0.139 1.00 10.97 482 THR G N 1
ATOM 10452 C CA . THR F 2 102 ? 4.306 -11.625 -0.575 1.00 16.86 482 THR G CA 1
ATOM 10453 C C . THR F 2 102 ? 4.731 -11.015 -1.924 1.00 21.40 482 THR G C 1
ATOM 10454 O O . THR F 2 102 ? 5.886 -10.629 -2.099 1.00 14.09 482 THR G O 1
ATOM 10458 N N . GLU F 2 103 ? 3.793 -10.939 -2.868 1.00 19.90 483 GLU G N 1
ATOM 10459 C CA . GLU F 2 103 ? 4.056 -10.344 -4.179 1.00 20.37 483 GLU G CA 1
ATOM 10460 C C . GLU F 2 103 ? 4.226 -8.853 -4.036 1.00 22.90 483 GLU G C 1
ATOM 10461 O O . GLU F 2 103 ? 3.344 -8.184 -3.500 1.00 21.61 483 GLU G O 1
ATOM 10467 N N . CYS F 2 104 ? 5.350 -8.341 -4.536 1.00 11.72 484 CYS G N 1
ATOM 10468 C CA . CYS F 2 104 ? 5.702 -6.929 -4.401 1.00 21.66 484 CYS G CA 1
ATOM 10469 C C . CYS F 2 104 ? 5.209 -6.076 -5.561 1.00 26.16 484 CYS G C 1
ATOM 10470 O O . CYS F 2 104 ? 4.884 -6.588 -6.625 1.00 30.25 484 CYS G O 1
ATOM 10473 N N . THR F 2 105 ? 5.173 -4.766 -5.343 1.00 27.80 485 THR G N 1
ATOM 10474 C CA . THR F 2 105 ? 5.019 -3.803 -6.428 1.00 30.37 485 THR G CA 1
ATOM 10475 C C . THR F 2 105 ? 6.402 -3.441 -6.981 1.00 37.48 485 THR G C 1
ATOM 10476 O O . THR F 2 105 ? 7.393 -3.418 -6.244 1.00 20.98 485 THR G O 1
ATOM 10480 N N . VAL F 2 106 ? 6.485 -3.158 -8.277 1.00 44.10 486 VAL G N 1
ATOM 10481 C CA . VAL F 2 106 ? 7.761 -2.751 -8.858 1.00 42.32 486 VAL G CA 1
ATOM 10482 C C . VAL F 2 106 ? 7.793 -1.249 -9.138 1.00 49.19 486 VAL G C 1
ATOM 10483 O O . VAL F 2 106 ? 7.078 -0.761 -10.014 1.00 44.99 486 VAL G O 1
ATOM 10487 N N . LYS F 2 107 ? 8.609 -0.524 -8.372 1.00 42.69 487 LYS G N 1
ATOM 10488 C CA . LYS F 2 107 ? 8.788 0.914 -8.576 1.00 51.64 487 LYS G CA 1
ATOM 10489 C C . LYS F 2 107 ? 9.951 1.194 -9.523 1.00 50.24 487 LYS G C 1
ATOM 10490 O O . LYS F 2 107 ? 10.213 0.418 -10.441 1.00 44.63 487 LYS G O 1
ATOM 10496 N N . SER G 1 1 ? -11.875 21.099 -0.604 1.00 27.16 4 SER D N 1
ATOM 10497 C CA . SER G 1 1 ? -11.627 21.366 0.807 1.00 26.71 4 SER D CA 1
ATOM 10498 C C . SER G 1 1 ? -11.002 20.163 1.513 1.00 25.50 4 SER D C 1
ATOM 10499 O O . SER G 1 1 ? -11.272 19.018 1.158 1.00 24.65 4 SER D O 1
ATOM 10502 N N . THR G 1 2 ? -10.168 20.422 2.516 1.00 19.55 5 THR D N 1
ATOM 10503 C CA . THR G 1 2 ? -9.618 19.341 3.322 1.00 20.01 5 THR D CA 1
ATOM 10504 C C . THR G 1 2 ? -10.452 19.114 4.570 1.00 23.08 5 THR D C 1
ATOM 10505 O O . THR G 1 2 ? -10.077 18.318 5.430 1.00 17.85 5 THR D O 1
ATOM 10509 N N . ALA G 1 3 ? -11.588 19.803 4.665 1.00 18.60 6 ALA D N 1
ATOM 10510 C CA . ALA G 1 3 ? -12.415 19.721 5.867 1.00 17.42 6 ALA D CA 1
ATOM 10511 C C . ALA G 1 3 ? -12.879 18.292 6.154 1.00 19.71 6 ALA D C 1
ATOM 10512 O O . ALA G 1 3 ? -12.828 17.829 7.299 1.00 17.35 6 ALA D O 1
ATOM 10514 N N . PHE G 1 4 ? -13.319 17.589 5.114 1.00 21.01 7 PHE D N 1
ATOM 10515 C CA . PHE G 1 4 ? -14.005 16.318 5.322 1.00 18.36 7 PHE D CA 1
ATOM 10516 C C . PHE G 1 4 ? -13.360 15.143 4.600 1.00 21.38 7 PHE D C 1
ATOM 10517 O O . PHE G 1 4 ? -14.039 14.386 3.916 1.00 25.70 7 PHE D O 1
ATOM 10525 N N . THR G 1 5 ? -12.056 14.976 4.785 1.00 19.59 8 THR D N 1
ATOM 10526 C CA . THR G 1 5 ? -11.298 13.962 4.057 1.00 17.97 8 THR D CA 1
ATOM 10527 C C . THR G 1 5 ? -11.254 12.588 4.747 1.00 22.63 8 THR D C 1
ATOM 10528 O O . THR G 1 5 ? -10.624 11.663 4.243 1.00 23.84 8 THR D O 1
ATOM 10532 N N . GLY G 1 6 ? -11.916 12.448 5.892 1.00 20.38 9 GLY D N 1
ATOM 10533 C CA . GLY G 1 6 ? -11.837 11.201 6.641 1.00 23.98 9 GLY D CA 1
ATOM 10534 C C . GLY G 1 6 ? -10.546 11.103 7.449 1.00 17.87 9 GLY D C 1
ATOM 10535 O O . GLY G 1 6 ? -9.736 12.032 7.441 1.00 16.29 9 GLY D O 1
ATOM 10536 N N . VAL G 1 7 ? -10.344 9.987 8.145 1.00 14.02 10 VAL D N 1
ATOM 10537 C CA . VAL G 1 7 ? -9.175 9.857 9.006 1.00 15.67 10 VAL D CA 1
ATOM 10538 C C . VAL G 1 7 ? -8.320 8.650 8.658 1.00 19.46 10 VAL D C 1
ATOM 10539 O O . VAL G 1 7 ? -8.785 7.516 8.723 1.00 17.40 10 VAL D O 1
ATOM 10543 N N . ARG G 1 8 ? -7.064 8.910 8.306 1.00 13.49 11 ARG D N 1
ATOM 10544 C CA . ARG G 1 8 ? -6.107 7.862 7.962 1.00 17.89 11 ARG D CA 1
ATOM 10545 C C . ARG G 1 8 ? -5.558 7.144 9.196 1.00 18.50 11 ARG D C 1
ATOM 10546 O O . ARG G 1 8 ? -5.730 7.603 10.331 1.00 19.58 11 ARG D O 1
ATOM 10554 N N . ASP G 1 9 ? -4.888 6.016 8.974 1.00 17.99 12 ASP D N 1
ATOM 10555 C CA . ASP G 1 9 ? -4.222 5.305 10.066 1.00 18.17 12 ASP D CA 1
ATOM 10556 C C . ASP G 1 9 ? -2.699 5.347 9.949 1.00 18.96 12 ASP D C 1
ATOM 10557 O O . ASP G 1 9 ? -2.011 4.496 10.507 1.00 26.92 12 ASP D O 1
ATOM 10562 N N . VAL G 1 10 ? -2.172 6.331 9.231 1.00 16.95 13 VAL D N 1
ATOM 10563 C CA . VAL G 1 10 ? -0.720 6.451 9.059 1.00 17.00 13 VAL D CA 1
ATOM 10564 C C . VAL G 1 10 ? -0.010 6.919 10.335 1.00 21.73 13 VAL D C 1
ATOM 10565 O O . VAL G 1 10 ? -0.646 7.451 11.246 1.00 20.35 13 VAL D O 1
ATOM 10569 N N . PRO G 1 11 ? 1.319 6.723 10.405 1.00 24.11 14 PRO D N 1
ATOM 10570 C CA . PRO G 1 11 ? 2.097 7.216 11.547 1.00 14.24 14 PRO D CA 1
ATOM 10571 C C . PRO G 1 11 ? 1.982 8.717 11.640 1.00 11.74 14 PRO D C 1
ATOM 10572 O O . PRO G 1 11 ? 1.878 9.400 10.619 1.00 11.12 14 PRO D O 1
ATOM 10576 N N . ALA G 1 12 ? 1.998 9.228 12.860 1.00 8.25 15 ALA D N 1
ATOM 10577 C CA . ALA G 1 12 ? 1.854 10.651 13.078 1.00 8.84 15 ALA D CA 1
ATOM 10578 C C . ALA G 1 12 ? 2.978 11.427 12.389 1.00 6.94 15 ALA D C 1
ATOM 10579 O O . ALA G 1 12 ? 2.780 12.558 11.967 1.00 9.13 15 ALA D O 1
ATOM 10581 N N . GLN G 1 13 ? 4.157 10.821 12.270 1.00 6.23 16 GLN D N 1
ATOM 10582 C CA . GLN G 1 13 ? 5.265 11.492 11.586 1.00 8.29 16 GLN D CA 1
ATOM 10583 C C . GLN G 1 13 ? 4.882 11.912 10.152 1.00 8.45 16 GLN D C 1
ATOM 10584 O O . GLN G 1 13 ? 5.277 12.977 9.675 1.00 7.28 16 GLN D O 1
ATOM 10590 N N . GLN G 1 14 ? 4.106 11.075 9.474 1.00 7.48 17 GLN D N 1
ATOM 10591 C CA . GLN G 1 14 ? 3.663 11.397 8.125 1.00 10.56 17 GLN D CA 1
ATOM 10592 C C . GLN G 1 14 ? 2.716 12.596 8.125 1.00 10.69 17 GLN D C 1
ATOM 10593 O O . GLN G 1 14 ? 2.763 13.436 7.226 1.00 9.42 17 GLN D O 1
ATOM 10599 N N . ILE G 1 15 ? 1.856 12.674 9.134 1.00 7.80 18 ILE D N 1
ATOM 10600 C CA . ILE G 1 15 ? 0.964 13.812 9.273 1.00 9.59 18 ILE D CA 1
ATOM 10601 C C . ILE G 1 15 ? 1.795 15.072 9.522 1.00 9.65 18 ILE D C 1
ATOM 10602 O O . ILE G 1 15 ? 1.538 16.113 8.939 1.00 9.24 18 ILE D O 1
ATOM 10607 N N . VAL G 1 16 ? 2.811 14.971 10.370 1.00 7.60 19 VAL D N 1
ATOM 10608 C CA . VAL G 1 16 ? 3.647 16.131 10.659 1.00 7.57 19 VAL D CA 1
ATOM 10609 C C . VAL G 1 16 ? 4.400 16.594 9.407 1.00 10.85 19 VAL D C 1
ATOM 10610 O O . VAL G 1 16 ? 4.473 17.795 9.117 1.00 10.03 19 VAL D O 1
ATOM 10614 N N . ASN G 1 17 ? 4.930 15.641 8.648 1.00 7.88 20 ASN D N 1
ATOM 10615 C CA . ASN G 1 17 ? 5.563 15.962 7.375 1.00 7.95 20 ASN D CA 1
ATOM 10616 C C . ASN G 1 17 ? 4.624 16.704 6.400 1.00 10.84 20 ASN D C 1
ATOM 10617 O O . ASN G 1 17 ? 5.032 17.669 5.752 1.00 10.94 20 ASN D O 1
ATOM 10622 N N . GLU G 1 18 ? 3.377 16.252 6.288 1.00 8.67 21 GLU D N 1
ATOM 10623 C CA . GLU G 1 18 ? 2.406 16.908 5.405 1.00 10.47 21 GLU D CA 1
ATOM 10624 C C . GLU G 1 18 ? 1.980 18.281 5.929 1.00 11.70 21 GLU D C 1
ATOM 10625 O O . GLU G 1 18 ? 1.720 19.201 5.149 1.00 10.33 21 GLU D O 1
ATOM 10631 N N . MET G 1 19 ? 1.892 18.409 7.252 1.00 9.22 22 MET D N 1
ATOM 10632 C CA . MET G 1 19 ? 1.666 19.703 7.890 1.00 11.79 22 MET D CA 1
ATOM 10633 C C . MET G 1 19 ? 2.727 20.691 7.422 1.00 8.81 22 MET D C 1
ATOM 10634 O O . MET G 1 19 ? 2.427 21.861 7.157 1.00 9.19 22 MET D O 1
ATOM 10639 N N . LYS G 1 20 ? 3.964 20.202 7.350 1.00 10.75 23 LYS D N 1
ATOM 10640 C CA . LYS G 1 20 ? 5.077 20.869 6.654 1.00 10.26 23 LYS D CA 1
ATOM 10641 C C . LYS G 1 20 ? 5.631 22.117 7.335 1.00 12.31 23 LYS D C 1
ATOM 10642 O O . LYS G 1 20 ? 6.765 22.116 7.808 1.00 9.60 23 LYS D O 1
ATOM 10648 N N . VAL G 1 21 ? 4.835 23.179 7.373 1.00 11.40 24 VAL D N 1
ATOM 10649 C CA . VAL G 1 21 ? 5.239 24.431 7.992 1.00 7.40 24 VAL D CA 1
ATOM 10650 C C . VAL G 1 21 ? 3.979 25.253 8.230 1.00 10.54 24 VAL D C 1
ATOM 10651 O O . VAL G 1 21 ? 3.048 25.237 7.424 1.00 9.96 24 VAL D O 1
ATOM 10655 N N . GLY G 1 22 ? 3.931 25.970 9.338 1.00 9.85 25 GLY D N 1
ATOM 10656 C CA . GLY G 1 22 ? 2.698 26.632 9.685 1.00 9.08 25 GLY D CA 1
ATOM 10657 C C . GLY G 1 22 ? 2.832 28.068 10.107 1.00 10.03 25 GLY D C 1
ATOM 10658 O O . GLY G 1 22 ? 3.938 28.580 10.293 1.00 8.79 25 GLY D O 1
ATOM 10659 N N . TRP G 1 23 ? 1.672 28.699 10.268 1.00 9.75 26 TRP D N 1
ATOM 10660 C CA . TRP G 1 23 ? 1.551 30.093 10.656 1.00 10.22 26 TRP D CA 1
ATOM 10661 C C . TRP G 1 23 ? 0.470 30.162 11.729 1.00 9.81 26 TRP D C 1
ATOM 10662 O O . TRP G 1 23 ? -0.571 29.520 11.591 1.00 9.09 26 TRP D O 1
ATOM 10673 N N . ASN G 1 24 ? 0.727 30.910 12.804 1.00 9.83 27 ASN D N 1
ATOM 10674 C CA . ASN G 1 24 ? -0.241 31.084 13.891 1.00 8.46 27 ASN D CA 1
ATOM 10675 C C . ASN G 1 24 ? -1.099 32.316 13.646 1.00 14.70 27 ASN D C 1
ATOM 10676 O O . ASN G 1 24 ? -0.572 33.386 13.331 1.00 14.09 27 ASN D O 1
ATOM 10681 N N . LEU G 1 25 ? -2.412 32.177 13.811 1.00 11.83 28 LEU D N 1
ATOM 10682 C CA . LEU G 1 25 ? -3.286 33.345 13.898 1.00 12.71 28 LEU D CA 1
ATOM 10683 C C . LEU G 1 25 ? -3.226 33.848 15.344 1.00 10.48 28 LEU D C 1
ATOM 10684 O O . LEU G 1 25 ? -4.170 33.674 16.117 1.00 11.06 28 LEU D O 1
ATOM 10689 N N . GLY G 1 26 ? -2.107 34.463 15.709 1.00 11.62 29 GLY D N 1
ATOM 10690 C CA . GLY G 1 26 ? -1.877 34.884 17.086 1.00 11.79 29 GLY D CA 1
ATOM 10691 C C . GLY G 1 26 ? -2.581 36.162 17.530 1.00 13.43 29 GLY D C 1
ATOM 10692 O O . GLY G 1 26 ? -2.881 37.041 16.719 1.00 12.96 29 GLY D O 1
ATOM 10693 N N . ASN G 1 27 ? -2.814 36.264 18.837 1.00 11.50 30 ASN D N 1
ATOM 10694 C CA . ASN G 1 27 ? -3.510 37.396 19.446 1.00 18.13 30 ASN D CA 1
ATOM 10695 C C . ASN G 1 27 ? -4.843 37.687 18.775 1.00 18.52 30 ASN D C 1
ATOM 10696 O O . ASN G 1 27 ? -5.155 38.834 18.490 1.00 18.62 30 ASN D O 1
ATOM 10701 N N . THR G 1 28 ? -5.623 36.639 18.534 1.00 12.58 31 THR D N 1
ATOM 10702 C CA . THR G 1 28 ? -6.873 36.762 17.805 1.00 14.20 31 THR D CA 1
ATOM 10703 C C . THR G 1 28 ? -7.982 36.030 18.565 1.00 17.16 31 THR D C 1
ATOM 10704 O O . THR G 1 28 ? -8.548 36.598 19.494 1.00 15.86 31 THR D O 1
ATOM 10708 N N . MET G 1 29 ? -8.286 34.784 18.197 1.00 10.78 32 MET D N 1
ATOM 10709 C CA . MET G 1 29 ? -9.257 34.000 18.970 1.00 11.80 32 MET D CA 1
ATOM 10710 C C . MET G 1 29 ? -8.714 33.657 20.342 1.00 12.81 32 MET D C 1
ATOM 10711 O O . MET G 1 29 ? -9.475 33.286 21.231 1.00 11.50 32 MET D O 1
ATOM 10716 N N . ASP G 1 30 ? -7.395 33.790 20.506 1.00 14.14 33 ASP D N 1
ATOM 10717 C CA . ASP G 1 30 ? -6.746 33.598 21.801 1.00 13.95 33 ASP D CA 1
ATOM 10718 C C . ASP G 1 30 ? -6.771 34.864 22.658 1.00 13.70 33 ASP D C 1
ATOM 10719 O O . ASP G 1 30 ? -6.523 34.802 23.858 1.00 11.74 33 ASP D O 1
ATOM 10724 N N . ALA G 1 31 ? -7.056 36.012 22.051 1.00 14.04 34 ALA D N 1
ATOM 10725 C CA . ALA G 1 31 ? -7.045 37.270 22.804 1.00 17.52 34 ALA D CA 1
ATOM 10726 C C . ALA G 1 31 ? -8.121 37.294 23.896 1.00 17.84 34 ALA D C 1
ATOM 10727 O O . ALA G 1 31 ? -9.276 36.936 23.654 1.00 14.97 34 ALA D O 1
ATOM 10729 N N . ILE G 1 32 ? -7.737 37.712 25.101 1.00 25.89 35 ILE D N 1
ATOM 10730 C CA . ILE G 1 32 ? -8.699 37.823 26.199 1.00 25.13 35 ILE D CA 1
ATOM 10731 C C . ILE G 1 32 ? -9.758 38.843 25.823 1.00 24.77 35 ILE D C 1
ATOM 10732 O O . ILE G 1 32 ? -9.434 39.991 25.535 1.00 24.94 35 ILE D O 1
ATOM 10737 N N . GLY G 1 33 ? -11.020 38.419 25.809 1.00 29.65 36 GLY D N 1
ATOM 10738 C CA . GLY G 1 33 ? -12.124 39.328 25.553 1.00 33.42 36 GLY D CA 1
ATOM 10739 C C . GLY G 1 33 ? -12.616 39.469 24.117 1.00 34.89 36 GLY D C 1
ATOM 10740 O O . GLY G 1 33 ? -13.468 40.313 23.835 1.00 34.02 36 GLY D O 1
ATOM 10741 N N . GLY G 1 34 ? -12.090 38.662 23.201 1.00 27.68 37 GLY D N 1
ATOM 10742 C CA . GLY G 1 34 ? -12.592 38.687 21.839 1.00 20.56 37 GLY D CA 1
ATOM 10743 C C . GLY G 1 34 ? -11.559 38.855 20.746 1.00 18.72 37 GLY D C 1
ATOM 10744 O O . GLY G 1 34 ? -10.466 39.385 20.955 1.00 18.92 37 GLY D O 1
ATOM 10745 N N . GLU G 1 35 ? -11.947 38.410 19.558 1.00 17.15 38 GLU D N 1
ATOM 10746 C CA . GLU G 1 35 ? -11.086 38.344 18.385 1.00 17.43 38 GLU D CA 1
ATOM 10747 C C . GLU G 1 35 ? -10.301 39.620 18.058 1.00 24.50 38 GLU D C 1
ATOM 10748 O O . GLU G 1 35 ? -9.122 39.558 17.694 1.00 23.09 38 GLU D O 1
ATOM 10754 N N . THR G 1 36 ? -10.950 40.771 18.179 1.00 17.97 39 THR D N 1
ATOM 10755 C CA . THR G 1 36 ? -10.324 42.035 17.810 1.00 17.29 39 THR D CA 1
ATOM 10756 C C . THR G 1 36 ? -9.748 42.774 19.019 1.00 20.47 39 THR D C 1
ATOM 10757 O O . THR G 1 36 ? -9.181 43.856 18.891 1.00 22.34 39 THR D O 1
ATOM 10761 N N . ASN G 1 37 ? -9.876 42.173 20.191 1.00 18.13 40 ASN D N 1
ATOM 10762 C CA . ASN G 1 37 ? -9.570 42.867 21.430 1.00 19.29 40 ASN D CA 1
ATOM 10763 C C . ASN G 1 37 ? -8.088 43.188 21.636 1.00 22.78 40 ASN D C 1
ATOM 10764 O O . ASN G 1 37 ? -7.743 44.057 22.437 1.00 24.24 40 ASN D O 1
ATOM 10769 N N . TRP G 1 38 ? -7.207 42.495 20.924 1.00 18.49 41 TRP D N 1
ATOM 10770 C CA . TRP G 1 38 ? -5.785 42.807 21.026 1.00 19.94 41 TRP D CA 1
ATOM 10771 C C . TRP G 1 38 ? -5.241 43.442 19.739 1.00 20.09 41 TRP D C 1
ATOM 10772 O O . TRP G 1 38 ? -4.093 43.232 19.358 1.00 21.37 41 TRP D O 1
ATOM 10783 N N . GLY G 1 39 ? -6.080 44.219 19.064 1.00 19.97 42 GLY D N 1
ATOM 10784 C CA . GLY G 1 39 ? -5.608 45.052 17.974 1.00 18.12 42 GLY D CA 1
ATOM 10785 C C . GLY G 1 39 ? -5.625 44.429 16.593 1.00 22.84 42 GLY D C 1
ATOM 10786 O O . GLY G 1 39 ? -5.324 45.094 15.604 1.00 28.46 42 GLY D O 1
ATOM 10787 N N . ASN G 1 40 ? -5.972 43.152 16.506 1.00 23.56 43 ASN D N 1
ATOM 10788 C CA . ASN G 1 40 ? -6.094 42.529 15.201 1.00 16.27 43 ASN D CA 1
ATOM 10789 C C . ASN G 1 40 ? -7.484 42.723 14.633 1.00 21.63 43 ASN D C 1
ATOM 10790 O O . ASN G 1 40 ? -8.458 42.792 15.383 1.00 21.34 43 ASN D O 1
ATOM 10795 N N . PRO G 1 41 ? -7.575 42.838 13.303 1.00 19.03 44 PRO D N 1
ATOM 10796 C CA . PRO G 1 41 ? -8.864 42.981 12.625 1.00 20.62 44 PRO D CA 1
ATOM 10797 C C . PRO G 1 41 ? -9.539 41.634 12.621 1.00 26.48 44 PRO D C 1
ATOM 10798 O O . PRO G 1 41 ? -8.905 40.622 12.948 1.00 23.34 44 PRO D O 1
ATOM 10802 N N . MET G 1 42 ? -10.803 41.607 12.231 1.00 22.45 45 MET D N 1
ATOM 10803 C CA . MET G 1 42 ? -11.504 40.344 12.127 1.00 21.41 45 MET D CA 1
ATOM 10804 C C . MET G 1 42 ? -10.927 39.525 10.985 1.00 22.22 45 MET D C 1
ATOM 10805 O O . MET G 1 42 ? -10.694 40.031 9.881 1.00 19.47 45 MET D O 1
ATOM 10810 N N . THR G 1 43 ? -10.688 38.253 11.267 1.00 15.20 46 THR D N 1
ATOM 10811 C CA . THR G 1 43 ? -10.042 37.369 10.317 1.00 16.61 46 THR D CA 1
ATOM 10812 C C . THR G 1 43 ? -10.928 37.139 9.095 1.00 17.00 46 THR D C 1
ATOM 10813 O O . THR G 1 43 ? -12.134 36.947 9.219 1.00 15.90 46 THR D O 1
ATOM 10817 N N . THR G 1 44 ? -10.325 37.169 7.912 1.00 13.21 47 THR D N 1
ATOM 10818 C CA . THR G 1 44 ? -11.067 36.925 6.684 1.00 11.35 47 THR D CA 1
ATOM 10819 C C . THR G 1 44 ? -10.494 35.770 5.894 1.00 14.15 47 THR D C 1
ATOM 10820 O O . THR G 1 44 ? -9.335 35.385 6.074 1.00 17.72 47 THR D O 1
ATOM 10824 N N . HIS G 1 45 ? -11.324 35.226 5.012 1.00 15.57 48 HIS D N 1
ATOM 10825 C CA . HIS G 1 45 ? -10.928 34.170 4.099 1.00 12.54 48 HIS D CA 1
ATOM 10826 C C . HIS G 1 45 ? -9.759 34.629 3.225 1.00 15.81 48 HIS D C 1
ATOM 10827 O O . HIS G 1 45 ? -8.859 33.845 2.891 1.00 17.49 48 HIS D O 1
ATOM 10834 N N . ALA G 1 46 ? -9.785 35.901 2.847 1.00 16.32 49 ALA D N 1
ATOM 10835 C CA . ALA G 1 46 ? -8.736 36.484 2.014 1.00 17.31 49 ALA D CA 1
ATOM 10836 C C . ALA G 1 46 ? -7.380 36.475 2.727 1.00 12.66 49 ALA D C 1
ATOM 10837 O O . ALA G 1 46 ? -6.360 36.198 2.114 1.00 14.20 49 ALA D O 1
ATOM 10839 N N . MET G 1 47 ? -7.374 36.791 4.019 1.00 13.25 50 MET D N 1
ATOM 10840 C CA . MET G 1 47 ? -6.151 36.705 4.813 1.00 17.99 50 MET D CA 1
ATOM 10841 C C . MET G 1 47 ? -5.539 35.299 4.756 1.00 14.45 50 MET D C 1
ATOM 10842 O O . MET G 1 47 ? -4.359 35.143 4.467 1.00 17.95 50 MET D O 1
ATOM 10847 N N . ILE G 1 48 ? -6.350 34.282 5.039 1.00 11.78 51 ILE D N 1
ATOM 10848 C CA . ILE G 1 48 ? -5.872 32.906 5.048 1.00 11.31 51 ILE D CA 1
ATOM 10849 C C . ILE G 1 48 ? -5.403 32.450 3.654 1.00 17.27 51 ILE D C 1
ATOM 10850 O O . ILE G 1 48 ? -4.468 31.651 3.543 1.00 16.74 51 ILE D O 1
ATOM 10855 N N . ASN G 1 49 ? -6.034 32.962 2.596 1.00 15.42 52 ASN D N 1
ATOM 10856 C CA . ASN G 1 49 ? -5.579 32.679 1.234 1.00 14.14 52 ASN D CA 1
ATOM 10857 C C . ASN G 1 49 ? -4.124 33.092 1.041 1.00 13.81 52 ASN D C 1
ATOM 10858 O O . ASN G 1 49 ? -3.348 32.383 0.415 1.00 13.78 52 ASN D O 1
ATOM 10863 N N . LYS G 1 50 ? -3.759 34.251 1.574 1.00 16.17 53 LYS D N 1
ATOM 10864 C CA . LYS G 1 50 ? -2.386 34.737 1.466 1.00 14.75 53 LYS D CA 1
ATOM 10865 C C . LYS G 1 50 ? -1.415 33.834 2.225 1.00 16.27 53 LYS D C 1
ATOM 10866 O O . LYS G 1 50 ? -0.281 33.629 1.794 1.00 13.51 53 LYS D O 1
ATOM 10872 N N . ILE G 1 51 ? -1.852 33.322 3.373 1.00 11.81 54 ILE D N 1
ATOM 10873 C CA . ILE G 1 51 ? -1.026 32.418 4.158 1.00 12.16 54 ILE D CA 1
ATOM 10874 C C . ILE G 1 51 ? -0.678 31.168 3.337 1.00 13.33 54 ILE D C 1
ATOM 10875 O O . ILE G 1 51 ? 0.488 30.787 3.229 1.00 13.42 54 ILE D O 1
ATOM 10880 N N . LYS G 1 52 ? -1.691 30.543 2.743 1.00 12.87 55 LYS D N 1
ATOM 10881 C CA . LYS G 1 52 ? -1.460 29.377 1.899 1.00 11.59 55 LYS D CA 1
ATOM 10882 C C . LYS G 1 52 ? -0.576 29.716 0.702 1.00 19.14 55 LYS D C 1
ATOM 10883 O O . LYS G 1 52 ? 0.340 28.962 0.357 1.00 16.77 55 LYS D O 1
ATOM 10889 N N . GLU G 1 53 ? -0.850 30.856 0.071 1.00 16.23 56 GLU D N 1
ATOM 10890 C CA . GLU G 1 53 ? -0.137 31.243 -1.139 1.00 16.76 56 GLU D CA 1
ATOM 10891 C C . GLU G 1 53 ? 1.356 31.473 -0.877 1.00 16.19 56 GLU D C 1
ATOM 10892 O O . GLU G 1 53 ? 2.187 31.249 -1.747 1.00 16.55 56 GLU D O 1
ATOM 10898 N N . ALA G 1 54 ? 1.698 31.904 0.327 1.00 10.34 57 ALA D N 1
ATOM 10899 C CA . ALA G 1 54 ? 3.096 32.102 0.678 1.00 15.07 57 ALA D CA 1
ATOM 10900 C C . ALA G 1 54 ? 3.839 30.764 0.885 1.00 14.03 57 ALA D C 1
ATOM 10901 O O . ALA G 1 54 ? 5.063 30.741 0.968 1.00 15.38 57 ALA D O 1
ATOM 10903 N N . GLY G 1 55 ? 3.097 29.661 0.980 1.00 12.56 58 GLY D N 1
ATOM 10904 C CA . GLY G 1 55 ? 3.694 28.341 1.142 1.00 12.90 58 GLY D CA 1
ATOM 10905 C C . GLY G 1 55 ? 3.477 27.638 2.481 1.00 13.27 58 GLY D C 1
ATOM 10906 O O . GLY G 1 55 ? 4.034 26.570 2.718 1.00 11.96 58 GLY D O 1
ATOM 10907 N N . PHE G 1 56 ? 2.688 28.233 3.368 1.00 10.94 59 PHE D N 1
ATOM 10908 C CA . PHE G 1 56 ? 2.347 27.591 4.635 1.00 12.06 59 PHE D CA 1
ATOM 10909 C C . PHE G 1 56 ? 1.243 26.568 4.418 1.00 17.90 59 PHE D C 1
ATOM 10910 O O . PHE G 1 56 ? 0.249 26.854 3.744 1.00 18.13 59 PHE D O 1
ATOM 10918 N N . ASN G 1 57 ? 1.402 25.373 4.976 1.00 12.29 60 ASN D N 1
ATOM 10919 C CA . ASN G 1 57 ? 0.365 24.369 4.809 1.00 12.08 60 ASN D CA 1
ATOM 10920 C C . ASN G 1 57 ? -0.431 24.088 6.079 1.00 13.46 60 ASN D C 1
ATOM 10921 O O . ASN G 1 57 ? -1.348 23.267 6.069 1.00 10.54 60 ASN D O 1
ATOM 10926 N N . THR G 1 58 ? -0.087 24.772 7.166 1.00 10.32 61 THR D N 1
ATOM 10927 C CA . THR G 1 58 ? -0.778 24.567 8.426 1.00 8.16 61 THR D CA 1
ATOM 10928 C C . THR G 1 58 ? -1.165 25.883 9.084 1.00 11.59 61 THR D C 1
ATOM 10929 O O . THR G 1 58 ? -0.328 26.766 9.253 1.00 10.81 61 THR D O 1
ATOM 10933 N N . LEU G 1 59 ? -2.434 26.009 9.469 1.00 10.90 62 LEU D N 1
ATOM 10934 C CA . LEU G 1 59 ? -2.869 27.149 10.272 1.00 8.30 62 LEU D CA 1
ATOM 10935 C C . LEU G 1 59 ? -3.078 26.667 11.688 1.00 11.15 62 LEU D C 1
ATOM 10936 O O . LEU G 1 59 ? -3.917 25.796 11.926 1.00 10.61 62 LEU D O 1
ATOM 10941 N N . ARG G 1 60 ? -2.303 27.204 12.624 1.00 11.39 63 ARG D N 1
ATOM 10942 C CA . ARG G 1 60 ? -2.602 26.997 14.030 1.00 8.53 63 ARG D CA 1
ATOM 10943 C C . ARG G 1 60 ? -3.545 28.101 14.462 1.00 9.59 63 ARG D C 1
ATOM 10944 O O . ARG G 1 60 ? -3.282 29.294 14.254 1.00 7.40 63 ARG D O 1
ATOM 10952 N N . LEU G 1 61 ? -4.652 27.678 15.050 1.00 7.87 64 LEU D N 1
ATOM 10953 C CA . LEU G 1 61 ? -5.757 28.543 15.409 1.00 8.32 64 LEU D CA 1
ATOM 10954 C C . LEU G 1 61 ? -5.866 28.548 16.928 1.00 8.30 64 LEU D C 1
ATOM 10955 O O . LEU G 1 61 ? -6.672 27.823 17.491 1.00 8.79 64 LEU D O 1
ATOM 10960 N N . PRO G 1 62 ? -5.021 29.332 17.607 1.00 7.93 65 PRO D N 1
ATOM 10961 C CA . PRO G 1 62 ? -5.127 29.334 19.070 1.00 8.85 65 PRO D CA 1
ATOM 10962 C C . PRO G 1 62 ? -6.475 29.925 19.503 1.00 14.63 65 PRO D C 1
ATOM 10963 O O . PRO G 1 62 ? -6.925 30.890 18.886 1.00 10.56 65 PRO D O 1
ATOM 10967 N N . VAL G 1 63 ? -7.113 29.339 20.517 1.00 9.34 66 VAL D N 1
ATOM 10968 C CA . VAL G 1 63 ? -8.409 29.825 20.997 1.00 7.85 66 VAL D CA 1
ATOM 10969 C C . VAL G 1 63 ? -8.426 29.843 22.515 1.00 9.91 66 VAL D C 1
ATOM 10970 O O . VAL G 1 63 ? -8.109 28.851 23.155 1.00 9.53 66 VAL D O 1
ATOM 10974 N N . THR G 1 64 ? -8.786 30.984 23.089 1.00 11.21 67 THR D N 1
ATOM 10975 C CA . THR G 1 64 ? -8.969 31.081 24.524 1.00 12.84 67 THR D CA 1
ATOM 10976 C C . THR G 1 64 ? -10.459 30.966 24.793 1.00 14.66 67 THR D C 1
ATOM 10977 O O . THR G 1 64 ? -11.251 31.788 24.325 1.00 13.47 67 THR D O 1
ATOM 10981 N N . TRP G 1 65 ? -10.840 29.936 25.529 1.00 9.40 68 TRP D N 1
ATOM 10982 C CA . TRP G 1 65 ? -12.249 29.649 25.746 1.00 12.30 68 TRP D CA 1
ATOM 10983 C C . TRP G 1 65 ? -12.757 30.299 27.029 1.00 17.00 68 TRP D C 1
ATOM 10984 O O . TRP G 1 65 ? -13.946 30.577 27.163 1.00 15.05 68 TRP D O 1
ATOM 10995 N N . ASP G 1 66 ? -11.850 30.546 27.967 1.00 17.40 69 ASP D N 1
ATOM 10996 C CA . ASP G 1 66 ? -12.200 31.260 29.184 1.00 16.44 69 ASP D CA 1
ATOM 10997 C C . ASP G 1 66 ? -12.780 32.616 28.786 1.00 20.85 69 ASP D C 1
ATOM 10998 O O . ASP G 1 66 ? -12.176 33.339 27.991 1.00 21.38 69 ASP D O 1
ATOM 11003 N N . GLY G 1 67 ? -13.945 32.952 29.330 1.00 20.55 70 GLY D N 1
ATOM 11004 C CA . GLY G 1 67 ? -14.644 34.169 28.952 1.00 16.28 70 GLY D CA 1
ATOM 11005 C C . GLY G 1 67 ? -15.761 33.939 27.947 1.00 18.67 70 GLY D C 1
ATOM 11006 O O . GLY G 1 67 ? -16.561 34.831 27.673 1.00 23.39 70 GLY D O 1
ATOM 11007 N N . HIS G 1 68 ? -15.827 32.746 27.380 1.00 16.79 71 HIS D N 1
ATOM 11008 C CA . HIS G 1 68 ? -16.908 32.433 26.454 1.00 16.25 71 HIS D CA 1
ATOM 11009 C C . HIS G 1 68 ? -17.654 31.200 26.929 1.00 15.96 71 HIS D C 1
ATOM 11010 O O . HIS G 1 68 ? -18.320 30.529 26.153 1.00 19.34 71 HIS D O 1
ATOM 11017 N N . MET G 1 69 ? -17.529 30.884 28.209 1.00 19.62 72 MET D N 1
ATOM 11018 C CA . MET G 1 69 ? -18.214 29.712 28.724 1.00 19.75 72 MET D CA 1
ATOM 11019 C C . MET G 1 69 ? -18.868 29.974 30.072 1.00 19.36 72 MET D C 1
ATOM 11020 O O . MET G 1 69 ? -18.435 30.848 30.829 1.00 20.42 72 MET D O 1
ATOM 11025 N N . GLY G 1 70 ? -19.925 29.220 30.348 1.00 15.40 73 GLY D N 1
ATOM 11026 C CA . GLY G 1 70 ? -20.709 29.382 31.558 1.00 18.54 73 GLY D CA 1
ATOM 11027 C C . GLY G 1 70 ? -20.026 28.768 32.759 1.00 21.92 73 GLY D C 1
ATOM 11028 O O . GLY G 1 70 ? -18.854 28.400 32.698 1.00 19.06 73 GLY D O 1
ATOM 11029 N N . ALA G 1 71 ? -20.759 28.657 33.858 1.00 18.85 74 ALA D N 1
ATOM 11030 C CA . ALA G 1 71 ? -20.188 28.130 35.093 1.00 28.31 74 ALA D CA 1
ATOM 11031 C C . ALA G 1 71 ? -20.419 26.624 35.213 1.00 21.15 74 ALA D C 1
ATOM 11032 O O . ALA G 1 71 ? -21.182 26.040 34.439 1.00 18.72 74 ALA D O 1
ATOM 11034 N N . ALA G 1 72 ? -19.748 26.005 36.180 1.00 21.31 75 ALA D N 1
ATOM 11035 C CA . ALA G 1 72 ? -19.970 24.597 36.488 1.00 26.19 75 ALA D CA 1
ATOM 11036 C C . ALA G 1 72 ? -21.457 24.391 36.732 1.00 28.55 75 ALA D C 1
ATOM 11037 O O . ALA G 1 72 ? -22.128 25.306 37.192 1.00 24.08 75 ALA D O 1
ATOM 11039 N N . PRO G 1 73 ? -21.977 23.184 36.453 1.00 31.57 76 PRO D N 1
ATOM 11040 C CA . PRO G 1 73 ? -21.267 21.974 36.030 1.00 28.72 76 PRO D CA 1
ATOM 11041 C C . PRO G 1 73 ? -21.080 21.851 34.520 1.00 28.74 76 PRO D C 1
ATOM 11042 O O . PRO G 1 73 ? -20.224 21.079 34.092 1.00 26.41 76 PRO D O 1
ATOM 11046 N N . GLU G 1 74 ? -21.872 22.564 33.725 1.00 24.06 77 GLU D N 1
ATOM 11047 C CA . GLU G 1 74 ? -21.839 22.366 32.281 1.00 16.56 77 GLU D CA 1
ATOM 11048 C C . GLU G 1 74 ? -20.751 23.146 31.535 1.00 16.48 77 GLU D C 1
ATOM 11049 O O . GLU G 1 74 ? -20.356 22.746 30.443 1.00 22.10 77 GLU D O 1
ATOM 11055 N N . TYR G 1 75 ? -20.284 24.248 32.113 1.00 15.77 78 TYR D N 1
ATOM 11056 C CA . TYR G 1 75 ? -19.365 25.163 31.423 1.00 19.16 78 TYR D CA 1
ATOM 11057 C C . TYR G 1 75 ? -19.721 25.317 29.952 1.00 18.50 78 TYR D C 1
ATOM 11058 O O . TYR G 1 75 ? -18.877 25.119 29.068 1.00 16.93 78 TYR D O 1
ATOM 11067 N N . THR G 1 76 ? -20.971 25.666 29.682 1.00 15.84 79 THR D N 1
ATOM 11068 C CA . THR G 1 76 ? -21.447 25.733 28.307 1.00 16.15 79 THR D CA 1
ATOM 11069 C C . THR G 1 76 ? -20.754 26.851 27.542 1.00 14.04 79 THR D C 1
ATOM 11070 O O . THR G 1 76 ? -20.731 27.996 27.979 1.00 16.74 79 THR D O 1
ATOM 11074 N N . ILE G 1 77 ? -20.176 26.499 26.402 1.00 13.90 80 ILE D N 1
ATOM 11075 C CA . ILE G 1 77 ? -19.461 27.449 25.557 1.00 19.43 80 ILE D CA 1
ATOM 11076 C C . ILE G 1 77 ? -20.441 28.208 24.668 1.00 19.62 80 ILE D C 1
ATOM 11077 O O . ILE G 1 77 ? -21.327 27.590 24.077 1.00 17.96 80 ILE D O 1
ATOM 11082 N N . ASP G 1 78 ? -20.302 29.534 24.585 1.00 15.08 81 ASP D N 1
ATOM 11083 C CA . ASP G 1 78 ? -21.138 30.325 23.671 1.00 18.04 81 ASP D CA 1
ATOM 11084 C C . ASP G 1 78 ? -21.116 29.716 22.279 1.00 22.25 81 ASP D C 1
ATOM 11085 O O . ASP G 1 78 ? -20.051 29.531 21.695 1.00 20.88 81 ASP D O 1
ATOM 11090 N N . GLN G 1 79 ? -22.292 29.429 21.736 1.00 20.21 82 GLN D N 1
ATOM 11091 C CA . GLN G 1 79 ? -22.392 28.757 20.449 1.00 20.66 82 GLN D CA 1
ATOM 11092 C C . GLN G 1 79 ? -21.908 29.652 19.308 1.00 20.62 82 GLN D C 1
ATOM 11093 O O . GLN G 1 79 ? -21.352 29.179 18.315 1.00 17.82 82 GLN D O 1
ATOM 11099 N N . THR G 1 80 ? -22.130 30.950 19.451 1.00 16.34 83 THR D N 1
ATOM 11100 C CA . THR G 1 80 ? -21.656 31.911 18.467 1.00 17.03 83 THR D CA 1
ATOM 11101 C C . THR G 1 80 ? -20.123 31.876 18.379 1.00 18.78 83 THR D C 1
ATOM 11102 O O . THR G 1 80 ? -19.546 31.921 17.292 1.00 17.57 83 THR D O 1
ATOM 11106 N N . TRP G 1 81 ? -19.479 31.792 19.539 1.00 16.02 84 TRP D N 1
ATOM 11107 C CA . TRP G 1 81 ? -18.030 31.716 19.615 1.00 19.21 84 TRP D CA 1
ATOM 11108 C C . TRP G 1 81 ? -17.553 30.439 18.928 1.00 15.89 84 TRP D C 1
ATOM 11109 O O . TRP G 1 81 ? -16.691 30.474 18.044 1.00 16.10 84 TRP D O 1
ATOM 11120 N N . MET G 1 82 ? -18.140 29.315 19.321 1.00 12.70 85 MET D N 1
ATOM 11121 C CA . MET G 1 82 ? -17.803 28.039 18.719 1.00 14.49 85 MET D CA 1
ATOM 11122 C C . MET G 1 82 ? -17.906 28.086 17.201 1.00 13.55 85 MET D C 1
ATOM 11123 O O . MET G 1 82 ? -17.016 27.603 16.499 1.00 11.92 85 MET D O 1
ATOM 11128 N N . LYS G 1 83 ? -18.996 28.652 16.692 1.00 12.10 86 LYS D N 1
ATOM 11129 C CA . LYS G 1 83 ? -19.209 28.682 15.249 1.00 15.21 86 LYS D CA 1
ATOM 11130 C C . LYS G 1 83 ? -18.180 29.577 14.561 1.00 12.44 86 LYS D C 1
ATOM 11131 O O . LYS G 1 83 ? -17.799 29.333 13.414 1.00 16.32 86 LYS D O 1
ATOM 11137 N N . ARG G 1 84 ? -17.738 30.616 15.264 1.00 13.62 87 ARG D N 1
ATOM 11138 C CA . ARG G 1 84 ? -16.735 31.526 14.713 1.00 15.28 87 ARG D CA 1
ATOM 11139 C C . ARG G 1 84 ? -15.406 30.784 14.548 1.00 11.43 87 ARG D C 1
ATOM 11140 O O . ARG G 1 84 ? -14.770 30.840 13.492 1.00 10.71 87 ARG D O 1
ATOM 11148 N N . VAL G 1 85 ? -14.993 30.072 15.593 1.00 14.41 88 VAL D N 1
ATOM 11149 C CA . VAL G 1 85 ? -13.826 29.217 15.472 1.00 13.16 88 VAL D CA 1
ATOM 11150 C C . VAL G 1 85 ? -13.976 28.301 14.258 1.00 12.38 88 VAL D C 1
ATOM 11151 O O . VAL G 1 85 ? -13.076 28.205 13.443 1.00 14.19 88 VAL D O 1
ATOM 11155 N N . GLU G 1 86 ? -15.117 27.631 14.133 1.00 12.06 89 GLU D N 1
ATOM 11156 C CA . GLU G 1 86 ? -15.292 26.678 13.044 1.00 12.98 89 GLU D CA 1
ATOM 11157 C C . GLU G 1 86 ? -15.193 27.378 11.698 1.00 16.52 89 GLU D C 1
ATOM 11158 O O . GLU G 1 86 ? -14.624 26.856 10.734 1.00 11.74 89 GLU D O 1
ATOM 11164 N N . GLU G 1 87 ? -15.750 28.576 11.636 1.00 14.18 90 GLU D N 1
ATOM 11165 C CA . GLU G 1 87 ? -15.714 29.349 10.402 1.00 15.04 90 GLU D CA 1
ATOM 11166 C C . GLU G 1 87 ? -14.282 29.664 9.934 1.00 12.44 90 GLU D C 1
ATOM 11167 O O . GLU G 1 87 ? -13.941 29.486 8.761 1.00 12.85 90 GLU D O 1
ATOM 11173 N N . ILE G 1 88 ? -13.451 30.138 10.849 1.00 12.79 91 ILE D N 1
ATOM 11174 C CA . ILE G 1 88 ? -12.054 30.438 10.527 1.00 13.13 91 ILE D CA 1
ATOM 11175 C C . ILE G 1 88 ? -11.332 29.163 10.095 1.00 14.65 91 ILE D C 1
ATOM 11176 O O . ILE G 1 88 ? -10.547 29.169 9.141 1.00 11.21 91 ILE D O 1
ATOM 11181 N N . ALA G 1 89 ? -11.619 28.059 10.785 1.00 13.27 92 ALA D N 1
ATOM 11182 C CA . ALA G 1 89 ? -11.018 26.773 10.426 1.00 14.13 92 ALA D CA 1
ATOM 11183 C C . ALA G 1 89 ? -11.303 26.467 8.964 1.00 12.11 92 ALA D C 1
ATOM 11184 O O . ALA G 1 89 ? -10.422 26.027 8.219 1.00 10.76 92 ALA D O 1
ATOM 11186 N N . ASN G 1 90 ? -12.538 26.722 8.549 1.00 10.64 93 ASN D N 1
ATOM 11187 C CA . ASN G 1 90 ? -12.923 26.455 7.171 1.00 10.16 93 ASN D CA 1
ATOM 11188 C C . ASN G 1 90 ? -12.286 27.396 6.136 1.00 12.20 93 ASN D C 1
ATOM 11189 O O . ASN G 1 90 ? -12.181 27.030 4.963 1.00 13.98 93 ASN D O 1
ATOM 11194 N N . TYR G 1 91 ? -11.849 28.589 6.549 1.00 12.79 94 TYR D N 1
ATOM 11195 C CA . TYR G 1 91 ? -11.047 29.415 5.638 1.00 13.77 94 TYR D CA 1
ATOM 11196 C C . TYR G 1 91 ? -9.823 28.600 5.208 1.00 16.83 94 TYR D C 1
ATOM 11197 O O . TYR G 1 91 ? -9.406 28.614 4.043 1.00 12.31 94 TYR D O 1
ATOM 11206 N N . ALA G 1 92 ? -9.240 27.892 6.170 1.00 13.68 95 ALA D N 1
ATOM 11207 C CA . ALA G 1 92 ? -8.023 27.132 5.920 1.00 12.37 95 ALA D CA 1
ATOM 11208 C C . ALA G 1 92 ? -8.297 25.792 5.221 1.00 12.36 95 ALA D C 1
ATOM 11209 O O . ALA G 1 92 ? -7.527 25.368 4.352 1.00 12.23 95 ALA D O 1
ATOM 11211 N N . PHE G 1 93 ? -9.394 25.130 5.586 1.00 12.51 96 PHE D N 1
ATOM 11212 C CA . PHE G 1 93 ? -9.752 23.890 4.921 1.00 11.69 96 PHE D CA 1
ATOM 11213 C C . PHE G 1 93 ? -10.017 24.165 3.439 1.00 17.02 96 PHE D C 1
ATOM 11214 O O . PHE G 1 93 ? -9.682 23.350 2.582 1.00 14.89 96 PHE D O 1
ATOM 11222 N N . ASP G 1 94 ? -10.593 25.332 3.145 1.00 15.15 97 ASP D N 1
ATOM 11223 C CA . ASP G 1 94 ? -10.849 25.740 1.764 1.00 17.28 97 ASP D CA 1
ATOM 11224 C C . ASP G 1 94 ? -9.546 25.851 0.972 1.00 17.82 97 ASP D C 1
ATOM 11225 O O . ASP G 1 94 ? -9.551 25.777 -0.253 1.00 17.74 97 ASP D O 1
ATOM 11230 N N . ASN G 1 95 ? -8.439 26.048 1.681 1.00 12.11 98 ASN D N 1
ATOM 11231 C CA . ASN G 1 95 ? -7.126 26.168 1.056 1.00 14.58 98 ASN D CA 1
ATOM 11232 C C . ASN G 1 95 ? -6.344 24.853 1.136 1.00 14.11 98 ASN D C 1
ATOM 11233 O O . ASN G 1 95 ? -5.139 24.813 0.890 1.00 16.00 98 ASN D O 1
ATOM 11238 N N . ASP G 1 96 ? -7.050 23.783 1.490 1.00 13.86 99 ASP D N 1
ATOM 11239 C CA . ASP G 1 96 ? -6.458 22.456 1.661 1.00 15.96 99 ASP D CA 1
ATOM 11240 C C . ASP G 1 96 ? -5.332 22.400 2.697 1.00 12.34 99 ASP D C 1
ATOM 11241 O O . ASP G 1 96 ? -4.346 21.700 2.510 1.00 14.97 99 ASP D O 1
ATOM 11246 N N . MET G 1 97 ? -5.495 23.124 3.792 1.00 11.12 100 MET D N 1
ATOM 11247 C CA . MET G 1 97 ? -4.490 23.150 4.851 1.00 10.76 100 MET D CA 1
ATOM 11248 C C . MET G 1 97 ? -4.841 22.222 6.015 1.00 11.73 100 MET D C 1
ATOM 11249 O O . MET G 1 97 ? -5.951 21.698 6.109 1.00 13.32 100 MET D O 1
ATOM 11254 N N . TYR G 1 98 ? -3.875 22.017 6.898 1.00 10.03 101 TYR D N 1
ATOM 11255 C CA . TYR G 1 98 ? -4.135 21.453 8.215 1.00 12.87 101 TYR D CA 1
ATOM 11256 C C . TYR G 1 98 ? -4.548 22.591 9.144 1.00 11.47 101 TYR D C 1
ATOM 11257 O O . TYR G 1 98 ? -4.110 23.725 8.965 1.00 8.48 101 TYR D O 1
ATOM 11266 N N . VAL G 1 99 ? -5.385 22.284 10.130 1.00 11.17 102 VAL D N 1
ATOM 11267 C CA . VAL G 1 99 ? -5.749 23.246 11.156 1.00 6.75 102 VAL D CA 1
ATOM 11268 C C . VAL G 1 99 ? -5.533 22.636 12.545 1.00 8.45 102 VAL D C 1
ATOM 11269 O O . VAL G 1 99 ? -5.909 21.490 12.805 1.00 9.37 102 VAL D O 1
ATOM 11273 N N . ILE G 1 100 ? -4.911 23.403 13.429 1.00 7.60 103 ILE D N 1
ATOM 11274 C CA . ILE G 1 100 ? -4.787 23.012 14.820 1.00 6.73 103 ILE D CA 1
ATOM 11275 C C . ILE G 1 100 ? -5.624 23.969 15.658 1.00 11.53 103 ILE D C 1
ATOM 11276 O O . ILE G 1 100 ? -5.465 25.193 15.558 1.00 12.56 103 ILE D O 1
ATOM 11281 N N . ILE G 1 101 ? -6.506 23.412 16.485 1.00 7.39 104 ILE D N 1
ATOM 11282 C CA . ILE G 1 101 ? -7.314 24.190 17.413 1.00 7.57 104 ILE D CA 1
ATOM 11283 C C . ILE G 1 101 ? -6.951 23.769 18.840 1.00 11.62 104 ILE D C 1
ATOM 11284 O O . ILE G 1 101 ? -6.956 22.575 19.148 1.00 8.44 104 ILE D O 1
ATOM 11289 N N . ASN G 1 102 ? -6.634 24.724 19.713 1.00 7.88 105 ASN D N 1
ATOM 11290 C CA . ASN G 1 102 ? -6.267 24.356 21.086 1.00 11.67 105 ASN D CA 1
ATOM 11291 C C . ASN G 1 102 ? -7.183 24.968 22.145 1.00 13.33 105 ASN D C 1
ATOM 11292 O O . ASN G 1 102 ? -8.241 25.497 21.818 1.00 10.17 105 ASN D O 1
ATOM 11297 N N . LEU G 1 103 ? -6.779 24.860 23.411 1.00 9.74 106 LEU D N 1
ATOM 11298 C CA . LEU G 1 103 ? -7.252 25.747 24.467 1.00 10.08 106 LEU D CA 1
ATOM 11299 C C . LEU G 1 103 ? -6.019 26.574 24.775 1.00 14.80 106 LEU D C 1
ATOM 11300 O O . LEU G 1 103 ? -4.933 26.004 24.879 1.00 14.57 106 LEU D O 1
ATOM 11305 N N . HIS G 1 104 ? -6.156 27.892 24.921 1.00 10.90 107 HIS D N 1
ATOM 11306 C CA . HIS G 1 104 ? -4.960 28.742 24.966 1.00 13.31 107 HIS D CA 1
ATOM 11307 C C . HIS G 1 104 ? -4.718 29.381 26.330 1.00 14.23 107 HIS D C 1
ATOM 11308 O O . HIS G 1 104 ? -4.130 28.745 27.216 1.00 15.06 107 HIS D O 1
ATOM 11315 N N . HIS G 1 105 ? -5.158 30.627 26.512 1.00 13.25 108 HIS D N 1
ATOM 11316 C CA . HIS G 1 105 ? -4.910 31.319 27.779 1.00 13.83 108 HIS D CA 1
ATOM 11317 C C . HIS G 1 105 ? -5.932 30.894 28.818 1.00 14.87 108 HIS D C 1
ATOM 11318 O O . HIS G 1 105 ? -6.804 31.667 29.196 1.00 16.19 108 HIS D O 1
ATOM 11325 N N . GLU G 1 106 ? -5.812 29.666 29.293 1.00 16.08 109 GLU D N 1
ATOM 11326 C CA . GLU G 1 106 ? -6.804 29.120 30.205 1.00 12.75 109 GLU D CA 1
ATOM 11327 C C . GLU G 1 106 ? -6.305 29.122 31.644 1.00 17.67 109 GLU D C 1
ATOM 11328 O O . GLU G 1 106 ? -6.885 28.477 32.510 1.00 14.34 109 GLU D O 1
ATOM 11334 N N . ASN G 1 107 ? -5.239 29.872 31.896 1.00 17.81 110 ASN D N 1
ATOM 11335 C CA . ASN G 1 107 ? -4.521 29.792 33.169 1.00 20.89 110 ASN D CA 1
ATOM 11336 C C . ASN G 1 107 ? -5.295 30.224 34.416 1.00 27.49 110 ASN D C 1
ATOM 11337 O O . ASN G 1 107 ? -4.918 29.872 35.531 1.00 18.90 110 ASN D O 1
ATOM 11342 N N . GLU G 1 108 ? -6.367 30.983 34.240 1.00 24.85 111 GLU D N 1
ATOM 11343 C CA . GLU G 1 108 ? -7.178 31.373 35.386 1.00 25.00 111 GLU D CA 1
ATOM 11344 C C . GLU G 1 108 ? -7.847 30.158 36.004 1.00 25.26 111 GLU D C 1
ATOM 11345 O O . GLU G 1 108 ? -8.157 30.163 37.193 1.00 24.38 111 GLU D O 1
ATOM 11351 N N . TRP G 1 109 ? -8.069 29.112 35.209 1.00 18.87 112 TRP D N 1
ATOM 11352 C CA . TRP G 1 109 ? -8.763 27.928 35.733 1.00 18.35 112 TRP D CA 1
ATOM 11353 C C . TRP G 1 109 ? -7.951 26.638 35.609 1.00 18.45 112 TRP D C 1
ATOM 11354 O O . TRP G 1 109 ? -8.116 25.711 36.394 1.00 17.24 112 TRP D O 1
ATOM 11365 N N . LEU G 1 110 ? -7.057 26.585 34.631 1.00 19.93 113 LEU D N 1
ATOM 11366 C CA . LEU G 1 110 ? -6.269 25.379 34.403 1.00 16.67 113 LEU D CA 1
ATOM 11367 C C . LEU G 1 110 ? -4.986 25.392 35.256 1.00 16.05 113 LEU D C 1
ATOM 11368 O O . LEU G 1 110 ? -3.937 25.812 34.794 1.00 20.01 113 LEU D O 1
ATOM 11373 N N . LYS G 1 111 ? -5.089 24.920 36.498 1.00 15.94 114 LYS D N 1
ATOM 11374 C CA . LYS G 1 111 ? -3.992 24.982 37.466 1.00 15.85 114 LYS D CA 1
ATOM 11375 C C . LYS G 1 111 ? -3.435 23.594 37.784 1.00 11.84 114 LYS D C 1
ATOM 11376 O O . LYS G 1 111 ? -4.152 22.717 38.261 1.00 10.80 114 LYS D O 1
ATOM 11382 N N . PRO G 1 112 ? -2.151 23.384 37.518 1.00 13.18 115 PRO D N 1
ATOM 11383 C CA . PRO G 1 112 ? -1.625 22.022 37.660 1.00 11.13 115 PRO D CA 1
ATOM 11384 C C . PRO G 1 112 ? -1.160 21.709 39.077 1.00 15.11 115 PRO D C 1
ATOM 11385 O O . PRO G 1 112 ? 0.038 21.545 39.316 1.00 14.17 115 PRO D O 1
ATOM 11389 N N . PHE G 1 113 ? -2.098 21.633 40.015 1.00 15.18 116 PHE D N 1
ATOM 11390 C CA . PHE G 1 113 ? -1.761 21.211 41.367 1.00 13.80 116 PHE D CA 1
ATOM 11391 C C . PHE G 1 113 ? -2.740 20.142 41.790 1.00 13.14 116 PHE D C 1
ATOM 11392 O O . PHE G 1 113 ? -3.887 20.129 41.331 1.00 12.32 116 PHE D O 1
ATOM 11400 N N . TYR G 1 114 ? -2.287 19.246 42.658 1.00 12.70 117 TYR D N 1
ATOM 11401 C CA . TYR G 1 114 ? -3.147 18.199 43.180 1.00 15.67 117 TYR D CA 1
ATOM 11402 C C . TYR G 1 114 ? -4.451 18.790 43.721 1.00 14.13 117 TYR D C 1
ATOM 11403 O O . TYR G 1 114 ? -5.531 18.292 43.424 1.00 16.47 117 TYR D O 1
ATOM 11412 N N . ALA G 1 115 ? -4.348 19.858 44.508 1.00 13.11 118 ALA D N 1
ATOM 11413 C CA . ALA G 1 115 ? -5.528 20.484 45.125 1.00 17.46 118 ALA D CA 1
ATOM 11414 C C . ALA G 1 115 ? -6.603 20.948 44.126 1.00 16.11 118 ALA D C 1
ATOM 11415 O O . ALA G 1 115 ? -7.786 21.020 44.465 1.00 19.22 118 ALA D O 1
ATOM 11417 N N . ASN G 1 116 ? -6.205 21.275 42.904 1.00 14.84 119 ASN D N 1
ATOM 11418 C CA . ASN G 1 116 ? -7.172 21.753 41.920 1.00 14.20 119 ASN D CA 1
ATOM 11419 C C . ASN G 1 116 ? -7.619 20.660 40.981 1.00 16.19 119 ASN D C 1
ATOM 11420 O O . ASN G 1 116 ? -8.558 20.844 40.206 1.00 19.14 119 ASN D O 1
ATOM 11425 N N . GLU G 1 117 ? -6.931 19.525 41.037 1.00 16.14 120 GLU D N 1
ATOM 11426 C CA . GLU G 1 117 ? -7.044 18.523 39.980 1.00 15.24 120 GLU D CA 1
ATOM 11427 C C . GLU G 1 117 ? -8.479 18.098 39.658 1.00 14.06 120 GLU D C 1
ATOM 11428 O O . GLU G 1 117 ? -8.880 18.097 38.501 1.00 13.30 120 GLU D O 1
ATOM 11434 N N . ALA G 1 118 ? -9.247 17.738 40.680 1.00 14.42 121 ALA D N 1
ATOM 11435 C CA . ALA G 1 118 ? -10.609 17.256 40.467 1.00 16.21 121 ALA D CA 1
ATOM 11436 C C . ALA G 1 118 ? -11.484 18.269 39.720 1.00 11.22 121 ALA D C 1
ATOM 11437 O O . ALA G 1 118 ? -12.176 17.914 38.774 1.00 14.68 121 ALA D O 1
ATOM 11439 N N . GLN G 1 119 ? -11.447 19.531 40.138 1.00 14.53 122 GLN D N 1
ATOM 11440 C CA . GLN G 1 119 ? -12.260 20.561 39.492 1.00 18.08 122 GLN D CA 1
ATOM 11441 C C . GLN G 1 119 ? -11.759 20.887 38.088 1.00 15.40 122 GLN D C 1
ATOM 11442 O O . GLN G 1 119 ? -12.562 21.083 37.171 1.00 12.73 122 GLN D O 1
ATOM 11448 N N . VAL G 1 120 ? -10.439 20.960 37.919 1.00 15.60 123 VAL D N 1
ATOM 11449 C CA . VAL G 1 120 ? -9.877 21.230 36.598 1.00 12.80 123 VAL D CA 1
ATOM 11450 C C . VAL G 1 120 ? -10.264 20.113 35.629 1.00 17.62 123 VAL D C 1
ATOM 11451 O O . VAL G 1 120 ? -10.669 20.382 34.493 1.00 12.88 123 VAL D O 1
ATOM 11455 N N . LYS G 1 121 ? -10.148 18.859 36.074 1.00 14.31 124 LYS D N 1
ATOM 11456 C CA . LYS G 1 121 ? -10.502 17.733 35.204 1.00 16.24 124 LYS D CA 1
ATOM 11457 C C . LYS G 1 121 ? -11.964 17.805 34.799 1.00 15.71 124 LYS D C 1
ATOM 11458 O O . LYS G 1 121 ? -12.320 17.459 33.665 1.00 10.78 124 LYS D O 1
ATOM 11464 N N . ALA G 1 122 ? -12.815 18.244 35.724 1.00 11.11 125 ALA D N 1
ATOM 11465 C CA . ALA G 1 122 ? -14.237 18.327 35.417 1.00 12.23 125 ALA D CA 1
ATOM 11466 C C . ALA G 1 122 ? -14.473 19.365 34.327 1.00 13.50 125 ALA D C 1
ATOM 11467 O O . ALA G 1 122 ? -15.228 19.125 33.388 1.00 14.71 125 ALA D O 1
ATOM 11469 N N . GLN G 1 123 ? -13.818 20.516 34.443 1.00 13.14 126 GLN D N 1
ATOM 11470 C CA . GLN G 1 123 ? -13.965 21.557 33.435 1.00 13.23 126 GLN D CA 1
ATOM 11471 C C . GLN G 1 123 ? -13.326 21.172 32.093 1.00 13.13 126 GLN D C 1
ATOM 11472 O O . GLN G 1 123 ? -13.902 21.419 31.026 1.00 12.70 126 GLN D O 1
ATOM 11478 N N . LEU G 1 124 ? -12.132 20.576 32.146 1.00 13.22 127 LEU D N 1
ATOM 11479 C CA . LEU G 1 124 ? -11.465 20.091 30.934 1.00 16.29 127 LEU D CA 1
ATOM 11480 C C . LEU G 1 124 ? -12.344 19.106 30.175 1.00 11.89 127 LEU D C 1
ATOM 11481 O O . LEU G 1 124 ? -12.425 19.138 28.944 1.00 9.55 127 LEU D O 1
ATOM 11486 N N . THR G 1 125 ? -12.979 18.200 30.907 1.00 8.52 128 THR D N 1
ATOM 11487 C CA . THR G 1 125 ? -13.836 17.215 30.256 1.00 8.80 128 THR D CA 1
ATOM 11488 C C . THR G 1 125 ? -15.006 17.900 29.534 1.00 11.90 128 THR D C 1
ATOM 11489 O O . THR G 1 125 ? -15.241 17.666 28.347 1.00 14.32 128 THR D O 1
ATOM 11493 N N . LYS G 1 126 ? -15.719 18.770 30.240 1.00 13.07 129 LYS D N 1
ATOM 11494 C CA . LYS G 1 126 ? -16.851 19.467 29.638 1.00 14.16 129 LYS D CA 1
ATOM 11495 C C . LYS G 1 126 ? -16.425 20.333 28.441 1.00 11.59 129 LYS D C 1
ATOM 11496 O O . LYS G 1 126 ? -17.109 20.375 27.423 1.00 13.99 129 LYS D O 1
ATOM 11502 N N . VAL G 1 127 ? -15.299 21.030 28.566 1.00 14.83 130 VAL D N 1
ATOM 11503 C CA . VAL G 1 127 ? -14.853 21.903 27.486 1.00 11.70 130 VAL D CA 1
ATOM 11504 C C . VAL G 1 127 ? -14.509 21.098 26.236 1.00 9.84 130 VAL D C 1
ATOM 11505 O O . VAL G 1 127 ? -14.966 21.425 25.152 1.00 7.90 130 VAL D O 1
ATOM 11509 N N . TRP G 1 128 ? -13.713 20.040 26.383 1.00 9.48 131 TRP D N 1
ATOM 11510 C CA . TRP G 1 128 ? -13.307 19.256 25.213 1.00 9.37 131 TRP D CA 1
ATOM 11511 C C . TRP G 1 128 ? -14.446 18.427 24.617 1.00 9.98 131 TRP D C 1
ATOM 11512 O O . TRP G 1 128 ? -14.488 18.181 23.406 1.00 8.06 131 TRP D O 1
ATOM 11523 N N . THR G 1 129 ? -15.382 18.007 25.459 1.00 8.01 132 THR D N 1
ATOM 11524 C CA . THR G 1 129 ? -16.552 17.309 24.948 1.00 7.88 132 THR D CA 1
ATOM 11525 C C . THR G 1 129 ? -17.297 18.186 23.942 1.00 9.46 132 THR D C 1
ATOM 11526 O O . THR G 1 129 ? -17.668 17.718 22.861 1.00 11.17 132 THR D O 1
ATOM 11530 N N . GLN G 1 130 ? -17.498 19.460 24.295 1.00 10.62 133 GLN D N 1
ATOM 11531 C CA . GLN G 1 130 ? -18.219 20.406 23.432 1.00 11.70 133 GLN D CA 1
ATOM 11532 C C . GLN G 1 130 ? -17.471 20.748 22.139 1.00 12.05 133 GLN D C 1
ATOM 11533 O O . GLN G 1 130 ? -18.053 20.736 21.044 1.00 10.31 133 GLN D O 1
ATOM 11539 N N . ILE G 1 131 ? -16.181 21.052 22.257 1.00 12.59 134 ILE D N 1
ATOM 11540 C CA . ILE G 1 131 ? -15.395 21.369 21.068 1.00 10.13 134 ILE D CA 1
ATOM 11541 C C . ILE G 1 131 ? -15.346 20.168 20.146 1.00 10.28 134 ILE D C 1
ATOM 11542 O O . ILE G 1 131 ? -15.588 20.286 18.941 1.00 12.56 134 ILE D O 1
ATOM 11547 N N . ALA G 1 132 ? -15.037 19.008 20.712 1.00 12.40 135 ALA D N 1
ATOM 11548 C CA . ALA G 1 132 ? -14.936 17.787 19.920 1.00 10.10 135 ALA D CA 1
ATOM 11549 C C . ALA G 1 132 ? -16.261 17.466 19.229 1.00 10.03 135 ALA D C 1
ATOM 11550 O O . ALA G 1 132 ? -16.293 17.128 18.042 1.00 11.61 135 ALA D O 1
ATOM 11552 N N . ASN G 1 133 ? -17.356 17.568 19.977 1.00 12.09 136 ASN D N 1
ATOM 11553 C CA . ASN G 1 133 ? -18.679 17.310 19.406 1.00 12.39 136 ASN D CA 1
ATOM 11554 C C . ASN G 1 133 ? -18.988 18.206 18.223 1.00 11.65 136 ASN D C 1
ATOM 11555 O O . ASN G 1 133 ? -19.513 17.749 17.201 1.00 14.93 136 ASN D O 1
ATOM 11560 N N . ASN G 1 134 ? -18.659 19.482 18.363 1.00 10.88 137 ASN D N 1
ATOM 11561 C CA . ASN G 1 134 ? -18.856 20.449 17.279 1.00 12.66 137 ASN D CA 1
ATOM 11562 C C . ASN G 1 134 ? -18.133 20.053 15.992 1.00 15.53 137 ASN D C 1
ATOM 11563 O O . ASN G 1 134 ? -18.703 20.157 14.901 1.00 13.05 137 ASN D O 1
ATOM 11568 N N . PHE G 1 135 ? -16.884 19.596 16.123 1.00 12.71 138 PHE D N 1
ATOM 11569 C CA . PHE G 1 135 ? -16.036 19.284 14.964 1.00 9.53 138 PHE D CA 1
ATOM 11570 C C . PHE G 1 135 ? -15.972 17.798 14.599 1.00 14.93 138 PHE D C 1
ATOM 11571 O O . PHE G 1 135 ? -15.085 17.375 13.843 1.00 12.02 138 PHE D O 1
ATOM 11579 N N . LYS G 1 136 ? -16.907 17.014 15.123 1.00 10.94 139 LYS D N 1
ATOM 11580 C CA . LYS G 1 136 ? -16.874 15.558 14.971 1.00 15.07 139 LYS D CA 1
ATOM 11581 C C . LYS G 1 136 ? -16.753 15.072 13.517 1.00 14.37 139 LYS D C 1
ATOM 11582 O O . LYS G 1 136 ? -16.082 14.079 13.240 1.00 14.17 139 LYS D O 1
ATOM 11588 N N . LYS G 1 137 ? -17.397 15.775 12.592 1.00 11.31 140 LYS D N 1
ATOM 11589 C CA . LYS G 1 137 ? -17.400 15.377 11.182 1.00 13.84 140 LYS D CA 1
ATOM 11590 C C . LYS G 1 137 ? -16.099 15.681 10.429 1.00 15.93 140 LYS D C 1
ATOM 11591 O O . LYS G 1 137 ? -15.836 15.114 9.367 1.00 13.13 140 LYS D O 1
ATOM 11597 N N . TYR G 1 138 ? -15.293 16.589 10.962 1.00 11.73 141 TYR D N 1
ATOM 11598 C CA . TYR G 1 138 ? -14.041 16.968 10.309 1.00 10.64 141 TYR D CA 1
ATOM 11599 C C . TYR G 1 138 ? -13.004 15.846 10.294 1.00 13.37 141 TYR D C 1
ATOM 11600 O O . TYR G 1 138 ? -12.873 15.089 11.260 1.00 15.05 141 TYR D O 1
ATOM 11609 N N . GLY G 1 139 ? -12.283 15.735 9.181 1.00 10.14 142 GLY D N 1
ATOM 11610 C CA . GLY G 1 139 ? -11.342 14.657 8.974 1.00 10.83 142 GLY D CA 1
ATOM 11611 C C . GLY G 1 139 ? -9.996 14.905 9.618 1.00 12.76 142 GLY D C 1
ATOM 11612 O O . GLY G 1 139 ? -9.878 15.758 10.506 1.00 10.21 142 GLY D O 1
ATOM 11613 N N . ASP G 1 140 ? -8.977 14.164 9.176 1.00 11.88 143 ASP D N 1
ATOM 11614 C CA . ASP G 1 140 ? -7.679 14.200 9.855 1.00 12.50 143 ASP D CA 1
ATOM 11615 C C . ASP G 1 140 ? -6.852 15.455 9.576 1.00 13.93 143 ASP D C 1
ATOM 11616 O O . ASP G 1 140 ? -5.784 15.644 10.162 1.00 13.07 143 ASP D O 1
ATOM 11621 N N . HIS G 1 141 ? -7.363 16.333 8.717 1.00 10.50 144 HIS D N 1
ATOM 11622 C CA . HIS G 1 141 ? -6.760 17.654 8.585 1.00 13.23 144 HIS D CA 1
ATOM 11623 C C . HIS G 1 141 ? -7.064 18.576 9.765 1.00 8.65 144 HIS D C 1
ATOM 11624 O O . HIS G 1 141 ? -6.455 19.631 9.905 1.00 9.64 144 HIS D O 1
ATOM 11631 N N . LEU G 1 142 ? -8.000 18.173 10.610 1.00 7.14 145 LEU D N 1
ATOM 11632 C CA . LEU G 1 142 ? -8.219 18.876 11.868 1.00 11.27 145 LEU D CA 1
ATOM 11633 C C . LEU G 1 142 ? -7.522 18.181 13.043 1.00 7.77 145 LEU D C 1
ATOM 11634 O O . LEU G 1 142 ? -7.814 17.024 13.370 1.00 6.91 145 LEU D O 1
ATOM 11639 N N . ILE G 1 143 ? -6.633 18.919 13.691 1.00 8.98 146 ILE D N 1
ATOM 11640 C CA . ILE G 1 143 ? -5.869 18.431 14.829 1.00 7.89 146 ILE D CA 1
ATOM 11641 C C . ILE G 1 143 ? -6.248 19.215 16.091 1.00 9.56 146 ILE D C 1
ATOM 11642 O O . ILE G 1 143 ? -6.326 20.444 16.064 1.00 8.66 146 ILE D O 1
ATOM 11647 N N . PHE G 1 144 ? -6.516 18.504 17.181 1.00 7.79 147 PHE D N 1
ATOM 11648 C CA . PHE G 1 144 ? -6.744 19.144 18.473 1.00 7.80 147 PHE D CA 1
ATOM 11649 C C . PHE G 1 144 ? -5.461 19.165 19.273 1.00 8.25 147 PHE D C 1
ATOM 11650 O O . PHE G 1 144 ? -4.723 18.188 19.288 1.00 8.49 147 PHE D O 1
ATOM 11658 N N . GLU G 1 145 ? -5.199 20.292 19.921 1.00 9.61 148 GLU D N 1
ATOM 11659 C CA . GLU G 1 145 ? -4.060 20.444 20.822 1.00 8.13 148 GLU D CA 1
ATOM 11660 C C . GLU G 1 145 ? -4.655 20.653 22.218 1.00 9.05 148 GLU D C 1
ATOM 11661 O O . GLU G 1 145 ? -5.357 21.634 22.445 1.00 8.51 148 GLU D O 1
ATOM 11667 N N . THR G 1 146 ? -4.410 19.717 23.138 1.00 8.31 149 THR D N 1
ATOM 11668 C CA . THR G 1 146 ? -5.203 19.616 24.375 1.00 8.28 149 THR D CA 1
ATOM 11669 C C . THR G 1 146 ? -5.120 20.818 25.311 1.00 10.90 149 THR D C 1
ATOM 11670 O O . THR G 1 146 ? -6.080 21.122 26.014 1.00 9.27 149 THR D O 1
ATOM 11674 N N . MET G 1 147 ? -3.958 21.466 25.337 1.00 8.63 150 MET D N 1
ATOM 11675 C CA . MET G 1 147 ? -3.692 22.621 26.181 1.00 10.69 150 MET D CA 1
ATOM 11676 C C . MET G 1 147 ? -2.546 23.374 25.530 1.00 12.72 150 MET D C 1
ATOM 11677 O O . MET G 1 147 ? -1.846 22.816 24.690 1.00 12.46 150 MET D O 1
ATOM 11682 N N . ASN G 1 148 ? -2.324 24.615 25.950 1.00 9.81 151 ASN D N 1
ATOM 11683 C CA . ASN G 1 148 ? -1.250 25.431 25.393 1.00 11.01 151 ASN D CA 1
ATOM 11684 C C . ASN G 1 148 ? 0.053 25.296 26.184 1.00 11.41 151 ASN D C 1
ATOM 11685 O O . ASN G 1 148 ? 0.921 24.493 25.850 1.00 9.68 151 ASN D O 1
ATOM 11690 N N . GLU G 1 149 ? 0.185 26.086 27.237 1.00 6.03 152 GLU D N 1
ATOM 11691 C CA . GLU G 1 149 ? 1.387 26.054 28.060 1.00 10.94 152 GLU D CA 1
ATOM 11692 C C . GLU G 1 149 ? 1.026 25.922 29.535 1.00 12.20 152 GLU D C 1
ATOM 11693 O O . GLU G 1 149 ? 1.231 26.851 30.310 1.00 10.32 152 GLU D O 1
ATOM 11699 N N . PRO G 1 150 ? 0.477 24.761 29.925 1.00 11.41 153 PRO D N 1
ATOM 11700 C CA . PRO G 1 150 ? 0.011 24.580 31.304 1.00 12.86 153 PRO D CA 1
ATOM 11701 C C . PRO G 1 150 ? 1.197 24.628 32.268 1.00 15.46 153 PRO D C 1
ATOM 11702 O O . PRO G 1 150 ? 2.207 23.969 32.024 1.00 12.28 153 PRO D O 1
ATOM 11706 N N . ARG G 1 151 ? 1.097 25.417 33.333 1.00 14.78 154 ARG D N 1
ATOM 11707 C CA . ARG G 1 151 ? 2.231 25.586 34.240 1.00 13.00 154 ARG D CA 1
ATOM 11708 C C . ARG G 1 151 ? 1.793 26.251 35.532 1.00 15.36 154 ARG D C 1
ATOM 11709 O O . ARG G 1 151 ? 0.725 26.852 35.578 1.00 13.13 154 ARG D O 1
ATOM 11717 N N . PRO G 1 152 ? 2.614 26.142 36.593 1.00 14.17 155 PRO D N 1
ATOM 11718 C CA . PRO G 1 152 ? 2.271 26.826 37.849 1.00 14.98 155 PRO D CA 1
ATOM 11719 C C . PRO G 1 152 ? 2.348 28.326 37.644 1.00 19.72 155 PRO D C 1
ATOM 11720 O O . PRO G 1 152 ? 3.213 28.797 36.917 1.00 19.56 155 PRO D O 1
ATOM 11724 N N . VAL G 1 153 ? 1.447 29.065 38.278 1.00 26.99 156 VAL D N 1
ATOM 11725 C CA . VAL G 1 153 ? 1.374 30.508 38.105 1.00 23.61 156 VAL D CA 1
ATOM 11726 C C . VAL G 1 153 ? 2.522 31.187 38.851 1.00 24.28 156 VAL D C 1
ATOM 11727 O O . VAL G 1 153 ? 2.965 30.705 39.891 1.00 25.82 156 VAL D O 1
ATOM 11731 N N . GLY G 1 154 ? 3.000 32.309 38.326 1.00 26.64 157 GLY D N 1
ATOM 11732 C CA . GLY G 1 154 ? 4.071 33.038 38.982 1.00 29.92 157 GLY D CA 1
ATOM 11733 C C . GLY G 1 154 ? 5.179 33.445 38.030 1.00 39.34 157 GLY D C 1
ATOM 11734 O O . GLY G 1 154 ? 5.699 32.619 37.272 1.00 41.78 157 GLY D O 1
ATOM 11735 N N . ALA G 1 155 ? 5.548 34.721 38.068 1.00 34.84 158 ALA D N 1
ATOM 11736 C CA . ALA G 1 155 ? 6.561 35.246 37.158 1.00 42.70 158 ALA D CA 1
ATOM 11737 C C . ALA G 1 155 ? 7.921 34.583 37.363 1.00 31.85 158 ALA D C 1
ATOM 11738 O O . ALA G 1 155 ? 8.684 34.426 36.413 1.00 38.48 158 ALA D O 1
ATOM 11740 N N . SER G 1 156 ? 8.223 34.198 38.600 1.00 26.37 159 SER D N 1
ATOM 11741 C CA . SER G 1 156 ? 9.509 33.587 38.905 1.00 27.94 159 SER D CA 1
ATOM 11742 C C . SER G 1 156 ? 9.603 32.150 38.395 1.00 25.83 159 SER D C 1
ATOM 11743 O O . SER G 1 156 ? 10.689 31.580 38.335 1.00 25.63 159 SER D O 1
ATOM 11746 N N . LEU G 1 157 ? 8.464 31.567 38.037 1.00 23.89 160 LEU D N 1
ATOM 11747 C CA . LEU G 1 157 ? 8.427 30.179 37.579 1.00 25.84 160 LEU D CA 1
ATOM 11748 C C . LEU G 1 157 ? 8.273 30.045 36.060 1.00 27.87 160 LEU D C 1
ATOM 11749 O O . LEU G 1 157 ? 8.286 28.935 35.524 1.00 25.47 160 LEU D O 1
ATOM 11754 N N . GLN G 1 158 ? 8.138 31.173 35.368 1.00 26.94 161 GLN D N 1
ATOM 11755 C CA . GLN G 1 158 ? 7.846 31.166 33.934 1.00 29.63 161 GLN D CA 1
ATOM 11756 C C . GLN G 1 158 ? 8.800 30.309 33.083 1.00 31.20 161 GLN D C 1
ATOM 11757 O O . GLN G 1 158 ? 8.370 29.616 32.149 1.00 25.76 161 GLN D O 1
ATOM 11763 N N . TRP G 1 159 ? 10.090 30.356 33.392 1.00 25.16 162 TRP D N 1
ATOM 11764 C CA . TRP G 1 159 ? 11.052 29.588 32.614 1.00 26.13 162 TRP D CA 1
ATOM 11765 C C . TRP G 1 159 ? 11.586 28.396 33.403 1.00 24.60 162 TRP D C 1
ATOM 11766 O O . TRP G 1 159 ? 12.732 27.991 33.232 1.00 23.93 162 TRP D O 1
ATOM 11777 N N . THR G 1 160 ? 10.756 27.835 34.273 1.00 19.01 163 THR D N 1
ATOM 11778 C CA . THR G 1 160 ? 11.164 26.648 35.010 1.00 20.93 163 THR D CA 1
ATOM 11779 C C . THR G 1 160 ? 10.353 25.458 34.537 1.00 14.85 163 THR D C 1
ATOM 11780 O O . THR G 1 160 ? 9.379 25.618 33.814 1.00 12.70 163 THR D O 1
ATOM 11784 N N . GLY G 1 161 ? 10.766 24.266 34.948 1.00 11.92 164 GLY D N 1
ATOM 11785 C CA . GLY G 1 161 ? 10.041 23.058 34.612 1.00 15.70 164 GLY D CA 1
ATOM 11786 C C . GLY G 1 161 ? 9.030 22.701 35.680 1.00 12.62 164 GLY D C 1
ATOM 11787 O O . GLY G 1 161 ? 8.523 21.585 35.707 1.00 10.82 164 GLY D O 1
ATOM 11788 N N . GLY G 1 162 ? 8.743 23.656 36.565 1.00 11.83 165 GLY D N 1
ATOM 11789 C CA . GLY G 1 162 ? 7.794 23.435 37.648 1.00 11.08 165 GLY D CA 1
ATOM 11790 C C . GLY G 1 162 ? 8.280 22.360 38.595 1.00 13.22 165 GLY D C 1
ATOM 11791 O O . GLY G 1 162 ? 9.439 21.952 38.547 1.00 13.93 165 GLY D O 1
ATOM 11792 N N . SER G 1 163 ? 7.386 21.880 39.450 1.00 13.77 166 SER D N 1
ATOM 11793 C CA . SER G 1 163 ? 7.713 20.805 40.376 1.00 12.92 166 SER D CA 1
ATOM 11794 C C . SER G 1 163 ? 7.280 19.477 39.771 1.00 11.75 166 SER D C 1
ATOM 11795 O O . SER G 1 163 ? 6.582 19.459 38.749 1.00 10.60 166 SER D O 1
ATOM 11798 N N . TYR G 1 164 ? 7.683 18.373 40.403 1.00 9.89 167 TYR D N 1
ATOM 11799 C CA . TYR G 1 164 ? 7.206 17.052 39.999 1.00 13.97 167 TYR D CA 1
ATOM 11800 C C . TYR G 1 164 ? 5.685 17.026 40.045 1.00 10.08 167 TYR D C 1
ATOM 11801 O O . TYR G 1 164 ? 5.041 16.507 39.146 1.00 12.21 167 TYR D O 1
ATOM 11810 N N . GLU G 1 165 ? 5.114 17.604 41.096 1.00 10.95 168 GLU D N 1
ATOM 11811 C CA . GLU G 1 165 ? 3.670 17.744 41.191 1.00 10.68 168 GLU D CA 1
ATOM 11812 C C . GLU G 1 165 ? 3.076 18.389 39.945 1.00 8.87 168 GLU D C 1
ATOM 11813 O O . GLU G 1 165 ? 2.123 17.863 39.376 1.00 11.34 168 GLU D O 1
ATOM 11819 N N . ASN G 1 166 ? 3.614 19.538 39.534 1.00 9.23 169 ASN D N 1
ATOM 11820 C CA . ASN G 1 166 ? 3.100 20.209 38.346 1.00 7.12 169 ASN D CA 1
ATOM 11821 C C . ASN G 1 166 ? 3.165 19.323 37.107 1.00 8.48 169 ASN D C 1
ATOM 11822 O O . ASN G 1 166 ? 2.209 19.258 36.336 1.00 11.07 169 ASN D O 1
ATOM 11827 N N . ARG G 1 167 ? 4.295 18.659 36.902 1.00 8.87 170 ARG D N 1
ATOM 11828 C CA . ARG G 1 167 ? 4.473 17.849 35.693 1.00 10.39 170 ARG D CA 1
ATOM 11829 C C . ARG G 1 167 ? 3.577 16.612 35.723 1.00 10.84 170 ARG D C 1
ATOM 11830 O O . ARG G 1 167 ? 2.993 16.233 34.706 1.00 9.07 170 ARG D O 1
ATOM 11838 N N . GLU G 1 168 ? 3.464 15.985 36.893 1.00 9.61 171 GLU D N 1
ATOM 11839 C CA . GLU G 1 168 ? 2.562 14.852 37.050 1.00 9.13 171 GLU D CA 1
ATOM 11840 C C . GLU G 1 168 ? 1.126 15.248 36.723 1.00 10.34 171 GLU D C 1
ATOM 11841 O O . GLU G 1 168 ? 0.420 14.518 36.014 1.00 7.89 171 GLU D O 1
ATOM 11847 N N . VAL G 1 169 ? 0.695 16.401 37.230 1.00 9.05 172 VAL D N 1
ATOM 11848 C CA . VAL G 1 169 ? -0.688 16.828 37.028 1.00 6.96 172 VAL D CA 1
ATOM 11849 C C . VAL G 1 169 ? -0.941 17.236 35.571 1.00 11.21 172 VAL D C 1
ATOM 11850 O O . VAL G 1 169 ? -2.017 16.968 35.026 1.00 10.56 172 VAL D O 1
ATOM 11854 N N . VAL G 1 170 ? 0.042 17.861 34.929 1.00 7.53 173 VAL D N 1
ATOM 11855 C CA . VAL G 1 170 ? -0.108 18.170 33.505 1.00 9.33 173 VAL D CA 1
ATOM 11856 C C . VAL G 1 170 ? -0.368 16.872 32.731 1.00 8.58 173 VAL D C 1
ATOM 11857 O O . VAL G 1 170 ? -1.235 16.818 31.864 1.00 8.32 173 VAL D O 1
ATOM 11861 N N . ASN G 1 171 ? 0.387 15.819 33.051 1.00 10.68 174 ASN D N 1
ATOM 11862 C CA . ASN G 1 171 ? 0.215 14.535 32.371 1.00 7.63 174 ASN D CA 1
ATOM 11863 C C . ASN G 1 171 ? -1.207 14.012 32.581 1.00 11.86 174 ASN D C 1
ATOM 11864 O O . ASN G 1 171 ? -1.839 13.516 31.653 1.00 9.09 174 ASN D O 1
ATOM 11869 N N . ARG G 1 172 ? -1.711 14.140 33.804 1.00 7.42 175 ARG D N 1
ATOM 11870 C CA . ARG G 1 172 ? -3.083 13.734 34.119 1.00 11.23 175 ARG D CA 1
ATOM 11871 C C . ARG G 1 172 ? -4.117 14.507 33.306 1.00 7.13 175 ARG D C 1
ATOM 11872 O O . ARG G 1 172 ? -5.087 13.936 32.808 1.00 10.12 175 ARG D O 1
ATOM 11880 N N . TYR G 1 173 ? -3.904 15.806 33.167 1.00 7.86 176 TYR D N 1
ATOM 11881 C CA . TYR G 1 173 ? -4.816 16.647 32.394 1.00 10.33 176 TYR D CA 1
ATOM 11882 C C . TYR G 1 173 ? -4.796 16.277 30.907 1.00 9.40 176 TYR D C 1
ATOM 11883 O O . TYR G 1 173 ? -5.832 16.269 30.255 1.00 8.80 176 TYR D O 1
ATOM 11892 N N . ASN G 1 174 ? -3.615 16.005 30.363 1.00 8.23 177 ASN D N 1
ATOM 11893 C CA . ASN G 1 174 ? -3.514 15.569 28.963 1.00 7.06 177 ASN D CA 1
ATOM 11894 C C . ASN G 1 174 ? -4.318 14.307 28.727 1.00 8.13 177 ASN D C 1
ATOM 11895 O O . ASN G 1 174 ? -5.037 14.203 27.739 1.00 10.37 177 ASN D O 1
ATOM 11900 N N . LEU G 1 175 ? -4.216 13.353 29.654 1.00 8.72 178 LEU D N 1
ATOM 11901 C CA . LEU G 1 175 ? -4.989 12.124 29.542 1.00 8.92 178 LEU D CA 1
ATOM 11902 C C . LEU G 1 175 ? -6.496 12.434 29.601 1.00 8.90 178 LEU D C 1
ATOM 11903 O O . LEU G 1 175 ? -7.281 11.934 28.792 1.00 8.04 178 LEU D O 1
ATOM 11908 N N . THR G 1 176 ? -6.886 13.268 30.558 1.00 9.31 179 THR D N 1
ATOM 11909 C CA . THR G 1 176 ? -8.275 13.706 30.698 1.00 8.84 179 THR D CA 1
ATOM 11910 C C . THR G 1 176 ? -8.799 14.316 29.400 1.00 11.09 179 THR D C 1
ATOM 11911 O O . THR G 1 176 ? -9.884 13.973 28.935 1.00 10.11 179 THR D O 1
ATOM 11915 N N . ALA G 1 177 ? -8.013 15.222 28.824 1.00 9.60 180 ALA D N 1
ATOM 11916 C CA . ALA G 1 177 ? -8.382 15.920 27.601 1.00 11.76 180 ALA D CA 1
ATOM 11917 C C . ALA G 1 177 ? -8.526 14.961 26.435 1.00 8.07 180 ALA D C 1
ATOM 11918 O O . ALA G 1 177 ? -9.495 15.028 25.687 1.00 8.27 180 ALA D O 1
ATOM 11920 N N . VAL G 1 178 ? -7.540 14.085 26.273 1.00 11.28 181 VAL D N 1
ATOM 11921 C CA . VAL G 1 178 ? -7.555 13.097 25.203 1.00 8.65 181 VAL D CA 1
ATOM 11922 C C . VAL G 1 178 ? -8.745 12.147 25.330 1.00 8.60 181 VAL D C 1
ATOM 11923 O O . VAL G 1 178 ? -9.437 11.862 24.344 1.00 10.81 181 VAL D O 1
ATOM 11927 N N . ASN G 1 179 ? -8.985 11.652 26.537 1.00 8.94 182 ASN D N 1
ATOM 11928 C CA . ASN G 1 179 ? -10.133 10.779 26.758 1.00 9.64 182 ASN D CA 1
ATOM 11929 C C . ASN G 1 179 ? -11.456 11.478 26.448 1.00 11.46 182 ASN D C 1
ATOM 11930 O O . ASN G 1 179 ? -12.344 10.881 25.836 1.00 9.95 182 ASN D O 1
ATOM 11935 N N . ALA G 1 180 ? -11.583 12.737 26.873 1.00 7.72 183 ALA D N 1
ATOM 11936 C CA . ALA G 1 180 ? -12.787 13.513 26.594 1.00 9.74 183 ALA D CA 1
ATOM 11937 C C . ALA G 1 180 ? -13.004 13.611 25.084 1.00 8.68 183 ALA D C 1
ATOM 11938 O O . ALA G 1 180 ? -14.112 13.439 24.591 1.00 10.49 183 ALA D O 1
ATOM 11940 N N . ILE G 1 181 ? -11.932 13.869 24.349 1.00 10.39 184 ILE D N 1
ATOM 11941 C CA . ILE G 1 181 ? -12.033 13.997 22.909 1.00 8.58 184 ILE D CA 1
ATOM 11942 C C . ILE G 1 181 ? -12.464 12.680 22.298 1.00 11.37 184 ILE D C 1
ATOM 11943 O O . ILE G 1 181 ? -13.453 12.615 21.562 1.00 9.37 184 ILE D O 1
ATOM 11948 N N . ARG G 1 182 ? -11.729 11.623 22.628 1.00 10.19 185 ARG D N 1
ATOM 11949 C CA . ARG G 1 182 ? -11.981 10.308 22.057 1.00 11.45 185 ARG D CA 1
ATOM 11950 C C . ARG G 1 182 ? -13.370 9.783 22.412 1.00 12.82 185 ARG D C 1
ATOM 11951 O O . ARG G 1 182 ? -13.996 9.092 21.610 1.00 8.53 185 ARG D O 1
ATOM 11959 N N . ALA G 1 183 ? -13.845 10.092 23.617 1.00 8.93 186 ALA D N 1
ATOM 11960 C CA . ALA G 1 183 ? -15.145 9.583 24.041 1.00 8.11 186 ALA D CA 1
ATOM 11961 C C . ALA G 1 183 ? -16.309 10.105 23.193 1.00 11.16 186 ALA D C 1
ATOM 11962 O O . ALA G 1 183 ? -17.372 9.488 23.182 1.00 9.18 186 ALA D O 1
ATOM 11964 N N . THR G 1 184 ? -16.117 11.211 22.467 1.00 9.60 187 THR D N 1
ATOM 11965 C CA . THR G 1 184 ? -17.193 11.704 21.594 1.00 9.28 187 THR D CA 1
ATOM 11966 C C . THR G 1 184 ? -17.368 10.820 20.350 1.00 15.63 187 THR D C 1
ATOM 11967 O O . THR G 1 184 ? -18.374 10.912 19.665 1.00 13.54 187 THR D O 1
ATOM 11971 N N . GLY G 1 185 ? -16.386 9.969 20.064 1.00 12.89 188 GLY D N 1
ATOM 11972 C CA . GLY G 1 185 ? -16.504 8.992 18.990 1.00 10.32 188 GLY D CA 1
ATOM 11973 C C . GLY G 1 185 ? -16.303 9.545 17.590 1.00 10.76 188 GLY D C 1
ATOM 11974 O O . GLY G 1 185 ? -15.767 10.636 17.406 1.00 11.96 188 GLY D O 1
ATOM 11975 N N . GLY G 1 186 ? -16.729 8.789 16.588 1.00 10.76 189 GLY D N 1
ATOM 11976 C CA . GLY G 1 186 ? -16.553 9.209 15.207 1.00 12.28 189 GLY D CA 1
ATOM 11977 C C . GLY G 1 186 ? -15.099 9.496 14.870 1.00 12.76 189 GLY D C 1
ATOM 11978 O O . GLY G 1 186 ? -14.202 8.829 15.372 1.00 10.17 189 GLY D O 1
ATOM 11979 N N . ASN G 1 187 ? -14.855 10.483 14.010 1.00 11.37 190 ASN D N 1
ATOM 11980 C CA . ASN G 1 187 ? -13.483 10.863 13.679 1.00 8.01 190 ASN D CA 1
ATOM 11981 C C . ASN G 1 187 ? -12.673 11.330 14.901 1.00 10.64 190 ASN D C 1
ATOM 11982 O O . ASN G 1 187 ? -11.450 11.362 14.849 1.00 11.39 190 ASN D O 1
ATOM 11987 N N . ASN G 1 188 ? -13.348 11.715 15.984 1.00 8.89 191 ASN D N 1
ATOM 11988 C CA . ASN G 1 188 ? -12.648 12.144 17.197 1.00 9.36 191 ASN D CA 1
ATOM 11989 C C . ASN G 1 188 ? -11.922 11.001 17.897 1.00 10.36 191 ASN D C 1
ATOM 11990 O O . ASN G 1 188 ? -10.955 11.225 18.613 1.00 11.26 191 ASN D O 1
ATOM 11995 N N . ALA G 1 189 ? -12.387 9.774 17.688 1.00 11.01 192 ALA D N 1
ATOM 11996 C CA . ALA G 1 189 ? -11.741 8.614 18.290 1.00 14.45 192 ALA D CA 1
ATOM 11997 C C . ALA G 1 189 ? -10.446 8.235 17.553 1.00 12.99 192 ALA D C 1
ATOM 11998 O O . ALA G 1 189 ? -9.607 7.517 18.086 1.00 15.93 192 ALA D O 1
ATOM 12000 N N . THR G 1 190 ? -10.287 8.720 16.329 1.00 8.54 193 THR D N 1
ATOM 12001 C CA . THR G 1 190 ? -9.118 8.375 15.522 1.00 11.00 193 THR D CA 1
ATOM 12002 C C . THR G 1 190 ? -8.289 9.571 15.048 1.00 11.01 193 THR D C 1
ATOM 12003 O O . THR G 1 190 ? -7.236 9.389 14.460 1.00 14.64 193 THR D O 1
ATOM 12007 N N . ARG G 1 191 ? -8.747 10.796 15.271 1.00 11.52 194 ARG D N 1
ATOM 12008 C CA . ARG G 1 191 ? -7.975 11.928 14.767 1.00 10.89 194 ARG D CA 1
ATOM 12009 C C . ARG G 1 191 ? -6.635 12.069 15.503 1.00 10.37 194 ARG D C 1
ATOM 12010 O O . ARG G 1 191 ? -6.440 11.477 16.561 1.00 8.59 194 ARG D O 1
ATOM 12018 N N . TYR G 1 192 ? -5.713 12.824 14.916 1.00 9.67 195 TYR D N 1
ATOM 12019 C CA . TYR G 1 192 ? -4.420 13.082 15.546 1.00 10.98 195 TYR D CA 1
ATOM 12020 C C . TYR G 1 192 ? -4.545 14.230 16.541 1.00 11.55 195 TYR D C 1
ATOM 12021 O O . TYR G 1 192 ? -5.275 15.201 16.303 1.00 6.74 195 TYR D O 1
ATOM 12030 N N . ILE G 1 193 ? -3.844 14.093 17.667 1.00 10.80 196 ILE D N 1
ATOM 12031 C CA . ILE G 1 193 ? -3.966 15.017 18.784 1.00 8.62 196 ILE D CA 1
ATOM 12032 C C . ILE G 1 193 ? -2.585 15.443 19.283 1.00 8.77 196 ILE D C 1
ATOM 12033 O O . ILE G 1 193 ? -1.693 14.610 19.449 1.00 10.18 196 ILE D O 1
ATOM 12038 N N . MET G 1 194 ? -2.405 16.741 19.507 1.00 5.70 197 MET D N 1
ATOM 12039 C CA . MET G 1 194 ? -1.151 17.247 20.042 1.00 6.10 197 MET D CA 1
ATOM 12040 C C . MET G 1 194 ? -1.290 17.447 21.554 1.00 8.45 197 MET D C 1
ATOM 12041 O O . MET G 1 194 ? -2.333 17.907 22.021 1.00 8.37 197 MET D O 1
ATOM 12046 N N . VAL G 1 195 ? -0.258 17.078 22.317 1.00 7.91 198 VAL D N 1
ATOM 12047 C CA . VAL G 1 195 ? -0.230 17.346 23.758 1.00 8.51 198 VAL D CA 1
ATOM 12048 C C . VAL G 1 195 ? 1.083 18.020 24.146 1.00 8.67 198 VAL D C 1
ATOM 12049 O O . VAL G 1 195 ? 2.151 17.626 23.676 1.00 7.98 198 VAL D O 1
ATOM 12053 N N . PRO G 1 196 ? 1.012 19.040 25.012 1.00 7.00 199 PRO D N 1
ATOM 12054 C CA . PRO G 1 196 ? 2.220 19.760 25.406 1.00 7.17 199 PRO D CA 1
ATOM 12055 C C . PRO G 1 196 ? 2.880 19.143 26.615 1.00 8.17 199 PRO D C 1
ATOM 12056 O O . PRO G 1 196 ? 2.230 18.458 27.403 1.00 7.25 199 PRO D O 1
ATOM 12060 N N . THR G 1 197 ? 4.180 19.386 26.739 1.00 8.60 200 THR D N 1
ATOM 12061 C CA . THR G 1 197 ? 4.893 19.229 27.996 1.00 9.05 200 THR D CA 1
ATOM 12062 C C . THR G 1 197 ? 4.446 20.364 28.900 1.00 12.23 200 THR D C 1
ATOM 12063 O O . THR G 1 197 ? 3.747 21.276 28.460 1.00 8.23 200 THR D O 1
ATOM 12067 N N . LEU G 1 198 ? 4.867 20.338 30.158 1.00 9.68 201 LEU D N 1
ATOM 12068 C CA . LEU G 1 198 ? 4.628 21.485 31.022 1.00 9.63 201 LEU D CA 1
ATOM 12069 C C . LEU G 1 198 ? 5.245 22.715 30.379 1.00 7.46 201 LEU D C 1
ATOM 12070 O O . LEU G 1 198 ? 6.371 22.667 29.903 1.00 8.00 201 LEU D O 1
ATOM 12075 N N . ALA G 1 199 ? 4.483 23.805 30.345 1.00 8.38 202 ALA D N 1
ATOM 12076 C CA . ALA G 1 199 ? 4.874 25.030 29.646 1.00 8.48 202 ALA D CA 1
ATOM 12077 C C . ALA G 1 199 ? 5.161 24.848 28.149 1.00 8.82 202 ALA D C 1
ATOM 12078 O O . ALA G 1 199 ? 5.700 25.751 27.523 1.00 10.26 202 ALA D O 1
ATOM 12080 N N . ALA G 1 200 ? 4.790 23.704 27.573 1.00 8.53 203 ALA D N 1
ATOM 12081 C CA . ALA G 1 200 ? 5.205 23.367 26.195 1.00 10.05 203 ALA D CA 1
ATOM 12082 C C . ALA G 1 200 ? 6.714 23.554 26.046 1.00 10.28 203 ALA D C 1
ATOM 12083 O O . ALA G 1 200 ? 7.213 23.858 24.961 1.00 8.50 203 ALA D O 1
ATOM 12085 N N . SER G 1 201 ? 7.436 23.361 27.143 1.00 8.52 204 SER D N 1
ATOM 12086 C CA . SER G 1 201 ? 8.874 23.568 27.127 1.00 7.98 204 SER D CA 1
ATOM 12087 C C . SER G 1 201 ? 9.616 22.353 26.618 1.00 7.40 204 SER D C 1
ATOM 12088 O O . SER G 1 201 ? 9.241 21.212 26.910 1.00 6.55 204 SER D O 1
ATOM 12091 N N . ALA G 1 202 ? 10.687 22.616 25.876 1.00 10.65 205 ALA D N 1
ATOM 12092 C CA . ALA G 1 202 ? 11.533 21.575 25.322 1.00 10.07 205 ALA D CA 1
ATOM 12093 C C . ALA G 1 202 ? 12.697 21.241 26.242 1.00 9.06 205 ALA D C 1
ATOM 12094 O O . ALA G 1 202 ? 13.506 20.374 25.916 1.00 9.25 205 ALA D O 1
ATOM 12096 N N . MET G 1 203 ? 12.791 21.925 27.382 1.00 9.57 206 MET D N 1
ATOM 12097 C CA . MET G 1 203 ? 13.886 21.678 28.330 1.00 15.08 206 MET D CA 1
ATOM 12098 C C . MET G 1 203 ? 13.862 20.213 28.782 1.00 9.77 206 MET D C 1
ATOM 12099 O O . MET G 1 203 ? 12.808 19.586 28.768 1.00 7.41 206 MET D O 1
ATOM 12104 N N . SER G 1 204 ? 15.017 19.673 29.173 1.00 8.98 207 SER D N 1
ATOM 12105 C CA . SER G 1 204 ? 15.137 18.249 29.497 1.00 9.93 207 SER D CA 1
ATOM 12106 C C . SER G 1 204 ? 14.202 17.822 30.621 1.00 8.85 207 SER D C 1
ATOM 12107 O O . SER G 1 204 ? 13.584 16.773 30.554 1.00 8.59 207 SER D O 1
ATOM 12110 N N . THR G 1 205 ? 14.133 18.620 31.675 1.00 8.04 208 THR D N 1
ATOM 12111 C CA . THR G 1 205 ? 13.248 18.299 32.782 1.00 9.88 208 THR D CA 1
ATOM 12112 C C . THR G 1 205 ? 11.836 17.950 32.308 1.00 7.97 208 THR D C 1
ATOM 12113 O O . THR G 1 205 ? 11.246 16.969 32.760 1.00 9.81 208 THR D O 1
ATOM 12117 N N . THR G 1 206 ? 11.292 18.757 31.405 1.00 7.93 209 THR D N 1
ATOM 12118 C CA . THR G 1 206 ? 9.900 18.603 30.996 1.00 6.78 209 THR D CA 1
ATOM 12119 C C . THR G 1 206 ? 9.661 17.569 29.889 1.00 10.80 209 THR D C 1
ATOM 12120 O O . THR G 1 206 ? 8.632 16.897 29.894 1.00 8.65 209 THR D O 1
ATOM 12124 N N . ILE G 1 207 ? 10.582 17.448 28.932 1.00 7.49 210 ILE D N 1
ATOM 12125 C CA . ILE G 1 207 ? 10.428 16.413 27.909 1.00 9.04 210 ILE D CA 1
ATOM 12126 C C . ILE G 1 207 ? 10.665 15.024 28.490 1.00 8.96 210 ILE D C 1
ATOM 12127 O O . ILE G 1 207 ? 10.020 14.051 28.085 1.00 7.02 210 ILE D O 1
ATOM 12132 N N . ASN G 1 208 ? 11.558 14.942 29.479 1.00 8.89 211 ASN D N 1
ATOM 12133 C CA . ASN G 1 208 ? 11.821 13.681 30.144 1.00 9.16 211 ASN D CA 1
ATOM 12134 C C . ASN G 1 208 ? 10.643 13.204 30.977 1.00 9.95 211 ASN D C 1
ATOM 12135 O O . ASN G 1 208 ? 10.508 12.014 31.217 1.00 12.45 211 ASN D O 1
ATOM 12140 N N . ASP G 1 209 ? 9.794 14.118 31.424 1.00 8.58 212 ASP D N 1
ATOM 12141 C CA . ASP G 1 209 ? 8.676 13.710 32.283 1.00 10.38 212 ASP D CA 1
ATOM 12142 C C . ASP G 1 209 ? 7.319 13.613 31.568 1.00 12.68 212 ASP D C 1
ATOM 12143 O O . ASP G 1 209 ? 6.307 13.263 32.187 1.00 9.21 212 ASP D O 1
ATOM 12148 N N . LEU G 1 210 ? 7.299 13.928 30.275 1.00 9.79 213 LEU D N 1
ATOM 12149 C CA . LEU G 1 210 ? 6.078 13.813 29.489 1.00 13.82 213 LEU D CA 1
ATOM 12150 C C . LEU G 1 210 ? 5.625 12.365 29.432 1.00 7.85 213 LEU D C 1
ATOM 12151 O O . LEU G 1 210 ? 6.407 11.487 29.103 1.00 12.61 213 LEU D O 1
ATOM 12156 N N . VAL G 1 211 ? 4.359 12.121 29.745 1.00 7.68 214 VAL D N 1
ATOM 12157 C CA . VAL G 1 211 ? 3.759 10.819 29.505 1.00 8.23 214 VAL D CA 1
ATOM 12158 C C . VAL G 1 211 ? 2.647 10.939 28.453 1.00 9.81 214 VAL D C 1
ATOM 12159 O O . VAL G 1 211 ? 1.703 11.721 28.621 1.00 9.85 214 VAL D O 1
ATOM 12163 N N . ILE G 1 212 ? 2.758 10.154 27.382 1.00 9.31 215 ILE D N 1
ATOM 12164 C CA . ILE G 1 212 ? 1.755 10.151 26.311 1.00 9.23 215 ILE D CA 1
ATOM 12165 C C . ILE G 1 212 ? 0.490 9.419 26.749 1.00 12.21 215 ILE D C 1
ATOM 12166 O O . ILE G 1 212 ? 0.546 8.232 27.068 1.00 10.38 215 ILE D O 1
ATOM 12171 N N . PRO G 1 213 ? -0.656 10.126 26.780 1.00 7.27 216 PRO D N 1
ATOM 12172 C CA . PRO G 1 213 ? -1.941 9.515 27.143 1.00 11.12 216 PRO D CA 1
ATOM 12173 C C . PRO G 1 213 ? -2.162 8.187 26.412 1.00 11.95 216 PRO D C 1
ATOM 12174 O O . PRO G 1 213 ? -2.165 8.146 25.179 1.00 10.50 216 PRO D O 1
ATOM 12178 N N . ASN G 1 214 ? -2.320 7.116 27.178 1.00 11.92 217 ASN D N 1
ATOM 12179 C CA . ASN G 1 214 ? -2.510 5.771 26.638 1.00 11.65 217 ASN D CA 1
ATOM 12180 C C . ASN G 1 214 ? -1.402 5.278 25.696 1.00 14.12 217 ASN D C 1
ATOM 12181 O O . ASN G 1 214 ? -1.597 4.281 24.991 1.00 11.45 217 ASN D O 1
ATOM 12186 N N . ASN G 1 215 ? -0.257 5.963 25.673 1.00 9.82 218 ASN D N 1
ATOM 12187 C CA A ASN G 1 215 ? 0.813 5.596 24.749 0.48 13.19 218 ASN D CA 1
ATOM 12188 C CA B ASN G 1 215 ? 0.830 5.645 24.736 0.52 13.17 218 ASN D CA 1
ATOM 12189 C C . ASN G 1 215 ? 0.357 5.732 23.288 1.00 13.30 218 ASN D C 1
ATOM 12190 O O . ASN G 1 215 ? 1.037 5.289 22.367 1.00 17.56 218 ASN D O 1
ATOM 12199 N N . ASP G 1 216 ? -0.809 6.340 23.102 1.00 9.17 219 ASP D N 1
ATOM 12200 C CA . ASP G 1 216 ? -1.493 6.469 21.812 1.00 10.56 219 ASP D CA 1
ATOM 12201 C C . ASP G 1 216 ? -0.567 6.933 20.670 1.00 10.34 219 ASP D C 1
ATOM 12202 O O . ASP G 1 216 ? 0.003 8.019 20.728 1.00 8.29 219 ASP D O 1
ATOM 12207 N N . SER G 1 217 ? -0.428 6.119 19.627 1.00 10.68 220 SER D N 1
ATOM 12208 C CA . SER G 1 217 ? 0.470 6.469 18.526 1.00 11.54 220 SER D CA 1
ATOM 12209 C C . SER G 1 217 ? -0.043 7.620 17.649 1.00 13.85 220 SER D C 1
ATOM 12210 O O . SER G 1 217 ? 0.705 8.155 16.840 1.00 14.04 220 SER D O 1
ATOM 12213 N N . LYS G 1 218 ? -1.306 8.003 17.816 1.00 10.97 221 LYS D N 1
ATOM 12214 C CA . LYS G 1 218 ? -1.862 9.148 17.097 1.00 12.31 221 LYS D CA 1
ATOM 12215 C C . LYS G 1 218 ? -1.580 10.463 17.830 1.00 15.33 221 LYS D C 1
ATOM 12216 O O . LYS G 1 218 ? -1.993 11.527 17.383 1.00 13.84 221 LYS D O 1
ATOM 12222 N N . VAL G 1 219 ? -0.884 10.398 18.956 1.00 8.53 222 VAL D N 1
ATOM 12223 C CA . VAL G 1 219 ? -0.563 11.621 19.682 1.00 10.68 222 VAL D CA 1
ATOM 12224 C C . VAL G 1 219 ? 0.759 12.229 19.219 1.00 10.12 222 VAL D C 1
ATOM 12225 O O . VAL G 1 219 ? 1.739 11.521 18.991 1.00 10.82 222 VAL D O 1
ATOM 12229 N N . ILE G 1 220 ? 0.763 13.551 19.090 1.00 11.39 223 ILE D N 1
ATOM 12230 C CA . ILE G 1 220 ? 1.918 14.313 18.645 1.00 7.71 223 ILE D CA 1
ATOM 12231 C C . ILE G 1 220 ? 2.342 15.205 19.808 1.00 7.19 223 ILE D C 1
ATOM 12232 O O . ILE G 1 220 ? 1.486 15.729 20.502 1.00 8.41 223 ILE D O 1
ATOM 12237 N N . VAL G 1 221 ? 3.643 15.365 20.037 1.00 9.78 224 VAL D N 1
ATOM 12238 C CA . VAL G 1 221 ? 4.112 16.244 21.109 1.00 7.01 224 VAL D CA 1
ATOM 12239 C C . VAL G 1 221 ? 4.111 17.685 20.636 1.00 10.41 224 VAL D C 1
ATOM 12240 O O . VAL G 1 221 ? 4.529 17.981 19.515 1.00 7.31 224 VAL D O 1
ATOM 12244 N N . SER G 1 222 ? 3.632 18.579 21.496 1.00 8.82 225 SER D N 1
ATOM 12245 C CA . SER G 1 222 ? 3.581 19.996 21.190 1.00 7.35 225 SER D CA 1
ATOM 12246 C C . SER G 1 222 ? 4.631 20.759 21.979 1.00 7.88 225 SER D C 1
ATOM 12247 O O . SER G 1 222 ? 4.567 20.787 23.207 1.00 9.38 225 SER D O 1
ATOM 12250 N N . LEU G 1 223 ? 5.580 21.388 21.286 1.00 8.11 226 LEU D N 1
ATOM 12251 C CA . LEU G 1 223 ? 6.622 22.190 21.951 1.00 9.85 226 LEU D CA 1
ATOM 12252 C C . LEU G 1 223 ? 6.699 23.616 21.420 1.00 11.58 226 LEU D C 1
ATOM 12253 O O . LEU G 1 223 ? 6.478 23.861 20.227 1.00 10.44 226 LEU D O 1
ATOM 12258 N N . HIS G 1 224 ? 7.029 24.559 22.302 1.00 10.63 227 HIS D N 1
ATOM 12259 C CA . HIS G 1 224 ? 7.271 25.934 21.872 1.00 10.87 227 HIS D CA 1
ATOM 12260 C C . HIS G 1 224 ? 8.738 26.279 22.038 1.00 13.84 227 HIS D C 1
ATOM 12261 O O . HIS G 1 224 ? 9.280 26.191 23.134 1.00 9.95 227 HIS D O 1
ATOM 12268 N N . MET G 1 225 ? 9.388 26.646 20.938 1.00 11.21 228 MET D N 1
ATOM 12269 C CA . MET G 1 225 ? 10.835 26.846 20.959 1.00 11.08 228 MET D CA 1
ATOM 12270 C C . MET G 1 225 ? 11.236 28.141 20.257 1.00 11.45 228 MET D C 1
ATOM 12271 O O . MET G 1 225 ? 11.639 28.141 19.091 1.00 13.53 228 MET D O 1
ATOM 12276 N N . TYR G 1 226 ? 11.109 29.244 20.982 1.00 10.48 229 TYR D N 1
ATOM 12277 C CA . TYR G 1 226 ? 11.577 30.536 20.510 1.00 15.88 229 TYR D CA 1
ATOM 12278 C C . TYR G 1 226 ? 13.078 30.638 20.802 1.00 13.79 229 TYR D C 1
ATOM 12279 O O . TYR G 1 226 ? 13.498 31.309 21.744 1.00 22.64 229 TYR D O 1
ATOM 12288 N N . SER G 1 227 ? 13.879 29.963 19.997 1.00 15.37 230 SER D N 1
ATOM 12289 C CA . SER G 1 227 ? 15.302 29.851 20.260 1.00 16.43 230 SER D CA 1
ATOM 12290 C C . SER G 1 227 ? 16.068 30.555 19.159 1.00 13.21 230 SER D C 1
ATOM 12291 O O . SER G 1 227 ? 15.627 30.562 18.010 1.00 13.69 230 SER D O 1
ATOM 12294 N N . PRO G 1 228 ? 17.203 31.173 19.511 1.00 17.03 231 PRO D N 1
ATOM 12295 C CA . PRO G 1 228 ? 17.667 31.253 20.898 1.00 14.39 231 PRO D CA 1
ATOM 12296 C C . PRO G 1 228 ? 16.966 32.402 21.598 1.00 19.30 231 PRO D C 1
ATOM 12297 O O . PRO G 1 228 ? 16.634 33.398 20.954 1.00 18.17 231 PRO D O 1
ATOM 12301 N N . TYR G 1 229 ? 16.766 32.279 22.902 1.00 16.63 232 TYR D N 1
ATOM 12302 C CA . TYR G 1 229 ? 16.017 33.285 23.650 1.00 20.06 232 TYR D CA 1
ATOM 12303 C C . TYR G 1 229 ? 16.467 34.721 23.370 1.00 20.47 232 TYR D C 1
ATOM 12304 O O . TYR G 1 229 ? 15.661 35.555 22.968 1.00 25.96 232 TYR D O 1
ATOM 12313 N N . PHE G 1 230 ? 17.747 35.012 23.582 1.00 18.27 233 PHE D N 1
ATOM 12314 C CA . PHE G 1 230 ? 18.205 36.399 23.577 1.00 22.65 233 PHE D CA 1
ATOM 12315 C C . PHE G 1 230 ? 17.966 37.119 22.261 1.00 23.39 233 PHE D C 1
ATOM 12316 O O . PHE G 1 230 ? 17.563 38.281 22.246 1.00 26.08 233 PHE D O 1
ATOM 12324 N N . PHE G 1 231 ? 18.207 36.426 21.160 1.00 16.90 234 PHE D N 1
ATOM 12325 C CA . PHE G 1 231 ? 18.045 37.024 19.853 1.00 14.67 234 PHE D CA 1
ATOM 12326 C C . PHE G 1 231 ? 16.587 37.068 19.453 1.00 21.36 234 PHE D C 1
ATOM 12327 O O . PHE G 1 231 ? 1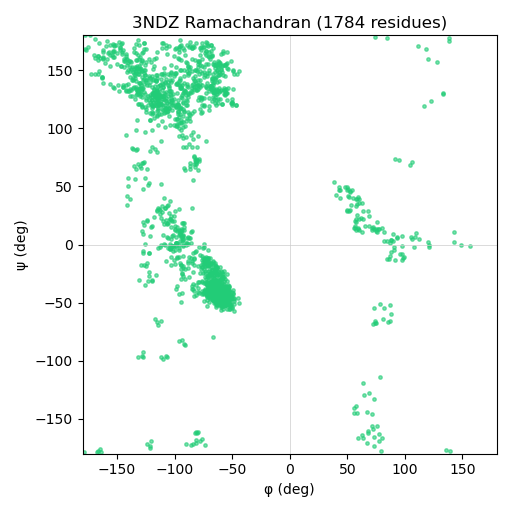6.116 38.053 18.883 1.00 16.93 234 PHE D O 1
ATOM 12335 N N . ALA G 1 232 ? 15.881 35.977 19.734 1.00 19.06 235 ALA D N 1
ATOM 12336 C CA . ALA G 1 232 ? 14.546 35.776 19.195 1.00 19.01 235 ALA D CA 1
ATOM 12337 C C . ALA G 1 232 ? 13.480 36.513 19.992 1.00 19.28 235 ALA D C 1
ATOM 12338 O O . ALA G 1 232 ? 12.495 37.003 19.437 1.00 21.14 235 ALA D O 1
ATOM 12340 N N . MET G 1 233 ? 13.672 36.589 21.301 1.00 18.81 236 MET D N 1
ATOM 12341 C CA . MET G 1 233 ? 12.577 36.978 22.174 1.00 23.07 236 MET D CA 1
ATOM 12342 C C . MET G 1 233 ? 12.839 38.242 22.982 1.00 26.58 236 MET D C 1
ATOM 12343 O O . MET G 1 233 ? 11.913 38.990 23.285 1.00 26.04 236 MET D O 1
ATOM 12348 N N . ASP G 1 234 ? 14.101 38.480 23.319 1.00 24.88 237 ASP D N 1
ATOM 12349 C CA . ASP G 1 234 ? 14.460 39.540 24.263 1.00 25.45 237 ASP D CA 1
ATOM 12350 C C . ASP G 1 234 ? 14.764 40.868 23.567 1.00 22.76 237 ASP D C 1
ATOM 12351 O O . ASP G 1 234 ? 15.732 40.983 22.818 1.00 26.23 237 ASP D O 1
ATOM 12356 N N . ILE G 1 235 ? 13.931 41.873 23.810 1.00 28.18 238 ILE D N 1
ATOM 12357 C CA . ILE G 1 235 ? 14.129 43.179 23.194 1.00 26.27 238 ILE D CA 1
ATOM 12358 C C . ILE G 1 235 ? 15.491 43.757 23.602 1.00 25.93 238 ILE D C 1
ATOM 12359 O O . ILE G 1 235 ? 16.051 44.598 22.911 1.00 27.32 238 ILE D O 1
ATOM 12364 N N . ASN G 1 236 ? 16.023 43.280 24.725 1.00 31.31 239 ASN D N 1
ATOM 12365 C CA . ASN G 1 236 ? 17.331 43.714 25.207 1.00 29.24 239 ASN D CA 1
ATOM 12366 C C . ASN G 1 236 ? 18.467 42.783 24.792 1.00 32.82 239 ASN D C 1
ATOM 12367 O O . ASN G 1 236 ? 19.622 42.988 25.174 1.00 32.42 239 ASN D O 1
ATOM 12372 N N . GLY G 1 237 ? 18.135 41.759 24.014 1.00 26.59 240 GLY D N 1
ATOM 12373 C CA . GLY G 1 237 ? 19.116 40.774 23.600 1.00 24.67 240 GLY D CA 1
ATOM 12374 C C . GLY G 1 237 ? 19.770 41.129 22.286 1.00 24.01 240 GLY D C 1
ATOM 12375 O O . GLY G 1 237 ? 19.308 42.015 21.575 1.00 23.99 240 GLY D O 1
ATOM 12376 N N . THR G 1 238 ? 20.856 40.431 21.968 1.00 22.48 241 THR D N 1
ATOM 12377 C CA . THR G 1 238 ? 21.588 40.649 20.723 1.00 20.77 241 THR D CA 1
ATOM 12378 C C . THR G 1 238 ? 20.665 40.741 19.507 1.00 25.90 241 THR D C 1
ATOM 12379 O O . THR G 1 238 ? 19.621 40.080 19.442 1.00 21.36 241 THR D O 1
ATOM 12383 N N . SER G 1 239 ? 21.066 41.567 18.548 1.00 19.25 242 SER D N 1
ATOM 12384 C CA . SER G 1 239 ? 20.342 41.722 17.291 1.00 24.14 242 SER D CA 1
ATOM 12385 C C . SER G 1 239 ? 20.944 40.844 16.210 1.00 17.41 242 SER D C 1
ATOM 12386 O O . SER G 1 239 ? 20.455 40.806 15.082 1.00 19.46 242 SER D O 1
ATOM 12389 N N . SER G 1 240 ? 22.030 40.162 16.553 1.00 22.96 243 SER D N 1
ATOM 12390 C CA . SER G 1 240 ? 22.783 39.393 15.572 1.00 22.66 243 SER D CA 1
ATOM 12391 C C . SER G 1 240 ? 22.584 37.897 15.756 1.00 21.05 243 SER D C 1
ATOM 12392 O O . SER G 1 240 ? 22.509 37.409 16.883 1.00 21.51 243 SER D O 1
ATOM 12395 N N . TRP G 1 241 ? 22.518 37.175 14.641 1.00 18.93 244 TRP D N 1
ATOM 12396 C CA . TRP G 1 241 ? 22.471 35.721 14.666 1.00 15.82 244 TRP D CA 1
ATOM 12397 C C . TRP G 1 241 ? 23.163 35.195 13.413 1.00 18.42 244 TRP D C 1
ATOM 12398 O O . TRP G 1 241 ? 22.898 35.675 12.310 1.00 19.78 244 TRP D O 1
ATOM 12409 N N . GLY G 1 242 ? 24.061 34.225 13.577 1.00 20.15 245 GLY D N 1
ATOM 12410 C CA . GLY G 1 242 ? 24.698 33.603 12.428 1.00 18.95 245 GLY D CA 1
ATOM 12411 C C . GLY G 1 242 ? 26.049 32.935 12.637 1.00 18.15 245 GLY D C 1
ATOM 12412 O O . GLY G 1 242 ? 26.606 32.367 11.699 1.00 22.66 245 GLY D O 1
ATOM 12413 N N . SER G 1 243 ? 26.582 32.988 13.849 1.00 17.18 246 SER D N 1
ATOM 12414 C CA . SER G 1 243 ? 27.884 32.381 14.107 1.00 21.60 246 SER D CA 1
ATOM 12415 C C . SER G 1 243 ? 27.796 30.855 14.123 1.00 22.72 246 SER D C 1
ATOM 12416 O O . SER G 1 243 ? 26.710 30.287 14.180 1.00 17.85 246 SER D O 1
ATOM 12419 N N . ASP G 1 244 ? 28.949 30.197 14.068 1.00 21.58 247 ASP D N 1
ATOM 12420 C CA . ASP G 1 244 ? 29.000 28.755 14.225 1.00 19.96 247 ASP D CA 1
ATOM 12421 C C . ASP G 1 244 ? 28.421 28.383 15.575 1.00 21.29 247 ASP D C 1
ATOM 12422 O O . ASP G 1 244 ? 27.763 27.353 15.709 1.00 18.01 247 ASP D O 1
ATOM 12427 N N . TYR G 1 245 ? 28.668 29.220 16.579 1.00 15.16 248 TYR D N 1
ATOM 12428 C CA . TYR G 1 245 ? 28.095 28.974 17.896 1.00 18.15 248 TYR D CA 1
ATOM 12429 C C . TYR G 1 245 ? 26.573 28.989 17.842 1.00 16.90 248 TYR D C 1
ATOM 12430 O O . TYR G 1 245 ? 25.919 28.088 18.355 1.00 18.34 248 TYR D O 1
ATOM 12439 N N . ASP G 1 246 ? 26.020 30.033 17.230 1.00 21.17 249 ASP D N 1
ATOM 12440 C CA . ASP G 1 246 ? 24.576 30.192 17.093 1.00 17.27 249 ASP D CA 1
ATOM 12441 C C . ASP G 1 246 ? 23.972 28.978 16.401 1.00 15.91 249 ASP D C 1
ATOM 12442 O O . ASP G 1 246 ? 22.962 28.449 16.843 1.00 14.76 249 ASP D O 1
ATOM 12447 N N . LYS G 1 247 ? 24.599 28.556 15.304 1.00 13.38 250 LYS D N 1
ATOM 12448 C CA . LYS G 1 247 ? 24.111 27.433 14.519 1.00 14.96 250 LYS D CA 1
ATOM 12449 C C . LYS G 1 247 ? 24.149 26.154 15.334 1.00 18.33 250 LYS D C 1
ATOM 12450 O O . LYS G 1 247 ? 23.215 25.354 15.294 1.00 14.81 250 LYS D O 1
ATOM 12456 N N . SER G 1 248 ? 25.245 25.970 16.065 1.00 16.74 251 SER D N 1
ATOM 12457 C CA . SER G 1 248 ? 25.461 24.752 16.826 1.00 13.85 251 SER D CA 1
ATOM 12458 C C . SER G 1 248 ? 24.513 24.676 18.029 1.00 14.73 251 SER D C 1
ATOM 12459 O O . SER G 1 248 ? 23.942 23.620 18.309 1.00 13.83 251 SER D O 1
ATOM 12462 N N . SER G 1 249 ? 24.341 25.791 18.732 1.00 12.52 252 SER D N 1
ATOM 12463 C CA . SER G 1 249 ? 23.414 25.842 19.861 1.00 15.56 252 SER D CA 1
ATOM 12464 C C . SER G 1 249 ? 21.992 25.483 19.436 1.00 12.37 252 SER D C 1
ATOM 12465 O O . SER G 1 249 ? 21.304 24.725 20.111 1.00 12.64 252 SER D O 1
ATOM 12468 N N . LEU G 1 250 ? 21.549 26.039 18.314 1.00 10.60 253 LEU D N 1
ATOM 12469 C CA . LEU G 1 250 ? 20.204 25.766 17.822 1.00 11.33 253 LEU D CA 1
ATOM 12470 C C . LEU G 1 250 ? 20.020 24.291 17.430 1.00 13.76 253 LEU D C 1
ATOM 12471 O O . LEU G 1 250 ? 19.011 23.668 17.777 1.00 11.45 253 LEU D O 1
ATOM 12476 N N . ASP G 1 251 ? 20.990 23.753 16.693 1.00 10.59 254 ASP D N 1
ATOM 12477 C CA . ASP G 1 251 ? 21.002 22.344 16.316 1.00 12.08 254 ASP D CA 1
ATOM 12478 C C . ASP G 1 251 ? 20.815 21.475 17.553 1.00 14.06 254 ASP D C 1
ATOM 12479 O O . ASP G 1 251 ? 20.057 20.504 17.536 1.00 10.57 254 ASP D O 1
ATOM 12484 N N . SER G 1 252 ? 21.535 21.822 18.617 1.00 10.11 255 SER D N 1
ATOM 12485 C CA . SER G 1 252 ? 21.552 21.002 19.817 1.00 11.16 255 SER D CA 1
ATOM 12486 C C . SER G 1 252 ? 20.184 20.993 20.486 1.00 10.70 255 SER D C 1
ATOM 12487 O O . SER G 1 252 ? 19.756 19.967 21.014 1.00 11.31 255 SER D O 1
ATOM 12490 N N . GLU G 1 253 ? 19.504 22.135 20.480 1.00 9.70 256 GLU D N 1
ATOM 12491 C CA . GLU G 1 253 ? 18.141 22.192 21.020 1.00 12.65 256 GLU D CA 1
ATOM 12492 C C . GLU G 1 253 ? 17.252 21.208 20.274 1.00 11.14 256 GLU D C 1
ATOM 12493 O O . GLU G 1 253 ? 16.507 20.446 20.894 1.00 13.15 256 GLU D O 1
ATOM 12499 N N . PHE G 1 254 ? 17.336 21.222 18.943 1.00 10.50 257 PHE D N 1
ATOM 12500 C CA . PHE G 1 254 ? 16.545 20.298 18.133 1.00 9.71 257 PHE D CA 1
ATOM 12501 C C . PHE G 1 254 ? 17.002 18.860 18.334 1.00 9.88 257 PHE D C 1
ATOM 12502 O O . PHE G 1 254 ? 16.181 17.937 18.306 1.00 7.89 257 PHE D O 1
ATOM 12510 N N . ASP G 1 255 ? 18.305 18.665 18.537 1.00 8.50 258 ASP D N 1
ATOM 12511 C CA . ASP G 1 255 ? 18.817 17.312 18.789 1.00 8.58 258 ASP D CA 1
ATOM 12512 C C . ASP G 1 255 ? 18.224 16.684 20.051 1.00 8.02 258 ASP D C 1
ATOM 12513 O O . ASP G 1 255 ? 17.988 15.488 20.075 1.00 9.09 258 ASP D O 1
ATOM 12518 N N . ALA G 1 256 ? 17.967 17.476 21.092 1.00 8.50 259 ALA D N 1
ATOM 12519 C CA . ALA G 1 256 ? 17.353 16.924 22.307 1.00 11.91 259 ALA D CA 1
ATOM 12520 C C . ALA G 1 256 ? 15.973 16.336 21.990 1.00 11.06 259 ALA D C 1
ATOM 12521 O O . ALA G 1 256 ? 15.605 15.252 22.467 1.00 7.20 259 ALA D O 1
ATOM 12523 N N . VAL G 1 257 ? 15.229 17.063 21.160 1.00 10.08 260 VAL D N 1
ATOM 12524 C CA . VAL G 1 257 ? 13.882 16.679 20.760 1.00 9.61 260 VAL D CA 1
ATOM 12525 C C . VAL G 1 257 ? 13.901 15.461 19.833 1.00 9.42 260 VAL D C 1
ATOM 12526 O O . VAL G 1 257 ? 13.114 14.541 19.994 1.00 7.49 260 VAL D O 1
ATOM 12530 N N . TYR G 1 258 ? 14.811 15.462 18.863 1.00 6.88 261 TYR D N 1
ATOM 12531 C CA . TYR G 1 258 ? 14.931 14.348 17.931 1.00 8.89 261 TYR D CA 1
ATOM 12532 C C . TYR G 1 258 ? 15.226 13.050 18.676 1.00 8.93 261 TYR D C 1
ATOM 12533 O O . TYR G 1 258 ? 14.653 11.993 18.409 1.00 8.31 261 TYR D O 1
ATOM 12542 N N . ASN G 1 259 ? 16.148 13.145 19.614 1.00 8.17 262 ASN D N 1
ATOM 12543 C CA . ASN G 1 259 ? 16.574 11.986 20.365 1.00 11.95 262 ASN D CA 1
ATOM 12544 C C . ASN G 1 259 ? 15.552 11.443 21.360 1.00 12.96 262 ASN D C 1
ATOM 12545 O O . ASN G 1 259 ? 15.431 10.238 21.533 1.00 12.45 262 ASN D O 1
ATOM 12550 N N . LYS G 1 260 ? 14.840 12.334 22.032 1.00 7.90 263 LYS D N 1
ATOM 12551 C CA . LYS G 1 260 ? 13.813 11.910 22.970 1.00 7.93 263 LYS D CA 1
ATOM 12552 C C . LYS G 1 260 ? 12.570 11.366 22.255 1.00 9.96 263 LYS D C 1
ATOM 12553 O O . LYS G 1 260 ? 12.012 10.348 22.654 1.00 11.87 263 LYS D O 1
ATOM 12559 N N . PHE G 1 261 ? 12.147 12.038 21.188 1.00 8.22 264 PHE D N 1
ATOM 12560 C CA . PHE G 1 261 ? 10.882 11.712 20.542 1.00 6.93 264 PHE D CA 1
ATOM 12561 C C . PHE G 1 261 ? 10.998 11.169 19.114 1.00 11.35 264 PHE D C 1
ATOM 12562 O O . PHE G 1 261 ? 10.702 9.989 18.864 1.00 8.71 264 PHE D O 1
ATOM 12570 N N . VAL G 1 262 ? 11.403 12.031 18.179 1.00 7.83 265 VAL D N 1
ATOM 12571 C CA . VAL G 1 262 ? 11.297 11.710 16.750 1.00 9.30 265 VAL D CA 1
ATOM 12572 C C . VAL G 1 262 ? 11.938 10.373 16.391 1.00 6.99 265 VAL D C 1
ATOM 12573 O O . VAL G 1 262 ? 11.314 9.536 15.738 1.00 8.82 265 VAL D O 1
ATOM 12577 N N . LYS G 1 263 ? 13.183 10.170 16.811 1.00 7.02 266 LYS D N 1
ATOM 12578 C CA . LYS G 1 263 ? 13.910 8.973 16.420 1.00 11.53 266 LYS D CA 1
ATOM 12579 C C . LYS G 1 263 ? 13.250 7.728 17.004 1.00 14.47 266 LYS D C 1
ATOM 12580 O O . LYS G 1 263 ? 13.484 6.622 16.536 1.00 14.89 266 LYS D O 1
ATOM 12586 N N . ASN G 1 264 ? 12.404 7.916 18.011 1.00 13.17 267 ASN D N 1
ATOM 12587 C CA . ASN G 1 264 ? 11.679 6.800 18.597 1.00 13.07 267 ASN D CA 1
ATOM 12588 C C . ASN G 1 264 ? 10.291 6.657 18.024 1.00 12.56 267 ASN D C 1
ATOM 12589 O O . ASN G 1 264 ? 9.468 5.919 18.565 1.00 14.18 267 ASN D O 1
ATOM 12594 N N . GLY G 1 265 ? 10.022 7.384 16.942 1.00 8.09 268 GLY D N 1
ATOM 12595 C CA . GLY G 1 265 ? 8.726 7.309 16.281 1.00 9.65 268 GLY D CA 1
ATOM 12596 C C . GLY G 1 265 ? 7.628 8.157 16.909 1.00 11.48 268 GLY D C 1
ATOM 12597 O O . GLY G 1 265 ? 6.459 8.023 16.561 1.00 11.58 268 GLY D O 1
ATOM 12598 N N . ARG G 1 266 ? 7.996 9.030 17.841 1.00 7.56 269 ARG D N 1
ATOM 12599 C CA . ARG G 1 266 ? 7.037 9.949 18.431 1.00 7.35 269 ARG D CA 1
ATOM 12600 C C . ARG G 1 266 ? 7.161 11.289 17.706 1.00 8.46 269 ARG D C 1
ATOM 12601 O O . ARG G 1 266 ? 8.191 11.958 17.799 1.00 6.75 269 ARG D O 1
ATOM 12609 N N . ALA G 1 267 ? 6.117 11.680 16.980 1.00 8.19 270 ALA D N 1
ATOM 12610 C CA . ALA G 1 267 ? 6.187 12.878 16.146 1.00 6.42 270 ALA D CA 1
ATOM 12611 C C . ALA G 1 267 ? 6.092 14.150 16.980 1.00 7.59 270 ALA D C 1
ATOM 12612 O O . ALA G 1 267 ? 5.527 14.136 18.066 1.00 7.28 270 ALA D O 1
ATOM 12614 N N . VAL G 1 268 ? 6.664 15.244 16.475 1.00 8.56 271 VAL D N 1
ATOM 12615 C CA . VAL G 1 268 ? 6.723 16.499 17.231 1.00 7.58 271 VAL D CA 1
ATOM 12616 C C . VAL G 1 268 ? 6.444 17.702 16.328 1.00 8.44 271 VAL D C 1
ATOM 12617 O O . VAL G 1 268 ? 6.977 17.800 15.217 1.00 9.67 271 VAL D O 1
ATOM 12621 N N . VAL G 1 269 ? 5.598 18.601 16.813 1.00 6.58 272 VAL D N 1
ATOM 12622 C CA . VAL G 1 269 ? 5.326 19.862 16.147 1.00 8.75 272 VAL D CA 1
ATOM 12623 C C . VAL G 1 269 ? 5.824 21.005 17.027 1.00 9.33 272 VAL D C 1
ATOM 12624 O O . VAL G 1 269 ? 5.527 21.058 18.227 1.00 9.44 272 VAL D O 1
ATOM 12628 N N . ILE G 1 270 ? 6.593 21.914 16.443 1.00 8.44 273 ILE D N 1
ATOM 12629 C CA . ILE G 1 270 ? 6.976 23.117 17.168 1.00 9.77 273 ILE D CA 1
ATOM 12630 C C . ILE G 1 270 ? 5.902 24.157 16.886 1.00 10.23 273 ILE D C 1
ATOM 12631 O O . ILE G 1 270 ? 5.963 24.900 15.903 1.00 11.04 273 ILE D O 1
ATOM 12636 N N . GLY G 1 271 ? 4.908 24.191 17.763 1.00 9.86 274 GLY D N 1
ATOM 12637 C CA . GLY G 1 271 ? 3.685 24.913 17.490 1.00 10.52 274 GLY D CA 1
ATOM 12638 C C . GLY G 1 271 ? 3.821 26.419 17.544 1.00 11.74 274 GLY D C 1
ATOM 12639 O O . GLY G 1 271 ? 2.957 27.121 17.037 1.00 9.68 274 GLY D O 1
ATOM 12640 N N . GLU G 1 272 ? 4.885 26.910 18.177 1.00 9.73 275 GLU D N 1
ATOM 12641 C CA . GLU G 1 272 ? 5.177 28.340 18.205 1.00 10.24 275 GLU D CA 1
ATOM 12642 C C . GLU G 1 272 ? 6.680 28.566 18.166 1.00 12.00 275 GLU D C 1
ATOM 12643 O O . GLU G 1 272 ? 7.421 27.875 18.858 1.00 8.33 275 GLU D O 1
ATOM 12649 N N . MET G 1 273 ? 7.111 29.518 17.337 1.00 14.21 276 MET D N 1
ATOM 12650 C CA . MET G 1 273 ? 8.491 30.004 17.319 1.00 14.47 276 MET D CA 1
ATOM 12651 C C . MET G 1 273 ? 8.513 31.310 16.546 1.00 14.63 276 MET D C 1
ATOM 12652 O O . MET G 1 273 ? 7.461 31.795 16.128 1.00 16.71 276 MET D O 1
ATOM 12657 N N . GLY G 1 274 ? 9.705 31.869 16.344 1.00 14.76 277 GLY D N 1
ATOM 12658 C CA . GLY G 1 274 ? 9.863 33.079 15.552 1.00 12.81 277 GLY D CA 1
ATOM 12659 C C . GLY G 1 274 ? 10.796 34.076 16.208 1.00 14.27 277 GLY D C 1
ATOM 12660 O O . GLY G 1 274 ? 11.374 33.802 17.263 1.00 14.76 277 GLY D O 1
ATOM 12661 N N . SER G 1 275 ? 10.957 35.240 15.589 1.00 10.50 278 SER D N 1
ATOM 12662 C CA . SER G 1 275 ? 11.832 36.263 16.152 1.00 13.71 278 SER D CA 1
ATOM 12663 C C . SER G 1 275 ? 11.108 37.605 16.182 1.00 18.52 278 SER D C 1
ATOM 12664 O O . SER G 1 275 ? 10.206 37.846 15.376 1.00 15.55 278 SER D O 1
ATOM 12667 N N . ILE G 1 276 ? 11.502 38.483 17.099 1.00 15.15 279 ILE D N 1
ATOM 12668 C CA . ILE G 1 276 ? 10.939 39.826 17.108 1.00 14.74 279 ILE D CA 1
ATOM 12669 C C . ILE G 1 276 ? 11.723 40.768 16.185 1.00 19.88 279 ILE D C 1
ATOM 12670 O O . ILE G 1 276 ? 12.784 40.411 15.661 1.00 17.97 279 ILE D O 1
ATOM 12675 N N . ASN G 1 277 ? 11.178 41.958 15.964 1.00 17.39 280 ASN D N 1
ATOM 12676 C CA . ASN G 1 277 ? 11.774 42.914 15.037 1.00 20.07 280 ASN D CA 1
ATOM 12677 C C . ASN G 1 277 ? 12.652 43.924 15.759 1.00 21.81 280 ASN D C 1
ATOM 12678 O O . ASN G 1 277 ? 12.153 44.881 16.357 1.00 24.89 280 ASN D O 1
ATOM 12683 N N . LYS G 1 278 ? 13.960 43.689 15.716 1.00 22.70 281 LYS D N 1
ATOM 12684 C CA . LYS G 1 278 ? 14.935 44.624 16.265 1.00 19.34 281 LYS D CA 1
ATOM 12685 C C . LYS G 1 278 ? 15.609 45.383 15.134 1.00 22.63 281 LYS D C 1
ATOM 12686 O O . LYS G 1 278 ? 16.804 45.653 15.192 1.00 26.10 281 LYS D O 1
ATOM 12692 N N . ASN G 1 279 ? 14.848 45.714 14.099 1.00 18.75 282 ASN D N 1
ATOM 12693 C CA . ASN G 1 279 ? 15.406 46.404 12.947 1.00 27.26 282 ASN D CA 1
ATOM 12694 C C . ASN G 1 279 ? 16.641 45.676 12.440 1.00 30.35 282 ASN D C 1
ATOM 12695 O O . ASN G 1 279 ? 17.683 46.286 12.189 1.00 29.80 282 ASN D O 1
ATOM 12700 N N . ASN G 1 280 ? 16.502 44.363 12.288 1.00 21.24 283 ASN D N 1
ATOM 12701 C CA . ASN G 1 280 ? 17.613 43.480 11.970 1.00 20.09 283 ASN D CA 1
ATOM 12702 C C . ASN G 1 280 ? 17.205 42.398 10.976 1.00 23.16 283 ASN D C 1
ATOM 12703 O O . ASN G 1 280 ? 17.448 41.211 11.194 1.00 25.11 283 ASN D O 1
ATOM 12708 N N . THR G 1 281 ? 16.589 42.817 9.880 1.00 19.03 284 THR D N 1
ATOM 12709 C CA . THR G 1 281 ? 16.041 41.896 8.893 1.00 20.62 284 THR D CA 1
ATOM 12710 C C . THR G 1 281 ? 17.048 40.850 8.410 1.00 21.54 284 THR D C 1
ATOM 12711 O O . THR G 1 281 ? 16.730 39.664 8.345 1.00 22.93 284 THR D O 1
ATOM 12715 N N . ALA G 1 282 ? 18.257 41.281 8.068 1.00 22.73 285 ALA D N 1
ATOM 12716 C CA . ALA G 1 282 ? 19.269 40.361 7.552 1.00 16.81 285 ALA D CA 1
ATOM 12717 C C . ALA G 1 282 ? 19.529 39.225 8.546 1.00 17.25 285 ALA D C 1
ATOM 12718 O O . ALA G 1 282 ? 19.635 38.062 8.161 1.00 12.19 285 ALA D O 1
ATOM 12720 N N . ALA G 1 283 ? 19.627 39.572 9.824 1.00 11.72 286 ALA D N 1
ATOM 12721 C CA . ALA G 1 283 ? 19.875 38.580 10.859 1.00 14.32 286 ALA D CA 1
ATOM 12722 C C . ALA G 1 283 ? 18.680 37.626 10.990 1.00 16.11 286 ALA D C 1
ATOM 12723 O O . ALA G 1 283 ? 18.849 36.412 11.065 1.00 16.56 286 ALA D O 1
ATOM 12725 N N . ARG G 1 284 ? 17.475 38.187 10.991 1.00 14.90 287 ARG D N 1
ATOM 12726 C CA . ARG G 1 284 ? 16.249 37.405 11.058 1.00 13.49 287 ARG D CA 1
ATOM 12727 C C . ARG G 1 284 ? 16.081 36.474 9.864 1.00 18.09 287 ARG D C 1
ATOM 12728 O O . ARG G 1 284 ? 15.614 35.345 10.021 1.00 15.78 287 ARG D O 1
ATOM 12736 N N . VAL G 1 285 ? 16.456 36.953 8.678 1.00 13.42 288 VAL D N 1
ATOM 12737 C CA . VAL G 1 285 ? 16.461 36.133 7.472 1.00 12.24 288 VAL D CA 1
ATOM 12738 C C . VAL G 1 285 ? 17.382 34.926 7.658 1.00 17.80 288 VAL D C 1
ATOM 12739 O O . VAL G 1 285 ? 16.982 33.791 7.439 1.00 13.77 288 VAL D O 1
ATOM 12743 N N . THR G 1 286 ? 18.620 35.188 8.058 1.00 14.81 289 THR D N 1
ATOM 12744 C CA . THR G 1 286 ? 19.580 34.138 8.335 1.00 15.64 289 THR D CA 1
ATOM 12745 C C . THR G 1 286 ? 19.019 33.157 9.357 1.00 17.17 289 THR D C 1
ATOM 12746 O O . THR G 1 286 ? 19.044 31.948 9.131 1.00 14.00 289 THR D O 1
ATOM 12750 N N . HIS G 1 287 ? 18.512 33.680 10.475 1.00 16.00 290 HIS D N 1
ATOM 12751 C CA . HIS G 1 287 ? 17.966 32.844 11.547 1.00 13.86 290 HIS D CA 1
ATOM 12752 C C . HIS G 1 287 ? 16.779 32.015 11.066 1.00 14.08 290 HIS D C 1
ATOM 12753 O O . HIS G 1 287 ? 16.732 30.799 11.264 1.00 13.98 290 HIS D O 1
ATOM 12760 N N . ALA G 1 288 ? 15.831 32.665 10.404 1.00 11.68 291 ALA D N 1
ATOM 12761 C CA . ALA G 1 288 ? 14.618 31.978 9.989 1.00 14.68 291 ALA D CA 1
ATOM 12762 C C . ALA G 1 288 ? 14.907 30.827 9.026 1.00 15.28 291 ALA D C 1
ATOM 12763 O O . ALA G 1 288 ? 14.327 29.745 9.146 1.00 8.94 291 ALA D O 1
ATOM 12765 N N . GLU G 1 289 ? 15.779 31.058 8.052 1.00 9.84 292 GLU D N 1
ATOM 12766 C CA . GLU G 1 289 ? 16.048 30.022 7.065 1.00 10.05 292 GLU D CA 1
ATOM 12767 C C . GLU G 1 289 ? 16.777 28.833 7.702 1.00 12.40 292 GLU D C 1
ATOM 12768 O O . GLU G 1 289 ? 16.450 27.678 7.431 1.00 10.52 292 GLU D O 1
ATOM 12774 N N . TYR G 1 290 ? 17.743 29.121 8.569 1.00 9.27 293 TYR D N 1
ATOM 12775 C CA . TYR G 1 290 ? 18.505 28.067 9.226 1.00 9.82 293 TYR D CA 1
ATOM 12776 C C . TYR G 1 290 ? 17.623 27.267 10.208 1.00 11.59 293 TYR D C 1
ATOM 12777 O O . TYR G 1 290 ? 17.668 26.039 10.236 1.00 9.50 293 TYR D O 1
ATOM 12786 N N . TYR G 1 291 ? 16.818 27.976 10.992 1.00 8.96 294 TYR D N 1
ATOM 12787 C CA . TYR G 1 291 ? 15.839 27.354 11.891 1.00 12.08 294 TYR D CA 1
ATOM 12788 C C . TYR G 1 291 ? 14.963 26.349 11.125 1.00 13.63 294 TYR D C 1
ATOM 12789 O O . TYR G 1 291 ? 14.802 25.199 11.535 1.00 8.44 294 TYR D O 1
ATOM 12798 N N . ALA G 1 292 ? 14.387 26.799 10.015 1.00 9.69 295 ALA D N 1
ATOM 12799 C CA . ALA G 1 292 ? 13.522 25.949 9.208 1.00 13.39 295 ALA D CA 1
ATOM 12800 C C . ALA G 1 292 ? 14.253 24.689 8.736 1.00 11.07 295 ALA D C 1
ATOM 12801 O O . ALA G 1 292 ? 13.761 23.577 8.904 1.00 11.99 295 ALA D O 1
ATOM 12803 N N . LYS G 1 293 ? 15.435 24.852 8.158 1.00 10.41 296 LYS D N 1
ATOM 12804 C CA . LYS G 1 293 ? 16.146 23.688 7.649 1.00 11.42 296 LYS D CA 1
ATOM 12805 C C . LYS G 1 293 ? 16.730 22.776 8.742 1.00 11.34 296 LYS D C 1
ATOM 12806 O O . LYS G 1 293 ? 16.748 21.552 8.588 1.00 12.27 296 LYS D O 1
ATOM 12812 N N . SER G 1 294 ? 17.158 23.362 9.857 1.00 10.46 297 SER D N 1
ATOM 12813 C CA . SER G 1 294 ? 17.664 22.580 10.987 1.00 11.70 297 SER D CA 1
ATOM 12814 C C . SER G 1 294 ? 16.542 21.785 11.674 1.00 10.39 297 SER D C 1
ATOM 12815 O O . SER G 1 294 ? 16.716 20.608 12.013 1.00 10.24 297 SER D O 1
ATOM 12818 N N . ALA G 1 295 ? 15.397 22.431 11.885 1.00 9.68 298 ALA D N 1
ATOM 12819 C CA . ALA G 1 295 ? 14.226 21.762 12.464 1.00 7.92 298 ALA D CA 1
ATOM 12820 C C . ALA G 1 295 ? 13.740 20.622 11.571 1.00 11.52 298 ALA D C 1
ATOM 12821 O O . ALA G 1 295 ? 13.443 19.520 12.045 1.00 8.10 298 ALA D O 1
ATOM 12823 N N . LYS G 1 296 ? 13.639 20.904 10.273 1.00 9.32 299 LYS D N 1
ATOM 12824 C CA . LYS G 1 296 ? 13.137 19.928 9.324 1.00 7.53 299 LYS D CA 1
ATOM 12825 C C . LYS G 1 296 ? 14.067 18.714 9.227 1.00 10.70 299 LYS D C 1
ATOM 12826 O O . LYS G 1 296 ? 13.610 17.588 9.013 1.00 12.22 299 LYS D O 1
ATOM 12832 N N . ALA G 1 297 ? 15.368 18.951 9.376 1.00 7.75 300 ALA D N 1
ATOM 12833 C CA . ALA G 1 297 ? 16.361 17.867 9.396 1.00 11.01 300 ALA D CA 1
ATOM 12834 C C . ALA G 1 297 ? 16.152 16.925 10.578 1.00 11.29 300 ALA D C 1
ATOM 12835 O O . ALA G 1 297 ? 16.644 15.800 10.577 1.00 9.12 300 ALA D O 1
ATOM 12837 N N . ARG G 1 298 ? 15.425 17.390 11.590 1.00 10.11 301 ARG D N 1
ATOM 12838 C CA . ARG G 1 298 ? 15.079 16.535 12.721 1.00 10.84 301 ARG D CA 1
ATOM 12839 C C . ARG G 1 298 ? 13.608 16.121 12.724 1.00 9.47 301 ARG D C 1
ATOM 12840 O O . ARG G 1 298 ? 13.065 15.746 13.759 1.00 11.32 301 ARG D O 1
ATOM 12848 N N . GLY G 1 299 ? 12.976 16.204 11.557 1.00 9.63 302 GLY D N 1
ATOM 12849 C CA . GLY G 1 299 ? 11.607 15.755 11.384 1.00 9.80 302 GLY D CA 1
ATOM 12850 C C . GLY G 1 299 ? 10.595 16.671 12.032 1.00 9.12 302 GLY D C 1
ATOM 12851 O O . GLY G 1 299 ? 9.433 16.312 12.178 1.00 7.65 302 GLY D O 1
ATOM 12852 N N . LEU G 1 300 ? 11.039 17.862 12.421 1.00 10.29 303 LEU D N 1
ATOM 12853 C CA . LEU G 1 300 ? 10.169 18.798 13.123 1.00 8.37 303 LEU D CA 1
ATOM 12854 C C . LEU G 1 300 ? 9.463 19.757 12.157 1.00 11.60 303 LEU D C 1
ATOM 12855 O O . LEU G 1 300 ? 10.075 20.257 11.205 1.00 14.93 303 LEU D O 1
ATOM 12860 N N . THR G 1 301 ? 8.186 20.017 12.409 1.00 10.43 304 THR D N 1
ATOM 12861 C CA . THR G 1 301 ? 7.442 21.022 11.652 1.00 8.70 304 THR D CA 1
ATOM 12862 C C . THR G 1 301 ? 7.256 22.249 12.525 1.00 11.14 304 THR D C 1
ATOM 12863 O O . THR G 1 301 ? 6.639 22.173 13.581 1.00 10.38 304 THR D O 1
ATOM 12867 N N . PRO G 1 302 ? 7.824 23.385 12.100 1.00 8.55 305 PRO D N 1
ATOM 12868 C CA . PRO G 1 302 ? 7.728 24.624 12.876 1.00 7.19 305 PRO D CA 1
ATOM 12869 C C . PRO G 1 302 ? 6.558 25.505 12.431 1.00 8.95 305 PRO D C 1
ATOM 12870 O O . PRO G 1 302 ? 6.180 25.502 11.267 1.00 11.53 305 PRO D O 1
ATOM 12874 N N . ILE G 1 303 ? 6.005 26.265 13.365 1.00 10.69 306 ILE D N 1
ATOM 12875 C CA . ILE G 1 303 ? 4.866 27.121 13.089 1.00 7.81 306 ILE D CA 1
ATOM 12876 C C . ILE G 1 303 ? 5.193 28.495 13.641 1.00 12.75 306 ILE D C 1
ATOM 12877 O O . ILE G 1 303 ? 5.463 28.643 14.839 1.00 9.14 306 ILE D O 1
ATOM 12882 N N . TRP G 1 304 ? 5.183 29.499 12.766 1.00 10.41 307 TRP D N 1
ATOM 12883 C CA . TRP G 1 304 ? 5.570 30.848 13.158 1.00 10.79 307 TRP D CA 1
ATOM 12884 C C . TRP G 1 304 ? 4.483 31.467 14.032 1.00 11.53 307 TRP D C 1
ATOM 12885 O O . TRP G 1 304 ? 3.298 31.352 13.732 1.00 13.53 307 TRP D O 1
ATOM 12896 N N . TRP G 1 305 ? 4.889 32.122 15.111 1.00 13.55 308 TRP D N 1
ATOM 12897 C CA . TRP G 1 305 ? 3.940 32.838 15.954 1.00 16.25 308 TRP D CA 1
ATOM 12898 C C . TRP G 1 305 ? 3.753 34.239 15.405 1.00 15.01 308 TRP D C 1
ATOM 12899 O O . TRP G 1 305 ? 4.673 35.054 15.452 1.00 17.09 308 TRP D O 1
ATOM 12910 N N . ASP G 1 306 ? 2.564 34.516 14.881 1.00 13.56 309 ASP D N 1
ATOM 12911 C CA . ASP G 1 306 ? 2.303 35.817 14.262 1.00 17.08 309 ASP D CA 1
ATOM 12912 C C . ASP G 1 306 ? 1.169 36.543 14.974 1.00 10.14 309 ASP D C 1
ATOM 12913 O O . ASP G 1 306 ? 0.006 36.268 14.724 1.00 13.18 309 ASP D O 1
ATOM 12918 N N . ASN G 1 307 ? 1.519 37.461 15.865 1.00 14.53 310 ASN D N 1
ATOM 12919 C CA . ASN G 1 307 ? 0.527 38.190 16.648 1.00 13.61 310 ASN D CA 1
ATOM 12920 C C . ASN G 1 307 ? 0.018 39.469 15.963 1.00 15.49 310 ASN D C 1
ATOM 12921 O O . ASN G 1 307 ? -0.734 40.248 16.558 1.00 16.81 310 ASN D O 1
ATOM 12926 N N . GLY G 1 308 ? 0.422 39.676 14.715 1.00 14.58 311 GLY D N 1
ATOM 12927 C CA . GLY G 1 308 ? 0.003 40.849 13.963 1.00 20.16 311 GLY D CA 1
ATOM 12928 C C . GLY G 1 308 ? 0.692 42.157 14.335 1.00 22.08 311 GLY D C 1
ATOM 12929 O O . GLY G 1 308 ? 0.281 43.228 13.900 1.00 23.58 311 GLY D O 1
ATOM 12930 N N . TYR G 1 309 ? 1.751 42.070 15.129 1.00 20.56 312 TYR D N 1
ATOM 12931 C CA . TYR G 1 309 ? 2.453 43.247 15.617 1.00 18.16 312 TYR D CA 1
ATOM 12932 C C . TYR G 1 309 ? 3.905 43.206 15.135 1.00 18.42 312 TYR D C 1
ATOM 12933 O O . TYR G 1 309 ? 4.683 42.359 15.563 1.00 23.06 312 TYR D O 1
ATOM 12942 N N . SER G 1 310 ? 4.267 44.121 14.244 1.00 21.99 313 SER D N 1
ATOM 12943 C CA . SER G 1 310 ? 5.550 44.047 13.550 1.00 19.51 313 SER D CA 1
ATOM 12944 C C . SER G 1 310 ? 6.433 45.290 13.688 1.00 30.40 313 SER D C 1
ATOM 12945 O O . SER G 1 310 ? 7.321 45.505 12.865 1.00 31.08 313 SER D O 1
ATOM 12948 N N . VAL G 1 311 ? 6.202 46.100 14.714 1.00 27.37 314 VAL D N 1
ATOM 12949 C CA . VAL G 1 311 ? 6.863 47.402 14.811 1.00 31.67 314 VAL D CA 1
ATOM 12950 C C . VAL G 1 311 ? 8.314 47.348 15.292 1.00 26.33 314 VAL D C 1
ATOM 12951 O O . VAL G 1 311 ? 8.589 46.965 16.425 1.00 28.53 314 VAL D O 1
ATOM 12955 N N . ALA G 1 312 ? 9.232 47.758 14.426 1.00 28.35 315 ALA D N 1
ATOM 12956 C CA . ALA G 1 312 ? 10.665 47.721 14.724 1.00 28.72 315 ALA D CA 1
ATOM 12957 C C . ALA G 1 312 ? 11.030 48.344 16.070 1.00 26.47 315 ALA D C 1
ATOM 12958 O O . ALA G 1 312 ? 10.565 49.427 16.401 1.00 33.25 315 ALA D O 1
ATOM 12960 N N . GLY G 1 313 ? 11.863 47.654 16.843 1.00 26.76 316 GLY D N 1
ATOM 12961 C CA . GLY G 1 313 ? 12.370 48.200 18.089 1.00 23.03 316 GLY D CA 1
ATOM 12962 C C . GLY G 1 313 ? 11.517 47.952 19.318 1.00 30.48 316 GLY D C 1
ATOM 12963 O O . GLY G 1 313 ? 11.922 48.276 20.436 1.00 33.36 316 GLY D O 1
ATOM 12964 N N . LYS G 1 314 ? 10.336 47.376 19.127 1.00 31.13 317 LYS D N 1
ATOM 12965 C CA . LYS G 1 314 ? 9.461 47.079 20.258 1.00 27.21 317 LYS D CA 1
ATOM 12966 C C . LYS G 1 314 ? 9.498 45.602 20.624 1.00 26.42 317 LYS D C 1
ATOM 12967 O O . LYS G 1 314 ? 9.784 44.749 19.784 1.00 23.97 317 LYS D O 1
ATOM 12973 N N . ALA G 1 315 ? 9.194 45.304 21.881 1.00 22.87 318 ALA D N 1
ATOM 12974 C CA . ALA G 1 315 ? 9.088 43.921 22.341 1.00 25.86 318 ALA D CA 1
ATOM 12975 C C . ALA G 1 315 ? 7.848 43.235 21.764 1.00 21.91 318 ALA D C 1
ATOM 12976 O O . ALA G 1 315 ? 6.879 43.896 21.397 1.00 19.10 318 ALA D O 1
ATOM 12978 N N . GLU G 1 316 ? 7.903 41.908 21.669 1.00 23.81 319 GLU D N 1
ATOM 12979 C CA . GLU G 1 316 ? 6.772 41.094 21.214 1.00 21.95 319 GLU D CA 1
ATOM 12980 C C . GLU G 1 316 ? 6.353 41.352 19.769 1.00 21.55 319 GLU D C 1
ATOM 12981 O O . GLU G 1 316 ? 5.219 41.056 19.391 1.00 23.87 319 GLU D O 1
ATOM 12987 N N . THR G 1 317 ? 7.252 41.891 18.956 1.00 17.41 320 THR D N 1
ATOM 12988 C CA . THR G 1 317 ? 6.917 42.147 17.559 1.00 15.80 320 THR D CA 1
ATOM 12989 C C . THR G 1 317 ? 7.159 40.935 16.651 1.00 18.69 320 THR D C 1
ATOM 12990 O O . THR G 1 317 ? 8.066 40.946 15.815 1.00 14.25 320 THR D O 1
ATOM 12994 N N . PHE G 1 318 ? 6.331 39.902 16.801 1.00 18.97 321 PHE D N 1
ATOM 12995 C CA . PHE G 1 318 ? 6.484 38.664 16.029 1.00 15.72 321 PHE D CA 1
ATOM 12996 C C . PHE G 1 318 ? 5.770 38.697 14.676 1.00 15.84 321 PHE D C 1
ATOM 12997 O O . PHE G 1 318 ? 5.968 37.818 13.844 1.00 16.16 321 PHE D O 1
ATOM 13005 N N . GLY G 1 319 ? 4.943 39.712 14.454 1.00 17.48 322 GLY D N 1
ATOM 13006 C CA . GLY G 1 319 ? 4.128 39.776 13.252 1.00 18.95 322 GLY D CA 1
ATOM 13007 C C . GLY G 1 319 ? 4.920 39.882 11.961 1.00 14.04 322 GLY D C 1
ATOM 13008 O O . GLY G 1 319 ? 5.857 40.665 11.855 1.00 17.41 322 GLY D O 1
ATOM 13009 N N . ILE G 1 320 ? 4.548 39.086 10.972 1.00 13.67 323 ILE D N 1
ATOM 13010 C CA . ILE G 1 320 ? 5.232 39.144 9.688 1.00 11.27 323 ILE D CA 1
ATOM 13011 C C . ILE G 1 320 ? 4.238 39.343 8.540 1.00 16.66 323 ILE D C 1
ATOM 13012 O O . ILE G 1 320 ? 4.612 39.752 7.440 1.00 17.46 323 ILE D O 1
ATOM 13017 N N . PHE G 1 321 ? 2.968 39.063 8.806 1.00 13.79 324 PHE D N 1
ATOM 13018 C CA . PHE G 1 321 ? 1.922 39.280 7.812 1.00 15.47 324 PHE D CA 1
ATOM 13019 C C . PHE G 1 321 ? 1.106 40.516 8.160 1.00 15.61 324 PHE D C 1
ATOM 13020 O O . PHE G 1 321 ? 0.688 40.687 9.301 1.00 15.42 324 PHE D O 1
ATOM 13028 N N . ASN G 1 322 ? 0.881 41.380 7.175 1.00 18.93 325 ASN D N 1
ATOM 13029 C CA . ASN G 1 322 ? 0.015 42.537 7.368 1.00 15.91 325 ASN D CA 1
ATOM 13030 C C . ASN G 1 322 ? -1.431 42.194 7.016 1.00 20.90 325 ASN D C 1
ATOM 13031 O O . ASN G 1 322 ? -1.779 42.052 5.833 1.00 18.78 325 ASN D O 1
ATOM 13036 N N . ARG G 1 323 ? -2.267 42.051 8.042 1.00 19.99 326 ARG D N 1
ATOM 13037 C CA . ARG G 1 323 ? -3.628 41.544 7.851 1.00 24.59 326 ARG D CA 1
ATOM 13038 C C . ARG G 1 323 ? -4.552 42.533 7.131 1.00 27.10 326 ARG D C 1
ATOM 13039 O O . ARG G 1 323 ? -5.400 42.127 6.336 1.00 27.29 326 ARG D O 1
ATOM 13047 N N . SER G 1 324 ? -4.367 43.825 7.383 1.00 22.17 327 SER D N 1
ATOM 13048 C CA . SER G 1 324 ? -5.189 44.848 6.737 1.00 27.06 327 SER D CA 1
ATOM 13049 C C . SER G 1 324 ? -4.855 45.024 5.257 1.00 30.30 327 SER D C 1
ATOM 13050 O O . SER G 1 324 ? -5.738 45.304 4.450 1.00 27.34 327 SER D O 1
ATOM 13053 N N . ASN G 1 325 ? -3.581 44.853 4.909 1.00 28.10 328 ASN D N 1
ATOM 13054 C CA . ASN G 1 325 ? -3.098 45.068 3.544 1.00 25.99 328 ASN D CA 1
ATOM 13055 C C . ASN G 1 325 ? -3.134 43.832 2.673 1.00 26.27 328 ASN D C 1
ATOM 13056 O O . ASN G 1 325 ? -3.079 43.935 1.451 1.00 20.33 328 ASN D O 1
ATOM 13061 N N . LEU G 1 326 ? -3.158 42.661 3.301 1.00 20.84 329 LEU D N 1
ATOM 13062 C CA . LEU G 1 326 ? -2.999 41.412 2.567 1.00 17.57 329 LEU D CA 1
ATOM 13063 C C . LEU G 1 326 ? -1.604 41.330 1.920 1.00 22.78 329 LEU D C 1
ATOM 13064 O O . LEU G 1 326 ? -1.416 40.687 0.885 1.00 23.12 329 LEU D O 1
ATOM 13069 N N . THR G 1 327 ? -0.638 41.993 2.547 1.00 19.15 330 THR D N 1
ATOM 13070 C CA . THR G 1 327 ? 0.762 41.947 2.133 1.00 19.51 330 THR D CA 1
ATOM 13071 C C . THR G 1 327 ? 1.605 41.510 3.328 1.00 20.34 330 THR D C 1
ATOM 13072 O O . THR G 1 327 ? 1.125 41.495 4.468 1.00 20.25 330 THR D O 1
ATOM 13076 N N . TRP G 1 328 ? 2.866 41.182 3.067 1.00 18.17 331 TRP D N 1
ATOM 13077 C CA . TRP G 1 328 ? 3.799 40.775 4.117 1.00 19.72 331 TRP D CA 1
ATOM 13078 C C . TRP G 1 328 ? 4.605 41.947 4.661 1.00 19.89 331 TRP D C 1
ATOM 13079 O O . TRP G 1 328 ? 5.296 42.632 3.911 1.00 20.94 331 TRP D O 1
ATOM 13090 N N . ASP G 1 329 ? 4.503 42.183 5.965 1.00 18.16 332 ASP D N 1
ATOM 13091 C CA . ASP G 1 329 ? 5.338 43.181 6.629 1.00 15.86 332 ASP D CA 1
ATOM 13092 C C . ASP G 1 329 ? 6.808 42.769 6.644 1.00 23.75 332 ASP D C 1
ATOM 13093 O O . ASP G 1 329 ? 7.697 43.618 6.627 1.00 22.95 332 ASP D O 1
ATOM 13098 N N . ALA G 1 330 ? 7.067 41.467 6.704 1.00 17.02 333 ALA D N 1
ATOM 13099 C CA . ALA G 1 330 ? 8.445 40.979 6.708 1.00 18.74 333 ALA D CA 1
ATOM 13100 C C . ALA G 1 330 ? 8.589 39.955 5.612 1.00 17.79 333 ALA D C 1
ATOM 13101 O O . ALA G 1 330 ? 8.714 38.763 5.894 1.00 18.40 333 ALA D O 1
ATOM 13103 N N . PRO G 1 331 ? 8.563 40.411 4.349 1.00 18.00 334 PRO D N 1
ATOM 13104 C CA . PRO G 1 331 ? 8.528 39.478 3.218 1.00 12.55 334 PRO D CA 1
ATOM 13105 C C . PRO G 1 331 ? 9.789 38.626 3.164 1.00 15.50 334 PRO D C 1
ATOM 13106 O O . PRO G 1 331 ? 9.727 37.438 2.842 1.00 20.71 334 PRO D O 1
ATOM 13110 N N . GLU G 1 332 ? 10.927 39.236 3.471 1.00 14.79 335 GLU D N 1
ATOM 13111 C CA . GLU G 1 332 ? 12.206 38.535 3.415 1.00 21.67 335 GLU D CA 1
ATOM 13112 C C . GLU G 1 332 ? 12.339 37.453 4.493 1.00 16.28 335 GLU D C 1
ATOM 13113 O O . GLU G 1 332 ? 12.829 36.353 4.221 1.00 17.05 335 GLU D O 1
ATOM 13119 N N . VAL G 1 333 ? 11.902 37.772 5.708 1.00 14.10 336 VAL D N 1
ATOM 13120 C CA . VAL G 1 333 ? 11.851 36.791 6.788 1.00 12.56 336 VAL D CA 1
ATOM 13121 C C . VAL G 1 333 ? 10.939 35.629 6.370 1.00 17.49 336 VAL D C 1
ATOM 13122 O O . VAL G 1 333 ? 11.365 34.472 6.326 1.00 13.48 336 VAL D O 1
ATOM 13126 N N . MET G 1 334 ? 9.698 35.951 6.018 1.00 14.85 337 MET D N 1
ATOM 13127 C CA . MET G 1 334 ? 8.771 34.955 5.515 1.00 13.88 337 MET D CA 1
ATOM 13128 C C . MET G 1 334 ? 9.376 34.081 4.423 1.00 17.37 337 MET D C 1
ATOM 13129 O O . MET G 1 334 ? 9.305 32.851 4.483 1.00 14.45 337 MET D O 1
ATOM 13134 N N . LYS G 1 335 ? 9.954 34.703 3.407 1.00 17.72 338 LYS D N 1
ATOM 13135 C CA . LYS G 1 335 ? 10.404 33.932 2.258 1.00 15.89 338 LYS D CA 1
ATOM 13136 C C . LYS G 1 335 ? 11.560 33.007 2.621 1.00 14.43 338 LYS D C 1
ATOM 13137 O O . LYS G 1 335 ? 11.675 31.899 2.089 1.00 16.83 338 LYS D O 1
ATOM 13143 N N . ALA G 1 336 ? 12.419 33.469 3.519 1.00 11.64 339 ALA D N 1
ATOM 13144 C CA . ALA G 1 336 ? 13.569 32.670 3.948 1.00 15.77 339 ALA D CA 1
ATOM 13145 C C . ALA G 1 336 ? 13.129 31.490 4.808 1.00 13.84 339 ALA D C 1
ATOM 13146 O O . ALA G 1 336 ? 13.683 30.396 4.704 1.00 14.79 339 ALA D O 1
ATOM 13148 N N . PHE G 1 337 ? 12.140 31.720 5.663 1.00 12.71 340 PHE D N 1
ATOM 13149 C CA . PHE G 1 337 ? 11.554 30.645 6.469 1.00 14.01 340 PHE D CA 1
ATOM 13150 C C . PHE G 1 337 ? 10.969 29.577 5.536 1.00 14.41 340 PHE D C 1
ATOM 13151 O O . PHE G 1 337 ? 11.283 28.392 5.659 1.00 11.15 340 PHE D O 1
ATOM 13159 N N . ILE G 1 338 ? 10.149 30.000 4.576 1.00 12.19 341 ILE D N 1
ATOM 13160 C CA . ILE G 1 338 ? 9.557 29.058 3.625 1.00 13.02 341 ILE D CA 1
ATOM 13161 C C . ILE G 1 338 ? 10.632 28.349 2.808 1.00 16.72 341 ILE D C 1
ATOM 13162 O O . ILE G 1 338 ? 10.538 27.149 2.551 1.00 12.64 341 ILE D O 1
ATOM 13167 N N . LYS G 1 339 ? 11.661 29.092 2.411 1.00 12.74 342 LYS D N 1
ATOM 13168 C CA . LYS G 1 339 ? 12.704 28.530 1.566 1.00 16.44 342 LYS D CA 1
ATOM 13169 C C . LYS G 1 339 ? 13.466 27.426 2.294 1.00 12.01 342 LYS D C 1
ATOM 13170 O O . LYS G 1 339 ? 13.768 26.387 1.716 1.00 19.06 342 LYS D O 1
ATOM 13176 N N . GLY G 1 340 ? 13.767 27.656 3.567 1.00 12.61 343 GLY D N 1
ATOM 13177 C CA . GLY G 1 340 ? 14.448 26.663 4.384 1.00 16.53 343 GLY D CA 1
ATOM 13178 C C . GLY G 1 340 ? 13.702 25.352 4.583 1.00 13.51 343 GLY D C 1
ATOM 13179 O O . GLY G 1 340 ? 14.323 24.318 4.832 1.00 16.49 343 GLY D O 1
ATOM 13180 N N . ILE G 1 341 ? 12.377 25.394 4.493 1.00 9.60 344 ILE D N 1
ATOM 13181 C CA . ILE G 1 341 ? 11.548 24.205 4.693 1.00 12.04 344 ILE D CA 1
ATOM 13182 C C . ILE G 1 341 ? 11.659 23.233 3.513 1.00 13.21 344 ILE D C 1
ATOM 13183 O O . ILE G 1 341 ? 11.588 22.021 3.680 1.00 17.59 344 ILE D O 1
ATOM 13188 N N . GLY G 1 342 ? 11.837 23.775 2.316 1.00 14.05 345 GLY D N 1
ATOM 13189 C CA . GLY G 1 342 ? 11.913 22.955 1.126 1.00 15.05 345 GLY D CA 1
ATOM 13190 C C . GLY G 1 342 ? 10.570 22.361 0.751 1.00 16.91 345 GLY D C 1
ATOM 13191 O O . GLY G 1 342 ? 9.512 22.875 1.125 1.00 14.39 345 GLY D O 1
ATOM 13192 N N . GLY G 1 343 ? 10.612 21.258 0.017 1.00 16.34 346 GLY D N 1
ATOM 13193 C CA . GLY G 1 343 ? 9.400 20.642 -0.470 1.00 18.01 346 GLY D CA 1
ATOM 13194 C C . GLY G 1 343 ? 9.699 19.390 -1.259 1.00 20.81 346 GLY D C 1
ATOM 13195 O O . GLY G 1 343 ? 10.856 19.001 -1.400 1.00 17.04 346 GLY D O 1
ATOM 13196 N N . SER G 1 344 ? 8.647 18.763 -1.768 1.00 21.85 347 SER D N 1
ATOM 13197 C CA . SER G 1 344 ? 8.758 17.499 -2.481 1.00 27.97 347 SER D CA 1
ATOM 13198 C C . SER G 1 344 ? 8.734 17.711 -3.992 1.00 26.78 347 SER D C 1
ATOM 13199 O O . SER G 1 344 ? 8.839 16.756 -4.758 1.00 30.22 347 SER D O 1
ATOM 13202 N N . SER G 1 345 ? 8.586 18.965 -4.410 1.00 31.12 348 SER D N 1
ATOM 13203 C CA . SER G 1 345 ? 8.636 19.331 -5.823 1.00 34.70 348 SER D CA 1
ATOM 13204 C C . SER G 1 345 ? 9.116 20.768 -6.010 1.00 41.48 348 SER D C 1
ATOM 13205 O O . SER G 1 345 ? 9.728 21.099 -7.028 1.00 43.45 348 SER D O 1
ATOM 13208 N N . SER H 2 1 ? 36.499 7.282 2.818 1.00 33.11 381 SER H N 1
ATOM 13209 C CA . SER H 2 1 ? 35.321 7.745 3.561 1.00 35.46 381 SER H CA 1
ATOM 13210 C C . SER H 2 1 ? 34.485 6.577 4.076 1.00 25.40 381 SER H C 1
ATOM 13211 O O . SER H 2 1 ? 34.352 5.558 3.389 1.00 32.61 381 SER H O 1
ATOM 13214 N N . ALA H 2 2 ? 33.889 6.736 5.260 1.00 27.93 382 ALA H N 1
ATOM 13215 C CA . ALA H 2 2 ? 33.005 5.699 5.805 1.00 20.36 382 ALA H CA 1
ATOM 13216 C C . ALA H 2 2 ? 31.523 5.849 5.426 1.00 19.76 382 ALA H C 1
ATOM 13217 O O . ALA H 2 2 ? 30.694 5.026 5.816 1.00 18.77 382 ALA H O 1
ATOM 13219 N N . VAL H 2 3 ? 31.183 6.880 4.663 1.00 17.21 383 VAL H N 1
ATOM 13220 C CA . VAL H 2 3 ? 29.809 7.021 4.187 1.00 13.52 383 VAL H CA 1
ATOM 13221 C C . VAL H 2 3 ? 29.758 6.818 2.672 1.00 18.01 383 VAL H C 1
ATOM 13222 O O . VAL H 2 3 ? 30.466 7.497 1.931 1.00 18.70 383 VAL H O 1
ATOM 13226 N N . GLU H 2 4 ? 28.947 5.859 2.225 1.00 13.70 384 GLU H N 1
ATOM 13227 C CA . GLU H 2 4 ? 28.824 5.539 0.807 1.00 17.89 384 GLU H CA 1
ATOM 13228 C C . GLU H 2 4 ? 27.465 5.948 0.274 1.00 16.43 384 GLU H C 1
ATOM 13229 O O . GLU H 2 4 ? 26.443 5.750 0.932 1.00 13.92 384 GLU H O 1
ATOM 13235 N N . VAL H 2 5 ? 27.453 6.509 -0.928 1.00 13.08 385 VAL H N 1
ATOM 13236 C CA . VAL H 2 5 ? 26.212 6.903 -1.561 1.00 13.87 385 VAL H CA 1
ATOM 13237 C C . VAL H 2 5 ? 26.047 6.153 -2.868 1.00 19.53 385 VAL H C 1
ATOM 13238 O O . VAL H 2 5 ? 26.967 6.096 -3.673 1.00 15.76 385 VAL H O 1
ATOM 13242 N N . THR H 2 6 ? 24.879 5.551 -3.065 1.00 16.77 386 THR H N 1
ATOM 13243 C CA . THR H 2 6 ? 24.592 4.886 -4.324 1.00 14.90 386 THR H CA 1
ATOM 13244 C C . THR H 2 6 ? 23.486 5.627 -5.045 1.00 16.02 386 THR H C 1
ATOM 13245 O O . THR H 2 6 ? 22.382 5.776 -4.524 1.00 18.25 386 THR H O 1
ATOM 13249 N N . TYR H 2 7 ? 23.797 6.112 -6.239 1.00 13.49 387 TYR H N 1
ATOM 13250 C CA . TYR H 2 7 ? 22.860 6.900 -7.027 1.00 14.49 387 TYR H CA 1
ATOM 13251 C C . TYR H 2 7 ? 22.562 6.087 -8.278 1.00 20.23 387 TYR H C 1
ATOM 13252 O O . TYR H 2 7 ? 23.438 5.881 -9.132 1.00 17.93 387 TYR H O 1
ATOM 13261 N N . ALA H 2 8 ? 21.331 5.601 -8.384 1.00 19.99 388 ALA H N 1
ATOM 13262 C CA . ALA H 2 8 ? 21.010 4.655 -9.440 1.00 20.90 388 ALA H CA 1
ATOM 13263 C C . ALA H 2 8 ? 19.746 5.015 -10.205 1.00 19.96 388 ALA H C 1
ATOM 13264 O O . ALA H 2 8 ? 18.793 5.566 -9.649 1.00 15.57 388 ALA H O 1
ATOM 13266 N N . ILE H 2 9 ? 19.753 4.695 -11.494 1.00 20.31 389 ILE H N 1
ATOM 13267 C CA . ILE H 2 9 ? 18.604 4.940 -12.349 1.00 19.86 389 ILE H CA 1
ATOM 13268 C C . ILE H 2 9 ? 17.676 3.729 -12.353 1.00 22.23 389 ILE H C 1
ATOM 13269 O O . ILE H 2 9 ? 18.064 2.624 -12.738 1.00 24.13 389 ILE H O 1
ATOM 13274 N N . THR H 2 10 ? 16.449 3.954 -11.918 1.00 17.32 390 THR H N 1
ATOM 13275 C CA . THR H 2 10 ? 15.470 2.895 -11.790 1.00 16.61 390 THR H CA 1
ATOM 13276 C C . THR H 2 10 ? 14.790 2.678 -13.134 1.00 21.52 390 THR H C 1
ATOM 13277 O O . THR H 2 10 ? 14.510 1.547 -13.520 1.00 23.91 390 THR H O 1
ATOM 13281 N N . ASN H 2 11 ? 14.539 3.775 -13.842 1.00 21.04 391 ASN H N 1
ATOM 13282 C CA . ASN H 2 11 ? 13.860 3.731 -15.131 1.00 21.96 391 ASN H CA 1
ATOM 13283 C C . ASN H 2 11 ? 14.008 5.071 -15.835 1.00 26.12 391 ASN H C 1
ATOM 13284 O O . ASN H 2 11 ? 14.068 6.104 -15.180 1.00 20.32 391 ASN H O 1
ATOM 13289 N N . SER H 2 12 ? 14.084 5.056 -17.164 1.00 28.99 392 SER H N 1
ATOM 13290 C CA . SER H 2 12 ? 14.232 6.291 -17.937 1.00 29.58 392 SER H CA 1
ATOM 13291 C C . SER H 2 12 ? 13.394 6.261 -19.203 1.00 38.59 392 SER H C 1
ATOM 13292 O O . SER H 2 12 ? 13.336 5.242 -19.893 1.00 40.05 392 SER H O 1
ATOM 13295 N N . TRP H 2 13 ? 12.756 7.385 -19.513 1.00 33.95 393 TRP H N 1
ATOM 13296 C CA . TRP H 2 13 ? 11.863 7.447 -20.661 1.00 35.55 393 TRP H CA 1
ATOM 13297 C C . TRP H 2 13 ? 12.186 8.598 -21.616 1.00 33.38 393 TRP H C 1
ATOM 13298 O O . TRP H 2 13 ? 11.297 9.341 -22.028 1.00 36.19 393 TRP H O 1
ATOM 13309 N N . GLY H 2 14 ? 13.462 8.737 -21.963 1.00 35.64 394 GLY H N 1
ATOM 13310 C CA . GLY H 2 14 ? 13.891 9.733 -22.931 1.00 34.43 394 GLY H CA 1
ATOM 13311 C C . GLY H 2 14 ? 13.880 11.169 -22.440 1.00 31.94 394 GLY H C 1
ATOM 13312 O O . GLY H 2 14 ? 14.887 11.869 -22.521 1.00 36.28 394 GLY H O 1
ATOM 13313 N N . SER H 2 15 ? 12.736 11.613 -21.934 1.00 27.26 395 SER H N 1
ATOM 13314 C CA . SER H 2 15 ? 12.573 12.980 -21.471 1.00 26.71 395 SER H CA 1
ATOM 13315 C C . SER H 2 15 ? 12.589 13.092 -19.940 1.00 26.12 395 SER H C 1
ATOM 13316 O O . SER H 2 15 ? 12.500 14.192 -19.391 1.00 21.85 395 SER H O 1
ATOM 13319 N N . GLY H 2 16 ? 12.674 11.956 -19.256 1.00 26.48 396 GLY H N 1
ATOM 13320 C CA . GLY H 2 16 ? 12.663 11.938 -17.800 1.00 22.18 396 GLY H CA 1
ATOM 13321 C C . GLY H 2 16 ? 13.187 10.622 -17.256 1.00 26.21 396 GLY H C 1
ATOM 13322 O O . GLY H 2 16 ? 13.352 9.664 -18.008 1.00 22.77 396 GLY H O 1
ATOM 13323 N N . ALA H 2 17 ? 13.462 10.570 -15.955 1.00 14.93 397 ALA H N 1
ATOM 13324 C CA . ALA H 2 17 ? 13.923 9.332 -15.340 1.00 16.59 397 ALA H CA 1
ATOM 13325 C C . ALA H 2 17 ? 13.542 9.262 -13.867 1.00 22.56 397 ALA H C 1
ATOM 13326 O O . ALA H 2 17 ? 13.131 10.250 -13.261 1.00 15.27 397 ALA H O 1
ATOM 13328 N N . SER H 2 18 ? 13.671 8.069 -13.307 1.00 17.25 398 SER H N 1
ATOM 13329 C CA . SER H 2 18 ? 13.366 7.846 -11.919 1.00 17.23 398 SER H CA 1
ATOM 13330 C C . SER H 2 18 ? 14.666 7.406 -11.282 1.00 25.38 398 SER H C 1
ATOM 13331 O O . SER H 2 18 ? 15.371 6.545 -11.830 1.00 19.15 398 SER H O 1
ATOM 13334 N N . VAL H 2 19 ? 14.992 8.007 -10.139 1.00 14.21 399 VAL H N 1
ATOM 13335 C CA . VAL H 2 19 ? 16.259 7.751 -9.483 1.00 14.60 399 VAL H CA 1
ATOM 13336 C C . VAL H 2 19 ? 16.035 7.162 -8.095 1.00 14.53 399 VAL H C 1
ATOM 13337 O O . VAL H 2 19 ? 15.098 7.542 -7.401 1.00 13.12 399 VAL H O 1
ATOM 13341 N N . ASN H 2 20 ? 16.888 6.225 -7.704 1.00 11.78 400 ASN H N 1
ATOM 13342 C CA . ASN H 2 20 ? 16.909 5.755 -6.322 1.00 14.99 400 ASN H CA 1
ATOM 13343 C C . ASN H 2 20 ? 18.261 6.022 -5.679 1.00 13.27 400 ASN H C 1
ATOM 13344 O O . ASN H 2 20 ? 19.300 5.703 -6.254 1.00 11.71 400 ASN H O 1
ATOM 13349 N N . VAL H 2 21 ? 18.246 6.632 -4.497 1.00 12.54 401 VAL H N 1
ATOM 13350 C CA . VAL H 2 21 ? 19.480 6.932 -3.781 1.00 11.78 401 VAL H CA 1
ATOM 13351 C C . VAL H 2 21 ? 19.501 6.161 -2.461 1.00 12.81 401 VAL H C 1
ATOM 13352 O O . VAL H 2 21 ? 18.545 6.202 -1.697 1.00 9.56 401 VAL H O 1
ATOM 13356 N N . THR H 2 22 ? 20.601 5.466 -2.202 1.00 10.72 402 THR H N 1
ATOM 13357 C CA . THR H 2 22 ? 20.790 4.776 -0.946 1.00 11.60 402 THR H CA 1
ATOM 13358 C C . THR H 2 22 ? 22.020 5.358 -0.264 1.00 13.83 402 THR H C 1
ATOM 13359 O O . THR H 2 22 ? 23.075 5.482 -0.879 1.00 12.47 402 THR H O 1
ATOM 13363 N N . ILE H 2 23 ? 21.887 5.715 1.006 1.00 8.48 403 ILE H N 1
ATOM 13364 C CA . ILE H 2 23 ? 23.030 6.189 1.770 1.00 10.93 403 ILE H CA 1
ATOM 13365 C C . ILE H 2 23 ? 23.421 5.123 2.782 1.00 10.68 403 ILE H C 1
ATOM 13366 O O . ILE H 2 23 ? 22.574 4.623 3.528 1.00 9.21 403 ILE H O 1
ATOM 13371 N N . LYS H 2 24 ? 24.702 4.781 2.811 1.00 6.99 404 LYS H N 1
ATOM 13372 C CA . LYS H 2 24 ? 25.188 3.743 3.697 1.00 11.92 404 LYS H CA 1
ATOM 13373 C C . LYS H 2 24 ? 26.227 4.281 4.681 1.00 12.19 404 LYS H C 1
ATOM 13374 O O . LYS H 2 24 ? 27.195 4.937 4.294 1.00 12.66 404 LYS H O 1
ATOM 13380 N N . ASN H 2 25 ? 26.023 3.983 5.954 1.00 9.86 405 ASN H N 1
ATOM 13381 C CA . ASN H 2 25 ? 26.906 4.465 7.000 1.00 9.69 405 ASN H CA 1
ATOM 13382 C C . ASN H 2 25 ? 27.757 3.339 7.583 1.00 10.31 405 ASN H C 1
ATOM 13383 O O . ASN H 2 25 ? 27.285 2.562 8.414 1.00 10.43 405 ASN H O 1
ATOM 13388 N N . ASN H 2 26 ? 29.014 3.265 7.157 1.00 9.17 406 ASN H N 1
ATOM 13389 C CA . ASN H 2 26 ? 29.937 2.226 7.639 1.00 16.49 406 ASN H CA 1
ATOM 13390 C C . ASN H 2 26 ? 30.808 2.641 8.826 1.00 17.20 406 ASN H C 1
ATOM 13391 O O . ASN H 2 26 ? 31.702 1.893 9.240 1.00 14.99 406 ASN H O 1
ATOM 13396 N N . GLY H 2 27 ? 30.549 3.828 9.363 1.00 14.19 407 GLY H N 1
ATOM 13397 C CA . GLY H 2 27 ? 31.302 4.338 10.499 1.00 17.74 407 GLY H CA 1
ATOM 13398 C C . GLY H 2 27 ? 30.745 3.870 11.834 1.00 16.36 407 GLY H C 1
ATOM 13399 O O . GLY H 2 27 ? 29.833 3.033 11.886 1.00 11.42 407 GLY H O 1
ATOM 13400 N N . THR H 2 28 ? 31.276 4.414 12.924 1.00 12.49 408 THR H N 1
ATOM 13401 C CA . THR H 2 28 ? 30.881 3.913 14.235 1.00 12.61 408 THR H CA 1
ATOM 13402 C C . THR H 2 28 ? 29.713 4.685 14.854 1.00 12.78 408 THR H C 1
ATOM 13403 O O . THR H 2 28 ? 29.047 4.176 15.750 1.00 12.02 408 THR H O 1
ATOM 13407 N N . THR H 2 29 ? 29.456 5.893 14.354 1.00 13.49 409 THR H N 1
ATOM 13408 C CA . THR H 2 29 ? 28.469 6.794 14.954 1.00 8.48 409 THR H CA 1
ATOM 13409 C C . THR H 2 29 ? 27.214 6.891 14.091 1.00 8.83 409 THR H C 1
ATOM 13410 O O . THR H 2 29 ? 27.296 7.198 12.902 1.00 10.77 409 THR H O 1
ATOM 13414 N N . PRO H 2 30 ? 26.040 6.628 14.680 1.00 9.47 410 PRO H N 1
ATOM 13415 C CA . PRO H 2 30 ? 24.814 6.856 13.910 1.00 9.24 410 PRO H CA 1
ATOM 13416 C C . PRO H 2 30 ? 24.762 8.293 13.422 1.00 9.36 410 PRO H C 1
ATOM 13417 O O . PRO H 2 30 ? 25.254 9.207 14.092 1.00 10.52 410 PRO H O 1
ATOM 13421 N N . ILE H 2 31 ? 24.201 8.473 12.234 1.00 11.24 411 ILE H N 1
ATOM 13422 C CA . ILE H 2 31 ? 23.911 9.792 11.704 1.00 10.98 411 ILE H CA 1
ATOM 13423 C C . ILE H 2 31 ? 22.473 10.130 12.087 1.00 11.34 411 ILE H C 1
ATOM 13424 O O . ILE H 2 31 ? 21.531 9.590 11.508 1.00 12.65 411 ILE H O 1
ATOM 13429 N N . ASN H 2 32 ? 22.316 11.018 13.065 1.00 7.68 412 ASN H N 1
ATOM 13430 C CA . ASN H 2 32 ? 21.013 11.355 13.622 1.00 14.53 412 ASN H CA 1
ATOM 13431 C C . ASN H 2 32 ? 20.357 12.562 12.950 1.00 14.12 412 ASN H C 1
ATOM 13432 O O . ASN H 2 32 ? 20.560 13.706 13.360 1.00 22.42 412 ASN H O 1
ATOM 13437 N N . GLY H 2 33 ? 19.562 12.299 11.923 1.00 9.17 413 GLY H N 1
ATOM 13438 C CA . GLY H 2 33 ? 18.951 13.360 11.156 1.00 7.59 413 GLY H CA 1
ATOM 13439 C C . GLY H 2 33 ? 19.792 13.671 9.930 1.00 10.71 413 GLY H C 1
ATOM 13440 O O . GLY H 2 33 ? 20.427 14.715 9.859 1.00 11.53 413 GLY H O 1
ATOM 13441 N N . TRP H 2 34 ? 19.778 12.781 8.945 1.00 11.11 414 TRP H N 1
ATOM 13442 C CA . TRP H 2 34 ? 20.662 12.936 7.783 1.00 11.92 414 TRP H CA 1
ATOM 13443 C C . TRP H 2 34 ? 20.236 13.992 6.765 1.00 12.15 414 TRP H C 1
ATOM 13444 O O . TRP H 2 34 ? 19.044 14.240 6.542 1.00 8.40 414 TRP H O 1
ATOM 13455 N N . THR H 2 35 ? 21.240 14.601 6.140 1.00 9.10 415 THR H N 1
ATOM 13456 C CA . THR H 2 35 ? 21.031 15.516 5.035 1.00 10.39 415 THR H CA 1
ATOM 13457 C C . THR H 2 35 ? 22.068 15.184 3.974 1.00 12.87 415 THR H C 1
ATOM 13458 O O . THR H 2 35 ? 23.209 14.847 4.295 1.00 16.26 415 THR H O 1
ATOM 13462 N N . LEU H 2 36 ? 21.665 15.253 2.713 1.00 11.63 416 LEU H N 1
ATOM 13463 C CA . LEU H 2 36 ? 22.537 14.881 1.604 1.00 10.79 416 LEU H CA 1
ATOM 13464 C C . LEU H 2 36 ? 22.596 16.028 0.609 1.00 12.76 416 LEU H C 1
ATOM 13465 O O . LEU H 2 36 ? 21.569 16.580 0.222 1.00 13.38 416 LEU H O 1
ATOM 13470 N N . LYS H 2 37 ? 23.799 16.401 0.207 1.00 9.47 417 LYS H N 1
ATOM 13471 C CA . LYS H 2 37 ? 23.962 17.568 -0.647 1.00 16.94 417 LYS H CA 1
ATOM 13472 C C . LYS H 2 37 ? 24.768 17.181 -1.869 1.00 13.63 417 LYS H C 1
ATOM 13473 O O . LYS H 2 37 ? 25.693 16.378 -1.768 1.00 13.74 417 LYS H O 1
ATOM 13479 N N . TRP H 2 38 ? 24.408 17.732 -3.023 1.00 11.59 418 TRP H N 1
ATOM 13480 C CA . TRP H 2 38 ? 25.228 17.536 -4.213 1.00 17.45 418 TRP H CA 1
ATOM 13481 C C . TRP H 2 38 ? 24.967 18.594 -5.268 1.00 16.28 418 TRP H C 1
ATOM 13482 O O . TRP H 2 38 ? 24.036 19.391 -5.138 1.00 14.25 418 TRP H O 1
ATOM 13493 N N . THR H 2 39 ? 25.809 18.599 -6.299 1.00 13.49 419 THR H N 1
ATOM 13494 C CA . THR H 2 39 ? 25.653 19.508 -7.430 1.00 12.96 419 THR H CA 1
ATOM 13495 C C . THR H 2 39 ? 25.067 18.746 -8.621 1.00 12.20 419 THR H C 1
ATOM 13496 O O . THR H 2 39 ? 25.618 17.742 -9.069 1.00 17.98 419 THR H O 1
ATOM 13500 N N . MET H 2 40 ? 23.930 19.224 -9.110 1.00 14.34 420 MET H N 1
ATOM 13501 C CA . MET H 2 40 ? 23.131 18.500 -10.088 1.00 16.12 420 MET H CA 1
ATOM 13502 C C . MET H 2 40 ? 23.429 19.006 -11.495 1.00 15.78 420 MET H C 1
ATOM 13503 O O . MET H 2 40 ? 23.404 20.205 -11.733 1.00 16.46 420 MET H O 1
ATOM 13508 N N . PRO H 2 41 ? 23.708 18.094 -12.434 1.00 17.08 421 PRO H N 1
ATOM 13509 C CA . PRO H 2 41 ? 23.985 18.501 -13.826 1.00 20.14 421 PRO H CA 1
ATOM 13510 C C . PRO H 2 41 ? 22.919 19.483 -14.326 1.00 17.00 421 PRO H C 1
ATOM 13511 O O . PRO H 2 41 ? 21.769 19.345 -13.914 1.00 17.22 421 PRO H O 1
ATOM 13515 N N . ILE H 2 42 ? 23.275 20.445 -15.183 1.00 18.39 422 ILE H N 1
ATOM 13516 C CA . ILE H 2 42 ? 22.350 21.547 -15.501 1.00 17.25 422 ILE H CA 1
ATOM 13517 C C . ILE H 2 42 ? 21.189 21.155 -16.406 1.00 22.14 422 ILE H C 1
ATOM 13518 O O . ILE H 2 42 ? 20.206 21.890 -16.527 1.00 21.51 422 ILE H O 1
ATOM 13523 N N . ASN H 2 43 ? 21.294 20.007 -17.053 1.00 15.81 423 ASN H N 1
ATOM 13524 C CA . ASN H 2 43 ? 20.228 19.598 -17.957 1.00 27.42 423 ASN H CA 1
ATOM 13525 C C . ASN H 2 43 ? 19.083 18.880 -17.239 1.00 27.72 423 ASN H C 1
ATOM 13526 O O . ASN H 2 43 ? 18.211 18.304 -17.890 1.00 26.94 423 ASN H O 1
ATOM 13531 N N . GLN H 2 44 ? 19.077 18.934 -15.907 1.00 22.50 424 GLN H N 1
ATOM 13532 C CA . GLN H 2 44 ? 18.159 18.120 -15.114 1.00 19.58 424 GLN H CA 1
ATOM 13533 C C . GLN H 2 44 ? 17.391 18.902 -14.054 1.00 19.32 424 GLN H C 1
ATOM 13534 O O . GLN H 2 44 ? 17.950 19.751 -13.362 1.00 20.89 424 GLN H O 1
ATOM 13540 N N . THR H 2 45 ? 16.111 18.582 -13.913 1.00 16.38 425 THR H N 1
ATOM 13541 C CA . THR H 2 45 ? 15.265 19.195 -12.893 1.00 23.65 425 THR H CA 1
ATOM 13542 C C . THR H 2 45 ? 14.491 18.116 -12.148 1.00 23.54 425 THR H C 1
ATOM 13543 O O . THR H 2 45 ? 13.898 17.229 -12.767 1.00 17.17 425 THR H O 1
ATOM 13547 N N . ILE H 2 46 ? 14.496 18.189 -10.822 1.00 19.05 426 ILE H N 1
ATOM 13548 C CA . ILE H 2 46 ? 13.707 17.265 -10.026 1.00 16.38 426 ILE H CA 1
ATOM 13549 C C . ILE H 2 46 ? 12.251 17.694 -10.058 1.00 17.83 426 ILE H C 1
ATOM 13550 O O . ILE H 2 46 ? 11.926 18.834 -9.723 1.00 22.49 426 ILE H O 1
ATOM 13555 N N . THR H 2 47 ? 11.377 16.783 -10.466 1.00 10.70 427 THR H N 1
ATOM 13556 C CA . THR H 2 47 ? 9.959 17.081 -10.548 1.00 13.89 427 THR H CA 1
ATOM 13557 C C . THR H 2 47 ? 9.211 16.677 -9.280 1.00 22.44 427 THR H C 1
ATOM 13558 O O . THR H 2 47 ? 8.336 17.403 -8.820 1.00 27.99 427 THR H O 1
ATOM 13562 N N . ASN H 2 48 ? 9.536 15.512 -8.729 1.00 18.42 428 ASN H N 1
ATOM 13563 C CA . ASN H 2 48 ? 8.983 15.121 -7.438 1.00 17.72 428 ASN H CA 1
ATOM 13564 C C . ASN H 2 48 ? 9.840 14.095 -6.688 1.00 15.51 428 ASN H C 1
ATOM 13565 O O . ASN H 2 48 ? 10.596 13.342 -7.294 1.00 18.80 428 ASN H O 1
ATOM 13570 N N . MET H 2 49 ? 9.732 14.106 -5.363 1.00 14.93 429 MET H N 1
ATOM 13571 C CA . MET H 2 49 ? 10.592 13.309 -4.495 1.00 17.46 429 MET H CA 1
ATOM 13572 C C . MET H 2 49 ? 9.773 12.636 -3.387 1.00 16.56 429 MET H C 1
ATOM 13573 O O . MET H 2 49 ? 8.832 13.232 -2.860 1.00 13.65 429 MET H O 1
ATOM 13578 N N . TRP H 2 50 ? 10.145 11.409 -3.032 1.00 11.58 430 TRP H N 1
ATOM 13579 C CA . TRP H 2 50 ? 9.483 10.687 -1.945 1.00 14.57 430 TRP H CA 1
ATOM 13580 C C . TRP H 2 50 ? 10.481 10.188 -0.901 1.00 14.34 430 TRP H C 1
ATOM 13581 O O . TRP H 2 50 ? 11.622 9.852 -1.231 1.00 10.98 430 TRP H O 1
ATOM 13592 N N . SER H 2 51 ? 10.030 10.137 0.354 1.00 13.30 431 SER H N 1
ATOM 13593 C CA . SER H 2 51 ? 10.847 9.679 1.481 1.00 14.06 431 SER H CA 1
ATOM 13594 C C . SER H 2 51 ? 11.926 10.684 1.849 1.00 11.99 431 SER H C 1
ATOM 13595 O O . SER H 2 51 ? 12.836 10.383 2.621 1.00 12.81 431 SER H O 1
ATOM 13598 N N . ALA H 2 52 ? 11.798 11.883 1.295 1.00 11.45 432 ALA H N 1
ATOM 13599 C CA . ALA H 2 52 ? 12.734 12.968 1.529 1.00 10.64 432 ALA H CA 1
ATOM 13600 C C . ALA H 2 52 ? 12.120 14.220 0.925 1.00 10.19 432 ALA H C 1
ATOM 13601 O O . ALA H 2 52 ? 11.164 14.134 0.151 1.00 12.24 432 ALA H O 1
ATOM 13603 N N . SER H 2 53 ? 12.631 15.378 1.317 1.00 8.80 433 SER H N 1
ATOM 13604 C CA . SER H 2 53 ? 12.258 16.639 0.692 1.00 17.16 433 SER H CA 1
ATOM 13605 C C . SER H 2 53 ? 13.565 17.321 0.310 1.00 14.21 433 SER H C 1
ATOM 13606 O O . SER H 2 53 ? 14.637 16.927 0.781 1.00 10.35 433 SER H O 1
ATOM 13609 N N . PHE H 2 54 ? 13.486 18.329 -0.547 1.00 12.38 434 PHE H N 1
ATOM 13610 C CA . PHE H 2 54 ? 14.699 18.978 -1.018 1.00 14.09 434 PHE H CA 1
ATOM 13611 C C . PHE H 2 54 ? 14.560 20.481 -1.197 1.00 16.84 434 PHE H C 1
ATOM 13612 O O . PHE H 2 54 ? 13.456 21.010 -1.353 1.00 13.98 434 PHE H O 1
ATOM 13620 N N . VAL H 2 55 ? 15.704 21.151 -1.175 1.00 12.99 435 VAL H N 1
ATOM 13621 C CA . VAL H 2 55 ? 15.800 22.553 -1.539 1.00 17.13 435 VAL H CA 1
ATOM 13622 C C . VAL H 2 55 ? 16.761 22.636 -2.724 1.00 25.78 435 VAL H C 1
ATOM 13623 O O . VAL H 2 55 ? 17.925 22.249 -2.610 1.00 20.96 435 VAL H O 1
ATOM 13627 N N . ALA H 2 56 ? 16.264 23.096 -3.869 1.00 20.11 436 ALA H N 1
ATOM 13628 C CA . ALA H 2 56 ? 17.113 23.274 -5.048 1.00 23.72 436 ALA H CA 1
ATOM 13629 C C . ALA H 2 56 ? 17.471 24.742 -5.208 1.00 26.43 436 ALA H C 1
ATOM 13630 O O . ALA H 2 56 ? 16.593 25.596 -5.321 1.00 28.46 436 ALA H O 1
ATOM 13632 N N . SER H 2 57 ? 18.766 25.027 -5.205 1.00 25.09 437 SER H N 1
ATOM 13633 C CA . SER H 2 57 ? 19.252 26.385 -5.365 1.00 28.39 437 SER H CA 1
ATOM 13634 C C . SER H 2 57 ? 20.252 26.430 -6.525 1.00 21.89 437 SER H C 1
ATOM 13635 O O . SER H 2 57 ? 21.431 26.116 -6.360 1.00 23.74 437 SER H O 1
ATOM 13638 N N . GLY H 2 58 ? 19.776 26.808 -7.704 1.00 25.51 438 GLY H N 1
ATOM 13639 C CA . GLY H 2 58 ? 20.581 26.670 -8.900 1.00 24.41 438 GLY H CA 1
ATOM 13640 C C . GLY H 2 58 ? 20.840 25.190 -9.117 1.00 24.48 438 GLY H C 1
ATOM 13641 O O . GLY H 2 58 ? 19.903 24.404 -9.271 1.00 27.86 438 GLY H O 1
ATOM 13642 N N . THR H 2 59 ? 22.106 24.793 -9.108 1.00 16.61 439 THR H N 1
ATOM 13643 C CA . THR H 2 59 ? 22.432 23.379 -9.254 1.00 15.92 439 THR H CA 1
ATOM 13644 C C . THR H 2 59 ? 22.730 22.728 -7.904 1.00 16.25 439 THR H C 1
ATOM 13645 O O . THR H 2 59 ? 22.957 21.532 -7.828 1.00 13.34 439 THR H O 1
ATOM 13649 N N . THR H 2 60 ? 22.747 23.522 -6.843 1.00 15.00 440 THR H N 1
ATOM 13650 C CA . THR H 2 60 ? 22.974 22.966 -5.523 1.00 15.59 440 THR H CA 1
ATOM 13651 C C . THR H 2 60 ? 21.693 22.303 -5.053 1.00 17.97 440 THR H C 1
ATOM 13652 O O . THR H 2 60 ? 20.618 22.901 -5.080 1.00 18.99 440 THR H O 1
ATOM 13656 N N . LEU H 2 61 ? 21.811 21.047 -4.653 1.00 16.23 441 LEU H N 1
ATOM 13657 C CA . LEU H 2 61 ? 20.660 20.276 -4.219 1.00 15.24 441 LEU H CA 1
ATOM 13658 C C . LEU H 2 61 ? 20.868 19.793 -2.794 1.00 19.03 441 LEU H C 1
ATOM 13659 O O . LEU H 2 61 ? 21.861 19.132 -2.501 1.00 16.97 441 LEU H O 1
ATOM 13664 N N . SER H 2 62 ? 19.948 20.149 -1.904 1.00 11.93 442 SER H N 1
ATOM 13665 C CA . SER H 2 62 ? 20.038 19.723 -0.517 1.00 16.61 442 SER H CA 1
ATOM 13666 C C . SER H 2 62 ? 18.827 18.882 -0.170 1.00 17.32 442 SER H C 1
ATOM 13667 O O . SER H 2 62 ? 17.688 19.344 -0.258 1.00 16.19 442 SER H O 1
ATOM 13670 N N . VAL H 2 63 ? 19.081 17.635 0.200 1.00 12.85 443 VAL H N 1
ATOM 13671 C CA . VAL H 2 63 ? 18.019 16.692 0.493 1.00 10.12 443 VAL H CA 1
ATOM 13672 C C . VAL H 2 63 ? 18.002 16.411 1.992 1.00 11.65 443 VAL H C 1
ATOM 13673 O O . VAL H 2 63 ? 19.039 16.216 2.611 1.00 13.92 443 VAL H O 1
ATOM 13677 N N . THR H 2 64 ? 16.814 16.403 2.569 1.00 9.53 444 THR H N 1
ATOM 13678 C CA . THR H 2 64 ? 16.662 16.196 3.988 1.00 8.37 444 THR H CA 1
ATOM 13679 C C . THR H 2 64 ? 15.753 14.983 4.189 1.00 10.26 444 THR H C 1
ATOM 13680 O O . THR H 2 64 ? 14.813 14.763 3.420 1.00 9.37 444 THR H O 1
ATOM 13684 N N . ASN H 2 65 ? 16.050 14.193 5.212 1.00 9.75 445 ASN H N 1
ATOM 13685 C CA . ASN H 2 65 ? 15.245 13.030 5.570 1.00 11.01 445 ASN H CA 1
ATOM 13686 C C . ASN H 2 65 ? 13.785 13.383 5.879 1.00 7.66 445 ASN H C 1
ATOM 13687 O O . ASN H 2 65 ? 13.444 14.550 6.084 1.00 11.67 445 ASN H O 1
ATOM 13692 N N . ALA H 2 66 ? 12.937 12.363 5.936 1.00 9.20 446 ALA H N 1
ATOM 13693 C CA . ALA H 2 66 ? 11.514 12.545 6.207 1.00 7.76 446 ALA H CA 1
ATOM 13694 C C . ALA H 2 66 ? 11.132 12.181 7.655 1.00 10.85 446 ALA H C 1
ATOM 13695 O O . ALA H 2 66 ? 9.987 11.817 7.934 1.00 10.43 446 ALA H O 1
ATOM 13697 N N . GLY H 2 67 ? 12.092 12.252 8.571 1.00 10.11 447 GLY H N 1
ATOM 13698 C CA . GLY H 2 67 ? 11.787 12.050 9.982 1.00 11.58 447 GLY H CA 1
ATOM 13699 C C . GLY H 2 67 ? 11.822 10.595 10.416 1.00 11.35 447 GLY H C 1
ATOM 13700 O O . GLY H 2 67 ? 12.684 10.213 11.210 1.00 10.89 447 GLY H O 1
ATOM 13701 N N . TYR H 2 68 ? 10.897 9.786 9.898 1.00 9.15 448 TYR H N 1
ATOM 13702 C CA . TYR H 2 68 ? 10.854 8.354 10.220 1.00 11.43 448 TYR H CA 1
ATOM 13703 C C . TYR H 2 68 ? 12.094 7.604 9.741 1.00 14.23 448 TYR H C 1
ATOM 13704 O O . TYR H 2 68 ? 12.403 6.527 10.249 1.00 17.41 448 TYR H O 1
ATOM 13713 N N . ASN H 2 69 ? 12.788 8.159 8.747 1.00 9.15 449 ASN H N 1
ATOM 13714 C CA . ASN H 2 69 ? 14.013 7.552 8.239 1.00 8.92 449 ASN H CA 1
ATOM 13715 C C . ASN H 2 69 ? 15.240 8.438 8.514 1.00 13.17 449 ASN H C 1
ATOM 13716 O O . ASN H 2 69 ? 16.200 8.433 7.748 1.00 7.88 449 ASN H O 1
ATOM 13721 N N . GLY H 2 70 ? 15.200 9.188 9.615 1.00 10.32 450 GLY H N 1
ATOM 13722 C CA . GLY H 2 70 ? 16.190 10.213 9.878 1.00 8.86 450 GLY H CA 1
ATOM 13723 C C . GLY H 2 70 ? 17.526 9.708 10.379 1.00 9.52 450 GLY H C 1
ATOM 13724 O O . GLY H 2 70 ? 18.519 10.391 10.257 1.00 11.59 450 GLY H O 1
ATOM 13725 N N . THR H 2 71 ? 17.562 8.506 10.936 1.00 9.49 451 THR H N 1
ATOM 13726 C CA . THR H 2 71 ? 18.798 7.980 11.481 1.00 8.72 451 THR H CA 1
ATOM 13727 C C . THR H 2 71 ? 19.396 6.915 10.569 1.00 12.36 451 THR H C 1
ATOM 13728 O O . THR H 2 71 ? 18.743 5.930 10.236 1.00 10.35 451 THR H O 1
ATOM 13732 N N . ILE H 2 72 ? 20.638 7.122 10.153 1.00 7.22 452 ILE H N 1
ATOM 13733 C CA . ILE H 2 72 ? 21.350 6.083 9.447 1.00 9.95 452 ILE H CA 1
ATOM 13734 C C . ILE H 2 72 ? 22.234 5.375 10.460 1.00 8.02 452 ILE H C 1
ATOM 13735 O O . ILE H 2 72 ? 23.224 5.930 10.935 1.00 9.62 452 ILE H O 1
ATOM 13740 N N . ALA H 2 73 ? 21.852 4.151 10.804 1.00 8.91 453 ALA H N 1
ATOM 13741 C CA . ALA H 2 73 ? 22.565 3.378 11.812 1.00 10.31 453 ALA H CA 1
ATOM 13742 C C . ALA H 2 73 ? 24.028 3.137 11.462 1.00 16.17 453 ALA H C 1
ATOM 13743 O O . ALA H 2 73 ? 24.407 3.042 10.288 1.00 11.83 453 ALA H O 1
ATOM 13745 N N . ALA H 2 74 ? 24.843 3.016 12.501 1.00 10.25 454 ALA H N 1
ATOM 13746 C CA . ALA H 2 74 ? 26.263 2.746 12.345 1.00 14.93 454 ALA H CA 1
ATOM 13747 C C . ALA H 2 74 ? 26.520 1.350 11.773 1.00 13.90 454 ALA H C 1
ATOM 13748 O O . ALA H 2 74 ? 25.613 0.530 11.670 1.00 14.59 454 ALA H O 1
ATOM 13750 N N . ASN H 2 75 ? 27.764 1.099 11.385 1.00 15.02 455 ASN H N 1
ATOM 13751 C CA . ASN H 2 75 ? 28.192 -0.239 11.015 1.00 14.29 455 ASN H CA 1
ATOM 13752 C C . ASN H 2 75 ? 27.376 -0.864 9.886 1.00 15.27 455 ASN H C 1
ATOM 13753 O O . ASN H 2 75 ? 27.089 -2.055 9.910 1.00 16.22 455 ASN H O 1
ATOM 13758 N N . GLY H 2 76 ? 27.008 -0.063 8.896 1.00 13.47 456 GLY H N 1
ATOM 13759 C CA . GLY H 2 76 ? 26.395 -0.599 7.695 1.00 15.66 456 GLY H CA 1
ATOM 13760 C C . GLY H 2 76 ? 24.925 -0.276 7.553 1.00 13.95 456 GLY H C 1
ATOM 13761 O O . GLY H 2 76 ? 24.253 -0.817 6.688 1.00 15.16 456 GLY H O 1
ATOM 13762 N N . GLY H 2 77 ? 24.414 0.606 8.404 1.00 10.87 457 GLY H N 1
ATOM 13763 C CA . GLY H 2 77 ? 23.026 1.010 8.284 1.00 11.98 457 GLY H CA 1
ATOM 13764 C C . GLY H 2 77 ? 22.782 1.757 6.981 1.00 8.69 457 GLY H C 1
ATOM 13765 O O . GLY H 2 77 ? 23.671 2.444 6.474 1.00 6.83 457 GLY H O 1
ATOM 13766 N N . THR H 2 78 ? 21.580 1.623 6.436 1.00 7.20 458 THR H N 1
ATOM 13767 C CA . THR H 2 78 ? 21.198 2.404 5.262 1.00 11.94 458 THR H CA 1
ATOM 13768 C C . THR H 2 78 ? 19.872 3.144 5.437 1.00 7.47 458 THR H C 1
ATOM 13769 O O . THR H 2 78 ? 19.044 2.807 6.301 1.00 8.12 458 THR H O 1
ATOM 13773 N N . GLN H 2 79 ? 19.695 4.173 4.620 1.00 6.26 459 GLN H N 1
ATOM 13774 C CA . GLN H 2 79 ? 18.388 4.775 4.369 1.00 7.07 459 GLN H CA 1
ATOM 13775 C C . GLN H 2 79 ? 18.370 5.125 2.884 1.00 8.65 459 GLN H C 1
ATOM 13776 O O . GLN H 2 79 ? 19.421 5.316 2.282 1.00 8.79 459 GLN H O 1
ATOM 13782 N N . SER H 2 80 ? 17.180 5.186 2.297 1.00 8.93 460 SER H N 1
ATOM 13783 C CA . SER H 2 80 ? 17.037 5.406 0.866 1.00 10.15 460 SER H CA 1
ATOM 13784 C C . SER H 2 80 ? 15.896 6.368 0.586 1.00 11.81 460 SER H C 1
ATOM 13785 O O . SER H 2 80 ? 14.981 6.527 1.401 1.00 10.65 460 SER H O 1
ATOM 13788 N N . PHE H 2 81 ? 15.942 7.000 -0.579 1.00 11.21 461 PHE H N 1
ATOM 13789 C CA . PHE H 2 81 ? 14.831 7.824 -1.040 1.00 11.21 461 PHE H CA 1
ATOM 13790 C C . PHE H 2 81 ? 14.859 7.825 -2.554 1.00 11.44 461 PHE H C 1
ATOM 13791 O O . PHE H 2 81 ? 15.798 7.300 -3.155 1.00 8.07 461 PHE H O 1
ATOM 13799 N N . GLY H 2 82 ? 13.832 8.387 -3.182 1.00 11.15 462 GLY H N 1
ATOM 13800 C CA . GLY H 2 82 ? 13.809 8.420 -4.635 1.00 11.41 462 GLY H CA 1
ATOM 13801 C C . GLY H 2 82 ? 13.185 9.680 -5.183 1.00 11.46 462 GLY H C 1
ATOM 13802 O O . GLY H 2 82 ? 12.568 10.448 -4.448 1.00 10.22 462 GLY H O 1
ATOM 13803 N N . PHE H 2 83 ? 13.359 9.902 -6.481 1.00 10.91 463 PHE H N 1
ATOM 13804 C CA . PHE H 2 83 ? 12.773 11.068 -7.120 1.00 11.31 463 PHE H CA 1
ATOM 13805 C C . PHE H 2 83 ? 12.717 10.903 -8.625 1.00 13.42 463 PHE H C 1
ATOM 13806 O O . PHE H 2 83 ? 13.414 10.062 -9.199 1.00 10.52 463 PHE H O 1
ATOM 13814 N N . ASN H 2 84 ? 11.862 11.702 -9.250 1.00 11.09 464 ASN H N 1
ATOM 13815 C CA . ASN H 2 84 ? 11.803 11.767 -10.701 1.00 13.79 464 ASN H CA 1
ATOM 13816 C C . ASN H 2 84 ? 12.482 13.042 -11.171 1.00 15.85 464 ASN H C 1
ATOM 13817 O O . ASN H 2 84 ? 12.440 14.066 -10.481 1.00 11.72 464 ASN H O 1
ATOM 13822 N N . ILE H 2 85 ? 13.126 12.973 -12.331 1.00 13.35 465 ILE H N 1
ATOM 13823 C CA . ILE H 2 85 ? 13.667 14.163 -12.959 1.00 15.67 465 ILE H CA 1
ATOM 13824 C C . ILE H 2 85 ? 13.149 14.296 -14.379 1.00 17.96 465 ILE H C 1
ATOM 13825 O O . ILE H 2 85 ? 12.763 13.309 -15.007 1.00 14.69 465 ILE H O 1
ATOM 13830 N N . ASN H 2 86 ? 13.128 15.530 -14.867 1.00 17.19 466 ASN H N 1
ATOM 13831 C CA . ASN H 2 86 ? 13.031 15.780 -16.294 1.00 24.18 466 ASN H CA 1
ATOM 13832 C C . ASN H 2 86 ? 14.417 16.137 -16.759 1.00 20.81 466 ASN H C 1
ATOM 13833 O O . ASN H 2 86 ? 15.153 16.812 -16.043 1.00 22.12 466 ASN H O 1
ATOM 13838 N N . TYR H 2 87 ? 14.793 15.682 -17.944 1.00 23.46 467 TYR H N 1
ATOM 13839 C CA . TYR H 2 87 ? 16.090 16.055 -18.472 1.00 22.88 467 TYR H CA 1
ATOM 13840 C C . TYR H 2 87 ? 16.101 16.113 -19.992 1.00 29.15 467 TYR H C 1
ATOM 13841 O O . TYR H 2 87 ? 15.296 15.468 -20.661 1.00 24.79 467 TYR H O 1
ATOM 13850 N N . SER H 2 88 ? 17.019 16.909 -20.521 1.00 31.27 468 SER H N 1
ATOM 13851 C CA . SER H 2 88 ? 17.306 16.923 -21.945 1.00 32.81 468 SER H CA 1
ATOM 13852 C C . SER H 2 88 ? 18.734 16.444 -22.114 1.00 32.55 468 SER H C 1
ATOM 13853 O O . SER H 2 88 ? 19.494 16.386 -21.146 1.00 28.73 468 SER H O 1
ATOM 13856 N N . GLY H 2 89 ? 19.099 16.100 -23.342 1.00 34.56 469 GLY H N 1
ATOM 13857 C CA . GLY H 2 89 ? 20.459 15.698 -23.635 1.00 30.86 469 GLY H CA 1
ATOM 13858 C C . GLY H 2 89 ? 20.796 14.336 -23.073 1.00 34.59 469 GLY H C 1
ATOM 13859 O O . GLY H 2 89 ? 19.950 13.442 -23.023 1.00 32.15 469 GLY H O 1
ATOM 13860 N N . VAL H 2 90 ? 22.045 14.178 -22.658 1.00 30.79 470 VAL H N 1
ATOM 13861 C CA . VAL H 2 90 ? 22.517 12.909 -22.127 1.00 36.07 470 VAL H CA 1
ATOM 13862 C C . VAL H 2 90 ? 22.280 12.885 -20.630 1.00 31.32 470 VAL H C 1
ATOM 13863 O O . VAL H 2 90 ? 22.536 13.876 -19.944 1.00 29.79 470 VAL H O 1
ATOM 13867 N N . LEU H 2 91 ? 21.785 11.762 -20.121 1.00 30.70 471 LEU H N 1
ATOM 13868 C CA . LEU H 2 91 ? 21.560 11.632 -18.689 1.00 31.19 471 LEU H CA 1
ATOM 13869 C C . LEU H 2 91 ? 22.875 11.378 -17.959 1.00 29.38 471 LEU H C 1
ATOM 13870 O O . LEU H 2 91 ? 23.503 10.340 -18.142 1.00 41.12 471 LEU H O 1
ATOM 13875 N N . SER H 2 92 ? 23.288 12.345 -17.148 1.00 20.60 472 SER H N 1
ATOM 13876 C CA . SER H 2 92 ? 24.490 12.241 -16.328 1.00 25.92 472 SER H CA 1
ATOM 13877 C C . SER H 2 92 ? 24.095 12.032 -14.875 1.00 23.09 472 SER H C 1
ATOM 13878 O O . SER H 2 92 ? 22.955 12.287 -14.491 1.00 25.92 472 SER H O 1
ATOM 13881 N N . LYS H 2 93 ? 25.033 11.601 -14.051 1.00 16.20 473 LYS H N 1
ATOM 13882 C CA . LYS H 2 93 ? 24.746 11.575 -12.626 1.00 23.69 473 LYS H CA 1
ATOM 13883 C C . LYS H 2 93 ? 25.794 12.333 -11.831 1.00 20.50 473 LYS H C 1
ATOM 13884 O O . LYS H 2 93 ? 26.948 12.426 -12.246 1.00 17.19 473 LYS H O 1
ATOM 13890 N N . PRO H 2 94 ? 25.384 12.901 -10.691 1.00 19.92 474 PRO H N 1
ATOM 13891 C CA . PRO H 2 94 ? 26.325 13.593 -9.810 1.00 15.55 474 PRO H CA 1
ATOM 13892 C C . PRO H 2 94 ? 27.438 12.634 -9.445 1.00 17.44 474 PRO H C 1
ATOM 13893 O O . PRO H 2 94 ? 27.211 11.426 -9.457 1.00 18.62 474 PRO H O 1
ATOM 13897 N N . THR H 2 95 ? 28.614 13.154 -9.115 1.00 18.25 475 THR H N 1
ATOM 13898 C CA . THR H 2 95 ? 29.758 12.303 -8.827 1.00 17.44 475 THR H CA 1
ATOM 13899 C C . THR H 2 95 ? 30.336 12.532 -7.434 1.00 22.98 475 THR H C 1
ATOM 13900 O O . THR H 2 95 ? 31.224 11.798 -7.003 1.00 28.37 475 THR H O 1
ATOM 13904 N N . GLY H 2 96 ? 29.839 13.553 -6.739 1.00 17.17 476 GLY H N 1
ATOM 13905 C CA . GLY H 2 96 ? 30.272 13.836 -5.380 1.00 16.64 476 GLY H CA 1
ATOM 13906 C C . GLY H 2 96 ? 29.083 14.171 -4.499 1.00 21.52 476 GLY H C 1
ATOM 13907 O O . GLY H 2 96 ? 28.152 14.834 -4.943 1.00 26.28 476 GLY H O 1
ATOM 13908 N N . PHE H 2 97 ? 29.109 13.709 -3.254 1.00 17.68 477 PHE H N 1
ATOM 13909 C CA . PHE H 2 97 ? 28.005 13.910 -2.327 1.00 14.43 477 PHE H CA 1
ATOM 13910 C C . PHE H 2 97 ? 28.585 14.195 -0.942 1.00 13.07 477 PHE H C 1
ATOM 13911 O O . PHE H 2 97 ? 29.649 13.684 -0.601 1.00 15.29 477 PHE H O 1
ATOM 13919 N N . THR H 2 98 ? 27.888 15.001 -0.150 1.00 11.20 478 THR H N 1
ATOM 13920 C CA A THR H 2 98 ? 28.221 15.185 1.252 0.22 13.85 478 THR H CA 1
ATOM 13921 C CA B THR H 2 98 ? 28.223 15.151 1.263 0.78 13.72 478 THR H CA 1
ATOM 13922 C C . THR H 2 98 ? 27.004 14.844 2.119 1.00 14.29 478 THR H C 1
ATOM 13923 O O . THR H 2 98 ? 25.885 15.249 1.804 1.00 15.43 478 THR H O 1
ATOM 13930 N N . VAL H 2 99 ? 27.220 14.103 3.200 1.00 12.91 479 VAL H N 1
ATOM 13931 C CA . VAL H 2 99 ? 26.152 13.792 4.138 1.00 11.14 479 VAL H CA 1
ATOM 13932 C C . VAL H 2 99 ? 26.529 14.485 5.448 1.00 11.81 479 VAL H C 1
ATOM 13933 O O . VAL H 2 99 ? 27.601 14.240 5.990 1.00 12.88 479 VAL H O 1
ATOM 13937 N N . ASN H 2 100 ? 25.669 15.371 5.941 1.00 12.06 480 ASN H N 1
ATOM 13938 C CA . ASN H 2 100 ? 25.982 16.131 7.156 1.00 13.90 480 ASN H CA 1
ATOM 13939 C C . ASN H 2 100 ? 27.426 16.641 7.152 1.00 12.16 480 ASN H C 1
ATOM 13940 O O . ASN H 2 100 ? 28.109 16.611 8.179 1.00 13.60 480 ASN H O 1
ATOM 13945 N N . GLY H 2 101 ? 27.896 17.101 5.994 1.00 13.47 481 GLY H N 1
ATOM 13946 C CA . GLY H 2 101 ? 29.232 17.684 5.890 1.00 12.50 481 GLY H CA 1
ATOM 13947 C C . GLY H 2 101 ? 30.376 16.714 5.625 1.00 13.77 481 GLY H C 1
ATOM 13948 O O . GLY H 2 101 ? 31.509 17.130 5.361 1.00 13.35 481 GLY H O 1
ATOM 13949 N N . THR H 2 102 ? 30.091 15.418 5.706 1.00 9.43 482 THR H N 1
ATOM 13950 C CA . THR H 2 102 ? 31.081 14.385 5.397 1.00 18.99 482 THR H CA 1
ATOM 13951 C C . THR H 2 102 ? 31.077 13.982 3.906 1.00 15.75 482 THR H C 1
ATOM 13952 O O . THR H 2 102 ? 30.044 13.592 3.366 1.00 13.98 482 THR H O 1
ATOM 13956 N N . GLU H 2 103 ? 32.229 14.095 3.242 1.00 16.69 483 GLU H N 1
ATOM 13957 C CA . GLU H 2 103 ? 32.336 13.698 1.832 1.00 17.84 483 GLU H CA 1
ATOM 13958 C C . GLU H 2 103 ? 32.150 12.188 1.707 1.00 18.44 483 GLU H C 1
ATOM 13959 O O . GLU H 2 103 ? 32.715 11.424 2.477 1.00 16.71 483 GLU H O 1
ATOM 13965 N N . CYS H 2 104 ? 31.352 11.749 0.745 1.00 15.94 484 CYS H N 1
ATOM 13966 C CA . CYS H 2 104 ? 31.027 10.328 0.650 1.00 20.77 484 CYS H CA 1
ATOM 13967 C C . CYS H 2 104 ? 31.844 9.618 -0.413 1.00 25.39 484 CYS H C 1
ATOM 13968 O O . CYS H 2 104 ? 32.416 10.256 -1.297 1.00 26.62 484 CYS H O 1
ATOM 13971 N N . THR H 2 105 ? 31.878 8.290 -0.324 1.00 24.32 485 THR H N 1
ATOM 13972 C CA . THR H 2 105 ? 32.316 7.448 -1.431 1.00 28.14 485 THR H CA 1
ATOM 13973 C C . THR H 2 105 ? 31.127 7.199 -2.354 1.00 28.25 485 THR H C 1
ATOM 13974 O O . THR H 2 105 ? 30.031 6.891 -1.888 1.00 24.68 485 THR H O 1
ATOM 13978 N N . VAL H 2 106 ? 31.333 7.333 -3.660 1.00 28.95 486 VAL H N 1
ATOM 13979 C CA . VAL H 2 106 ? 30.285 6.991 -4.613 1.00 35.46 486 VAL H CA 1
ATOM 13980 C C . VAL H 2 106 ? 30.512 5.567 -5.120 1.00 42.96 486 VAL H C 1
ATOM 13981 O O . VAL H 2 106 ? 31.547 5.277 -5.727 1.00 34.79 486 VAL H O 1
ATOM 13983 N N . LYS H 2 107 ? 29.555 4.678 -4.847 1.00 45.61 487 LYS H N 1
ATOM 13984 C CA . LYS H 2 107 ? 29.661 3.281 -5.274 1.00 55.20 487 LYS H CA 1
ATOM 13985 C C . LYS H 2 107 ? 28.682 2.958 -6.402 1.00 55.28 487 LYS H C 1
ATOM 13986 O O . LYS H 2 107 ? 29.090 2.551 -7.491 1.00 56.46 487 LYS H O 1
#

CATH classification: 3.20.20.80

Organism: Clostridium cellulovorans (strain ATCC 35296 / DSM 3052 / OCM 3 / 743B) (NCBI:txid573061)

Radius of gyration: 34.84 Å; Cα contacts (8 Å, |Δi|>4): 4618; chains: 8; bounding box: 94×96×100 Å

Nearest PDB structures (foldseek):
  3ndy-assembly1_F  TM=9.990E-01  e=1.846E-22  Clostridium cellulovorans
  6qfs-assembly7_G  TM=9.585E-01  e=1.230E-13  Cellulomonas fimi
  2rtt-assembly1_A  TM=8.364E-01  e=1.783E-09  Streptomyces coelicolor
  6ezs-assembly1_A  TM=8.439E-01  e=6.067E-07  Vibrio harveyi
  6f7e-assembly1_A  TM=7.600E-01  e=1.619E-06  Streptomyces coelicolor A3(2)

InterPro domains:
  IPR001547 Glycoside hydrolase, family 5 [PF00150] (59-340)
  IPR001919 Carbohydrate-binding type-2 domain [PF00553] (412-512)
  IPR001919 Carbohydrate-binding type-2 domain [PS51173] (404-515)
  IPR001919 Carbohydrate-binding type-2 domain [SM00637] (411-512)
  IPR008965 CBM2/CBM3, carbohydrate-binding domain superfamily [SSF49384] (406-514)
  IPR012291 CBM2, carbohydrate-binding domain superfamily [G3DSA:2.60.40.290] (409-515)
  IPR017853 Glycoside hydrolase superfamily [SSF51445] (12-374)
  IPR018087 Glycoside hydrolase, family 5, conserved site [PS00659] (173-182)
  IPR050386 Glycosyl Hydrolase 5 (Cellulase A) [PTHR31297] (43-379)

Secondary structure (DSSP, 8-state):
--TT-----S-HHHHHHHH-SEEEETTSTTSTTSTTTTSPPPP-HHHHHHHHHHT--EEEE----TTSB--TTT-PBPHHHHHHHHHHHHHHHTTT-EEEE---S-TTT---STTTHHHHHHHHHHHHHHHHHHTTT--TTEEEES-S-----SGGGTTS---HHHHHHHHHHHHHHHHHHHHT-GGGGTS-EEEE-GGG--SHHHHHH---GGG-TTEEEEEE---SHHHHT-TTS-S---SHHHHHHHHHHHHHHHHHTGGGT--EEEEEE----SS-HHHHHHHHHHHHHHHHTTT-EEEEEE-S---TTSTT----EETTTTEESSHHHHHHHHHHH-B--/--TT-------HHHHHHHH-SEEEETTSTTSTTSTTTTSPPPP-HHHHHHHHHHT--EEEE----TTSB--TTT-PBPHHHHHHHHHHHHHHHTTT-EEEEE--S-TTT---SHHHHHHHHHHHHHHHHHHHHHTTT--TTEEEES-S------GGGTTS---HHHHHHHHHHHHHHHHHHHHT-GGGGTS-EEEEPGGG--SHHHHHH---GGG-TTEEEEEE---SHHHHT-TTS-----SHHHHHHHHHHHHHHHHHTGGGT--EEEEEE----SS-H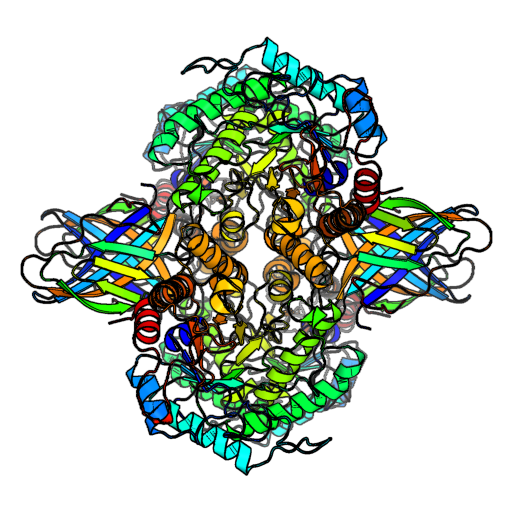HHHHHHHHHHHHHHHHTT-EEEEEE-S---TTSTT----EETTTTEESSHHHHHHHHHHH-B--/--SS-------HHHHHHHH-SEEEETTSTTSTTSTTTTSPPPP-HHHHHHHHHHT--EEEE----TTSB--TTT-PBPHHHHHHHHHHHHHHHTTT-EEEEE--S-TTT---STTTHHHHHHHHHHHHHHHHHHHTT--TTEEEE--S------GGGTTS---HHHHHHHHHHHHHHHHHHHHT-GGGGT--EEEEPGGG--SHHHHHH---GGG-TTEEEEEE---SHHHHT-TTS-S---SHHHHHHHHHHHHHHHHHTGGGT--EEEEEE----SS-HHHHHHHHHHHHHHHHTTT-EEEEEE-S---TTSTT----EETTTTEESSHHHHHHHHHHH-B--/--TT-------HHHHHHHH-SEEE-TTSTTSTT-TTTTSPPPP-HHHHHHHHHTT--EEEE----TTSB--TTT-PBPHHHHHHHHHHHHHHHTTT-EEEEE--S-TTT---SHHHHHHHHHHHHHHHHHHHHHTTT--TTEEEES-S----S-GGGTTS---HHHHHHHHHHHHHHHHHHHHT-GGGGTS-EEEEPGGG--SHHHHHH---GGG-TTEEEEEE---SHHHHT-TTS-S---SHHHHHHHHHHHHHHHHHTGGGT--EEEEEE----SS-HHHHHHHHHHHHHHHHTTT-EEEE---S---TTSTT----EETTTTEESSHHHHHHHHHHH-B--/--EEEEEEEEEE-SSEEEEEEEEEE-SSS-EES-EEEEEPPTTEEEEEEESEEEEEETTEEEEEE-STT-EE-TTTEEEEEEEEEEE-SS----S--EETTEEPEE-/--EEEEEEEEEE-SSEEEEEEEEEE-SSS-EES-EEEEEPPTTEEEEEEESEEEEEETTEEEEEE-STT-EE-TTTEEEEEEEEEEE-SS----S--EETTEEPEE-/--EEEEEEEEEE-SSEEEEEEEEEE-SSS-EES-EEEEEPPTTEEEEEEESEEEEEETTEEEEEE-STT-EE-TTTEEEEEEEEEEE-SS-PPPS--EETTEEPEE-/--EEEEEEEEEE-SSEEEEEEEEEE-SSS-EES-EEEEEPPTTEEEEEEESEEEEEETTEEEEEE-STT-EE-TTTEEEEEEEEEEE-SS-------EETTEEPEE-

B-factor: mean 17.85, std 10.16, range [3.24, 74.12]

Solvent-accessible surface area: 59263 Å² total; per-residue (Å²): 90,16,2,126,78,31,35,73,74,36,48,5,8,67,0,0,40,62,0,70,0,0,1,0,0,0,32,0,0,0,1,84,64,11,14,73,86,101,73,9,48,114,3,58,64,42,9,0,48,74,0,66,123,20,29,1,27,0,0,0,0,0,0,2,0,43,72,36,34,40,85,64,101,90,17,85,6,72,117,106,19,6,95,26,0,27,90,0,0,39,31,0,0,80,26,73,0,2,0,0,0,0,0,12,71,2,56,140,18,6,85,1,75,70,105,47,22,84,86,0,62,53,12,0,52,68,0,0,44,42,0,0,75,32,0,79,168,10,0,1,22,0,0,0,0,0,1,12,46,4,33,4,102,43,100,68,57,92,121,6,2,23,44,10,35,4,33,1,0,2,7,44,0,0,35,21,0,0,20,7,0,18,38,20,2,29,41,0,10,17,0,0,0,0,0,0,1,4,10,0,19,19,47,20,13,2,7,23,10,23,42,25,4,30,67,13,47,7,0,0,0,0,0,16,6,28,9,38,90,108,3,0,40,30,64,137,14,72,51,81,17,24,60,68,114,30,63,16,36,2,27,11,65,0,17,22,0,3,17,60,12,4,81,108,60,34,1,0,0,0,0,9,0,0,0,1,23,22,120,18,61,82,16,4,39,54,0,0,50,32,0,0,104,5,0,19,5,35,2,0,0,0,0,0,19,0,9,36,88,25,79,45,45,115,48,93,0,2,1,0,3,34,8,93,96,58,70,39,68,11,49,95,1,12,130,7,0,33,92,4,5,17,12,59,100,85,23,2,34,0,18,14,0,18,12,75,56,120,54,76,0,0,14,1,11,0,6,0,39,0,66,5,33,0,42,1,28,5,0,43,1,107,9,90,20,21,145,102,18,77,14,48,61,8,70,14,9,23,16,35,63,55,82,83,52,1,35,1,20,2,16,3,94,8,1,37,0,52,20,77,10,17,16,31,3,2,0,0,38,1,77,26,66,64,132,42,52,70,11,133,38,6,32,0,47,58,2,124,20,53,74,109,90,15,3,133,74,30,38,76,79,37,53,7,7,63,0,0,43,62,0,70,0,0,1,0,1,0,31,0,0,0,1,86,63,16,11,71,86,100,74,8,45,105,3,56,65,43,11,0,49,72,0,68,114,21,29,0,25,0,0,0,0,0,0,1,0,47,70,39,33,42,85,65,101,92,19,84,10,72,117,108,21,7,86,30,0,27,88,0,0,39,28,0,0,77,28,71,0,1,0,0,0,0,0,12,68,2,70,142,21,8,88,2,70,69,102,41,24,84,83,0,59,53,12,0,55,66,0,0,44,43,0,0,79,37,0,79,171,10,0,1,24,0,0,0,0,0,0,11,60,3,52,2,121,27,98,77,49,77,122,5,1,24,48,9,32,4,31,2,0,2,6,40,0,0,38,20,0,0,34,8,0,21,40,19,1,30,39,0,11,21,0,0,0,0,0,0,1,5,15,0,20,18,47,20,12,2,7,22,10,23,38,25,4,34,61,15,45,9,0,0,0,0,0,16,8,30,7,34,91,106,2,0,36,28,60,138,17,72,48,80,15,28,62,72,112,28,73,16,34,3,28,10,67,0,15,24,0,2,24,64,13,4,78,109,59,39,0,0,0,0,0,9,0,1,0,1,24,22,125,17,60,80,16,5,37,58,0,0,49,35,0,0,105,4,0,22,7,34,2,0,0,0,0,0,21,0,8,34,86,27,72,46,49,110,48,91,0,1,2,0,3,40,8,93,100,65,71,41,67,13,53,106,1,10,129,8,0,35,104,6,5,16,16,62,101,85,29,2,39,0,20,12,0,17,13,79,54,128,56,72,0,0,16,1,12,0,5,0,33,0,63,5,37,0,36,1,23,5,0,43,0,109,10,88,17,25,133,92,16,85,13,52,59,8,70,16,8,24,18,42,53,69,70,54,51,0,42,0,22,4,17,2,99,10,1,27,0,55,19,70,7,17,16,32,5,4,0,2,39,3,79,25,66,66,130,39,50,72,9,135,31,4,32,0,49,59,2,120,14,53,65,101,80,13,3,132,88,32,34,85,81,32,49,8,10,59,0,0,40,55,0,72,0,0,0,0,0,0,32,0,0,0,2,89,65,13,14,72,88,99,71,7,48,103,4,57,63,43,8,0,65,73,0,68,141,21,27,1,26,0,0,0,0,0,0,2,0,52,73,36,34,41,86,64,102,91,24,87,8,70,116,102,19,8,144,33,0,28,85,0,0,38,28,0,0,76,26,70,0,0,0,0,0,0,0,13,60,3,71,139,19,11,89,2,74,63,100,41,25,84,79,0,61,55,12,0,52,68,0,0,45,41,0,0,77,33,0,65,97,6,0,2,24,0,0,0,0,0,1,11,38,5,54,3,133,36,101,75,52,79,123,7,2,24,49,10,33,4,31,1,0,1,6,41,0,0,37,19,0,0,22,8,0,21,37,21,1,34,43,0,12,27,0,0,0,0,0,0,1,4,8,0,19,18,47,20,14,3,7,21,10,22,40,22,4,36,72,16,44,10,0,0,0,0,0,16,6,30,8,36,93,116,2,0,39,30,61,136,14,72,51,79,14,28,59,61,113,31,63,16,37,3,30,11,69,0,15,25,0,4,25,56,12,4,76,108,61,32,0,0,0,0,0,10,0,1,0,0,25,22,126,15,61,82,18,7,37,56,0,0,47,32,0,0,102,5,0,20,4,31,2,0,0,0,0,0,19,0,8,34,91,30,77,45,46,112,50,91,0,2,2,0,2,33,10,99,91,58,71,40,64,13,52,104,1,11,130,7,0,33,94,5,6,17,16,59,102,87,27,2,35,1,14,11,0,27,11,82,61,117,62,70,0,0,13,1,14,0,5,0,34,0,62,6,36,0,37,1,28,4,0,44,0,100,7,78,21,26,139,79,16,83,9,51,62,10,61,14,9,25,19,33,66,57,83,83,50,3,34,0,20,3,16,2,93,9,1,30,0,54,19,70,11,16,15,32,4,4,0,0,35,1,78,36,66,63,127,50,51,75,9,122,32,6,32,0,46,63,2,115,18,59,84,106,90,12,2,128,76,30,36,75,76,38,49,5,8,64,0,0,39,63,0,66,0,0,1,0,0,0,33,0,0,0,1,88,61,14,15,76,85,105,74,9,48,107,3,57,66,42,10,0,47,72,0,65,122,20,30,0,27,0,0,0,0,0,0,1,0,46,68,26,30,38,85,63,103,95,20,84,7,76,116,115,20,6,94,26,0,28,89,0,0,40,30,0,0,79,26,72,0,2,0,0,0,0,0,11,60,2,65,141,22,8,90,1,68,71,105,41,25,85,80,0,59,52,11,0,54,74,0,0,44,42,0,0,78,36,0,83,169,9,0,1,23,0,0,0,0,0,1,10,59,3,53,3,127,27,100,71,50,87,122,6,1,24,48,10,35,4,31,1,0,2,6,43,0,0,35,20,0,0,22,6,0,17,36,19,0,24,39,0,11,18,0,0,0,0,0,0,1,5,14,0,20,18,46,22,12,3,5,18,10,20,42,23,4,33,62,14,47,8,0,0,0,0,0,17,6,30,7,34,94,110,2,0,36,28,63,137,13,73,52,78,13,32,57,68,112,30,63,16,34,2,30,10,66,0,17,24,0,3,23,76,9,3,77,110,62,34,0,0,0,0,0,9,0,1,0,0,25,20,127,18,60,80,16,4,38,55,0,0,47,36,0,0,103,5,0,18,5,32,2,0,0,0,0,0,21,0,8,34,87,28,80,49,46,116,47,90,0,2,2,0,2,36,10,94,94,62,68,41,66,13,50,103,1,11,126,8,0,35,92,5,6,17,14,56,101,91,24,2,41,1,17,11,1,29,9,84,60,120,62,72,0,0,15,2,14,0,5,0,39,0,61,7,37,0,40,1,26,3,0,42,0,106,7,92,6,32,160,46,15,89,11,52,60,9,55,16,9,24,17,35,60,57,80,50,58,7,37,0,20,3,16,2,94,8,1,30,0,53,20,78,12,15,17,32,4,2,0,0,35,1,80,30,75,68,126,48,52,72,10,122,46,7,29,0,48,59,3,122,22,60,60,121

Sequence (1808 aa):
STAFTGVRDVPAQQIVNEMKVGWNLGNTMDAIGGETNWGNPMTTHAMINKIKEAGFNTLRLPVTWDGHMGAAPEYTIDQTWMKRVEEIANYAFDNDMYVIINLHHENEWLLKPFYANEAQVKAQLTKVWTQIANNFKKYGDHLIFETMNEPRPVGASLQWTGGSYENREVVNRYNLTAVNAIRATGGNNATRYIMVPTLAASAMSTTINDLVIPNNDSKVIVSLHMYSPYFFAMDINGTSSSWGSDYDKSSLDSEFDAVYNKFVKNGRAVVIGEMGSINKNNTAARVTHAEYYAKSAKARGLTPIWWDNGYSVAGKAETFGIFNRSNLTWDAPEVMKAFIKGIGGSSSAVEVTYAITNSWGSGASVNVTIKNNGTTPINGWTLKWTMPINQTITNMWSASFVASGTTLSVTNAGYNGTIAANGGTQSFGFNINYSGVLSKPTGFTVNGTECTVKSTAFTGVRDVPAQQIVNEMKVGWNLGNTMDAIGGETNWGNPMTTHAMINKIKEAGFNTLRLPVTWDGHMGAAPEYTIDQTWMKRVEEIANYAFDNDMYVIINLHHENEWLKPFYANEAQVKAQLTKVWTQIANNFKKYGDHLIFETMNEPRPVGASLQWTGGSYENREVVNRYNLTAVNAIRATGGNNATRYIMVPTLAASAMSTTINDLVIPNNDSKVIVSLHMYSPYFFAMDINGTSSWGSDYDKSSLDSEFDAVYNKFVKNGRAVVIGEMGSINKNNTAARVTHAEYYAKSAKARGLTPIWWDNGYSVAGKAETFGIFNRSNLTWDAPEVMKAFIKGIGGSSSAVEVTYAITNSWGSGASVNVTIKNNGTTPINGWTLKWTMPINQTITNMWSASFVASGTTLSVTNAGYNGTIAANGGTQSFGFNINYSGVLSKPTGFTVNGTECTVKSTAFTGVRDVPAQQIVNEMKVGWNLGNTMDAIGGETNWGNPMTTHAMINKIKEAGFNTLRLPVTWDGHMGAAPEYTIDDQQTWMKRVEEIANYAFDNDDMYVIINLHHENEWLKPFYANEAQVKAQLTKVWTQIANNFKKYGDHLIFETMNEPRPVGASLQWTGGSYENREVVNRYNLTAVNAIRATGGNNATRYIMVPTLAASAMSTTINDLVIPNNDSKVIVSLHMYSPYFFAMDINGTSSWGSDYDKSSLDSEFDAVYNKFVKNGRAVVIGEMGSINKNNTAARVTHAEYYAKSAKARGLTPIWWDNGYSVAGKAETFGIFNRSNLTWDAPEVMKAFIKGIGGSSSAVEVTYAITNSWGSGASVNVTIKNNGTTPINGWTLKWTMPINQTITNMWSASFVASGTTLSVTNAGYNGTIAANGGTQSFGFNINYSGVLSKPTGFTTVNGTECTVKSTAFTGVRDVPAQQIVNEMKVGWNLGNTMDAIGGETNWGNPMTTHAMINKIKEAGFNTLRLPVTWDGHMGAAPEYTIDQTWMKRVEEIANYAFDNDMYVIINLHHENEWLKPFYANEAQVKAQLTKVWTQIANNFKKYGDHLIFETMNEPRPVGASLQWTGGSYENREVVNRYNLTAVNAIRATGGNNATRYIMVPTLAASAMSTTINDLVIPNNNDSKVIVSLHMYSPYFFAMDINGTSSWGSDYDKSSLDSEFDAVYNKFVKNGRAVVIGEMGSINKNNTAARVTHAEYYAKSAKARGLTPIWWDNGYSVAGKAETFGIFNRSNLTWDAPEVMKAFIKGIGGSSSAVEVTYAITNSWGSGASVNVTIKNNGTTPINGWTLKWTMPINQTITNMWSASFVASGTTLSVTNAGYNGTIAANGGTQSFGFNINYSGVLSKPTGFTTVNGTECTVK